Protein 1Y5O (pdb70)

Secondary structure (DSSP, 8-state):
--SEEEEESSS-EEEEEEE-SSSS-EEEEEESSSS-EEEEESTT-SEEEE--TT-SSEEEEEEE-S--SSSPP--SS--SS---EEEEEEES-HHHHHHHHHHHHHHHHHHHHH-

Nearest PDB structures (foldseek):
  5oqj-assembly1_1  TM=8.694E-01  e=3.759E-17  Saccharomyces cerevisiae S288C
  5oqm-assembly1_1  TM=8.694E-01  e=3.759E-17  Saccharomyces cerevisiae S288C
  7k04-assembly1_1  TM=8.410E-01  e=7.306E-17  Saccharomyces cerevisiae S288C
  2lox-assembly1_A  TM=8.070E-01  e=1.873E-16  Saccharomyces cerevisiae S288C
  2l2i-assembly1_A  TM=7.886E-01  e=3.234E-14  Saccharomyces cerevisiae S288C

GO terms:
  GO:0005634 nucleus (C, IDA)
  GO:0005829 cytosol (C, IDA)
  GO:0032266 phosphatidylinositol-3-phosphate binding (F, IDA)
  GO:0000112 nucleotide-excision repair factor 3 complex (C, IDA)
  GO:0000439 transcription factor TFIIH core complex (C, IDA)
  GO:0005675 transcription factor TFIIH holo complex (C, IDA)
  GO:0010314 phosphatidylinositol-5-phosphate binding (F, IDA)
  GO:0006366 transcription by RNA polymerase II (P, IDA)
  GO:0006289 nucleotide-excision repair (P, IMP)
  GO:0006360 transcription by RNA polymerase I (P, IMP)
  GO:0005515 protein binding (F, IPI)
  GO:0006289 nucleotide-excision repair (P, IDA)
  GO:0006367 transcription initiation at RNA polymerase II promoter (P, IDA)

Solvent-accessible surface area: 7953 Å² total; per-residue (Å²): 147,60,94,42,11,42,1,25,12,112,202,70,41,2,102,1,38,16,64,105,128,80,97,63,12,51,2,34,14,137,14,109,114,37,117,154,83,29,65,8,54,3,28,17,14,68,119,30,72,40,35,84,97,113,38,162,149,36,35,2,91,4,17,3,84,90,111,25,85,198,104,212,72,61,113,119,73,50,125,126,107,86,154,58,45,135,31,90,5,21,8,96,74,108,93,30,6,45,62,1,43,126,10,7,82,100,12,30,66,164,62,120,125,93,170

Radius of gyration: 13.97 Å; Cα contacts (8 Å, |Δi|>4): 203; chains: 1; bounding box: 38×29×36 Å

Organism: Saccharomyces cerevisiae (strain ATCC 204508 / S288c) (NCBI:txid559292)

Structure (mmCIF, N/CA/C/O backbone):
data_1Y5O
#
_entry.id   1Y5O
#
_cell.length_a   1.000
_cell.length_b   1.000
_cell.length_c   1.000
_cell.angle_alpha   90.00
_cell.angle_beta   90.00
_cell.angle_gamma   90.00
#
_symmetry.space_group_name_H-M   'P 1'
#
loop_
_atom_site.group_PDB
_atom_site.id
_atom_site.type_symbol
_atom_site.label_atom_id
_atom_site.label_alt_id
_atom_site.label_comp_id
_atom_site.label_asym_id
_atom_site.label_entity_id
_atom_site.label_seq_id
_atom_site.pdbx_PDB_ins_code
_atom_site.Cartn_x
_atom_site.Cartn_y
_atom_site.Cartn_z
_atom_site.occupancy
_atom_site.B_iso_or_equiv
_atom_site.auth_seq_id
_atom_site.auth_comp_id
_atom_site.auth_asym_id
_atom_site.auth_atom_id
_atom_site.pdbx_PDB_model_num
ATOM 1 N N . PRO A 1 1 ? -12.959 10.292 7.320 1.00 0.00 1 PRO A N 1
ATOM 2 C CA . PRO A 1 1 ? -11.777 9.426 7.501 1.00 0.00 1 PRO A CA 1
ATOM 3 C C . PRO A 1 1 ? -11.554 8.512 6.298 1.00 0.00 1 PRO A C 1
ATOM 4 O O . PRO A 1 1 ? -11.312 7.314 6.451 1.00 0.00 1 PRO A O 1
ATOM 17 N N . SER A 1 2 ? -11.640 9.084 5.102 1.00 0.00 2 SER A N 1
ATOM 18 C CA . SER A 1 2 ? -11.449 8.323 3.874 1.00 0.00 2 SER A CA 1
ATOM 19 C C . SER A 1 2 ? -9.970 8.045 3.628 1.00 0.00 2 SER A C 1
ATOM 20 O O . SER A 1 2 ? -9.604 6.999 3.090 1.00 0.00 2 SER A O 1
ATOM 28 N N . HIS A 1 3 ? -9.121 8.989 4.024 1.00 0.00 3 HIS A N 1
ATOM 29 C CA . HIS A 1 3 ? -7.679 8.845 3.843 1.00 0.00 3 HIS A CA 1
ATOM 30 C C . HIS A 1 3 ? -7.077 7.920 4.895 1.00 0.00 3 HIS A C 1
ATOM 31 O O . HIS A 1 3 ? -6.006 7.348 4.692 1.00 0.00 3 HIS A O 1
ATOM 46 N N . SER A 1 4 ? -7.770 7.776 6.018 1.00 0.00 4 SER A N 1
ATOM 47 C CA . SER A 1 4 ? -7.301 6.919 7.101 1.00 0.00 4 SER A CA 1
ATOM 48 C C . SER A 1 4 ? -8.329 5.847 7.435 1.00 0.00 4 SER A C 1
ATOM 49 O O . SER A 1 4 ? -9.503 6.141 7.662 1.00 0.00 4 SER A O 1
ATOM 57 N N . GLY A 1 5 ? -7.877 4.598 7.468 1.00 0.00 5 GLY A N 1
ATOM 58 C CA . GLY A 1 5 ? -8.760 3.491 7.778 1.00 0.00 5 GLY A CA 1
ATOM 59 C C . GLY A 1 5 ? -7.999 2.297 8.314 1.00 0.00 5 GLY A C 1
ATOM 60 O O . GLY A 1 5 ? -6.804 2.154 8.060 1.00 0.00 5 GLY A O 1
ATOM 64 N N . ALA A 1 6 ? -8.686 1.438 9.059 1.00 0.00 6 ALA A N 1
ATOM 65 C CA . ALA A 1 6 ? -8.047 0.262 9.628 1.00 0.00 6 ALA A CA 1
ATOM 66 C C . ALA A 1 6 ? -7.696 -0.752 8.549 1.00 0.00 6 ALA A C 1
ATOM 67 O O . ALA A 1 6 ? -8.476 -0.990 7.625 1.00 0.00 6 ALA A O 1
ATOM 74 N N . ALA A 1 7 ? -6.518 -1.346 8.674 1.00 0.00 7 ALA A N 1
ATOM 75 C CA . ALA A 1 7 ? -6.060 -2.339 7.710 1.00 0.00 7 ALA A CA 1
ATOM 76 C C . ALA A 1 7 ? -5.001 -3.264 8.304 1.00 0.00 7 ALA A C 1
ATOM 77 O O . ALA A 1 7 ? -4.198 -2.849 9.139 1.00 0.00 7 ALA A O 1
ATOM 84 N N . ILE A 1 8 ? -5.003 -4.523 7.864 1.00 0.00 8 ILE A N 1
ATOM 85 C CA . ILE A 1 8 ? -4.041 -5.507 8.346 1.00 0.00 8 ILE A CA 1
ATOM 86 C C . ILE A 1 8 ? -2.857 -5.633 7.400 1.00 0.00 8 ILE A C 1
ATOM 87 O O . ILE A 1 8 ? -3.009 -5.578 6.180 1.00 0.00 8 ILE A O 1
ATOM 103 N N . PHE A 1 9 ? -1.683 -5.831 7.977 1.00 0.00 9 PHE A N 1
ATOM 104 C CA . PHE A 1 9 ? -0.469 -6.001 7.198 1.00 0.00 9 PHE A CA 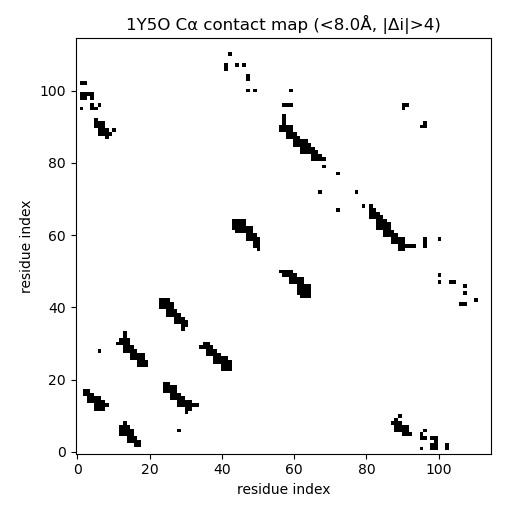1
ATOM 105 C C . PHE A 1 9 ? 0.450 -7.005 7.881 1.00 0.00 9 PHE A C 1
ATOM 106 O O . PHE A 1 9 ? 1.061 -6.708 8.905 1.00 0.00 9 PHE A O 1
ATOM 123 N N . GLU A 1 10 ? 0.529 -8.203 7.307 1.00 0.00 10 GLU A N 1
ATOM 124 C CA . GLU A 1 10 ? 1.359 -9.275 7.846 1.00 0.00 10 GLU A CA 1
ATOM 125 C C . GLU A 1 10 ? 0.687 -9.947 9.044 1.00 0.00 10 GLU A C 1
ATOM 126 O O . GLU A 1 10 ? 1.307 -10.137 10.091 1.00 0.00 10 GLU A O 1
ATOM 138 N N . LYS A 1 11 ? -0.580 -10.329 8.873 1.00 0.00 11 LYS A N 1
ATOM 139 C CA . LYS A 1 11 ? -1.333 -11.004 9.915 1.00 0.00 11 LYS A CA 1
ATOM 140 C C . LYS A 1 11 ? -1.512 -10.147 11.167 1.00 0.00 11 LYS A C 1
ATOM 141 O O . LYS A 1 11 ? -1.946 -10.647 12.206 1.00 0.00 11 LYS A O 1
ATOM 160 N N . VAL A 1 12 ? -1.215 -8.856 11.064 1.00 0.00 12 VAL A N 1
ATOM 161 C CA . VAL A 1 12 ? -1.385 -7.951 12.179 1.00 0.00 12 VAL A CA 1
ATOM 162 C C . VAL A 1 12 ? -2.290 -6.806 11.756 1.00 0.00 12 VAL A C 1
ATOM 163 O O . VAL A 1 12 ? -2.178 -6.304 10.639 1.00 0.00 12 VAL A O 1
ATOM 176 N N . SER A 1 13 ? -3.208 -6.416 12.627 1.00 0.00 13 SER A N 1
ATOM 177 C CA . SER A 1 13 ? -4.143 -5.348 12.300 1.00 0.00 13 SER A CA 1
ATOM 178 C C . SER A 1 13 ? -3.750 -4.033 12.952 1.00 0.00 13 SER A C 1
ATOM 179 O O . SER A 1 13 ? -3.245 -3.998 14.075 1.00 0.00 13 SER A O 1
ATOM 187 N N . GLY A 1 14 ? -3.996 -2.953 12.227 1.00 0.00 14 GLY A N 1
ATOM 188 C CA . GLY A 1 14 ? -3.683 -1.628 12.712 1.00 0.00 14 GLY A CA 1
ATOM 189 C C . GLY A 1 14 ? -4.381 -0.564 11.894 1.00 0.00 14 GLY A C 1
ATOM 190 O O . GLY A 1 14 ? -5.108 -0.880 10.952 1.00 0.00 14 GLY A O 1
ATOM 194 N N . ILE A 1 15 ? -4.170 0.696 12.244 1.00 0.00 15 ILE A N 1
ATOM 195 C CA . ILE A 1 15 ? -4.797 1.790 11.520 1.00 0.00 15 ILE A CA 1
ATOM 196 C C . ILE A 1 15 ? -3.904 2.282 10.388 1.00 0.00 15 ILE A C 1
ATOM 197 O O . ILE A 1 15 ? -2.724 2.570 10.587 1.00 0.00 15 ILE A O 1
ATOM 213 N N . ILE A 1 16 ? -4.484 2.357 9.197 1.00 0.00 16 ILE A N 1
ATOM 214 C CA . ILE A 1 16 ? -3.767 2.790 8.014 1.00 0.00 16 ILE A CA 1
ATOM 215 C C . ILE A 1 16 ? -4.102 4.242 7.676 1.00 0.00 16 ILE A C 1
ATOM 216 O O . ILE A 1 16 ? -5.262 4.588 7.453 1.00 0.00 16 ILE A O 1
ATOM 232 N N . ALA A 1 17 ? -3.074 5.083 7.632 1.00 0.00 17 ALA A N 1
ATOM 233 C CA . ALA A 1 17 ? -3.251 6.493 7.314 1.00 0.00 17 ALA A CA 1
ATOM 234 C C . ALA A 1 17 ? -2.490 6.858 6.047 1.00 0.00 17 ALA A C 1
ATOM 235 O O . ALA A 1 17 ? -1.400 6.347 5.798 1.00 0.00 17 ALA A O 1
ATOM 242 N N . ILE A 1 18 ? -3.069 7.745 5.246 1.00 0.00 18 ILE A N 1
ATOM 243 C CA . ILE A 1 18 ? -2.443 8.172 4.006 1.00 0.00 18 ILE A CA 1
ATOM 244 C C . ILE A 1 18 ? -1.771 9.532 4.181 1.00 0.00 18 ILE A C 1
ATOM 245 O O . ILE A 1 18 ? -2.435 10.540 4.417 1.00 0.00 18 ILE A O 1
ATOM 261 N N . ASN A 1 19 ? -0.447 9.550 4.062 1.00 0.00 19 ASN A N 1
ATOM 262 C CA . ASN A 1 19 ? 0.312 10.785 4.207 1.00 0.00 19 ASN A CA 1
ATOM 263 C C . ASN A 1 19 ? 0.676 11.358 2.842 1.00 0.00 19 ASN A C 1
ATOM 264 O O . ASN A 1 19 ? 1.512 10.806 2.128 1.00 0.00 19 ASN A O 1
ATOM 275 N N . GLU A 1 20 ? 0.045 12.471 2.492 1.00 0.00 20 GLU A N 1
ATOM 276 C CA . GLU A 1 20 ? 0.303 13.128 1.216 1.00 0.00 20 GLU A CA 1
ATOM 277 C C . GLU A 1 20 ? 0.985 14.477 1.425 1.00 0.00 20 GLU A C 1
ATOM 278 O O . GLU A 1 20 ? 1.394 15.130 0.464 1.00 0.00 20 GLU A O 1
ATOM 290 N N . ASP A 1 21 ? 1.107 14.890 2.684 1.00 0.00 21 ASP A N 1
ATOM 291 C CA . ASP A 1 21 ? 1.741 16.159 3.014 1.00 0.00 21 ASP A CA 1
ATOM 292 C C . ASP A 1 21 ? 3.190 16.189 2.544 1.00 0.00 21 ASP A C 1
ATOM 293 O O . ASP A 1 21 ? 3.780 17.260 2.397 1.00 0.00 21 ASP A O 1
ATOM 302 N N . VAL A 1 22 ? 3.762 15.014 2.307 1.00 0.00 22 VAL A N 1
ATOM 303 C CA . VAL A 1 22 ? 5.135 14.921 1.857 1.00 0.00 22 VAL A CA 1
ATOM 304 C C . VAL A 1 22 ? 5.200 14.764 0.340 1.00 0.00 22 VAL A C 1
ATOM 305 O O . VAL A 1 22 ? 4.232 15.052 -0.365 1.00 0.00 22 VAL A O 1
ATOM 318 N N . SER A 1 23 ? 6.340 14.307 -0.154 1.00 0.00 23 SER A N 1
ATOM 319 C CA . SER A 1 23 ? 6.527 14.110 -1.585 1.00 0.00 23 SER A CA 1
ATOM 320 C C . SER A 1 23 ? 7.768 13.263 -1.860 1.00 0.00 23 SER A C 1
ATOM 321 O O . SER A 1 23 ? 8.891 13.694 -1.597 1.00 0.00 23 SER A O 1
ATOM 329 N N . PRO A 1 24 ? 7.589 12.039 -2.393 1.00 0.00 24 PRO A N 1
ATOM 330 C CA . PRO A 1 24 ? 6.270 11.483 -2.722 1.00 0.00 24 PRO A CA 1
ATOM 331 C C . PRO A 1 24 ? 5.485 11.072 -1.481 1.00 0.00 24 PRO A C 1
ATOM 332 O O . PRO A 1 24 ? 6.066 10.714 -0.456 1.00 0.00 24 PRO A O 1
ATOM 343 N N . ALA A 1 25 ? 4.160 11.118 -1.583 1.00 0.00 25 ALA A N 1
ATOM 344 C CA . ALA A 1 25 ? 3.289 10.742 -0.472 1.00 0.00 25 ALA A CA 1
ATOM 345 C C . ALA A 1 25 ? 3.627 9.340 0.028 1.00 0.00 25 ALA A C 1
ATOM 346 O O . ALA A 1 25 ? 4.430 8.635 -0.584 1.00 0.00 25 ALA A O 1
ATOM 353 N N . GLU A 1 26 ? 3.020 8.939 1.140 1.00 0.00 26 GLU A N 1
ATOM 354 C CA . GLU A 1 26 ? 3.274 7.618 1.707 1.00 0.00 26 GLU A CA 1
ATOM 355 C C . GLU A 1 26 ? 2.107 7.143 2.568 1.00 0.00 26 GLU A C 1
ATOM 356 O O . GLU A 1 26 ? 1.407 7.947 3.185 1.00 0.00 26 GLU A O 1
ATOM 368 N N . LEU A 1 27 ? 1.910 5.828 2.608 1.00 0.00 27 LEU A N 1
ATOM 369 C CA . LEU A 1 27 ? 0.838 5.230 3.394 1.00 0.00 27 LEU A CA 1
ATOM 370 C C . LEU A 1 27 ? 1.383 4.679 4.708 1.00 0.00 27 LEU A C 1
ATOM 371 O O . LEU A 1 27 ? 2.223 3.780 4.713 1.00 0.00 27 LEU A O 1
ATOM 387 N N . THR A 1 28 ? 0.912 5.231 5.819 1.00 0.00 28 THR A N 1
ATOM 388 C CA . THR A 1 28 ? 1.351 4.820 7.124 1.00 0.00 28 THR A CA 1
ATOM 389 C C . THR A 1 28 ? 0.437 3.746 7.711 1.00 0.00 28 THR A C 1
ATOM 390 O O . THR A 1 28 ? -0.775 3.756 7.492 1.00 0.00 28 THR A O 1
ATOM 401 N N . TRP A 1 29 ? 1.030 2.829 8.464 1.00 0.00 29 TRP A N 1
ATOM 402 C CA . TRP A 1 29 ? 0.294 1.751 9.098 1.00 0.00 29 TRP A CA 1
ATOM 403 C C . TRP A 1 29 ? 0.722 1.589 10.550 1.00 0.00 29 TRP A C 1
ATOM 404 O O . TRP A 1 29 ? 1.840 1.159 10.832 1.00 0.00 29 TRP A O 1
ATOM 425 N N . ARG A 1 30 ? -0.174 1.914 11.469 1.00 0.00 30 ARG A N 1
ATOM 426 C CA . ARG A 1 30 ? 0.121 1.777 12.889 1.00 0.00 30 ARG A CA 1
ATOM 427 C C . ARG A 1 30 ? -0.616 0.572 13.459 1.00 0.00 30 ARG A C 1
ATOM 428 O O . ARG A 1 30 ? -1.824 0.436 13.277 1.00 0.00 30 ARG A O 1
ATOM 449 N N . SER A 1 31 ? 0.112 -0.308 14.142 1.00 0.00 31 SER A N 1
ATOM 450 C CA . SER A 1 31 ? -0.491 -1.498 14.717 1.00 0.00 31 SER A CA 1
ATOM 451 C C . SER A 1 31 ? -1.552 -1.125 15.740 1.00 0.00 31 SER A C 1
ATOM 452 O O . SER A 1 31 ? -1.581 -0.001 16.242 1.00 0.00 31 SER A O 1
ATOM 460 N N . THR A 1 32 ? -2.417 -2.079 16.051 1.00 0.00 32 THR A N 1
ATOM 461 C CA . THR A 1 32 ? -3.474 -1.873 17.014 1.00 0.00 32 THR A CA 1
ATOM 462 C C . THR A 1 32 ? -2.880 -1.521 18.370 1.00 0.00 32 THR A C 1
ATOM 463 O O . THR A 1 32 ? -3.461 -0.763 19.147 1.00 0.00 32 THR A O 1
ATOM 474 N N . ASP A 1 33 ? -1.716 -2.088 18.635 1.00 0.00 33 ASP A N 1
ATOM 475 C CA . ASP A 1 33 ? -1.016 -1.860 19.891 1.00 0.00 33 ASP A CA 1
ATOM 476 C C . ASP A 1 33 ? -0.410 -0.464 19.932 1.00 0.00 33 ASP A C 1
ATOM 477 O O . ASP A 1 33 ? -0.312 0.155 20.991 1.00 0.00 33 ASP A O 1
ATOM 486 N N . GLY A 1 34 ? -0.000 0.018 18.769 1.00 0.00 34 GLY A N 1
ATOM 487 C CA . GLY A 1 34 ? 0.603 1.333 18.679 1.00 0.00 34 GLY A CA 1
ATOM 488 C C . GLY A 1 34 ? 2.077 1.306 19.017 1.00 0.00 34 GLY A C 1
ATOM 489 O O . GLY A 1 34 ? 2.644 2.311 19.445 1.00 0.00 34 GLY A O 1
ATOM 493 N N . ASP A 1 35 ? 2.695 0.148 18.823 1.00 0.00 35 ASP A N 1
ATOM 494 C CA . ASP A 1 35 ? 4.114 -0.018 19.107 1.00 0.00 35 ASP A CA 1
ATOM 495 C C . ASP A 1 35 ? 4.920 -0.178 17.822 1.00 0.00 35 ASP A C 1
ATOM 496 O O . ASP A 1 35 ? 6.132 0.035 17.808 1.00 0.00 35 ASP A O 1
ATOM 505 N N . LYS A 1 36 ? 4.240 -0.552 16.742 1.00 0.00 36 LYS A N 1
ATOM 506 C CA . LYS A 1 36 ? 4.896 -0.736 15.454 1.00 0.00 36 LYS A CA 1
ATOM 507 C C . LYS A 1 36 ? 4.197 0.080 14.373 1.00 0.00 36 LYS A C 1
ATOM 508 O O . LYS A 1 36 ? 2.987 -0.029 14.185 1.00 0.00 36 LYS A O 1
ATOM 527 N N . VAL A 1 37 ? 4.970 0.900 13.669 1.00 0.00 37 VAL A N 1
ATOM 528 C CA . VAL A 1 37 ? 4.423 1.734 12.609 1.00 0.00 37 VAL A CA 1
ATOM 529 C C . VAL A 1 37 ? 5.138 1.484 11.286 1.00 0.00 37 VAL A C 1
ATOM 530 O O . VAL A 1 37 ? 6.356 1.629 11.188 1.00 0.00 37 VAL A O 1
ATOM 543 N N . HIS A 1 38 ? 4.368 1.106 10.271 1.00 0.00 38 HIS A N 1
ATOM 544 C CA . HIS A 1 38 ? 4.924 0.835 8.950 1.00 0.00 38 HIS A CA 1
ATOM 545 C C . HIS A 1 38 ? 4.529 1.918 7.960 1.00 0.00 38 HIS A C 1
ATOM 546 O O . HIS A 1 38 ? 3.412 2.428 7.989 1.00 0.00 38 HIS A O 1
ATOM 561 N N . THR A 1 39 ? 5.455 2.261 7.086 1.00 0.00 39 THR A N 1
ATOM 562 C CA . THR A 1 39 ? 5.214 3.284 6.075 1.00 0.00 39 THR A CA 1
ATOM 563 C C . THR A 1 39 ? 5.432 2.722 4.675 1.00 0.00 39 THR A C 1
ATOM 564 O O . THR A 1 39 ? 6.415 2.027 4.420 1.00 0.00 39 THR A O 1
ATOM 575 N N . VAL A 1 40 ? 4.506 3.025 3.770 1.00 0.00 40 VAL A N 1
ATOM 576 C CA . VAL A 1 40 ? 4.595 2.545 2.396 1.00 0.00 40 VAL A CA 1
ATOM 577 C C . VAL A 1 40 ? 4.710 3.701 1.410 1.00 0.00 40 VAL A C 1
ATOM 578 O O . VAL A 1 40 ? 4.133 4.768 1.619 1.00 0.00 40 VAL A O 1
ATOM 591 N N . VAL A 1 41 ? 5.453 3.478 0.331 1.00 0.00 41 VAL A N 1
ATOM 592 C CA . VAL A 1 41 ? 5.638 4.499 -0.693 1.00 0.00 41 VAL A CA 1
ATOM 593 C C . VAL A 1 41 ? 4.593 4.353 -1.793 1.00 0.00 41 VAL A C 1
ATOM 594 O O . VAL A 1 41 ? 4.478 3.298 -2.419 1.00 0.00 41 VAL A O 1
ATOM 607 N N . LEU A 1 42 ? 3.827 5.414 -2.019 1.00 0.00 42 LEU A N 1
ATOM 608 C CA . LEU A 1 42 ? 2.783 5.402 -3.038 1.00 0.00 42 LEU A CA 1
ATOM 609 C C . LEU A 1 42 ? 3.339 5.765 -4.414 1.00 0.00 42 LEU A C 1
ATOM 610 O O . LEU A 1 42 ? 2.663 5.593 -5.428 1.00 0.00 42 LEU A O 1
ATOM 626 N N . SER A 1 43 ? 4.573 6.262 -4.450 1.00 0.00 43 SER A N 1
ATOM 627 C CA . SER A 1 43 ? 5.206 6.636 -5.707 1.00 0.00 43 SER A CA 1
ATOM 628 C C . SER A 1 43 ? 5.757 5.408 -6.420 1.00 0.00 43 SER A C 1
ATOM 629 O O . SER A 1 43 ? 5.898 5.400 -7.643 1.00 0.00 43 SER A O 1
ATOM 637 N N . THR A 1 44 ? 6.063 4.371 -5.649 1.00 0.00 44 THR A N 1
ATOM 638 C CA . THR A 1 44 ? 6.595 3.137 -6.210 1.00 0.00 44 THR A CA 1
ATOM 639 C C . THR A 1 44 ? 5.478 2.133 -6.491 1.00 0.00 44 THR A C 1
ATOM 640 O O . THR A 1 44 ? 5.737 0.945 -6.687 1.00 0.00 44 THR A O 1
ATOM 651 N N . ILE A 1 45 ? 4.238 2.614 -6.511 1.00 0.00 45 ILE A N 1
ATOM 652 C CA . ILE A 1 45 ? 3.088 1.755 -6.770 1.00 0.00 45 ILE A CA 1
ATOM 653 C C . ILE A 1 45 ? 2.643 1.857 -8.222 1.00 0.00 45 ILE A C 1
ATOM 654 O O . ILE A 1 45 ? 1.880 2.754 -8.587 1.00 0.00 45 ILE A O 1
ATOM 670 N N . ASP A 1 46 ? 3.120 0.931 -9.045 1.00 0.00 46 ASP A N 1
ATOM 671 C CA . ASP A 1 46 ? 2.767 0.915 -10.458 1.00 0.00 46 ASP A CA 1
ATOM 672 C C . ASP A 1 46 ? 1.260 0.777 -10.635 1.00 0.00 46 ASP A C 1
ATOM 673 O O . ASP A 1 46 ? 0.688 1.289 -11.596 1.00 0.00 46 ASP A O 1
ATOM 682 N N . LYS A 1 47 ? 0.621 0.082 -9.696 1.00 0.00 47 LYS A N 1
ATOM 683 C CA . LYS A 1 47 ? -0.823 -0.124 -9.747 1.00 0.00 47 LYS A CA 1
ATOM 684 C C . LYS A 1 47 ? -1.356 -0.578 -8.393 1.00 0.00 47 LYS A C 1
ATOM 685 O O . LYS A 1 47 ? -0.587 -0.888 -7.483 1.00 0.00 47 LYS A O 1
ATOM 704 N N . LEU A 1 48 ? -2.680 -0.618 -8.269 1.00 0.00 48 LEU A N 1
ATOM 705 C CA . LEU A 1 48 ? -3.320 -1.038 -7.029 1.00 0.00 48 LEU A CA 1
ATOM 706 C C . LEU A 1 48 ? -4.336 -2.145 -7.294 1.00 0.00 48 LEU A C 1
ATOM 707 O O . LEU A 1 48 ? -5.338 -1.930 -7.977 1.00 0.00 48 LEU A O 1
ATOM 723 N N . GLN A 1 49 ? -4.070 -3.328 -6.754 1.00 0.00 49 GLN A N 1
ATOM 724 C CA . GLN A 1 49 ? -4.960 -4.470 -6.934 1.00 0.00 49 GLN A CA 1
ATOM 725 C C . GLN A 1 49 ? -5.794 -4.714 -5.681 1.00 0.00 49 GLN A C 1
ATOM 726 O O . GLN A 1 49 ? -5.332 -4.489 -4.562 1.00 0.00 49 GLN A O 1
ATOM 740 N N . ALA A 1 50 ? -7.022 -5.182 -5.877 1.00 0.00 50 ALA A N 1
ATOM 741 C CA . ALA A 1 50 ? -7.921 -5.461 -4.763 1.00 0.00 50 ALA A CA 1
ATOM 742 C C . ALA A 1 50 ? -8.737 -6.721 -5.020 1.00 0.00 50 ALA A C 1
ATOM 743 O O . ALA A 1 50 ? -8.914 -7.136 -6.166 1.00 0.00 50 ALA A O 1
ATOM 750 N N . THR A 1 51 ? -9.236 -7.329 -3.948 1.00 0.00 51 THR A N 1
ATOM 751 C CA . THR A 1 51 ? -10.034 -8.544 -4.060 1.00 0.00 51 THR A CA 1
ATOM 752 C C . THR A 1 51 ? -11.399 -8.241 -4.673 1.00 0.00 51 THR A C 1
ATOM 753 O O . THR A 1 51 ? -11.944 -7.152 -4.492 1.00 0.00 51 THR A O 1
ATOM 764 N N . PRO A 1 52 ? -11.973 -9.208 -5.413 1.00 0.00 52 PRO A N 1
ATOM 765 C CA . PRO A 1 52 ? -13.279 -9.040 -6.057 1.00 0.00 52 PRO A CA 1
ATOM 766 C C . PRO A 1 52 ? -14.422 -8.989 -5.048 1.00 0.00 52 PRO A C 1
ATOM 767 O O . PRO A 1 52 ? -14.271 -9.409 -3.900 1.00 0.00 52 PRO A O 1
ATOM 778 N N . ALA A 1 53 ? -15.566 -8.473 -5.486 1.00 0.00 53 ALA A N 1
ATOM 779 C CA . ALA A 1 53 ? -16.739 -8.367 -4.625 1.00 0.00 53 ALA A CA 1
ATOM 780 C C . ALA A 1 53 ? -17.315 -9.742 -4.291 1.00 0.00 53 ALA A C 1
ATOM 781 O O . ALA A 1 53 ? -18.156 -9.870 -3.401 1.00 0.00 53 ALA A O 1
ATOM 788 N N . SER A 1 54 ? -16.864 -10.767 -5.010 1.00 0.00 54 SER A N 1
ATOM 789 C CA . SER A 1 54 ? -17.341 -12.128 -4.783 1.00 0.00 54 SER A CA 1
ATOM 790 C C . SER A 1 54 ? -16.488 -12.852 -3.742 1.00 0.00 54 SER A C 1
ATOM 791 O O . SER A 1 54 ? -16.742 -14.014 -3.422 1.00 0.00 54 SER A O 1
ATOM 799 N N . SER A 1 55 ? -15.480 -12.163 -3.214 1.00 0.00 55 SER A N 1
ATOM 800 C CA . SER A 1 55 ? -14.600 -12.744 -2.211 1.00 0.00 55 SER A CA 1
ATOM 801 C C . SER A 1 55 ? -14.885 -12.152 -0.840 1.00 0.00 55 SER A C 1
ATOM 802 O O . SER A 1 55 ? -14.645 -10.968 -0.601 1.00 0.00 55 SER A O 1
ATOM 810 N N . GLU A 1 56 ? -15.392 -12.983 0.063 1.00 0.00 56 GLU A N 1
ATOM 811 C CA . GLU A 1 56 ? -15.702 -12.544 1.416 1.00 0.00 56 GLU A CA 1
ATOM 812 C C . GLU A 1 56 ? -14.459 -11.983 2.102 1.00 0.00 56 GLU A C 1
ATOM 813 O O . GLU A 1 56 ? -14.559 -11.257 3.090 1.00 0.00 56 GLU A O 1
ATOM 825 N N . LYS A 1 57 ? -13.290 -12.325 1.568 1.00 0.00 57 LYS A N 1
ATOM 826 C CA . LYS A 1 57 ? -12.030 -11.855 2.128 1.00 0.00 57 LYS A CA 1
ATOM 827 C C . LYS A 1 57 ? -11.623 -10.522 1.509 1.00 0.00 57 LYS A C 1
ATOM 828 O O . LYS A 1 57 ? -11.359 -10.439 0.309 1.00 0.00 57 LYS A O 1
ATOM 847 N N . MET A 1 58 ? -11.572 -9.482 2.335 1.00 0.00 58 MET A N 1
ATOM 848 C CA . MET A 1 58 ? -11.196 -8.152 1.869 1.00 0.00 58 MET A CA 1
ATOM 849 C C . MET A 1 58 ? -9.691 -7.940 1.993 1.00 0.00 58 MET A C 1
ATOM 850 O O . MET A 1 58 ? -9.144 -7.937 3.096 1.00 0.00 58 MET A O 1
ATOM 864 N N . MET A 1 59 ? -9.026 -7.767 0.856 1.00 0.00 59 MET A N 1
ATOM 865 C CA . MET A 1 59 ? -7.583 -7.558 0.840 1.00 0.00 59 MET A CA 1
ATOM 866 C C . MET A 1 59 ? -7.165 -6.717 -0.363 1.00 0.00 59 MET A C 1
ATOM 867 O O . MET A 1 59 ? -7.593 -6.972 -1.489 1.00 0.00 59 MET A O 1
ATOM 881 N N . LEU A 1 60 ? -6.325 -5.716 -0.119 1.00 0.00 60 LEU A N 1
ATOM 882 C CA . LEU A 1 60 ? -5.848 -4.843 -1.185 1.00 0.00 60 LEU A CA 1
ATOM 883 C C . LEU A 1 60 ? -4.340 -4.994 -1.373 1.00 0.00 60 LEU A C 1
ATOM 884 O O . LEU A 1 60 ? -3.563 -4.749 -0.451 1.00 0.00 60 LEU A O 1
ATOM 900 N N . ARG A 1 61 ? -3.936 -5.404 -2.572 1.00 0.00 61 ARG A N 1
ATOM 901 C CA . ARG A 1 61 ? -2.523 -5.592 -2.879 1.00 0.00 61 ARG A CA 1
ATOM 902 C C . ARG A 1 61 ? -2.000 -4.463 -3.761 1.00 0.00 61 ARG A C 1
ATOM 903 O O . ARG A 1 61 ? -2.668 -4.035 -4.700 1.00 0.00 61 ARG A O 1
ATOM 924 N N . LEU A 1 62 ? -0.798 -3.991 -3.450 1.00 0.00 62 LEU A N 1
ATOM 925 C CA . LEU A 1 62 ? -0.179 -2.914 -4.214 1.00 0.00 62 LEU A CA 1
ATOM 926 C C . LEU A 1 62 ? 1.108 -3.390 -4.877 1.00 0.00 62 LEU A C 1
ATOM 927 O O . LEU A 1 62 ? 1.991 -3.942 -4.220 1.00 0.00 62 LEU A O 1
ATOM 943 N N . ILE A 1 63 ? 1.207 -3.173 -6.184 1.00 0.00 63 ILE A N 1
ATOM 944 C CA . ILE A 1 63 ? 2.386 -3.581 -6.938 1.00 0.00 63 ILE A CA 1
ATOM 945 C C . ILE A 1 63 ? 3.507 -2.559 -6.794 1.00 0.00 63 ILE A C 1
ATOM 946 O O . ILE A 1 63 ? 3.353 -1.398 -7.173 1.00 0.00 63 ILE A O 1
ATOM 962 N N . GLY A 1 64 ? 4.636 -2.998 -6.246 1.00 0.00 64 GLY A N 1
ATOM 963 C CA . GLY A 1 64 ? 5.766 -2.107 -6.061 1.00 0.00 64 GLY A CA 1
ATOM 964 C C . GLY A 1 64 ? 6.695 -2.088 -7.259 1.00 0.00 64 GLY A C 1
ATOM 965 O O . GLY A 1 64 ? 7.908 -2.229 -7.114 1.00 0.00 64 GLY A O 1
ATOM 969 N N . LYS A 1 65 ? 6.124 -1.909 -8.447 1.00 0.00 65 LYS A N 1
ATOM 970 C CA . LYS A 1 65 ? 6.906 -1.868 -9.679 1.00 0.00 65 LYS A CA 1
ATOM 971 C C . LYS A 1 65 ? 7.853 -3.061 -9.772 1.00 0.00 65 LYS A C 1
ATOM 972 O O . LYS A 1 65 ? 7.848 -3.942 -8.912 1.00 0.00 65 LYS A O 1
ATOM 991 N N . VAL A 1 66 ? 8.666 -3.082 -10.823 1.00 0.00 66 VAL A N 1
ATOM 992 C CA . VAL A 1 66 ? 9.620 -4.166 -11.030 1.00 0.00 66 VAL A CA 1
ATOM 993 C C . VAL A 1 66 ? 11.049 -3.699 -10.769 1.00 0.00 66 VAL A C 1
ATOM 994 O O . VAL A 1 66 ? 11.687 -4.129 -9.808 1.00 0.00 66 VAL A O 1
ATOM 1007 N N . ASP A 1 67 ? 11.544 -2.819 -11.632 1.00 0.00 67 ASP A N 1
ATOM 1008 C CA . ASP A 1 67 ? 12.899 -2.295 -11.495 1.00 0.00 67 ASP A CA 1
ATOM 1009 C C . ASP A 1 67 ? 12.956 -1.204 -10.431 1.00 0.00 67 ASP A C 1
ATOM 1010 O O . ASP A 1 67 ? 12.184 -0.247 -10.465 1.00 0.00 67 ASP A O 1
ATOM 1019 N N . GLU A 1 68 ? 13.880 -1.355 -9.487 1.00 0.00 68 GLU A N 1
ATOM 1020 C CA . GLU A 1 68 ? 14.042 -0.382 -8.413 1.00 0.00 68 GLU A CA 1
ATOM 1021 C C . GLU A 1 68 ? 15.499 -0.288 -7.977 1.00 0.00 68 GLU A C 1
ATOM 1022 O O . GLU A 1 68 ? 15.797 -0.157 -6.789 1.00 0.00 68 GLU A O 1
ATOM 1034 N N . SER A 1 69 ? 16.405 -0.354 -8.947 1.00 0.00 69 SER A N 1
ATOM 1035 C CA . SER A 1 69 ? 17.834 -0.276 -8.666 1.00 0.00 69 SER A CA 1
ATOM 1036 C C . SER A 1 69 ? 18.240 1.141 -8.278 1.00 0.00 69 SER A C 1
ATOM 1037 O O . SER A 1 69 ? 19.220 1.344 -7.562 1.00 0.00 69 SER A O 1
ATOM 1045 N N . LYS A 1 70 ? 17.479 2.116 -8.756 1.00 0.00 70 LYS A N 1
ATOM 1046 C CA . LYS A 1 70 ? 17.755 3.517 -8.464 1.00 0.00 70 LYS A CA 1
ATOM 1047 C C . LYS A 1 70 ? 17.042 3.961 -7.189 1.00 0.00 70 LYS A C 1
ATOM 1048 O O . LYS A 1 70 ? 17.512 4.855 -6.484 1.00 0.00 70 LYS A O 1
ATOM 1067 N N . LYS A 1 71 ? 15.907 3.333 -6.901 1.00 0.00 71 LYS A N 1
ATOM 1068 C CA . LYS A 1 71 ? 15.131 3.666 -5.711 1.00 0.00 71 LYS A CA 1
ATOM 1069 C C . LYS A 1 71 ? 15.682 2.952 -4.483 1.00 0.00 71 LYS A C 1
ATOM 1070 O O . LYS A 1 71 ? 16.103 1.798 -4.559 1.00 0.00 71 LYS A O 1
ATOM 1089 N N . ARG A 1 72 ? 15.674 3.649 -3.350 1.00 0.00 72 ARG A N 1
ATOM 1090 C CA . ARG A 1 72 ? 16.172 3.083 -2.103 1.00 0.00 72 ARG A CA 1
ATOM 1091 C C . ARG A 1 72 ? 15.369 1.850 -1.706 1.00 0.00 72 ARG A C 1
ATOM 1092 O O . ARG A 1 72 ? 14.137 1.870 -1.713 1.00 0.00 72 ARG A O 1
ATOM 1113 N N . LYS A 1 73 ? 16.073 0.778 -1.360 1.00 0.00 73 LYS A N 1
ATOM 1114 C CA . LYS A 1 73 ? 15.425 -0.465 -0.959 1.00 0.00 73 LYS A CA 1
ATOM 1115 C C . LYS A 1 73 ? 14.926 -0.381 0.479 1.00 0.00 73 LYS A C 1
ATOM 1116 O O . LYS A 1 73 ? 15.546 0.265 1.325 1.00 0.00 73 LYS A O 1
ATOM 1135 N N . ASP A 1 74 ? 13.802 -1.036 0.750 1.00 0.00 74 ASP A N 1
ATOM 1136 C CA . ASP A 1 74 ? 13.218 -1.033 2.086 1.00 0.00 74 ASP A CA 1
ATOM 1137 C C . ASP A 1 74 ? 14.158 -1.682 3.097 1.00 0.00 74 ASP A C 1
ATOM 1138 O O . ASP A 1 74 ? 14.090 -1.398 4.292 1.00 0.00 74 ASP A O 1
ATOM 1147 N N . ASN A 1 75 ? 15.030 -2.558 2.606 1.00 0.00 75 ASN A N 1
ATOM 1148 C CA . ASN A 1 75 ? 15.994 -3.259 3.455 1.00 0.00 75 ASN A CA 1
ATOM 1149 C C . ASN A 1 75 ? 15.320 -4.329 4.316 1.00 0.00 75 ASN A C 1
ATOM 1150 O O . ASN A 1 75 ? 15.977 -4.996 5.113 1.00 0.00 75 ASN A O 1
ATOM 1161 N N . GLU A 1 76 ? 14.010 -4.488 4.154 1.00 0.00 76 GLU A N 1
ATOM 1162 C CA . GLU A 1 76 ? 13.261 -5.476 4.921 1.00 0.00 76 GLU A CA 1
ATOM 1163 C C . GLU A 1 76 ? 13.052 -6.750 4.106 1.00 0.00 76 GLU A C 1
ATOM 1164 O O . GLU A 1 76 ? 11.922 -7.105 3.766 1.00 0.00 76 GLU A O 1
ATOM 1176 N N . GLY A 1 77 ? 14.147 -7.431 3.795 1.00 0.00 77 GLY A N 1
ATOM 1177 C CA . GLY A 1 77 ? 14.065 -8.657 3.022 1.00 0.00 77 GLY A CA 1
ATOM 1178 C C . GLY A 1 77 ? 14.361 -8.445 1.549 1.00 0.00 77 GLY A C 1
ATOM 1179 O O . GLY A 1 77 ? 14.168 -9.350 0.736 1.00 0.00 77 GLY A O 1
ATOM 1183 N N . ASN A 1 78 ? 14.831 -7.250 1.199 1.00 0.00 78 ASN A N 1
ATOM 1184 C CA . ASN A 1 78 ? 15.152 -6.932 -0.187 1.00 0.00 78 ASN A CA 1
ATOM 1185 C C . ASN A 1 78 ? 16.636 -7.148 -0.465 1.00 0.00 78 ASN A C 1
ATOM 1186 O O . ASN A 1 78 ? 17.491 -6.709 0.305 1.00 0.00 78 ASN A O 1
ATOM 1197 N N . GLU A 1 79 ? 16.934 -7.825 -1.568 1.00 0.00 79 GLU A N 1
ATOM 1198 C CA . GLU A 1 79 ? 18.316 -8.101 -1.947 1.00 0.00 79 GLU A CA 1
ATOM 1199 C C . GLU A 1 79 ? 18.703 -7.318 -3.197 1.00 0.00 79 GLU A C 1
ATOM 1200 O O . GLU A 1 79 ? 17.857 -6.698 -3.841 1.00 0.00 79 GLU A O 1
ATOM 1212 N N . VAL A 1 80 ? 19.990 -7.350 -3.532 1.00 0.00 80 VAL A N 1
ATOM 1213 C CA . VAL A 1 80 ? 20.492 -6.643 -4.705 1.00 0.00 80 VAL A CA 1
ATOM 1214 C C . VAL A 1 80 ? 19.800 -7.128 -5.975 1.00 0.00 80 VAL A C 1
ATOM 1215 O O . VAL A 1 80 ? 19.544 -6.346 -6.892 1.00 0.00 80 VAL A O 1
ATOM 1228 N N . VAL A 1 81 ? 19.499 -8.422 -6.024 1.00 0.00 81 VAL A N 1
ATOM 1229 C CA . VAL A 1 81 ? 18.837 -9.012 -7.182 1.00 0.00 81 VAL A CA 1
ATOM 1230 C C . VAL A 1 81 ? 17.527 -8.292 -7.495 1.00 0.00 81 VAL A C 1
ATOM 1231 O O . VAL A 1 81 ? 16.550 -8.417 -6.753 1.00 0.00 81 VAL A O 1
ATOM 1244 N N . PRO A 1 82 ? 17.482 -7.522 -8.599 1.00 0.00 82 PRO A N 1
ATOM 1245 C CA . PRO A 1 82 ? 16.278 -6.785 -8.995 1.00 0.00 82 PRO A CA 1
ATOM 1246 C C . PRO A 1 82 ? 15.047 -7.682 -9.071 1.00 0.00 82 PRO A C 1
ATOM 1247 O O . PRO A 1 82 ? 15.006 -8.631 -9.853 1.00 0.00 82 PRO A O 1
ATOM 1258 N N . LYS A 1 83 ? 14.046 -7.374 -8.253 1.00 0.00 83 LYS A N 1
ATOM 1259 C CA . LYS A 1 83 ? 12.812 -8.151 -8.226 1.00 0.00 83 LYS A CA 1
ATOM 1260 C C . LYS A 1 83 ? 11.629 -7.279 -7.815 1.00 0.00 83 LYS A C 1
ATOM 1261 O O . LYS A 1 83 ? 11.781 -6.346 -7.024 1.00 0.00 83 LYS A O 1
ATOM 1280 N N . PRO A 1 84 ? 10.429 -7.569 -8.347 1.00 0.00 84 PRO A N 1
ATOM 1281 C CA . PRO A 1 84 ? 9.220 -6.804 -8.029 1.00 0.00 84 PRO A CA 1
ATOM 1282 C C . PRO A 1 84 ? 8.714 -7.078 -6.616 1.00 0.00 84 PRO A C 1
ATOM 1283 O O . PRO A 1 84 ? 8.595 -8.230 -6.201 1.00 0.00 84 PRO A O 1
ATOM 1294 N N . GLN A 1 85 ? 8.419 -6.010 -5.882 1.00 0.00 85 GLN A N 1
ATOM 1295 C CA . GLN A 1 85 ? 7.922 -6.133 -4.517 1.00 0.00 85 GLN A CA 1
ATOM 1296 C C . GLN A 1 85 ? 6.457 -5.720 -4.436 1.00 0.00 85 GLN A C 1
ATOM 1297 O O . GLN A 1 85 ? 6.087 -4.626 -4.861 1.00 0.00 85 GLN A O 1
ATOM 1311 N N . ARG A 1 86 ? 5.626 -6.603 -3.893 1.00 0.00 86 ARG A N 1
ATOM 1312 C CA . ARG A 1 86 ? 4.200 -6.328 -3.763 1.00 0.00 86 ARG A CA 1
ATOM 1313 C C . ARG A 1 86 ? 3.769 -6.348 -2.300 1.00 0.00 86 ARG A C 1
ATOM 1314 O O . ARG A 1 86 ? 4.207 -7.198 -1.524 1.00 0.00 86 ARG A O 1
ATOM 1335 N N . HIS A 1 87 ? 2.906 -5.409 -1.930 1.00 0.00 87 HIS A N 1
ATOM 1336 C CA . HIS A 1 87 ? 2.411 -5.319 -0.562 1.00 0.00 87 HIS A CA 1
ATOM 1337 C C . HIS A 1 87 ? 0.933 -5.693 -0.495 1.00 0.00 87 HIS A C 1
ATOM 1338 O O . HIS A 1 87 ? 0.073 -4.951 -0.967 1.00 0.00 87 HIS A O 1
ATOM 1353 N N . MET A 1 88 ? 0.647 -6.850 0.096 1.00 0.00 88 MET A N 1
ATOM 1354 C CA . MET A 1 88 ? -0.726 -7.319 0.223 1.00 0.00 88 MET A CA 1
ATOM 1355 C C . MET A 1 88 ? -1.292 -6.973 1.597 1.00 0.00 88 MET A C 1
ATOM 1356 O O . MET A 1 88 ? -0.718 -7.339 2.624 1.00 0.00 88 MET A O 1
ATOM 1370 N N . PHE A 1 89 ? -2.415 -6.264 1.609 1.00 0.00 89 PHE A N 1
ATOM 1371 C CA . PHE A 1 89 ? -3.053 -5.866 2.858 1.00 0.00 89 PHE A CA 1
ATOM 1372 C C . PHE A 1 89 ? -4.373 -6.601 3.063 1.00 0.00 89 PHE A C 1
ATOM 1373 O O . PHE A 1 89 ? -5.023 -7.013 2.105 1.00 0.00 89 PHE A O 1
ATOM 1390 N N . SER A 1 90 ? -4.762 -6.751 4.324 1.00 0.00 90 SER A N 1
ATOM 1391 C CA . SER A 1 90 ? -6.009 -7.427 4.666 1.00 0.00 90 SER A CA 1
ATOM 1392 C C . SER A 1 90 ? -6.954 -6.467 5.380 1.00 0.00 90 SER A C 1
ATOM 1393 O O . SER A 1 90 ? -6.626 -5.931 6.437 1.00 0.00 90 SER A O 1
ATOM 1401 N N . PHE A 1 91 ? -8.123 -6.242 4.789 1.00 0.00 91 PHE A N 1
ATOM 1402 C CA . PHE A 1 91 ? -9.102 -5.332 5.365 1.00 0.00 91 PHE A CA 1
ATOM 1403 C C . PHE A 1 91 ? -10.179 -6.078 6.136 1.00 0.00 91 PHE A C 1
ATOM 1404 O O . PHE A 1 91 ? -10.723 -7.076 5.664 1.00 0.00 91 PHE A O 1
ATOM 1421 N N . ASN A 1 92 ? -10.495 -5.569 7.319 1.00 0.00 92 ASN A N 1
ATOM 1422 C CA . ASN A 1 92 ? -11.525 -6.164 8.155 1.00 0.00 92 ASN A CA 1
ATOM 1423 C C . ASN A 1 92 ? -12.845 -5.416 7.981 1.00 0.00 92 ASN A C 1
ATOM 1424 O O . ASN A 1 92 ? -13.783 -5.607 8.756 1.00 0.00 92 ASN A O 1
ATOM 1435 N N . ASN A 1 93 ? -12.913 -4.559 6.960 1.00 0.00 93 ASN A N 1
ATOM 1436 C CA . ASN A 1 93 ? -14.116 -3.787 6.694 1.00 0.00 93 ASN A CA 1
ATOM 1437 C C . ASN A 1 93 ? -14.243 -3.458 5.212 1.00 0.00 93 ASN A C 1
ATOM 1438 O O . ASN A 1 93 ? -13.353 -2.844 4.622 1.00 0.00 93 ASN A O 1
ATOM 1449 N N . ARG A 1 94 ? -15.358 -3.869 4.615 1.00 0.00 94 ARG A N 1
ATOM 1450 C CA . ARG A 1 94 ? -15.604 -3.615 3.202 1.00 0.00 94 ARG A CA 1
ATOM 1451 C C . ARG A 1 94 ? -15.641 -2.118 2.924 1.00 0.00 94 ARG A C 1
ATOM 1452 O O . ARG A 1 94 ? -15.037 -1.638 1.963 1.00 0.00 94 ARG A O 1
ATOM 1473 N N . THR A 1 95 ? -16.348 -1.382 3.772 1.00 0.00 95 THR A N 1
ATOM 1474 C CA . THR A 1 95 ? -16.462 0.048 3.630 1.00 0.00 95 THR A CA 1
ATOM 1475 C C . THR A 1 95 ? -15.115 0.719 3.842 1.00 0.00 95 THR A C 1
ATOM 1476 O O . THR A 1 95 ? -14.795 1.721 3.203 1.00 0.00 95 THR A O 1
ATOM 1487 N N . VAL A 1 96 ? -14.329 0.150 4.743 1.00 0.00 96 VAL A N 1
ATOM 1488 C CA . VAL A 1 96 ? -13.010 0.680 5.048 1.00 0.00 96 VAL A CA 1
ATOM 1489 C C . VAL A 1 96 ? -12.052 0.446 3.892 1.00 0.00 96 VAL A C 1
ATOM 1490 O O . VAL A 1 96 ? -11.224 1.300 3.574 1.00 0.00 96 VAL A O 1
ATOM 1503 N N . MET A 1 97 ? -12.172 -0.711 3.260 1.00 0.00 97 MET A N 1
ATOM 1504 C CA . MET A 1 97 ? -11.315 -1.044 2.130 1.00 0.00 97 MET A CA 1
ATOM 1505 C C . MET A 1 97 ? -11.718 -0.235 0.902 1.00 0.00 97 MET A C 1
ATOM 1506 O O . MET A 1 97 ? -10.875 0.131 0.084 1.00 0.00 97 MET A O 1
ATOM 1520 N N . ASP A 1 98 ? -13.012 0.042 0.783 1.00 0.00 98 ASP A N 1
ATOM 1521 C CA . ASP A 1 98 ? -13.523 0.811 -0.340 1.00 0.00 98 ASP A CA 1
ATOM 1522 C C . ASP A 1 98 ? -13.172 2.284 -0.191 1.00 0.00 98 ASP A C 1
ATOM 1523 O O . ASP A 1 98 ? -12.999 2.997 -1.179 1.00 0.00 98 ASP A O 1
ATOM 1532 N N . ASN A 1 99 ? -13.064 2.731 1.053 1.00 0.00 99 ASN A N 1
ATOM 1533 C CA . ASN A 1 99 ? -12.726 4.117 1.339 1.00 0.00 99 ASN A CA 1
ATOM 1534 C C . ASN A 1 99 ? -11.264 4.390 1.018 1.00 0.00 99 ASN A C 1
ATOM 1535 O O . ASN A 1 99 ? -10.896 5.491 0.609 1.00 0.00 99 ASN A O 1
ATOM 1546 N N . ILE A 1 100 ? -10.439 3.372 1.208 1.00 0.00 100 ILE A N 1
ATOM 1547 C CA . ILE A 1 100 ? -9.010 3.478 0.942 1.00 0.00 100 ILE A CA 1
ATOM 1548 C C . ILE A 1 100 ? -8.701 3.183 -0.524 1.00 0.00 100 ILE A C 1
ATOM 1549 O O . ILE A 1 100 ? -7.914 3.885 -1.156 1.00 0.00 100 ILE A O 1
ATOM 1565 N N . LYS A 1 101 ? -9.325 2.137 -1.054 1.00 0.00 101 LYS A N 1
ATOM 1566 C CA . LYS A 1 101 ? -9.116 1.739 -2.442 1.00 0.00 101 LYS A CA 1
ATOM 1567 C C . LYS A 1 101 ? -9.355 2.906 -3.397 1.00 0.00 101 LYS A C 1
ATOM 1568 O O . LYS A 1 101 ? -8.518 3.201 -4.250 1.00 0.00 101 LYS A O 1
ATOM 1587 N N . MET A 1 102 ? -10.503 3.559 -3.253 1.00 0.00 102 MET A N 1
ATOM 1588 C CA . MET A 1 102 ? -10.849 4.687 -4.111 1.00 0.00 102 MET A CA 1
ATOM 1589 C C . MET A 1 102 ? -9.931 5.872 -3.859 1.00 0.00 102 MET A C 1
ATOM 1590 O O . MET A 1 102 ? -9.610 6.629 -4.776 1.00 0.00 102 MET A O 1
ATOM 1604 N N . THR A 1 103 ? -9.508 6.026 -2.615 1.00 0.00 103 THR A N 1
ATOM 1605 C CA . THR A 1 103 ? -8.626 7.116 -2.242 1.00 0.00 103 THR A CA 1
ATOM 1606 C C . THR A 1 103 ? -7.218 6.863 -2.775 1.00 0.00 103 THR A C 1
ATOM 1607 O O . THR A 1 103 ? -6.539 7.783 -3.227 1.00 0.00 103 THR A O 1
ATOM 1618 N N . LEU A 1 104 ? -6.795 5.604 -2.727 1.00 0.00 104 LEU A N 1
ATOM 1619 C CA . LEU A 1 104 ? -5.477 5.228 -3.215 1.00 0.00 104 LEU A CA 1
ATOM 1620 C C . LEU A 1 104 ? -5.405 5.389 -4.728 1.00 0.00 104 LEU A C 1
ATOM 1621 O O . LEU A 1 104 ? -4.355 5.721 -5.277 1.00 0.00 104 LEU A O 1
ATOM 1637 N N . GLN A 1 105 ? -6.531 5.157 -5.397 1.00 0.00 105 GLN A N 1
ATOM 1638 C CA . GLN A 1 105 ? -6.592 5.282 -6.847 1.00 0.00 105 GLN A CA 1
ATOM 1639 C C . GLN A 1 105 ? -6.409 6.730 -7.270 1.00 0.00 105 GLN A C 1
ATOM 1640 O O . GLN A 1 105 ? -5.839 7.016 -8.323 1.00 0.00 105 GLN A O 1
ATOM 1654 N N . GLN A 1 106 ? -6.890 7.644 -6.438 1.00 0.00 106 GLN A N 1
ATOM 1655 C CA . GLN A 1 106 ? -6.772 9.065 -6.723 1.00 0.00 106 GLN A CA 1
ATOM 1656 C C . GLN A 1 106 ? -5.310 9.486 -6.718 1.00 0.00 106 GLN A C 1
ATOM 1657 O O . GLN A 1 106 ? -4.870 10.244 -7.582 1.00 0.00 106 GLN A O 1
ATOM 1671 N N . ILE A 1 107 ? -4.556 8.974 -5.751 1.00 0.00 107 ILE A N 1
ATOM 1672 C CA . ILE A 1 107 ? -3.138 9.288 -5.654 1.00 0.00 107 ILE A CA 1
ATOM 1673 C C . ILE A 1 107 ? -2.429 8.899 -6.947 1.00 0.00 107 ILE A C 1
ATOM 1674 O O . ILE A 1 107 ? -1.607 9.649 -7.473 1.00 0.00 107 ILE A O 1
ATOM 1690 N N . ILE A 1 108 ? -2.777 7.724 -7.462 1.00 0.00 108 ILE A N 1
ATOM 1691 C CA . ILE A 1 108 ? -2.205 7.229 -8.710 1.00 0.00 108 ILE A CA 1
ATOM 1692 C C . ILE A 1 108 ? -2.361 8.261 -9.806 1.00 0.00 108 ILE A C 1
ATOM 1693 O O . ILE A 1 108 ? -1.405 8.639 -10.482 1.00 0.00 108 ILE A O 1
ATOM 1709 N N . SER A 1 109 ? -3.593 8.700 -9.962 1.00 0.00 109 SER A N 1
ATOM 1710 C CA . SER A 1 109 ? -3.941 9.693 -10.972 1.00 0.00 109 SER A CA 1
ATOM 1711 C C . SER A 1 109 ? -3.098 10.952 -10.819 1.00 0.00 109 SER A C 1
ATOM 1712 O O . SER A 1 109 ? -2.794 11.634 -11.798 1.00 0.00 109 SER A O 1
ATOM 1720 N N . ARG A 1 110 ? -2.721 11.252 -9.584 1.00 0.00 110 ARG A N 1
ATOM 1721 C CA . ARG A 1 110 ? -1.913 12.427 -9.298 1.00 0.00 110 ARG A CA 1
ATOM 1722 C C . ARG A 1 110 ? -0.486 12.239 -9.793 1.00 0.00 110 ARG A C 1
ATOM 1723 O O . ARG A 1 110 ? 0.169 13.193 -10.213 1.00 0.00 110 ARG A O 1
ATOM 1744 N N . TYR A 1 111 ? -0.016 11.001 -9.748 1.00 0.00 111 TYR A N 1
ATOM 1745 C CA . TYR A 1 111 ? 1.333 10.684 -10.201 1.00 0.00 111 TYR A CA 1
ATOM 1746 C C . TYR A 1 111 ? 1.426 10.775 -11.718 1.00 0.00 111 TYR A C 1
ATOM 1747 O O . TYR A 1 111 ? 2.487 11.069 -12.271 1.00 0.00 111 TYR A O 1
ATOM 1765 N N . LYS A 1 112 ? 0.307 10.527 -12.382 1.00 0.00 112 LYS A N 1
ATOM 1766 C CA . LYS A 1 112 ? 0.249 10.583 -13.835 1.00 0.00 112 LYS A CA 1
ATOM 1767 C C . LYS A 1 112 ? 0.371 12.022 -14.323 1.00 0.00 112 LYS A C 1
ATOM 1768 O O . LYS A 1 112 ? 0.943 12.283 -15.380 1.00 0.00 112 LYS A O 1
ATOM 1787 N N . ASP A 1 113 ? -0.172 12.952 -13.544 1.00 0.00 113 ASP A N 1
ATOM 1788 C CA . ASP A 1 113 ? -0.125 14.367 -13.895 1.00 0.00 113 ASP A CA 1
ATOM 1789 C C . ASP A 1 113 ? 1.317 14.849 -14.020 1.00 0.00 113 ASP A C 1
ATOM 1790 O O . ASP A 1 113 ? 1.637 15.662 -14.888 1.00 0.00 113 ASP A O 1
ATOM 1799 N N . ALA A 1 114 ? 2.182 14.344 -13.148 1.00 0.00 114 ALA A N 1
ATOM 1800 C CA . ALA A 1 114 ? 3.589 14.722 -13.160 1.00 0.00 114 ALA A CA 1
ATOM 1801 C C . ALA A 1 114 ? 4.244 14.359 -14.487 1.00 0.00 114 ALA A C 1
ATOM 1802 O O . ALA A 1 114 ? 5.142 15.057 -14.960 1.00 0.00 114 ALA A O 1
ATOM 1809 N N . ASP A 1 115 ? 3.790 13.262 -15.086 1.00 0.00 115 ASP A N 1
ATOM 1810 C CA . ASP A 1 115 ? 4.334 12.807 -16.361 1.00 0.00 115 ASP A CA 1
ATOM 1811 C C . ASP A 1 115 ? 3.535 11.626 -16.902 1.00 0.00 115 ASP A C 1
ATOM 1812 O O . ASP A 1 115 ? 3.074 11.706 -18.061 1.00 0.00 115 ASP A O 1
ATOM 1822 N N . PRO A 1 1 ? -14.170 10.995 7.376 1.00 0.00 1 PRO A N 2
ATOM 1823 C CA . PRO A 1 1 ? -13.047 10.042 7.466 1.00 0.00 1 PRO A CA 2
ATOM 1824 C C . PRO A 1 1 ? -13.022 9.080 6.281 1.00 0.00 1 PRO A C 2
ATOM 1825 O O . PRO A 1 1 ? -14.018 8.419 5.984 1.00 0.00 1 PRO A O 2
ATOM 1838 N N . SER A 1 2 ? -11.878 9.006 5.609 1.00 0.00 2 SER A N 2
ATOM 1839 C CA . SER A 1 2 ? -11.723 8.126 4.456 1.00 0.00 2 SER A CA 2
ATOM 1840 C C . SER A 1 2 ? -10.250 7.848 4.176 1.00 0.00 2 SER A C 2
ATOM 1841 O O . SER A 1 2 ? -9.858 6.706 3.935 1.00 0.00 2 SER A O 2
ATOM 1849 N N . HIS A 1 3 ? -9.438 8.899 4.211 1.00 0.00 3 HIS A N 2
ATOM 1850 C CA . HIS A 1 3 ? -8.007 8.770 3.960 1.00 0.00 3 HIS A CA 2
ATOM 1851 C C . HIS A 1 3 ? -7.359 7.813 4.956 1.00 0.00 3 HIS A C 2
ATOM 1852 O O . HIS A 1 3 ? -6.324 7.212 4.672 1.00 0.00 3 HIS A O 2
ATOM 1867 N N . SER A 1 4 ? -7.977 7.680 6.122 1.00 0.00 4 SER A N 2
ATOM 1868 C CA . SER A 1 4 ? -7.462 6.797 7.163 1.00 0.00 4 SER A CA 2
ATOM 1869 C C . SER A 1 4 ? -8.450 5.676 7.465 1.00 0.00 4 SER A C 2
ATOM 1870 O O . SER A 1 4 ? -9.625 5.922 7.735 1.00 0.00 4 SER A O 2
ATOM 1878 N N . GLY A 1 5 ? -7.959 4.444 7.419 1.00 0.00 5 GLY A N 2
ATOM 1879 C CA . GLY A 1 5 ? -8.799 3.294 7.691 1.00 0.00 5 GLY A CA 2
ATOM 1880 C C . GLY A 1 5 ? -7.994 2.108 8.176 1.00 0.00 5 GLY A C 2
ATOM 1881 O O . GLY A 1 5 ? -6.842 1.931 7.779 1.00 0.00 5 GLY A O 2
ATOM 1885 N N . ALA A 1 6 ? -8.590 1.296 9.041 1.00 0.00 6 ALA A N 2
ATOM 1886 C CA . ALA A 1 6 ? -7.901 0.131 9.576 1.00 0.00 6 ALA A CA 2
ATOM 1887 C C . ALA A 1 6 ? -7.547 -0.858 8.475 1.00 0.00 6 ALA A C 2
ATOM 1888 O O . ALA A 1 6 ? -8.344 -1.112 7.572 1.00 0.00 6 ALA A O 2
ATOM 1895 N N . ALA A 1 7 ? -6.346 -1.410 8.561 1.00 0.00 7 ALA A N 2
ATOM 1896 C CA . ALA A 1 7 ? -5.878 -2.376 7.577 1.00 0.00 7 ALA A CA 2
ATOM 1897 C C . ALA A 1 7 ? -4.803 -3.295 8.152 1.00 0.00 7 ALA A C 2
ATOM 1898 O O . ALA A 1 7 ? -4.020 -2.890 9.009 1.00 0.00 7 ALA A O 2
ATOM 1905 N N . ILE A 1 8 ? -4.769 -4.539 7.670 1.00 0.00 8 ILE A N 2
ATOM 1906 C CA . ILE A 1 8 ? -3.788 -5.512 8.133 1.00 0.00 8 ILE A CA 2
ATOM 1907 C C . ILE A 1 8 ? -2.588 -5.577 7.201 1.00 0.00 8 ILE A C 2
ATOM 1908 O O . ILE A 1 8 ? -2.724 -5.489 5.982 1.00 0.00 8 ILE A O 2
ATOM 1924 N N . PHE A 1 9 ? -1.419 -5.761 7.791 1.00 0.00 9 PHE A N 2
ATOM 1925 C CA . PHE A 1 9 ? -0.189 -5.875 7.028 1.00 0.00 9 PHE A CA 2
ATOM 1926 C C . PHE A 1 9 ? 0.749 -6.871 7.700 1.00 0.00 9 PHE A C 2
ATOM 1927 O O . PHE A 1 9 ? 1.334 -6.582 8.743 1.00 0.00 9 PHE A O 2
ATOM 1944 N N . GLU A 1 10 ? 0.873 -8.050 7.097 1.00 0.00 10 GLU A N 2
ATOM 1945 C CA . GLU A 1 10 ? 1.723 -9.111 7.624 1.00 0.00 10 GLU A CA 2
ATOM 1946 C C . GLU A 1 10 ? 1.048 -9.832 8.793 1.00 0.00 10 GLU A C 2
ATOM 1947 O O . GLU A 1 10 ? 1.657 -10.031 9.845 1.00 0.00 10 GLU A O 2
ATOM 1959 N N . LYS A 1 11 ? -0.205 -10.241 8.591 1.00 0.00 11 LYS A N 2
ATOM 1960 C CA . LYS A 1 11 ? -0.957 -10.962 9.602 1.00 0.00 11 LYS A CA 2
ATOM 1961 C C . LYS A 1 11 ? -1.181 -10.141 10.870 1.00 0.00 11 LYS A C 2
ATOM 1962 O O . LYS A 1 11 ? -1.616 -10.676 11.891 1.00 0.00 11 LYS A O 2
ATOM 1981 N N . VAL A 1 12 ? -0.916 -8.839 10.803 1.00 0.00 12 VAL A N 2
ATOM 1982 C CA . VAL A 1 12 ? -1.128 -7.967 11.937 1.00 0.00 12 VAL A CA 2
ATOM 1983 C C . VAL A 1 12 ? -2.052 -6.833 11.526 1.00 0.00 12 VAL A C 2
ATOM 1984 O O . VAL A 1 12 ? -1.941 -6.310 10.421 1.00 0.00 12 VAL A O 2
ATOM 1997 N N . SER A 1 13 ? -2.985 -6.476 12.397 1.00 0.00 13 SER A N 2
ATOM 1998 C CA . SER A 1 13 ? -3.937 -5.421 12.083 1.00 0.00 13 SER A CA 2
ATOM 1999 C C . SER A 1 13 ? -3.568 -4.107 12.751 1.00 0.00 13 SER A C 2
ATOM 2000 O O . SER A 1 13 ? -3.056 -4.079 13.870 1.00 0.00 13 SER A O 2
ATOM 2008 N N . GLY A 1 14 ? -3.842 -3.022 12.044 1.00 0.00 14 GLY A N 2
ATOM 2009 C CA . GLY A 1 14 ? -3.550 -1.699 12.549 1.00 0.00 14 GLY A CA 2
ATOM 2010 C C . GLY A 1 14 ? -4.268 -0.632 11.749 1.00 0.00 14 GLY A C 2
ATOM 2011 O O . GLY A 1 14 ? -4.991 -0.944 10.803 1.00 0.00 14 GLY A O 2
ATOM 2015 N N . ILE A 1 15 ? -4.076 0.625 12.120 1.00 0.00 15 ILE A N 2
ATOM 2016 C CA . ILE A 1 15 ? -4.720 1.722 11.416 1.00 0.00 15 ILE A CA 2
ATOM 2017 C C . ILE A 1 15 ? -3.835 2.254 10.296 1.00 0.00 15 ILE A C 2
ATOM 2018 O O . ILE A 1 15 ? -2.673 2.597 10.510 1.00 0.00 15 ILE A O 2
ATOM 2034 N N . ILE A 1 16 ? -4.403 2.306 9.099 1.00 0.00 16 ILE A N 2
ATOM 2035 C CA . ILE A 1 16 ? -3.693 2.780 7.925 1.00 0.00 16 ILE A CA 2
ATOM 2036 C C . ILE A 1 16 ? -4.100 4.213 7.594 1.00 0.00 16 ILE A C 2
ATOM 2037 O O . ILE A 1 16 ? -5.270 4.491 7.329 1.00 0.00 16 ILE A O 2
ATOM 2053 N N . ALA A 1 17 ? -3.129 5.118 7.608 1.00 0.00 17 ALA A N 2
ATOM 2054 C CA . ALA A 1 17 ? -3.390 6.518 7.305 1.00 0.00 17 ALA A CA 2
ATOM 2055 C C . ALA A 1 17 ? -2.684 6.936 6.023 1.00 0.00 17 ALA A C 2
ATOM 2056 O O . ALA A 1 17 ? -1.565 6.505 5.750 1.00 0.00 17 ALA A O 2
ATOM 2063 N N . ILE A 1 18 ? -3.346 7.779 5.239 1.00 0.00 18 ILE A N 2
ATOM 2064 C CA . ILE A 1 18 ? -2.783 8.254 3.988 1.00 0.00 18 ILE A CA 2
ATOM 2065 C C . ILE A 1 18 ? -2.339 9.709 4.121 1.00 0.00 18 ILE A C 2
ATOM 2066 O O . ILE A 1 18 ? -3.166 10.618 4.204 1.00 0.00 18 ILE A O 2
ATOM 2082 N N . ASN A 1 19 ? -1.028 9.922 4.141 1.00 0.00 19 ASN A N 2
ATOM 2083 C CA . ASN A 1 19 ? -0.477 11.264 4.263 1.00 0.00 19 ASN A CA 2
ATOM 2084 C C . ASN A 1 19 ? 0.060 11.746 2.922 1.00 0.00 19 ASN A C 2
ATOM 2085 O O . ASN A 1 19 ? 1.077 11.250 2.435 1.00 0.00 19 ASN A O 2
ATOM 2096 N N . GLU A 1 20 ? -0.628 12.715 2.329 1.00 0.00 20 GLU A N 2
ATOM 2097 C CA . GLU A 1 20 ? -0.217 13.261 1.042 1.00 0.00 20 GLU A CA 2
ATOM 2098 C C . GLU A 1 20 ? 0.715 14.455 1.225 1.00 0.00 20 GLU A C 2
ATOM 2099 O O . GLU A 1 20 ? 1.387 14.876 0.282 1.00 0.00 20 GLU A O 2
ATOM 2111 N N . ASP A 1 21 ? 0.762 14.996 2.441 1.00 0.00 21 ASP A N 2
ATOM 2112 C CA . ASP A 1 21 ? 1.623 16.136 2.735 1.00 0.00 21 ASP A CA 2
ATOM 2113 C C . ASP A 1 21 ? 3.060 15.845 2.315 1.00 0.00 21 ASP A C 2
ATOM 2114 O O . ASP A 1 21 ? 3.837 16.760 2.042 1.00 0.00 21 ASP A O 2
ATOM 2123 N N . VAL A 1 22 ? 3.401 14.563 2.261 1.00 0.00 22 VAL A N 2
ATOM 2124 C CA . VAL A 1 22 ? 4.733 14.139 1.870 1.00 0.00 22 VAL A CA 2
ATOM 2125 C C . VAL A 1 22 ? 4.864 14.095 0.354 1.00 0.00 22 VAL A C 2
ATOM 2126 O O . VAL A 1 22 ? 3.875 13.924 -0.359 1.00 0.00 22 VAL A O 2
ATOM 2139 N N . SER A 1 23 ? 6.086 14.251 -0.136 1.00 0.00 23 SER A N 2
ATOM 2140 C CA . SER A 1 23 ? 6.338 14.225 -1.569 1.00 0.00 23 SER A CA 2
ATOM 2141 C C . SER A 1 23 ? 7.611 13.443 -1.886 1.00 0.00 23 SER A C 2
ATOM 2142 O O . SER A 1 23 ? 8.717 13.911 -1.617 1.00 0.00 23 SER A O 2
ATOM 2150 N N . PRO A 1 24 ? 7.477 12.232 -2.461 1.00 0.00 24 PRO A N 2
ATOM 2151 C CA . PRO A 1 24 ? 6.179 11.633 -2.800 1.00 0.00 24 PRO A CA 2
ATOM 2152 C C . PRO A 1 24 ? 5.377 11.246 -1.561 1.00 0.00 24 PRO A C 2
ATOM 2153 O O . PRO A 1 24 ? 5.944 10.913 -0.520 1.00 0.00 24 PRO A O 2
ATOM 2164 N N . ALA A 1 25 ? 4.052 11.289 -1.683 1.00 0.00 25 ALA A N 2
ATOM 2165 C CA . ALA A 1 25 ? 3.166 10.938 -0.575 1.00 0.00 25 ALA A CA 2
ATOM 2166 C C . ALA A 1 25 ? 3.489 9.550 -0.031 1.00 0.00 25 ALA A C 2
ATOM 2167 O O . ALA A 1 25 ? 4.297 8.820 -0.606 1.00 0.00 25 ALA A O 2
ATOM 2174 N N . GLU A 1 26 ? 2.857 9.190 1.083 1.00 0.00 26 GLU A N 2
ATOM 2175 C CA . GLU A 1 26 ? 3.086 7.888 1.702 1.00 0.00 26 GLU A CA 2
ATOM 2176 C C . GLU A 1 26 ? 1.897 7.465 2.564 1.00 0.00 26 GLU A C 2
ATOM 2177 O O . GLU A 1 26 ? 1.135 8.303 3.044 1.00 0.00 26 GLU A O 2
ATOM 2189 N N . LEU A 1 27 ? 1.755 6.157 2.761 1.00 0.00 27 LEU A N 2
ATOM 2190 C CA . LEU A 1 27 ? 0.670 5.612 3.571 1.00 0.00 27 LEU A CA 2
ATOM 2191 C C . LEU A 1 27 ? 1.222 4.966 4.840 1.00 0.00 27 LEU A C 2
ATOM 2192 O O . LEU A 1 27 ? 1.988 4.004 4.774 1.00 0.00 27 LEU A O 2
ATOM 2208 N N . THR A 1 28 ? 0.848 5.515 5.991 1.00 0.00 28 THR A N 2
ATOM 2209 C CA . THR A 1 28 ? 1.310 5.027 7.266 1.00 0.00 28 THR A CA 2
ATOM 2210 C C . THR A 1 28 ? 0.425 3.904 7.802 1.00 0.00 28 THR A C 2
ATOM 2211 O O . THR A 1 28 ? -0.785 3.888 7.581 1.00 0.00 28 THR A O 2
ATOM 2222 N N . TRP A 1 29 ? 1.046 2.975 8.522 1.00 0.00 29 TRP A N 2
ATOM 2223 C CA . TRP A 1 29 ? 0.339 1.852 9.113 1.00 0.00 29 TRP A CA 2
ATOM 2224 C C . TRP A 1 29 ? 0.742 1.673 10.569 1.00 0.00 29 TRP A C 2
ATOM 2225 O O . TRP A 1 29 ? 1.864 1.266 10.865 1.00 0.00 29 TRP A O 2
ATOM 2246 N N . ARG A 1 30 ? -0.180 1.958 11.473 1.00 0.00 30 ARG A N 2
ATOM 2247 C CA . ARG A 1 30 ? 0.090 1.805 12.896 1.00 0.00 30 ARG A CA 2
ATOM 2248 C C . ARG A 1 30 ? -0.609 0.557 13.425 1.00 0.00 30 ARG A C 2
ATOM 2249 O O . ARG A 1 30 ? -1.810 0.389 13.229 1.00 0.00 30 ARG A O 2
ATOM 2270 N N . SER A 1 31 ? 0.140 -0.319 14.087 1.00 0.00 31 SER A N 2
ATOM 2271 C CA . SER A 1 31 ? -0.432 -1.543 14.620 1.00 0.00 31 SER A CA 2
ATOM 2272 C C . SER A 1 31 ? -1.513 -1.232 15.644 1.00 0.00 31 SER A C 2
ATOM 2273 O O . SER A 1 31 ? -1.561 -0.135 16.200 1.00 0.00 31 SER A O 2
ATOM 2281 N N . THR A 1 32 ? -2.372 -2.208 15.893 1.00 0.00 32 THR A N 2
ATOM 2282 C CA . THR A 1 32 ? -3.445 -2.060 16.849 1.00 0.00 32 THR A CA 2
ATOM 2283 C C . THR A 1 32 ? -2.879 -1.758 18.228 1.00 0.00 32 THR A C 2
ATOM 2284 O O . THR A 1 32 ? -3.486 -1.051 19.031 1.00 0.00 32 THR A O 2
ATOM 2295 N N . ASP A 1 33 ? -1.707 -2.313 18.483 1.00 0.00 33 ASP A N 2
ATOM 2296 C CA . ASP A 1 33 ? -1.029 -2.128 19.757 1.00 0.00 33 ASP A CA 2
ATOM 2297 C C . ASP A 1 33 ? -0.476 -0.715 19.883 1.00 0.00 33 ASP A C 2
ATOM 2298 O O . ASP A 1 33 ? -0.410 -0.154 20.976 1.00 0.00 33 ASP A O 2
ATOM 2307 N N . GLY A 1 34 ? -0.074 -0.154 18.754 1.00 0.00 34 GLY A N 2
ATOM 2308 C CA . GLY A 1 34 ? 0.478 1.187 18.744 1.00 0.00 34 GLY A CA 2
ATOM 2309 C C . GLY A 1 34 ? 1.950 1.196 19.092 1.00 0.00 34 GLY A C 2
ATOM 2310 O O . GLY A 1 34 ? 2.479 2.200 19.570 1.00 0.00 34 GLY A O 2
ATOM 2314 N N . ASP A 1 35 ? 2.611 0.070 18.853 1.00 0.00 35 ASP A N 2
ATOM 2315 C CA . ASP A 1 35 ? 4.031 -0.059 19.143 1.00 0.00 35 ASP A CA 2
ATOM 2316 C C . ASP A 1 35 ? 4.849 -0.167 17.858 1.00 0.00 35 ASP A C 2
ATOM 2317 O O . ASP A 1 35 ? 6.055 0.080 17.858 1.00 0.00 35 ASP A O 2
ATOM 2326 N N . LYS A 1 36 ? 4.187 -0.533 16.766 1.00 0.00 36 LYS A N 2
ATOM 2327 C CA . LYS A 1 36 ? 4.855 -0.669 15.478 1.00 0.00 36 LYS A CA 2
ATOM 2328 C C . LYS A 1 36 ? 4.166 0.185 14.420 1.00 0.00 36 LYS A C 2
ATOM 2329 O O . LYS A 1 36 ? 2.956 0.081 14.215 1.00 0.00 36 LYS A O 2
ATOM 2348 N N . VAL A 1 37 ? 4.943 1.029 13.753 1.00 0.00 37 VAL A N 2
ATOM 2349 C CA . VAL A 1 37 ? 4.409 1.902 12.717 1.00 0.00 37 VAL A CA 2
ATOM 2350 C C . VAL A 1 37 ? 5.157 1.717 11.403 1.00 0.00 37 VAL A C 2
ATOM 2351 O O . VAL A 1 37 ? 6.368 1.922 11.332 1.00 0.00 37 VAL A O 2
ATOM 2364 N N . HIS A 1 38 ? 4.427 1.325 10.365 1.00 0.00 38 HIS A N 2
ATOM 2365 C CA . HIS A 1 38 ? 5.024 1.114 9.049 1.00 0.00 38 HIS A CA 2
ATOM 2366 C C . HIS A 1 38 ? 4.598 2.198 8.075 1.00 0.00 38 HIS A C 2
ATOM 2367 O O . HIS A 1 38 ? 3.459 2.654 8.085 1.00 0.00 38 HIS A O 2
ATOM 2382 N N . THR A 1 39 ? 5.531 2.599 7.231 1.00 0.00 39 THR A N 2
ATOM 2383 C CA . THR A 1 39 ? 5.269 3.628 6.233 1.00 0.00 39 THR A CA 2
ATOM 2384 C C . THR A 1 39 ? 5.369 3.048 4.827 1.00 0.00 39 THR A C 2
ATOM 2385 O O . THR A 1 39 ? 6.340 2.370 4.492 1.00 0.00 39 THR A O 2
ATOM 2396 N N . VAL A 1 40 ? 4.355 3.311 4.010 1.00 0.00 40 VAL A N 2
ATOM 2397 C CA . VAL A 1 40 ? 4.324 2.808 2.643 1.00 0.00 40 VAL A CA 2
ATOM 2398 C C . VAL A 1 40 ? 4.506 3.932 1.631 1.00 0.00 40 VAL A C 2
ATOM 2399 O O . VAL A 1 40 ? 3.900 4.998 1.757 1.00 0.00 40 VAL A O 2
ATOM 2412 N N . VAL A 1 41 ? 5.331 3.684 0.622 1.00 0.00 41 VAL A N 2
ATOM 2413 C CA . VAL A 1 41 ? 5.580 4.670 -0.420 1.00 0.00 41 VAL A CA 2
ATOM 2414 C C . VAL A 1 41 ? 4.619 4.467 -1.584 1.00 0.00 41 VAL A C 2
ATOM 2415 O O . VAL A 1 41 ? 4.517 3.370 -2.131 1.00 0.00 41 VAL A O 2
ATOM 2428 N N . LEU A 1 42 ? 3.905 5.524 -1.947 1.00 0.00 42 LEU A N 2
ATOM 2429 C CA . LEU A 1 42 ? 2.936 5.458 -3.035 1.00 0.00 42 LEU A CA 2
ATOM 2430 C C . LEU A 1 42 ? 3.582 5.752 -4.389 1.00 0.00 42 LEU A C 2
ATOM 2431 O O . LEU A 1 42 ? 2.973 5.528 -5.434 1.00 0.00 42 LEU A O 2
ATOM 2447 N N . SER A 1 43 ? 4.817 6.248 -4.368 1.00 0.00 43 SER A N 2
ATOM 2448 C CA . SER A 1 43 ? 5.530 6.562 -5.601 1.00 0.00 43 SER A CA 2
ATOM 2449 C C . SER A 1 43 ? 6.104 5.297 -6.226 1.00 0.00 43 SER A C 2
ATOM 2450 O O . SER A 1 43 ? 6.256 5.208 -7.444 1.00 0.00 43 SER A O 2
ATOM 2458 N N . THR A 1 44 ? 6.422 4.321 -5.383 1.00 0.00 44 THR A N 2
ATOM 2459 C CA . THR A 1 44 ? 6.980 3.061 -5.854 1.00 0.00 44 THR A CA 2
ATOM 2460 C C . THR A 1 44 ? 5.883 2.122 -6.349 1.00 0.00 44 THR A C 2
ATOM 2461 O O . THR A 1 44 ? 6.149 1.192 -7.109 1.00 0.00 44 THR A O 2
ATOM 2472 N N . ILE A 1 45 ? 4.652 2.369 -5.912 1.00 0.00 45 ILE A N 2
ATOM 2473 C CA . ILE A 1 45 ? 3.520 1.542 -6.310 1.00 0.00 45 ILE A CA 2
ATOM 2474 C C . ILE A 1 45 ? 3.228 1.682 -7.799 1.00 0.00 45 ILE A C 2
ATOM 2475 O O . ILE A 1 45 ? 2.560 2.624 -8.225 1.00 0.00 45 ILE A O 2
ATOM 2491 N N . ASP A 1 46 ? 3.724 0.734 -8.586 1.00 0.00 46 ASP A N 2
ATOM 2492 C CA . ASP A 1 46 ? 3.508 0.748 -10.027 1.00 0.00 46 ASP A CA 2
ATOM 2493 C C . ASP A 1 46 ? 2.024 0.595 -10.348 1.00 0.00 46 ASP A C 2
ATOM 2494 O O . ASP A 1 46 ? 1.546 1.084 -11.372 1.00 0.00 46 ASP A O 2
ATOM 2503 N N . LYS A 1 47 ? 1.302 -0.086 -9.463 1.00 0.00 47 LYS A N 2
ATOM 2504 C CA . LYS A 1 47 ? -0.127 -0.304 -9.650 1.00 0.00 47 LYS A CA 2
ATOM 2505 C C . LYS A 1 47 ? -0.782 -0.734 -8.338 1.00 0.00 47 LYS A C 2
ATOM 2506 O O . LYS A 1 47 ? -0.096 -1.045 -7.364 1.00 0.00 47 LYS A O 2
ATOM 2525 N N . LEU A 1 48 ? -2.110 -0.750 -8.317 1.00 0.00 48 LEU A N 2
ATOM 2526 C CA . LEU A 1 48 ? -2.848 -1.141 -7.123 1.00 0.00 48 LEU A CA 2
ATOM 2527 C C . LEU A 1 48 ? -4.095 -1.944 -7.485 1.00 0.00 48 LEU A C 2
ATOM 2528 O O . LEU A 1 48 ? -4.837 -1.582 -8.399 1.00 0.00 48 LEU A O 2
ATOM 2544 N N . GLN A 1 49 ? -4.319 -3.037 -6.761 1.00 0.00 49 GLN A N 2
ATOM 2545 C CA . GLN A 1 49 ? -5.475 -3.892 -7.003 1.00 0.00 49 GLN A CA 2
ATOM 2546 C C . GLN A 1 49 ? -6.212 -4.190 -5.701 1.00 0.00 49 GLN A C 2
ATOM 2547 O O . GLN A 1 49 ? -5.667 -4.009 -4.612 1.00 0.00 49 GLN A O 2
ATOM 2561 N N . ALA A 1 50 ? -7.453 -4.647 -5.822 1.00 0.00 50 ALA A N 2
ATOM 2562 C CA . ALA A 1 50 ? -8.265 -4.971 -4.655 1.00 0.00 50 ALA A CA 2
ATOM 2563 C C . ALA A 1 50 ? -9.104 -6.221 -4.899 1.00 0.00 50 ALA A C 2
ATOM 2564 O O . ALA A 1 50 ? -9.300 -6.635 -6.042 1.00 0.00 50 ALA A O 2
ATOM 2571 N N . THR A 1 51 ? -9.595 -6.818 -3.819 1.00 0.00 51 THR A N 2
ATOM 2572 C CA . THR A 1 51 ? -10.412 -8.023 -3.917 1.00 0.00 51 THR A CA 2
ATOM 2573 C C . THR A 1 51 ? -11.782 -7.703 -4.514 1.00 0.00 51 THR A C 2
ATOM 2574 O O . THR A 1 51 ? -12.318 -6.614 -4.308 1.00 0.00 51 THR A O 2
ATOM 2585 N N . PRO A 1 52 ? -12.366 -8.652 -5.266 1.00 0.00 52 PRO A N 2
ATOM 2586 C CA . PRO A 1 52 ? -13.679 -8.464 -5.893 1.00 0.00 52 PRO A CA 2
ATOM 2587 C C . PRO A 1 52 ? -14.804 -8.369 -4.869 1.00 0.00 52 PRO A C 2
ATOM 2588 O O . PRO A 1 52 ? -14.654 -8.797 -3.725 1.00 0.00 52 PRO A O 2
ATOM 2599 N N . ALA A 1 53 ? -15.931 -7.805 -5.290 1.00 0.00 53 ALA A N 2
ATOM 2600 C CA . ALA A 1 53 ? -17.086 -7.653 -4.412 1.00 0.00 53 ALA A CA 2
ATOM 2601 C C . ALA A 1 53 ? -17.733 -9.000 -4.093 1.00 0.00 53 ALA A C 2
ATOM 2602 O O . ALA A 1 53 ? -18.583 -9.092 -3.207 1.00 0.00 53 ALA A O 2
ATOM 2609 N N . SER A 1 54 ? -17.329 -10.042 -4.816 1.00 0.00 54 SER A N 2
ATOM 2610 C CA . SER A 1 54 ? -17.877 -11.377 -4.601 1.00 0.00 54 SER A CA 2
ATOM 2611 C C . SER A 1 54 ? -17.067 -12.151 -3.561 1.00 0.00 54 SER A C 2
ATOM 2612 O O . SER A 1 54 ? -17.395 -13.291 -3.234 1.00 0.00 54 SER A O 2
ATOM 2620 N N . SER A 1 55 ? -16.011 -11.530 -3.042 1.00 0.00 55 SER A N 2
ATOM 2621 C CA . SER A 1 55 ? -15.166 -12.163 -2.042 1.00 0.00 55 SER A CA 2
ATOM 2622 C C . SER A 1 55 ? -15.434 -11.578 -0.665 1.00 0.00 55 SER A C 2
ATOM 2623 O O . SER A 1 55 ? -15.155 -10.406 -0.411 1.00 0.00 55 SER A O 2
ATOM 2631 N N . GLU A 1 56 ? -15.972 -12.402 0.225 1.00 0.00 56 GLU A N 2
ATOM 2632 C CA . GLU A 1 56 ? -16.266 -11.965 1.582 1.00 0.00 56 GLU A CA 2
ATOM 2633 C C . GLU A 1 56 ? -15.001 -11.472 2.277 1.00 0.00 56 GLU A C 2
ATOM 2634 O O . GLU A 1 56 ? -15.069 -10.758 3.277 1.00 0.00 56 GLU A O 2
ATOM 2646 N N . LYS A 1 57 ? -13.848 -11.861 1.741 1.00 0.00 57 LYS A N 2
ATOM 2647 C CA . LYS A 1 57 ? -12.567 -11.458 2.308 1.00 0.00 57 LYS A CA 2
ATOM 2648 C C . LYS A 1 57 ? -12.054 -10.184 1.645 1.00 0.00 57 LYS A C 2
ATOM 2649 O O . LYS A 1 57 ? -11.933 -10.114 0.422 1.00 0.00 57 LYS A O 2
ATOM 2668 N N . MET A 1 58 ? -11.752 -9.178 2.460 1.00 0.00 58 MET A N 2
ATOM 2669 C CA . MET A 1 58 ? -11.253 -7.907 1.953 1.00 0.00 58 MET A CA 2
ATOM 2670 C C . MET A 1 58 ? -9.728 -7.874 1.979 1.00 0.00 58 MET A C 2
ATOM 2671 O O . MET A 1 58 ? -9.111 -8.025 3.034 1.00 0.00 58 MET A O 2
ATOM 2685 N N . MET A 1 59 ? -9.123 -7.680 0.811 1.00 0.00 59 MET A N 2
ATOM 2686 C CA . MET A 1 59 ? -7.670 -7.633 0.701 1.00 0.00 59 MET A CA 2
ATOM 2687 C C . MET A 1 59 ? -7.237 -6.747 -0.463 1.00 0.00 59 MET A C 2
ATOM 2688 O O . MET A 1 59 ? -7.697 -6.922 -1.592 1.00 0.00 59 MET A O 2
ATOM 2702 N N . LEU A 1 60 ? -6.348 -5.798 -0.185 1.00 0.00 60 LEU A N 2
ATOM 2703 C CA . LEU A 1 60 ? -5.852 -4.891 -1.213 1.00 0.00 60 LEU A CA 2
ATOM 2704 C C . LEU A 1 60 ? -4.359 -5.102 -1.443 1.00 0.00 60 LEU A C 2
ATOM 2705 O O . LEU A 1 60 ? -3.550 -4.919 -0.533 1.00 0.00 60 LEU A O 2
ATOM 2721 N N . ARG A 1 61 ? -4.002 -5.489 -2.663 1.00 0.00 61 ARG A N 2
ATOM 2722 C CA . ARG A 1 61 ? -2.606 -5.727 -3.012 1.00 0.00 61 ARG A CA 2
ATOM 2723 C C . ARG A 1 61 ? -2.040 -4.566 -3.822 1.00 0.00 61 ARG A C 2
ATOM 2724 O O . ARG A 1 61 ? -2.716 -4.014 -4.690 1.00 0.00 61 ARG A O 2
ATOM 2745 N N . LEU A 1 62 ? -0.796 -4.202 -3.532 1.00 0.00 62 LEU A N 2
ATOM 2746 C CA . LEU A 1 62 ? -0.137 -3.105 -4.234 1.00 0.00 62 LEU A CA 2
ATOM 2747 C C . LEU A 1 62 ? 1.187 -3.563 -4.840 1.00 0.00 62 LEU A C 2
ATOM 2748 O O . LEU A 1 62 ? 2.052 -4.091 -4.142 1.00 0.00 62 LEU A O 2
ATOM 2764 N N . ILE A 1 63 ? 1.334 -3.357 -6.144 1.00 0.00 63 ILE A N 2
ATOM 2765 C CA . ILE A 1 63 ? 2.548 -3.747 -6.848 1.00 0.00 63 ILE A CA 2
ATOM 2766 C C . ILE A 1 63 ? 3.486 -2.558 -7.026 1.00 0.00 63 ILE A C 2
ATOM 2767 O O . ILE A 1 63 ? 3.057 -1.461 -7.384 1.00 0.00 63 ILE A O 2
ATOM 2783 N N . GLY A 1 64 ? 4.770 -2.786 -6.771 1.00 0.00 64 GLY A N 2
ATOM 2784 C CA . GLY A 1 64 ? 5.755 -1.730 -6.904 1.00 0.00 64 GLY A CA 2
ATOM 2785 C C . GLY A 1 64 ? 6.236 -1.560 -8.332 1.00 0.00 64 GLY A C 2
ATOM 2786 O O . GLY A 1 64 ? 5.734 -2.214 -9.245 1.00 0.00 64 GLY A O 2
ATOM 2790 N N . LYS A 1 65 ? 7.213 -0.678 -8.524 1.00 0.00 65 LYS A N 2
ATOM 2791 C CA . LYS A 1 65 ? 7.764 -0.421 -9.850 1.00 0.00 65 LYS A CA 2
ATOM 2792 C C . LYS A 1 65 ? 9.254 -0.744 -9.895 1.00 0.00 65 LYS A C 2
ATOM 2793 O O . LYS A 1 65 ? 9.827 -1.214 -8.912 1.00 0.00 65 LYS A O 2
ATOM 2812 N N . VAL A 1 66 ? 9.874 -0.491 -11.042 1.00 0.00 66 VAL A N 2
ATOM 2813 C CA . VAL A 1 66 ? 11.297 -0.752 -11.218 1.00 0.00 66 VAL A CA 2
ATOM 2814 C C . VAL A 1 66 ? 12.069 0.545 -11.435 1.00 0.00 66 VAL A C 2
ATOM 2815 O O . VAL A 1 66 ? 11.610 1.440 -12.143 1.00 0.00 66 VAL A O 2
ATOM 2828 N N . ASP A 1 67 ? 13.243 0.639 -10.822 1.00 0.00 67 ASP A N 2
ATOM 2829 C CA . ASP A 1 67 ? 14.079 1.830 -10.950 1.00 0.00 67 ASP A CA 2
ATOM 2830 C C . ASP A 1 67 ? 14.716 1.902 -12.334 1.00 0.00 67 ASP A C 2
ATOM 2831 O O . ASP A 1 67 ? 15.939 1.837 -12.472 1.00 0.00 67 ASP A O 2
ATOM 2840 N N . GLU A 1 68 ? 13.879 2.033 -13.359 1.00 0.00 68 GLU A N 2
ATOM 2841 C CA . GLU A 1 68 ? 14.358 2.113 -14.733 1.00 0.00 68 GLU A CA 2
ATOM 2842 C C . GLU A 1 68 ? 13.348 2.836 -15.619 1.00 0.00 68 GLU A C 2
ATOM 2843 O O . GLU A 1 68 ? 13.064 2.402 -16.735 1.00 0.00 68 GLU A O 2
ATOM 2855 N N . SER A 1 69 ? 12.808 3.939 -15.112 1.00 0.00 69 SER A N 2
ATOM 2856 C CA . SER A 1 69 ? 11.827 4.722 -15.857 1.00 0.00 69 SER A CA 2
ATOM 2857 C C . SER A 1 69 ? 12.405 5.208 -17.182 1.00 0.00 69 SER A C 2
ATOM 2858 O O . SER A 1 69 ? 11.667 5.473 -18.132 1.00 0.00 69 SER A O 2
ATOM 2866 N N . LYS A 1 70 ? 13.725 5.321 -17.238 1.00 0.00 70 LYS A N 2
ATOM 2867 C CA . LYS A 1 70 ? 14.404 5.774 -18.447 1.00 0.00 70 LYS A CA 2
ATOM 2868 C C . LYS A 1 70 ? 14.136 4.823 -19.609 1.00 0.00 70 LYS A C 2
ATOM 2869 O O . LYS A 1 70 ? 14.019 5.246 -20.758 1.00 0.00 70 LYS A O 2
ATOM 2888 N N . LYS A 1 71 ? 14.039 3.533 -19.299 1.00 0.00 71 LYS A N 2
ATOM 2889 C CA . LYS A 1 71 ? 13.783 2.520 -20.318 1.00 0.00 71 LYS A CA 2
ATOM 2890 C C . LYS A 1 71 ? 12.370 1.963 -20.188 1.00 0.00 71 LYS A C 2
ATOM 2891 O O . LYS A 1 71 ? 11.874 1.754 -19.081 1.00 0.00 71 LYS A O 2
ATOM 2910 N N . ARG A 1 72 ? 11.727 1.727 -21.326 1.00 0.00 72 ARG A N 2
ATOM 2911 C CA . ARG A 1 72 ? 10.370 1.194 -21.340 1.00 0.00 72 ARG A CA 2
ATOM 2912 C C . ARG A 1 72 ? 10.342 -0.208 -21.941 1.00 0.00 72 ARG A C 2
ATOM 2913 O O . ARG A 1 72 ? 10.819 -0.428 -23.054 1.00 0.00 72 ARG A O 2
ATOM 2934 N N . LYS A 1 73 ? 9.780 -1.152 -21.195 1.00 0.00 73 LYS A N 2
ATOM 2935 C CA . LYS A 1 73 ? 9.688 -2.535 -21.651 1.00 0.00 73 LYS A CA 2
ATOM 2936 C C . LYS A 1 73 ? 8.623 -2.679 -22.733 1.00 0.00 73 LYS A C 2
ATOM 2937 O O . LYS A 1 73 ? 7.787 -1.794 -22.918 1.00 0.00 73 LYS A O 2
ATOM 2956 N N . ASP A 1 74 ? 8.660 -3.799 -23.447 1.00 0.00 74 ASP A N 2
ATOM 2957 C CA . ASP A 1 74 ? 7.698 -4.060 -24.512 1.00 0.00 74 ASP A CA 2
ATOM 2958 C C . ASP A 1 74 ? 6.743 -5.183 -24.120 1.00 0.00 74 ASP A C 2
ATOM 2959 O O . ASP A 1 74 ? 6.807 -5.706 -23.007 1.00 0.00 74 ASP A O 2
ATOM 2968 N N . ASN A 1 75 ? 5.857 -5.546 -25.040 1.00 0.00 75 ASN A N 2
ATOM 2969 C CA . ASN A 1 75 ? 4.888 -6.608 -24.793 1.00 0.00 75 ASN A CA 2
ATOM 2970 C C . ASN A 1 75 ? 5.043 -7.750 -25.797 1.00 0.00 75 ASN A C 2
ATOM 2971 O O . ASN A 1 75 ? 4.299 -8.730 -25.753 1.00 0.00 75 ASN A O 2
ATOM 2982 N N . GLU A 1 76 ? 6.011 -7.620 -26.702 1.00 0.00 76 GLU A N 2
ATOM 2983 C CA . GLU A 1 76 ? 6.255 -8.643 -27.711 1.00 0.00 76 GLU A CA 2
ATOM 2984 C C . GLU A 1 76 ? 7.165 -9.741 -27.169 1.00 0.00 76 GLU A C 2
ATOM 2985 O O . GLU A 1 76 ? 8.220 -10.025 -27.734 1.00 0.00 76 GLU A O 2
ATOM 2997 N N . GLY A 1 77 ? 6.748 -10.355 -26.067 1.00 0.00 77 GLY A N 2
ATOM 2998 C CA . GLY A 1 77 ? 7.535 -11.415 -25.465 1.00 0.00 77 GLY A CA 2
ATOM 2999 C C . GLY A 1 77 ? 8.590 -10.891 -24.510 1.00 0.00 77 GLY A C 2
ATOM 3000 O O . GLY A 1 77 ? 9.517 -11.614 -24.146 1.00 0.00 77 GLY A O 2
ATOM 3004 N N . ASN A 1 78 ? 8.451 -9.633 -24.099 1.00 0.00 78 ASN A N 2
ATOM 3005 C CA . ASN A 1 78 ? 9.405 -9.023 -23.180 1.00 0.00 78 ASN A CA 2
ATOM 3006 C C . ASN A 1 78 ? 9.125 -9.455 -21.743 1.00 0.00 78 ASN A C 2
ATOM 3007 O O . ASN A 1 78 ? 8.008 -9.311 -21.247 1.00 0.00 78 ASN A O 2
ATOM 3018 N N . GLU A 1 79 ? 10.148 -9.987 -21.082 1.00 0.00 79 GLU A N 2
ATOM 3019 C CA . GLU A 1 79 ? 10.012 -10.442 -19.703 1.00 0.00 79 GLU A CA 2
ATOM 3020 C C . GLU A 1 79 ? 10.574 -9.411 -18.730 1.00 0.00 79 GLU A C 2
ATOM 3021 O O . GLU A 1 79 ? 11.369 -8.553 -19.109 1.00 0.00 79 GLU A O 2
ATOM 3033 N N . VAL A 1 80 ? 10.153 -9.502 -17.472 1.00 0.00 80 VAL A N 2
ATOM 3034 C CA . VAL A 1 80 ? 10.613 -8.579 -16.443 1.00 0.00 80 VAL A CA 2
ATOM 3035 C C . VAL A 1 80 ? 11.383 -9.313 -15.351 1.00 0.00 80 VAL A C 2
ATOM 3036 O O . VAL A 1 80 ? 10.952 -10.360 -14.869 1.00 0.00 80 VAL A O 2
ATOM 3049 N N . VAL A 1 81 ? 12.527 -8.756 -14.963 1.00 0.00 81 VAL A N 2
ATOM 3050 C CA . VAL A 1 81 ? 13.357 -9.358 -13.927 1.00 0.00 81 VAL A CA 2
ATOM 3051 C C . VAL A 1 81 ? 12.966 -8.847 -12.542 1.00 0.00 81 VAL A C 2
ATOM 3052 O O . VAL A 1 81 ? 12.348 -7.790 -12.414 1.00 0.00 81 VAL A O 2
ATOM 3065 N N . PRO A 1 82 ? 13.322 -9.595 -11.483 1.00 0.00 82 PRO A N 2
ATOM 3066 C CA . PRO A 1 82 ? 13.004 -9.211 -10.104 1.00 0.00 82 PRO A CA 2
ATOM 3067 C C . PRO A 1 82 ? 13.450 -7.789 -9.783 1.00 0.00 82 PRO A C 2
ATOM 3068 O O . PRO A 1 82 ? 14.549 -7.375 -10.152 1.00 0.00 82 PRO A O 2
ATOM 3079 N N . LYS A 1 83 ? 12.591 -7.045 -9.093 1.00 0.00 83 LYS A N 2
ATOM 3080 C CA . LYS A 1 83 ? 12.895 -5.668 -8.722 1.00 0.00 83 LYS A CA 2
ATOM 3081 C C . LYS A 1 83 ? 11.741 -5.044 -7.940 1.00 0.00 83 LYS A C 2
ATOM 3082 O O . LYS A 1 83 ? 11.907 -4.648 -6.786 1.00 0.00 83 LYS A O 2
ATOM 3101 N N . PRO A 1 84 ? 10.550 -4.945 -8.559 1.00 0.00 84 PRO A N 2
ATOM 3102 C CA . PRO A 1 84 ? 9.372 -4.364 -7.910 1.00 0.00 84 PRO A CA 2
ATOM 3103 C C . PRO A 1 84 ? 8.850 -5.230 -6.769 1.00 0.00 84 PRO A C 2
ATOM 3104 O O . PRO A 1 84 ? 8.782 -6.454 -6.886 1.00 0.00 84 PRO A O 2
ATOM 3115 N N . GLN A 1 85 ? 8.480 -4.587 -5.666 1.00 0.00 85 GLN A N 2
ATOM 3116 C CA . GLN A 1 85 ? 7.963 -5.298 -4.503 1.00 0.00 85 GLN A CA 2
ATOM 3117 C C . GLN A 1 85 ? 6.441 -5.227 -4.459 1.00 0.00 85 GLN A C 2
ATOM 3118 O O . GLN A 1 85 ? 5.841 -4.259 -4.928 1.00 0.00 85 GLN A O 2
ATOM 3132 N N . ARG A 1 86 ? 5.819 -6.258 -3.897 1.00 0.00 86 ARG A N 2
ATOM 3133 C CA . ARG A 1 86 ? 4.366 -6.310 -3.794 1.00 0.00 86 ARG A CA 2
ATOM 3134 C C . ARG A 1 86 ? 3.917 -6.272 -2.338 1.00 0.00 86 ARG A C 2
ATOM 3135 O O . ARG A 1 86 ? 4.471 -6.969 -1.488 1.00 0.00 86 ARG A O 2
ATOM 3156 N N . HIS A 1 87 ? 2.909 -5.454 -2.059 1.00 0.00 87 HIS A N 2
ATOM 3157 C CA . HIS A 1 87 ? 2.378 -5.324 -0.707 1.00 0.00 87 HIS A CA 2
ATOM 3158 C C . HIS A 1 87 ? 0.933 -5.806 -0.647 1.00 0.00 87 HIS A C 2
ATOM 3159 O O . HIS A 1 87 ? 0.048 -5.226 -1.275 1.00 0.00 87 HIS A O 2
ATOM 3174 N N . MET A 1 88 ? 0.700 -6.873 0.111 1.00 0.00 88 MET A N 2
ATOM 3175 C CA . MET A 1 88 ? -0.639 -7.433 0.249 1.00 0.00 88 MET A CA 2
ATOM 3176 C C . MET A 1 88 ? -1.273 -7.010 1.569 1.00 0.00 88 MET A C 2
ATOM 3177 O O . MET A 1 88 ? -0.819 -7.407 2.642 1.00 0.00 88 MET A O 2
ATOM 3191 N N . PHE A 1 89 ? -2.324 -6.201 1.484 1.00 0.00 89 PHE A N 2
ATOM 3192 C CA . PHE A 1 89 ? -3.019 -5.722 2.673 1.00 0.00 89 PHE A CA 2
ATOM 3193 C C . PHE A 1 89 ? -4.327 -6.474 2.887 1.00 0.00 89 PHE A C 2
ATOM 3194 O O . PHE A 1 89 ? -5.032 -6.800 1.932 1.00 0.00 89 PHE A O 2
ATOM 3211 N N . SER A 1 90 ? -4.647 -6.736 4.149 1.00 0.00 90 SER A N 2
ATOM 3212 C CA . SER A 1 90 ? -5.877 -7.442 4.497 1.00 0.00 90 SER A CA 2
ATOM 3213 C C . SER A 1 90 ? -6.824 -6.519 5.256 1.00 0.00 90 SER A C 2
ATOM 3214 O O . SER A 1 90 ? -6.445 -5.917 6.261 1.00 0.00 90 SER A O 2
ATOM 3222 N N . PHE A 1 91 ? -8.052 -6.397 4.762 1.00 0.00 91 PHE A N 2
ATOM 3223 C CA . PHE A 1 91 ? -9.040 -5.534 5.388 1.00 0.00 91 PHE A CA 2
ATOM 3224 C C . PHE A 1 91 ? -10.071 -6.329 6.171 1.00 0.00 91 PHE A C 2
ATOM 3225 O O . PHE A 1 91 ? -10.539 -7.377 5.725 1.00 0.00 91 PHE A O 2
ATOM 3242 N N . ASN A 1 92 ? -10.437 -5.804 7.332 1.00 0.00 92 ASN A N 2
ATOM 3243 C CA . ASN A 1 92 ? -11.434 -6.441 8.175 1.00 0.00 92 ASN A CA 2
ATOM 3244 C C . ASN A 1 92 ? -12.791 -5.766 7.993 1.00 0.00 92 ASN A C 2
ATOM 3245 O O . ASN A 1 92 ? -13.733 -6.038 8.738 1.00 0.00 92 ASN A O 2
ATOM 3256 N N . ASN A 1 93 ? -12.889 -4.882 6.996 1.00 0.00 93 ASN A N 2
ATOM 3257 C CA . ASN A 1 93 ? -14.131 -4.178 6.728 1.00 0.00 93 ASN A CA 2
ATOM 3258 C C . ASN A 1 93 ? -14.240 -3.787 5.258 1.00 0.00 93 ASN A C 2
ATOM 3259 O O . ASN A 1 93 ? -13.349 -3.138 4.710 1.00 0.00 93 ASN A O 2
ATOM 3270 N N . ARG A 1 94 ? -15.339 -4.186 4.628 1.00 0.00 94 ARG A N 2
ATOM 3271 C CA . ARG A 1 94 ? -15.570 -3.878 3.222 1.00 0.00 94 ARG A CA 2
ATOM 3272 C C . ARG A 1 94 ? -15.615 -2.371 3.000 1.00 0.00 94 ARG A C 2
ATOM 3273 O O . ARG A 1 94 ? -15.048 -1.858 2.035 1.00 0.00 94 ARG A O 2
ATOM 3294 N N . THR A 1 95 ? -16.289 -1.662 3.898 1.00 0.00 95 THR A N 2
ATOM 3295 C CA . THR A 1 95 ? -16.409 -0.228 3.807 1.00 0.00 95 THR A CA 2
ATOM 3296 C C . THR A 1 95 ? -15.051 0.439 3.952 1.00 0.00 95 THR A C 2
ATOM 3297 O O . THR A 1 95 ? -14.725 1.382 3.229 1.00 0.00 95 THR A O 2
ATOM 3308 N N . VAL A 1 96 ? -14.265 -0.061 4.888 1.00 0.00 96 VAL A N 2
ATOM 3309 C CA . VAL A 1 96 ? -12.935 0.473 5.136 1.00 0.00 96 VAL A CA 2
ATOM 3310 C C . VAL A 1 96 ? -11.995 0.130 3.990 1.00 0.00 96 VAL A C 2
ATOM 3311 O O . VAL A 1 96 ? -11.088 0.895 3.663 1.00 0.00 96 VAL A O 2
ATOM 3324 N N . MET A 1 97 ? -12.223 -1.025 3.382 1.00 0.00 97 MET A N 2
ATOM 3325 C CA . MET A 1 97 ? -11.401 -1.473 2.266 1.00 0.00 97 MET A CA 2
ATOM 3326 C C . MET A 1 97 ? -11.781 -0.732 0.987 1.00 0.00 97 MET A C 2
ATOM 3327 O O . MET A 1 97 ? -10.938 -0.491 0.124 1.00 0.00 97 MET A O 2
ATOM 3341 N N . ASP A 1 98 ? -13.057 -0.371 0.874 1.00 0.00 98 ASP A N 2
ATOM 3342 C CA . ASP A 1 98 ? -13.544 0.343 -0.294 1.00 0.00 98 ASP A CA 2
ATOM 3343 C C . ASP A 1 98 ? -13.245 1.834 -0.182 1.00 0.00 98 ASP A C 2
ATOM 3344 O O . ASP A 1 98 ? -13.107 2.529 -1.189 1.00 0.00 98 ASP A O 2
ATOM 3353 N N . ASN A 1 99 ? -13.143 2.316 1.050 1.00 0.00 99 ASN A N 2
ATOM 3354 C CA . ASN A 1 99 ? -12.860 3.721 1.300 1.00 0.00 99 ASN A CA 2
ATOM 3355 C C . ASN A 1 99 ? -11.398 4.039 1.014 1.00 0.00 99 ASN A C 2
ATOM 3356 O O . ASN A 1 99 ? -11.059 5.152 0.611 1.00 0.00 99 ASN A O 2
ATOM 3367 N N . ILE A 1 100 ? -10.541 3.052 1.226 1.00 0.00 100 ILE A N 2
ATOM 3368 C CA . ILE A 1 100 ? -9.109 3.210 0.995 1.00 0.00 100 ILE A CA 2
ATOM 3369 C C . ILE A 1 100 ? -8.755 2.928 -0.462 1.00 0.00 100 ILE A C 2
ATOM 3370 O O . ILE A 1 100 ? -7.939 3.629 -1.061 1.00 0.00 100 ILE A O 2
ATOM 3386 N N . LYS A 1 101 ? -9.367 1.891 -1.022 1.00 0.00 101 LYS A N 2
ATOM 3387 C CA . LYS A 1 101 ? -9.114 1.502 -2.407 1.00 0.00 101 LYS A CA 2
ATOM 3388 C C . LYS A 1 101 ? -9.261 2.688 -3.356 1.00 0.00 101 LYS A C 2
ATOM 3389 O O . LYS A 1 101 ? -8.459 2.861 -4.273 1.00 0.00 101 LYS A O 2
ATOM 3408 N N . MET A 1 102 ? -10.293 3.497 -3.138 1.00 0.00 102 MET A N 2
ATOM 3409 C CA . MET A 1 102 ? -10.541 4.657 -3.986 1.00 0.00 102 MET A CA 2
ATOM 3410 C C . MET A 1 102 ? -9.473 5.722 -3.798 1.00 0.00 102 MET A C 2
ATOM 3411 O O . MET A 1 102 ? -8.949 6.271 -4.767 1.00 0.00 102 MET A O 2
ATOM 3425 N N . THR A 1 103 ? -9.156 6.006 -2.549 1.00 0.00 103 THR A N 2
ATOM 3426 C CA . THR A 1 103 ? -8.160 6.996 -2.215 1.00 0.00 103 THR A CA 2
ATOM 3427 C C . THR A 1 103 ? -6.808 6.630 -2.811 1.00 0.00 103 THR A C 2
ATOM 3428 O O . THR A 1 103 ? -6.112 7.482 -3.365 1.00 0.00 103 THR A O 2
ATOM 3439 N N . LEU A 1 104 ? -6.445 5.359 -2.702 1.00 0.00 104 LEU A N 2
ATOM 3440 C CA . LEU A 1 104 ? -5.177 4.885 -3.238 1.00 0.00 104 LEU A CA 2
ATOM 3441 C C . LEU A 1 104 ? -5.155 5.022 -4.754 1.00 0.00 104 LEU A C 2
ATOM 3442 O O . LEU A 1 104 ? -4.124 5.353 -5.340 1.00 0.00 104 LEU A O 2
ATOM 3458 N N . GLN A 1 105 ? -6.298 4.770 -5.387 1.00 0.00 105 GLN A N 2
ATOM 3459 C CA . GLN A 1 105 ? -6.399 4.872 -6.837 1.00 0.00 105 GLN A CA 2
ATOM 3460 C C . GLN A 1 105 ? -6.260 6.318 -7.285 1.00 0.00 105 GLN A C 2
ATOM 3461 O O . GLN A 1 105 ? -5.716 6.600 -8.353 1.00 0.00 105 GLN A O 2
ATOM 3475 N N . GLN A 1 106 ? -6.746 7.230 -6.458 1.00 0.00 106 GLN A N 2
ATOM 3476 C CA . GLN A 1 106 ? -6.666 8.649 -6.766 1.00 0.00 106 GLN A CA 2
ATOM 3477 C C . GLN A 1 106 ? -5.218 9.112 -6.754 1.00 0.00 106 GLN A C 2
ATOM 3478 O O . GLN A 1 106 ? -4.801 9.896 -7.607 1.00 0.00 106 GLN A O 2
ATOM 3492 N N . ILE A 1 107 ? -4.449 8.607 -5.796 1.00 0.00 107 ILE A N 2
ATOM 3493 C CA . ILE A 1 107 ? -3.041 8.959 -5.697 1.00 0.00 107 ILE A CA 2
ATOM 3494 C C . ILE A 1 107 ? -2.318 8.571 -6.983 1.00 0.00 107 ILE A C 2
ATOM 3495 O O . ILE A 1 107 ? -1.515 9.335 -7.516 1.00 0.00 107 ILE A O 2
ATOM 3511 N N . ILE A 1 108 ? -2.636 7.382 -7.485 1.00 0.00 108 ILE A N 2
ATOM 3512 C CA . ILE A 1 108 ? -2.047 6.886 -8.726 1.00 0.00 108 ILE A CA 2
ATOM 3513 C C . ILE A 1 108 ? -2.214 7.908 -9.829 1.00 0.00 108 ILE A C 2
ATOM 3514 O O . ILE A 1 108 ? -1.259 8.298 -10.501 1.00 0.00 108 ILE A O 2
ATOM 3530 N N . SER A 1 109 ? -3.451 8.326 -9.998 1.00 0.00 109 SER A N 2
ATOM 3531 C CA . SER A 1 109 ? -3.809 9.307 -11.017 1.00 0.00 109 SER A CA 2
ATOM 3532 C C . SER A 1 109 ? -2.981 10.577 -10.873 1.00 0.00 109 SER A C 2
ATOM 3533 O O . SER A 1 109 ? -2.684 11.255 -11.859 1.00 0.00 109 SER A O 2
ATOM 3541 N N . ARG A 1 110 ? -2.611 10.893 -9.642 1.00 0.00 110 ARG A N 2
ATOM 3542 C CA . ARG A 1 110 ? -1.816 12.082 -9.364 1.00 0.00 110 ARG A CA 2
ATOM 3543 C C . ARG A 1 110 ? -0.382 11.901 -9.837 1.00 0.00 110 ARG A C 2
ATOM 3544 O O . ARG A 1 110 ? 0.270 12.856 -10.262 1.00 0.00 110 ARG A O 2
ATOM 3565 N N . TYR A 1 111 ? 0.101 10.670 -9.766 1.00 0.00 111 TYR A N 2
ATOM 3566 C CA . TYR A 1 111 ? 1.459 10.355 -10.191 1.00 0.00 111 TYR A CA 2
ATOM 3567 C C . TYR A 1 111 ? 1.562 10.372 -11.710 1.00 0.00 111 TYR A C 2
ATOM 3568 O O . TYR A 1 111 ? 2.600 10.720 -12.273 1.00 0.00 111 TYR A O 2
ATOM 3586 N N . LYS A 1 112 ? 0.474 9.991 -12.362 1.00 0.00 112 LYS A N 2
ATOM 3587 C CA . LYS A 1 112 ? 0.423 9.958 -13.816 1.00 0.00 112 LYS A CA 2
ATOM 3588 C C . LYS A 1 112 ? 0.340 11.369 -14.389 1.00 0.00 112 LYS A C 2
ATOM 3589 O O . LYS A 1 112 ? 0.898 11.652 -15.449 1.00 0.00 112 LYS A O 2
ATOM 3608 N N . ASP A 1 113 ? -0.358 12.251 -13.679 1.00 0.00 113 ASP A N 2
ATOM 3609 C CA . ASP A 1 113 ? -0.512 13.633 -14.118 1.00 0.00 113 ASP A CA 2
ATOM 3610 C C . ASP A 1 113 ? 0.844 14.325 -14.221 1.00 0.00 113 ASP A C 2
ATOM 3611 O O . ASP A 1 113 ? 1.086 15.102 -15.144 1.00 0.00 113 ASP A O 2
ATOM 3620 N N . ALA A 1 114 ? 1.723 14.038 -13.267 1.00 0.00 114 ALA A N 2
ATOM 3621 C CA . ALA A 1 114 ? 3.054 14.632 -13.250 1.00 0.00 114 ALA A CA 2
ATOM 3622 C C . ALA A 1 114 ? 3.849 14.232 -14.488 1.00 0.00 114 ALA A C 2
ATOM 3623 O O . ALA A 1 114 ? 4.657 15.010 -14.997 1.00 0.00 114 ALA A O 2
ATOM 3630 N N . ASP A 1 115 ? 3.615 13.016 -14.968 1.00 0.00 115 ASP A N 2
ATOM 3631 C CA . ASP A 1 115 ? 4.310 12.513 -16.147 1.00 0.00 115 ASP A CA 2
ATOM 3632 C C . ASP A 1 115 ? 3.320 11.958 -17.167 1.00 0.00 115 ASP A C 2
ATOM 3633 O O . ASP A 1 115 ? 2.838 10.824 -16.965 1.00 0.00 115 ASP A O 2
ATOM 3643 N N . PRO A 1 1 ? -14.889 8.954 7.713 1.00 0.00 1 PRO A N 3
ATOM 3644 C CA . PRO A 1 1 ? -13.655 8.144 7.709 1.00 0.00 1 PRO A CA 3
ATOM 3645 C C . PRO A 1 1 ? -13.014 8.092 6.323 1.00 0.00 1 PRO A C 3
ATOM 3646 O O . PRO A 1 1 ? -13.131 7.093 5.611 1.00 0.00 1 PRO A O 3
ATOM 3659 N N . SER A 1 2 ? -12.339 9.173 5.948 1.00 0.00 2 SER A N 3
ATOM 3660 C CA . SER A 1 2 ? -11.681 9.251 4.649 1.00 0.00 2 SER A CA 3
ATOM 3661 C C . SER A 1 2 ? -10.183 9.488 4.812 1.00 0.00 2 SER A C 3
ATOM 3662 O O . SER A 1 2 ? -9.747 10.126 5.769 1.00 0.00 2 SER A O 3
ATOM 3670 N N . HIS A 1 3 ? -9.401 8.970 3.869 1.00 0.00 3 HIS A N 3
ATOM 3671 C CA . HIS A 1 3 ? -7.952 9.127 3.908 1.00 0.00 3 HIS A CA 3
ATOM 3672 C C . HIS A 1 3 ? -7.367 8.499 5.171 1.00 0.00 3 HIS A C 3
ATOM 3673 O O . HIS A 1 3 ? -6.317 8.921 5.654 1.00 0.00 3 HIS A O 3
ATOM 3688 N N . SER A 1 4 ? -8.053 7.491 5.699 1.00 0.00 4 SER A N 3
ATOM 3689 C CA . SER A 1 4 ? -7.601 6.807 6.905 1.00 0.00 4 SER A CA 3
ATOM 3690 C C . SER A 1 4 ? -8.566 5.692 7.294 1.00 0.00 4 SER A C 3
ATOM 3691 O O . SER A 1 4 ? -9.750 5.932 7.525 1.00 0.00 4 SER A O 3
ATOM 3699 N N . GLY A 1 5 ? -8.046 4.472 7.363 1.00 0.00 5 GLY A N 3
ATOM 3700 C CA . GLY A 1 5 ? -8.865 3.331 7.725 1.00 0.00 5 GLY A CA 3
ATOM 3701 C C . GLY A 1 5 ? -8.029 2.172 8.219 1.00 0.00 5 GLY A C 3
ATOM 3702 O O . GLY A 1 5 ? -6.857 2.051 7.864 1.00 0.00 5 GLY A O 3
ATOM 3706 N N . ALA A 1 6 ? -8.622 1.317 9.045 1.00 0.00 6 ALA A N 3
ATOM 3707 C CA . ALA A 1 6 ? -7.905 0.172 9.582 1.00 0.00 6 ALA A CA 3
ATOM 3708 C C . ALA A 1 6 ? -7.559 -0.828 8.489 1.00 0.00 6 ALA A C 3
ATOM 3709 O O . ALA A 1 6 ? -8.370 -1.112 7.609 1.00 0.00 6 ALA A O 3
ATOM 3716 N N . ALA A 1 7 ? -6.346 -1.358 8.557 1.00 0.00 7 ALA A N 3
ATOM 3717 C CA . ALA A 1 7 ? -5.883 -2.330 7.576 1.00 0.00 7 ALA A CA 3
ATOM 3718 C C . ALA A 1 7 ? -4.819 -3.258 8.158 1.00 0.00 7 ALA A C 3
ATOM 3719 O O . ALA A 1 7 ? -4.040 -2.858 9.022 1.00 0.00 7 ALA A O 3
ATOM 3726 N N . ILE A 1 8 ? -4.789 -4.501 7.675 1.00 0.00 8 ILE A N 3
ATOM 3727 C CA . ILE A 1 8 ? -3.819 -5.483 8.144 1.00 0.00 8 ILE A CA 3
ATOM 3728 C C . ILE A 1 8 ? -2.614 -5.555 7.222 1.00 0.00 8 ILE A C 3
ATOM 3729 O O . ILE A 1 8 ? -2.742 -5.465 6.000 1.00 0.00 8 ILE A O 3
ATOM 3745 N N . PHE A 1 9 ? -1.449 -5.749 7.817 1.00 0.00 9 PHE A N 3
ATOM 3746 C CA . PHE A 1 9 ? -0.216 -5.872 7.062 1.00 0.00 9 PHE A CA 3
ATOM 3747 C C . PHE A 1 9 ? 0.716 -6.864 7.747 1.00 0.00 9 PHE A C 3
ATOM 3748 O O . PHE A 1 9 ? 1.298 -6.567 8.788 1.00 0.00 9 PHE A O 3
ATOM 3765 N N . GLU A 1 10 ? 0.840 -8.049 7.154 1.00 0.00 10 GLU A N 3
ATOM 3766 C CA . GLU A 1 10 ? 1.685 -9.107 7.692 1.00 0.00 10 GLU A CA 3
ATOM 3767 C C . GLU A 1 10 ? 1.007 -9.816 8.866 1.00 0.00 10 GLU A C 3
ATOM 3768 O O . GLU A 1 10 ? 1.612 -10.010 9.920 1.00 0.00 10 GLU A O 3
ATOM 3780 N N . LYS A 1 11 ? -0.246 -10.226 8.664 1.00 0.00 11 LYS A N 3
ATOM 3781 C CA . LYS A 1 11 ? -1.000 -10.938 9.681 1.00 0.00 11 LYS A CA 3
ATOM 3782 C C . LYS A 1 11 ? -1.214 -10.109 10.946 1.00 0.00 11 LYS A C 3
ATOM 3783 O O . LYS A 1 11 ? -1.629 -10.638 11.976 1.00 0.00 11 LYS A O 3
ATOM 3802 N N . VAL A 1 12 ? -0.964 -8.806 10.861 1.00 0.00 12 VAL A N 3
ATOM 3803 C CA . VAL A 1 12 ? -1.168 -7.923 11.988 1.00 0.00 12 VAL A CA 3
ATOM 3804 C C . VAL A 1 12 ? -2.087 -6.787 11.569 1.00 0.00 12 VAL A C 3
ATOM 3805 O O . VAL A 1 12 ? -1.991 -6.290 10.449 1.00 0.00 12 VAL A O 3
ATOM 3818 N N . SER A 1 13 ? -2.998 -6.399 12.449 1.00 0.00 13 SER A N 3
ATOM 3819 C CA . SER A 1 13 ? -3.946 -5.342 12.128 1.00 0.00 13 SER A CA 3
ATOM 3820 C C . SER A 1 13 ? -3.565 -4.024 12.780 1.00 0.00 13 SER A C 3
ATOM 3821 O O . SER A 1 13 ? -3.022 -3.989 13.885 1.00 0.00 13 SER A O 3
ATOM 3829 N N . GLY A 1 14 ? -3.865 -2.942 12.078 1.00 0.00 14 GLY A N 3
ATOM 3830 C CA . GLY A 1 14 ? -3.569 -1.617 12.571 1.00 0.00 14 GLY A CA 3
ATOM 3831 C C . GLY A 1 14 ? -4.277 -0.554 11.758 1.00 0.00 14 GLY A C 3
ATOM 3832 O O . GLY A 1 14 ? -4.999 -0.871 10.812 1.00 0.00 14 GLY A O 3
ATOM 3836 N N . ILE A 1 15 ? -4.080 0.706 12.117 1.00 0.00 15 ILE A N 3
ATOM 3837 C CA . ILE A 1 15 ? -4.714 1.799 11.400 1.00 0.00 15 ILE A CA 3
ATOM 3838 C C . ILE A 1 15 ? -3.817 2.319 10.287 1.00 0.00 15 ILE A C 3
ATOM 3839 O O . ILE A 1 15 ? -2.649 2.642 10.505 1.00 0.00 15 ILE A O 3
ATOM 3855 N N . ILE A 1 16 ? -4.379 2.384 9.087 1.00 0.00 16 ILE A N 3
ATOM 3856 C CA . ILE A 1 16 ? -3.653 2.847 7.918 1.00 0.00 16 ILE A CA 3
ATOM 3857 C C . ILE A 1 16 ? -4.032 4.290 7.586 1.00 0.00 16 ILE A C 3
ATOM 3858 O O . ILE A 1 16 ? -5.191 4.589 7.303 1.00 0.00 16 ILE A O 3
ATOM 3874 N N . ALA A 1 17 ? -3.044 5.176 7.620 1.00 0.00 17 ALA A N 3
ATOM 3875 C CA . ALA A 1 17 ? -3.271 6.585 7.321 1.00 0.00 17 ALA A CA 3
ATOM 3876 C C . ALA A 1 17 ? -2.559 6.987 6.035 1.00 0.00 17 ALA A C 3
ATOM 3877 O O . ALA A 1 17 ? -1.461 6.510 5.749 1.00 0.00 17 ALA A O 3
ATOM 3884 N N . ILE A 1 18 ? -3.187 7.864 5.262 1.00 0.00 18 ILE A N 3
ATOM 3885 C CA . ILE A 1 18 ? -2.610 8.323 4.010 1.00 0.00 18 ILE A CA 3
ATOM 3886 C C . ILE A 1 18 ? -1.954 9.690 4.188 1.00 0.00 18 ILE A C 3
ATOM 3887 O O . ILE A 1 18 ? -2.628 10.685 4.453 1.00 0.00 18 ILE A O 3
ATOM 3903 N N . ASN A 1 19 ? -0.634 9.731 4.038 1.00 0.00 19 ASN A N 3
ATOM 3904 C CA . ASN A 1 19 ? 0.113 10.975 4.180 1.00 0.00 19 ASN A CA 3
ATOM 3905 C C . ASN A 1 19 ? 0.516 11.522 2.818 1.00 0.00 19 ASN A C 3
ATOM 3906 O O . ASN A 1 19 ? 1.378 10.962 2.140 1.00 0.00 19 ASN A O 3
ATOM 3917 N N . GLU A 1 20 ? -0.108 12.625 2.425 1.00 0.00 20 GLU A N 3
ATOM 3918 C CA . GLU A 1 20 ? 0.187 13.258 1.146 1.00 0.00 20 GLU A CA 3
ATOM 3919 C C . GLU A 1 20 ? 0.923 14.580 1.350 1.00 0.00 20 GLU A C 3
ATOM 3920 O O . GLU A 1 20 ? 1.371 15.205 0.387 1.00 0.00 20 GLU A O 3
ATOM 3932 N N . ASP A 1 21 ? 1.047 15.003 2.605 1.00 0.00 21 ASP A N 3
ATOM 3933 C CA . ASP A 1 21 ? 1.728 16.247 2.931 1.00 0.00 21 ASP A CA 3
ATOM 3934 C C . ASP A 1 21 ? 3.179 16.218 2.465 1.00 0.00 21 ASP A C 3
ATOM 3935 O O . ASP A 1 21 ? 3.810 17.264 2.309 1.00 0.00 21 ASP A O 3
ATOM 3944 N N . VAL A 1 22 ? 3.708 15.019 2.245 1.00 0.00 22 VAL A N 3
ATOM 3945 C CA . VAL A 1 22 ? 5.079 14.871 1.800 1.00 0.00 22 VAL A CA 3
ATOM 3946 C C . VAL A 1 22 ? 5.144 14.734 0.281 1.00 0.00 22 VAL A C 3
ATOM 3947 O O . VAL A 1 22 ? 4.193 15.075 -0.424 1.00 0.00 22 VAL A O 3
ATOM 3960 N N . SER A 1 23 ? 6.265 14.233 -0.216 1.00 0.00 23 SER A N 3
ATOM 3961 C CA . SER A 1 23 ? 6.450 14.050 -1.648 1.00 0.00 23 SER A CA 3
ATOM 3962 C C . SER A 1 23 ? 7.663 13.165 -1.934 1.00 0.00 23 SER A C 3
ATOM 3963 O O . SER A 1 23 ? 8.798 13.555 -1.662 1.00 0.00 23 SER A O 3
ATOM 3971 N N . PRO A 1 24 ? 7.444 11.956 -2.485 1.00 0.00 24 PRO A N 3
ATOM 3972 C CA . PRO A 1 24 ? 6.109 11.449 -2.824 1.00 0.00 24 PRO A CA 3
ATOM 3973 C C . PRO A 1 24 ? 5.298 11.075 -1.587 1.00 0.00 24 PRO A C 3
ATOM 3974 O O . PRO A 1 24 ? 5.856 10.715 -0.551 1.00 0.00 24 PRO A O 3
ATOM 3985 N N . ALA A 1 25 ? 3.976 11.162 -1.705 1.00 0.00 25 ALA A N 3
ATOM 3986 C CA . ALA A 1 25 ? 3.081 10.828 -0.599 1.00 0.00 25 ALA A CA 3
ATOM 3987 C C . ALA A 1 25 ? 3.369 9.424 -0.073 1.00 0.00 25 ALA A C 3
ATOM 3988 O O . ALA A 1 25 ? 3.917 8.586 -0.788 1.00 0.00 25 ALA A O 3
ATOM 3995 N N . GLU A 1 26 ? 3.002 9.174 1.179 1.00 0.00 26 GLU A N 3
ATOM 3996 C CA . GLU A 1 26 ? 3.229 7.868 1.792 1.00 0.00 26 GLU A CA 3
ATOM 3997 C C . GLU A 1 26 ? 2.047 7.453 2.665 1.00 0.00 26 GLU A C 3
ATOM 3998 O O . GLU A 1 26 ? 1.357 8.297 3.235 1.00 0.00 26 GLU A O 3
ATOM 4010 N N . LEU A 1 27 ? 1.826 6.145 2.768 1.00 0.00 27 LEU A N 3
ATOM 4011 C CA . LEU A 1 27 ? 0.734 5.612 3.576 1.00 0.00 27 LEU A CA 3
ATOM 4012 C C . LEU A 1 27 ? 1.277 4.966 4.849 1.00 0.00 27 LEU A C 3
ATOM 4013 O O . LEU A 1 27 ? 2.031 3.995 4.791 1.00 0.00 27 LEU A O 3
ATOM 4029 N N . THR A 1 28 ? 0.905 5.526 5.996 1.00 0.00 28 THR A N 3
ATOM 4030 C CA . THR A 1 28 ? 1.357 5.042 7.276 1.00 0.00 28 THR A CA 3
ATOM 4031 C C . THR A 1 28 ? 0.460 3.928 7.811 1.00 0.00 28 THR A C 3
ATOM 4032 O O . THR A 1 28 ? -0.749 3.921 7.581 1.00 0.00 28 THR A O 3
ATOM 4043 N N . TRP A 1 29 ? 1.067 2.996 8.539 1.00 0.00 29 TRP A N 3
ATOM 4044 C CA . TRP A 1 29 ? 0.347 1.882 9.130 1.00 0.00 29 TRP A CA 3
ATOM 4045 C C . TRP A 1 29 ? 0.747 1.700 10.585 1.00 0.00 29 TRP A C 3
ATOM 4046 O O . TRP A 1 29 ? 1.862 1.278 10.883 1.00 0.00 29 TRP A O 3
ATOM 4067 N N . ARG A 1 30 ? -0.170 2.002 11.490 1.00 0.00 30 ARG A N 3
ATOM 4068 C CA . ARG A 1 30 ? 0.102 1.849 12.913 1.00 0.00 30 ARG A CA 3
ATOM 4069 C C . ARG A 1 30 ? -0.614 0.613 13.449 1.00 0.00 30 ARG A C 3
ATOM 4070 O O . ARG A 1 30 ? -1.820 0.463 13.266 1.00 0.00 30 ARG A O 3
ATOM 4091 N N . SER A 1 31 ? 0.130 -0.273 14.105 1.00 0.00 31 SER A N 3
ATOM 4092 C CA . SER A 1 31 ? -0.450 -1.490 14.647 1.00 0.00 31 SER A CA 3
ATOM 4093 C C . SER A 1 31 ? -1.535 -1.166 15.661 1.00 0.00 31 SER A C 3
ATOM 4094 O O . SER A 1 31 ? -1.584 -0.064 16.207 1.00 0.00 31 SER A O 3
ATOM 4102 N N . THR A 1 32 ? -2.398 -2.139 15.916 1.00 0.00 32 THR A N 3
ATOM 4103 C CA . THR A 1 32 ? -3.475 -1.979 16.865 1.00 0.00 32 THR A CA 3
ATOM 4104 C C . THR A 1 32 ? -2.912 -1.678 18.246 1.00 0.00 32 THR A C 3
ATOM 4105 O O . THR A 1 32 ? -3.523 -0.971 19.047 1.00 0.00 32 THR A O 3
ATOM 4116 N N . ASP A 1 33 ? -1.741 -2.237 18.505 1.00 0.00 33 ASP A N 3
ATOM 4117 C CA . ASP A 1 33 ? -1.067 -2.051 19.783 1.00 0.00 33 ASP A CA 3
ATOM 4118 C C . ASP A 1 33 ? -0.544 -0.630 19.925 1.00 0.00 33 ASP A C 3
ATOM 4119 O O . ASP A 1 33 ? -0.497 -0.077 21.023 1.00 0.00 33 ASP A O 3
ATOM 4128 N N . GLY A 1 34 ? -0.147 -0.050 18.804 1.00 0.00 34 GLY A N 3
ATOM 4129 C CA . GLY A 1 34 ? 0.379 1.301 18.809 1.00 0.00 34 GLY A CA 3
ATOM 4130 C C . GLY A 1 34 ? 1.850 1.335 19.160 1.00 0.00 34 GLY A C 3
ATOM 4131 O O . GLY A 1 34 ? 2.356 2.344 19.654 1.00 0.00 34 GLY A O 3
ATOM 4135 N N . ASP A 1 35 ? 2.535 0.228 18.905 1.00 0.00 35 ASP A N 3
ATOM 4136 C CA . ASP A 1 35 ? 3.958 0.125 19.195 1.00 0.00 35 ASP A CA 3
ATOM 4137 C C . ASP A 1 35 ? 4.778 -0.002 17.914 1.00 0.00 35 ASP A C 3
ATOM 4138 O O . ASP A 1 35 ? 5.981 0.258 17.909 1.00 0.00 35 ASP A O 3
ATOM 4147 N N . LYS A 1 36 ? 4.122 -0.403 16.829 1.00 0.00 36 LYS A N 3
ATOM 4148 C CA . LYS A 1 36 ? 4.795 -0.562 15.547 1.00 0.00 36 LYS A CA 3
ATOM 4149 C C . LYS A 1 36 ? 4.102 0.263 14.467 1.00 0.00 36 LYS A C 3
ATOM 4150 O O . LYS A 1 36 ? 2.893 0.150 14.265 1.00 0.00 36 LYS A O 3
ATOM 4169 N N . VAL A 1 37 ? 4.878 1.092 13.778 1.00 0.00 37 VAL A N 3
ATOM 4170 C CA . VAL A 1 37 ? 4.339 1.937 12.721 1.00 0.00 37 VAL A CA 3
ATOM 4171 C C . VAL A 1 37 ? 5.113 1.749 11.421 1.00 0.00 37 VAL A C 3
ATOM 4172 O O . VAL A 1 37 ? 6.325 1.961 11.371 1.00 0.00 37 VAL A O 3
ATOM 4185 N N . HIS A 1 38 ? 4.404 1.354 10.370 1.00 0.00 38 HIS A N 3
ATOM 4186 C CA . HIS A 1 38 ? 5.025 1.138 9.065 1.00 0.00 38 HIS A CA 3
ATOM 4187 C C . HIS A 1 38 ? 4.614 2.219 8.081 1.00 0.00 38 HIS A C 3
ATOM 4188 O O . HIS A 1 38 ? 3.472 2.672 8.072 1.00 0.00 38 HIS A O 3
ATOM 4203 N N . THR A 1 39 ? 5.557 2.620 7.253 1.00 0.00 39 THR A N 3
ATOM 4204 C CA . THR A 1 39 ? 5.308 3.649 6.249 1.00 0.00 39 THR A CA 3
ATOM 4205 C C . THR A 1 39 ? 5.414 3.066 4.843 1.00 0.00 39 THR A C 3
ATOM 4206 O O . THR A 1 39 ? 6.374 2.369 4.519 1.00 0.00 39 THR A O 3
ATOM 4217 N N . VAL A 1 40 ? 4.417 3.355 4.015 1.00 0.00 40 VAL A N 3
ATOM 4218 C CA . VAL A 1 40 ? 4.390 2.857 2.646 1.00 0.00 40 VAL A CA 3
ATOM 4219 C C . VAL A 1 40 ? 4.596 3.986 1.644 1.00 0.00 40 VAL A C 3
ATOM 4220 O O . VAL A 1 40 ? 4.039 5.073 1.795 1.00 0.00 40 VAL A O 3
ATOM 4233 N N . VAL A 1 41 ? 5.397 3.721 0.617 1.00 0.00 41 VAL A N 3
ATOM 4234 C CA . VAL A 1 41 ? 5.670 4.714 -0.413 1.00 0.00 41 VAL A CA 3
ATOM 4235 C C . VAL A 1 41 ? 4.693 4.568 -1.575 1.00 0.00 41 VAL A C 3
ATOM 4236 O O . VAL A 1 41 ? 4.733 3.584 -2.313 1.00 0.00 41 VAL A O 3
ATOM 4249 N N . LEU A 1 42 ? 3.814 5.551 -1.724 1.00 0.00 42 LEU A N 3
ATOM 4250 C CA . LEU A 1 42 ? 2.818 5.536 -2.789 1.00 0.00 42 LEU A CA 3
ATOM 4251 C C . LEU A 1 42 ? 3.454 5.774 -4.158 1.00 0.00 42 LEU A C 3
ATOM 4252 O O . LEU A 1 42 ? 2.811 5.579 -5.189 1.00 0.00 42 LEU A O 3
ATOM 4268 N N . SER A 1 43 ? 4.718 6.191 -4.165 1.00 0.00 43 SER A N 3
ATOM 4269 C CA . SER A 1 43 ? 5.427 6.446 -5.412 1.00 0.00 43 SER A CA 3
ATOM 4270 C C . SER A 1 43 ? 5.859 5.137 -6.058 1.00 0.00 43 SER A C 3
ATOM 4271 O O . SER A 1 43 ? 5.970 5.041 -7.280 1.00 0.00 43 SER A O 3
ATOM 4279 N N . THR A 1 44 ? 6.100 4.128 -5.228 1.00 0.00 44 THR A N 3
ATOM 4280 C CA . THR A 1 44 ? 6.517 2.823 -5.718 1.00 0.00 44 THR A CA 3
ATOM 4281 C C . THR A 1 44 ? 5.329 2.035 -6.256 1.00 0.00 44 THR A C 3
ATOM 4282 O O . THR A 1 44 ? 5.484 1.154 -7.102 1.00 0.00 44 THR A O 3
ATOM 4293 N N . ILE A 1 45 ? 4.141 2.360 -5.760 1.00 0.00 45 ILE A N 3
ATOM 4294 C CA . ILE A 1 45 ? 2.922 1.684 -6.185 1.00 0.00 45 ILE A CA 3
ATOM 4295 C C . ILE A 1 45 ? 2.552 2.064 -7.614 1.00 0.00 45 ILE A C 3
ATOM 4296 O O . ILE A 1 45 ? 2.025 3.149 -7.863 1.00 0.00 45 ILE A O 3
ATOM 4312 N N . ASP A 1 46 ? 2.830 1.163 -8.548 1.00 0.00 46 ASP A N 3
ATOM 4313 C CA . ASP A 1 46 ? 2.525 1.400 -9.953 1.00 0.00 46 ASP A CA 3
ATOM 4314 C C . ASP A 1 46 ? 1.101 0.967 -10.286 1.00 0.00 46 ASP A C 3
ATOM 4315 O O . ASP A 1 46 ? 0.505 1.451 -11.249 1.00 0.00 46 ASP A O 3
ATOM 4324 N N . LYS A 1 47 ? 0.558 0.051 -9.487 1.00 0.00 47 LYS A N 3
ATOM 4325 C CA . LYS A 1 47 ? -0.797 -0.442 -9.707 1.00 0.00 47 LYS A CA 3
ATOM 4326 C C . LYS A 1 47 ? -1.459 -0.823 -8.388 1.00 0.00 47 LYS A C 3
ATOM 4327 O O . LYS A 1 47 ? -0.786 -1.012 -7.375 1.00 0.00 47 LYS A O 3
ATOM 4346 N N . LEU A 1 48 ? -2.782 -0.940 -8.410 1.00 0.00 48 LEU A N 3
ATOM 4347 C CA . LEU A 1 48 ? -3.537 -1.302 -7.217 1.00 0.00 48 LEU A CA 3
ATOM 4348 C C . LEU A 1 48 ? -4.570 -2.378 -7.535 1.00 0.00 48 LEU A C 3
ATOM 4349 O O . LEU A 1 48 ? -5.505 -2.147 -8.303 1.00 0.00 48 LEU A O 3
ATOM 4365 N N . GLN A 1 49 ? -4.397 -3.552 -6.939 1.00 0.00 49 GLN A N 3
ATOM 4366 C CA . GLN A 1 49 ? -5.315 -4.663 -7.159 1.00 0.00 49 GLN A CA 3
ATOM 4367 C C . GLN A 1 49 ? -6.085 -4.989 -5.883 1.00 0.00 49 GLN A C 3
ATOM 4368 O O . GLN A 1 49 ? -5.491 -5.242 -4.836 1.00 0.00 49 GLN A O 3
ATOM 4382 N N . ALA A 1 50 ? -7.411 -4.979 -5.979 1.00 0.00 50 ALA A N 3
ATOM 4383 C CA . ALA A 1 50 ? -8.262 -5.273 -4.833 1.00 0.00 50 ALA A CA 3
ATOM 4384 C C . ALA A 1 50 ? -9.066 -6.548 -5.059 1.00 0.00 50 ALA A C 3
ATOM 4385 O O . ALA A 1 50 ? -9.212 -7.010 -6.191 1.00 0.00 50 ALA A O 3
ATOM 4392 N N . THR A 1 51 ? -9.588 -7.111 -3.975 1.00 0.00 51 THR A N 3
ATOM 4393 C CA . THR A 1 51 ? -10.381 -8.334 -4.057 1.00 0.00 51 THR A CA 3
ATOM 4394 C C . THR A 1 51 ? -11.729 -8.064 -4.719 1.00 0.00 51 THR A C 3
ATOM 4395 O O . THR A 1 51 ? -12.276 -6.967 -4.610 1.00 0.00 51 THR A O 3
ATOM 4406 N N . PRO A 1 52 ? -12.286 -9.069 -5.419 1.00 0.00 52 PRO A N 3
ATOM 4407 C CA . PRO A 1 52 ? -13.578 -8.937 -6.102 1.00 0.00 52 PRO A CA 3
ATOM 4408 C C . PRO A 1 52 ? -14.736 -8.761 -5.127 1.00 0.00 52 PRO A C 3
ATOM 4409 O O . PRO A 1 52 ? -14.677 -9.218 -3.986 1.00 0.00 52 PRO A O 3
ATOM 4420 N N . ALA A 1 53 ? -15.792 -8.096 -5.587 1.00 0.00 53 ALA A N 3
ATOM 4421 C CA . ALA A 1 53 ? -16.968 -7.860 -4.758 1.00 0.00 53 ALA A CA 3
ATOM 4422 C C . ALA A 1 53 ? -17.673 -9.166 -4.401 1.00 0.00 53 ALA A C 3
ATOM 4423 O O . ALA A 1 53 ? -18.492 -9.208 -3.484 1.00 0.00 53 ALA A O 3
ATOM 4430 N N . SER A 1 54 ? -17.352 -10.232 -5.131 1.00 0.00 54 SER A N 3
ATOM 4431 C CA . SER A 1 54 ? -17.959 -11.535 -4.886 1.00 0.00 54 SER A CA 3
ATOM 4432 C C . SER A 1 54 ? -17.150 -12.343 -3.871 1.00 0.00 54 SER A C 3
ATOM 4433 O O . SER A 1 54 ? -17.514 -13.470 -3.533 1.00 0.00 54 SER A O 3
ATOM 4441 N N . SER A 1 55 ? -16.054 -11.765 -3.386 1.00 0.00 55 SER A N 3
ATOM 4442 C CA . SER A 1 55 ? -15.205 -12.432 -2.411 1.00 0.00 55 SER A CA 3
ATOM 4443 C C . SER A 1 55 ? -15.371 -11.806 -1.035 1.00 0.00 55 SER A C 3
ATOM 4444 O O . SER A 1 55 ? -14.997 -10.654 -0.816 1.00 0.00 55 SER A O 3
ATOM 4452 N N . GLU A 1 56 ? -15.928 -12.576 -0.107 1.00 0.00 56 GLU A N 3
ATOM 4453 C CA . GLU A 1 56 ? -16.136 -12.099 1.253 1.00 0.00 56 GLU A CA 3
ATOM 4454 C C . GLU A 1 56 ? -14.816 -11.665 1.884 1.00 0.00 56 GLU A C 3
ATOM 4455 O O . GLU A 1 56 ? -14.800 -10.926 2.868 1.00 0.00 56 GLU A O 3
ATOM 4467 N N . LYS A 1 57 ? -13.710 -12.130 1.308 1.00 0.00 57 LYS A N 3
ATOM 4468 C CA . LYS A 1 57 ? -12.385 -11.788 1.813 1.00 0.00 57 LYS A CA 3
ATOM 4469 C C . LYS A 1 57 ? -12.000 -10.369 1.406 1.00 0.00 57 LYS A C 3
ATOM 4470 O O . LYS A 1 57 ? -11.837 -10.074 0.222 1.00 0.00 57 LYS A O 3
ATOM 4489 N N . MET A 1 58 ? -11.855 -9.494 2.396 1.00 0.00 58 MET A N 3
ATOM 4490 C CA . MET A 1 58 ? -11.489 -8.106 2.141 1.00 0.00 58 MET A CA 3
ATOM 4491 C C . MET A 1 58 ? -9.980 -7.913 2.246 1.00 0.00 58 MET A C 3
ATOM 4492 O O . MET A 1 58 ? -9.420 -7.913 3.342 1.00 0.00 58 MET A O 3
ATOM 4506 N N . MET A 1 59 ? -9.327 -7.751 1.100 1.00 0.00 59 MET A N 3
ATOM 4507 C CA . MET A 1 59 ? -7.882 -7.558 1.065 1.00 0.00 59 MET A CA 3
ATOM 4508 C C . MET A 1 59 ? -7.470 -6.728 -0.147 1.00 0.00 59 MET A C 3
ATOM 4509 O O . MET A 1 59 ? -7.990 -6.918 -1.246 1.00 0.00 59 MET A O 3
ATOM 4523 N N . LEU A 1 60 ? -6.531 -5.810 0.060 1.00 0.00 60 LEU A N 3
ATOM 4524 C CA . LEU A 1 60 ? -6.049 -4.955 -1.019 1.00 0.00 60 LEU A CA 3
ATOM 4525 C C . LEU A 1 60 ? -4.577 -5.230 -1.311 1.00 0.00 60 LEU A C 3
ATOM 4526 O O . LEU A 1 60 ? -3.742 -5.220 -0.407 1.00 0.00 60 LEU A O 3
ATOM 4542 N N . ARG A 1 61 ? -4.267 -5.481 -2.580 1.00 0.00 61 ARG A N 3
ATOM 4543 C CA . ARG A 1 61 ? -2.896 -5.765 -2.992 1.00 0.00 61 ARG A CA 3
ATOM 4544 C C . ARG A 1 61 ? -2.318 -4.610 -3.800 1.00 0.00 61 ARG A C 3
ATOM 4545 O O . ARG A 1 61 ? -2.964 -4.085 -4.706 1.00 0.00 61 ARG A O 3
ATOM 4566 N N . LEU A 1 62 ? -1.093 -4.220 -3.465 1.00 0.00 62 LEU A N 3
ATOM 4567 C CA . LEU A 1 62 ? -0.421 -3.130 -4.158 1.00 0.00 62 LEU A CA 3
ATOM 4568 C C . LEU A 1 62 ? 0.879 -3.611 -4.792 1.00 0.00 62 LEU A C 3
ATOM 4569 O O . LEU A 1 62 ? 1.703 -4.252 -4.140 1.00 0.00 62 LEU A O 3
ATOM 4585 N N . ILE A 1 63 ? 1.053 -3.298 -6.070 1.00 0.00 63 ILE A N 3
ATOM 4586 C CA . ILE A 1 63 ? 2.251 -3.698 -6.800 1.00 0.00 63 ILE A CA 3
ATOM 4587 C C . ILE A 1 63 ? 3.230 -2.537 -6.931 1.00 0.00 63 ILE A C 3
ATOM 4588 O O . ILE A 1 63 ? 2.831 -1.401 -7.185 1.00 0.00 63 ILE A O 3
ATOM 4604 N N . GLY A 1 64 ? 4.515 -2.832 -6.757 1.00 0.00 64 GLY A N 3
ATOM 4605 C CA . GLY A 1 64 ? 5.532 -1.802 -6.862 1.00 0.00 64 GLY A CA 3
ATOM 4606 C C . GLY A 1 64 ? 5.835 -1.431 -8.300 1.00 0.00 64 GLY A C 3
ATOM 4607 O O . GLY A 1 64 ? 5.187 -1.923 -9.224 1.00 0.00 64 GLY A O 3
ATOM 4611 N N . LYS A 1 65 ? 6.823 -0.561 -8.491 1.00 0.00 65 LYS A N 3
ATOM 4612 C CA . LYS A 1 65 ? 7.209 -0.124 -9.827 1.00 0.00 65 LYS A CA 3
ATOM 4613 C C . LYS A 1 65 ? 7.961 -1.224 -10.567 1.00 0.00 65 LYS A C 3
ATOM 4614 O O . LYS A 1 65 ? 8.106 -2.339 -10.063 1.00 0.00 65 LYS A O 3
ATOM 4633 N N . VAL A 1 66 ? 8.439 -0.904 -11.764 1.00 0.00 66 VAL A N 3
ATOM 4634 C CA . VAL A 1 66 ? 9.179 -1.863 -12.575 1.00 0.00 66 VAL A CA 3
ATOM 4635 C C . VAL A 1 66 ? 10.632 -1.436 -12.740 1.00 0.00 66 VAL A C 3
ATOM 4636 O O . VAL A 1 66 ? 10.921 -0.270 -13.014 1.00 0.00 66 VAL A O 3
ATOM 4649 N N . ASP A 1 67 ? 11.545 -2.387 -12.571 1.00 0.00 67 ASP A N 3
ATOM 4650 C CA . ASP A 1 67 ? 12.971 -2.108 -12.700 1.00 0.00 67 ASP A CA 3
ATOM 4651 C C . ASP A 1 67 ? 13.367 -1.959 -14.165 1.00 0.00 67 ASP A C 3
ATOM 4652 O O . ASP A 1 67 ? 12.566 -2.211 -15.065 1.00 0.00 67 ASP A O 3
ATOM 4661 N N . GLU A 1 68 ? 14.611 -1.548 -14.397 1.00 0.00 68 GLU A N 3
ATOM 4662 C CA . GLU A 1 68 ? 15.116 -1.366 -15.753 1.00 0.00 68 GLU A CA 3
ATOM 4663 C C . GLU A 1 68 ? 16.269 -2.323 -16.036 1.00 0.00 68 GLU A C 3
ATOM 4664 O O . GLU A 1 68 ? 17.251 -1.955 -16.679 1.00 0.00 68 GLU A O 3
ATOM 4676 N N . SER A 1 69 ? 16.139 -3.553 -15.551 1.00 0.00 69 SER A N 3
ATOM 4677 C CA . SER A 1 69 ? 17.171 -4.568 -15.748 1.00 0.00 69 SER A CA 3
ATOM 4678 C C . SER A 1 69 ? 17.458 -4.776 -17.232 1.00 0.00 69 SER A C 3
ATOM 4679 O O . SER A 1 69 ? 18.543 -5.223 -17.606 1.00 0.00 69 SER A O 3
ATOM 4687 N N . LYS A 1 70 ? 16.483 -4.451 -18.070 1.00 0.00 70 LYS A N 3
ATOM 4688 C CA . LYS A 1 70 ? 16.630 -4.602 -19.513 1.00 0.00 70 LYS A CA 3
ATOM 4689 C C . LYS A 1 70 ? 17.812 -3.786 -20.028 1.00 0.00 70 LYS A C 3
ATOM 4690 O O . LYS A 1 70 ? 18.503 -4.197 -20.961 1.00 0.00 70 LYS A O 3
ATOM 4709 N N . LYS A 1 71 ? 18.039 -2.629 -19.414 1.00 0.00 71 LYS A N 3
ATOM 4710 C CA . LYS A 1 71 ? 19.139 -1.757 -19.810 1.00 0.00 71 LYS A CA 3
ATOM 4711 C C . LYS A 1 71 ? 20.351 -1.967 -18.910 1.00 0.00 71 LYS A C 3
ATOM 4712 O O . LYS A 1 71 ? 20.213 -2.261 -17.723 1.00 0.00 71 LYS A O 3
ATOM 4731 N N . ARG A 1 72 ? 21.541 -1.815 -19.484 1.00 0.00 72 ARG A N 3
ATOM 4732 C CA . ARG A 1 72 ? 22.778 -1.987 -18.733 1.00 0.00 72 ARG A CA 3
ATOM 4733 C C . ARG A 1 72 ? 23.461 -0.645 -18.492 1.00 0.00 72 ARG A C 3
ATOM 4734 O O . ARG A 1 72 ? 23.746 0.095 -19.433 1.00 0.00 72 ARG A O 3
ATOM 4755 N N . LYS A 1 73 ? 23.719 -0.338 -17.226 1.00 0.00 73 LYS A N 3
ATOM 4756 C CA . LYS A 1 73 ? 24.368 0.915 -16.859 1.00 0.00 73 LYS A CA 3
ATOM 4757 C C . LYS A 1 73 ? 25.873 0.723 -16.700 1.00 0.00 73 LYS A C 3
ATOM 4758 O O . LYS A 1 73 ? 26.351 -0.395 -16.519 1.00 0.00 73 LYS A O 3
ATOM 4777 N N . ASP A 1 74 ? 26.615 1.825 -16.770 1.00 0.00 74 ASP A N 3
ATOM 4778 C CA . ASP A 1 74 ? 28.066 1.778 -16.636 1.00 0.00 74 ASP A CA 3
ATOM 4779 C C . ASP A 1 74 ? 28.474 1.191 -15.290 1.00 0.00 74 ASP A C 3
ATOM 4780 O O . ASP A 1 74 ? 29.557 0.621 -15.152 1.00 0.00 74 ASP A O 3
ATOM 4789 N N . ASN A 1 75 ? 27.598 1.334 -14.300 1.00 0.00 75 ASN A N 3
ATOM 4790 C CA . ASN A 1 75 ? 27.856 0.819 -12.955 1.00 0.00 75 ASN A CA 3
ATOM 4791 C C . ASN A 1 75 ? 28.851 1.697 -12.195 1.00 0.00 75 ASN A C 3
ATOM 4792 O O . ASN A 1 75 ? 29.204 1.401 -11.053 1.00 0.00 75 ASN A O 3
ATOM 4803 N N . GLU A 1 76 ? 29.303 2.776 -12.830 1.00 0.00 76 GLU A N 3
ATOM 4804 C CA . GLU A 1 76 ? 30.256 3.686 -12.205 1.00 0.00 76 GLU A CA 3
ATOM 4805 C C . GLU A 1 76 ? 29.539 4.676 -11.290 1.00 0.00 76 GLU A C 3
ATOM 4806 O O . GLU A 1 76 ? 29.614 5.889 -11.488 1.00 0.00 76 GLU A O 3
ATOM 4818 N N . GLY A 1 77 ? 28.843 4.148 -10.289 1.00 0.00 77 GLY A N 3
ATOM 4819 C CA . GLY A 1 77 ? 28.123 4.997 -9.359 1.00 0.00 77 GLY A CA 3
ATOM 4820 C C . GLY A 1 77 ? 26.715 5.319 -9.829 1.00 0.00 77 GLY A C 3
ATOM 4821 O O . GLY A 1 77 ? 26.048 6.182 -9.259 1.00 0.00 77 GLY A O 3
ATOM 4825 N N . ASN A 1 78 ? 26.260 4.624 -10.868 1.00 0.00 78 ASN A N 3
ATOM 4826 C CA . ASN A 1 78 ? 24.922 4.846 -11.407 1.00 0.00 78 ASN A CA 3
ATOM 4827 C C . ASN A 1 78 ? 23.860 4.275 -10.474 1.00 0.00 78 ASN A C 3
ATOM 4828 O O . ASN A 1 78 ? 24.062 3.234 -9.849 1.00 0.00 78 ASN A O 3
ATOM 4839 N N . GLU A 1 79 ? 22.726 4.963 -10.384 1.00 0.00 79 GLU A N 3
ATOM 4840 C CA . GLU A 1 79 ? 21.631 4.524 -9.526 1.00 0.00 79 GLU A CA 3
ATOM 4841 C C . GLU A 1 79 ? 20.548 3.823 -10.340 1.00 0.00 79 GLU A C 3
ATOM 4842 O O . GLU A 1 79 ? 20.287 4.185 -11.488 1.00 0.00 79 GLU A O 3
ATOM 4854 N N . VAL A 1 80 ? 19.922 2.817 -9.739 1.00 0.00 80 VAL A N 3
ATOM 4855 C CA . VAL A 1 80 ? 18.867 2.063 -10.405 1.00 0.00 80 VAL A CA 3
ATOM 4856 C C . VAL A 1 80 ? 17.602 2.020 -9.555 1.00 0.00 80 VAL A C 3
ATOM 4857 O O . VAL A 1 80 ? 17.664 2.114 -8.329 1.00 0.00 80 VAL A O 3
ATOM 4870 N N . VAL A 1 81 ? 16.456 1.876 -10.212 1.00 0.00 81 VAL A N 3
ATOM 4871 C CA . VAL A 1 81 ? 15.178 1.820 -9.514 1.00 0.00 81 VAL A CA 3
ATOM 4872 C C . VAL A 1 81 ? 15.003 0.484 -8.795 1.00 0.00 81 VAL A C 3
ATOM 4873 O O . VAL A 1 81 ? 15.341 -0.569 -9.336 1.00 0.00 81 VAL A O 3
ATOM 4886 N N . PRO A 1 82 ? 14.471 0.504 -7.559 1.00 0.00 82 PRO A N 3
ATOM 4887 C CA . PRO A 1 82 ? 14.256 -0.716 -6.773 1.00 0.00 82 PRO A CA 3
ATOM 4888 C C . PRO A 1 82 ? 13.422 -1.748 -7.525 1.00 0.00 82 PRO A C 3
ATOM 4889 O O . PRO A 1 82 ? 12.601 -1.397 -8.374 1.00 0.00 82 PRO A O 3
ATOM 4900 N N . LYS A 1 83 ? 13.635 -3.021 -7.207 1.00 0.00 83 LYS A N 3
ATOM 4901 C CA . LYS A 1 83 ? 12.900 -4.102 -7.853 1.00 0.00 83 LYS A CA 3
ATOM 4902 C C . LYS A 1 83 ? 11.400 -3.960 -7.609 1.00 0.00 83 LYS A C 3
ATOM 4903 O O . LYS A 1 83 ? 10.976 -3.266 -6.685 1.00 0.00 83 LYS A O 3
ATOM 4922 N N . PRO A 1 84 ? 10.572 -4.615 -8.441 1.00 0.00 84 PRO A N 3
ATOM 4923 C CA . PRO A 1 84 ? 9.112 -4.557 -8.308 1.00 0.00 84 PRO A CA 3
ATOM 4924 C C . PRO A 1 84 ? 8.616 -5.266 -7.054 1.00 0.00 84 PRO A C 3
ATOM 4925 O O . PRO A 1 84 ? 8.380 -6.475 -7.066 1.00 0.00 84 PRO A O 3
ATOM 4936 N N . GLN A 1 85 ? 8.458 -4.507 -5.976 1.00 0.00 85 GLN A N 3
ATOM 4937 C CA . GLN A 1 85 ? 7.986 -5.064 -4.713 1.00 0.00 85 GLN A CA 3
ATOM 4938 C C . GLN A 1 85 ? 6.485 -4.855 -4.556 1.00 0.00 85 GLN A C 3
ATOM 4939 O O . GLN A 1 85 ? 5.968 -3.770 -4.823 1.00 0.00 85 GLN A O 3
ATOM 4953 N N . ARG A 1 86 ? 5.789 -5.899 -4.119 1.00 0.00 86 ARG A N 3
ATOM 4954 C CA . ARG A 1 86 ? 4.346 -5.830 -3.926 1.00 0.00 86 ARG A CA 3
ATOM 4955 C C . ARG A 1 86 ? 3.989 -5.910 -2.446 1.00 0.00 86 ARG A C 3
ATOM 4956 O O . ARG A 1 86 ? 4.628 -6.633 -1.681 1.00 0.00 86 ARG A O 3
ATOM 4977 N N . HIS A 1 87 ? 2.965 -5.162 -2.048 1.00 0.00 87 HIS A N 3
ATOM 4978 C CA . HIS A 1 87 ? 2.523 -5.148 -0.658 1.00 0.00 87 HIS A CA 3
ATOM 4979 C C . HIS A 1 87 ? 1.120 -5.731 -0.528 1.00 0.00 87 HIS A C 3
ATOM 4980 O O . HIS A 1 87 ? 0.146 -5.138 -0.994 1.00 0.00 87 HIS A O 3
ATOM 4995 N N . MET A 1 88 ? 1.023 -6.892 0.109 1.00 0.00 88 MET A N 3
ATOM 4996 C CA . MET A 1 88 ? -0.264 -7.551 0.301 1.00 0.00 88 MET A CA 3
ATOM 4997 C C . MET A 1 88 ? -0.886 -7.136 1.630 1.00 0.00 88 MET A C 3
ATOM 4998 O O . MET A 1 88 ? -0.322 -7.385 2.695 1.00 0.00 88 MET A O 3
ATOM 5012 N N . PHE A 1 89 ? -2.051 -6.499 1.560 1.00 0.00 89 PHE A N 3
ATOM 5013 C CA . PHE A 1 89 ? -2.745 -6.046 2.760 1.00 0.00 89 PHE A CA 3
ATOM 5014 C C . PHE A 1 89 ? -4.044 -6.816 2.970 1.00 0.00 89 PHE A C 3
ATOM 5015 O O . PHE A 1 89 ? -4.617 -7.360 2.026 1.00 0.00 89 PHE A O 3
ATOM 5032 N N . SER A 1 90 ? -4.506 -6.846 4.214 1.00 0.00 90 SER A N 3
ATOM 5033 C CA . SER A 1 90 ? -5.743 -7.539 4.558 1.00 0.00 90 SER A CA 3
ATOM 5034 C C . SER A 1 90 ? -6.690 -6.603 5.303 1.00 0.00 90 SER A C 3
ATOM 5035 O O . SER A 1 90 ? -6.352 -6.082 6.364 1.00 0.00 90 SER A O 3
ATOM 5043 N N . PHE A 1 91 ? -7.869 -6.386 4.734 1.00 0.00 91 PHE A N 3
ATOM 5044 C CA . PHE A 1 91 ? -8.855 -5.504 5.338 1.00 0.00 91 PHE A CA 3
ATOM 5045 C C . PHE A 1 91 ? -9.903 -6.280 6.119 1.00 0.00 91 PHE A C 3
ATOM 5046 O O . PHE A 1 91 ? -10.389 -7.319 5.671 1.00 0.00 91 PHE A O 3
ATOM 5063 N N . ASN A 1 92 ? -10.260 -5.753 7.282 1.00 0.00 92 ASN A N 3
ATOM 5064 C CA . ASN A 1 92 ? -11.268 -6.377 8.123 1.00 0.00 92 ASN A CA 3
ATOM 5065 C C . ASN A 1 92 ? -12.613 -5.673 7.953 1.00 0.00 92 ASN A C 3
ATOM 5066 O O . ASN A 1 92 ? -13.536 -5.884 8.739 1.00 0.00 92 ASN A O 3
ATOM 5077 N N . ASN A 1 93 ? -12.716 -4.831 6.922 1.00 0.00 93 ASN A N 3
ATOM 5078 C CA . ASN A 1 93 ? -13.948 -4.101 6.663 1.00 0.00 93 ASN A CA 3
ATOM 5079 C C . ASN A 1 93 ? -14.090 -3.759 5.185 1.00 0.00 93 ASN A C 3
ATOM 5080 O O . ASN A 1 93 ? -13.181 -3.192 4.578 1.00 0.00 93 ASN A O 3
ATOM 5091 N N . ARG A 1 94 ? -15.239 -4.105 4.613 1.00 0.00 94 ARG A N 3
ATOM 5092 C CA . ARG A 1 94 ? -15.505 -3.831 3.208 1.00 0.00 94 ARG A CA 3
ATOM 5093 C C . ARG A 1 94 ? -15.520 -2.331 2.944 1.00 0.00 94 ARG A C 3
ATOM 5094 O O . ARG A 1 94 ? -14.932 -1.855 1.973 1.00 0.00 94 ARG A O 3
ATOM 5115 N N . THR A 1 95 ? -16.194 -1.591 3.814 1.00 0.00 95 THR A N 3
ATOM 5116 C CA . THR A 1 95 ? -16.282 -0.159 3.686 1.00 0.00 95 THR A CA 3
ATOM 5117 C C . THR A 1 95 ? -14.921 0.484 3.892 1.00 0.00 95 THR A C 3
ATOM 5118 O O . THR A 1 95 ? -14.588 1.486 3.259 1.00 0.00 95 THR A O 3
ATOM 5129 N N . VAL A 1 96 ? -14.138 -0.108 4.780 1.00 0.00 96 VAL A N 3
ATOM 5130 C CA . VAL A 1 96 ? -12.805 0.393 5.078 1.00 0.00 96 VAL A CA 3
ATOM 5131 C C . VAL A 1 96 ? -11.862 0.151 3.910 1.00 0.00 96 VAL A C 3
ATOM 5132 O O . VAL A 1 96 ? -11.017 0.991 3.598 1.00 0.00 96 VAL A O 3
ATOM 5145 N N . MET A 1 97 ? -12.015 -0.993 3.265 1.00 0.00 97 MET A N 3
ATOM 5146 C CA . MET A 1 97 ? -11.173 -1.330 2.122 1.00 0.00 97 MET A CA 3
ATOM 5147 C C . MET A 1 97 ? -11.576 -0.508 0.905 1.00 0.00 97 MET A C 3
ATOM 5148 O O . MET A 1 97 ? -10.733 -0.131 0.092 1.00 0.00 97 MET A O 3
ATOM 5162 N N . ASP A 1 98 ? -12.872 -0.228 0.790 1.00 0.00 98 ASP A N 3
ATOM 5163 C CA . ASP A 1 98 ? -13.383 0.553 -0.323 1.00 0.00 98 ASP A CA 3
ATOM 5164 C C . ASP A 1 98 ? -13.069 2.031 -0.137 1.00 0.00 98 ASP A C 3
ATOM 5165 O O . ASP A 1 98 ? -12.902 2.769 -1.108 1.00 0.00 98 ASP A O 3
ATOM 5174 N N . ASN A 1 99 ? -12.985 2.453 1.117 1.00 0.00 99 ASN A N 3
ATOM 5175 C CA . ASN A 1 99 ? -12.686 3.842 1.435 1.00 0.00 99 ASN A CA 3
ATOM 5176 C C . ASN A 1 99 ? -11.231 4.162 1.130 1.00 0.00 99 ASN A C 3
ATOM 5177 O O . ASN A 1 99 ? -10.895 5.276 0.732 1.00 0.00 99 ASN A O 3
ATOM 5188 N N . ILE A 1 100 ? -10.375 3.170 1.320 1.00 0.00 100 ILE A N 3
ATOM 5189 C CA . ILE A 1 100 ? -8.948 3.325 1.068 1.00 0.00 100 ILE A CA 3
ATOM 5190 C C . ILE A 1 100 ? -8.615 3.050 -0.396 1.00 0.00 100 ILE A C 3
ATOM 5191 O O . ILE A 1 100 ? -7.833 3.776 -1.011 1.00 0.00 100 ILE A O 3
ATOM 5207 N N . LYS A 1 101 ? -9.211 1.996 -0.945 1.00 0.00 101 LYS A N 3
ATOM 5208 C CA . LYS A 1 101 ? -8.975 1.618 -2.334 1.00 0.00 101 LYS A CA 3
ATOM 5209 C C . LYS A 1 101 ? -9.228 2.790 -3.278 1.00 0.00 101 LYS A C 3
ATOM 5210 O O . LYS A 1 101 ? -8.545 2.942 -4.291 1.00 0.00 101 LYS A O 3
ATOM 5229 N N . MET A 1 102 ? -10.215 3.616 -2.943 1.00 0.00 102 MET A N 3
ATOM 5230 C CA . MET A 1 102 ? -10.553 4.769 -3.769 1.00 0.00 102 MET A CA 3
ATOM 5231 C C . MET A 1 102 ? -9.504 5.861 -3.642 1.00 0.00 102 MET A C 3
ATOM 5232 O O . MET A 1 102 ? -9.005 6.381 -4.640 1.00 0.00 102 MET A O 3
ATOM 5246 N N . THR A 1 103 ? -9.173 6.199 -2.411 1.00 0.00 103 THR A N 3
ATOM 5247 C CA . THR A 1 103 ? -8.191 7.218 -2.134 1.00 0.00 103 THR A CA 3
ATOM 5248 C C . THR A 1 103 ? -6.833 6.823 -2.698 1.00 0.00 103 THR A C 3
ATOM 5249 O O . THR A 1 103 ? -6.095 7.661 -3.216 1.00 0.00 103 THR A O 3
ATOM 5260 N N . LEU A 1 104 ? -6.513 5.538 -2.600 1.00 0.00 104 LEU A N 3
ATOM 5261 C CA . LEU A 1 104 ? -5.247 5.029 -3.105 1.00 0.00 104 LEU A CA 3
ATOM 5262 C C . LEU A 1 104 ? -5.199 5.125 -4.625 1.00 0.00 104 LEU A C 3
ATOM 5263 O O . LEU A 1 104 ? -4.146 5.391 -5.203 1.00 0.00 104 LEU A O 3
ATOM 5279 N N . GLN A 1 105 ? -6.343 4.909 -5.268 1.00 0.00 105 GLN A N 3
ATOM 5280 C CA . GLN A 1 105 ? -6.419 4.978 -6.722 1.00 0.00 105 GLN A CA 3
ATOM 5281 C C . GLN A 1 105 ? -6.233 6.411 -7.200 1.00 0.00 105 GLN A C 3
ATOM 5282 O O . GLN A 1 105 ? -5.654 6.656 -8.258 1.00 0.00 105 GLN A O 3
ATOM 5296 N N . GLN A 1 106 ? -6.719 7.352 -6.406 1.00 0.00 106 GLN A N 3
ATOM 5297 C CA . GLN A 1 106 ? -6.599 8.762 -6.739 1.00 0.00 106 GLN A CA 3
ATOM 5298 C C . GLN A 1 106 ? -5.138 9.185 -6.707 1.00 0.00 106 GLN A C 3
ATOM 5299 O O . GLN A 1 106 ? -4.680 9.942 -7.562 1.00 0.00 106 GLN A O 3
ATOM 5313 N N . ILE A 1 107 ? -4.402 8.669 -5.727 1.00 0.00 107 ILE A N 3
ATOM 5314 C CA . ILE A 1 107 ? -2.986 8.975 -5.602 1.00 0.00 107 ILE A CA 3
ATOM 5315 C C . ILE A 1 107 ? -2.255 8.562 -6.873 1.00 0.00 107 ILE A C 3
ATOM 5316 O O . ILE A 1 107 ? -1.434 9.308 -7.406 1.00 0.00 107 ILE A O 3
ATOM 5332 N N . ILE A 1 108 ? -2.581 7.373 -7.362 1.00 0.00 108 ILE A N 3
ATOM 5333 C CA . ILE A 1 108 ? -1.986 6.850 -8.588 1.00 0.00 108 ILE A CA 3
ATOM 5334 C C . ILE A 1 108 ? -2.115 7.861 -9.707 1.00 0.00 108 ILE A C 3
ATOM 5335 O O . ILE A 1 108 ? -1.144 8.221 -10.371 1.00 0.00 108 ILE A O 3
ATOM 5351 N N . SER A 1 109 ? -3.341 8.304 -9.897 1.00 0.00 109 SER A N 3
ATOM 5352 C CA . SER A 1 109 ? -3.665 9.279 -10.932 1.00 0.00 109 SER A CA 3
ATOM 5353 C C . SER A 1 109 ? -2.788 10.521 -10.816 1.00 0.00 109 SER A C 3
ATOM 5354 O O . SER A 1 109 ? -2.500 11.185 -11.813 1.00 0.00 109 SER A O 3
ATOM 5362 N N . ARG A 1 110 ? -2.370 10.830 -9.598 1.00 0.00 110 ARG A N 3
ATOM 5363 C CA . ARG A 1 110 ? -1.528 11.993 -9.354 1.00 0.00 110 ARG A CA 3
ATOM 5364 C C . ARG A 1 110 ? -0.120 11.768 -9.881 1.00 0.00 110 ARG A C 3
ATOM 5365 O O . ARG A 1 110 ? 0.531 12.693 -10.366 1.00 0.00 110 ARG A O 3
ATOM 5386 N N . TYR A 1 111 ? 0.345 10.531 -9.786 1.00 0.00 111 TYR A N 3
ATOM 5387 C CA . TYR A 1 111 ? 1.679 10.180 -10.260 1.00 0.00 111 TYR A CA 3
ATOM 5388 C C . TYR A 1 111 ? 1.729 10.186 -11.781 1.00 0.00 111 TYR A C 3
ATOM 5389 O O . TYR A 1 111 ? 2.760 10.488 -12.381 1.00 0.00 111 TYR A O 3
ATOM 5407 N N . LYS A 1 112 ? 0.602 9.854 -12.395 1.00 0.00 112 LYS A N 3
ATOM 5408 C CA . LYS A 1 112 ? 0.500 9.821 -13.845 1.00 0.00 112 LYS A CA 3
ATOM 5409 C C . LYS A 1 112 ? 0.456 11.234 -14.416 1.00 0.00 112 LYS A C 3
ATOM 5410 O O . LYS A 1 112 ? 1.050 11.513 -15.458 1.00 0.00 112 LYS A O 3
ATOM 5429 N N . ASP A 1 113 ? -0.253 12.123 -13.726 1.00 0.00 113 ASP A N 3
ATOM 5430 C CA . ASP A 1 113 ? -0.375 13.509 -14.162 1.00 0.00 113 ASP A CA 3
ATOM 5431 C C . ASP A 1 113 ? 0.994 14.173 -14.258 1.00 0.00 113 ASP A C 3
ATOM 5432 O O . ASP A 1 113 ? 1.243 14.978 -15.155 1.00 0.00 113 ASP A O 3
ATOM 5441 N N . ALA A 1 114 ? 1.877 13.833 -13.325 1.00 0.00 114 ALA A N 3
ATOM 5442 C CA . ALA A 1 114 ? 3.221 14.396 -13.303 1.00 0.00 114 ALA A CA 3
ATOM 5443 C C . ALA A 1 114 ? 3.983 14.049 -14.578 1.00 0.00 114 ALA A C 3
ATOM 5444 O O . ALA A 1 114 ? 4.808 14.831 -15.051 1.00 0.00 114 ALA A O 3
ATOM 5451 N N . ASP A 1 115 ? 3.698 12.875 -15.129 1.00 0.00 115 ASP A N 3
ATOM 5452 C CA . ASP A 1 115 ? 4.357 12.423 -16.351 1.00 0.00 115 ASP A CA 3
ATOM 5453 C C . ASP A 1 115 ? 3.390 12.451 -17.530 1.00 0.00 115 ASP A C 3
ATOM 5454 O O . ASP A 1 115 ? 3.717 11.847 -18.574 1.00 0.00 115 ASP A O 3
ATOM 5464 N N . PRO A 1 1 ? -14.379 12.219 2.864 1.00 0.00 1 PRO A N 4
ATOM 5465 C CA . PRO A 1 1 ? -13.111 11.857 3.528 1.00 0.00 1 PRO A CA 4
ATOM 5466 C C . PRO A 1 1 ? -12.839 10.356 3.453 1.00 0.00 1 PRO A C 4
ATOM 5467 O O . PRO A 1 1 ? -13.148 9.611 4.384 1.00 0.00 1 PRO A O 4
ATOM 5480 N N . SER A 1 2 ? -12.263 9.920 2.338 1.00 0.00 2 SER A N 4
ATOM 5481 C CA . SER A 1 2 ? -11.949 8.509 2.142 1.00 0.00 2 SER A CA 4
ATOM 5482 C C . SER A 1 2 ? -10.493 8.214 2.492 1.00 0.00 2 SER A C 4
ATOM 5483 O O . SER A 1 2 ? -9.912 7.245 2.005 1.00 0.00 2 SER A O 4
ATOM 5491 N N . HIS A 1 3 ? -9.907 9.057 3.339 1.00 0.00 3 HIS A N 4
ATOM 5492 C CA . HIS A 1 3 ? -8.519 8.884 3.751 1.00 0.00 3 HIS A CA 4
ATOM 5493 C C . HIS A 1 3 ? -8.433 8.088 5.049 1.00 0.00 3 HIS A C 4
ATOM 5494 O O . HIS A 1 3 ? -9.413 7.973 5.784 1.00 0.00 3 HIS A O 4
ATOM 5509 N N . SER A 1 4 ? -7.254 7.539 5.324 1.00 0.00 4 SER A N 4
ATOM 5510 C CA . SER A 1 4 ? -7.039 6.752 6.534 1.00 0.00 4 SER A CA 4
ATOM 5511 C C . SER A 1 4 ? -8.002 5.571 6.594 1.00 0.00 4 SER A C 4
ATOM 5512 O O . SER A 1 4 ? -8.933 5.473 5.796 1.00 0.00 4 SER A O 4
ATOM 5520 N N . GLY A 1 5 ? -7.766 4.677 7.545 1.00 0.00 5 GLY A N 4
ATOM 5521 C CA . GLY A 1 5 ? -8.610 3.508 7.698 1.00 0.00 5 GLY A CA 4
ATOM 5522 C C . GLY A 1 5 ? -7.839 2.314 8.218 1.00 0.00 5 GLY A C 4
ATOM 5523 O O . GLY A 1 5 ? -6.678 2.116 7.859 1.00 0.00 5 GLY A O 4
ATOM 5527 N N . ALA A 1 6 ? -8.474 1.520 9.071 1.00 0.00 6 ALA A N 4
ATOM 5528 C CA . ALA A 1 6 ? -7.824 0.349 9.639 1.00 0.00 6 ALA A CA 4
ATOM 5529 C C . ALA A 1 6 ? -7.490 -0.676 8.566 1.00 0.00 6 ALA A C 4
ATOM 5530 O O . ALA A 1 6 ? -8.285 -0.927 7.659 1.00 0.00 6 ALA A O 4
ATOM 5537 N N . ALA A 1 7 ? -6.308 -1.265 8.678 1.00 0.00 7 ALA A N 4
ATOM 5538 C CA . ALA A 1 7 ? -5.861 -2.268 7.721 1.00 0.00 7 ALA A CA 4
ATOM 5539 C C . ALA A 1 7 ? -4.823 -3.207 8.331 1.00 0.00 7 ALA A C 4
ATOM 5540 O O . ALA A 1 7 ? -4.020 -2.799 9.170 1.00 0.00 7 ALA A O 4
ATOM 5547 N N . ILE A 1 8 ? -4.837 -4.468 7.899 1.00 0.00 8 ILE A N 4
ATOM 5548 C CA . ILE A 1 8 ? -3.894 -5.460 8.399 1.00 0.00 8 ILE A CA 4
ATOM 5549 C C . ILE A 1 8 ? -2.702 -5.605 7.466 1.00 0.00 8 ILE A C 4
ATOM 5550 O O . ILE A 1 8 ? -2.842 -5.557 6.244 1.00 0.00 8 ILE A O 4
ATOM 5566 N N . PHE A 1 9 ? -1.536 -5.809 8.056 1.00 0.00 9 PHE A N 4
ATOM 5567 C CA . PHE A 1 9 ? -0.316 -5.995 7.291 1.00 0.00 9 PHE A CA 4
ATOM 5568 C C . PHE A 1 9 ? 0.587 -7.003 7.990 1.00 0.00 9 PHE A C 4
ATOM 5569 O O . PHE A 1 9 ? 1.191 -6.701 9.018 1.00 0.00 9 PHE A O 4
ATOM 5586 N N . GLU A 1 10 ? 0.661 -8.207 7.426 1.00 0.00 10 GLU A N 4
ATOM 5587 C CA . GLU A 1 10 ? 1.474 -9.281 7.983 1.00 0.00 10 GLU A CA 4
ATOM 5588 C C . GLU A 1 10 ? 0.782 -9.939 9.177 1.00 0.00 10 GLU A C 4
ATOM 5589 O O . GLU A 1 10 ? 1.388 -10.130 10.231 1.00 0.00 10 GLU A O 4
ATOM 5601 N N . LYS A 1 11 ? -0.487 -10.311 8.993 1.00 0.00 11 LYS A N 4
ATOM 5602 C CA . LYS A 1 11 ? -1.259 -10.971 10.031 1.00 0.00 11 LYS A CA 4
ATOM 5603 C C . LYS A 1 11 ? -1.441 -10.105 11.276 1.00 0.00 11 LYS A C 4
ATOM 5604 O O . LYS A 1 11 ? -1.892 -10.592 12.313 1.00 0.00 11 LYS A O 4
ATOM 5623 N N . VAL A 1 12 ? -1.127 -8.818 11.168 1.00 0.00 12 VAL A N 4
ATOM 5624 C CA . VAL A 1 12 ? -1.297 -7.906 12.276 1.00 0.00 12 VAL A CA 4
ATOM 5625 C C . VAL A 1 12 ? -2.189 -6.756 11.838 1.00 0.00 12 VAL A C 4
ATOM 5626 O O . VAL A 1 12 ? -2.063 -6.262 10.719 1.00 0.00 12 VAL A O 4
ATOM 5639 N N . SER A 1 13 ? -3.113 -6.354 12.697 1.00 0.00 13 SER A N 4
ATOM 5640 C CA . SER A 1 13 ? -4.037 -5.282 12.356 1.00 0.00 13 SER A CA 4
ATOM 5641 C C . SER A 1 13 ? -3.637 -3.965 12.999 1.00 0.00 13 SER A C 4
ATOM 5642 O O . SER A 1 13 ? -3.143 -3.925 14.126 1.00 0.00 13 SER A O 4
ATOM 5650 N N . GLY A 1 14 ? -3.864 -2.889 12.261 1.00 0.00 14 GLY A N 4
ATOM 5651 C CA . GLY A 1 14 ? -3.541 -1.563 12.739 1.00 0.00 14 GLY A CA 4
ATOM 5652 C C . GLY A 1 14 ? -4.217 -0.498 11.904 1.00 0.00 14 GLY A C 4
ATOM 5653 O O . GLY A 1 14 ? -4.937 -0.814 10.956 1.00 0.00 14 GLY A O 4
ATOM 5657 N N . ILE A 1 15 ? -3.995 0.762 12.245 1.00 0.00 15 ILE A N 4
ATOM 5658 C CA . ILE A 1 15 ? -4.601 1.858 11.506 1.00 0.00 15 ILE A CA 4
ATOM 5659 C C . ILE A 1 15 ? -3.685 2.339 10.387 1.00 0.00 15 ILE A C 4
ATOM 5660 O O . ILE A 1 15 ? -2.511 2.638 10.607 1.00 0.00 15 ILE A O 4
ATOM 5676 N N . ILE A 1 16 ? -4.238 2.398 9.182 1.00 0.00 16 ILE A N 4
ATOM 5677 C CA . ILE A 1 16 ? -3.496 2.826 8.012 1.00 0.00 16 ILE A CA 4
ATOM 5678 C C . ILE A 1 16 ? -3.842 4.271 7.657 1.00 0.00 16 ILE A C 4
ATOM 5679 O O . ILE A 1 16 ? -4.990 4.586 7.345 1.00 0.00 16 ILE A O 4
ATOM 5695 N N . ALA A 1 17 ? -2.842 5.143 7.709 1.00 0.00 17 ALA A N 4
ATOM 5696 C CA . ALA A 1 17 ? -3.042 6.550 7.393 1.00 0.00 17 ALA A CA 4
ATOM 5697 C C . ALA A 1 17 ? -2.354 6.916 6.084 1.00 0.00 17 ALA A C 4
ATOM 5698 O O . ALA A 1 17 ? -1.268 6.421 5.784 1.00 0.00 17 ALA A O 4
ATOM 5705 N N . ILE A 1 18 ? -2.992 7.782 5.309 1.00 0.00 18 ILE A N 4
ATOM 5706 C CA . ILE A 1 18 ? -2.443 8.212 4.035 1.00 0.00 18 ILE A CA 4
ATOM 5707 C C . ILE A 1 18 ? -1.935 9.649 4.125 1.00 0.00 18 ILE A C 4
ATOM 5708 O O . ILE A 1 18 ? -2.707 10.577 4.364 1.00 0.00 18 ILE A O 4
ATOM 5724 N N . ASN A 1 19 ? -0.632 9.825 3.932 1.00 0.00 19 ASN A N 4
ATOM 5725 C CA . ASN A 1 19 ? -0.025 11.147 3.991 1.00 0.00 19 ASN A CA 4
ATOM 5726 C C . ASN A 1 19 ? 0.430 11.600 2.610 1.00 0.00 19 ASN A C 4
ATOM 5727 O O . ASN A 1 19 ? 1.395 11.074 2.058 1.00 0.00 19 ASN A O 4
ATOM 5738 N N . GLU A 1 20 ? -0.269 12.587 2.062 1.00 0.00 20 GLU A N 4
ATOM 5739 C CA . GLU A 1 20 ? 0.064 13.124 0.748 1.00 0.00 20 GLU A CA 4
ATOM 5740 C C . GLU A 1 20 ? 0.662 14.524 0.868 1.00 0.00 20 GLU A C 4
ATOM 5741 O O . GLU A 1 20 ? 1.043 15.133 -0.131 1.00 0.00 20 GLU A O 4
ATOM 5753 N N . ASP A 1 21 ? 0.742 15.028 2.097 1.00 0.00 21 ASP A N 4
ATOM 5754 C CA . ASP A 1 21 ? 1.294 16.350 2.346 1.00 0.00 21 ASP A CA 4
ATOM 5755 C C . ASP A 1 21 ? 2.781 16.399 2.017 1.00 0.00 21 ASP A C 4
ATOM 5756 O O . ASP A 1 21 ? 3.345 17.475 1.818 1.00 0.00 21 ASP A O 4
ATOM 5765 N N . VAL A 1 22 ? 3.415 15.232 1.961 1.00 0.00 22 VAL A N 4
ATOM 5766 C CA . VAL A 1 22 ? 4.830 15.160 1.656 1.00 0.00 22 VAL A CA 4
ATOM 5767 C C . VAL A 1 22 ? 5.053 14.929 0.165 1.00 0.00 22 VAL A C 4
ATOM 5768 O O . VAL A 1 22 ? 4.155 15.154 -0.648 1.00 0.00 22 VAL A O 4
ATOM 5781 N N . SER A 1 23 ? 6.248 14.484 -0.187 1.00 0.00 23 SER A N 4
ATOM 5782 C CA . SER A 1 23 ? 6.584 14.225 -1.580 1.00 0.00 23 SER A CA 4
ATOM 5783 C C . SER A 1 23 ? 7.864 13.396 -1.688 1.00 0.00 23 SER A C 4
ATOM 5784 O O . SER A 1 23 ? 8.946 13.872 -1.344 1.00 0.00 23 SER A O 4
ATOM 5792 N N . PRO A 1 24 ? 7.763 12.140 -2.166 1.00 0.00 24 PRO A N 4
ATOM 5793 C CA . PRO A 1 24 ? 6.498 11.527 -2.587 1.00 0.00 24 PRO A CA 4
ATOM 5794 C C . PRO A 1 24 ? 5.615 11.144 -1.403 1.00 0.00 24 PRO A C 4
ATOM 5795 O O . PRO A 1 24 ? 6.113 10.832 -0.321 1.00 0.00 24 PRO A O 4
ATOM 5806 N N . ALA A 1 25 ? 4.302 11.164 -1.616 1.00 0.00 25 ALA A N 4
ATOM 5807 C CA . ALA A 1 25 ? 3.347 10.810 -0.568 1.00 0.00 25 ALA A CA 4
ATOM 5808 C C . ALA A 1 25 ? 3.665 9.431 0.006 1.00 0.00 25 ALA A C 4
ATOM 5809 O O . ALA A 1 25 ? 4.497 8.704 -0.536 1.00 0.00 25 ALA A O 4
ATOM 5816 N N . GLU A 1 26 ? 3.001 9.071 1.102 1.00 0.00 26 GLU A N 4
ATOM 5817 C CA . GLU A 1 26 ? 3.227 7.774 1.732 1.00 0.00 26 GLU A CA 4
ATOM 5818 C C . GLU A 1 26 ? 2.027 7.343 2.570 1.00 0.00 26 GLU A C 4
ATOM 5819 O O . GLU A 1 26 ? 1.193 8.165 2.951 1.00 0.00 26 GLU A O 4
ATOM 5831 N N . LEU A 1 27 ? 1.953 6.047 2.857 1.00 0.00 27 LEU A N 4
ATOM 5832 C CA . LEU A 1 27 ? 0.863 5.494 3.655 1.00 0.00 27 LEU A CA 4
ATOM 5833 C C . LEU A 1 27 ? 1.410 4.833 4.918 1.00 0.00 27 LEU A C 4
ATOM 5834 O O . LEU A 1 27 ? 2.129 3.836 4.847 1.00 0.00 27 LEU A O 4
ATOM 5850 N N . THR A 1 28 ? 1.082 5.407 6.071 1.00 0.00 28 THR A N 4
ATOM 5851 C CA . THR A 1 28 ? 1.545 4.909 7.341 1.00 0.00 28 THR A CA 4
ATOM 5852 C C . THR A 1 28 ? 0.621 3.828 7.898 1.00 0.00 28 THR A C 4
ATOM 5853 O O . THR A 1 28 ? -0.591 3.864 7.693 1.00 0.00 28 THR A O 4
ATOM 5864 N N . TRP A 1 29 ? 1.210 2.875 8.614 1.00 0.00 29 TRP A N 4
ATOM 5865 C CA . TRP A 1 29 ? 0.462 1.789 9.220 1.00 0.00 29 TRP A CA 4
ATOM 5866 C C . TRP A 1 29 ? 0.869 1.609 10.676 1.00 0.00 29 TRP A C 4
ATOM 5867 O O . TRP A 1 29 ? 1.974 1.153 10.968 1.00 0.00 29 TRP A O 4
ATOM 5888 N N . ARG A 1 30 ? -0.029 1.953 11.583 1.00 0.00 30 ARG A N 4
ATOM 5889 C CA . ARG A 1 30 ? 0.247 1.806 13.006 1.00 0.00 30 ARG A CA 4
ATOM 5890 C C . ARG A 1 30 ? -0.512 0.606 13.560 1.00 0.00 30 ARG A C 4
ATOM 5891 O O . ARG A 1 30 ? -1.722 0.494 13.373 1.00 0.00 30 ARG A O 4
ATOM 5912 N N . SER A 1 31 ? 0.197 -0.294 14.235 1.00 0.00 31 SER A N 4
ATOM 5913 C CA . SER A 1 31 ? -0.429 -1.480 14.794 1.00 0.00 31 SER A CA 4
ATOM 5914 C C . SER A 1 31 ? -1.503 -1.098 15.802 1.00 0.00 31 SER A C 4
ATOM 5915 O O . SER A 1 31 ? -1.524 0.022 16.312 1.00 0.00 31 SER A O 4
ATOM 5923 N N . THR A 1 32 ? -2.388 -2.040 16.089 1.00 0.00 32 THR A N 4
ATOM 5924 C CA . THR A 1 32 ? -3.459 -1.825 17.035 1.00 0.00 32 THR A CA 4
ATOM 5925 C C . THR A 1 32 ? -2.885 -1.490 18.403 1.00 0.00 32 THR A C 4
ATOM 5926 O O . THR A 1 32 ? -3.471 -0.732 19.176 1.00 0.00 32 THR A O 4
ATOM 5937 N N . ASP A 1 33 ? -1.732 -2.072 18.684 1.00 0.00 33 ASP A N 4
ATOM 5938 C CA . ASP A 1 33 ? -1.051 -1.860 19.952 1.00 0.00 33 ASP A CA 4
ATOM 5939 C C . ASP A 1 33 ? -0.425 -0.475 20.013 1.00 0.00 33 ASP A C 4
ATOM 5940 O O . ASP A 1 33 ? -0.335 0.136 21.078 1.00 0.00 33 ASP A O 4
ATOM 5949 N N . GLY A 1 34 ? 0.011 0.009 18.861 1.00 0.00 34 GLY A N 4
ATOM 5950 C CA . GLY A 1 34 ? 0.635 1.316 18.790 1.00 0.00 34 GLY A CA 4
ATOM 5951 C C . GLY A 1 34 ? 2.103 1.264 19.145 1.00 0.00 34 GLY A C 4
ATOM 5952 O O . GLY A 1 34 ? 2.681 2.257 19.589 1.00 0.00 34 GLY A O 4
ATOM 5956 N N . ASP A 1 35 ? 2.708 0.099 18.948 1.00 0.00 35 ASP A N 4
ATOM 5957 C CA . ASP A 1 35 ? 4.120 -0.091 19.250 1.00 0.00 35 ASP A CA 4
ATOM 5958 C C . ASP A 1 35 ? 4.941 -0.237 17.972 1.00 0.00 35 ASP A C 4
ATOM 5959 O O . ASP A 1 35 ? 6.153 -0.021 17.974 1.00 0.00 35 ASP A O 4
ATOM 5968 N N . LYS A 1 36 ? 4.274 -0.601 16.883 1.00 0.00 36 LYS A N 4
ATOM 5969 C CA . LYS A 1 36 ? 4.943 -0.772 15.600 1.00 0.00 36 LYS A CA 4
ATOM 5970 C C . LYS A 1 36 ? 4.269 0.070 14.524 1.00 0.00 36 LYS A C 4
ATOM 5971 O O . LYS A 1 36 ? 3.057 -0.011 14.324 1.00 0.00 36 LYS A O 4
ATOM 5990 N N . VAL A 1 37 ? 5.061 0.881 13.834 1.00 0.00 37 VAL A N 4
ATOM 5991 C CA . VAL A 1 37 ? 4.541 1.741 12.780 1.00 0.00 37 VAL A CA 4
ATOM 5992 C C . VAL A 1 37 ? 5.277 1.508 11.466 1.00 0.00 37 VAL A C 4
ATOM 5993 O O . VAL A 1 37 ? 6.496 1.663 11.388 1.00 0.00 37 VAL A O 4
ATOM 6006 N N . HIS A 1 38 ? 4.527 1.135 10.435 1.00 0.00 38 HIS A N 4
ATOM 6007 C CA . HIS A 1 38 ? 5.106 0.881 9.119 1.00 0.00 38 HIS A CA 4
ATOM 6008 C C . HIS A 1 38 ? 4.720 1.970 8.133 1.00 0.00 38 HIS A C 4
ATOM 6009 O O . HIS A 1 38 ? 3.602 2.474 8.148 1.00 0.00 38 HIS A O 4
ATOM 6024 N N . THR A 1 39 ? 5.660 2.321 7.278 1.00 0.00 39 THR A N 4
ATOM 6025 C CA . THR A 1 39 ? 5.432 3.351 6.270 1.00 0.00 39 THR A CA 4
ATOM 6026 C C . THR A 1 39 ? 5.501 2.761 4.866 1.00 0.00 39 THR A C 4
ATOM 6027 O O . THR A 1 39 ? 6.426 2.018 4.539 1.00 0.00 39 THR A O 4
ATOM 6038 N N . VAL A 1 40 ? 4.513 3.094 4.042 1.00 0.00 40 VAL A N 4
ATOM 6039 C CA . VAL A 1 40 ? 4.457 2.593 2.674 1.00 0.00 40 VAL A CA 4
ATOM 6040 C C . VAL A 1 40 ? 4.608 3.725 1.665 1.00 0.00 40 VAL A C 4
ATOM 6041 O O . VAL A 1 40 ? 4.046 4.806 1.840 1.00 0.00 40 VAL A O 4
ATOM 6054 N N . VAL A 1 41 ? 5.364 3.465 0.603 1.00 0.00 41 VAL A N 4
ATOM 6055 C CA . VAL A 1 41 ? 5.582 4.460 -0.440 1.00 0.00 41 VAL A CA 4
ATOM 6056 C C . VAL A 1 41 ? 4.552 4.307 -1.553 1.00 0.00 41 VAL A C 4
ATOM 6057 O O . VAL A 1 41 ? 4.408 3.231 -2.134 1.00 0.00 41 VAL A O 4
ATOM 6070 N N . LEU A 1 42 ? 3.829 5.385 -1.837 1.00 0.00 42 LEU A N 4
ATOM 6071 C CA . LEU A 1 42 ? 2.803 5.367 -2.874 1.00 0.00 42 LEU A CA 4
ATOM 6072 C C . LEU A 1 42 ? 3.383 5.707 -4.247 1.00 0.00 42 LEU A C 4
ATOM 6073 O O . LEU A 1 42 ? 2.716 5.532 -5.267 1.00 0.00 42 LEU A O 4
ATOM 6089 N N . SER A 1 43 ? 4.621 6.191 -4.273 1.00 0.00 43 SER A N 4
ATOM 6090 C CA . SER A 1 43 ? 5.273 6.551 -5.526 1.00 0.00 43 SER A CA 4
ATOM 6091 C C . SER A 1 43 ? 5.802 5.310 -6.233 1.00 0.00 43 SER A C 4
ATOM 6092 O O . SER A 1 43 ? 5.902 5.278 -7.460 1.00 0.00 43 SER A O 4
ATOM 6100 N N . THR A 1 44 ? 6.141 4.290 -5.453 1.00 0.00 44 THR A N 4
ATOM 6101 C CA . THR A 1 44 ? 6.658 3.049 -6.008 1.00 0.00 44 THR A CA 4
ATOM 6102 C C . THR A 1 44 ? 5.524 2.144 -6.481 1.00 0.00 44 THR A C 4
ATOM 6103 O O . THR A 1 44 ? 5.732 1.250 -7.301 1.00 0.00 44 THR A O 4
ATOM 6114 N N . ILE A 1 45 ? 4.325 2.384 -5.961 1.00 0.00 45 ILE A N 4
ATOM 6115 C CA . ILE A 1 45 ? 3.158 1.592 -6.329 1.00 0.00 45 ILE A CA 4
ATOM 6116 C C . ILE A 1 45 ? 2.808 1.780 -7.800 1.00 0.00 45 ILE A C 4
ATOM 6117 O O . ILE A 1 45 ? 2.097 2.715 -8.165 1.00 0.00 45 ILE A O 4
ATOM 6133 N N . ASP A 1 46 ? 3.309 0.881 -8.640 1.00 0.00 46 ASP A N 4
ATOM 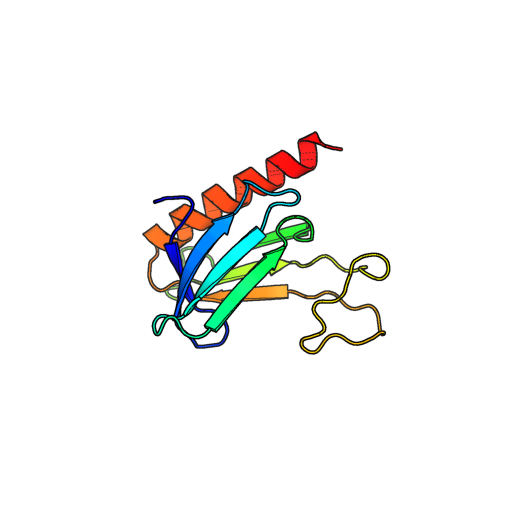6134 C CA . ASP A 1 46 ? 3.046 0.947 -10.071 1.00 0.00 46 ASP A CA 4
ATOM 6135 C C . ASP A 1 46 ? 1.558 0.772 -10.355 1.00 0.00 46 ASP A C 4
ATOM 6136 O O . ASP A 1 46 ? 1.037 1.304 -11.335 1.00 0.00 46 ASP A O 4
ATOM 6145 N N . LYS A 1 47 ? 0.879 0.022 -9.491 1.00 0.00 47 LYS A N 4
ATOM 6146 C CA . LYS A 1 47 ? -0.550 -0.222 -9.649 1.00 0.00 47 LYS A CA 4
ATOM 6147 C C . LYS A 1 47 ? -1.172 -0.682 -8.335 1.00 0.00 47 LYS A C 4
ATOM 6148 O O . LYS A 1 47 ? -0.465 -1.051 -7.398 1.00 0.00 47 LYS A O 4
ATOM 6167 N N . LEU A 1 48 ? -2.499 -0.660 -8.276 1.00 0.00 48 LEU A N 4
ATOM 6168 C CA . LEU A 1 48 ? -3.216 -1.080 -7.079 1.00 0.00 48 LEU A CA 4
ATOM 6169 C C . LEU A 1 48 ? -4.335 -2.054 -7.434 1.00 0.00 48 LEU A C 4
ATOM 6170 O O . LEU A 1 48 ? -5.157 -1.778 -8.308 1.00 0.00 48 LEU A O 4
ATOM 6186 N N . GLN A 1 49 ? -4.359 -3.195 -6.753 1.00 0.00 49 GLN A N 4
ATOM 6187 C CA . GLN A 1 49 ? -5.377 -4.209 -7.000 1.00 0.00 49 GLN A CA 4
ATOM 6188 C C . GLN A 1 49 ? -6.108 -4.574 -5.711 1.00 0.00 49 GLN A C 4
ATOM 6189 O O . GLN A 1 49 ? -5.551 -4.469 -4.619 1.00 0.00 49 GLN A O 4
ATOM 6203 N N . ALA A 1 50 ? -7.358 -5.003 -5.850 1.00 0.00 50 ALA A N 4
ATOM 6204 C CA . ALA A 1 50 ? -8.168 -5.381 -4.699 1.00 0.00 50 ALA A CA 4
ATOM 6205 C C . ALA A 1 50 ? -9.001 -6.623 -4.999 1.00 0.00 50 ALA A C 4
ATOM 6206 O O . ALA A 1 50 ? -9.161 -7.010 -6.157 1.00 0.00 50 ALA A O 4
ATOM 6213 N N . THR A 1 51 ? -9.529 -7.243 -3.950 1.00 0.00 51 THR A N 4
ATOM 6214 C CA . THR A 1 51 ? -10.344 -8.443 -4.103 1.00 0.00 51 THR A CA 4
ATOM 6215 C C . THR A 1 51 ? -11.692 -8.106 -4.741 1.00 0.00 51 THR A C 4
ATOM 6216 O O . THR A 1 51 ? -12.241 -7.028 -4.516 1.00 0.00 51 THR A O 4
ATOM 6227 N N . PRO A 1 52 ? -12.241 -9.029 -5.551 1.00 0.00 52 PRO A N 4
ATOM 6228 C CA . PRO A 1 52 ? -13.528 -8.823 -6.224 1.00 0.00 52 PRO A CA 4
ATOM 6229 C C . PRO A 1 52 ? -14.703 -8.838 -5.251 1.00 0.00 52 PRO A C 4
ATOM 6230 O O . PRO A 1 52 ? -14.602 -9.370 -4.147 1.00 0.00 52 PRO A O 4
ATOM 6241 N N . ALA A 1 53 ? -15.818 -8.248 -5.673 1.00 0.00 53 ALA A N 4
ATOM 6242 C CA . ALA A 1 53 ? -17.015 -8.192 -4.843 1.00 0.00 53 ALA A CA 4
ATOM 6243 C C . ALA A 1 53 ? -17.572 -9.588 -4.573 1.00 0.00 53 ALA A C 4
ATOM 6244 O O . ALA A 1 53 ? -18.365 -9.781 -3.652 1.00 0.00 53 ALA A O 4
ATOM 6251 N N . SER A 1 54 ? -17.151 -10.561 -5.378 1.00 0.00 54 SER A N 4
ATOM 6252 C CA . SER A 1 54 ? -17.611 -11.936 -5.219 1.00 0.00 54 SER A CA 4
ATOM 6253 C C . SER A 1 54 ? -16.704 -12.721 -4.272 1.00 0.00 54 SER A C 4
ATOM 6254 O O . SER A 1 54 ? -16.941 -13.902 -4.013 1.00 0.00 54 SER A O 4
ATOM 6262 N N . SER A 1 55 ? -15.670 -12.064 -3.756 1.00 0.00 55 SER A N 4
ATOM 6263 C CA . SER A 1 55 ? -14.738 -12.704 -2.839 1.00 0.00 55 SER A CA 4
ATOM 6264 C C . SER A 1 55 ? -14.950 -12.198 -1.420 1.00 0.00 55 SER A C 4
ATOM 6265 O O . SER A 1 55 ? -14.684 -11.036 -1.117 1.00 0.00 55 SER A O 4
ATOM 6273 N N . GLU A 1 56 ? -15.423 -13.084 -0.549 1.00 0.00 56 GLU A N 4
ATOM 6274 C CA . GLU A 1 56 ? -15.663 -12.731 0.844 1.00 0.00 56 GLU A CA 4
ATOM 6275 C C . GLU A 1 56 ? -14.390 -12.199 1.496 1.00 0.00 56 GLU A C 4
ATOM 6276 O O . GLU A 1 56 ? -14.442 -11.528 2.527 1.00 0.00 56 GLU A O 4
ATOM 6288 N N . LYS A 1 57 ? -13.247 -12.503 0.887 1.00 0.00 57 LYS A N 4
ATOM 6289 C CA . LYS A 1 57 ? -11.962 -12.055 1.408 1.00 0.00 57 LYS A CA 4
ATOM 6290 C C . LYS A 1 57 ? -11.628 -10.655 0.903 1.00 0.00 57 LYS A C 4
ATOM 6291 O O . LYS A 1 57 ? -11.030 -10.493 -0.159 1.00 0.00 57 LYS A O 4
ATOM 6310 N N . MET A 1 58 ? -12.021 -9.646 1.674 1.00 0.00 58 MET A N 4
ATOM 6311 C CA . MET A 1 58 ? -11.765 -8.257 1.306 1.00 0.00 58 MET A CA 4
ATOM 6312 C C . MET A 1 58 ? -10.324 -7.870 1.623 1.00 0.00 58 MET A C 4
ATOM 6313 O O . MET A 1 58 ? -9.967 -7.655 2.781 1.00 0.00 58 MET A O 4
ATOM 6327 N N . MET A 1 59 ? -9.498 -7.784 0.585 1.00 0.00 59 MET A N 4
ATOM 6328 C CA . MET A 1 59 ? -8.095 -7.425 0.753 1.00 0.00 59 MET A CA 4
ATOM 6329 C C . MET A 1 59 ? -7.599 -6.598 -0.430 1.00 0.00 59 MET A C 4
ATOM 6330 O O . MET A 1 59 ? -7.987 -6.837 -1.573 1.00 0.00 59 MET A O 4
ATOM 6344 N N . LEU A 1 60 ? -6.738 -5.624 -0.147 1.00 0.00 60 LEU A N 4
ATOM 6345 C CA . LEU A 1 60 ? -6.190 -4.764 -1.190 1.00 0.00 60 LEU A CA 4
ATOM 6346 C C . LEU A 1 60 ? -4.682 -4.961 -1.319 1.00 0.00 60 LEU A C 4
ATOM 6347 O O . LEU A 1 60 ? -3.942 -4.821 -0.346 1.00 0.00 60 LEU A O 4
ATOM 6363 N N . ARG A 1 61 ? -4.235 -5.289 -2.527 1.00 0.00 61 ARG A N 4
ATOM 6364 C CA . ARG A 1 61 ? -2.814 -5.507 -2.785 1.00 0.00 61 ARG A CA 4
ATOM 6365 C C . ARG A 1 61 ? -2.255 -4.426 -3.700 1.00 0.00 61 ARG A C 4
ATOM 6366 O O . ARG A 1 61 ? -2.883 -4.049 -4.690 1.00 0.00 61 ARG A O 4
ATOM 6387 N N . LEU A 1 62 ? -1.069 -3.931 -3.361 1.00 0.00 62 LEU A N 4
ATOM 6388 C CA . LEU A 1 62 ? -0.422 -2.891 -4.150 1.00 0.00 62 LEU A CA 4
ATOM 6389 C C . LEU A 1 62 ? 0.907 -3.383 -4.713 1.00 0.00 62 LEU A C 4
ATOM 6390 O O . LEU A 1 62 ? 1.751 -3.900 -3.982 1.00 0.00 62 LEU A O 4
ATOM 6406 N N . ILE A 1 63 ? 1.083 -3.216 -6.018 1.00 0.00 63 ILE A N 4
ATOM 6407 C CA . ILE A 1 63 ? 2.305 -3.640 -6.688 1.00 0.00 63 ILE A CA 4
ATOM 6408 C C . ILE A 1 63 ? 3.297 -2.488 -6.804 1.00 0.00 63 ILE A C 4
ATOM 6409 O O . ILE A 1 63 ? 2.934 -1.380 -7.197 1.00 0.00 63 ILE A O 4
ATOM 6425 N N . GLY A 1 64 ? 4.553 -2.759 -6.460 1.00 0.00 64 GLY A N 4
ATOM 6426 C CA . GLY A 1 64 ? 5.579 -1.737 -6.532 1.00 0.00 64 GLY A CA 4
ATOM 6427 C C . GLY A 1 64 ? 6.502 -1.922 -7.722 1.00 0.00 64 GLY A C 4
ATOM 6428 O O . GLY A 1 64 ? 7.652 -2.329 -7.566 1.00 0.00 64 GLY A O 4
ATOM 6432 N N . LYS A 1 65 ? 5.994 -1.615 -8.913 1.00 0.00 65 LYS A N 4
ATOM 6433 C CA . LYS A 1 65 ? 6.774 -1.741 -10.137 1.00 0.00 65 LYS A CA 4
ATOM 6434 C C . LYS A 1 65 ? 7.333 -3.153 -10.301 1.00 0.00 65 LYS A C 4
ATOM 6435 O O . LYS A 1 65 ? 7.320 -3.952 -9.364 1.00 0.00 65 LYS A O 4
ATOM 6454 N N . VAL A 1 66 ? 7.816 -3.452 -11.502 1.00 0.00 66 VAL A N 4
ATOM 6455 C CA . VAL A 1 66 ? 8.377 -4.765 -11.795 1.00 0.00 66 VAL A CA 4
ATOM 6456 C C . VAL A 1 66 ? 9.703 -4.640 -12.538 1.00 0.00 66 VAL A C 4
ATOM 6457 O O . VAL A 1 66 ? 9.841 -3.821 -13.448 1.00 0.00 66 VAL A O 4
ATOM 6470 N N . ASP A 1 67 ? 10.675 -5.457 -12.147 1.00 0.00 67 ASP A N 4
ATOM 6471 C CA . ASP A 1 67 ? 11.989 -5.439 -12.779 1.00 0.00 67 ASP A CA 4
ATOM 6472 C C . ASP A 1 67 ? 11.963 -6.185 -14.109 1.00 0.00 67 ASP A C 4
ATOM 6473 O O . ASP A 1 67 ? 12.039 -7.413 -14.145 1.00 0.00 67 ASP A O 4
ATOM 6482 N N . GLU A 1 68 ? 11.855 -5.434 -15.200 1.00 0.00 68 GLU A N 4
ATOM 6483 C CA . GLU A 1 68 ? 11.819 -6.024 -16.534 1.00 0.00 68 GLU A CA 4
ATOM 6484 C C . GLU A 1 68 ? 13.036 -5.601 -17.349 1.00 0.00 68 GLU A C 4
ATOM 6485 O O . GLU A 1 68 ? 12.934 -5.341 -18.549 1.00 0.00 68 GLU A O 4
ATOM 6497 N N . SER A 1 69 ? 14.187 -5.534 -16.690 1.00 0.00 69 SER A N 4
ATOM 6498 C CA . SER A 1 69 ? 15.426 -5.141 -17.352 1.00 0.00 69 SER A CA 4
ATOM 6499 C C . SER A 1 69 ? 16.185 -6.360 -17.878 1.00 0.00 69 SER A C 4
ATOM 6500 O O . SER A 1 69 ? 17.359 -6.262 -18.235 1.00 0.00 69 SER A O 4
ATOM 6508 N N . LYS A 1 70 ? 15.511 -7.508 -17.925 1.00 0.00 70 LYS A N 4
ATOM 6509 C CA . LYS A 1 70 ? 16.130 -8.736 -18.409 1.00 0.00 70 LYS A CA 4
ATOM 6510 C C . LYS A 1 70 ? 15.744 -9.005 -19.859 1.00 0.00 70 LYS A C 4
ATOM 6511 O O . LYS A 1 70 ? 16.576 -9.422 -20.666 1.00 0.00 70 LYS A O 4
ATOM 6530 N N . LYS A 1 71 ? 14.477 -8.765 -20.184 1.00 0.00 71 LYS A N 4
ATOM 6531 C CA . LYS A 1 71 ? 13.980 -8.982 -21.538 1.00 0.00 71 LYS A CA 4
ATOM 6532 C C . LYS A 1 71 ? 14.192 -10.430 -21.971 1.00 0.00 71 LYS A C 4
ATOM 6533 O O . LYS A 1 71 ? 15.309 -10.836 -22.288 1.00 0.00 71 LYS A O 4
ATOM 6552 N N . ARG A 1 72 ? 13.109 -11.201 -21.983 1.00 0.00 72 ARG A N 4
ATOM 6553 C CA . ARG A 1 72 ? 13.170 -12.602 -22.377 1.00 0.00 72 ARG A CA 4
ATOM 6554 C C . ARG A 1 72 ? 14.054 -13.399 -21.423 1.00 0.00 72 ARG A C 4
ATOM 6555 O O . ARG A 1 72 ? 15.191 -13.017 -21.147 1.00 0.00 72 ARG A O 4
ATOM 6576 N N . LYS A 1 73 ? 13.525 -14.509 -20.923 1.00 0.00 73 LYS A N 4
ATOM 6577 C CA . LYS A 1 73 ? 14.264 -15.362 -19.999 1.00 0.00 73 LYS A CA 4
ATOM 6578 C C . LYS A 1 73 ? 14.910 -16.531 -20.736 1.00 0.00 73 LYS A C 4
ATOM 6579 O O . LYS A 1 73 ? 14.356 -17.049 -21.706 1.00 0.00 73 LYS A O 4
ATOM 6598 N N . ASP A 1 74 ? 16.084 -16.942 -20.268 1.00 0.00 74 ASP A N 4
ATOM 6599 C CA . ASP A 1 74 ? 16.806 -18.051 -20.883 1.00 0.00 74 ASP A CA 4
ATOM 6600 C C . ASP A 1 74 ? 16.009 -19.346 -20.781 1.00 0.00 74 ASP A C 4
ATOM 6601 O O . ASP A 1 74 ? 16.151 -20.241 -21.613 1.00 0.00 74 ASP A O 4
ATOM 6610 N N . ASN A 1 75 ? 15.171 -19.434 -19.751 1.00 0.00 75 ASN A N 4
ATOM 6611 C CA . ASN A 1 75 ? 14.338 -20.615 -19.522 1.00 0.00 75 ASN A CA 4
ATOM 6612 C C . ASN A 1 75 ? 15.164 -21.808 -19.038 1.00 0.00 75 ASN A C 4
ATOM 6613 O O . ASN A 1 75 ? 14.622 -22.892 -18.815 1.00 0.00 75 ASN A O 4
ATOM 6624 N N . GLU A 1 76 ? 16.468 -21.611 -18.876 1.00 0.00 76 GLU A N 4
ATOM 6625 C CA . GLU A 1 76 ? 17.350 -22.678 -18.420 1.00 0.00 76 GLU A CA 4
ATOM 6626 C C . GLU A 1 76 ? 17.346 -22.774 -16.896 1.00 0.00 76 GLU A C 4
ATOM 6627 O O . GLU A 1 76 ? 18.390 -22.663 -16.252 1.00 0.00 76 GLU A O 4
ATOM 6639 N N . GLY A 1 77 ? 16.163 -22.979 -16.325 1.00 0.00 77 GLY A N 4
ATOM 6640 C CA . GLY A 1 77 ? 16.045 -23.086 -14.883 1.00 0.00 77 GLY A CA 4
ATOM 6641 C C . GLY A 1 77 ? 15.666 -21.771 -14.229 1.00 0.00 77 GLY A C 4
ATOM 6642 O O . GLY A 1 77 ? 15.097 -21.755 -13.137 1.00 0.00 77 GLY A O 4
ATOM 6646 N N . ASN A 1 78 ? 15.979 -20.666 -14.899 1.00 0.00 78 ASN A N 4
ATOM 6647 C CA . ASN A 1 78 ? 15.667 -19.341 -14.375 1.00 0.00 78 ASN A CA 4
ATOM 6648 C C . ASN A 1 78 ? 14.390 -18.793 -15.003 1.00 0.00 78 ASN A C 4
ATOM 6649 O O . ASN A 1 78 ? 14.228 -17.581 -15.147 1.00 0.00 78 ASN A O 4
ATOM 6660 N N . GLU A 1 79 ? 13.484 -19.691 -15.376 1.00 0.00 79 GLU A N 4
ATOM 6661 C CA . GLU A 1 79 ? 12.221 -19.296 -15.988 1.00 0.00 79 GLU A CA 4
ATOM 6662 C C . GLU A 1 79 ? 11.423 -18.391 -15.054 1.00 0.00 79 GLU A C 4
ATOM 6663 O O . GLU A 1 79 ? 10.778 -17.441 -15.496 1.00 0.00 79 GLU A O 4
ATOM 6675 N N . VAL A 1 80 ? 11.472 -18.694 -13.761 1.00 0.00 80 VAL A N 4
ATOM 6676 C CA . VAL A 1 80 ? 10.755 -17.909 -12.765 1.00 0.00 80 VAL A CA 4
ATOM 6677 C C . VAL A 1 80 ? 11.627 -17.645 -11.542 1.00 0.00 80 VAL A C 4
ATOM 6678 O O . VAL A 1 80 ? 12.338 -18.533 -11.071 1.00 0.00 80 VAL A O 4
ATOM 6691 N N . VAL A 1 81 ? 11.566 -16.420 -11.030 1.00 0.00 81 VAL A N 4
ATOM 6692 C CA . VAL A 1 81 ? 12.349 -16.041 -9.861 1.00 0.00 81 VAL A CA 4
ATOM 6693 C C . VAL A 1 81 ? 11.757 -14.811 -9.177 1.00 0.00 81 VAL A C 4
ATOM 6694 O O . VAL A 1 81 ? 11.188 -13.939 -9.834 1.00 0.00 81 VAL A O 4
ATOM 6707 N N . PRO A 1 82 ? 11.884 -14.724 -7.841 1.00 0.00 82 PRO A N 4
ATOM 6708 C CA . PRO A 1 82 ? 11.358 -13.592 -7.071 1.00 0.00 82 PRO A CA 4
ATOM 6709 C C . PRO A 1 82 ? 12.139 -12.306 -7.325 1.00 0.00 82 PRO A C 4
ATOM 6710 O O . PRO A 1 82 ? 13.334 -12.342 -7.617 1.00 0.00 82 PRO A O 4
ATOM 6721 N N . LYS A 1 83 ? 11.456 -11.171 -7.209 1.00 0.00 83 LYS A N 4
ATOM 6722 C CA . LYS A 1 83 ? 12.086 -9.874 -7.424 1.00 0.00 83 LYS A CA 4
ATOM 6723 C C . LYS A 1 83 ? 11.078 -8.738 -7.244 1.00 0.00 83 LYS A C 4
ATOM 6724 O O . LYS A 1 83 ? 11.302 -7.821 -6.454 1.00 0.00 83 LYS A O 4
ATOM 6743 N N . PRO A 1 84 ? 9.949 -8.784 -7.974 1.00 0.00 84 PRO A N 4
ATOM 6744 C CA . PRO A 1 84 ? 8.911 -7.751 -7.883 1.00 0.00 84 PRO A CA 4
ATOM 6745 C C . PRO A 1 84 ? 8.449 -7.520 -6.448 1.00 0.00 84 PRO A C 4
ATOM 6746 O O . PRO A 1 84 ? 8.218 -8.470 -5.700 1.00 0.00 84 PRO A O 4
ATOM 6757 N N . GLN A 1 85 ? 8.314 -6.253 -6.071 1.00 0.00 85 GLN A N 4
ATOM 6758 C CA . GLN A 1 85 ? 7.878 -5.898 -4.726 1.00 0.00 85 GLN A CA 4
ATOM 6759 C C . GLN A 1 85 ? 6.386 -5.584 -4.705 1.00 0.00 85 GLN A C 4
ATOM 6760 O O . GLN A 1 85 ? 5.930 -4.650 -5.362 1.00 0.00 85 GLN A O 4
ATOM 6774 N N . ARG A 1 86 ? 5.631 -6.371 -3.946 1.00 0.00 86 ARG A N 4
ATOM 6775 C CA . ARG A 1 86 ? 4.190 -6.176 -3.840 1.00 0.00 86 ARG A CA 4
ATOM 6776 C C . ARG A 1 86 ? 3.746 -6.185 -2.381 1.00 0.00 86 ARG A C 4
ATOM 6777 O O . ARG A 1 86 ? 4.181 -7.025 -1.594 1.00 0.00 86 ARG A O 4
ATOM 6798 N N . HIS A 1 87 ? 2.875 -5.246 -2.028 1.00 0.00 87 HIS A N 4
ATOM 6799 C CA . HIS A 1 87 ? 2.367 -5.149 -0.665 1.00 0.00 87 HIS A CA 4
ATOM 6800 C C . HIS A 1 87 ? 0.930 -5.648 -0.587 1.00 0.00 87 HIS A C 4
ATOM 6801 O O . HIS A 1 87 ? 0.015 -5.024 -1.126 1.00 0.00 87 HIS A O 4
ATOM 6816 N N . MET A 1 88 ? 0.738 -6.777 0.086 1.00 0.00 88 MET A N 4
ATOM 6817 C CA . MET A 1 88 ? -0.592 -7.360 0.231 1.00 0.00 88 MET A CA 4
ATOM 6818 C C . MET A 1 88 ? -1.207 -6.982 1.573 1.00 0.00 88 MET A C 4
ATOM 6819 O O . MET A 1 88 ? -0.733 -7.408 2.627 1.00 0.00 88 MET A O 4
ATOM 6833 N N . PHE A 1 89 ? -2.264 -6.180 1.528 1.00 0.00 89 PHE A N 4
ATOM 6834 C CA . PHE A 1 89 ? -2.946 -5.743 2.739 1.00 0.00 89 PHE A CA 4
ATOM 6835 C C . PHE A 1 89 ? -4.289 -6.446 2.895 1.00 0.00 89 PHE A C 4
ATOM 6836 O O . PHE A 1 89 ? -4.931 -6.806 1.909 1.00 0.00 89 PHE A O 4
ATOM 6853 N N . SER A 1 90 ? -4.711 -6.631 4.141 1.00 0.00 90 SER A N 4
ATOM 6854 C CA . SER A 1 90 ? -5.982 -7.284 4.430 1.00 0.00 90 SER A CA 4
ATOM 6855 C C . SER A 1 90 ? -6.891 -6.353 5.224 1.00 0.00 90 SER A C 4
ATOM 6856 O O . SER A 1 90 ? -6.498 -5.827 6.266 1.00 0.00 90 SER A O 4
ATOM 6864 N N . PHE A 1 91 ? -8.101 -6.142 4.719 1.00 0.00 91 PHE A N 4
ATOM 6865 C CA . PHE A 1 91 ? -9.056 -5.261 5.375 1.00 0.00 91 PHE A CA 4
ATOM 6866 C C . PHE A 1 91 ? -10.077 -6.040 6.187 1.00 0.00 91 PHE A C 4
ATOM 6867 O O . PHE A 1 91 ? -10.607 -7.056 5.734 1.00 0.00 91 PHE A O 4
ATOM 6884 N N . ASN A 1 92 ? -10.364 -5.542 7.381 1.00 0.00 92 ASN A N 4
ATOM 6885 C CA . ASN A 1 92 ? -11.340 -6.170 8.256 1.00 0.00 92 ASN A CA 4
ATOM 6886 C C . ASN A 1 92 ? -12.710 -5.518 8.079 1.00 0.00 92 ASN A C 4
ATOM 6887 O O . ASN A 1 92 ? -13.650 -5.823 8.813 1.00 0.00 92 ASN A O 4
ATOM 6898 N N . ASN A 1 93 ? -12.819 -4.618 7.099 1.00 0.00 93 ASN A N 4
ATOM 6899 C CA . ASN A 1 93 ? -14.073 -3.931 6.835 1.00 0.00 93 ASN A CA 4
ATOM 6900 C C . ASN A 1 93 ? -14.198 -3.558 5.362 1.00 0.00 93 ASN A C 4
ATOM 6901 O O . ASN A 1 93 ? -13.343 -2.864 4.813 1.00 0.00 93 ASN A O 4
ATOM 6912 N N . ARG A 1 94 ? -15.269 -4.024 4.729 1.00 0.00 94 ARG A N 4
ATOM 6913 C CA . ARG A 1 94 ? -15.509 -3.741 3.320 1.00 0.00 94 ARG A CA 4
ATOM 6914 C C . ARG A 1 94 ? -15.687 -2.245 3.091 1.00 0.00 94 ARG A C 4
ATOM 6915 O O . ARG A 1 94 ? -15.342 -1.724 2.031 1.00 0.00 94 ARG A O 4
ATOM 6936 N N . THR A 1 95 ? -16.222 -1.557 4.092 1.00 0.00 95 THR A N 4
ATOM 6937 C CA . THR A 1 95 ? -16.435 -0.125 3.999 1.00 0.00 95 THR A CA 4
ATOM 6938 C C . THR A 1 95 ? -15.107 0.608 4.093 1.00 0.00 95 THR A C 4
ATOM 6939 O O . THR A 1 95 ? -14.816 1.503 3.300 1.00 0.00 95 THR A O 4
ATOM 6950 N N . VAL A 1 96 ? -14.308 0.208 5.065 1.00 0.00 96 VAL A N 4
ATOM 6951 C CA . VAL A 1 96 ? -13.000 0.807 5.274 1.00 0.00 96 VAL A CA 4
ATOM 6952 C C . VAL A 1 96 ? -12.062 0.464 4.126 1.00 0.00 96 VAL A C 4
ATOM 6953 O O . VAL A 1 96 ? -11.163 1.237 3.793 1.00 0.00 96 VAL A O 4
ATOM 6966 N N . MET A 1 97 ? -12.282 -0.695 3.522 1.00 0.00 97 MET A N 4
ATOM 6967 C CA . MET A 1 97 ? -11.458 -1.138 2.406 1.00 0.00 97 MET A CA 4
ATOM 6968 C C . MET A 1 97 ? -11.818 -0.372 1.136 1.00 0.00 97 MET A C 4
ATOM 6969 O O . MET A 1 97 ? -10.962 -0.117 0.289 1.00 0.00 97 MET A O 4
ATOM 6983 N N . ASP A 1 98 ? -13.091 -0.003 1.013 1.00 0.00 98 ASP A N 4
ATOM 6984 C CA . ASP A 1 98 ? -13.559 0.736 -0.149 1.00 0.00 98 ASP A CA 4
ATOM 6985 C C . ASP A 1 98 ? -13.103 2.188 -0.085 1.00 0.00 98 ASP A C 4
ATOM 6986 O O . ASP A 1 98 ? -12.906 2.836 -1.113 1.00 0.00 98 ASP A O 4
ATOM 6995 N N . ASN A 1 99 ? -12.936 2.690 1.132 1.00 0.00 99 ASN A N 4
ATOM 6996 C CA . ASN A 1 99 ? -12.502 4.064 1.339 1.00 0.00 99 ASN A CA 4
ATOM 6997 C C . ASN A 1 99 ? -11.031 4.229 0.981 1.00 0.00 99 ASN A C 4
ATOM 6998 O O . ASN A 1 99 ? -10.599 5.297 0.547 1.00 0.00 99 ASN A O 4
ATOM 7009 N N . ILE A 1 100 ? -10.271 3.160 1.165 1.00 0.00 100 ILE A N 4
ATOM 7010 C CA . ILE A 1 100 ? -8.844 3.169 0.864 1.00 0.00 100 ILE A CA 4
ATOM 7011 C C . ILE A 1 100 ? -8.591 2.840 -0.604 1.00 0.00 100 ILE A C 4
ATOM 7012 O O . ILE A 1 100 ? -7.771 3.479 -1.263 1.00 0.00 100 ILE A O 4
ATOM 7028 N N . LYS A 1 101 ? -9.298 1.837 -1.110 1.00 0.00 101 LYS A N 4
ATOM 7029 C CA . LYS A 1 101 ? -9.146 1.420 -2.499 1.00 0.00 101 LYS A CA 4
ATOM 7030 C C . LYS A 1 101 ? -9.444 2.571 -3.455 1.00 0.00 101 LYS A C 4
ATOM 7031 O O . LYS A 1 101 ? -8.822 2.690 -4.510 1.00 0.00 101 LYS A O 4
ATOM 7050 N N . MET A 1 102 ? -10.400 3.417 -3.082 1.00 0.00 102 MET A N 4
ATOM 7051 C CA . MET A 1 102 ? -10.778 4.553 -3.913 1.00 0.00 102 MET A CA 4
ATOM 7052 C C . MET A 1 102 ? -9.833 5.726 -3.711 1.00 0.00 102 MET A C 4
ATOM 7053 O O . MET A 1 102 ? -9.412 6.372 -4.670 1.00 0.00 102 MET A O 4
ATOM 7067 N N . THR A 1 103 ? -9.505 5.994 -2.459 1.00 0.00 103 THR A N 4
ATOM 7068 C CA . THR A 1 103 ? -8.607 7.091 -2.126 1.00 0.00 103 THR A CA 4
ATOM 7069 C C . THR A 1 103 ? -7.209 6.823 -2.673 1.00 0.00 103 THR A C 4
ATOM 7070 O O . THR A 1 103 ? -6.544 7.727 -3.180 1.00 0.00 103 THR A O 4
ATOM 7081 N N . LEU A 1 104 ? -6.774 5.571 -2.574 1.00 0.00 104 LEU A N 4
ATOM 7082 C CA . LEU A 1 104 ? -5.462 5.182 -3.068 1.00 0.00 104 LEU A CA 4
ATOM 7083 C C . LEU A 1 104 ? -5.407 5.304 -4.585 1.00 0.00 104 LEU A C 4
ATOM 7084 O O . LEU A 1 104 ? -4.360 5.604 -5.156 1.00 0.00 104 LEU A O 4
ATOM 7100 N N . GLN A 1 105 ? -6.546 5.072 -5.235 1.00 0.00 105 GLN A N 4
ATOM 7101 C CA . GLN A 1 105 ? -6.625 5.161 -6.686 1.00 0.00 105 GLN A CA 4
ATOM 7102 C C . GLN A 1 105 ? -6.425 6.596 -7.149 1.00 0.00 105 GLN A C 4
ATOM 7103 O O . GLN A 1 105 ? -5.868 6.845 -8.218 1.00 0.00 105 GLN A O 4
ATOM 7117 N N . GLN A 1 106 ? -6.877 7.537 -6.332 1.00 0.00 106 GLN A N 4
ATOM 7118 C CA . GLN A 1 106 ? -6.742 8.950 -6.653 1.00 0.00 106 GLN A CA 4
ATOM 7119 C C . GLN A 1 106 ? -5.275 9.345 -6.688 1.00 0.00 106 GLN A C 4
ATOM 7120 O O . GLN A 1 106 ? -4.838 10.072 -7.580 1.00 0.00 106 GLN A O 4
ATOM 7134 N N . ILE A 1 107 ? -4.509 8.847 -5.722 1.00 0.00 107 ILE A N 4
ATOM 7135 C CA . ILE A 1 107 ? -3.085 9.137 -5.660 1.00 0.00 107 ILE A CA 4
ATOM 7136 C C . ILE A 1 107 ? -2.411 8.706 -6.957 1.00 0.00 107 ILE A C 4
ATOM 7137 O O . ILE A 1 107 ? -1.591 9.434 -7.520 1.00 0.00 107 ILE A O 4
ATOM 7153 N N . ILE A 1 108 ? -2.785 7.525 -7.436 1.00 0.00 108 ILE A N 4
ATOM 7154 C CA . ILE A 1 108 ? -2.246 6.989 -8.683 1.00 0.00 108 ILE A CA 4
ATOM 7155 C C . ILE A 1 108 ? -2.403 8.002 -9.796 1.00 0.00 108 ILE A C 4
ATOM 7156 O O . ILE A 1 108 ? -1.451 8.346 -10.498 1.00 0.00 108 ILE A O 4
ATOM 7172 N N . SER A 1 109 ? -3.627 8.464 -9.940 1.00 0.00 109 SER A N 4
ATOM 7173 C CA . SER A 1 109 ? -3.973 9.445 -10.963 1.00 0.00 109 SER A CA 4
ATOM 7174 C C . SER A 1 109 ? -3.112 10.696 -10.838 1.00 0.00 109 SER A C 4
ATOM 7175 O O . SER A 1 109 ? -2.812 11.360 -11.830 1.00 0.00 109 SER A O 4
ATOM 7183 N N . ARG A 1 110 ? -2.722 11.012 -9.612 1.00 0.00 110 ARG A N 4
ATOM 7184 C CA . ARG A 1 110 ? -1.897 12.182 -9.351 1.00 0.00 110 ARG A CA 4
ATOM 7185 C C . ARG A 1 110 ? -0.471 11.960 -9.827 1.00 0.00 110 ARG A C 4
ATOM 7186 O O . ARG A 1 110 ? 0.203 12.893 -10.264 1.00 0.00 110 ARG A O 4
ATOM 7207 N N . TYR A 1 111 ? -0.019 10.718 -9.746 1.00 0.00 111 TYR A N 4
ATOM 7208 C CA . TYR A 1 111 ? 1.329 10.368 -10.176 1.00 0.00 111 TYR A CA 4
ATOM 7209 C C . TYR A 1 111 ? 1.424 10.362 -11.696 1.00 0.00 111 TYR A C 4
ATOM 7210 O O . TYR A 1 111 ? 2.484 10.618 -12.266 1.00 0.00 111 TYR A O 4
ATOM 7228 N N . LYS A 1 112 ? 0.303 10.074 -12.343 1.00 0.00 112 LYS A N 4
ATOM 7229 C CA . LYS A 1 112 ? 0.245 10.037 -13.796 1.00 0.00 112 LYS A CA 4
ATOM 7230 C C . LYS A 1 112 ? 0.302 11.447 -14.374 1.00 0.00 112 LYS A C 4
ATOM 7231 O O . LYS A 1 112 ? 0.834 11.662 -15.463 1.00 0.00 112 LYS A O 4
ATOM 7250 N N . ASP A 1 113 ? -0.251 12.407 -13.635 1.00 0.00 113 ASP A N 4
ATOM 7251 C CA . ASP A 1 113 ? -0.264 13.797 -14.073 1.00 0.00 113 ASP A CA 4
ATOM 7252 C C . ASP A 1 113 ? 1.155 14.313 -14.290 1.00 0.00 113 ASP A C 4
ATOM 7253 O O . ASP A 1 113 ? 1.411 15.086 -15.215 1.00 0.00 113 ASP A O 4
ATOM 7262 N N . ALA A 1 114 ? 2.074 13.883 -13.431 1.00 0.00 114 ALA A N 4
ATOM 7263 C CA . ALA A 1 114 ? 3.467 14.302 -13.529 1.00 0.00 114 ALA A CA 4
ATOM 7264 C C . ALA A 1 114 ? 4.076 13.879 -14.862 1.00 0.00 114 ALA A C 4
ATOM 7265 O O . ALA A 1 114 ? 4.944 14.560 -15.402 1.00 0.00 114 ALA A O 4
ATOM 7272 N N . ASP A 1 115 ? 3.612 12.748 -15.385 1.00 0.00 115 ASP A N 4
ATOM 7273 C CA . ASP A 1 115 ? 4.110 12.233 -16.655 1.00 0.00 115 ASP A CA 4
ATOM 7274 C C . ASP A 1 115 ? 2.959 11.774 -17.546 1.00 0.00 115 ASP A C 4
ATOM 7275 O O . ASP A 1 115 ? 2.341 10.738 -17.223 1.00 0.00 115 ASP A O 4
ATOM 7285 N N . PRO A 1 1 ? -14.291 11.779 7.662 1.00 0.00 1 PRO A N 5
ATOM 7286 C CA . PRO A 1 1 ? -14.668 10.677 6.756 1.00 0.00 1 PRO A CA 5
ATOM 7287 C C . PRO A 1 1 ? -13.642 10.482 5.641 1.00 0.00 1 PRO A C 5
ATOM 7288 O O . PRO A 1 1 ? -12.937 11.417 5.261 1.00 0.00 1 PRO A O 5
ATOM 7301 N N . SER A 1 2 ? -13.564 9.261 5.121 1.00 0.00 2 SER A N 5
ATOM 7302 C CA . SER A 1 2 ? -12.626 8.943 4.051 1.00 0.00 2 SER A CA 5
ATOM 7303 C C . SER A 1 2 ? -11.190 9.218 4.486 1.00 0.00 2 SER A C 5
ATOM 7304 O O . SER A 1 2 ? -10.954 9.866 5.505 1.00 0.00 2 SER A O 5
ATOM 7312 N N . HIS A 1 3 ? -10.235 8.721 3.704 1.00 0.00 3 HIS A N 5
ATOM 7313 C CA . HIS A 1 3 ? -8.820 8.911 4.005 1.00 0.00 3 HIS A CA 5
ATOM 7314 C C . HIS A 1 3 ? -8.449 8.249 5.328 1.00 0.00 3 HIS A C 5
ATOM 7315 O O . HIS A 1 3 ? -9.099 8.471 6.350 1.00 0.00 3 HIS A O 5
ATOM 7330 N N . SER A 1 4 ? -7.399 7.437 5.301 1.00 0.00 4 SER A N 5
ATOM 7331 C CA . SER A 1 4 ? -6.936 6.739 6.495 1.00 0.00 4 SER A CA 5
ATOM 7332 C C . SER A 1 4 ? -7.998 5.775 7.012 1.00 0.00 4 SER A C 5
ATOM 7333 O O . SER A 1 4 ? -9.148 6.155 7.230 1.00 0.00 4 SER A O 5
ATOM 7341 N N . GLY A 1 5 ? -7.597 4.524 7.206 1.00 0.00 5 GLY A N 5
ATOM 7342 C CA . GLY A 1 5 ? -8.514 3.513 7.696 1.00 0.00 5 GLY A CA 5
ATOM 7343 C C . GLY A 1 5 ? -7.779 2.298 8.219 1.00 0.00 5 GLY A C 5
ATOM 7344 O O . GLY A 1 5 ? -6.590 2.125 7.953 1.00 0.00 5 GLY A O 5
ATOM 7348 N N . ALA A 1 6 ? -8.478 1.452 8.968 1.00 0.00 6 ALA A N 5
ATOM 7349 C CA . ALA A 1 6 ? -7.861 0.258 9.523 1.00 0.00 6 ALA A CA 5
ATOM 7350 C C . ALA A 1 6 ? -7.513 -0.742 8.432 1.00 0.00 6 ALA A C 5
ATOM 7351 O O . ALA A 1 6 ? -8.293 -0.971 7.507 1.00 0.00 6 ALA A O 5
ATOM 7358 N N . ALA A 1 7 ? -6.335 -1.337 8.551 1.00 0.00 7 ALA A N 5
ATOM 7359 C CA . ALA A 1 7 ? -5.874 -2.319 7.579 1.00 0.00 7 ALA A CA 5
ATOM 7360 C C . ALA A 1 7 ? -4.833 -3.262 8.178 1.00 0.00 7 ALA A C 5
ATOM 7361 O O . ALA A 1 7 ? -4.047 -2.867 9.039 1.00 0.00 7 ALA A O 5
ATOM 7368 N N . ILE A 1 8 ? -4.830 -4.513 7.714 1.00 0.00 8 ILE A N 5
ATOM 7369 C CA . ILE A 1 8 ? -3.882 -5.507 8.201 1.00 0.00 8 ILE A CA 5
ATOM 7370 C C . ILE A 1 8 ? -2.676 -5.620 7.284 1.00 0.00 8 ILE A C 5
ATOM 7371 O O . ILE A 1 8 ? -2.799 -5.547 6.061 1.00 0.00 8 ILE A O 5
ATOM 7387 N N . PHE A 1 9 ? -1.517 -5.827 7.886 1.00 0.00 9 PHE A N 5
ATOM 7388 C CA . PHE A 1 9 ? -0.283 -5.986 7.136 1.00 0.00 9 PHE A CA 5
ATOM 7389 C C . PHE A 1 9 ? 0.617 -6.999 7.828 1.00 0.00 9 PHE A C 5
ATOM 7390 O O . PHE A 1 9 ? 1.202 -6.715 8.872 1.00 0.00 9 PHE A O 5
ATOM 7407 N N . GLU A 1 10 ? 0.712 -8.189 7.240 1.00 0.00 10 GLU A N 5
ATOM 7408 C CA . GLU A 1 10 ? 1.527 -9.269 7.787 1.00 0.00 10 GLU A CA 5
ATOM 7409 C C . GLU A 1 10 ? 0.823 -9.957 8.957 1.00 0.00 10 GLU A C 5
ATOM 7410 O O . GLU A 1 10 ? 1.415 -10.164 10.017 1.00 0.00 10 GLU A O 5
ATOM 7422 N N . LYS A 1 11 ? -0.440 -10.334 8.747 1.00 0.00 11 LYS A N 5
ATOM 7423 C CA . LYS A 1 11 ? -1.221 -11.024 9.759 1.00 0.00 11 LYS A CA 5
ATOM 7424 C C . LYS A 1 11 ? -1.430 -10.185 11.019 1.00 0.00 11 LYS A C 5
ATOM 7425 O O . LYS A 1 11 ? -1.885 -10.699 12.041 1.00 0.00 11 LYS A O 5
ATOM 7444 N N . VAL A 1 12 ? -1.129 -8.892 10.941 1.00 0.00 12 VAL A N 5
ATOM 7445 C CA . VAL A 1 12 ? -1.322 -8.004 12.064 1.00 0.00 12 VAL A CA 5
ATOM 7446 C C . VAL A 1 12 ? -2.213 -6.848 11.636 1.00 0.00 12 VAL A C 5
ATOM 7447 O O . VAL A 1 12 ? -2.077 -6.337 10.526 1.00 0.00 12 VAL A O 5
ATOM 7460 N N . SER A 1 13 ? -3.144 -6.461 12.493 1.00 0.00 13 SER A N 5
ATOM 7461 C CA . SER A 1 13 ? -4.066 -5.384 12.161 1.00 0.00 13 SER A CA 5
ATOM 7462 C C . SER A 1 13 ? -3.675 -4.077 12.830 1.00 0.00 13 SER A C 5
ATOM 7463 O O . SER A 1 13 ? -3.178 -4.057 13.956 1.00 0.00 13 SER A O 5
ATOM 7471 N N . GLY A 1 14 ? -3.916 -2.989 12.116 1.00 0.00 14 GLY A N 5
ATOM 7472 C CA . GLY A 1 14 ? -3.603 -1.671 12.619 1.00 0.00 14 GLY A CA 5
ATOM 7473 C C . GLY A 1 14 ? -4.269 -0.594 11.790 1.00 0.00 14 GLY A C 5
ATOM 7474 O O . GLY A 1 14 ? -4.974 -0.896 10.827 1.00 0.00 14 GLY A O 5
ATOM 7478 N N . ILE A 1 15 ? -4.055 0.662 12.154 1.00 0.00 15 ILE A N 5
ATOM 7479 C CA . ILE A 1 15 ? -4.653 1.766 11.419 1.00 0.00 15 ILE A CA 5
ATOM 7480 C C . ILE A 1 15 ? -3.728 2.255 10.313 1.00 0.00 15 ILE A C 5
ATOM 7481 O O . ILE A 1 15 ? -2.557 2.552 10.544 1.00 0.00 15 ILE A O 5
ATOM 7497 N N . ILE A 1 16 ? -4.276 2.326 9.107 1.00 0.00 16 ILE A N 5
ATOM 7498 C CA . ILE A 1 16 ? -3.530 2.766 7.945 1.00 0.00 16 ILE A CA 5
ATOM 7499 C C . ILE A 1 16 ? -3.876 4.216 7.611 1.00 0.00 16 ILE A C 5
ATOM 7500 O O . ILE A 1 16 ? -5.018 4.529 7.278 1.00 0.00 16 ILE A O 5
ATOM 7516 N N . ALA A 1 17 ? -2.887 5.096 7.709 1.00 0.00 17 ALA A N 5
ATOM 7517 C CA . ALA A 1 17 ? -3.094 6.509 7.424 1.00 0.00 17 ALA A CA 5
ATOM 7518 C C . ALA A 1 17 ? -2.400 6.911 6.129 1.00 0.00 17 ALA A C 5
ATOM 7519 O O . ALA A 1 17 ? -1.311 6.428 5.820 1.00 0.00 17 ALA A O 5
ATOM 7526 N N . ILE A 1 18 ? -3.038 7.796 5.374 1.00 0.00 18 ILE A N 5
ATOM 7527 C CA . ILE A 1 18 ? -2.483 8.261 4.115 1.00 0.00 18 ILE A CA 5
ATOM 7528 C C . ILE A 1 18 ? -1.899 9.664 4.270 1.00 0.00 18 ILE A C 5
ATOM 7529 O O . ILE A 1 18 ? -2.626 10.629 4.507 1.00 0.00 18 ILE A O 5
ATOM 7545 N N . ASN A 1 19 ? -0.581 9.768 4.135 1.00 0.00 19 ASN A N 5
ATOM 7546 C CA . ASN A 1 19 ? 0.099 11.050 4.260 1.00 0.00 19 ASN A CA 5
ATOM 7547 C C . ASN A 1 19 ? 0.495 11.591 2.892 1.00 0.00 19 ASN A C 5
ATOM 7548 O O . ASN A 1 19 ? 1.396 11.063 2.240 1.00 0.00 19 ASN A O 5
ATOM 7559 N N . GLU A 1 20 ? -0.179 12.653 2.469 1.00 0.00 20 GLU A N 5
ATOM 7560 C CA . GLU A 1 20 ? 0.104 13.277 1.182 1.00 0.00 20 GLU A CA 5
ATOM 7561 C C . GLU A 1 20 ? 0.769 14.638 1.371 1.00 0.00 20 GLU A C 5
ATOM 7562 O O . GLU A 1 20 ? 1.174 15.281 0.402 1.00 0.00 20 GLU A O 5
ATOM 7574 N N . ASP A 1 21 ? 0.878 15.076 2.625 1.00 0.00 21 ASP A N 5
ATOM 7575 C CA . ASP A 1 21 ? 1.492 16.358 2.937 1.00 0.00 21 ASP A CA 5
ATOM 7576 C C . ASP A 1 21 ? 2.956 16.389 2.516 1.00 0.00 21 ASP A C 5
ATOM 7577 O O . ASP A 1 21 ? 3.540 17.460 2.355 1.00 0.00 21 ASP A O 5
ATOM 7586 N N . VAL A 1 22 ? 3.546 15.212 2.338 1.00 0.00 22 VAL A N 5
ATOM 7587 C CA . VAL A 1 22 ? 4.937 15.121 1.938 1.00 0.00 22 VAL A CA 5
ATOM 7588 C C . VAL A 1 22 ? 5.054 14.959 0.425 1.00 0.00 22 VAL A C 5
ATOM 7589 O O . VAL A 1 22 ? 4.112 15.245 -0.315 1.00 0.00 22 VAL A O 5
ATOM 7602 N N . SER A 1 23 ? 6.211 14.501 -0.028 1.00 0.00 23 SER A N 5
ATOM 7603 C CA . SER A 1 23 ? 6.447 14.304 -1.451 1.00 0.00 23 SER A CA 5
ATOM 7604 C C . SER A 1 23 ? 7.711 13.475 -1.683 1.00 0.00 23 SER A C 5
ATOM 7605 O O . SER A 1 23 ? 8.817 13.930 -1.391 1.00 0.00 23 SER A O 5
ATOM 7613 N N . PRO A 1 24 ? 7.568 12.245 -2.212 1.00 0.00 24 PRO A N 5
ATOM 7614 C CA . PRO A 1 24 ? 6.273 11.659 -2.576 1.00 0.00 24 PRO A CA 5
ATOM 7615 C C . PRO A 1 24 ? 5.450 11.266 -1.352 1.00 0.00 24 PRO A C 5
ATOM 7616 O O . PRO A 1 24 ? 6.000 10.943 -0.299 1.00 0.00 24 PRO A O 5
ATOM 7627 N N . ALA A 1 25 ? 4.127 11.287 -1.499 1.00 0.00 25 ALA A N 5
ATOM 7628 C CA . ALA A 1 25 ? 3.226 10.924 -0.408 1.00 0.00 25 ALA A CA 5
ATOM 7629 C C . ALA A 1 25 ? 3.570 9.539 0.137 1.00 0.00 25 ALA A C 5
ATOM 7630 O O . ALA A 1 25 ? 4.373 8.816 -0.454 1.00 0.00 25 ALA A O 5
ATOM 7637 N N . GLU A 1 26 ? 2.966 9.173 1.263 1.00 0.00 26 GLU A N 5
ATOM 7638 C CA . GLU A 1 26 ? 3.224 7.872 1.873 1.00 0.00 26 GLU A CA 5
ATOM 7639 C C . GLU A 1 26 ? 2.045 7.415 2.727 1.00 0.00 26 GLU A C 5
ATOM 7640 O O . GLU A 1 26 ? 1.292 8.233 3.253 1.00 0.00 26 GLU A O 5
ATOM 7652 N N . LEU A 1 27 ? 1.898 6.100 2.864 1.00 0.00 27 LEU A N 5
ATOM 7653 C CA . LEU A 1 27 ? 0.818 5.525 3.660 1.00 0.00 27 LEU A CA 5
ATOM 7654 C C . LEU A 1 27 ? 1.373 4.857 4.915 1.00 0.00 27 LEU A C 5
ATOM 7655 O O . LEU A 1 27 ? 2.107 3.873 4.834 1.00 0.00 27 LEU A O 5
ATOM 7671 N N . THR A 1 28 ? 1.033 5.412 6.075 1.00 0.00 28 THR A N 5
ATOM 7672 C CA . THR A 1 28 ? 1.497 4.905 7.340 1.00 0.00 28 THR A CA 5
ATOM 7673 C C . THR A 1 28 ? 0.580 3.809 7.882 1.00 0.00 28 THR A C 5
ATOM 7674 O O . THR A 1 28 ? -0.632 3.838 7.675 1.00 0.00 28 THR A O 5
ATOM 7685 N N . TRP A 1 29 ? 1.174 2.854 8.589 1.00 0.00 29 TRP A N 5
ATOM 7686 C CA . TRP A 1 29 ? 0.432 1.755 9.180 1.00 0.00 29 TRP A CA 5
ATOM 7687 C C . TRP A 1 29 ? 0.823 1.573 10.638 1.00 0.00 29 TRP A C 5
ATOM 7688 O O . TRP A 1 29 ? 1.931 1.129 10.943 1.00 0.00 29 TRP A O 5
ATOM 7709 N N . ARG A 1 30 ? -0.090 1.901 11.537 1.00 0.00 30 ARG A N 5
ATOM 7710 C CA . ARG A 1 30 ? 0.170 1.750 12.962 1.00 0.00 30 ARG A CA 5
ATOM 7711 C C . ARG A 1 30 ? -0.565 0.526 13.495 1.00 0.00 30 ARG A C 5
ATOM 7712 O O . ARG A 1 30 ? -1.767 0.379 13.286 1.00 0.00 30 ARG A O 5
ATOM 7733 N N . SER A 1 31 ? 0.158 -0.358 14.178 1.00 0.00 31 SER A N 5
ATOM 7734 C CA . SER A 1 31 ? -0.444 -1.565 14.719 1.00 0.00 31 SER A CA 5
ATOM 7735 C C . SER A 1 31 ? -1.513 -1.221 15.743 1.00 0.00 31 SER A C 5
ATOM 7736 O O . SER A 1 31 ? -1.531 -0.120 16.295 1.00 0.00 31 SER A O 5
ATOM 7744 N N . THR A 1 32 ? -2.395 -2.174 16.000 1.00 0.00 32 THR A N 5
ATOM 7745 C CA . THR A 1 32 ? -3.460 -1.996 16.959 1.00 0.00 32 THR A CA 5
ATOM 7746 C C . THR A 1 32 ? -2.880 -1.733 18.341 1.00 0.00 32 THR A C 5
ATOM 7747 O O . THR A 1 32 ? -3.462 -1.018 19.155 1.00 0.00 32 THR A O 5
ATOM 7758 N N . ASP A 1 33 ? -1.725 -2.330 18.583 1.00 0.00 33 ASP A N 5
ATOM 7759 C CA . ASP A 1 33 ? -1.038 -2.185 19.859 1.00 0.00 33 ASP A CA 5
ATOM 7760 C C . ASP A 1 33 ? -0.458 -0.787 20.013 1.00 0.00 33 ASP A C 5
ATOM 7761 O O . ASP A 1 33 ? -0.373 -0.252 21.119 1.00 0.00 33 ASP A O 5
ATOM 7770 N N . GLY A 1 34 ? -0.056 -0.204 18.894 1.00 0.00 34 GLY A N 5
ATOM 7771 C CA . GLY A 1 34 ? 0.521 1.125 18.912 1.00 0.00 34 GLY A CA 5
ATOM 7772 C C . GLY A 1 34 ? 1.998 1.099 19.235 1.00 0.00 34 GLY A C 5
ATOM 7773 O O . GLY A 1 34 ? 2.554 2.082 19.725 1.00 0.00 34 GLY A O 5
ATOM 7777 N N . ASP A 1 35 ? 2.634 -0.033 18.961 1.00 0.00 35 ASP A N 5
ATOM 7778 C CA . ASP A 1 35 ? 4.057 -0.195 19.223 1.00 0.00 35 ASP A CA 5
ATOM 7779 C C . ASP A 1 35 ? 4.845 -0.355 17.926 1.00 0.00 35 ASP A C 5
ATOM 7780 O O . ASP A 1 35 ? 6.055 -0.137 17.895 1.00 0.00 35 ASP A O 5
ATOM 7789 N N . LYS A 1 36 ? 4.152 -0.735 16.857 1.00 0.00 36 LYS A N 5
ATOM 7790 C CA . LYS A 1 36 ? 4.791 -0.920 15.560 1.00 0.00 36 LYS A CA 5
ATOM 7791 C C . LYS A 1 36 ? 4.155 -0.016 14.511 1.00 0.00 36 LYS A C 5
ATOM 7792 O O . LYS A 1 36 ? 2.938 -0.028 14.323 1.00 0.00 36 LYS A O 5
ATOM 7811 N N . VAL A 1 37 ? 4.984 0.768 13.834 1.00 0.00 37 VAL A N 5
ATOM 7812 C CA . VAL A 1 37 ? 4.501 1.679 12.805 1.00 0.00 37 VAL A CA 5
ATOM 7813 C C . VAL A 1 37 ? 5.244 1.468 11.491 1.00 0.00 37 VAL A C 5
ATOM 7814 O O . VAL A 1 37 ? 6.460 1.637 11.419 1.00 0.00 37 VAL A O 5
ATOM 7827 N N . HIS A 1 38 ? 4.500 1.101 10.453 1.00 0.00 38 HIS A N 5
ATOM 7828 C CA . HIS A 1 38 ? 5.088 0.867 9.137 1.00 0.00 38 HIS A CA 5
ATOM 7829 C C . HIS A 1 38 ? 4.696 1.961 8.159 1.00 0.00 38 HIS A C 5
ATOM 7830 O O . HIS A 1 38 ? 3.573 2.454 8.173 1.00 0.00 38 HIS A O 5
ATOM 7845 N N . THR A 1 39 ? 5.636 2.330 7.311 1.00 0.00 39 THR A N 5
ATOM 7846 C CA . THR A 1 39 ? 5.404 3.366 6.312 1.00 0.00 39 THR A CA 5
ATOM 7847 C C . THR A 1 39 ? 5.476 2.785 4.904 1.00 0.00 39 THR A C 5
ATOM 7848 O O . THR A 1 39 ? 6.418 2.068 4.565 1.00 0.00 39 THR A O 5
ATOM 7859 N N . VAL A 1 40 ? 4.472 3.092 4.091 1.00 0.00 40 VAL A N 5
ATOM 7860 C CA . VAL A 1 40 ? 4.417 2.596 2.721 1.00 0.00 40 VAL A CA 5
ATOM 7861 C C . VAL A 1 40 ? 4.535 3.733 1.714 1.00 0.00 40 VAL A C 5
ATOM 7862 O O . VAL A 1 40 ? 3.982 4.815 1.916 1.00 0.00 40 VAL A O 5
ATOM 7875 N N . VAL A 1 41 ? 5.250 3.479 0.625 1.00 0.00 41 VAL A N 5
ATOM 7876 C CA . VAL A 1 41 ? 5.433 4.480 -0.419 1.00 0.00 41 VAL A CA 5
ATOM 7877 C C . VAL A 1 41 ? 4.365 4.334 -1.497 1.00 0.00 41 VAL A C 5
ATOM 7878 O O . VAL A 1 41 ? 4.215 3.269 -2.096 1.00 0.00 41 VAL A O 5
ATOM 7891 N N . LEU A 1 42 ? 3.619 5.407 -1.732 1.00 0.00 42 LEU A N 5
ATOM 7892 C CA . LEU A 1 42 ? 2.555 5.395 -2.731 1.00 0.00 42 LEU A CA 5
ATOM 7893 C C . LEU A 1 42 ? 3.080 5.773 -4.117 1.00 0.00 42 LEU A C 5
ATOM 7894 O O . LEU A 1 42 ? 2.381 5.607 -5.116 1.00 0.00 42 LEU A O 5
ATOM 7910 N N . SER A 1 43 ? 4.310 6.277 -4.176 1.00 0.00 43 SER A N 5
ATOM 7911 C CA . SER A 1 43 ? 4.910 6.672 -5.444 1.00 0.00 43 SER A CA 5
ATOM 7912 C C . SER A 1 43 ? 5.455 5.457 -6.187 1.00 0.00 43 SER A C 5
ATOM 7913 O O . SER A 1 43 ? 5.512 5.443 -7.416 1.00 0.00 43 SER A O 5
ATOM 7921 N N . THR A 1 44 ? 5.854 4.439 -5.432 1.00 0.00 44 THR A N 5
ATOM 7922 C CA . THR A 1 44 ? 6.394 3.221 -6.022 1.00 0.00 44 THR A CA 5
ATOM 7923 C C . THR A 1 44 ? 5.277 2.296 -6.492 1.00 0.00 44 THR A C 5
ATOM 7924 O O . THR A 1 44 ? 5.487 1.438 -7.348 1.00 0.00 44 THR A O 5
ATOM 7935 N N . ILE A 1 45 ? 4.088 2.477 -5.928 1.00 0.00 45 ILE A N 5
ATOM 7936 C CA . ILE A 1 45 ? 2.937 1.659 -6.289 1.00 0.00 45 ILE A CA 5
ATOM 7937 C C . ILE A 1 45 ? 2.573 1.842 -7.757 1.00 0.00 45 ILE A C 5
ATOM 7938 O O . ILE A 1 45 ? 1.832 2.757 -8.116 1.00 0.00 45 ILE A O 5
ATOM 7954 N N . ASP A 1 46 ? 3.099 0.962 -8.600 1.00 0.00 46 ASP A N 5
ATOM 7955 C CA . ASP A 1 46 ? 2.831 1.019 -10.031 1.00 0.00 46 ASP A CA 5
ATOM 7956 C C . ASP A 1 46 ? 1.343 0.848 -10.316 1.00 0.00 46 ASP A C 5
ATOM 7957 O O . ASP A 1 46 ? 0.828 1.375 -11.302 1.00 0.00 46 ASP A O 5
ATOM 7966 N N . LYS A 1 47 ? 0.655 0.109 -9.449 1.00 0.00 47 LYS A N 5
ATOM 7967 C CA . LYS A 1 47 ? -0.773 -0.128 -9.619 1.00 0.00 47 LYS A CA 5
ATOM 7968 C C . LYS A 1 47 ? -1.428 -0.503 -8.295 1.00 0.00 47 LYS A C 5
ATOM 7969 O O . LYS A 1 47 ? -0.747 -0.763 -7.303 1.00 0.00 47 LYS A O 5
ATOM 7988 N N . LEU A 1 48 ? -2.756 -0.533 -8.290 1.00 0.00 48 LEU A N 5
ATOM 7989 C CA . LEU A 1 48 ? -3.512 -0.879 -7.093 1.00 0.00 48 LEU A CA 5
ATOM 7990 C C . LEU A 1 48 ? -4.514 -1.993 -7.390 1.00 0.00 48 LEU A C 5
ATOM 7991 O O . LEU A 1 48 ? -5.299 -1.898 -8.334 1.00 0.00 48 LEU A O 5
ATOM 8007 N N . GLN A 1 49 ? -4.481 -3.044 -6.580 1.00 0.00 49 GLN A N 5
ATOM 8008 C CA . GLN A 1 49 ? -5.388 -4.174 -6.758 1.00 0.00 49 GLN A CA 5
ATOM 8009 C C . GLN A 1 49 ? -6.158 -4.461 -5.474 1.00 0.00 49 GLN A C 5
ATOM 8010 O O . GLN A 1 49 ? -5.684 -4.174 -4.375 1.00 0.00 49 GLN A O 5
ATOM 8024 N N . ALA A 1 50 ? -7.350 -5.029 -5.619 1.00 0.00 50 ALA A N 5
ATOM 8025 C CA . ALA A 1 50 ? -8.187 -5.354 -4.472 1.00 0.00 50 ALA A CA 5
ATOM 8026 C C . ALA A 1 50 ? -8.908 -6.683 -4.675 1.00 0.00 50 ALA A C 5
ATOM 8027 O O . ALA A 1 50 ? -8.983 -7.194 -5.793 1.00 0.00 50 ALA A O 5
ATOM 8034 N N . THR A 1 51 ? -9.438 -7.235 -3.589 1.00 0.00 51 THR A N 5
ATOM 8035 C CA . THR A 1 51 ? -10.153 -8.504 -3.649 1.00 0.00 51 THR A CA 5
ATOM 8036 C C . THR A 1 51 ? -11.492 -8.341 -4.366 1.00 0.00 51 THR A C 5
ATOM 8037 O O . THR A 1 51 ? -12.085 -7.263 -4.351 1.00 0.00 51 THR A O 5
ATOM 8048 N N . PRO A 1 52 ? -11.985 -9.414 -5.008 1.00 0.00 52 PRO A N 5
ATOM 8049 C CA . PRO A 1 52 ? -13.260 -9.384 -5.734 1.00 0.00 52 PRO A CA 5
ATOM 8050 C C . PRO A 1 52 ? -14.456 -9.222 -4.802 1.00 0.00 52 PRO A C 5
ATOM 8051 O O . PRO A 1 52 ? -14.388 -9.570 -3.623 1.00 0.00 52 PRO A O 5
ATOM 8062 N N . ALA A 1 53 ? -15.551 -8.693 -5.339 1.00 0.00 53 ALA A N 5
ATOM 8063 C CA . ALA A 1 53 ? -16.764 -8.486 -4.558 1.00 0.00 53 ALA A CA 5
ATOM 8064 C C . ALA A 1 53 ? -17.416 -9.812 -4.174 1.00 0.00 53 ALA A C 5
ATOM 8065 O O . ALA A 1 53 ? -18.308 -9.852 -3.326 1.00 0.00 53 ALA A O 5
ATOM 8072 N N . SER A 1 54 ? -16.969 -10.899 -4.799 1.00 0.00 54 SER A N 5
ATOM 8073 C CA . SER A 1 54 ? -17.516 -12.222 -4.516 1.00 0.00 54 SER A CA 5
ATOM 8074 C C . SER A 1 54 ? -16.750 -12.909 -3.385 1.00 0.00 54 SER A C 5
ATOM 8075 O O . SER A 1 54 ? -17.068 -14.036 -3.007 1.00 0.00 54 SER A O 5
ATOM 8083 N N . SER A 1 55 ? -15.747 -12.222 -2.845 1.00 0.00 55 SER A N 5
ATOM 8084 C CA . SER A 1 55 ? -14.945 -12.767 -1.759 1.00 0.00 55 SER A CA 5
ATOM 8085 C C . SER A 1 55 ? -15.279 -12.075 -0.447 1.00 0.00 55 SER A C 5
ATOM 8086 O O . SER A 1 55 ? -15.022 -10.883 -0.277 1.00 0.00 55 SER A O 5
ATOM 8094 N N . GLU A 1 56 ? -15.850 -12.832 0.484 1.00 0.00 56 GLU A N 5
ATOM 8095 C CA . GLU A 1 56 ? -16.213 -12.291 1.786 1.00 0.00 56 GLU A CA 5
ATOM 8096 C C . GLU A 1 56 ? -14.990 -11.707 2.488 1.00 0.00 56 GLU A C 5
ATOM 8097 O O . GLU A 1 56 ? -15.118 -10.906 3.414 1.00 0.00 56 GLU A O 5
ATOM 8109 N N . LYS A 1 57 ? -13.806 -12.112 2.039 1.00 0.00 57 LYS A N 5
ATOM 8110 C CA . LYS A 1 57 ? -12.561 -11.626 2.621 1.00 0.00 57 LYS A CA 5
ATOM 8111 C C . LYS A 1 57 ? -12.071 -10.382 1.890 1.00 0.00 57 LYS A C 5
ATOM 8112 O O . LYS A 1 57 ? -11.733 -10.438 0.707 1.00 0.00 57 LYS A O 5
ATOM 8131 N N . MET A 1 58 ? -12.032 -9.259 2.601 1.00 0.00 58 MET A N 5
ATOM 8132 C CA . MET A 1 58 ? -11.581 -8.001 2.017 1.00 0.00 58 MET A CA 5
ATOM 8133 C C . MET A 1 58 ? -10.069 -7.851 2.145 1.00 0.00 58 MET A C 5
ATOM 8134 O O . MET A 1 58 ? -9.518 -7.937 3.242 1.00 0.00 58 MET A O 5
ATOM 8148 N N . MET A 1 59 ? -9.404 -7.633 1.016 1.00 0.00 59 MET A N 5
ATOM 8149 C CA . MET A 1 59 ? -7.954 -7.474 1.003 1.00 0.00 59 MET A CA 5
ATOM 8150 C C . MET A 1 59 ? -7.517 -6.576 -0.152 1.00 0.00 59 MET A C 5
ATOM 8151 O O . MET A 1 59 ? -8.055 -6.663 -1.255 1.00 0.00 59 MET A O 5
ATOM 8165 N N . LEU A 1 60 ? -6.535 -5.716 0.107 1.00 0.00 60 LEU A N 5
ATOM 8166 C CA . LEU A 1 60 ? -6.029 -4.808 -0.915 1.00 0.00 60 LEU A CA 5
ATOM 8167 C C . LEU A 1 60 ? -4.574 -5.125 -1.249 1.00 0.00 60 LEU A C 5
ATOM 8168 O O . LEU A 1 60 ? -3.720 -5.176 -0.364 1.00 0.00 60 LEU A O 5
ATOM 8184 N N . ARG A 1 61 ? -4.301 -5.339 -2.532 1.00 0.00 61 ARG A N 5
ATOM 8185 C CA . ARG A 1 61 ? -2.950 -5.653 -2.986 1.00 0.00 61 ARG A CA 5
ATOM 8186 C C . ARG A 1 61 ? -2.350 -4.484 -3.760 1.00 0.00 61 ARG A C 5
ATOM 8187 O O . ARG A 1 61 ? -2.971 -3.951 -4.679 1.00 0.00 61 ARG A O 5
ATOM 8208 N N . LEU A 1 62 ? -1.137 -4.094 -3.383 1.00 0.00 62 LEU A N 5
ATOM 8209 C CA . LEU A 1 62 ? -0.452 -2.991 -4.043 1.00 0.00 62 LEU A CA 5
ATOM 8210 C C . LEU A 1 62 ? 0.837 -3.465 -4.699 1.00 0.00 62 LEU A C 5
ATOM 8211 O O . LEU A 1 62 ? 1.650 -4.150 -4.078 1.00 0.00 62 LEU A O 5
ATOM 8227 N N . ILE A 1 63 ? 1.013 -3.100 -5.961 1.00 0.00 63 ILE A N 5
ATOM 8228 C CA . ILE A 1 63 ? 2.200 -3.490 -6.712 1.00 0.00 63 ILE A CA 5
ATOM 8229 C C . ILE A 1 63 ? 3.144 -2.309 -6.903 1.00 0.00 63 ILE A C 5
ATOM 8230 O O . ILE A 1 63 ? 2.722 -1.219 -7.289 1.00 0.00 63 ILE A O 5
ATOM 8246 N N . GLY A 1 64 ? 4.425 -2.533 -6.627 1.00 0.00 64 GLY A N 5
ATOM 8247 C CA . GLY A 1 64 ? 5.411 -1.478 -6.774 1.00 0.00 64 GLY A CA 5
ATOM 8248 C C . GLY A 1 64 ? 5.903 -1.338 -8.202 1.00 0.00 64 GLY A C 5
ATOM 8249 O O . GLY A 1 64 ? 5.389 -1.993 -9.109 1.00 0.00 64 GLY A O 5
ATOM 8253 N N . LYS A 1 65 ? 6.900 -0.483 -8.402 1.00 0.00 65 LYS A N 5
ATOM 8254 C CA . LYS A 1 65 ? 7.459 -0.259 -9.730 1.00 0.00 65 LYS A CA 5
ATOM 8255 C C . LYS A 1 65 ? 8.220 -1.487 -10.217 1.00 0.00 65 LYS A C 5
ATOM 8256 O O . LYS A 1 65 ? 8.514 -2.397 -9.442 1.00 0.00 65 LYS A O 5
ATOM 8275 N N . VAL A 1 66 ? 8.534 -1.505 -11.508 1.00 0.00 66 VAL A N 5
ATOM 8276 C CA . VAL A 1 66 ? 9.260 -2.620 -12.103 1.00 0.00 66 VAL A CA 5
ATOM 8277 C C . VAL A 1 66 ? 10.491 -2.135 -12.860 1.00 0.00 66 VAL A C 5
ATOM 8278 O O . VAL A 1 66 ? 11.624 -2.404 -12.459 1.00 0.00 66 VAL A O 5
ATOM 8291 N N . ASP A 1 67 ? 10.262 -1.420 -13.956 1.00 0.00 67 ASP A N 5
ATOM 8292 C CA . ASP A 1 67 ? 11.355 -0.897 -14.769 1.00 0.00 67 ASP A CA 5
ATOM 8293 C C . ASP A 1 67 ? 11.827 0.454 -14.244 1.00 0.00 67 ASP A C 5
ATOM 8294 O O . ASP A 1 67 ? 11.072 1.427 -14.237 1.00 0.00 67 ASP A O 5
ATOM 8303 N N . GLU A 1 68 ? 13.081 0.508 -13.807 1.00 0.00 68 GLU A N 5
ATOM 8304 C CA . GLU A 1 68 ? 13.656 1.741 -13.282 1.00 0.00 68 GLU A CA 5
ATOM 8305 C C . GLU A 1 68 ? 15.011 2.025 -13.920 1.00 0.00 68 GLU A C 5
ATOM 8306 O O . GLU A 1 68 ? 15.942 2.476 -13.252 1.00 0.00 68 GLU A O 5
ATOM 8318 N N . SER A 1 69 ? 15.114 1.756 -15.217 1.00 0.00 69 SER A N 5
ATOM 8319 C CA . SER A 1 69 ? 16.356 1.982 -15.949 1.00 0.00 69 SER A CA 5
ATOM 8320 C C . SER A 1 69 ? 16.677 3.470 -16.045 1.00 0.00 69 SER A C 5
ATOM 8321 O O . SER A 1 69 ? 17.828 3.856 -16.246 1.00 0.00 69 SER A O 5
ATOM 8329 N N . LYS A 1 70 ? 15.652 4.303 -15.900 1.00 0.00 70 LYS A N 5
ATOM 8330 C CA . LYS A 1 70 ? 15.824 5.749 -15.970 1.00 0.00 70 LYS A CA 5
ATOM 8331 C C . LYS A 1 70 ? 16.803 6.235 -14.906 1.00 0.00 70 LYS A C 5
ATOM 8332 O O . LYS A 1 70 ? 17.564 7.176 -15.131 1.00 0.00 70 LYS A O 5
ATOM 8351 N N . LYS A 1 71 ? 16.776 5.587 -13.745 1.00 0.00 71 LYS A N 5
ATOM 8352 C CA . LYS A 1 71 ? 17.661 5.953 -12.646 1.00 0.00 71 LYS A CA 5
ATOM 8353 C C . LYS A 1 71 ? 19.015 5.266 -12.785 1.00 0.00 71 LYS A C 5
ATOM 8354 O O . LYS A 1 71 ? 19.096 4.100 -13.173 1.00 0.00 71 LYS A O 5
ATOM 8373 N N . ARG A 1 72 ? 20.078 5.997 -12.466 1.00 0.00 72 ARG A N 5
ATOM 8374 C CA . ARG A 1 72 ? 21.430 5.459 -12.555 1.00 0.00 72 ARG A CA 5
ATOM 8375 C C . ARG A 1 72 ? 21.740 4.566 -11.357 1.00 0.00 72 ARG A C 5
ATOM 8376 O O . ARG A 1 72 ? 21.546 4.962 -10.208 1.00 0.00 72 ARG A O 5
ATOM 8397 N N . LYS A 1 73 ? 22.225 3.361 -11.635 1.00 0.00 73 LYS A N 5
ATOM 8398 C CA . LYS A 1 73 ? 22.563 2.411 -10.581 1.00 0.00 73 LYS A CA 5
ATOM 8399 C C . LYS A 1 73 ? 23.910 2.752 -9.953 1.00 0.00 73 LYS A C 5
ATOM 8400 O O . LYS A 1 73 ? 24.816 3.238 -10.630 1.00 0.00 73 LYS A O 5
ATOM 8419 N N . ASP A 1 74 ? 24.035 2.495 -8.656 1.00 0.00 74 ASP A N 5
ATOM 8420 C CA . ASP A 1 74 ? 25.273 2.774 -7.936 1.00 0.00 74 ASP A CA 5
ATOM 8421 C C . ASP A 1 74 ? 26.439 1.995 -8.531 1.00 0.00 74 ASP A C 5
ATOM 8422 O O . ASP A 1 74 ? 27.590 2.426 -8.457 1.00 0.00 74 ASP A O 5
ATOM 8431 N N . ASN A 1 75 ? 26.130 0.846 -9.120 1.00 0.00 75 ASN A N 5
ATOM 8432 C CA . ASN A 1 75 ? 27.145 -0.010 -9.736 1.00 0.00 75 ASN A CA 5
ATOM 8433 C C . ASN A 1 75 ? 27.957 -0.770 -8.686 1.00 0.00 75 ASN A C 5
ATOM 8434 O O . ASN A 1 75 ? 28.870 -1.523 -9.026 1.00 0.00 75 ASN A O 5
ATOM 8445 N N . GLU A 1 76 ? 27.625 -0.571 -7.414 1.00 0.00 76 GLU A N 5
ATOM 8446 C CA . GLU A 1 76 ? 28.331 -1.242 -6.328 1.00 0.00 76 GLU A CA 5
ATOM 8447 C C . GLU A 1 76 ? 27.591 -2.501 -5.889 1.00 0.00 76 GLU A C 5
ATOM 8448 O O . GLU A 1 76 ? 27.519 -2.811 -4.699 1.00 0.00 76 GLU A O 5
ATOM 8460 N N . GLY A 1 77 ? 27.042 -3.226 -6.858 1.00 0.00 77 GLY A N 5
ATOM 8461 C CA . GLY A 1 77 ? 26.315 -4.445 -6.552 1.00 0.00 77 GLY A CA 5
ATOM 8462 C C . GLY A 1 77 ? 25.049 -4.185 -5.763 1.00 0.00 77 GLY A C 5
ATOM 8463 O O . GLY A 1 77 ? 24.679 -4.973 -4.893 1.00 0.00 77 GLY A O 5
ATOM 8467 N N . ASN A 1 78 ? 24.381 -3.076 -6.065 1.00 0.00 78 ASN A N 5
ATOM 8468 C CA . ASN A 1 78 ? 23.147 -2.714 -5.376 1.00 0.00 78 ASN A CA 5
ATOM 8469 C C . ASN A 1 78 ? 21.923 -3.142 -6.182 1.00 0.00 78 ASN A C 5
ATOM 8470 O O . ASN A 1 78 ? 20.843 -2.569 -6.035 1.00 0.00 78 ASN A O 5
ATOM 8481 N N . GLU A 1 79 ? 22.097 -4.150 -7.030 1.00 0.00 79 GLU A N 5
ATOM 8482 C CA . GLU A 1 79 ? 21.004 -4.651 -7.855 1.00 0.00 79 GLU A CA 5
ATOM 8483 C C . GLU A 1 79 ? 20.654 -6.088 -7.482 1.00 0.00 79 GLU A C 5
ATOM 8484 O O . GLU A 1 79 ? 21.537 -6.934 -7.335 1.00 0.00 79 GLU A O 5
ATOM 8496 N N . VAL A 1 80 ? 19.362 -6.357 -7.331 1.00 0.00 80 VAL A N 5
ATOM 8497 C CA . VAL A 1 80 ? 18.896 -7.692 -6.975 1.00 0.00 80 VAL A CA 5
ATOM 8498 C C . VAL A 1 80 ? 17.371 -7.740 -6.907 1.00 0.00 80 VAL A C 5
ATOM 8499 O O . VAL A 1 80 ? 16.795 -8.304 -5.975 1.00 0.00 80 VAL A O 5
ATOM 8512 N N . VAL A 1 81 ? 16.721 -7.145 -7.901 1.00 0.00 81 VAL A N 5
ATOM 8513 C CA . VAL A 1 81 ? 15.264 -7.117 -7.956 1.00 0.00 81 VAL A CA 5
ATOM 8514 C C . VAL A 1 81 ? 14.754 -7.635 -9.298 1.00 0.00 81 VAL A C 5
ATOM 8515 O O . VAL A 1 81 ? 14.368 -6.855 -10.169 1.00 0.00 81 VAL A O 5
ATOM 8528 N N . PRO A 1 82 ? 14.743 -8.967 -9.484 1.00 0.00 82 PRO A N 5
ATOM 8529 C CA . PRO A 1 82 ? 14.276 -9.586 -10.728 1.00 0.00 82 PRO A CA 5
ATOM 8530 C C . PRO A 1 82 ? 12.782 -9.377 -10.953 1.00 0.00 82 PRO A C 5
ATOM 8531 O O . PRO A 1 82 ? 12.312 -9.363 -12.091 1.00 0.00 82 PRO A O 5
ATOM 8542 N N . LYS A 1 83 ? 12.041 -9.216 -9.862 1.00 0.00 83 LYS A N 5
ATOM 8543 C CA . LYS A 1 83 ? 10.600 -9.008 -9.941 1.00 0.00 83 LYS A CA 5
ATOM 8544 C C . LYS A 1 83 ? 10.173 -7.813 -9.089 1.00 0.00 83 LYS A C 5
ATOM 8545 O O . LYS A 1 83 ? 10.866 -7.437 -8.144 1.00 0.00 83 LYS A O 5
ATOM 8564 N N . PRO A 1 84 ? 9.021 -7.201 -9.415 1.00 0.00 84 PRO A N 5
ATOM 8565 C CA . PRO A 1 84 ? 8.506 -6.046 -8.675 1.00 0.00 84 PRO A CA 5
ATOM 8566 C C . PRO A 1 84 ? 8.045 -6.418 -7.270 1.00 0.00 84 PRO A C 5
ATOM 8567 O O . PRO A 1 84 ? 7.689 -7.566 -7.006 1.00 0.00 84 PRO A O 5
ATOM 8578 N N . GLN A 1 85 ? 8.052 -5.438 -6.372 1.00 0.00 85 GLN A N 5
ATOM 8579 C CA . GLN A 1 85 ? 7.633 -5.663 -4.993 1.00 0.00 85 GLN A CA 5
ATOM 8580 C C . GLN A 1 85 ? 6.201 -5.183 -4.774 1.00 0.00 85 GLN A C 5
ATOM 8581 O O . GLN A 1 85 ? 5.862 -4.044 -5.092 1.00 0.00 85 GLN A O 5
ATOM 8595 N N . ARG A 1 86 ? 5.365 -6.062 -4.229 1.00 0.00 86 ARG A N 5
ATOM 8596 C CA . ARG A 1 86 ? 3.970 -5.729 -3.968 1.00 0.00 86 ARG A CA 5
ATOM 8597 C C . ARG A 1 86 ? 3.628 -5.940 -2.496 1.00 0.00 86 ARG A C 5
ATOM 8598 O O . ARG A 1 86 ? 4.122 -6.873 -1.862 1.00 0.00 86 ARG A O 5
ATOM 8619 N N . HIS A 1 87 ? 2.778 -5.071 -1.960 1.00 0.00 87 HIS A N 5
ATOM 8620 C CA . HIS A 1 87 ? 2.368 -5.165 -0.564 1.00 0.00 87 HIS A CA 5
ATOM 8621 C C . HIS A 1 87 ? 0.946 -5.701 -0.451 1.00 0.00 87 HIS A C 5
ATOM 8622 O O . HIS A 1 87 ? -0.004 -5.070 -0.913 1.00 0.00 87 HIS A O 5
ATOM 8637 N N . MET A 1 88 ? 0.807 -6.869 0.165 1.00 0.00 88 MET A N 5
ATOM 8638 C CA . MET A 1 88 ? -0.500 -7.489 0.338 1.00 0.00 88 MET A CA 5
ATOM 8639 C C . MET A 1 88 ? -1.111 -7.098 1.680 1.00 0.00 88 MET A C 5
ATOM 8640 O O . MET A 1 88 ? -0.540 -7.368 2.735 1.00 0.00 88 MET A O 5
ATOM 8654 N N . PHE A 1 89 ? -2.275 -6.458 1.630 1.00 0.00 89 PHE A N 5
ATOM 8655 C CA . PHE A 1 89 ? -2.962 -6.026 2.841 1.00 0.00 89 PHE A CA 5
ATOM 8656 C C . PHE A 1 89 ? -4.274 -6.781 3.028 1.00 0.00 89 PHE A C 5
ATOM 8657 O O . PHE A 1 89 ? -4.830 -7.326 2.074 1.00 0.00 89 PHE A O 5
ATOM 8674 N N . SER A 1 90 ? -4.764 -6.803 4.262 1.00 0.00 90 SER A N 5
ATOM 8675 C CA . SER A 1 90 ? -6.015 -7.484 4.579 1.00 0.00 90 SER A CA 5
ATOM 8676 C C . SER A 1 90 ? -6.972 -6.538 5.295 1.00 0.00 90 SER A C 5
ATOM 8677 O O . SER A 1 90 ? -6.650 -5.998 6.354 1.00 0.00 90 SER A O 5
ATOM 8685 N N . PHE A 1 91 ? -8.145 -6.332 4.706 1.00 0.00 91 PHE A N 5
ATOM 8686 C CA . PHE A 1 91 ? -9.142 -5.441 5.282 1.00 0.00 91 PHE A CA 5
ATOM 8687 C C . PHE A 1 91 ? -10.234 -6.212 6.006 1.00 0.00 91 PHE A C 5
ATOM 8688 O O . PHE A 1 91 ? -10.653 -7.284 5.567 1.00 0.00 91 PHE A O 5
ATOM 8705 N N . ASN A 1 92 ? -10.702 -5.646 7.109 1.00 0.00 92 ASN A N 5
ATOM 8706 C CA . ASN A 1 92 ? -11.762 -6.258 7.891 1.00 0.00 92 ASN A CA 5
ATOM 8707 C C . ASN A 1 92 ? -13.103 -5.592 7.588 1.00 0.00 92 ASN A C 5
ATOM 8708 O O . ASN A 1 92 ? -14.098 -5.846 8.268 1.00 0.00 92 ASN A O 5
ATOM 8719 N N . ASN A 1 93 ? -13.126 -4.736 6.564 1.00 0.00 93 ASN A N 5
ATOM 8720 C CA . ASN A 1 93 ? -14.347 -4.044 6.184 1.00 0.00 93 ASN A CA 5
ATOM 8721 C C . ASN A 1 93 ? -14.301 -3.596 4.728 1.00 0.00 93 ASN A C 5
ATOM 8722 O O . ASN A 1 93 ? -13.329 -2.982 4.286 1.00 0.00 93 ASN A O 5
ATOM 8733 N N . ARG A 1 94 ? -15.361 -3.904 3.988 1.00 0.00 94 ARG A N 5
ATOM 8734 C CA . ARG A 1 94 ? -15.447 -3.532 2.581 1.00 0.00 94 ARG A CA 5
ATOM 8735 C C . ARG A 1 94 ? -15.385 -2.017 2.420 1.00 0.00 94 ARG A C 5
ATOM 8736 O O . ARG A 1 94 ? -14.740 -1.506 1.507 1.00 0.00 94 ARG A O 5
ATOM 8757 N N . THR A 1 95 ? -16.063 -1.303 3.313 1.00 0.00 95 THR A N 5
ATOM 8758 C CA . THR A 1 95 ? -16.086 0.138 3.275 1.00 0.00 95 THR A CA 5
ATOM 8759 C C . THR A 1 95 ? -14.696 0.707 3.510 1.00 0.00 95 THR A C 5
ATOM 8760 O O . THR A 1 95 ? -14.279 1.660 2.850 1.00 0.00 95 THR A O 5
ATOM 8771 N N . VAL A 1 96 ? -13.984 0.109 4.449 1.00 0.00 96 VAL A N 5
ATOM 8772 C CA . VAL A 1 96 ? -12.636 0.538 4.775 1.00 0.00 96 VAL A CA 5
ATOM 8773 C C . VAL A 1 96 ? -11.667 0.144 3.671 1.00 0.00 96 VAL A C 5
ATOM 8774 O O . VAL A 1 96 ? -10.703 0.855 3.389 1.00 0.00 96 VAL A O 5
ATOM 8787 N N . MET A 1 97 ? -11.938 -0.991 3.047 1.00 0.00 97 MET A N 5
ATOM 8788 C CA . MET A 1 97 ? -11.097 -1.484 1.964 1.00 0.00 97 MET A CA 5
ATOM 8789 C C . MET A 1 97 ? -11.404 -0.741 0.667 1.00 0.00 97 MET A C 5
ATOM 8790 O O . MET A 1 97 ? -10.528 -0.558 -0.178 1.00 0.00 97 MET A O 5
ATOM 8804 N N . ASP A 1 98 ? -12.655 -0.312 0.519 1.00 0.00 98 ASP A N 5
ATOM 8805 C CA . ASP A 1 98 ? -13.075 0.413 -0.668 1.00 0.00 98 ASP A CA 5
ATOM 8806 C C . ASP A 1 98 ? -12.756 1.898 -0.540 1.00 0.00 98 ASP A C 5
ATOM 8807 O O . ASP A 1 98 ? -12.584 2.596 -1.539 1.00 0.00 98 ASP A O 5
ATOM 8816 N N . ASN A 1 99 ? -12.678 2.374 0.697 1.00 0.00 99 ASN A N 5
ATOM 8817 C CA . ASN A 1 99 ? -12.379 3.774 0.958 1.00 0.00 99 ASN A CA 5
ATOM 8818 C C . ASN A 1 99 ? -10.910 4.070 0.697 1.00 0.00 99 ASN A C 5
ATOM 8819 O O . ASN A 1 99 ? -10.549 5.169 0.273 1.00 0.00 99 ASN A O 5
ATOM 8830 N N . ILE A 1 100 ? -10.070 3.079 0.948 1.00 0.00 100 ILE A N 5
ATOM 8831 C CA . ILE A 1 100 ? -8.635 3.216 0.739 1.00 0.00 100 ILE A CA 5
ATOM 8832 C C . ILE A 1 100 ? -8.271 2.936 -0.717 1.00 0.00 100 ILE A C 5
ATOM 8833 O O . ILE A 1 100 ? -7.482 3.662 -1.320 1.00 0.00 100 ILE A O 5
ATOM 8849 N N . LYS A 1 101 ? -8.854 1.882 -1.275 1.00 0.00 101 LYS A N 5
ATOM 8850 C CA . LYS A 1 101 ? -8.594 1.511 -2.660 1.00 0.00 101 LYS A CA 5
ATOM 8851 C C . LYS A 1 101 ? -8.971 2.648 -3.603 1.00 0.00 101 LYS A C 5
ATOM 8852 O O . LYS A 1 101 ? -8.346 2.837 -4.646 1.00 0.00 101 LYS A O 5
ATOM 8871 N N . MET A 1 102 ? -9.999 3.400 -3.228 1.00 0.00 102 MET A N 5
ATOM 8872 C CA . MET A 1 102 ? -10.465 4.519 -4.038 1.00 0.00 102 MET A CA 5
ATOM 8873 C C . MET A 1 102 ? -9.562 5.729 -3.869 1.00 0.00 102 MET A C 5
ATOM 8874 O O . MET A 1 102 ? -9.141 6.348 -4.846 1.00 0.00 102 MET A O 5
ATOM 8888 N N . THR A 1 103 ? -9.267 6.056 -2.624 1.00 0.00 103 THR A N 5
ATOM 8889 C CA . THR A 1 103 ? -8.409 7.191 -2.317 1.00 0.00 103 THR A CA 5
ATOM 8890 C C . THR A 1 103 ? -7.005 6.957 -2.865 1.00 0.00 103 THR A C 5
ATOM 8891 O O . THR A 1 103 ? -6.373 7.870 -3.394 1.00 0.00 103 THR A O 5
ATOM 8902 N N . LEU A 1 104 ? -6.532 5.723 -2.741 1.00 0.00 104 LEU A N 5
ATOM 8903 C CA . LEU A 1 104 ? -5.210 5.362 -3.230 1.00 0.00 104 LEU A CA 5
ATOM 8904 C C . LEU A 1 104 ? -5.156 5.474 -4.749 1.00 0.00 104 LEU A C 5
ATOM 8905 O O . LEU A 1 104 ? -4.118 5.809 -5.320 1.00 0.00 104 LEU A O 5
ATOM 8921 N N . GLN A 1 105 ? -6.284 5.195 -5.399 1.00 0.00 105 GLN A N 5
ATOM 8922 C CA . GLN A 1 105 ? -6.360 5.269 -6.853 1.00 0.00 105 GLN A CA 5
ATOM 8923 C C . GLN A 1 105 ? -6.198 6.705 -7.327 1.00 0.00 105 GLN A C 5
ATOM 8924 O O . GLN A 1 105 ? -5.632 6.960 -8.390 1.00 0.00 105 GLN A O 5
ATOM 8938 N N . GLN A 1 106 ? -6.691 7.638 -6.527 1.00 0.00 106 GLN A N 5
ATOM 8939 C CA . GLN A 1 106 ? -6.593 9.052 -6.859 1.00 0.00 106 GLN A CA 5
ATOM 8940 C C . GLN A 1 106 ? -5.136 9.488 -6.884 1.00 0.00 106 GLN A C 5
ATOM 8941 O O . GLN A 1 106 ? -4.713 10.227 -7.773 1.00 0.00 106 GLN A O 5
ATOM 8955 N N . ILE A 1 107 ? -4.366 9.008 -5.912 1.00 0.00 107 ILE A N 5
ATOM 8956 C CA . ILE A 1 107 ? -2.950 9.334 -5.836 1.00 0.00 107 ILE A CA 5
ATOM 8957 C C . ILE A 1 107 ? -2.255 8.924 -7.129 1.00 0.00 107 ILE A C 5
ATOM 8958 O O . ILE A 1 107 ? -1.455 9.674 -7.687 1.00 0.00 107 ILE A O 5
ATOM 8974 N N . ILE A 1 108 ? -2.589 7.732 -7.605 1.00 0.00 108 ILE A N 5
ATOM 8975 C CA . ILE A 1 108 ? -2.028 7.208 -8.847 1.00 0.00 108 ILE A CA 5
ATOM 8976 C C . ILE A 1 108 ? -2.203 8.214 -9.965 1.00 0.00 108 ILE A C 5
ATOM 8977 O O . ILE A 1 108 ? -1.257 8.576 -10.665 1.00 0.00 108 ILE A O 5
ATOM 8993 N N . SER A 1 109 ? -3.437 8.647 -10.114 1.00 0.00 109 SER A N 5
ATOM 8994 C CA . SER A 1 109 ? -3.804 9.615 -11.142 1.00 0.00 109 SER A CA 5
ATOM 8995 C C . SER A 1 109 ? -2.935 10.866 -11.059 1.00 0.00 109 SER A C 5
ATOM 8996 O O . SER A 1 109 ? -2.679 11.525 -12.066 1.00 0.00 109 SER A O 5
ATOM 9004 N N . ARG A 1 110 ? -2.490 11.185 -9.853 1.00 0.00 110 ARG A N 5
ATOM 9005 C CA . ARG A 1 110 ? -1.652 12.357 -9.637 1.00 0.00 110 ARG A CA 5
ATOM 9006 C C . ARG A 1 110 ? -0.252 12.136 -10.189 1.00 0.00 110 ARG A C 5
ATOM 9007 O O . ARG A 1 110 ? 0.369 13.051 -10.728 1.00 0.00 110 ARG A O 5
ATOM 9028 N N . TYR A 1 111 ? 0.234 10.912 -10.057 1.00 0.00 111 TYR A N 5
ATOM 9029 C CA . TYR A 1 111 ? 1.560 10.560 -10.548 1.00 0.00 111 TYR A CA 5
ATOM 9030 C C . TYR A 1 111 ? 1.554 10.441 -12.065 1.00 0.00 111 TYR A C 5
ATOM 9031 O O . TYR A 1 111 ? 2.558 10.709 -12.726 1.00 0.00 111 TYR A O 5
ATOM 9049 N N . LYS A 1 112 ? 0.412 10.044 -12.607 1.00 0.00 112 LYS A N 5
ATOM 9050 C CA . LYS A 1 112 ? 0.256 9.891 -14.044 1.00 0.00 112 LYS A CA 5
ATOM 9051 C C . LYS A 1 112 ? 0.108 11.250 -14.721 1.00 0.00 112 LYS A C 5
ATOM 9052 O O . LYS A 1 112 ? 0.521 11.431 -15.866 1.00 0.00 112 LYS A O 5
ATOM 9071 N N . ASP A 1 113 ? -0.483 12.202 -14.004 1.00 0.00 113 ASP A N 5
ATOM 9072 C CA . ASP A 1 113 ? -0.685 13.545 -14.536 1.00 0.00 113 ASP A CA 5
ATOM 9073 C C . ASP A 1 113 ? 0.645 14.185 -14.920 1.00 0.00 113 ASP A C 5
ATOM 9074 O O . ASP A 1 113 ? 0.736 14.902 -15.915 1.00 0.00 113 ASP A O 5
ATOM 9083 N N . ALA A 1 114 ? 1.675 13.920 -14.122 1.00 0.00 114 ALA A N 5
ATOM 9084 C CA . ALA A 1 114 ? 3.000 14.470 -14.378 1.00 0.00 114 ALA A CA 5
ATOM 9085 C C . ALA A 1 114 ? 3.542 13.996 -15.721 1.00 0.00 114 ALA A C 5
ATOM 9086 O O . ALA A 1 114 ? 4.272 14.720 -16.398 1.00 0.00 114 ALA A O 5
ATOM 9093 N N . ASP A 1 115 ? 3.179 12.775 -16.103 1.00 0.00 115 ASP A N 5
ATOM 9094 C CA . ASP A 1 115 ? 3.629 12.205 -17.367 1.00 0.00 115 ASP A CA 5
ATOM 9095 C C . ASP A 1 115 ? 2.632 12.501 -18.483 1.00 0.00 115 ASP A C 5
ATOM 9096 O O . ASP A 1 115 ? 2.898 13.423 -19.283 1.00 0.00 115 ASP A O 5
ATOM 9106 N N . PRO A 1 1 ? -14.386 9.793 5.558 1.00 0.00 1 PRO A N 6
ATOM 9107 C CA . PRO A 1 1 ? -14.932 8.684 4.751 1.00 0.00 1 PRO A CA 6
ATOM 9108 C C . PRO A 1 1 ? -14.241 8.578 3.392 1.00 0.00 1 PRO A C 6
ATOM 9109 O O . PRO A 1 1 ? -14.893 8.382 2.366 1.00 0.00 1 PRO A O 6
ATOM 9122 N N . SER A 1 2 ? -12.918 8.709 3.394 1.00 0.00 2 SER A N 6
ATOM 9123 C CA . SER A 1 2 ? -12.141 8.627 2.164 1.00 0.00 2 SER A CA 6
ATOM 9124 C C . SER A 1 2 ? -10.673 8.339 2.466 1.00 0.00 2 SER A C 6
ATOM 9125 O O . SER A 1 2 ? -10.051 7.494 1.824 1.00 0.00 2 SER A O 6
ATOM 9133 N N . HIS A 1 3 ? -10.126 9.047 3.449 1.00 0.00 3 HIS A N 6
ATOM 9134 C CA . HIS A 1 3 ? -8.732 8.868 3.836 1.00 0.00 3 HIS A CA 6
ATOM 9135 C C . HIS A 1 3 ? -8.624 8.057 5.123 1.00 0.00 3 HIS A C 6
ATOM 9136 O O . HIS A 1 3 ? -9.592 7.933 5.873 1.00 0.00 3 HIS A O 6
ATOM 9151 N N . SER A 1 4 ? -7.440 7.505 5.370 1.00 0.00 4 SER A N 6
ATOM 9152 C CA . SER A 1 4 ? -7.203 6.705 6.567 1.00 0.00 4 SER A CA 6
ATOM 9153 C C . SER A 1 4 ? -8.171 5.530 6.641 1.00 0.00 4 SER A C 6
ATOM 9154 O O . SER A 1 4 ? -9.104 5.426 5.843 1.00 0.00 4 SER A O 6
ATOM 9162 N N . GLY A 1 5 ? -7.940 4.645 7.603 1.00 0.00 5 GLY A N 6
ATOM 9163 C CA . GLY A 1 5 ? -8.789 3.483 7.769 1.00 0.00 5 GLY A CA 6
ATOM 9164 C C . GLY A 1 5 ? -8.016 2.284 8.279 1.00 0.00 5 GLY A C 6
ATOM 9165 O O . GLY A 1 5 ? -6.822 2.149 8.010 1.00 0.00 5 GLY A O 6
ATOM 9169 N N . ALA A 1 6 ? -8.689 1.413 9.021 1.00 0.00 6 ALA A N 6
ATOM 9170 C CA . ALA A 1 6 ? -8.042 0.229 9.568 1.00 0.00 6 ALA A CA 6
ATOM 9171 C C . ALA A 1 6 ? -7.686 -0.764 8.470 1.00 0.00 6 ALA A C 6
ATOM 9172 O O . ALA A 1 6 ? -8.458 -0.978 7.536 1.00 0.00 6 ALA A O 6
ATOM 9179 N N . ALA A 1 7 ? -6.511 -1.368 8.594 1.00 0.00 7 ALA A N 6
ATOM 9180 C CA . ALA A 1 7 ? -6.049 -2.344 7.614 1.00 0.00 7 ALA A CA 6
ATOM 9181 C C . ALA A 1 7 ? -4.993 -3.279 8.199 1.00 0.00 7 ALA A C 6
ATOM 9182 O O . ALA A 1 7 ? -4.212 -2.885 9.064 1.00 0.00 7 ALA A O 6
ATOM 9189 N N . ILE A 1 8 ? -4.974 -4.523 7.717 1.00 0.00 8 ILE A N 6
ATOM 9190 C CA . ILE A 1 8 ? -4.012 -5.513 8.187 1.00 0.00 8 ILE A CA 6
ATOM 9191 C C . ILE A 1 8 ? -2.807 -5.595 7.264 1.00 0.00 8 ILE A C 6
ATOM 9192 O O . ILE A 1 8 ? -2.934 -5.502 6.044 1.00 0.00 8 ILE A O 6
ATOM 9208 N N . PHE A 1 9 ? -1.643 -5.801 7.859 1.00 0.00 9 PHE A N 6
ATOM 9209 C CA . PHE A 1 9 ? -0.413 -5.933 7.100 1.00 0.00 9 PHE A CA 6
ATOM 9210 C C . PHE A 1 9 ? 0.507 -6.945 7.770 1.00 0.00 9 PHE A C 6
ATOM 9211 O O . PHE A 1 9 ? 1.095 -6.668 8.815 1.00 0.00 9 PHE A O 6
ATOM 9228 N N . GLU A 1 10 ? 0.614 -8.123 7.163 1.00 0.00 10 GLU A N 6
ATOM 9229 C CA . GLU A 1 10 ? 1.449 -9.200 7.686 1.00 0.00 10 GLU A CA 6
ATOM 9230 C C . GLU A 1 10 ? 0.766 -9.914 8.854 1.00 0.00 10 GLU A C 6
ATOM 9231 O O . GLU A 1 10 ? 1.375 -10.128 9.903 1.00 0.00 10 GLU A O 6
ATOM 9243 N N . LYS A 1 11 ? -0.494 -10.301 8.655 1.00 0.00 11 LYS A N 6
ATOM 9244 C CA . LYS A 1 11 ? -1.251 -11.015 9.669 1.00 0.00 11 LYS A CA 6
ATOM 9245 C C . LYS A 1 11 ? -1.441 -10.198 10.945 1.00 0.00 11 LYS A C 6
ATOM 9246 O O . LYS A 1 11 ? -1.852 -10.734 11.974 1.00 0.00 11 LYS A O 6
ATOM 9265 N N . VAL A 1 12 ? -1.173 -8.898 10.872 1.00 0.00 12 VAL A N 6
ATOM 9266 C CA . VAL A 1 12 ? -1.351 -8.024 12.010 1.00 0.00 12 VAL A CA 6
ATOM 9267 C C . VAL A 1 12 ? -2.257 -6.871 11.611 1.00 0.00 12 VAL A C 6
ATOM 9268 O O . VAL A 1 12 ? -2.165 -6.367 10.494 1.00 0.00 12 VAL A O 6
ATOM 9281 N N . SER A 1 13 ? -3.154 -6.477 12.503 1.00 0.00 13 SER A N 6
ATOM 9282 C CA . SER A 1 13 ? -4.089 -5.404 12.200 1.00 0.00 13 SER A CA 6
ATOM 9283 C C . SER A 1 13 ? -3.676 -4.093 12.851 1.00 0.00 13 SER A C 6
ATOM 9284 O O . SER A 1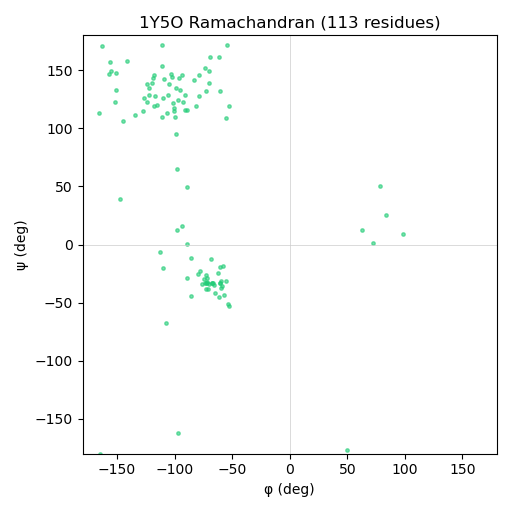 13 ? -3.094 -4.071 13.935 1.00 0.00 13 SER A O 6
ATOM 9292 N N . GLY A 1 14 ? -3.996 -3.006 12.166 1.00 0.00 14 GLY A N 6
ATOM 9293 C CA . GLY A 1 14 ? -3.675 -1.683 12.657 1.00 0.00 14 GLY A CA 6
ATOM 9294 C C . GLY A 1 14 ? -4.380 -0.615 11.850 1.00 0.00 14 GLY A C 6
ATOM 9295 O O . GLY A 1 14 ? -5.113 -0.925 10.912 1.00 0.00 14 GLY A O 6
ATOM 9299 N N . ILE A 1 15 ? -4.162 0.643 12.203 1.00 0.00 15 ILE A N 6
ATOM 9300 C CA . ILE A 1 15 ? -4.793 1.741 11.488 1.00 0.00 15 ILE A CA 6
ATOM 9301 C C . ILE A 1 15 ? -3.896 2.257 10.371 1.00 0.00 15 ILE A C 6
ATOM 9302 O O . ILE A 1 15 ? -2.723 2.563 10.583 1.00 0.00 15 ILE A O 6
ATOM 9318 N N . ILE A 1 16 ? -4.466 2.334 9.176 1.00 0.00 16 ILE A N 6
ATOM 9319 C CA . ILE A 1 16 ? -3.748 2.790 8.002 1.00 0.00 16 ILE A CA 6
ATOM 9320 C C . ILE A 1 16 ? -4.108 4.238 7.680 1.00 0.00 16 ILE A C 6
ATOM 9321 O O . ILE A 1 16 ? -5.270 4.560 7.437 1.00 0.00 16 ILE A O 6
ATOM 9337 N N . ALA A 1 17 ? -3.100 5.104 7.676 1.00 0.00 17 ALA A N 6
ATOM 9338 C CA . ALA A 1 17 ? -3.309 6.514 7.378 1.00 0.00 17 ALA A CA 6
ATOM 9339 C C . ALA A 1 17 ? -2.531 6.923 6.136 1.00 0.00 17 ALA A C 6
ATOM 9340 O O . ALA A 1 17 ? -1.410 6.466 5.915 1.00 0.00 17 ALA A O 6
ATOM 9347 N N . ILE A 1 18 ? -3.132 7.783 5.327 1.00 0.00 18 ILE A N 6
ATOM 9348 C CA . ILE A 1 18 ? -2.499 8.251 4.107 1.00 0.00 18 ILE A CA 6
ATOM 9349 C C . ILE A 1 18 ? -2.016 9.690 4.273 1.00 0.00 18 ILE A C 6
ATOM 9350 O O . ILE A 1 18 ? -2.815 10.624 4.320 1.00 0.00 18 ILE A O 6
ATOM 9366 N N . ASN A 1 19 ? -0.701 9.860 4.359 1.00 0.00 19 ASN A N 6
ATOM 9367 C CA . ASN A 1 19 ? -0.115 11.184 4.516 1.00 0.00 19 ASN A CA 6
ATOM 9368 C C . ASN A 1 19 ? 0.363 11.718 3.173 1.00 0.00 19 ASN A C 6
ATOM 9369 O O . ASN A 1 19 ? 1.343 11.227 2.611 1.00 0.00 19 ASN A O 6
ATOM 9380 N N . GLU A 1 20 ? -0.332 12.728 2.662 1.00 0.00 20 GLU A N 6
ATOM 9381 C CA . GLU A 1 20 ? 0.024 13.326 1.384 1.00 0.00 20 GLU A CA 6
ATOM 9382 C C . GLU A 1 20 ? 0.994 14.489 1.571 1.00 0.00 20 GLU A C 6
ATOM 9383 O O . GLU A 1 20 ? 1.646 14.921 0.621 1.00 0.00 20 GLU A O 6
ATOM 9395 N N . ASP A 1 21 ? 1.095 14.987 2.802 1.00 0.00 21 ASP A N 6
ATOM 9396 C CA . ASP A 1 21 ? 1.997 16.093 3.103 1.00 0.00 21 ASP A CA 6
ATOM 9397 C C . ASP A 1 21 ? 3.411 15.778 2.624 1.00 0.00 21 ASP A C 6
ATOM 9398 O O . ASP A 1 21 ? 4.207 16.679 2.362 1.00 0.00 21 ASP A O 6
ATOM 9407 N N . VAL A 1 22 ? 3.711 14.488 2.510 1.00 0.00 22 VAL A N 6
ATOM 9408 C CA . VAL A 1 22 ? 5.017 14.042 2.060 1.00 0.00 22 VAL A CA 6
ATOM 9409 C C . VAL A 1 22 ? 5.095 14.039 0.540 1.00 0.00 22 VAL A C 6
ATOM 9410 O O . VAL A 1 22 ? 4.078 13.913 -0.143 1.00 0.00 22 VAL A O 6
ATOM 9423 N N . SER A 1 23 ? 6.304 14.179 0.013 1.00 0.00 23 SER A N 6
ATOM 9424 C CA . SER A 1 23 ? 6.507 14.189 -1.428 1.00 0.00 23 SER A CA 6
ATOM 9425 C C . SER A 1 23 ? 7.759 13.398 -1.807 1.00 0.00 23 SER A C 6
ATOM 9426 O O . SER A 1 23 ? 8.880 13.848 -1.567 1.00 0.00 23 SER A O 6
ATOM 9434 N N . PRO A 1 24 ? 7.591 12.202 -2.403 1.00 0.00 24 PRO A N 6
ATOM 9435 C CA . PRO A 1 24 ? 6.275 11.624 -2.709 1.00 0.00 24 PRO A CA 6
ATOM 9436 C C . PRO A 1 24 ? 5.497 11.246 -1.451 1.00 0.00 24 PRO A C 6
ATOM 9437 O O . PRO A 1 24 ? 6.084 10.901 -0.426 1.00 0.00 24 PRO A O 6
ATOM 9448 N N . ALA A 1 25 ? 4.170 11.310 -1.541 1.00 0.00 25 ALA A N 6
ATOM 9449 C CA . ALA A 1 25 ? 3.305 10.972 -0.414 1.00 0.00 25 ALA A CA 6
ATOM 9450 C C . ALA A 1 25 ? 3.619 9.575 0.117 1.00 0.00 25 ALA A C 6
ATOM 9451 O O . ALA A 1 25 ? 4.405 8.839 -0.479 1.00 0.00 25 ALA A O 6
ATOM 9458 N N . GLU A 1 26 ? 3.008 9.216 1.244 1.00 0.00 26 GLU A N 6
ATOM 9459 C CA . GLU A 1 26 ? 3.241 7.905 1.846 1.00 0.00 26 GLU A CA 6
ATOM 9460 C C . GLU A 1 26 ? 2.014 7.406 2.609 1.00 0.00 26 GLU A C 6
ATOM 9461 O O . GLU A 1 26 ? 1.132 8.186 2.973 1.00 0.00 26 GLU A O 6
ATOM 9473 N N . LEU A 1 27 ? 1.977 6.099 2.852 1.00 0.00 27 LEU A N 6
ATOM 9474 C CA . LEU A 1 27 ? 0.877 5.470 3.575 1.00 0.00 27 LEU A CA 6
ATOM 9475 C C . LEU A 1 27 ? 1.382 4.849 4.877 1.00 0.00 27 LEU A C 6
ATOM 9476 O O . LEU A 1 27 ? 2.189 3.920 4.857 1.00 0.00 27 LEU A O 6
ATOM 9492 N N . THR A 1 28 ? 0.922 5.377 6.006 1.00 0.00 28 THR A N 6
ATOM 9493 C CA . THR A 1 28 ? 1.338 4.902 7.299 1.00 0.00 28 THR A CA 6
ATOM 9494 C C . THR A 1 28 ? 0.413 3.809 7.832 1.00 0.00 28 THR A C 6
ATOM 9495 O O . THR A 1 28 ? -0.793 3.819 7.583 1.00 0.00 28 THR A O 6
ATOM 9506 N N . TRP A 1 29 ? 0.995 2.876 8.578 1.00 0.00 29 TRP A N 6
ATOM 9507 C CA . TRP A 1 29 ? 0.253 1.779 9.172 1.00 0.00 29 TRP A CA 6
ATOM 9508 C C . TRP A 1 29 ? 0.653 1.593 10.628 1.00 0.00 29 TRP A C 6
ATOM 9509 O O . TRP A 1 29 ? 1.760 1.144 10.922 1.00 0.00 29 TRP A O 6
ATOM 9530 N N . ARG A 1 30 ? -0.251 1.921 11.536 1.00 0.00 30 ARG A N 6
ATOM 9531 C CA . ARG A 1 30 ? 0.023 1.766 12.957 1.00 0.00 30 ARG A CA 6
ATOM 9532 C C . ARG A 1 30 ? -0.689 0.530 13.493 1.00 0.00 30 ARG A C 6
ATOM 9533 O O . ARG A 1 30 ? -1.895 0.379 13.314 1.00 0.00 30 ARG A O 6
ATOM 9554 N N . SER A 1 31 ? 0.057 -0.360 14.143 1.00 0.00 31 SER A N 6
ATOM 9555 C CA . SER A 1 31 ? -0.523 -1.579 14.682 1.00 0.00 31 SER A CA 6
ATOM 9556 C C . SER A 1 31 ? -1.600 -1.257 15.707 1.00 0.00 31 SER A C 6
ATOM 9557 O O . SER A 1 31 ? -1.654 -0.150 16.244 1.00 0.00 31 SER A O 6
ATOM 9565 N N . THR A 1 32 ? -2.447 -2.237 15.980 1.00 0.00 32 THR A N 6
ATOM 9566 C CA . THR A 1 32 ? -3.516 -2.081 16.939 1.00 0.00 32 THR A CA 6
ATOM 9567 C C . THR A 1 32 ? -2.941 -1.773 18.313 1.00 0.00 32 THR A C 6
ATOM 9568 O O . THR A 1 32 ? -3.546 -1.063 19.117 1.00 0.00 32 THR A O 6
ATOM 9579 N N . ASP A 1 33 ? -1.767 -2.325 18.565 1.00 0.00 33 ASP A N 6
ATOM 9580 C CA . ASP A 1 33 ? -1.082 -2.133 19.836 1.00 0.00 33 ASP A CA 6
ATOM 9581 C C . ASP A 1 33 ? -0.571 -0.707 19.970 1.00 0.00 33 ASP A C 6
ATOM 9582 O O . ASP A 1 33 ? -0.520 -0.152 21.068 1.00 0.00 33 ASP A O 6
ATOM 9591 N N . GLY A 1 34 ? -0.187 -0.127 18.846 1.00 0.00 34 GLY A N 6
ATOM 9592 C CA . GLY A 1 34 ? 0.326 1.228 18.843 1.00 0.00 34 GLY A CA 6
ATOM 9593 C C . GLY A 1 34 ? 1.797 1.278 19.192 1.00 0.00 34 GLY A C 6
ATOM 9594 O O . GLY A 1 34 ? 2.294 2.289 19.688 1.00 0.00 34 GLY A O 6
ATOM 9598 N N . ASP A 1 35 ? 2.493 0.178 18.933 1.00 0.00 35 ASP A N 6
ATOM 9599 C CA . ASP A 1 35 ? 3.916 0.087 19.220 1.00 0.00 35 ASP A CA 6
ATOM 9600 C C . ASP A 1 35 ? 4.736 -0.042 17.939 1.00 0.00 35 ASP A C 6
ATOM 9601 O O . ASP A 1 35 ? 5.940 0.213 17.935 1.00 0.00 35 ASP A O 6
ATOM 9610 N N . LYS A 1 36 ? 4.080 -0.440 16.853 1.00 0.00 36 LYS A N 6
ATOM 9611 C CA . LYS A 1 36 ? 4.755 -0.599 15.571 1.00 0.00 36 LYS A CA 6
ATOM 9612 C C . LYS A 1 36 ? 4.049 0.201 14.484 1.00 0.00 36 LYS A C 6
ATOM 9613 O O . LYS A 1 36 ? 2.839 0.076 14.291 1.00 0.00 36 LYS A O 6
ATOM 9632 N N . VAL A 1 37 ? 4.812 1.025 13.776 1.00 0.00 37 VAL A N 6
ATOM 9633 C CA . VAL A 1 37 ? 4.261 1.847 12.707 1.00 0.00 37 VAL A CA 6
ATOM 9634 C C . VAL A 1 37 ? 5.015 1.627 11.402 1.00 0.00 37 VAL A C 6
ATOM 9635 O O . VAL A 1 37 ? 6.229 1.822 11.334 1.00 0.00 37 VAL A O 6
ATOM 9648 N N . HIS A 1 38 ? 4.289 1.219 10.368 1.00 0.00 38 HIS A N 6
ATOM 9649 C CA . HIS A 1 38 ? 4.893 0.972 9.061 1.00 0.00 38 HIS A CA 6
ATOM 9650 C C . HIS A 1 38 ? 4.487 2.037 8.058 1.00 0.00 38 HIS A C 6
ATOM 9651 O O . HIS A 1 38 ? 3.352 2.504 8.048 1.00 0.00 38 HIS A O 6
ATOM 9666 N N . THR A 1 39 ? 5.427 2.409 7.212 1.00 0.00 39 THR A N 6
ATOM 9667 C CA . THR A 1 39 ? 5.183 3.419 6.188 1.00 0.00 39 THR A CA 6
ATOM 9668 C C . THR A 1 39 ? 5.369 2.828 4.794 1.00 0.00 39 THR A C 6
ATOM 9669 O O . THR A 1 39 ? 6.348 2.129 4.531 1.00 0.00 39 THR A O 6
ATOM 9680 N N . VAL A 1 40 ? 4.421 3.109 3.908 1.00 0.00 40 VAL A N 6
ATOM 9681 C CA . VAL A 1 40 ? 4.477 2.600 2.542 1.00 0.00 40 VAL A CA 6
ATOM 9682 C C . VAL A 1 40 ? 4.562 3.739 1.533 1.00 0.00 40 VAL A C 6
ATOM 9683 O O . VAL A 1 40 ? 3.948 4.791 1.714 1.00 0.00 40 VAL A O 6
ATOM 9696 N N . VAL A 1 41 ? 5.319 3.520 0.464 1.00 0.00 41 VAL A N 6
ATOM 9697 C CA . VAL A 1 41 ? 5.475 4.525 -0.579 1.00 0.00 41 VAL A CA 6
ATOM 9698 C C . VAL A 1 41 ? 4.411 4.347 -1.657 1.00 0.00 41 VAL A C 6
ATOM 9699 O O . VAL A 1 41 ? 4.275 3.270 -2.238 1.00 0.00 41 VAL A O 6
ATOM 9712 N N . LEU A 1 42 ? 3.652 5.407 -1.910 1.00 0.00 42 LEU A N 6
ATOM 9713 C CA . LEU A 1 42 ? 2.591 5.367 -2.909 1.00 0.00 42 LEU A CA 6
ATOM 9714 C C . LEU A 1 42 ? 3.112 5.727 -4.300 1.00 0.00 42 LEU A C 6
ATOM 9715 O O . LEU A 1 42 ? 2.415 5.538 -5.298 1.00 0.00 42 LEU A O 6
ATOM 9731 N N . SER A 1 43 ? 4.336 6.244 -4.365 1.00 0.00 43 SER A N 6
ATOM 9732 C CA . SER A 1 43 ? 4.935 6.625 -5.638 1.00 0.00 43 SER A CA 6
ATOM 9733 C C . SER A 1 43 ? 5.489 5.403 -6.361 1.00 0.00 43 SER A C 6
ATOM 9734 O O . SER A 1 43 ? 5.524 5.361 -7.591 1.00 0.00 43 SER A O 6
ATOM 9742 N N . THR A 1 44 ? 5.919 4.411 -5.590 1.00 0.00 44 THR A N 6
ATOM 9743 C CA . THR A 1 44 ? 6.472 3.190 -6.159 1.00 0.00 44 THR A CA 6
ATOM 9744 C C . THR A 1 44 ? 5.363 2.255 -6.633 1.00 0.00 44 THR A C 6
ATOM 9745 O O . THR A 1 44 ? 5.577 1.416 -7.507 1.00 0.00 44 THR A O 6
ATOM 9756 N N . ILE A 1 45 ? 4.180 2.410 -6.051 1.00 0.00 45 ILE A N 6
ATOM 9757 C CA . ILE A 1 45 ? 3.034 1.584 -6.413 1.00 0.00 45 ILE A CA 6
ATOM 9758 C C . ILE A 1 45 ? 2.688 1.743 -7.888 1.00 0.00 45 ILE A C 6
ATOM 9759 O O . ILE A 1 45 ? 1.946 2.648 -8.269 1.00 0.00 45 ILE A O 6
ATOM 9775 N N . ASP A 1 46 ? 3.232 0.856 -8.713 1.00 0.00 46 ASP A N 6
ATOM 9776 C CA . ASP A 1 46 ? 2.984 0.893 -10.147 1.00 0.00 46 ASP A CA 6
ATOM 9777 C C . ASP A 1 46 ? 1.497 0.745 -10.445 1.00 0.00 46 ASP A C 6
ATOM 9778 O O . ASP A 1 46 ? 0.998 1.282 -11.434 1.00 0.00 46 ASP A O 6
ATOM 9787 N N . LYS A 1 47 ? 0.791 0.014 -9.586 1.00 0.00 47 LYS A N 6
ATOM 9788 C CA . LYS A 1 47 ? -0.641 -0.200 -9.767 1.00 0.00 47 LYS A CA 6
ATOM 9789 C C . LYS A 1 47 ? -1.303 -0.629 -8.462 1.00 0.00 47 LYS A C 6
ATOM 9790 O O . LYS A 1 47 ? -0.627 -0.994 -7.501 1.00 0.00 47 LYS A O 6
ATOM 9809 N N . LEU A 1 48 ? -2.630 -0.585 -8.440 1.00 0.00 48 LEU A N 6
ATOM 9810 C CA . LEU A 1 48 ? -3.392 -0.970 -7.257 1.00 0.00 48 LEU A CA 6
ATOM 9811 C C . LEU A 1 48 ? -4.280 -2.175 -7.554 1.00 0.00 48 LEU A C 6
ATOM 9812 O O . LEU A 1 48 ? -4.950 -2.223 -8.586 1.00 0.00 48 LEU A O 6
ATOM 9828 N N . GLN A 1 49 ? -4.283 -3.143 -6.645 1.00 0.00 49 GLN A N 6
ATOM 9829 C CA . GLN A 1 49 ? -5.091 -4.346 -6.812 1.00 0.00 49 GLN A CA 6
ATOM 9830 C C . GLN A 1 49 ? -5.951 -4.599 -5.577 1.00 0.00 49 GLN A C 6
ATOM 9831 O O . GLN A 1 49 ? -5.525 -4.345 -4.450 1.00 0.00 49 GLN A O 6
ATOM 9845 N N . ALA A 1 50 ? -7.162 -5.100 -5.797 1.00 0.00 50 ALA A N 6
ATOM 9846 C CA . ALA A 1 50 ? -8.080 -5.385 -4.701 1.00 0.00 50 ALA A CA 6
ATOM 9847 C C . ALA A 1 50 ? -8.859 -6.671 -4.956 1.00 0.00 50 ALA A C 6
ATOM 9848 O O . ALA A 1 50 ? -9.023 -7.092 -6.101 1.00 0.00 50 ALA A O 6
ATOM 9855 N N . THR A 1 51 ? -9.336 -7.288 -3.881 1.00 0.00 51 THR A N 6
ATOM 9856 C CA . THR A 1 51 ? -10.100 -8.526 -3.986 1.00 0.00 51 THR A CA 6
ATOM 9857 C C . THR A 1 51 ? -11.500 -8.259 -4.536 1.00 0.00 51 THR A C 6
ATOM 9858 O O . THR A 1 51 ? -12.039 -7.164 -4.377 1.00 0.00 51 THR A O 6
ATOM 9869 N N . PRO A 1 52 ? -12.107 -9.261 -5.193 1.00 0.00 52 PRO A N 6
ATOM 9870 C CA . PRO A 1 52 ? -13.451 -9.129 -5.768 1.00 0.00 52 PRO A CA 6
ATOM 9871 C C . PRO A 1 52 ? -14.530 -9.008 -4.697 1.00 0.00 52 PRO A C 6
ATOM 9872 O O . PRO A 1 52 ? -14.337 -9.426 -3.555 1.00 0.00 52 PRO A O 6
ATOM 9883 N N . ALA A 1 53 ? -15.668 -8.433 -5.075 1.00 0.00 53 ALA A N 6
ATOM 9884 C CA . ALA A 1 53 ? -16.781 -8.255 -4.149 1.00 0.00 53 ALA A CA 6
ATOM 9885 C C . ALA A 1 53 ? -17.427 -9.590 -3.784 1.00 0.00 53 ALA A C 6
ATOM 9886 O O . ALA A 1 53 ? -18.233 -9.664 -2.858 1.00 0.00 53 ALA A O 6
ATOM 9893 N N . SER A 1 54 ? -17.070 -10.644 -4.515 1.00 0.00 54 SER A N 6
ATOM 9894 C CA . SER A 1 54 ? -17.621 -11.971 -4.261 1.00 0.00 54 SER A CA 6
ATOM 9895 C C . SER A 1 54 ? -16.771 -12.743 -3.253 1.00 0.00 54 SER A C 6
ATOM 9896 O O . SER A 1 54 ? -17.084 -13.884 -2.911 1.00 0.00 54 SER A O 6
ATOM 9904 N N . SER A 1 55 ? -15.697 -12.116 -2.776 1.00 0.00 55 SER A N 6
ATOM 9905 C CA . SER A 1 55 ? -14.812 -12.747 -1.808 1.00 0.00 55 SER A CA 6
ATOM 9906 C C . SER A 1 55 ? -14.995 -12.128 -0.430 1.00 0.00 55 SER A C 6
ATOM 9907 O O . SER A 1 55 ? -14.678 -10.959 -0.216 1.00 0.00 55 SER A O 6
ATOM 9915 N N . GLU A 1 56 ? -15.502 -12.925 0.503 1.00 0.00 56 GLU A N 6
ATOM 9916 C CA . GLU A 1 56 ? -15.721 -12.457 1.866 1.00 0.00 56 GLU A CA 6
ATOM 9917 C C . GLU A 1 56 ? -14.416 -11.960 2.484 1.00 0.00 56 GLU A C 6
ATOM 9918 O O . GLU A 1 56 ? -14.426 -11.220 3.467 1.00 0.00 56 GLU A O 6
ATOM 9930 N N . LYS A 1 57 ? -13.295 -12.372 1.899 1.00 0.00 57 LYS A N 6
ATOM 9931 C CA . LYS A 1 57 ? -11.984 -11.967 2.391 1.00 0.00 57 LYS A CA 6
ATOM 9932 C C . LYS A 1 57 ? -11.531 -10.671 1.728 1.00 0.00 57 LYS A C 6
ATOM 9933 O O . LYS A 1 57 ? -11.053 -10.675 0.593 1.00 0.00 57 LYS A O 6
ATOM 9952 N N . MET A 1 58 ? -11.685 -9.562 2.444 1.00 0.00 58 MET A N 6
ATOM 9953 C CA . MET A 1 58 ? -11.293 -8.256 1.926 1.00 0.00 58 MET A CA 6
ATOM 9954 C C . MET A 1 58 ? -9.783 -8.060 2.034 1.00 0.00 58 MET A C 6
ATOM 9955 O O . MET A 1 58 ? -9.219 -8.111 3.126 1.00 0.00 58 MET A O 6
ATOM 9969 N N . MET A 1 59 ? -9.137 -7.840 0.893 1.00 0.00 59 MET A N 6
ATOM 9970 C CA . MET A 1 59 ? -7.694 -7.640 0.862 1.00 0.00 59 MET A CA 6
ATOM 9971 C C . MET A 1 59 ? -7.290 -6.748 -0.310 1.00 0.00 59 MET A C 6
ATOM 9972 O O . MET A 1 59 ? -7.788 -6.910 -1.424 1.00 0.00 59 MET A O 6
ATOM 9986 N N . LEU A 1 60 ? -6.384 -5.811 -0.050 1.00 0.00 60 LEU A N 6
ATOM 9987 C CA . LEU A 1 60 ? -5.913 -4.898 -1.085 1.00 0.00 60 LEU A CA 6
ATOM 9988 C C . LEU A 1 60 ? -4.430 -5.120 -1.362 1.00 0.00 60 LEU A C 6
ATOM 9989 O O . LEU A 1 60 ? -3.589 -4.932 -0.483 1.00 0.00 60 LEU A O 6
ATOM 10005 N N . ARG A 1 61 ? -4.115 -5.524 -2.589 1.00 0.00 61 ARG A N 6
ATOM 10006 C CA . ARG A 1 61 ? -2.733 -5.775 -2.979 1.00 0.00 61 ARG A CA 6
ATOM 10007 C C . ARG A 1 61 ? -2.193 -4.640 -3.840 1.00 0.00 61 ARG A C 6
ATOM 10008 O O . ARG A 1 61 ? -2.836 -4.213 -4.799 1.00 0.00 61 ARG A O 6
ATOM 10029 N N . LEU A 1 62 ? -1.007 -4.156 -3.491 1.00 0.00 62 LEU A N 6
ATOM 10030 C CA . LEU A 1 62 ? -0.374 -3.072 -4.232 1.00 0.00 62 LEU A CA 6
ATOM 10031 C C . LEU A 1 62 ? 0.925 -3.541 -4.873 1.00 0.00 62 LEU A C 6
ATOM 10032 O O . LEU A 1 62 ? 1.779 -4.131 -4.214 1.00 0.00 62 LEU A O 6
ATOM 10048 N N . ILE A 1 63 ? 1.063 -3.275 -6.166 1.00 0.00 63 ILE A N 6
ATOM 10049 C CA . ILE A 1 63 ? 2.257 -3.671 -6.902 1.00 0.00 63 ILE A CA 6
ATOM 10050 C C . ILE A 1 63 ? 3.161 -2.478 -7.175 1.00 0.00 63 ILE A C 6
ATOM 10051 O O . ILE A 1 63 ? 2.712 -1.445 -7.673 1.00 0.00 63 ILE A O 6
ATOM 10067 N N . GLY A 1 64 ? 4.439 -2.629 -6.848 1.00 0.00 64 GLY A N 6
ATOM 10068 C CA . GLY A 1 64 ? 5.391 -1.557 -7.066 1.00 0.00 64 GLY A CA 6
ATOM 10069 C C . GLY A 1 64 ? 5.946 -1.557 -8.478 1.00 0.00 64 GLY A C 6
ATOM 10070 O O . GLY A 1 64 ? 5.706 -2.490 -9.245 1.00 0.00 64 GLY A O 6
ATOM 10074 N N . LYS A 1 65 ? 6.689 -0.512 -8.821 1.00 0.00 65 LYS A N 6
ATOM 10075 C CA . LYS A 1 65 ? 7.279 -0.397 -10.149 1.00 0.00 65 LYS A CA 6
ATOM 10076 C C . LYS A 1 65 ? 8.742 -0.824 -10.132 1.00 0.00 65 LYS A C 6
ATOM 10077 O O . LYS A 1 65 ? 9.268 -1.228 -9.095 1.00 0.00 65 LYS A O 6
ATOM 10096 N N . VAL A 1 66 ? 9.395 -0.733 -11.285 1.00 0.00 66 VAL A N 6
ATOM 10097 C CA . VAL A 1 66 ? 10.797 -1.113 -11.400 1.00 0.00 66 VAL A CA 6
ATOM 10098 C C . VAL A 1 66 ? 11.708 0.108 -11.320 1.00 0.00 66 VAL A C 6
ATOM 10099 O O . VAL A 1 66 ? 11.491 1.105 -12.010 1.00 0.00 66 VAL A O 6
ATOM 10112 N N . ASP A 1 67 ? 12.730 0.023 -10.475 1.00 0.00 67 ASP A N 6
ATOM 10113 C CA . ASP A 1 67 ? 13.676 1.120 -10.304 1.00 0.00 67 ASP A CA 6
ATOM 10114 C C . ASP A 1 67 ? 15.110 0.600 -10.273 1.00 0.00 67 ASP A C 6
ATOM 10115 O O . ASP A 1 67 ? 15.419 -0.355 -9.560 1.00 0.00 67 ASP A O 6
ATOM 10124 N N . GLU A 1 68 ? 15.982 1.236 -11.048 1.00 0.00 68 GLU A N 6
ATOM 10125 C CA . GLU A 1 68 ? 17.383 0.837 -11.107 1.00 0.00 68 GLU A CA 6
ATOM 10126 C C . GLU A 1 68 ? 18.273 1.878 -10.436 1.00 0.00 68 GLU A C 6
ATOM 10127 O O . GLU A 1 68 ? 19.389 2.138 -10.881 1.00 0.00 68 GLU A O 6
ATOM 10139 N N . SER A 1 69 ? 17.764 2.467 -9.362 1.00 0.00 69 SER A N 6
ATOM 10140 C CA . SER A 1 69 ? 18.507 3.481 -8.621 1.00 0.00 69 SER A CA 6
ATOM 10141 C C . SER A 1 69 ? 19.395 2.844 -7.556 1.00 0.00 69 SER A C 6
ATOM 10142 O O . SER A 1 69 ? 20.381 3.436 -7.121 1.00 0.00 69 SER A O 6
ATOM 10150 N N . LYS A 1 70 ? 19.037 1.636 -7.141 1.00 0.00 70 LYS A N 6
ATOM 10151 C CA . LYS A 1 70 ? 19.799 0.917 -6.127 1.00 0.00 70 LYS A CA 6
ATOM 10152 C C . LYS A 1 70 ? 21.234 0.684 -6.588 1.00 0.00 70 LYS A C 6
ATOM 10153 O O . LYS A 1 70 ? 22.166 0.705 -5.784 1.00 0.00 70 LYS A O 6
ATOM 10172 N N . LYS A 1 71 ? 21.403 0.462 -7.888 1.00 0.00 71 LYS A N 6
ATOM 10173 C CA . LYS A 1 71 ? 22.725 0.227 -8.457 1.00 0.00 71 LYS A CA 6
ATOM 10174 C C . LYS A 1 71 ? 23.380 -0.998 -7.825 1.00 0.00 71 LYS A C 6
ATOM 10175 O O . LYS A 1 71 ? 23.878 -0.936 -6.701 1.00 0.00 71 LYS A O 6
ATOM 10194 N N . ARG A 1 72 ? 23.375 -2.108 -8.556 1.00 0.00 72 ARG A N 6
ATOM 10195 C CA . ARG A 1 72 ? 23.968 -3.348 -8.067 1.00 0.00 72 ARG A CA 6
ATOM 10196 C C . ARG A 1 72 ? 25.453 -3.159 -7.773 1.00 0.00 72 ARG A C 6
ATOM 10197 O O . ARG A 1 72 ? 26.195 -2.618 -8.592 1.00 0.00 72 ARG A O 6
ATOM 10218 N N . LYS A 1 73 ? 25.880 -3.611 -6.598 1.00 0.00 73 LYS A N 6
ATOM 10219 C CA . LYS A 1 73 ? 27.275 -3.492 -6.195 1.00 0.00 73 LYS A CA 6
ATOM 10220 C C . LYS A 1 73 ? 28.019 -4.806 -6.418 1.00 0.00 73 LYS A C 6
ATOM 10221 O O . LYS A 1 73 ? 27.409 -5.833 -6.718 1.00 0.00 73 LYS A O 6
ATOM 10240 N N . ASP A 1 74 ? 29.339 -4.766 -6.269 1.00 0.00 74 ASP A N 6
ATOM 10241 C CA . ASP A 1 74 ? 30.167 -5.953 -6.453 1.00 0.00 74 ASP A CA 6
ATOM 10242 C C . ASP A 1 74 ? 30.156 -6.830 -5.204 1.00 0.00 74 ASP A C 6
ATOM 10243 O O . ASP A 1 74 ? 30.462 -8.020 -5.269 1.00 0.00 74 ASP A O 6
ATOM 10252 N N . ASN A 1 75 ? 29.802 -6.236 -4.070 1.00 0.00 75 ASN A N 6
ATOM 10253 C CA . ASN A 1 75 ? 29.752 -6.964 -2.808 1.00 0.00 75 ASN A CA 6
ATOM 10254 C C . ASN A 1 75 ? 28.460 -7.771 -2.679 1.00 0.00 75 ASN A C 6
ATOM 10255 O O . ASN A 1 75 ? 28.249 -8.461 -1.682 1.00 0.00 75 ASN A O 6
ATOM 10266 N N . GLU A 1 76 ? 27.595 -7.680 -3.688 1.00 0.00 76 GLU A N 6
ATOM 10267 C CA . GLU A 1 76 ? 26.329 -8.405 -3.672 1.00 0.00 76 GLU A CA 6
ATOM 10268 C C . GLU A 1 76 ? 26.423 -9.685 -4.492 1.00 0.00 76 GLU A C 6
ATOM 10269 O O . GLU A 1 76 ? 25.447 -10.120 -5.103 1.00 0.00 76 GLU A O 6
ATOM 10281 N N . GLY A 1 77 ? 27.608 -10.277 -4.499 1.00 0.00 77 GLY A N 6
ATOM 10282 C CA . GLY A 1 77 ? 27.827 -11.504 -5.246 1.00 0.00 77 GLY A CA 6
ATOM 10283 C C . GLY A 1 77 ? 27.450 -11.381 -6.713 1.00 0.00 77 GLY A C 6
ATOM 10284 O O . GLY A 1 77 ? 27.301 -12.390 -7.403 1.00 0.00 77 GLY A O 6
ATOM 10288 N N . ASN A 1 78 ? 27.302 -10.148 -7.193 1.00 0.00 78 ASN A N 6
ATOM 10289 C CA . ASN A 1 78 ? 26.944 -9.898 -8.588 1.00 0.00 78 ASN A CA 6
ATOM 10290 C C . ASN A 1 78 ? 25.794 -10.797 -9.040 1.00 0.00 78 ASN A C 6
ATOM 10291 O O . ASN A 1 78 ? 25.178 -11.489 -8.230 1.00 0.00 78 ASN A O 6
ATOM 10302 N N . GLU A 1 79 ? 25.508 -10.775 -10.338 1.00 0.00 79 GLU A N 6
ATOM 10303 C CA . GLU A 1 79 ? 24.431 -11.586 -10.897 1.00 0.00 79 GLU A CA 6
ATOM 10304 C C . GLU A 1 79 ? 23.093 -11.243 -10.246 1.00 0.00 79 GLU A C 6
ATOM 10305 O O . GLU A 1 79 ? 22.365 -12.126 -9.792 1.00 0.00 79 GLU A O 6
ATOM 10317 N N . VAL A 1 80 ? 22.777 -9.954 -10.204 1.00 0.00 80 VAL A N 6
ATOM 10318 C CA . VAL A 1 80 ? 21.527 -9.493 -9.610 1.00 0.00 80 VAL A CA 6
ATOM 10319 C C . VAL A 1 80 ? 20.748 -8.613 -10.582 1.00 0.00 80 VAL A C 6
ATOM 10320 O O . VAL A 1 80 ? 21.328 -7.971 -11.457 1.00 0.00 80 VAL A O 6
ATOM 10333 N N . VAL A 1 81 ? 19.429 -8.588 -10.421 1.00 0.00 81 VAL A N 6
ATOM 10334 C CA . VAL A 1 81 ? 18.569 -7.786 -11.284 1.00 0.00 81 VAL A CA 6
ATOM 10335 C C . VAL A 1 81 ? 17.426 -7.157 -10.493 1.00 0.00 81 VAL A C 6
ATOM 10336 O O . VAL A 1 81 ? 16.971 -7.716 -9.495 1.00 0.00 81 VAL A O 6
ATOM 10349 N N . PRO A 1 82 ? 16.944 -5.981 -10.931 1.00 0.00 82 PRO A N 6
ATOM 10350 C CA . PRO A 1 82 ? 15.847 -5.278 -10.259 1.00 0.00 82 PRO A CA 6
ATOM 10351 C C . PRO A 1 82 ? 14.516 -6.005 -10.410 1.00 0.00 82 PRO A C 6
ATOM 10352 O O . PRO A 1 82 ? 14.259 -6.645 -11.430 1.00 0.00 82 PRO A O 6
ATOM 10363 N N . LYS A 1 83 ? 13.671 -5.903 -9.389 1.00 0.00 83 LYS A N 6
ATOM 10364 C CA . LYS A 1 83 ? 12.366 -6.552 -9.410 1.00 0.00 83 LYS A CA 6
ATOM 10365 C C . LYS A 1 83 ? 11.338 -5.733 -8.630 1.00 0.00 83 LYS A C 6
ATOM 10366 O O . LYS A 1 83 ? 11.636 -5.216 -7.553 1.00 0.00 83 LYS A O 6
ATOM 10385 N N . PRO A 1 84 ? 10.109 -5.605 -9.163 1.00 0.00 84 PRO A N 6
ATOM 10386 C CA . PRO A 1 84 ? 9.042 -4.843 -8.504 1.00 0.00 84 PRO A CA 6
ATOM 10387 C C . PRO A 1 84 ? 8.576 -5.501 -7.210 1.00 0.00 84 PRO A C 6
ATOM 10388 O O . PRO A 1 84 ? 8.440 -6.722 -7.135 1.00 0.00 84 PRO A O 6
ATOM 10399 N N . GLN A 1 85 ? 8.331 -4.682 -6.192 1.00 0.00 85 GLN A N 6
ATOM 10400 C CA . GLN A 1 85 ? 7.876 -5.184 -4.900 1.00 0.00 85 GLN A CA 6
ATOM 10401 C C . GLN A 1 85 ? 6.363 -5.060 -4.772 1.00 0.00 85 GLN A C 6
ATOM 10402 O O . GLN A 1 85 ? 5.780 -4.043 -5.147 1.00 0.00 85 GLN A O 6
ATOM 10416 N N . ARG A 1 86 ? 5.730 -6.102 -4.244 1.00 0.00 86 ARG A N 6
ATOM 10417 C CA . ARG A 1 86 ? 4.282 -6.109 -4.071 1.00 0.00 86 ARG A CA 6
ATOM 10418 C C . ARG A 1 86 ? 3.907 -6.195 -2.596 1.00 0.00 86 ARG A C 6
ATOM 10419 O O . ARG A 1 86 ? 4.500 -6.961 -1.837 1.00 0.00 86 ARG A O 6
ATOM 10440 N N . HIS A 1 87 ? 2.915 -5.405 -2.197 1.00 0.00 87 HIS A N 6
ATOM 10441 C CA . HIS A 1 87 ? 2.455 -5.390 -0.813 1.00 0.00 87 HIS A CA 6
ATOM 10442 C C . HIS A 1 87 ? 1.013 -5.879 -0.719 1.00 0.00 87 HIS A C 6
ATOM 10443 O O . HIS A 1 87 ? 0.112 -5.307 -1.332 1.00 0.00 87 HIS A O 6
ATOM 10458 N N . MET A 1 88 ? 0.802 -6.942 0.050 1.00 0.00 88 MET A N 6
ATOM 10459 C CA . MET A 1 88 ? -0.531 -7.506 0.220 1.00 0.00 88 MET A CA 6
ATOM 10460 C C . MET A 1 88 ? -1.120 -7.115 1.572 1.00 0.00 88 MET A C 6
ATOM 10461 O O . MET A 1 88 ? -0.531 -7.385 2.618 1.00 0.00 88 MET A O 6
ATOM 10475 N N . PHE A 1 89 ? -2.283 -6.473 1.541 1.00 0.00 89 PHE A N 6
ATOM 10476 C CA . PHE A 1 89 ? -2.950 -6.040 2.764 1.00 0.00 89 PHE A CA 6
ATOM 10477 C C . PHE A 1 89 ? -4.266 -6.781 2.967 1.00 0.00 89 PHE A C 6
ATOM 10478 O O . PHE A 1 89 ? -4.858 -7.290 2.016 1.00 0.00 89 PHE A O 6
ATOM 10495 N N . SER A 1 90 ? -4.719 -6.830 4.215 1.00 0.00 90 SER A N 6
ATOM 10496 C CA . SER A 1 90 ? -5.969 -7.500 4.552 1.00 0.00 90 SER A CA 6
ATOM 10497 C C . SER A 1 90 ? -6.909 -6.539 5.273 1.00 0.00 90 SER A C 6
ATOM 10498 O O . SER A 1 90 ? -6.567 -5.993 6.321 1.00 0.00 90 SER A O 6
ATOM 10506 N N . PHE A 1 91 ? -8.088 -6.326 4.700 1.00 0.00 91 PHE A N 6
ATOM 10507 C CA . PHE A 1 91 ? -9.063 -5.420 5.285 1.00 0.00 91 PHE A CA 6
ATOM 10508 C C . PHE A 1 91 ? -10.135 -6.167 6.061 1.00 0.00 91 PHE A C 6
ATOM 10509 O O . PHE A 1 91 ? -10.612 -7.218 5.636 1.00 0.00 91 PHE A O 6
ATOM 10526 N N . ASN A 1 92 ? -10.524 -5.598 7.193 1.00 0.00 92 ASN A N 6
ATOM 10527 C CA . ASN A 1 92 ? -11.559 -6.186 8.027 1.00 0.00 92 ASN A CA 6
ATOM 10528 C C . ASN A 1 92 ? -12.882 -5.451 7.824 1.00 0.00 92 ASN A C 6
ATOM 10529 O O . ASN A 1 92 ? -13.826 -5.631 8.592 1.00 0.00 92 ASN A O 6
ATOM 10540 N N . ASN A 1 93 ? -12.943 -4.618 6.782 1.00 0.00 93 ASN A N 6
ATOM 10541 C CA . ASN A 1 93 ? -14.149 -3.861 6.487 1.00 0.00 93 ASN A CA 6
ATOM 10542 C C . ASN A 1 93 ? -14.241 -3.523 5.003 1.00 0.00 93 ASN A C 6
ATOM 10543 O O . ASN A 1 93 ? -13.283 -3.036 4.405 1.00 0.00 93 ASN A O 6
ATOM 10554 N N . ARG A 1 94 ? -15.406 -3.786 4.417 1.00 0.00 94 ARG A N 6
ATOM 10555 C CA . ARG A 1 94 ? -15.627 -3.509 3.004 1.00 0.00 94 ARG A CA 6
ATOM 10556 C C . ARG A 1 94 ? -15.587 -2.010 2.736 1.00 0.00 94 ARG A C 6
ATOM 10557 O O . ARG A 1 94 ? -14.913 -1.550 1.814 1.00 0.00 94 ARG A O 6
ATOM 10578 N N . THR A 1 95 ? -16.311 -1.250 3.549 1.00 0.00 95 THR A N 6
ATOM 10579 C CA . THR A 1 95 ? -16.359 0.183 3.410 1.00 0.00 95 THR A CA 6
ATOM 10580 C C . THR A 1 95 ? -14.990 0.794 3.663 1.00 0.00 95 THR A C 6
ATOM 10581 O O . THR A 1 95 ? -14.611 1.786 3.040 1.00 0.00 95 THR A O 6
ATOM 10592 N N . VAL A 1 96 ? -14.254 0.188 4.581 1.00 0.00 96 VAL A N 6
ATOM 10593 C CA . VAL A 1 96 ? -12.922 0.658 4.924 1.00 0.00 96 VAL A CA 6
ATOM 10594 C C . VAL A 1 96 ? -11.943 0.391 3.792 1.00 0.00 96 VAL A C 6
ATOM 10595 O O . VAL A 1 96 ? -11.076 1.213 3.500 1.00 0.00 96 VAL A O 6
ATOM 10608 N N . MET A 1 97 ? -12.093 -0.758 3.154 1.00 0.00 97 MET A N 6
ATOM 10609 C CA . MET A 1 97 ? -11.218 -1.119 2.045 1.00 0.00 97 MET A CA 6
ATOM 10610 C C . MET A 1 97 ? -11.556 -0.296 0.809 1.00 0.00 97 MET A C 6
ATOM 10611 O O . MET A 1 97 ? -10.679 0.034 0.011 1.00 0.00 97 MET A O 6
ATOM 10625 N N . ASP A 1 98 ? -12.834 0.036 0.659 1.00 0.00 98 ASP A N 6
ATOM 10626 C CA . ASP A 1 98 ? -13.286 0.826 -0.475 1.00 0.00 98 ASP A CA 6
ATOM 10627 C C . ASP A 1 98 ? -12.891 2.287 -0.308 1.00 0.00 98 ASP A C 6
ATOM 10628 O O . ASP A 1 98 ? -12.671 2.999 -1.287 1.00 0.00 98 ASP A O 6
ATOM 10637 N N . ASN A 1 99 ? -12.799 2.723 0.941 1.00 0.00 99 ASN A N 6
ATOM 10638 C CA . ASN A 1 99 ? -12.426 4.097 1.241 1.00 0.00 99 ASN A CA 6
ATOM 10639 C C . ASN A 1 99 ? -10.945 4.320 0.970 1.00 0.00 99 ASN A C 6
ATOM 10640 O O . ASN A 1 99 ? -10.529 5.406 0.563 1.00 0.00 99 ASN A O 6
ATOM 10651 N N . ILE A 1 100 ? -10.159 3.279 1.196 1.00 0.00 100 ILE A N 6
ATOM 10652 C CA . ILE A 1 100 ? -8.721 3.338 0.980 1.00 0.00 100 ILE A CA 6
ATOM 10653 C C . ILE A 1 100 ? -8.373 3.020 -0.473 1.00 0.00 100 ILE A C 6
ATOM 10654 O O . ILE A 1 100 ? -7.535 3.684 -1.083 1.00 0.00 100 ILE A O 6
ATOM 10670 N N . LYS A 1 101 ? -9.019 1.995 -1.018 1.00 0.00 101 LYS A N 6
ATOM 10671 C CA . LYS A 1 101 ? -8.775 1.585 -2.395 1.00 0.00 101 LYS A CA 6
ATOM 10672 C C . LYS A 1 101 ? -9.077 2.720 -3.369 1.00 0.00 101 LYS A C 6
ATOM 10673 O O . LYS A 1 101 ? -8.429 2.848 -4.407 1.00 0.00 101 LYS A O 6
ATOM 10692 N N . MET A 1 102 ? -10.070 3.539 -3.032 1.00 0.00 102 MET A N 6
ATOM 10693 C CA . MET A 1 102 ? -10.458 4.655 -3.887 1.00 0.00 102 MET A CA 6
ATOM 10694 C C . MET A 1 102 ? -9.520 5.839 -3.714 1.00 0.00 102 MET A C 6
ATOM 10695 O O . MET A 1 102 ? -9.117 6.474 -4.689 1.00 0.00 102 MET A O 6
ATOM 10709 N N . THR A 1 103 ? -9.177 6.130 -2.473 1.00 0.00 103 THR A N 6
ATOM 10710 C CA . THR A 1 103 ? -8.286 7.241 -2.172 1.00 0.00 103 THR A CA 6
ATOM 10711 C C . THR A 1 103 ? -6.889 6.970 -2.721 1.00 0.00 103 THR A C 6
ATOM 10712 O O . THR A 1 103 ? -6.224 7.871 -3.230 1.00 0.00 103 THR A O 6
ATOM 10723 N N . LEU A 1 104 ? -6.455 5.718 -2.620 1.00 0.00 104 LEU A N 6
ATOM 10724 C CA . LEU A 1 104 ? -5.144 5.326 -3.115 1.00 0.00 104 LEU A CA 6
ATOM 10725 C C . LEU A 1 104 ? -5.093 5.428 -4.634 1.00 0.00 104 LEU A C 6
ATOM 10726 O O . LEU A 1 104 ? -4.060 5.768 -5.207 1.00 0.00 104 LEU A O 6
ATOM 10742 N N . GLN A 1 105 ? -6.219 5.136 -5.281 1.00 0.00 105 GLN A N 6
ATOM 10743 C CA . GLN A 1 105 ? -6.296 5.204 -6.735 1.00 0.00 105 GLN A CA 6
ATOM 10744 C C . GLN A 1 105 ? -6.160 6.640 -7.216 1.00 0.00 105 GLN A C 6
ATOM 10745 O O . GLN A 1 105 ? -5.615 6.900 -8.288 1.00 0.00 105 GLN A O 6
ATOM 10759 N N . GLN A 1 106 ? -6.653 7.569 -6.411 1.00 0.00 106 GLN A N 6
ATOM 10760 C CA . GLN A 1 106 ? -6.580 8.983 -6.749 1.00 0.00 106 GLN A CA 6
ATOM 10761 C C . GLN A 1 106 ? -5.131 9.447 -6.773 1.00 0.00 106 GLN A C 6
ATOM 10762 O O . GLN A 1 106 ? -4.725 10.200 -7.657 1.00 0.00 106 GLN A O 6
ATOM 10776 N N . ILE A 1 107 ? -4.348 8.973 -5.808 1.00 0.00 107 ILE A N 6
ATOM 10777 C CA . ILE A 1 107 ? -2.939 9.326 -5.735 1.00 0.00 107 ILE A CA 6
ATOM 10778 C C . ILE A 1 107 ? -2.236 8.918 -7.026 1.00 0.00 107 ILE A C 6
ATOM 10779 O O . ILE A 1 107 ? -1.445 9.675 -7.587 1.00 0.00 107 ILE A O 6
ATOM 10795 N N . ILE A 1 108 ? -2.557 7.719 -7.498 1.00 0.00 108 ILE A N 6
ATOM 10796 C CA . ILE A 1 108 ? -1.989 7.198 -8.738 1.00 0.00 108 ILE A CA 6
ATOM 10797 C C . ILE A 1 108 ? -2.180 8.195 -9.860 1.00 0.00 108 ILE A C 6
ATOM 10798 O O . ILE A 1 108 ? -1.241 8.569 -10.564 1.00 0.00 108 ILE A O 6
ATOM 10814 N N . SER A 1 109 ? -3.421 8.609 -10.010 1.00 0.00 109 SER A N 6
ATOM 10815 C CA . SER A 1 109 ? -3.804 9.566 -11.043 1.00 0.00 109 SER A CA 6
ATOM 10816 C C . SER A 1 109 ? -2.946 10.824 -10.977 1.00 0.00 109 SER A C 6
ATOM 10817 O O . SER A 1 109 ? -2.699 11.475 -11.993 1.00 0.00 109 SER A O 6
ATOM 10825 N N . ARG A 1 110 ? -2.493 11.159 -9.778 1.00 0.00 110 ARG A N 6
ATOM 10826 C CA . ARG A 1 110 ? -1.663 12.339 -9.579 1.00 0.00 110 ARG A CA 6
ATOM 10827 C C . ARG A 1 110 ? -0.273 12.129 -10.161 1.00 0.00 110 ARG A C 6
ATOM 10828 O O . ARG A 1 110 ? 0.349 13.063 -10.668 1.00 0.00 110 ARG A O 6
ATOM 10849 N N . TYR A 1 111 ? 0.205 10.896 -10.089 1.00 0.00 111 TYR A N 6
ATOM 10850 C CA . TYR A 1 111 ? 1.521 10.555 -10.615 1.00 0.00 111 TYR A CA 6
ATOM 10851 C C . TYR A 1 111 ? 1.492 10.499 -12.136 1.00 0.00 111 TYR A C 6
ATOM 10852 O O . TYR A 1 111 ? 2.480 10.807 -12.802 1.00 0.00 111 TYR A O 6
ATOM 10870 N N . LYS A 1 112 ? 0.347 10.105 -12.674 1.00 0.00 112 LYS A N 6
ATOM 10871 C CA . LYS A 1 112 ? 0.168 10.005 -14.113 1.00 0.00 112 LYS A CA 6
ATOM 10872 C C . LYS A 1 112 ? 0.024 11.388 -14.739 1.00 0.00 112 LYS A C 6
ATOM 10873 O O . LYS A 1 112 ? 0.432 11.610 -15.879 1.00 0.00 112 LYS A O 6
ATOM 10892 N N . ASP A 1 113 ? -0.557 12.316 -13.984 1.00 0.00 113 ASP A N 6
ATOM 10893 C CA . ASP A 1 113 ? -0.754 13.679 -14.465 1.00 0.00 113 ASP A CA 6
ATOM 10894 C C . ASP A 1 113 ? 0.579 14.330 -14.816 1.00 0.00 113 ASP A C 6
ATOM 10895 O O . ASP A 1 113 ? 0.681 15.074 -15.792 1.00 0.00 113 ASP A O 6
ATOM 10904 N N . ALA A 1 114 ? 1.600 14.047 -14.014 1.00 0.00 114 ALA A N 6
ATOM 10905 C CA . ALA A 1 114 ? 2.928 14.605 -14.239 1.00 0.00 114 ALA A CA 6
ATOM 10906 C C . ALA A 1 114 ? 3.493 14.154 -15.582 1.00 0.00 114 ALA A C 6
ATOM 10907 O O . ALA A 1 114 ? 4.228 14.892 -16.237 1.00 0.00 114 ALA A O 6
ATOM 10914 N N . ASP A 1 115 ? 3.145 12.935 -15.985 1.00 0.00 115 ASP A N 6
ATOM 10915 C CA . ASP A 1 115 ? 3.616 12.385 -17.250 1.00 0.00 115 ASP A CA 6
ATOM 10916 C C . ASP A 1 115 ? 2.463 11.778 -18.044 1.00 0.00 115 ASP A C 6
ATOM 10917 O O . ASP A 1 115 ? 1.959 10.712 -17.631 1.00 0.00 115 ASP A O 6
ATOM 10927 N N . PRO A 1 1 ? -14.917 7.895 7.219 1.00 0.00 1 PRO A N 7
ATOM 10928 C CA . PRO A 1 1 ? -13.495 8.292 7.255 1.00 0.00 1 PRO A CA 7
ATOM 10929 C C . PRO A 1 1 ? -12.818 8.103 5.900 1.00 0.00 1 PRO A C 7
ATOM 10930 O O . PRO A 1 1 ? -12.949 7.054 5.271 1.00 0.00 1 PRO A O 7
ATOM 10943 N N . SER A 1 2 ? -12.097 9.129 5.458 1.00 0.00 2 SER A N 7
ATOM 10944 C CA . SER A 1 2 ? -11.398 9.077 4.178 1.00 0.00 2 SER A CA 7
ATOM 10945 C C . SER A 1 2 ? -9.903 9.309 4.364 1.00 0.00 2 SER A C 7
ATOM 10946 O O . SER A 1 2 ? -9.483 10.009 5.286 1.00 0.00 2 SER A O 7
ATOM 10954 N N . HIS A 1 3 ? -9.103 8.718 3.483 1.00 0.00 3 HIS A N 7
ATOM 10955 C CA . HIS A 1 3 ? -7.652 8.859 3.550 1.00 0.00 3 HIS A CA 7
ATOM 10956 C C . HIS A 1 3 ? -7.109 8.315 4.867 1.00 0.00 3 HIS A C 7
ATOM 10957 O O . HIS A 1 3 ? -6.064 8.754 5.348 1.00 0.00 3 HIS A O 7
ATOM 10972 N N . SER A 1 4 ? -7.824 7.355 5.447 1.00 0.00 4 SER A N 7
ATOM 10973 C CA . SER A 1 4 ? -7.411 6.750 6.708 1.00 0.00 4 SER A CA 7
ATOM 10974 C C . SER A 1 4 ? -8.395 5.666 7.137 1.00 0.00 4 SER A C 7
ATOM 10975 O O . SER A 1 4 ? -9.572 5.939 7.374 1.00 0.00 4 SER A O 7
ATOM 10983 N N . GLY A 1 5 ? -7.900 4.439 7.236 1.00 0.00 5 GLY A N 7
ATOM 10984 C CA . GLY A 1 5 ? -8.741 3.327 7.637 1.00 0.00 5 GLY A CA 7
ATOM 10985 C C . GLY A 1 5 ? -7.927 2.168 8.174 1.00 0.00 5 GLY A C 7
ATOM 10986 O O . GLY A 1 5 ? -6.750 2.027 7.844 1.00 0.00 5 GLY A O 7
ATOM 10990 N N . ALA A 1 6 ? -8.545 1.342 9.006 1.00 0.00 6 ALA A N 7
ATOM 10991 C CA . ALA A 1 6 ? -7.853 0.201 9.583 1.00 0.00 6 ALA A CA 7
ATOM 10992 C C . ALA A 1 6 ? -7.506 -0.832 8.522 1.00 0.00 6 ALA A C 7
ATOM 10993 O O . ALA A 1 6 ? -8.309 -1.128 7.638 1.00 0.00 6 ALA A O 7
ATOM 11000 N N . ALA A 1 7 ? -6.302 -1.375 8.620 1.00 0.00 7 ALA A N 7
ATOM 11001 C CA . ALA A 1 7 ? -5.837 -2.379 7.673 1.00 0.00 7 ALA A CA 7
ATOM 11002 C C . ALA A 1 7 ? -4.795 -3.304 8.298 1.00 0.00 7 ALA A C 7
ATOM 11003 O O . ALA A 1 7 ? -4.014 -2.886 9.150 1.00 0.00 7 ALA A O 7
ATOM 11010 N N . ILE A 1 8 ? -4.787 -4.565 7.863 1.00 0.00 8 ILE A N 7
ATOM 11011 C CA . ILE A 1 8 ? -3.837 -5.543 8.378 1.00 0.00 8 ILE A CA 7
ATOM 11012 C C . ILE A 1 8 ? -2.627 -5.670 7.468 1.00 0.00 8 ILE A C 7
ATOM 11013 O O . ILE A 1 8 ? -2.744 -5.621 6.243 1.00 0.00 8 ILE A O 7
ATOM 11029 N N . PHE A 1 9 ? -1.471 -5.859 8.080 1.00 0.00 9 PHE A N 7
ATOM 11030 C CA . PHE A 1 9 ? -0.233 -6.028 7.338 1.00 0.00 9 PHE A CA 7
ATOM 11031 C C . PHE A 1 9 ? 0.679 -7.006 8.066 1.00 0.00 9 PHE A C 7
ATOM 11032 O O . PHE A 1 9 ? 1.260 -6.677 9.099 1.00 0.00 9 PHE A O 7
ATOM 11049 N N . GLU A 1 10 ? 0.790 -8.213 7.519 1.00 0.00 10 GLU A N 7
ATOM 11050 C CA . GLU A 1 10 ? 1.618 -9.263 8.103 1.00 0.00 10 GLU A CA 7
ATOM 11051 C C . GLU A 1 10 ? 0.923 -9.919 9.296 1.00 0.00 10 GLU A C 7
ATOM 11052 O O . GLU A 1 10 ? 1.520 -10.082 10.361 1.00 0.00 10 GLU A O 7
ATOM 11064 N N . LYS A 1 11 ? -0.335 -10.316 9.101 1.00 0.00 11 LYS A N 7
ATOM 11065 C CA . LYS A 1 11 ? -1.105 -10.980 10.139 1.00 0.00 11 LYS A CA 7
ATOM 11066 C C . LYS A 1 11 ? -1.315 -10.101 11.371 1.00 0.00 11 LYS A C 7
ATOM 11067 O O . LYS A 1 11 ? -1.749 -10.586 12.416 1.00 0.00 11 LYS A O 7
ATOM 11086 N N . VAL A 1 12 ? -1.042 -8.807 11.241 1.00 0.00 12 VAL A N 7
ATOM 11087 C CA . VAL A 1 12 ? -1.239 -7.879 12.332 1.00 0.00 12 VAL A CA 7
ATOM 11088 C C . VAL A 1 12 ? -2.146 -6.752 11.867 1.00 0.00 12 VAL A C 7
ATOM 11089 O O . VAL A 1 12 ? -2.039 -6.296 10.731 1.00 0.00 12 VAL A O 7
ATOM 11102 N N . SER A 1 13 ? -3.060 -6.326 12.725 1.00 0.00 13 SER A N 7
ATOM 11103 C CA . SER A 1 13 ? -3.995 -5.272 12.359 1.00 0.00 13 SER A CA 7
ATOM 11104 C C . SER A 1 13 ? -3.607 -3.936 12.971 1.00 0.00 13 SER A C 7
ATOM 11105 O O . SER A 1 13 ? -3.086 -3.867 14.084 1.00 0.00 13 SER A O 7
ATOM 11113 N N . GLY A 1 14 ? -3.879 -2.876 12.223 1.00 0.00 14 GLY A N 7
ATOM 11114 C CA . GLY A 1 14 ? -3.573 -1.537 12.673 1.00 0.00 14 GLY A CA 7
ATOM 11115 C C . GLY A 1 14 ? -4.262 -0.494 11.821 1.00 0.00 14 GLY A C 7
ATOM 11116 O O . GLY A 1 14 ? -4.979 -0.834 10.880 1.00 0.00 14 GLY A O 7
ATOM 11120 N N . ILE A 1 15 ? -4.053 0.775 12.140 1.00 0.00 15 ILE A N 7
ATOM 11121 C CA . ILE A 1 15 ? -4.672 1.852 11.382 1.00 0.00 15 ILE A CA 7
ATOM 11122 C C . ILE A 1 15 ? -3.753 2.335 10.268 1.00 0.00 15 ILE A C 7
ATOM 11123 O O . ILE A 1 15 ? -2.592 2.671 10.499 1.00 0.00 15 ILE A O 7
ATOM 11139 N N . ILE A 1 16 ? -4.290 2.353 9.056 1.00 0.00 16 ILE A N 7
ATOM 11140 C CA . ILE A 1 16 ? -3.544 2.777 7.886 1.00 0.00 16 ILE A CA 7
ATOM 11141 C C . ILE A 1 16 ? -3.921 4.204 7.494 1.00 0.00 16 ILE A C 7
ATOM 11142 O O . ILE A 1 16 ? -5.076 4.488 7.178 1.00 0.00 16 ILE A O 7
ATOM 11158 N N . ALA A 1 17 ? -2.937 5.097 7.516 1.00 0.00 17 ALA A N 7
ATOM 11159 C CA . ALA A 1 17 ? -3.164 6.492 7.162 1.00 0.00 17 ALA A CA 7
ATOM 11160 C C . ALA A 1 17 ? -2.405 6.857 5.892 1.00 0.00 17 ALA A C 7
ATOM 11161 O O . ALA A 1 17 ? -1.290 6.386 5.667 1.00 0.00 17 ALA A O 7
ATOM 11168 N N . ILE A 1 18 ? -3.013 7.698 5.064 1.00 0.00 18 ILE A N 7
ATOM 11169 C CA . ILE A 1 18 ? -2.391 8.122 3.821 1.00 0.00 18 ILE A CA 7
ATOM 11170 C C . ILE A 1 18 ? -1.824 9.534 3.954 1.00 0.00 18 ILE A C 7
ATOM 11171 O O . ILE A 1 18 ? -2.559 10.489 4.204 1.00 0.00 18 ILE A O 7
ATOM 11187 N N . ASN A 1 19 ? -0.512 9.654 3.785 1.00 0.00 19 ASN A N 7
ATOM 11188 C CA . ASN A 1 19 ? 0.154 10.945 3.885 1.00 0.00 19 ASN A CA 7
ATOM 11189 C C . ASN A 1 19 ? 0.605 11.431 2.513 1.00 0.00 19 ASN A C 7
ATOM 11190 O O . ASN A 1 19 ? 1.533 10.882 1.921 1.00 0.00 19 ASN A O 7
ATOM 11201 N N . GLU A 1 20 ? -0.058 12.469 2.016 1.00 0.00 20 GLU A N 7
ATOM 11202 C CA . GLU A 1 20 ? 0.275 13.037 0.716 1.00 0.00 20 GLU A CA 7
ATOM 11203 C C . GLU A 1 20 ? 0.899 14.421 0.868 1.00 0.00 20 GLU A C 7
ATOM 11204 O O . GLU A 1 20 ? 1.349 15.021 -0.110 1.00 0.00 20 GLU A O 7
ATOM 11216 N N . ASP A 1 21 ? 0.924 14.927 2.099 1.00 0.00 21 ASP A N 7
ATOM 11217 C CA . ASP A 1 21 ? 1.493 16.239 2.374 1.00 0.00 21 ASP A CA 7
ATOM 11218 C C . ASP A 1 21 ? 2.974 16.284 2.014 1.00 0.00 21 ASP A C 7
ATOM 11219 O O . ASP A 1 21 ? 3.541 17.360 1.829 1.00 0.00 21 ASP A O 7
ATOM 11228 N N . VAL A 1 22 ? 3.596 15.115 1.915 1.00 0.00 22 VAL A N 7
ATOM 11229 C CA . VAL A 1 22 ? 5.004 15.036 1.579 1.00 0.00 22 VAL A CA 7
ATOM 11230 C C . VAL A 1 22 ? 5.192 14.780 0.085 1.00 0.00 22 VAL A C 7
ATOM 11231 O O . VAL A 1 22 ? 4.277 14.989 -0.710 1.00 0.00 22 VAL A O 7
ATOM 11244 N N . SER A 1 23 ? 6.379 14.324 -0.286 1.00 0.00 23 SER A N 7
ATOM 11245 C CA . SER A 1 23 ? 6.684 14.038 -1.681 1.00 0.00 23 SER A CA 7
ATOM 11246 C C . SER A 1 23 ? 7.969 13.218 -1.800 1.00 0.00 23 SER A C 7
ATOM 11247 O O . SER A 1 23 ? 9.054 13.709 -1.486 1.00 0.00 23 SER A O 7
ATOM 11255 N N . PRO A 1 24 ? 7.871 11.953 -2.253 1.00 0.00 24 PRO A N 7
ATOM 11256 C CA . PRO A 1 24 ? 6.600 11.326 -2.637 1.00 0.00 24 PRO A CA 7
ATOM 11257 C C . PRO A 1 24 ? 5.731 10.981 -1.432 1.00 0.00 24 PRO A C 7
ATOM 11258 O O . PRO A 1 24 ? 6.240 10.714 -0.343 1.00 0.00 24 PRO A O 7
ATOM 11269 N N . ALA A 1 25 ? 4.418 10.978 -1.638 1.00 0.00 25 ALA A N 7
ATOM 11270 C CA . ALA A 1 25 ? 3.473 10.654 -0.571 1.00 0.00 25 ALA A CA 7
ATOM 11271 C C . ALA A 1 25 ? 3.808 9.301 0.052 1.00 0.00 25 ALA A C 7
ATOM 11272 O O . ALA A 1 25 ? 4.650 8.565 -0.463 1.00 0.00 25 ALA A O 7
ATOM 11279 N N . GLU A 1 26 ? 3.150 8.974 1.160 1.00 0.00 26 GLU A N 7
ATOM 11280 C CA . GLU A 1 26 ? 3.394 7.706 1.838 1.00 0.00 26 GLU A CA 7
ATOM 11281 C C . GLU A 1 26 ? 2.201 7.291 2.695 1.00 0.00 26 GLU A C 7
ATOM 11282 O O . GLU A 1 26 ? 1.507 8.133 3.263 1.00 0.00 26 GLU A O 7
ATOM 11294 N N . LEU A 1 27 ? 1.977 5.983 2.788 1.00 0.00 27 LEU A N 7
ATOM 11295 C CA . LEU A 1 27 ? 0.875 5.445 3.580 1.00 0.00 27 LEU A CA 7
ATOM 11296 C C . LEU A 1 27 ? 1.404 4.799 4.858 1.00 0.00 27 LEU A C 7
ATOM 11297 O O . LEU A 1 27 ? 2.126 3.803 4.808 1.00 0.00 27 LEU A O 7
ATOM 11313 N N . THR A 1 28 ? 1.061 5.387 5.999 1.00 0.00 28 THR A N 7
ATOM 11314 C CA . THR A 1 28 ? 1.506 4.905 7.282 1.00 0.00 28 THR A CA 7
ATOM 11315 C C . THR A 1 28 ? 0.576 3.829 7.837 1.00 0.00 28 THR A C 7
ATOM 11316 O O . THR A 1 28 ? -0.634 3.861 7.616 1.00 0.00 28 THR A O 7
ATOM 11327 N N . TRP A 1 29 ? 1.157 2.888 8.571 1.00 0.00 29 TRP A N 7
ATOM 11328 C CA . TRP A 1 29 ? 0.406 1.806 9.181 1.00 0.00 29 TRP A CA 7
ATOM 11329 C C . TRP A 1 29 ? 0.792 1.651 10.643 1.00 0.00 29 TRP A C 7
ATOM 11330 O O . TRP A 1 29 ? 1.894 1.205 10.958 1.00 0.00 29 TRP A O 7
ATOM 11351 N N . ARG A 1 30 ? -0.121 2.002 11.533 1.00 0.00 30 ARG A N 7
ATOM 11352 C CA . ARG A 1 30 ? 0.138 1.877 12.960 1.00 0.00 30 ARG A CA 7
ATOM 11353 C C . ARG A 1 30 ? -0.608 0.672 13.521 1.00 0.00 30 ARG A C 7
ATOM 11354 O O . ARG A 1 30 ? -1.814 0.541 13.328 1.00 0.00 30 ARG A O 7
ATOM 11375 N N . SER A 1 31 ? 0.111 -0.212 14.209 1.00 0.00 31 SER A N 7
ATOM 11376 C CA . SER A 1 31 ? -0.501 -1.401 14.775 1.00 0.00 31 SER A CA 7
ATOM 11377 C C . SER A 1 31 ? -1.587 -1.030 15.771 1.00 0.00 31 SER A C 7
ATOM 11378 O O . SER A 1 31 ? -1.622 0.091 16.284 1.00 0.00 31 SER A O 7
ATOM 11386 N N . THR A 1 32 ? -2.467 -1.980 16.049 1.00 0.00 32 THR A N 7
ATOM 11387 C CA . THR A 1 32 ? -3.548 -1.775 16.985 1.00 0.00 32 THR A CA 7
ATOM 11388 C C . THR A 1 32 ? -2.990 -1.456 18.364 1.00 0.00 32 THR A C 7
ATOM 11389 O O . THR A 1 32 ? -3.591 -0.719 19.144 1.00 0.00 32 THR A O 7
ATOM 11400 N N . ASP A 1 33 ? -1.834 -2.031 18.646 1.00 0.00 33 ASP A N 7
ATOM 11401 C CA . ASP A 1 33 ? -1.167 -1.834 19.925 1.00 0.00 33 ASP A CA 7
ATOM 11402 C C . ASP A 1 33 ? -0.621 -0.419 20.044 1.00 0.00 33 ASP A C 7
ATOM 11403 O O . ASP A 1 33 ? -0.576 0.156 21.132 1.00 0.00 33 ASP A O 7
ATOM 11412 N N . GLY A 1 34 ? -0.204 0.132 18.916 1.00 0.00 34 GLY A N 7
ATOM 11413 C CA . GLY A 1 34 ? 0.345 1.473 18.900 1.00 0.00 34 GLY A CA 7
ATOM 11414 C C . GLY A 1 34 ? 1.813 1.492 19.264 1.00 0.00 34 GLY A C 7
ATOM 11415 O O . GLY A 1 34 ? 2.329 2.500 19.749 1.00 0.00 34 GLY A O 7
ATOM 11419 N N . ASP A 1 35 ? 2.483 0.370 19.033 1.00 0.00 35 ASP A N 7
ATOM 11420 C CA . ASP A 1 35 ? 3.902 0.249 19.341 1.00 0.00 35 ASP A CA 7
ATOM 11421 C C . ASP A 1 35 ? 4.733 0.102 18.069 1.00 0.00 35 ASP A C 7
ATOM 11422 O O . ASP A 1 35 ? 5.940 0.345 18.075 1.00 0.00 35 ASP A O 7
ATOM 11431 N N . LYS A 1 36 ? 4.084 -0.299 16.981 1.00 0.00 36 LYS A N 7
ATOM 11432 C CA . LYS A 1 36 ? 4.769 -0.476 15.707 1.00 0.00 36 LYS A CA 7
ATOM 11433 C C . LYS A 1 36 ? 4.100 0.345 14.612 1.00 0.00 36 LYS A C 7
ATOM 11434 O O . LYS A 1 36 ? 2.877 0.324 14.466 1.00 0.00 36 LYS A O 7
ATOM 11453 N N . VAL A 1 37 ? 4.908 1.066 13.846 1.00 0.00 37 VAL A N 7
ATOM 11454 C CA . VAL A 1 37 ? 4.394 1.896 12.764 1.00 0.00 37 VAL A CA 7
ATOM 11455 C C . VAL A 1 37 ? 5.160 1.648 11.470 1.00 0.00 37 VAL A C 7
ATOM 11456 O O . VAL A 1 37 ? 6.377 1.821 11.414 1.00 0.00 37 VAL A O 7
ATOM 11469 N N . HIS A 1 38 ? 4.436 1.244 10.431 1.00 0.00 38 HIS A N 7
ATOM 11470 C CA . HIS A 1 38 ? 5.050 0.974 9.133 1.00 0.00 38 HIS A CA 7
ATOM 11471 C C . HIS A 1 38 ? 4.672 2.038 8.118 1.00 0.00 38 HIS A C 7
ATOM 11472 O O . HIS A 1 38 ? 3.545 2.526 8.098 1.00 0.00 38 HIS A O 7
ATOM 11487 N N . THR A 1 39 ? 5.623 2.387 7.276 1.00 0.00 39 THR A N 7
ATOM 11488 C CA . THR A 1 39 ? 5.404 3.396 6.246 1.00 0.00 39 THR A CA 7
ATOM 11489 C C . THR A 1 39 ? 5.489 2.778 4.854 1.00 0.00 39 THR A C 7
ATOM 11490 O O . THR A 1 39 ? 6.376 1.974 4.573 1.00 0.00 39 THR A O 7
ATOM 11501 N N . VAL A 1 40 ? 4.553 3.156 3.989 1.00 0.00 40 VAL A N 7
ATOM 11502 C CA . VAL A 1 40 ? 4.514 2.636 2.627 1.00 0.00 40 VAL A CA 7
ATOM 11503 C C . VAL A 1 40 ? 4.650 3.758 1.604 1.00 0.00 40 VAL A C 7
ATOM 11504 O O . VAL A 1 40 ? 4.100 4.845 1.784 1.00 0.00 40 VAL A O 7
ATOM 11517 N N . VAL A 1 41 ? 5.379 3.485 0.527 1.00 0.00 41 VAL A N 7
ATOM 11518 C CA . VAL A 1 41 ? 5.580 4.470 -0.529 1.00 0.00 41 VAL A CA 7
ATOM 11519 C C . VAL A 1 41 ? 4.512 4.329 -1.607 1.00 0.00 41 VAL A C 7
ATOM 11520 O O . VAL A 1 41 ? 4.345 3.260 -2.193 1.00 0.00 41 VAL A O 7
ATOM 11533 N N . LEU A 1 42 ? 3.784 5.412 -1.859 1.00 0.00 42 LEU A N 7
ATOM 11534 C CA . LEU A 1 42 ? 2.724 5.404 -2.861 1.00 0.00 42 LEU A CA 7
ATOM 11535 C C . LEU A 1 42 ? 3.257 5.754 -4.250 1.00 0.00 42 LEU A C 7
ATOM 11536 O O . LEU A 1 42 ? 2.559 5.585 -5.249 1.00 0.00 42 LEU A O 7
ATOM 11552 N N . SER A 1 43 ? 4.495 6.241 -4.310 1.00 0.00 43 SER A N 7
ATOM 11553 C CA . SER A 1 43 ? 5.105 6.608 -5.582 1.00 0.00 43 SER A CA 7
ATOM 11554 C C . SER A 1 43 ? 5.645 5.378 -6.301 1.00 0.00 43 SER A C 7
ATOM 11555 O O . SER A 1 43 ? 5.706 5.342 -7.530 1.00 0.00 43 SER A O 7
ATOM 11563 N N . THR A 1 44 ? 6.036 4.372 -5.527 1.00 0.00 44 THR A N 7
ATOM 11564 C CA . THR A 1 44 ? 6.568 3.141 -6.095 1.00 0.00 44 THR A CA 7
ATOM 11565 C C . THR A 1 44 ? 5.446 2.225 -6.569 1.00 0.00 44 THR A C 7
ATOM 11566 O O . THR A 1 44 ? 5.646 1.376 -7.436 1.00 0.00 44 THR A O 7
ATOM 11577 N N . ILE A 1 45 ? 4.262 2.405 -5.995 1.00 0.00 45 ILE A N 7
ATOM 11578 C CA . ILE A 1 45 ? 3.103 1.598 -6.358 1.00 0.00 45 ILE A CA 7
ATOM 11579 C C . ILE A 1 45 ? 2.784 1.733 -7.842 1.00 0.00 45 ILE A C 7
ATOM 11580 O O . ILE A 1 45 ? 2.044 2.629 -8.249 1.00 0.00 45 ILE A O 7
ATOM 11596 N N . ASP A 1 46 ? 3.345 0.835 -8.645 1.00 0.00 46 ASP A N 7
ATOM 11597 C CA . ASP A 1 46 ? 3.117 0.852 -10.083 1.00 0.00 46 ASP A CA 7
ATOM 11598 C C . ASP A 1 46 ? 1.630 0.712 -10.393 1.00 0.00 46 ASP A C 7
ATOM 11599 O O . ASP A 1 46 ? 1.138 1.260 -11.378 1.00 0.00 46 ASP A O 7
ATOM 11608 N N . LYS A 1 47 ? 0.922 -0.026 -9.543 1.00 0.00 47 LYS A N 7
ATOM 11609 C CA . LYS A 1 47 ? -0.511 -0.237 -9.725 1.00 0.00 47 LYS A CA 7
ATOM 11610 C C . LYS A 1 47 ? -1.160 -0.704 -8.427 1.00 0.00 47 LYS A C 7
ATOM 11611 O O . LYS A 1 47 ? -0.474 -1.017 -7.454 1.00 0.00 47 LYS A O 7
ATOM 11630 N N . LEU A 1 48 ? -2.488 -0.753 -8.420 1.00 0.00 48 LEU A N 7
ATOM 11631 C CA . LEU A 1 48 ? -3.233 -1.186 -7.244 1.00 0.00 48 LEU A CA 7
ATOM 11632 C C . LEU A 1 48 ? -4.150 -2.356 -7.584 1.00 0.00 48 LEU A C 7
ATOM 11633 O O . LEU A 1 48 ? -4.795 -2.368 -8.632 1.00 0.00 48 LEU A O 7
ATOM 11649 N N . GLN A 1 49 ? -4.203 -3.339 -6.691 1.00 0.00 49 GLN A N 7
ATOM 11650 C CA . GLN A 1 49 ? -5.041 -4.513 -6.896 1.00 0.00 49 GLN A CA 7
ATOM 11651 C C . GLN A 1 49 ? -5.926 -4.767 -5.680 1.00 0.00 49 GLN A C 7
ATOM 11652 O O . GLN A 1 49 ? -5.442 -5.166 -4.621 1.00 0.00 49 GLN A O 7
ATOM 11666 N N . ALA A 1 50 ? -7.225 -4.535 -5.839 1.00 0.00 50 ALA A N 7
ATOM 11667 C CA . ALA A 1 50 ? -8.176 -4.737 -4.753 1.00 0.00 50 ALA A CA 7
ATOM 11668 C C . ALA A 1 50 ? -9.053 -5.958 -5.013 1.00 0.00 50 ALA A C 7
ATOM 11669 O O . ALA A 1 50 ? -9.295 -6.326 -6.162 1.00 0.00 50 ALA A O 7
ATOM 11676 N N . THR A 1 51 ? -9.530 -6.578 -3.938 1.00 0.00 51 THR A N 7
ATOM 11677 C CA . THR A 1 51 ? -10.380 -7.756 -4.051 1.00 0.00 51 THR A CA 7
ATOM 11678 C C . THR A 1 51 ? -11.759 -7.383 -4.593 1.00 0.00 51 THR A C 7
ATOM 11679 O O . THR A 1 51 ? -12.267 -6.296 -4.322 1.00 0.00 51 THR A O 7
ATOM 11690 N N . PRO A 1 52 ? -12.384 -8.285 -5.371 1.00 0.00 52 PRO A N 7
ATOM 11691 C CA . PRO A 1 52 ? -13.707 -8.043 -5.952 1.00 0.00 52 PRO A CA 7
ATOM 11692 C C . PRO A 1 52 ? -14.818 -8.081 -4.907 1.00 0.00 52 PRO A C 7
ATOM 11693 O O . PRO A 1 52 ? -14.656 -8.666 -3.836 1.00 0.00 52 PRO A O 7
ATOM 11704 N N . ALA A 1 53 ? -15.945 -7.455 -5.227 1.00 0.00 53 ALA A N 7
ATOM 11705 C CA . ALA A 1 53 ? -17.084 -7.416 -4.317 1.00 0.00 53 ALA A CA 7
ATOM 11706 C C . ALA A 1 53 ? -17.704 -8.801 -4.138 1.00 0.00 53 ALA A C 7
ATOM 11707 O O . ALA A 1 53 ? -18.501 -9.020 -3.225 1.00 0.00 53 ALA A O 7
ATOM 11714 N N . SER A 1 54 ? -17.336 -9.735 -5.012 1.00 0.00 54 SER A N 7
ATOM 11715 C CA . SER A 1 54 ? -17.861 -11.095 -4.945 1.00 0.00 54 SER A CA 7
ATOM 11716 C C . SER A 1 54 ? -16.987 -11.986 -4.062 1.00 0.00 54 SER A C 7
ATOM 11717 O O . SER A 1 54 ? -17.278 -13.168 -3.881 1.00 0.00 54 SER A O 7
ATOM 11725 N N . SER A 1 55 ? -15.916 -11.414 -3.514 1.00 0.00 55 SER A N 7
ATOM 11726 C CA . SER A 1 55 ? -15.011 -12.160 -2.652 1.00 0.00 55 SER A CA 7
ATOM 11727 C C . SER A 1 55 ? -15.188 -11.746 -1.199 1.00 0.00 55 SER A C 7
ATOM 11728 O O . SER A 1 55 ? -14.869 -10.619 -0.821 1.00 0.00 55 SER A O 7
ATOM 11736 N N . GLU A 1 56 ? -15.691 -12.667 -0.387 1.00 0.00 56 GLU A N 7
ATOM 11737 C CA . GLU A 1 56 ? -15.904 -12.401 1.030 1.00 0.00 56 GLU A CA 7
ATOM 11738 C C . GLU A 1 56 ? -14.600 -11.979 1.702 1.00 0.00 56 GLU A C 7
ATOM 11739 O O . GLU A 1 56 ? -14.612 -11.380 2.779 1.00 0.00 56 GLU A O 7
ATOM 11751 N N . LYS A 1 57 ? -13.479 -12.293 1.061 1.00 0.00 57 LYS A N 7
ATOM 11752 C CA . LYS A 1 57 ? -12.169 -11.944 1.597 1.00 0.00 57 LYS A CA 7
ATOM 11753 C C . LYS A 1 57 ? -11.731 -10.568 1.107 1.00 0.00 57 LYS A C 7
ATOM 11754 O O . LYS A 1 57 ? -11.211 -10.428 -0.001 1.00 0.00 57 LYS A O 7
ATOM 11773 N N . MET A 1 58 ? -11.946 -9.553 1.938 1.00 0.00 58 MET A N 7
ATOM 11774 C CA . MET A 1 58 ? -11.573 -8.187 1.589 1.00 0.00 58 MET A CA 7
ATOM 11775 C C . MET A 1 58 ? -10.091 -7.943 1.848 1.00 0.00 58 MET A C 7
ATOM 11776 O O . MET A 1 58 ? -9.644 -7.936 2.996 1.00 0.00 58 MET A O 7
ATOM 11790 N N . MET A 1 59 ? -9.332 -7.747 0.775 1.00 0.00 59 MET A N 7
ATOM 11791 C CA . MET A 1 59 ? -7.898 -7.505 0.885 1.00 0.00 59 MET A CA 7
ATOM 11792 C C . MET A 1 59 ? -7.419 -6.558 -0.211 1.00 0.00 59 MET A C 7
ATOM 11793 O O . MET A 1 59 ? -7.913 -6.599 -1.338 1.00 0.00 59 MET A O 7
ATOM 11807 N N . LEU A 1 60 ? -6.456 -5.706 0.126 1.00 0.00 60 LEU A N 7
ATOM 11808 C CA . LEU A 1 60 ? -5.912 -4.751 -0.833 1.00 0.00 60 LEU A CA 7
ATOM 11809 C C . LEU A 1 60 ? -4.441 -5.045 -1.119 1.00 0.00 60 LEU A C 7
ATOM 11810 O O . LEU A 1 60 ? -3.614 -5.063 -0.208 1.00 0.00 60 LEU A O 7
ATOM 11826 N N . ARG A 1 61 ? -4.127 -5.279 -2.388 1.00 0.00 61 ARG A N 7
ATOM 11827 C CA . ARG A 1 61 ? -2.758 -5.576 -2.798 1.00 0.00 61 ARG A CA 7
ATOM 11828 C C . ARG A 1 61 ? -2.198 -4.463 -3.676 1.00 0.00 61 ARG A C 7
ATOM 11829 O O . ARG A 1 61 ? -2.869 -3.986 -4.591 1.00 0.00 61 ARG A O 7
ATOM 11850 N N . LEU A 1 62 ? -0.968 -4.053 -3.390 1.00 0.00 62 LEU A N 7
ATOM 11851 C CA . LEU A 1 62 ? -0.319 -2.995 -4.155 1.00 0.00 62 LEU A CA 7
ATOM 11852 C C . LEU A 1 62 ? 1.023 -3.463 -4.703 1.00 0.00 62 LEU A C 7
ATOM 11853 O O . LEU A 1 62 ? 1.860 -3.983 -3.966 1.00 0.00 62 LEU A O 7
ATOM 11869 N N . ILE A 1 63 ? 1.216 -3.281 -6.004 1.00 0.00 63 ILE A N 7
ATOM 11870 C CA . ILE A 1 63 ? 2.454 -3.689 -6.657 1.00 0.00 63 ILE A CA 7
ATOM 11871 C C . ILE A 1 63 ? 3.372 -2.496 -6.896 1.00 0.00 63 ILE A C 7
ATOM 11872 O O . ILE A 1 63 ? 2.931 -1.441 -7.353 1.00 0.00 63 ILE A O 7
ATOM 11888 N N . GLY A 1 64 ? 4.652 -2.670 -6.582 1.00 0.00 64 GLY A N 7
ATOM 11889 C CA . GLY A 1 64 ? 5.613 -1.600 -6.770 1.00 0.00 64 GLY A CA 7
ATOM 11890 C C . GLY A 1 64 ? 6.280 -1.649 -8.131 1.00 0.00 64 GLY A C 7
ATOM 11891 O O . GLY A 1 64 ? 6.200 -2.657 -8.833 1.00 0.00 64 GLY A O 7
ATOM 11895 N N . LYS A 1 65 ? 6.941 -0.558 -8.503 1.00 0.00 65 LYS A N 7
ATOM 11896 C CA . LYS A 1 65 ? 7.624 -0.478 -9.787 1.00 0.00 65 LYS A CA 7
ATOM 11897 C C . LYS A 1 65 ? 8.937 -1.252 -9.758 1.00 0.00 65 LYS A C 7
ATOM 11898 O O . LYS A 1 65 ? 9.273 -1.890 -8.762 1.00 0.00 65 LYS A O 7
ATOM 11917 N N . VAL A 1 66 ? 9.674 -1.186 -10.861 1.00 0.00 66 VAL A N 7
ATOM 11918 C CA . VAL A 1 66 ? 10.953 -1.876 -10.967 1.00 0.00 66 VAL A CA 7
ATOM 11919 C C . VAL A 1 66 ? 12.114 -0.919 -10.718 1.00 0.00 66 VAL A C 7
ATOM 11920 O O . VAL A 1 66 ? 12.187 0.153 -11.318 1.00 0.00 66 VAL A O 7
ATOM 11933 N N . ASP A 1 67 ? 13.020 -1.312 -9.829 1.00 0.00 67 ASP A N 7
ATOM 11934 C CA . ASP A 1 67 ? 14.177 -0.489 -9.500 1.00 0.00 67 ASP A CA 7
ATOM 11935 C C . ASP A 1 67 ? 15.171 -0.461 -10.656 1.00 0.00 67 ASP A C 7
ATOM 11936 O O . ASP A 1 67 ? 15.474 -1.493 -11.253 1.00 0.00 67 ASP A O 7
ATOM 11945 N N . GLU A 1 68 ? 15.678 0.728 -10.966 1.00 0.00 68 GLU A N 7
ATOM 11946 C CA . GLU A 1 68 ? 16.640 0.890 -12.049 1.00 0.00 68 GLU A CA 7
ATOM 11947 C C . GLU A 1 68 ? 17.711 1.909 -11.678 1.00 0.00 68 GLU A C 7
ATOM 11948 O O . GLU A 1 68 ? 18.146 2.701 -12.513 1.00 0.00 68 GLU A O 7
ATOM 11960 N N . SER A 1 69 ? 18.135 1.878 -10.419 1.00 0.00 69 SER A N 7
ATOM 11961 C CA . SER A 1 69 ? 19.158 2.799 -9.934 1.00 0.00 69 SER A CA 7
ATOM 11962 C C . SER A 1 69 ? 20.529 2.134 -9.921 1.00 0.00 69 SER A C 7
ATOM 11963 O O . SER A 1 69 ? 21.558 2.806 -9.998 1.00 0.00 69 SER A O 7
ATOM 11971 N N . LYS A 1 70 ? 20.536 0.811 -9.823 1.00 0.00 70 LYS A N 7
ATOM 11972 C CA . LYS A 1 70 ? 21.780 0.050 -9.800 1.00 0.00 70 LYS A CA 7
ATOM 11973 C C . LYS A 1 70 ? 22.162 -0.418 -11.203 1.00 0.00 70 LYS A C 7
ATOM 11974 O O . LYS A 1 70 ? 23.337 -0.632 -11.497 1.00 0.00 70 LYS A O 7
ATOM 11993 N N . LYS A 1 71 ? 21.160 -0.575 -12.063 1.00 0.00 71 LYS A N 7
ATOM 11994 C CA . LYS A 1 71 ? 21.392 -1.017 -13.434 1.00 0.00 71 LYS A CA 7
ATOM 11995 C C . LYS A 1 71 ? 22.010 -2.411 -13.457 1.00 0.00 71 LYS A C 7
ATOM 11996 O O . LYS A 1 71 ? 22.923 -2.684 -14.237 1.00 0.00 71 LYS A O 7
ATOM 12015 N N . ARG A 1 72 ? 21.506 -3.292 -12.598 1.00 0.00 72 ARG A N 7
ATOM 12016 C CA . ARG A 1 72 ? 22.007 -4.657 -12.521 1.00 0.00 72 ARG A CA 7
ATOM 12017 C C . ARG A 1 72 ? 21.651 -5.440 -13.780 1.00 0.00 72 ARG A C 7
ATOM 12018 O O . ARG A 1 72 ? 20.525 -5.360 -14.275 1.00 0.00 72 ARG A O 7
ATOM 12039 N N . LYS A 1 73 ? 22.615 -6.196 -14.294 1.00 0.00 73 LYS A N 7
ATOM 12040 C CA . LYS A 1 73 ? 22.403 -6.993 -15.497 1.00 0.00 73 LYS A CA 7
ATOM 12041 C C . LYS A 1 73 ? 22.927 -8.414 -15.308 1.00 0.00 73 LYS A C 7
ATOM 12042 O O . LYS A 1 73 ? 23.798 -8.659 -14.472 1.00 0.00 73 LYS A O 7
ATOM 12061 N N . ASP A 1 74 ? 22.392 -9.346 -16.089 1.00 0.00 74 ASP A N 7
ATOM 12062 C CA . ASP A 1 74 ? 22.807 -10.741 -16.010 1.00 0.00 74 ASP A CA 7
ATOM 12063 C C . ASP A 1 74 ? 23.466 -11.184 -17.310 1.00 0.00 74 ASP A C 7
ATOM 12064 O O . ASP A 1 74 ? 23.159 -10.663 -18.382 1.00 0.00 74 ASP A O 7
ATOM 12073 N N . ASN A 1 75 ? 24.375 -12.147 -17.209 1.00 0.00 75 ASN A N 7
ATOM 12074 C CA . ASN A 1 75 ? 25.080 -12.658 -18.379 1.00 0.00 75 ASN A CA 7
ATOM 12075 C C . ASN A 1 75 ? 24.320 -13.817 -19.027 1.00 0.00 75 ASN A C 7
ATOM 12076 O O . ASN A 1 75 ? 24.768 -14.376 -20.028 1.00 0.00 75 ASN A O 7
ATOM 12087 N N . GLU A 1 76 ? 23.174 -14.175 -18.454 1.00 0.00 76 GLU A N 7
ATOM 12088 C CA . GLU A 1 76 ? 22.367 -15.269 -18.985 1.00 0.00 76 GLU A CA 7
ATOM 12089 C C . GLU A 1 76 ? 21.270 -14.745 -19.907 1.00 0.00 76 GLU A C 7
ATOM 12090 O O . GLU A 1 76 ? 20.151 -15.256 -19.911 1.00 0.00 76 GLU A O 7
ATOM 12102 N N . GLY A 1 77 ? 21.603 -13.724 -20.690 1.00 0.00 77 GLY A N 7
ATOM 12103 C CA . GLY A 1 77 ? 20.638 -13.147 -21.611 1.00 0.00 77 GLY A CA 7
ATOM 12104 C C . GLY A 1 77 ? 19.354 -12.724 -20.924 1.00 0.00 77 GLY A C 7
ATOM 12105 O O . GLY A 1 77 ? 18.268 -12.853 -21.490 1.00 0.00 77 GLY A O 7
ATOM 12109 N N . ASN A 1 78 ? 19.478 -12.220 -19.701 1.00 0.00 78 ASN A N 7
ATOM 12110 C CA . ASN A 1 78 ? 18.316 -11.778 -18.938 1.00 0.00 78 ASN A CA 7
ATOM 12111 C C . ASN A 1 78 ? 17.964 -10.332 -19.272 1.00 0.00 78 ASN A C 7
ATOM 12112 O O . ASN A 1 78 ? 18.472 -9.399 -18.649 1.00 0.00 78 ASN A O 7
ATOM 12123 N N . GLU A 1 79 ? 17.090 -10.153 -20.256 1.00 0.00 79 GLU A N 7
ATOM 12124 C CA . GLU A 1 79 ? 16.669 -8.820 -20.672 1.00 0.00 79 GLU A CA 7
ATOM 12125 C C . GLU A 1 79 ? 15.298 -8.476 -20.094 1.00 0.00 79 GLU A C 7
ATOM 12126 O O . GLU A 1 79 ? 14.543 -7.702 -20.681 1.00 0.00 79 GLU A O 7
ATOM 12138 N N . VAL A 1 80 ? 14.985 -9.058 -18.941 1.00 0.00 80 VAL A N 7
ATOM 12139 C CA . VAL A 1 80 ? 13.705 -8.812 -18.285 1.00 0.00 80 VAL A CA 7
ATOM 12140 C C . VAL A 1 80 ? 13.901 -8.432 -16.822 1.00 0.00 80 VAL A C 7
ATOM 12141 O O . VAL A 1 80 ? 14.941 -8.719 -16.230 1.00 0.00 80 VAL A O 7
ATOM 12154 N N . VAL A 1 81 ? 12.894 -7.786 -16.244 1.00 0.00 81 VAL A N 7
ATOM 12155 C CA . VAL A 1 81 ? 12.957 -7.366 -14.849 1.00 0.00 81 VAL A CA 7
ATOM 12156 C C . VAL A 1 81 ? 13.038 -8.573 -13.915 1.00 0.00 81 VAL A C 7
ATOM 12157 O O . VAL A 1 81 ? 12.445 -9.616 -14.186 1.00 0.00 81 VAL A O 7
ATOM 12170 N N . PRO A 1 82 ? 13.778 -8.446 -12.800 1.00 0.00 82 PRO A N 7
ATOM 12171 C CA . PRO A 1 82 ? 13.933 -9.531 -11.828 1.00 0.00 82 PRO A CA 7
ATOM 12172 C C . PRO A 1 82 ? 12.598 -9.978 -11.239 1.00 0.00 82 PRO A C 7
ATOM 12173 O O . PRO A 1 82 ? 12.113 -11.070 -11.535 1.00 0.00 82 PRO A O 7
ATOM 12184 N N . LYS A 1 83 ? 12.009 -9.129 -10.402 1.00 0.00 83 LYS A N 7
ATOM 12185 C CA . LYS A 1 83 ? 10.730 -9.437 -9.773 1.00 0.00 83 LYS A CA 7
ATOM 12186 C C . LYS A 1 83 ? 10.264 -8.280 -8.890 1.00 0.00 83 LYS A C 7
ATOM 12187 O O . LYS A 1 83 ? 10.669 -8.172 -7.733 1.00 0.00 83 LYS A O 7
ATOM 12206 N N . PRO A 1 84 ? 9.404 -7.395 -9.426 1.00 0.00 84 PRO A N 7
ATOM 12207 C CA . PRO A 1 84 ? 8.889 -6.243 -8.676 1.00 0.00 84 PRO A CA 7
ATOM 12208 C C . PRO A 1 84 ? 8.322 -6.643 -7.318 1.00 0.00 84 PRO A C 7
ATOM 12209 O O . PRO A 1 84 ? 7.819 -7.753 -7.145 1.00 0.00 84 PRO A O 7
ATOM 12220 N N . GLN A 1 85 ? 8.408 -5.730 -6.356 1.00 0.00 85 GLN A N 7
ATOM 12221 C CA . GLN A 1 85 ? 7.906 -5.987 -5.011 1.00 0.00 85 GLN A CA 7
ATOM 12222 C C . GLN A 1 85 ? 6.496 -5.432 -4.842 1.00 0.00 85 GLN A C 7
ATOM 12223 O O . GLN A 1 85 ? 6.187 -4.339 -5.314 1.00 0.00 85 GLN A O 7
ATOM 12237 N N . ARG A 1 86 ? 5.643 -6.195 -4.165 1.00 0.00 86 ARG A N 7
ATOM 12238 C CA . ARG A 1 86 ? 4.264 -5.781 -3.931 1.00 0.00 86 ARG A CA 7
ATOM 12239 C C . ARG A 1 86 ? 3.875 -5.989 -2.472 1.00 0.00 86 ARG A C 7
ATOM 12240 O O . ARG A 1 86 ? 4.353 -6.913 -1.816 1.00 0.00 86 ARG A O 7
ATOM 12261 N N . HIS A 1 87 ? 2.999 -5.122 -1.970 1.00 0.00 87 HIS A N 7
ATOM 12262 C CA . HIS A 1 87 ? 2.542 -5.212 -0.588 1.00 0.00 87 HIS A CA 7
ATOM 12263 C C . HIS A 1 87 ? 1.111 -5.731 -0.525 1.00 0.00 87 HIS A C 7
ATOM 12264 O O . HIS A 1 87 ? 0.195 -5.129 -1.087 1.00 0.00 87 HIS A O 7
ATOM 12279 N N . MET A 1 88 ? 0.923 -6.851 0.164 1.00 0.00 88 MET A N 7
ATOM 12280 C CA . MET A 1 88 ? -0.398 -7.449 0.300 1.00 0.00 88 MET A CA 7
ATOM 12281 C C . MET A 1 88 ? -1.013 -7.099 1.651 1.00 0.00 88 MET A C 7
ATOM 12282 O O . MET A 1 88 ? -0.469 -7.442 2.700 1.00 0.00 88 MET A O 7
ATOM 12296 N N . PHE A 1 89 ? -2.150 -6.409 1.616 1.00 0.00 89 PHE A N 7
ATOM 12297 C CA . PHE A 1 89 ? -2.836 -6.009 2.839 1.00 0.00 89 PHE A CA 7
ATOM 12298 C C . PHE A 1 89 ? -4.142 -6.775 3.012 1.00 0.00 89 PHE A C 7
ATOM 12299 O O . PHE A 1 89 ? -4.735 -7.243 2.040 1.00 0.00 89 PHE A O 7
ATOM 12316 N N . SER A 1 90 ? -4.586 -6.893 4.258 1.00 0.00 90 SER A N 7
ATOM 12317 C CA . SER A 1 90 ? -5.826 -7.596 4.567 1.00 0.00 90 SER A CA 7
ATOM 12318 C C . SER A 1 90 ? -6.773 -6.687 5.342 1.00 0.00 90 SER A C 7
ATOM 12319 O O . SER A 1 90 ? -6.421 -6.164 6.399 1.00 0.00 90 SER A O 7
ATOM 12327 N N . PHE A 1 91 ? -7.973 -6.494 4.806 1.00 0.00 91 PHE A N 7
ATOM 12328 C CA . PHE A 1 91 ? -8.964 -5.638 5.442 1.00 0.00 91 PHE A CA 7
ATOM 12329 C C . PHE A 1 91 ? -9.980 -6.447 6.230 1.00 0.00 91 PHE A C 7
ATOM 12330 O O . PHE A 1 91 ? -10.352 -7.554 5.842 1.00 0.00 91 PHE A O 7
ATOM 12347 N N . ASN A 1 92 ? -10.440 -5.871 7.334 1.00 0.00 92 ASN A N 7
ATOM 12348 C CA . ASN A 1 92 ? -11.432 -6.518 8.176 1.00 0.00 92 ASN A CA 7
ATOM 12349 C C . ASN A 1 92 ? -12.812 -5.906 7.944 1.00 0.00 92 ASN A C 7
ATOM 12350 O O . ASN A 1 92 ? -13.752 -6.178 8.689 1.00 0.00 92 ASN A O 7
ATOM 12361 N N . ASN A 1 93 ? -12.929 -5.077 6.904 1.00 0.00 93 ASN A N 7
ATOM 12362 C CA . ASN A 1 93 ? -14.194 -4.435 6.586 1.00 0.00 93 ASN A CA 7
ATOM 12363 C C . ASN A 1 93 ? -14.245 -4.005 5.124 1.00 0.00 93 ASN A C 7
ATOM 12364 O O . ASN A 1 93 ? -13.331 -3.346 4.628 1.00 0.00 93 ASN A O 7
ATOM 12375 N N . ARG A 1 94 ? -15.322 -4.380 4.442 1.00 0.00 94 ARG A N 7
ATOM 12376 C CA . ARG A 1 94 ? -15.498 -4.031 3.037 1.00 0.00 94 ARG A CA 7
ATOM 12377 C C . ARG A 1 94 ? -15.546 -2.518 2.858 1.00 0.00 94 ARG A C 7
ATOM 12378 O O . ARG A 1 94 ? -14.985 -1.978 1.906 1.00 0.00 94 ARG A O 7
ATOM 12399 N N . THR A 1 95 ? -16.218 -1.838 3.778 1.00 0.00 95 THR A N 7
ATOM 12400 C CA . THR A 1 95 ? -16.341 -0.402 3.727 1.00 0.00 95 THR A CA 7
ATOM 12401 C C . THR A 1 95 ? -14.985 0.265 3.893 1.00 0.00 95 THR A C 7
ATOM 12402 O O . THR A 1 95 ? -14.644 1.203 3.172 1.00 0.00 95 THR A O 7
ATOM 12413 N N . VAL A 1 96 ? -14.217 -0.234 4.844 1.00 0.00 96 VAL A N 7
ATOM 12414 C CA . VAL A 1 96 ? -12.889 0.297 5.111 1.00 0.00 96 VAL A CA 7
ATOM 12415 C C . VAL A 1 96 ? -11.937 -0.046 3.977 1.00 0.00 96 VAL A C 7
ATOM 12416 O O . VAL A 1 96 ? -11.035 0.725 3.652 1.00 0.00 96 VAL A O 7
ATOM 12429 N N . MET A 1 97 ? -12.151 -1.206 3.376 1.00 0.00 97 MET A N 7
ATOM 12430 C CA . MET A 1 97 ? -11.316 -1.656 2.270 1.00 0.00 97 MET A CA 7
ATOM 12431 C C . MET A 1 97 ? -11.688 -0.920 0.985 1.00 0.00 97 MET A C 7
ATOM 12432 O O . MET A 1 97 ? -10.841 -0.686 0.124 1.00 0.00 97 MET A O 7
ATOM 12446 N N . ASP A 1 98 ? -12.961 -0.554 0.865 1.00 0.00 98 ASP A N 7
ATOM 12447 C CA . ASP A 1 98 ? -13.442 0.156 -0.309 1.00 0.00 98 ASP A CA 7
ATOM 12448 C C . ASP A 1 98 ? -13.115 1.641 -0.218 1.00 0.00 98 ASP A C 7
ATOM 12449 O O . ASP A 1 98 ? -12.975 2.320 -1.235 1.00 0.00 98 ASP A O 7
ATOM 12458 N N . ASN A 1 99 ? -12.993 2.138 1.006 1.00 0.00 99 ASN A N 7
ATOM 12459 C CA . ASN A 1 99 ? -12.681 3.542 1.231 1.00 0.00 99 ASN A CA 7
ATOM 12460 C C . ASN A 1 99 ? -11.221 3.831 0.902 1.00 0.00 99 ASN A C 7
ATOM 12461 O O . ASN A 1 99 ? -10.867 4.943 0.511 1.00 0.00 99 ASN A O 7
ATOM 12472 N N . ILE A 1 100 ? -10.382 2.817 1.066 1.00 0.00 100 ILE A N 7
ATOM 12473 C CA . ILE A 1 100 ? -8.958 2.946 0.790 1.00 0.00 100 ILE A CA 7
ATOM 12474 C C . ILE A 1 100 ? -8.656 2.686 -0.684 1.00 0.00 100 ILE A C 7
ATOM 12475 O O . ILE A 1 100 ? -7.850 3.385 -1.296 1.00 0.00 100 ILE A O 7
ATOM 12491 N N . LYS A 1 101 ? -9.306 1.673 -1.245 1.00 0.00 101 LYS A N 7
ATOM 12492 C CA . LYS A 1 101 ? -9.101 1.315 -2.644 1.00 0.00 101 LYS A CA 7
ATOM 12493 C C . LYS A 1 101 ? -9.380 2.502 -3.566 1.00 0.00 101 LYS A C 7
ATOM 12494 O O . LYS A 1 101 ? -8.745 2.653 -4.609 1.00 0.00 101 LYS A O 7
ATOM 12513 N N . MET A 1 102 ? -10.340 3.336 -3.176 1.00 0.00 102 MET A N 7
ATOM 12514 C CA . MET A 1 102 ? -10.706 4.503 -3.973 1.00 0.00 102 MET A CA 7
ATOM 12515 C C . MET A 1 102 ? -9.762 5.668 -3.722 1.00 0.00 102 MET A C 7
ATOM 12516 O O . MET A 1 102 ? -9.274 6.301 -4.658 1.00 0.00 102 MET A O 7
ATOM 12530 N N . THR A 1 103 ? -9.515 5.947 -2.454 1.00 0.00 103 THR A N 7
ATOM 12531 C CA . THR A 1 103 ? -8.630 7.041 -2.074 1.00 0.00 103 THR A CA 7
ATOM 12532 C C . THR A 1 103 ? -7.224 6.809 -2.617 1.00 0.00 103 THR A C 7
ATOM 12533 O O . THR A 1 103 ? -6.599 7.717 -3.163 1.00 0.00 103 THR A O 7
ATOM 12544 N N . LEU A 1 104 ? -6.737 5.581 -2.471 1.00 0.00 104 LEU A N 7
ATOM 12545 C CA . LEU A 1 104 ? -5.410 5.232 -2.958 1.00 0.00 104 LEU A CA 7
ATOM 12546 C C . LEU A 1 104 ? -5.355 5.344 -4.476 1.00 0.00 104 LEU A C 7
ATOM 12547 O O . LEU A 1 104 ? -4.311 5.659 -5.048 1.00 0.00 104 LEU A O 7
ATOM 12563 N N . GLN A 1 105 ? -6.487 5.086 -5.125 1.00 0.00 105 GLN A N 7
ATOM 12564 C CA . GLN A 1 105 ? -6.566 5.163 -6.577 1.00 0.00 105 GLN A CA 7
ATOM 12565 C C . GLN A 1 105 ? -6.394 6.598 -7.049 1.00 0.00 105 GLN A C 7
ATOM 12566 O O . GLN A 1 105 ? -5.818 6.853 -8.107 1.00 0.00 105 GLN A O 7
ATOM 12580 N N . GLN A 1 106 ? -6.895 7.532 -6.255 1.00 0.00 106 GLN A N 7
ATOM 12581 C CA . GLN A 1 106 ? -6.791 8.945 -6.586 1.00 0.00 106 GLN A CA 7
ATOM 12582 C C . GLN A 1 106 ? -5.333 9.378 -6.606 1.00 0.00 106 GLN A C 7
ATOM 12583 O O . GLN A 1 106 ? -4.905 10.114 -7.495 1.00 0.00 106 GLN A O 7
ATOM 12597 N N . ILE A 1 107 ? -4.568 8.902 -5.630 1.00 0.00 107 ILE A N 7
ATOM 12598 C CA . ILE A 1 107 ? -3.152 9.226 -5.550 1.00 0.00 107 ILE A CA 7
ATOM 12599 C C . ILE A 1 107 ? -2.450 8.809 -6.838 1.00 0.00 107 ILE A C 7
ATOM 12600 O O . ILE A 1 107 ? -1.643 9.554 -7.394 1.00 0.00 107 ILE A O 7
ATOM 12616 N N . ILE A 1 108 ? -2.788 7.616 -7.315 1.00 0.00 108 ILE A N 7
ATOM 12617 C CA . ILE A 1 108 ? -2.221 7.090 -8.554 1.00 0.00 108 ILE A CA 7
ATOM 12618 C C . ILE A 1 108 ? -2.402 8.086 -9.678 1.00 0.00 108 ILE A C 7
ATOM 12619 O O . ILE A 1 108 ? -1.458 8.455 -10.376 1.00 0.00 108 ILE A O 7
ATOM 12635 N N . SER A 1 109 ? -3.641 8.505 -9.835 1.00 0.00 109 SER A N 7
ATOM 12636 C CA . SER A 1 109 ? -4.013 9.463 -10.870 1.00 0.00 109 SER A CA 7
ATOM 12637 C C . SER A 1 109 ? -3.181 10.733 -10.769 1.00 0.00 109 SER A C 7
ATOM 12638 O O . SER A 1 109 ? -2.904 11.389 -11.773 1.00 0.00 109 SER A O 7
ATOM 12646 N N . ARG A 1 110 ? -2.788 11.075 -9.551 1.00 0.00 110 ARG A N 7
ATOM 12647 C CA . ARG A 1 110 ? -1.988 12.268 -9.315 1.00 0.00 110 ARG A CA 7
ATOM 12648 C C . ARG A 1 110 ? -0.569 12.082 -9.830 1.00 0.00 110 ARG A C 7
ATOM 12649 O O . ARG A 1 110 ? 0.064 13.028 -10.297 1.00 0.00 110 ARG A O 7
ATOM 12670 N N . TYR A 1 111 ? -0.079 10.854 -9.749 1.00 0.00 111 TYR A N 7
ATOM 12671 C CA . TYR A 1 111 ? 1.265 10.538 -10.214 1.00 0.00 111 TYR A CA 7
ATOM 12672 C C . TYR A 1 111 ? 1.331 10.581 -11.734 1.00 0.00 111 TYR A C 7
ATOM 12673 O O . TYR A 1 111 ? 2.375 10.876 -12.316 1.00 0.00 111 TYR A O 7
ATOM 12691 N N . LYS A 1 112 ? 0.204 10.291 -12.370 1.00 0.00 112 LYS A N 7
ATOM 12692 C CA . LYS A 1 112 ? 0.117 10.299 -13.822 1.00 0.00 112 LYS A CA 7
ATOM 12693 C C . LYS A 1 112 ? 0.194 11.723 -14.359 1.00 0.00 112 LYS A C 7
ATOM 12694 O O . LYS A 1 112 ? 0.829 11.980 -15.382 1.00 0.00 112 LYS A O 7
ATOM 12713 N N . ASP A 1 113 ? -0.459 12.649 -13.660 1.00 0.00 113 ASP A N 7
ATOM 12714 C CA . ASP A 1 113 ? -0.465 14.050 -14.066 1.00 0.00 113 ASP A CA 7
ATOM 12715 C C . ASP A 1 113 ? 0.954 14.608 -14.120 1.00 0.00 113 ASP A C 7
ATOM 12716 O O . ASP A 1 113 ? 1.283 15.408 -14.996 1.00 0.00 113 ASP A O 7
ATOM 12725 N N . ALA A 1 114 ? 1.788 14.181 -13.179 1.00 0.00 114 ALA A N 7
ATOM 12726 C CA . ALA A 1 114 ? 3.172 14.638 -13.120 1.00 0.00 114 ALA A CA 7
ATOM 12727 C C . ALA A 1 114 ? 3.931 14.258 -14.387 1.00 0.00 114 ALA A C 7
ATOM 12728 O O . ALA A 1 114 ? 4.825 14.980 -14.827 1.00 0.00 114 ALA A O 7
ATOM 12735 N N . ASP A 1 115 ? 3.568 13.118 -14.968 1.00 0.00 115 ASP A N 7
ATOM 12736 C CA . ASP A 1 115 ? 4.215 12.643 -16.185 1.00 0.00 115 ASP A CA 7
ATOM 12737 C C . ASP A 1 115 ? 3.385 12.992 -17.415 1.00 0.00 115 ASP A C 7
ATOM 12738 O O . ASP A 1 115 ? 3.903 13.715 -18.292 1.00 0.00 115 ASP A O 7
ATOM 12748 N N . PRO A 1 1 ? -14.458 9.402 5.941 1.00 0.00 1 PRO A N 8
ATOM 12749 C CA . PRO A 1 1 ? -14.991 8.346 5.060 1.00 0.00 1 PRO A CA 8
ATOM 12750 C C . PRO A 1 1 ? -14.295 8.335 3.700 1.00 0.00 1 PRO A C 8
ATOM 12751 O O . PRO A 1 1 ? -14.941 8.206 2.660 1.00 0.00 1 PRO A O 8
ATOM 12764 N N . SER A 1 2 ? -12.973 8.473 3.718 1.00 0.00 2 SER A N 8
ATOM 12765 C CA . SER A 1 2 ? -12.188 8.479 2.488 1.00 0.00 2 SER A CA 8
ATOM 12766 C C . SER A 1 2 ? -10.701 8.326 2.791 1.00 0.00 2 SER A C 8
ATOM 12767 O O . SER A 1 2 ? -9.995 7.573 2.118 1.00 0.00 2 SER A O 8
ATOM 12775 N N . HIS A 1 3 ? -10.231 9.043 3.807 1.00 0.00 3 HIS A N 8
ATOM 12776 C CA . HIS A 1 3 ? -8.829 8.985 4.199 1.00 0.00 3 HIS A CA 8
ATOM 12777 C C . HIS A 1 3 ? -8.670 8.319 5.562 1.00 0.00 3 HIS A C 8
ATOM 12778 O O . HIS A 1 3 ? -9.558 8.401 6.410 1.00 0.00 3 HIS A O 8
ATOM 12793 N N . SER A 1 4 ? -7.534 7.659 5.762 1.00 0.00 4 SER A N 8
ATOM 12794 C CA . SER A 1 4 ? -7.252 6.974 7.018 1.00 0.00 4 SER A CA 8
ATOM 12795 C C . SER A 1 4 ? -8.280 5.880 7.289 1.00 0.00 4 SER A C 8
ATOM 12796 O O . SER A 1 4 ? -9.474 6.151 7.423 1.00 0.00 4 SER A O 8
ATOM 12804 N N . GLY A 1 5 ? -7.803 4.644 7.372 1.00 0.00 5 GLY A N 8
ATOM 12805 C CA . GLY A 1 5 ? -8.683 3.520 7.629 1.00 0.00 5 GLY A CA 8
ATOM 12806 C C . GLY A 1 5 ? -7.929 2.321 8.166 1.00 0.00 5 GLY A C 8
ATOM 12807 O O . GLY A 1 5 ? -6.762 2.117 7.830 1.00 0.00 5 GLY A O 8
ATOM 12811 N N . ALA A 1 6 ? -8.585 1.530 9.004 1.00 0.00 6 ALA A N 8
ATOM 12812 C CA . ALA A 1 6 ? -7.952 0.354 9.582 1.00 0.00 6 ALA A CA 8
ATOM 12813 C C . ALA A 1 6 ? -7.614 -0.673 8.513 1.00 0.00 6 ALA A C 8
ATOM 12814 O O . ALA A 1 6 ? -8.397 -0.911 7.593 1.00 0.00 6 ALA A O 8
ATOM 12821 N N . ALA A 1 7 ? -6.441 -1.280 8.641 1.00 0.00 7 ALA A N 8
ATOM 12822 C CA . ALA A 1 7 ? -5.994 -2.282 7.685 1.00 0.00 7 ALA A CA 8
ATOM 12823 C C . ALA A 1 7 ? -4.944 -3.214 8.286 1.00 0.00 7 ALA A C 8
ATOM 12824 O O . ALA A 1 7 ? -4.142 -2.800 9.124 1.00 0.00 7 ALA A O 8
ATOM 12831 N N . ILE A 1 8 ? -4.947 -4.473 7.846 1.00 0.00 8 ILE A N 8
ATOM 12832 C CA . ILE A 1 8 ? -3.989 -5.458 8.332 1.00 0.00 8 ILE A CA 8
ATOM 12833 C C . ILE A 1 8 ? -2.803 -5.583 7.391 1.00 0.00 8 ILE A C 8
ATOM 12834 O O . ILE A 1 8 ? -2.952 -5.526 6.170 1.00 0.00 8 ILE A O 8
ATOM 12850 N N . PHE A 1 9 ? -1.632 -5.780 7.969 1.00 0.00 9 PHE A N 8
ATOM 12851 C CA . PHE A 1 9 ? -0.417 -5.948 7.192 1.00 0.00 9 PHE A CA 8
ATOM 12852 C C . PHE A 1 9 ? 0.504 -6.953 7.873 1.00 0.00 9 PHE A C 8
ATOM 12853 O O . PHE A 1 9 ? 1.114 -6.657 8.897 1.00 0.00 9 PHE A O 8
ATOM 12870 N N . GLU A 1 10 ? 0.585 -8.149 7.295 1.00 0.00 10 GLU A N 8
ATOM 12871 C CA . GLU A 1 10 ? 1.415 -9.222 7.832 1.00 0.00 10 GLU A CA 8
ATOM 12872 C C . GLU A 1 10 ? 0.741 -9.898 9.026 1.00 0.00 10 GLU A C 8
ATOM 12873 O O . GLU A 1 10 ? 1.361 -10.093 10.072 1.00 0.00 10 GLU A O 8
ATOM 12885 N N . LYS A 1 11 ? -0.526 -10.278 8.853 1.00 0.00 11 LYS A N 8
ATOM 12886 C CA . LYS A 1 11 ? -1.282 -10.958 9.891 1.00 0.00 11 LYS A CA 8
ATOM 12887 C C . LYS A 1 11 ? -1.461 -10.106 11.146 1.00 0.00 11 LYS A C 8
ATOM 12888 O O . LYS A 1 11 ? -1.896 -10.608 12.182 1.00 0.00 11 LYS A O 8
ATOM 12907 N N . VAL A 1 12 ? -1.162 -8.815 11.047 1.00 0.00 12 VAL A N 8
ATOM 12908 C CA . VAL A 1 12 ? -1.333 -7.914 12.165 1.00 0.00 12 VAL A CA 8
ATOM 12909 C C . VAL A 1 12 ? -2.240 -6.769 11.746 1.00 0.00 12 VAL A C 8
ATOM 12910 O O . VAL A 1 12 ? -2.130 -6.264 10.631 1.00 0.00 12 VAL A O 8
ATOM 12923 N N . SER A 1 13 ? -3.159 -6.384 12.619 1.00 0.00 13 SER A N 8
ATOM 12924 C CA . SER A 1 13 ? -4.097 -5.318 12.294 1.00 0.00 13 SER A CA 8
ATOM 12925 C C . SER A 1 13 ? -3.700 -4.001 12.940 1.00 0.00 13 SER A C 8
ATOM 12926 O O . SER A 1 13 ? -3.200 -3.963 14.064 1.00 0.00 13 SER A O 8
ATOM 12934 N N . GLY A 1 14 ? -3.937 -2.924 12.208 1.00 0.00 14 GLY A N 8
ATOM 12935 C CA . GLY A 1 14 ? -3.619 -1.599 12.688 1.00 0.00 14 GLY A CA 8
ATOM 12936 C C . GLY A 1 14 ? -4.309 -0.534 11.863 1.00 0.00 14 GLY A C 8
ATOM 12937 O O . GLY A 1 14 ? -5.035 -0.850 10.920 1.00 0.00 14 GLY A O 8
ATOM 12941 N N . ILE A 1 15 ? -4.093 0.727 12.207 1.00 0.00 15 ILE A N 8
ATOM 12942 C CA . ILE A 1 15 ? -4.711 1.820 11.475 1.00 0.00 15 ILE A CA 8
ATOM 12943 C C . ILE A 1 15 ? -3.811 2.308 10.349 1.00 0.00 15 ILE A C 8
ATOM 12944 O O . ILE A 1 15 ? -2.638 2.621 10.560 1.00 0.00 15 ILE A O 8
ATOM 12960 N N . ILE A 1 16 ? -4.376 2.362 9.151 1.00 0.00 16 ILE A N 8
ATOM 12961 C CA . ILE A 1 16 ? -3.650 2.801 7.972 1.00 0.00 16 ILE A CA 8
ATOM 12962 C C . ILE A 1 16 ? -4.015 4.244 7.629 1.00 0.00 16 ILE A C 8
ATOM 12963 O O . ILE A 1 16 ? -5.167 4.547 7.323 1.00 0.00 16 ILE A O 8
ATOM 12979 N N . ALA A 1 17 ? -3.027 5.130 7.686 1.00 0.00 17 ALA A N 8
ATOM 12980 C CA . ALA A 1 17 ? -3.247 6.536 7.383 1.00 0.00 17 ALA A CA 8
ATOM 12981 C C . ALA A 1 17 ? -2.582 6.921 6.069 1.00 0.00 17 ALA A C 8
ATOM 12982 O O . ALA A 1 17 ? -1.494 6.443 5.749 1.00 0.00 17 ALA A O 8
ATOM 12989 N N . ILE A 1 18 ? -3.244 7.784 5.310 1.00 0.00 18 ILE A N 8
ATOM 12990 C CA . ILE A 1 18 ? -2.721 8.232 4.033 1.00 0.00 18 ILE A CA 8
ATOM 12991 C C . ILE A 1 18 ? -2.254 9.682 4.121 1.00 0.00 18 ILE A C 8
ATOM 12992 O O . ILE A 1 18 ? -3.065 10.603 4.219 1.00 0.00 18 ILE A O 8
ATOM 13008 N N . ASN A 1 19 ? -0.940 9.876 4.084 1.00 0.00 19 ASN A N 8
ATOM 13009 C CA . ASN A 1 19 ? -0.366 11.213 4.157 1.00 0.00 19 ASN A CA 8
ATOM 13010 C C . ASN A 1 19 ? 0.210 11.624 2.808 1.00 0.00 19 ASN A C 8
ATOM 13011 O O . ASN A 1 19 ? 1.226 11.088 2.365 1.00 0.00 19 ASN A O 8
ATOM 13022 N N . GLU A 1 20 ? -0.446 12.578 2.157 1.00 0.00 20 GLU A N 8
ATOM 13023 C CA . GLU A 1 20 ? 0.001 13.057 0.856 1.00 0.00 20 GLU A CA 8
ATOM 13024 C C . GLU A 1 20 ? 0.922 14.266 1.000 1.00 0.00 20 GLU A C 8
ATOM 13025 O O . GLU A 1 20 ? 1.622 14.638 0.058 1.00 0.00 20 GLU A O 8
ATOM 13037 N N . ASP A 1 21 ? 0.924 14.875 2.184 1.00 0.00 21 ASP A N 8
ATOM 13038 C CA . ASP A 1 21 ? 1.769 16.037 2.441 1.00 0.00 21 ASP A CA 8
ATOM 13039 C C . ASP A 1 21 ? 3.227 15.727 2.113 1.00 0.00 21 ASP A C 8
ATOM 13040 O O . ASP A 1 21 ? 4.017 16.630 1.837 1.00 0.00 21 ASP A O 8
ATOM 13049 N N . VAL A 1 22 ? 3.571 14.445 2.140 1.00 0.00 22 VAL A N 8
ATOM 13050 C CA . VAL A 1 22 ? 4.923 14.008 1.843 1.00 0.00 22 VAL A CA 8
ATOM 13051 C C . VAL A 1 22 ? 5.145 13.903 0.339 1.00 0.00 22 VAL A C 8
ATOM 13052 O O . VAL A 1 22 ? 4.200 13.704 -0.424 1.00 0.00 22 VAL A O 8
ATOM 13065 N N . SER A 1 23 ? 6.397 14.035 -0.080 1.00 0.00 23 SER A N 8
ATOM 13066 C CA . SER A 1 23 ? 6.738 13.952 -1.494 1.00 0.00 23 SER A CA 8
ATOM 13067 C C . SER A 1 23 ? 8.003 13.117 -1.698 1.00 0.00 23 SER A C 8
ATOM 13068 O O . SER A 1 23 ? 9.102 13.560 -1.374 1.00 0.00 23 SER A O 8
ATOM 13076 N N . PRO A 1 24 ? 7.866 11.889 -2.240 1.00 0.00 24 PRO A N 8
ATOM 13077 C CA . PRO A 1 24 ? 6.573 11.319 -2.643 1.00 0.00 24 PRO A CA 8
ATOM 13078 C C . PRO A 1 24 ? 5.702 10.948 -1.447 1.00 0.00 24 PRO A C 8
ATOM 13079 O O . PRO A 1 24 ? 6.206 10.575 -0.389 1.00 0.00 24 PRO A O 8
ATOM 13090 N N . ALA A 1 25 ? 4.388 11.050 -1.628 1.00 0.00 25 ALA A N 8
ATOM 13091 C CA . ALA A 1 25 ? 3.439 10.722 -0.568 1.00 0.00 25 ALA A CA 8
ATOM 13092 C C . ALA A 1 25 ? 3.677 9.312 -0.038 1.00 0.00 25 ALA A C 8
ATOM 13093 O O . ALA A 1 25 ? 4.428 8.538 -0.630 1.00 0.00 25 ALA A O 8
ATOM 13100 N N . GLU A 1 26 ? 3.039 8.983 1.082 1.00 0.00 26 GLU A N 8
ATOM 13101 C CA . GLU A 1 26 ? 3.195 7.662 1.685 1.00 0.00 26 GLU A CA 8
ATOM 13102 C C . GLU A 1 26 ? 2.009 7.313 2.581 1.00 0.00 26 GLU A C 8
ATOM 13103 O O . GLU A 1 26 ? 1.340 8.196 3.119 1.00 0.00 26 GLU A O 8
ATOM 13115 N N . LEU A 1 27 ? 1.764 6.016 2.742 1.00 0.00 27 LEU A N 8
ATOM 13116 C CA . LEU A 1 27 ? 0.669 5.535 3.580 1.00 0.00 27 LEU A CA 8
ATOM 13117 C C . LEU A 1 27 ? 1.220 4.876 4.843 1.00 0.00 27 LEU A C 8
ATOM 13118 O O . LEU A 1 27 ? 1.955 3.893 4.771 1.00 0.00 27 LEU A O 8
ATOM 13134 N N . THR A 1 28 ? 0.880 5.439 5.997 1.00 0.00 28 THR A N 8
ATOM 13135 C CA . THR A 1 28 ? 1.347 4.944 7.267 1.00 0.00 28 THR A CA 8
ATOM 13136 C C . THR A 1 28 ? 0.436 3.851 7.824 1.00 0.00 28 THR A C 8
ATOM 13137 O O . THR A 1 28 ? -0.777 3.874 7.623 1.00 0.00 28 THR A O 8
ATOM 13148 N N . TRP A 1 29 ? 1.038 2.905 8.537 1.00 0.00 29 TRP A N 8
ATOM 13149 C CA . TRP A 1 29 ? 0.305 1.809 9.147 1.00 0.00 29 TRP A CA 8
ATOM 13150 C C . TRP A 1 29 ? 0.729 1.630 10.597 1.00 0.00 29 TRP A C 8
ATOM 13151 O O . TRP A 1 29 ? 1.841 1.185 10.878 1.00 0.00 29 TRP A O 8
ATOM 13172 N N . ARG A 1 30 ? -0.163 1.963 11.516 1.00 0.00 30 ARG A N 8
ATOM 13173 C CA . ARG A 1 30 ? 0.128 1.817 12.935 1.00 0.00 30 ARG A CA 8
ATOM 13174 C C . ARG A 1 30 ? -0.598 0.601 13.495 1.00 0.00 30 ARG A C 8
ATOM 13175 O O . ARG A 1 30 ? -1.808 0.463 13.320 1.00 0.00 30 ARG A O 8
ATOM 13196 N N . SER A 1 31 ? 0.137 -0.283 14.162 1.00 0.00 31 SER A N 8
ATOM 13197 C CA . SER A 1 31 ? -0.457 -1.482 14.729 1.00 0.00 31 SER A CA 8
ATOM 13198 C C . SER A 1 31 ? -1.517 -1.121 15.758 1.00 0.00 31 SER A C 8
ATOM 13199 O O . SER A 1 31 ? -1.526 -0.015 16.296 1.00 0.00 31 SER A O 8
ATOM 13207 N N . THR A 1 32 ? -2.400 -2.068 16.034 1.00 0.00 32 THR A N 8
ATOM 13208 C CA . THR A 1 32 ? -3.458 -1.873 16.999 1.00 0.00 32 THR A CA 8
ATOM 13209 C C . THR A 1 32 ? -2.866 -1.560 18.365 1.00 0.00 32 THR A C 8
ATOM 13210 O O . THR A 1 32 ? -3.444 -0.820 19.161 1.00 0.00 32 THR A O 8
ATOM 13221 N N . ASP A 1 33 ? -1.705 -2.140 18.616 1.00 0.00 33 ASP A N 8
ATOM 13222 C CA . ASP A 1 33 ? -1.006 -1.946 19.878 1.00 0.00 33 ASP A CA 8
ATOM 13223 C C . ASP A 1 33 ? -0.406 -0.551 19.964 1.00 0.00 33 ASP A C 8
ATOM 13224 O O . ASP A 1 33 ? -0.308 0.034 21.042 1.00 0.00 33 ASP A O 8
ATOM 13233 N N . GLY A 1 34 ? -0.000 -0.028 18.817 1.00 0.00 34 GLY A N 8
ATOM 13234 C CA . GLY A 1 34 ? 0.594 1.293 18.768 1.00 0.00 34 GLY A CA 8
ATOM 13235 C C . GLY A 1 34 ? 2.072 1.262 19.090 1.00 0.00 34 GLY A C 8
ATOM 13236 O O . GLY A 1 34 ? 2.639 2.257 19.545 1.00 0.00 34 GLY A O 8
ATOM 13240 N N . ASP A 1 35 ? 2.695 0.114 18.853 1.00 0.00 35 ASP A N 8
ATOM 13241 C CA . ASP A 1 35 ? 4.117 -0.053 19.119 1.00 0.00 35 ASP A CA 8
ATOM 13242 C C . ASP A 1 35 ? 4.907 -0.203 17.822 1.00 0.00 35 ASP A C 8
ATOM 13243 O O . ASP A 1 35 ? 6.115 0.029 17.790 1.00 0.00 35 ASP A O 8
ATOM 13252 N N . LYS A 1 36 ? 4.218 -0.590 16.754 1.00 0.00 36 LYS A N 8
ATOM 13253 C CA . LYS A 1 36 ? 4.856 -0.768 15.456 1.00 0.00 36 LYS A CA 8
ATOM 13254 C C . LYS A 1 36 ? 4.179 0.097 14.400 1.00 0.00 36 LYS A C 8
ATOM 13255 O O . LYS A 1 36 ? 2.964 0.035 14.218 1.00 0.00 36 LYS A O 8
ATOM 13274 N N . VAL A 1 37 ? 4.975 0.905 13.707 1.00 0.00 37 VAL A N 8
ATOM 13275 C CA . VAL A 1 37 ? 4.451 1.782 12.670 1.00 0.00 37 VAL A CA 8
ATOM 13276 C C . VAL A 1 37 ? 5.166 1.554 11.344 1.00 0.00 37 VAL A C 8
ATOM 13277 O O . VAL A 1 37 ? 6.382 1.712 11.246 1.00 0.00 37 VAL A O 8
ATOM 13290 N N . HIS A 1 38 ? 4.399 1.182 10.326 1.00 0.00 38 HIS A N 8
ATOM 13291 C CA . HIS A 1 38 ? 4.958 0.931 8.999 1.00 0.00 38 HIS A CA 8
ATOM 13292 C C . HIS A 1 38 ? 4.552 2.020 8.021 1.00 0.00 38 HIS A C 8
ATOM 13293 O O . HIS A 1 38 ? 3.432 2.519 8.055 1.00 0.00 38 HIS A O 8
ATOM 13308 N N . THR A 1 39 ? 5.475 2.375 7.150 1.00 0.00 39 THR A N 8
ATOM 13309 C CA . THR A 1 39 ? 5.228 3.406 6.148 1.00 0.00 39 THR A CA 8
ATOM 13310 C C . THR A 1 39 ? 5.285 2.817 4.742 1.00 0.00 39 THR A C 8
ATOM 13311 O O . THR A 1 39 ? 6.212 2.083 4.402 1.00 0.00 39 THR A O 8
ATOM 13322 N N . VAL A 1 40 ? 4.283 3.141 3.931 1.00 0.00 40 VAL A N 8
ATOM 13323 C CA . VAL A 1 40 ? 4.214 2.641 2.563 1.00 0.00 40 VAL A CA 8
ATOM 13324 C C . VAL A 1 40 ? 4.438 3.760 1.554 1.00 0.00 40 VAL A C 8
ATOM 13325 O O . VAL A 1 40 ? 3.942 4.873 1.725 1.00 0.00 40 VAL A O 8
ATOM 13338 N N . VAL A 1 41 ? 5.184 3.456 0.496 1.00 0.00 41 VAL A N 8
ATOM 13339 C CA . VAL A 1 41 ? 5.466 4.436 -0.545 1.00 0.00 41 VAL A CA 8
ATOM 13340 C C . VAL A 1 41 ? 4.457 4.327 -1.681 1.00 0.00 41 VAL A C 8
ATOM 13341 O O . VAL A 1 41 ? 4.306 3.269 -2.292 1.00 0.00 41 VAL A O 8
ATOM 13354 N N . LEU A 1 42 ? 3.763 5.425 -1.954 1.00 0.00 42 LEU A N 8
ATOM 13355 C CA . LEU A 1 42 ? 2.759 5.453 -3.013 1.00 0.00 42 LEU A CA 8
ATOM 13356 C C . LEU A 1 42 ? 3.385 5.779 -4.369 1.00 0.00 42 LEU A C 8
ATOM 13357 O O . LEU A 1 42 ? 2.740 5.632 -5.407 1.00 0.00 42 LEU A O 8
ATOM 13373 N N . SER A 1 43 ? 4.640 6.218 -4.358 1.00 0.00 43 SER A N 8
ATOM 13374 C CA . SER A 1 43 ? 5.340 6.555 -5.592 1.00 0.00 43 SER A CA 8
ATOM 13375 C C . SER A 1 43 ? 5.856 5.297 -6.278 1.00 0.00 43 SER A C 8
ATOM 13376 O O . SER A 1 43 ? 6.043 5.272 -7.494 1.00 0.00 43 SER A O 8
ATOM 13384 N N . THR A 1 44 ? 6.082 4.251 -5.489 1.00 0.00 44 THR A N 8
ATOM 13385 C CA . THR A 1 44 ? 6.574 2.989 -6.024 1.00 0.00 44 THR A CA 8
ATOM 13386 C C . THR A 1 44 ? 5.420 2.038 -6.339 1.00 0.00 44 THR A C 8
ATOM 13387 O O . THR A 1 44 ? 5.624 0.836 -6.508 1.00 0.00 44 THR A O 8
ATOM 13398 N N . ILE A 1 45 ? 4.206 2.581 -6.417 1.00 0.00 45 ILE A N 8
ATOM 13399 C CA . ILE A 1 45 ? 3.027 1.778 -6.712 1.00 0.00 45 ILE A CA 8
ATOM 13400 C C . ILE A 1 45 ? 2.618 1.921 -8.172 1.00 0.00 45 ILE A C 8
ATOM 13401 O O . ILE A 1 45 ? 1.873 2.832 -8.533 1.00 0.00 45 ILE A O 8
ATOM 13417 N N . ASP A 1 46 ? 3.109 1.012 -9.007 1.00 0.00 46 ASP A N 8
ATOM 13418 C CA . ASP A 1 46 ? 2.793 1.034 -10.429 1.00 0.00 46 ASP A CA 8
ATOM 13419 C C . ASP A 1 46 ? 1.289 0.914 -10.647 1.00 0.00 46 ASP A C 8
ATOM 13420 O O . ASP A 1 46 ? 0.744 1.466 -11.603 1.00 0.00 46 ASP A O 8
ATOM 13429 N N . LYS A 1 47 ? 0.623 0.191 -9.751 1.00 0.00 47 LYS A N 8
ATOM 13430 C CA . LYS A 1 47 ? -0.819 -0.003 -9.844 1.00 0.00 47 LYS A CA 8
ATOM 13431 C C . LYS A 1 47 ? -1.394 -0.479 -8.514 1.00 0.00 47 LYS A C 8
ATOM 13432 O O . LYS A 1 47 ? -0.653 -0.828 -7.596 1.00 0.00 47 LYS A O 8
ATOM 13451 N N . LEU A 1 48 ? -2.719 -0.494 -8.423 1.00 0.00 48 LEU A N 8
ATOM 13452 C CA . LEU A 1 48 ? -3.396 -0.932 -7.209 1.00 0.00 48 LEU A CA 8
ATOM 13453 C C . LEU A 1 48 ? -4.353 -2.084 -7.508 1.00 0.00 48 LEU A C 8
ATOM 13454 O O . LEU A 1 48 ? -5.117 -2.034 -8.471 1.00 0.00 48 LEU A O 8
ATOM 13470 N N . GLN A 1 49 ? -4.301 -3.121 -6.679 1.00 0.00 49 GLN A N 8
ATOM 13471 C CA . GLN A 1 49 ? -5.161 -4.285 -6.858 1.00 0.00 49 GLN A CA 8
ATOM 13472 C C . GLN A 1 49 ? -5.994 -4.543 -5.606 1.00 0.00 49 GLN A C 8
ATOM 13473 O O . GLN A 1 49 ? -5.571 -4.231 -4.492 1.00 0.00 49 GLN A O 8
ATOM 13487 N N . ALA A 1 50 ? -7.178 -5.115 -5.796 1.00 0.00 50 ALA A N 8
ATOM 13488 C CA . ALA A 1 50 ? -8.069 -5.415 -4.683 1.00 0.00 50 ALA A CA 8
ATOM 13489 C C . ALA A 1 50 ? -8.779 -6.748 -4.892 1.00 0.00 50 ALA A C 8
ATOM 13490 O O . ALA A 1 50 ? -8.859 -7.252 -6.012 1.00 0.00 50 ALA A O 8
ATOM 13497 N N . THR A 1 51 ? -9.293 -7.315 -3.805 1.00 0.00 51 THR A N 8
ATOM 13498 C CA . THR A 1 51 ? -9.998 -8.590 -3.869 1.00 0.00 51 THR A CA 8
ATOM 13499 C C . THR A 1 51 ? -11.344 -8.433 -4.573 1.00 0.00 51 THR A C 8
ATOM 13500 O O . THR A 1 51 ? -11.957 -7.366 -4.527 1.00 0.00 51 THR A O 8
ATOM 13511 N N . PRO A 1 52 ? -11.822 -9.499 -5.237 1.00 0.00 52 PRO A N 8
ATOM 13512 C CA . PRO A 1 52 ? -13.102 -9.475 -5.954 1.00 0.00 52 PRO A CA 8
ATOM 13513 C C . PRO A 1 52 ? -14.294 -9.357 -5.010 1.00 0.00 52 PRO A C 8
ATOM 13514 O O . PRO A 1 52 ? -14.215 -9.740 -3.843 1.00 0.00 52 PRO A O 8
ATOM 13525 N N . ALA A 1 53 ? -15.399 -8.824 -5.525 1.00 0.00 53 ALA A N 8
ATOM 13526 C CA . ALA A 1 53 ? -16.609 -8.656 -4.730 1.00 0.00 53 ALA A CA 8
ATOM 13527 C C . ALA A 1 53 ? -17.210 -10.002 -4.332 1.00 0.00 53 ALA A C 8
ATOM 13528 O O . ALA A 1 53 ? -18.059 -10.074 -3.445 1.00 0.00 53 ALA A O 8
ATOM 13535 N N . SER A 1 54 ? -16.765 -11.070 -4.991 1.00 0.00 54 SER A N 8
ATOM 13536 C CA . SER A 1 54 ? -17.263 -12.409 -4.700 1.00 0.00 54 SER A CA 8
ATOM 13537 C C . SER A 1 54 ? -16.429 -13.090 -3.613 1.00 0.00 54 SER A C 8
ATOM 13538 O O . SER A 1 54 ? -16.707 -14.224 -3.228 1.00 0.00 54 SER A O 8
ATOM 13546 N N . SER A 1 55 ? -15.410 -12.391 -3.120 1.00 0.00 55 SER A N 8
ATOM 13547 C CA . SER A 1 55 ? -14.546 -12.929 -2.079 1.00 0.00 55 SER A CA 8
ATOM 13548 C C . SER A 1 55 ? -14.826 -12.252 -0.746 1.00 0.00 55 SER A C 8
ATOM 13549 O O . SER A 1 55 ? -14.558 -11.064 -0.573 1.00 0.00 55 SER A O 8
ATOM 13557 N N . GLU A 1 56 ? -15.361 -13.018 0.198 1.00 0.00 56 GLU A N 8
ATOM 13558 C CA . GLU A 1 56 ? -15.670 -12.494 1.521 1.00 0.00 56 GLU A CA 8
ATOM 13559 C C . GLU A 1 56 ? -14.424 -11.901 2.173 1.00 0.00 56 GLU A C 8
ATOM 13560 O O . GLU A 1 56 ? -14.520 -11.106 3.108 1.00 0.00 56 GLU A O 8
ATOM 13572 N N . LYS A 1 57 ? -13.257 -12.291 1.671 1.00 0.00 57 LYS A N 8
ATOM 13573 C CA . LYS A 1 57 ? -11.993 -11.796 2.204 1.00 0.00 57 LYS A CA 8
ATOM 13574 C C . LYS A 1 57 ? -11.557 -10.528 1.477 1.00 0.00 57 LYS A C 8
ATOM 13575 O O . LYS A 1 57 ? -10.950 -10.591 0.408 1.00 0.00 57 LYS A O 8
ATOM 13594 N N . MET A 1 58 ? -11.871 -9.379 2.065 1.00 0.00 58 MET A N 8
ATOM 13595 C CA . MET A 1 58 ? -11.511 -8.095 1.475 1.00 0.00 58 MET A CA 8
ATOM 13596 C C . MET A 1 58 ? -10.038 -7.779 1.716 1.00 0.00 58 MET A C 8
ATOM 13597 O O . MET A 1 58 ? -9.614 -7.582 2.854 1.00 0.00 58 MET A O 8
ATOM 13611 N N . MET A 1 59 ? -9.263 -7.735 0.637 1.00 0.00 59 MET A N 8
ATOM 13612 C CA . MET A 1 59 ? -7.836 -7.446 0.733 1.00 0.00 59 MET A CA 8
ATOM 13613 C C . MET A 1 59 ? -7.373 -6.593 -0.443 1.00 0.00 59 MET A C 8
ATOM 13614 O O . MET A 1 59 ? -7.809 -6.791 -1.576 1.00 0.00 59 MET A O 8
ATOM 13628 N N . LEU A 1 60 ? -6.481 -5.645 -0.167 1.00 0.00 60 LEU A N 8
ATOM 13629 C CA . LEU A 1 60 ? -5.955 -4.766 -1.205 1.00 0.00 60 LEU A CA 8
ATOM 13630 C C . LEU A 1 60 ? -4.459 -4.990 -1.398 1.00 0.00 60 LEU A C 8
ATOM 13631 O O . LEU A 1 60 ? -3.681 -4.910 -0.447 1.00 0.00 60 LEU A O 8
ATOM 13647 N N . ARG A 1 61 ? -4.062 -5.273 -2.635 1.00 0.00 61 ARG A N 8
ATOM 13648 C CA . ARG A 1 61 ? -2.657 -5.512 -2.952 1.00 0.00 61 ARG A CA 8
ATOM 13649 C C . ARG A 1 61 ? -2.123 -4.447 -3.901 1.00 0.00 61 ARG A C 8
ATOM 13650 O O . ARG A 1 61 ? -2.727 -4.161 -4.933 1.00 0.00 61 ARG A O 8
ATOM 13671 N N . LEU A 1 62 ? -0.984 -3.864 -3.543 1.00 0.00 62 LEU A N 8
ATOM 13672 C CA . LEU A 1 62 ? -0.364 -2.830 -4.364 1.00 0.00 62 LEU A CA 8
ATOM 13673 C C . LEU A 1 62 ? 0.939 -3.333 -4.977 1.00 0.00 62 LEU A C 8
ATOM 13674 O O . LEU A 1 62 ? 1.793 -3.883 -4.282 1.00 0.00 62 LEU A O 8
ATOM 13690 N N . ILE A 1 63 ? 1.083 -3.140 -6.283 1.00 0.00 63 ILE A N 8
ATOM 13691 C CA . ILE A 1 63 ? 2.282 -3.573 -6.990 1.00 0.00 63 ILE A CA 8
ATOM 13692 C C . ILE A 1 63 ? 3.426 -2.586 -6.785 1.00 0.00 63 ILE A C 8
ATOM 13693 O O . ILE A 1 63 ? 3.276 -1.390 -7.029 1.00 0.00 63 ILE A O 8
ATOM 13709 N N . GLY A 1 64 ? 4.567 -3.096 -6.335 1.00 0.00 64 GLY A N 8
ATOM 13710 C CA . GLY A 1 64 ? 5.719 -2.245 -6.103 1.00 0.00 64 GLY A CA 8
ATOM 13711 C C . GLY A 1 64 ? 6.594 -2.099 -7.334 1.00 0.00 64 GLY A C 8
ATOM 13712 O O . GLY A 1 64 ? 7.811 -2.274 -7.263 1.00 0.00 64 GLY A O 8
ATOM 13716 N N . LYS A 1 65 ? 5.974 -1.776 -8.466 1.00 0.00 65 LYS A N 8
ATOM 13717 C CA . LYS A 1 65 ? 6.702 -1.603 -9.719 1.00 0.00 65 LYS A CA 8
ATOM 13718 C C . LYS A 1 65 ? 7.627 -2.787 -9.989 1.00 0.00 65 LYS A C 8
ATOM 13719 O O . LYS A 1 65 ? 7.628 -3.769 -9.248 1.00 0.00 65 LYS A O 8
ATOM 13738 N N . VAL A 1 66 ? 8.414 -2.684 -11.056 1.00 0.00 66 VAL A N 8
ATOM 13739 C CA . VAL A 1 66 ? 9.344 -3.744 -11.424 1.00 0.00 66 VAL A CA 8
ATOM 13740 C C . VAL A 1 66 ? 10.749 -3.443 -10.912 1.00 0.00 66 VAL A C 8
ATOM 13741 O O . VAL A 1 66 ? 11.240 -2.322 -11.039 1.00 0.00 66 VAL A O 8
ATOM 13754 N N . ASP A 1 67 ? 11.391 -4.454 -10.334 1.00 0.00 67 ASP A N 8
ATOM 13755 C CA . ASP A 1 67 ? 12.741 -4.297 -9.803 1.00 0.00 67 ASP A CA 8
ATOM 13756 C C . ASP A 1 67 ? 13.727 -5.190 -10.548 1.00 0.00 67 ASP A C 8
ATOM 13757 O O . ASP A 1 67 ? 14.624 -5.781 -9.946 1.00 0.00 67 ASP A O 8
ATOM 13766 N N . GLU A 1 68 ? 13.555 -5.284 -11.863 1.00 0.00 68 GLU A N 8
ATOM 13767 C CA . GLU A 1 68 ? 14.430 -6.105 -12.690 1.00 0.00 68 GLU A CA 8
ATOM 13768 C C . GLU A 1 68 ? 14.572 -5.512 -14.088 1.00 0.00 68 GLU A C 8
ATOM 13769 O O . GLU A 1 68 ? 14.612 -6.236 -15.082 1.00 0.00 68 GLU A O 8
ATOM 13781 N N . SER A 1 69 ? 14.652 -4.186 -14.155 1.00 0.00 69 SER A N 8
ATOM 13782 C CA . SER A 1 69 ? 14.792 -3.493 -15.430 1.00 0.00 69 SER A CA 8
ATOM 13783 C C . SER A 1 69 ? 16.207 -2.956 -15.607 1.00 0.00 69 SER A C 8
ATOM 13784 O O . SER A 1 69 ? 16.690 -2.802 -16.729 1.00 0.00 69 SER A O 8
ATOM 13792 N N . LYS A 1 70 ? 16.865 -2.675 -14.491 1.00 0.00 70 LYS A N 8
ATOM 13793 C CA . LYS A 1 70 ? 18.226 -2.155 -14.514 1.00 0.00 70 LYS A CA 8
ATOM 13794 C C . LYS A 1 70 ? 19.230 -3.273 -14.775 1.00 0.00 70 LYS A C 8
ATOM 13795 O O . LYS A 1 70 ? 20.278 -3.051 -15.382 1.00 0.00 70 LYS A O 8
ATOM 13814 N N . LYS A 1 71 ? 18.904 -4.475 -14.310 1.00 0.00 71 LYS A N 8
ATOM 13815 C CA . LYS A 1 71 ? 19.779 -5.627 -14.492 1.00 0.00 71 LYS A CA 8
ATOM 13816 C C . LYS A 1 71 ? 21.128 -5.398 -13.818 1.00 0.00 71 LYS A C 8
ATOM 13817 O O . LYS A 1 71 ? 22.181 -5.601 -14.423 1.00 0.00 71 LYS A O 8
ATOM 13836 N N . ARG A 1 72 ? 21.088 -4.974 -12.559 1.00 0.00 72 ARG A N 8
ATOM 13837 C CA . ARG A 1 72 ? 22.306 -4.717 -11.800 1.00 0.00 72 ARG A CA 8
ATOM 13838 C C . ARG A 1 72 ? 22.512 -5.781 -10.726 1.00 0.00 72 ARG A C 8
ATOM 13839 O O . ARG A 1 72 ? 21.558 -6.226 -10.088 1.00 0.00 72 ARG A O 8
ATOM 13860 N N . LYS A 1 73 ? 23.763 -6.184 -10.533 1.00 0.00 73 LYS A N 8
ATOM 13861 C CA . LYS A 1 73 ? 24.096 -7.196 -9.538 1.00 0.00 73 LYS A CA 8
ATOM 13862 C C . LYS A 1 73 ? 24.182 -6.579 -8.144 1.00 0.00 73 LYS A C 8
ATOM 13863 O O . LYS A 1 73 ? 23.802 -5.426 -7.940 1.00 0.00 73 LYS A O 8
ATOM 13882 N N . ASP A 1 74 ? 24.685 -7.355 -7.190 1.00 0.00 74 ASP A N 8
ATOM 13883 C CA . ASP A 1 74 ? 24.821 -6.885 -5.816 1.00 0.00 74 ASP A CA 8
ATOM 13884 C C . ASP A 1 74 ? 26.147 -7.343 -5.216 1.00 0.00 74 ASP A C 8
ATOM 13885 O O . ASP A 1 74 ? 26.798 -8.244 -5.743 1.00 0.00 74 ASP A O 8
ATOM 13894 N N . ASN A 1 75 ? 26.543 -6.713 -4.117 1.00 0.00 75 ASN A N 8
ATOM 13895 C CA . ASN A 1 75 ? 27.794 -7.054 -3.450 1.00 0.00 75 ASN A CA 8
ATOM 13896 C C . ASN A 1 75 ? 27.755 -8.474 -2.902 1.00 0.00 75 ASN A C 8
ATOM 13897 O O . ASN A 1 75 ? 28.772 -9.166 -2.864 1.00 0.00 75 ASN A O 8
ATOM 13908 N N . GLU A 1 76 ? 26.576 -8.899 -2.477 1.00 0.00 76 GLU A N 8
ATOM 13909 C CA . GLU A 1 76 ? 26.396 -10.236 -1.925 1.00 0.00 76 GLU A CA 8
ATOM 13910 C C . GLU A 1 76 ? 25.207 -10.940 -2.564 1.00 0.00 76 GLU A C 8
ATOM 13911 O O . GLU A 1 76 ? 24.488 -11.693 -1.904 1.00 0.00 76 GLU A O 8
ATOM 13923 N N . GLY A 1 77 ? 25.006 -10.693 -3.852 1.00 0.00 77 GLY A N 8
ATOM 13924 C CA . GLY A 1 77 ? 23.903 -11.311 -4.567 1.00 0.00 77 GLY A CA 8
ATOM 13925 C C . GLY A 1 77 ? 22.572 -11.107 -3.869 1.00 0.00 77 GLY A C 8
ATOM 13926 O O . GLY A 1 77 ? 21.724 -12.001 -3.860 1.00 0.00 77 GLY A O 8
ATOM 13930 N N . ASN A 1 78 ? 22.391 -9.931 -3.280 1.00 0.00 78 ASN A N 8
ATOM 13931 C CA . ASN A 1 78 ? 21.157 -9.608 -2.570 1.00 0.00 78 ASN A CA 8
ATOM 13932 C C . ASN A 1 78 ? 19.943 -9.766 -3.481 1.00 0.00 78 ASN A C 8
ATOM 13933 O O . ASN A 1 78 ? 19.522 -8.817 -4.142 1.00 0.00 78 ASN A O 8
ATOM 13944 N N . GLU A 1 79 ? 19.382 -10.971 -3.509 1.00 0.00 79 GLU A N 8
ATOM 13945 C CA . GLU A 1 79 ? 18.216 -11.255 -4.336 1.00 0.00 79 GLU A CA 8
ATOM 13946 C C . GLU A 1 79 ? 17.432 -12.440 -3.782 1.00 0.00 79 GLU A C 8
ATOM 13947 O O . GLU A 1 79 ? 17.061 -13.354 -4.518 1.00 0.00 79 GLU A O 8
ATOM 13959 N N . VAL A 1 80 ? 17.184 -12.419 -2.476 1.00 0.00 80 VAL A N 8
ATOM 13960 C CA . VAL A 1 80 ? 16.445 -13.492 -1.820 1.00 0.00 80 VAL A CA 8
ATOM 13961 C C . VAL A 1 80 ? 15.012 -13.567 -2.335 1.00 0.00 80 VAL A C 8
ATOM 13962 O O . VAL A 1 80 ? 14.447 -14.653 -2.466 1.00 0.00 80 VAL A O 8
ATOM 13975 N N . VAL A 1 81 ? 14.430 -12.410 -2.627 1.00 0.00 81 VAL A N 8
ATOM 13976 C CA . VAL A 1 81 ? 13.062 -12.348 -3.127 1.00 0.00 81 VAL A CA 8
ATOM 13977 C C . VAL A 1 81 ? 12.978 -11.510 -4.402 1.00 0.00 81 VAL A C 8
ATOM 13978 O O . VAL A 1 81 ? 12.461 -10.393 -4.389 1.00 0.00 81 VAL A O 8
ATOM 13991 N N . PRO A 1 82 ? 13.488 -12.043 -5.526 1.00 0.00 82 PRO A N 8
ATOM 13992 C CA . PRO A 1 82 ? 13.468 -11.339 -6.813 1.00 0.00 82 PRO A CA 8
ATOM 13993 C C . PRO A 1 82 ? 12.055 -10.949 -7.236 1.00 0.00 82 PRO A C 8
ATOM 13994 O O . PRO A 1 82 ? 11.135 -10.937 -6.421 1.00 0.00 82 PRO A O 8
ATOM 14005 N N . LYS A 1 83 ? 11.893 -10.632 -8.517 1.00 0.00 83 LYS A N 8
ATOM 14006 C CA . LYS A 1 83 ? 10.592 -10.242 -9.048 1.00 0.00 83 LYS A CA 8
ATOM 14007 C C . LYS A 1 83 ? 10.080 -8.977 -8.363 1.00 0.00 83 LYS A C 8
ATOM 14008 O O . LYS A 1 83 ? 10.595 -8.575 -7.319 1.00 0.00 83 LYS A O 8
ATOM 14027 N N . PRO A 1 84 ? 9.054 -8.329 -8.943 1.00 0.00 84 PRO A N 8
ATOM 14028 C CA . PRO A 1 84 ? 8.474 -7.104 -8.382 1.00 0.00 84 PRO A CA 8
ATOM 14029 C C . PRO A 1 84 ? 7.852 -7.336 -7.009 1.00 0.00 84 PRO A C 8
ATOM 14030 O O . PRO A 1 84 ? 7.108 -8.295 -6.807 1.00 0.00 84 PRO A O 8
ATOM 14041 N N . GLN A 1 85 ? 8.159 -6.449 -6.068 1.00 0.00 85 GLN A N 8
ATOM 14042 C CA . GLN A 1 85 ? 7.630 -6.556 -4.715 1.00 0.00 85 GLN A CA 8
ATOM 14043 C C . GLN A 1 85 ? 6.212 -5.998 -4.646 1.00 0.00 85 GLN A C 8
ATOM 14044 O O . GLN A 1 85 ? 5.958 -4.871 -5.069 1.00 0.00 85 GLN A O 8
ATOM 14058 N N . ARG A 1 86 ? 5.292 -6.796 -4.116 1.00 0.00 86 ARG A N 8
ATOM 14059 C CA . ARG A 1 86 ? 3.899 -6.382 -3.999 1.00 0.00 86 ARG A CA 8
ATOM 14060 C C . ARG A 1 86 ? 3.465 -6.326 -2.537 1.00 0.00 86 ARG A C 8
ATOM 14061 O O . ARG A 1 86 ? 3.771 -7.223 -1.753 1.00 0.00 86 ARG A O 8
ATOM 14082 N N . HIS A 1 87 ? 2.745 -5.267 -2.182 1.00 0.00 87 HIS A N 8
ATOM 14083 C CA . HIS A 1 87 ? 2.262 -5.095 -0.817 1.00 0.00 87 HIS A CA 8
ATOM 14084 C C . HIS A 1 87 ? 0.801 -5.518 -0.707 1.00 0.00 87 HIS A C 8
ATOM 14085 O O . HIS A 1 87 ? -0.090 -4.848 -1.226 1.00 0.00 87 HIS A O 8
ATOM 14100 N N . MET A 1 88 ? 0.564 -6.637 -0.031 1.00 0.00 88 MET A N 8
ATOM 14101 C CA . MET A 1 88 ? -0.789 -7.150 0.142 1.00 0.00 88 MET A CA 8
ATOM 14102 C C . MET A 1 88 ? -1.317 -6.837 1.537 1.00 0.00 88 MET A C 8
ATOM 14103 O O . MET A 1 88 ? -0.711 -7.216 2.540 1.00 0.00 88 MET A O 8
ATOM 14117 N N . PHE A 1 89 ? -2.447 -6.142 1.595 1.00 0.00 89 PHE A N 8
ATOM 14118 C CA . PHE A 1 89 ? -3.056 -5.776 2.868 1.00 0.00 89 PHE A CA 8
ATOM 14119 C C . PHE A 1 89 ? -4.362 -6.528 3.090 1.00 0.00 89 PHE A C 8
ATOM 14120 O O . PHE A 1 89 ? -5.033 -6.925 2.138 1.00 0.00 89 PHE A O 8
ATOM 14137 N N . SER A 1 90 ? -4.719 -6.713 4.356 1.00 0.00 90 SER A N 8
ATOM 14138 C CA . SER A 1 90 ? -5.951 -7.410 4.710 1.00 0.00 90 SER A CA 8
ATOM 14139 C C . SER A 1 90 ? -6.907 -6.466 5.430 1.00 0.00 90 SER A C 8
ATOM 14140 O O . SER A 1 90 ? -6.592 -5.946 6.500 1.00 0.00 90 SER A O 8
ATOM 14148 N N . PHE A 1 91 ? -8.072 -6.237 4.833 1.00 0.00 91 PHE A N 8
ATOM 14149 C CA . PHE A 1 91 ? -9.062 -5.345 5.412 1.00 0.00 91 PHE A CA 8
ATOM 14150 C C . PHE A 1 91 ? -10.126 -6.109 6.183 1.00 0.00 91 PHE A C 8
ATOM 14151 O O . PHE A 1 91 ? -10.630 -7.134 5.723 1.00 0.00 91 PHE A O 8
ATOM 14168 N N . ASN A 1 92 ? -10.477 -5.587 7.350 1.00 0.00 92 ASN A N 8
ATOM 14169 C CA . ASN A 1 92 ? -11.499 -6.200 8.183 1.00 0.00 92 ASN A CA 8
ATOM 14170 C C . ASN A 1 92 ? -12.845 -5.518 7.962 1.00 0.00 92 ASN A C 8
ATOM 14171 O O . ASN A 1 92 ? -13.801 -5.761 8.698 1.00 0.00 92 ASN A O 8
ATOM 14182 N N . ASN A 1 93 ? -12.918 -4.657 6.944 1.00 0.00 93 ASN A N 8
ATOM 14183 C CA . ASN A 1 93 ? -14.152 -3.948 6.639 1.00 0.00 93 ASN A CA 8
ATOM 14184 C C . ASN A 1 93 ? -14.202 -3.530 5.174 1.00 0.00 93 ASN A C 8
ATOM 14185 O O . ASN A 1 93 ? -13.298 -2.860 4.676 1.00 0.00 93 ASN A O 8
ATOM 14196 N N . ARG A 1 94 ? -15.271 -3.928 4.491 1.00 0.00 94 ARG A N 8
ATOM 14197 C CA . ARG A 1 94 ? -15.447 -3.594 3.083 1.00 0.00 94 ARG A CA 8
ATOM 14198 C C . ARG A 1 94 ? -15.504 -2.083 2.892 1.00 0.00 94 ARG A C 8
ATOM 14199 O O . ARG A 1 94 ? -14.941 -1.545 1.939 1.00 0.00 94 ARG A O 8
ATOM 14220 N N . THR A 1 95 ? -16.188 -1.400 3.804 1.00 0.00 95 THR A N 8
ATOM 14221 C CA . THR A 1 95 ? -16.319 0.035 3.742 1.00 0.00 95 THR A CA 8
ATOM 14222 C C . THR A 1 95 ? -14.969 0.712 3.913 1.00 0.00 95 THR A C 8
ATOM 14223 O O . THR A 1 95 ? -14.640 1.661 3.203 1.00 0.00 95 THR A O 8
ATOM 14234 N N . VAL A 1 96 ? -14.192 0.207 4.855 1.00 0.00 96 VAL A N 8
ATOM 14235 C CA . VAL A 1 96 ? -12.871 0.747 5.127 1.00 0.00 96 VAL A CA 8
ATOM 14236 C C . VAL A 1 96 ? -11.916 0.419 3.990 1.00 0.00 96 VAL A C 8
ATOM 14237 O O . VAL A 1 96 ? -11.023 1.201 3.665 1.00 0.00 96 VAL A O 8
ATOM 14250 N N . MET A 1 97 ? -12.117 -0.741 3.386 1.00 0.00 97 MET A N 8
ATOM 14251 C CA . MET A 1 97 ? -11.280 -1.177 2.276 1.00 0.00 97 MET A CA 8
ATOM 14252 C C . MET A 1 97 ? -11.649 -0.426 1.000 1.00 0.00 97 MET A C 8
ATOM 14253 O O . MET A 1 97 ? -10.796 -0.173 0.148 1.00 0.00 97 MET A O 8
ATOM 14267 N N . ASP A 1 98 ? -12.924 -0.064 0.878 1.00 0.00 98 ASP A N 8
ATOM 14268 C CA . ASP A 1 98 ? -13.399 0.663 -0.287 1.00 0.00 98 ASP A CA 8
ATOM 14269 C C . ASP A 1 98 ? -13.025 2.137 -0.193 1.00 0.00 98 ASP A C 8
ATOM 14270 O O . ASP A 1 98 ? -12.851 2.812 -1.207 1.00 0.00 98 ASP A O 8
ATOM 14279 N N . ASN A 1 99 ? -12.904 2.627 1.033 1.00 0.00 99 ASN A N 8
ATOM 14280 C CA . ASN A 1 99 ? -12.548 4.019 1.267 1.00 0.00 99 ASN A CA 8
ATOM 14281 C C . ASN A 1 99 ? -11.084 4.264 0.934 1.00 0.00 99 ASN A C 8
ATOM 14282 O O . ASN A 1 99 ? -10.705 5.349 0.492 1.00 0.00 99 ASN A O 8
ATOM 14293 N N . ILE A 1 100 ? -10.268 3.243 1.149 1.00 0.00 100 ILE A N 8
ATOM 14294 C CA . ILE A 1 100 ? -8.840 3.326 0.875 1.00 0.00 100 ILE A CA 8
ATOM 14295 C C . ILE A 1 100 ? -8.543 2.989 -0.583 1.00 0.00 100 ILE A C 8
ATOM 14296 O O . ILE A 1 100 ? -7.754 3.668 -1.241 1.00 0.00 100 ILE A O 8
ATOM 14312 N N . LYS A 1 101 ? -9.174 1.932 -1.079 1.00 0.00 101 LYS A N 8
ATOM 14313 C CA . LYS A 1 101 ? -8.973 1.498 -2.457 1.00 0.00 101 LYS A CA 8
ATOM 14314 C C . LYS A 1 101 ? -9.312 2.613 -3.442 1.00 0.00 101 LYS A C 8
ATOM 14315 O O . LYS A 1 101 ? -8.661 2.756 -4.476 1.00 0.00 101 LYS A O 8
ATOM 14334 N N . MET A 1 102 ? -10.337 3.395 -3.121 1.00 0.00 102 MET A N 8
ATOM 14335 C CA . MET A 1 102 ? -10.760 4.489 -3.988 1.00 0.00 102 MET A CA 8
ATOM 14336 C C . MET A 1 102 ? -9.891 5.722 -3.788 1.00 0.00 102 MET A C 8
ATOM 14337 O O . MET A 1 102 ? -9.531 6.406 -4.747 1.00 0.00 102 MET A O 8
ATOM 14351 N N . THR A 1 103 ? -9.558 6.000 -2.540 1.00 0.00 103 THR A N 8
ATOM 14352 C CA . THR A 1 103 ? -8.732 7.153 -2.211 1.00 0.00 103 THR A CA 8
ATOM 14353 C C . THR A 1 103 ? -7.304 6.949 -2.706 1.00 0.00 103 THR A C 8
ATOM 14354 O O . THR A 1 103 ? -6.626 7.901 -3.083 1.00 0.00 103 THR A O 8
ATOM 14365 N N . LEU A 1 104 ? -6.859 5.699 -2.711 1.00 0.00 104 LEU A N 8
ATOM 14366 C CA . LEU A 1 104 ? -5.519 5.373 -3.173 1.00 0.00 104 LEU A CA 8
ATOM 14367 C C . LEU A 1 104 ? -5.420 5.552 -4.682 1.00 0.00 104 LEU A C 8
ATOM 14368 O O . LEU A 1 104 ? -4.354 5.865 -5.212 1.00 0.00 104 LEU A O 8
ATOM 14384 N N . GLN A 1 105 ? -6.542 5.355 -5.371 1.00 0.00 105 GLN A N 8
ATOM 14385 C CA . GLN A 1 105 ? -6.579 5.498 -6.820 1.00 0.00 105 GLN A CA 8
ATOM 14386 C C . GLN A 1 105 ? -6.361 6.945 -7.231 1.00 0.00 105 GLN A C 8
ATOM 14387 O O . GLN A 1 105 ? -5.784 7.223 -8.283 1.00 0.00 105 GLN A O 8
ATOM 14401 N N . GLN A 1 106 ? -6.823 7.867 -6.398 1.00 0.00 106 GLN A N 8
ATOM 14402 C CA . GLN A 1 106 ? -6.671 9.286 -6.682 1.00 0.00 106 GLN A CA 8
ATOM 14403 C C . GLN A 1 106 ? -5.199 9.680 -6.659 1.00 0.00 106 GLN A C 8
ATOM 14404 O O . GLN A 1 106 ? -4.743 10.459 -7.494 1.00 0.00 106 GLN A O 8
ATOM 14418 N N . ILE A 1 107 ? -4.455 9.121 -5.709 1.00 0.00 107 ILE A N 8
ATOM 14419 C CA . ILE A 1 107 ? -3.032 9.403 -5.602 1.00 0.00 107 ILE A CA 8
ATOM 14420 C C . ILE A 1 107 ? -2.326 9.003 -6.890 1.00 0.00 107 ILE A C 8
ATOM 14421 O O . ILE A 1 107 ? -1.489 9.739 -7.414 1.00 0.00 107 ILE A O 8
ATOM 14437 N N . ILE A 1 108 ? -2.693 7.836 -7.407 1.00 0.00 108 ILE A N 8
ATOM 14438 C CA . ILE A 1 108 ? -2.125 7.327 -8.653 1.00 0.00 108 ILE A CA 8
ATOM 14439 C C . ILE A 1 108 ? -2.239 8.373 -9.741 1.00 0.00 108 ILE A C 8
ATOM 14440 O O . ILE A 1 108 ? -1.263 8.729 -10.402 1.00 0.00 108 ILE A O 8
ATOM 14456 N N . SER A 1 109 ? -3.454 8.853 -9.907 1.00 0.00 109 SER A N 8
ATOM 14457 C CA . SER A 1 109 ? -3.757 9.868 -10.909 1.00 0.00 109 SER A CA 8
ATOM 14458 C C . SER A 1 109 ? -2.889 11.105 -10.715 1.00 0.00 109 SER A C 8
ATOM 14459 O O . SER A 1 109 ? -2.568 11.810 -11.671 1.00 0.00 109 SER A O 8
ATOM 14467 N N . ARG A 1 110 ? -2.513 11.359 -9.469 1.00 0.00 110 ARG A N 8
ATOM 14468 C CA . ARG A 1 110 ? -1.682 12.507 -9.142 1.00 0.00 110 ARG A CA 8
ATOM 14469 C C . ARG A 1 110 ? -0.255 12.302 -9.629 1.00 0.00 110 ARG A C 8
ATOM 14470 O O . ARG A 1 110 ? 0.420 13.249 -10.029 1.00 0.00 110 ARG A O 8
ATOM 14491 N N . TYR A 1 111 ? 0.193 11.055 -9.597 1.00 0.00 111 TYR A N 8
ATOM 14492 C CA . TYR A 1 111 ? 1.538 10.719 -10.040 1.00 0.00 111 TYR A CA 8
ATOM 14493 C C . TYR A 1 111 ? 1.651 10.844 -11.554 1.00 0.00 111 TYR A C 8
ATOM 14494 O O . TYR A 1 111 ? 2.721 11.136 -12.088 1.00 0.00 111 TYR A O 8
ATOM 14512 N N . LYS A 1 112 ? 0.536 10.625 -12.236 1.00 0.00 112 LYS A N 8
ATOM 14513 C CA . LYS A 1 112 ? 0.494 10.717 -13.688 1.00 0.00 112 LYS A CA 8
ATOM 14514 C C . LYS A 1 112 ? 0.633 12.166 -14.141 1.00 0.00 112 LYS A C 8
ATOM 14515 O O . LYS A 1 112 ? 1.307 12.456 -15.129 1.00 0.00 112 LYS A O 8
ATOM 14534 N N . ASP A 1 113 ? -0.012 13.071 -13.411 1.00 0.00 113 ASP A N 8
ATOM 14535 C CA . ASP A 1 113 ? 0.039 14.492 -13.736 1.00 0.00 113 ASP A CA 8
ATOM 14536 C C . ASP A 1 113 ? 1.475 15.005 -13.716 1.00 0.00 113 ASP A C 8
ATOM 14537 O O . ASP A 1 113 ? 1.855 15.848 -14.529 1.00 0.00 113 ASP A O 8
ATOM 14546 N N . ALA A 1 114 ? 2.268 14.492 -12.782 1.00 0.00 114 ALA A N 8
ATOM 14547 C CA . ALA A 1 114 ? 3.662 14.898 -12.655 1.00 0.00 114 ALA A CA 8
ATOM 14548 C C . ALA A 1 114 ? 4.444 14.577 -13.924 1.00 0.00 114 ALA A C 8
ATOM 14549 O O . ALA A 1 114 ? 5.381 15.290 -14.285 1.00 0.00 114 ALA A O 8
ATOM 14556 N N . ASP A 1 115 ? 4.058 13.497 -14.595 1.00 0.00 115 ASP A N 8
ATOM 14557 C CA . ASP A 1 115 ? 4.722 13.080 -15.823 1.00 0.00 115 ASP A CA 8
ATOM 14558 C C . ASP A 1 115 ? 3.716 12.903 -16.955 1.00 0.00 115 ASP A C 8
ATOM 14559 O O . ASP A 1 115 ? 3.997 12.109 -17.877 1.00 0.00 115 ASP A O 8
ATOM 14569 N N . PRO A 1 1 ? -11.139 11.818 6.476 1.00 0.00 1 PRO A N 9
ATOM 14570 C CA . PRO A 1 1 ? -11.350 10.594 7.277 1.00 0.00 1 PRO A CA 9
ATOM 14571 C C . PRO A 1 1 ? -11.151 9.330 6.450 1.00 0.00 1 PRO A C 9
ATOM 14572 O O . PRO A 1 1 ? -10.541 8.361 6.906 1.00 0.00 1 PRO A O 9
ATOM 14585 N N . SER A 1 2 ? -11.671 9.351 5.236 1.00 0.00 2 SER A N 9
ATOM 14586 C CA . SER A 1 2 ? -11.561 8.215 4.329 1.00 0.00 2 SER A CA 9
ATOM 14587 C C . SER A 1 2 ? -10.099 7.864 4.069 1.00 0.00 2 SER A C 9
ATOM 14588 O O . SER A 1 2 ? -9.752 6.697 3.894 1.00 0.00 2 SER A O 9
ATOM 14596 N N . HIS A 1 3 ? -9.248 8.884 4.044 1.00 0.00 3 HIS A N 9
ATOM 14597 C CA . HIS A 1 3 ? -7.822 8.685 3.805 1.00 0.00 3 HIS A CA 9
ATOM 14598 C C . HIS A 1 3 ? -7.212 7.763 4.855 1.00 0.00 3 HIS A C 9
ATOM 14599 O O . HIS A 1 3 ? -6.191 7.118 4.613 1.00 0.00 3 HIS A O 9
ATOM 14614 N N . SER A 1 4 ? -7.842 7.707 6.020 1.00 0.00 4 SER A N 9
ATOM 14615 C CA . SER A 1 4 ? -7.363 6.865 7.111 1.00 0.00 4 SER A CA 9
ATOM 14616 C C . SER A 1 4 ? -8.380 5.783 7.453 1.00 0.00 4 SER A C 9
ATOM 14617 O O . SER A 1 4 ? -9.559 6.065 7.665 1.00 0.00 4 SER A O 9
ATOM 14625 N N . GLY A 1 5 ? -7.909 4.542 7.506 1.00 0.00 5 GLY A N 9
ATOM 14626 C CA . GLY A 1 5 ? -8.778 3.427 7.824 1.00 0.00 5 GLY A CA 9
ATOM 14627 C C . GLY A 1 5 ? -8.000 2.232 8.333 1.00 0.00 5 GLY A C 9
ATOM 14628 O O . GLY A 1 5 ? -6.834 2.051 7.982 1.00 0.00 5 GLY A O 9
ATOM 14632 N N . ALA A 1 6 ? -8.636 1.415 9.163 1.00 0.00 6 ALA A N 9
ATOM 14633 C CA . ALA A 1 6 ? -7.978 0.240 9.715 1.00 0.00 6 ALA A CA 9
ATOM 14634 C C . ALA A 1 6 ? -7.635 -0.764 8.624 1.00 0.00 6 ALA A C 9
ATOM 14635 O O . ALA A 1 6 ? -8.421 -0.995 7.706 1.00 0.00 6 ALA A O 9
ATOM 14642 N N . ALA A 1 7 ? -6.455 -1.360 8.735 1.00 0.00 7 ALA A N 9
ATOM 14643 C CA . ALA A 1 7 ? -6.003 -2.344 7.758 1.00 0.00 7 ALA A CA 9
ATOM 14644 C C . ALA A 1 7 ? -4.931 -3.265 8.336 1.00 0.00 7 ALA A C 9
ATOM 14645 O O . ALA A 1 7 ? -4.142 -2.858 9.188 1.00 0.00 7 ALA A O 9
ATOM 14652 N N . ILE A 1 8 ? -4.908 -4.513 7.865 1.00 0.00 8 ILE A N 9
ATOM 14653 C CA . ILE A 1 8 ? -3.933 -5.492 8.330 1.00 0.00 8 ILE A CA 9
ATOM 14654 C C . ILE A 1 8 ? -2.741 -5.576 7.392 1.00 0.00 8 ILE A C 9
ATOM 14655 O O . ILE A 1 8 ? -2.885 -5.498 6.171 1.00 0.00 8 ILE A O 9
ATOM 14671 N N . PHE A 1 9 ? -1.568 -5.767 7.973 1.00 0.00 9 PHE A N 9
ATOM 14672 C CA . PHE A 1 9 ? -0.347 -5.901 7.201 1.00 0.00 9 PHE A CA 9
ATOM 14673 C C . PHE A 1 9 ? 0.585 -6.900 7.875 1.00 0.00 9 PHE A C 9
ATOM 14674 O O . PHE A 1 9 ? 1.182 -6.606 8.910 1.00 0.00 9 PHE A O 9
ATOM 14691 N N . GLU A 1 10 ? 0.692 -8.086 7.282 1.00 0.00 10 GLU A N 9
ATOM 14692 C CA . GLU A 1 10 ? 1.536 -9.151 7.812 1.00 0.00 10 GLU A CA 9
ATOM 14693 C C . GLU A 1 10 ? 0.865 -9.855 8.994 1.00 0.00 10 GLU A C 9
ATOM 14694 O O . GLU A 1 10 ? 1.480 -10.051 10.041 1.00 0.00 10 GLU A O 9
ATOM 14706 N N . LYS A 1 11 ? -0.394 -10.253 8.807 1.00 0.00 11 LYS A N 9
ATOM 14707 C CA . LYS A 1 11 ? -1.144 -10.957 9.833 1.00 0.00 11 LYS A CA 9
ATOM 14708 C C . LYS A 1 11 ? -1.340 -10.123 11.097 1.00 0.00 11 LYS A C 9
ATOM 14709 O O . LYS A 1 11 ? -1.760 -10.646 12.130 1.00 0.00 11 LYS A O 9
ATOM 14728 N N . VAL A 1 12 ? -1.069 -8.824 11.013 1.00 0.00 12 VAL A N 9
ATOM 14729 C CA . VAL A 1 12 ? -1.255 -7.939 12.142 1.00 0.00 12 VAL A CA 9
ATOM 14730 C C . VAL A 1 12 ? -2.166 -6.794 11.732 1.00 0.00 12 VAL A C 9
ATOM 14731 O O . VAL A 1 12 ? -2.065 -6.289 10.616 1.00 0.00 12 VAL A O 9
ATOM 14744 N N . SER A 1 13 ? -3.073 -6.406 12.615 1.00 0.00 13 SER A N 9
ATOM 14745 C CA . SER A 1 13 ? -4.012 -5.338 12.303 1.00 0.00 13 SER A CA 9
ATOM 14746 C C . SER A 1 13 ? -3.602 -4.020 12.941 1.00 0.00 13 SER A C 9
ATOM 14747 O O . SER A 1 13 ? -3.037 -3.986 14.035 1.00 0.00 13 SER A O 9
ATOM 14755 N N . GLY A 1 14 ? -3.901 -2.939 12.237 1.00 0.00 14 GLY A N 9
ATOM 14756 C CA . GLY A 1 14 ? -3.578 -1.613 12.715 1.00 0.00 14 GLY A CA 9
ATOM 14757 C C . GLY A 1 14 ? -4.304 -0.548 11.921 1.00 0.00 14 GLY A C 9
ATOM 14758 O O . GLY A 1 14 ? -5.058 -0.863 11.001 1.00 0.00 14 GLY A O 9
ATOM 14762 N N . ILE A 1 15 ? -4.084 0.711 12.267 1.00 0.00 15 ILE A N 9
ATOM 14763 C CA . ILE A 1 15 ? -4.734 1.806 11.567 1.00 0.00 15 ILE A CA 9
ATOM 14764 C C . ILE A 1 15 ? -3.860 2.331 10.434 1.00 0.00 15 ILE A C 9
ATOM 14765 O O . ILE A 1 15 ? -2.691 2.659 10.630 1.00 0.00 15 ILE A O 9
ATOM 14781 N N . ILE A 1 16 ? -4.447 2.387 9.246 1.00 0.00 16 ILE A N 9
ATOM 14782 C CA . ILE A 1 16 ? -3.752 2.844 8.059 1.00 0.00 16 ILE A CA 9
ATOM 14783 C C . ILE A 1 16 ? -4.137 4.283 7.723 1.00 0.00 16 ILE A C 9
ATOM 14784 O O . ILE A 1 16 ? -5.310 4.593 7.519 1.00 0.00 16 ILE A O 9
ATOM 14800 N N . ALA A 1 17 ? -3.135 5.153 7.657 1.00 0.00 17 ALA A N 9
ATOM 14801 C CA . ALA A 1 17 ? -3.362 6.555 7.337 1.00 0.00 17 ALA A CA 9
ATOM 14802 C C . ALA A 1 17 ? -2.543 6.967 6.121 1.00 0.00 17 ALA A C 9
ATOM 14803 O O . ALA A 1 17 ? -1.405 6.533 5.952 1.00 0.00 17 ALA A O 9
ATOM 14810 N N . ILE A 1 18 ? -3.131 7.804 5.277 1.00 0.00 18 ILE A N 9
ATOM 14811 C CA . ILE A 1 18 ? -2.457 8.269 4.077 1.00 0.00 18 ILE A CA 9
ATOM 14812 C C . ILE A 1 18 ? -2.007 9.720 4.237 1.00 0.00 18 ILE A C 9
ATOM 14813 O O . ILE A 1 18 ? -2.829 10.635 4.278 1.00 0.00 18 ILE A O 9
ATOM 14829 N N . ASN A 1 19 ? -0.697 9.919 4.326 1.00 0.00 19 ASN A N 9
ATOM 14830 C CA . ASN A 1 19 ? -0.139 11.256 4.475 1.00 0.00 19 ASN A CA 9
ATOM 14831 C C . ASN A 1 19 ? 0.424 11.749 3.148 1.00 0.00 19 ASN A C 9
ATOM 14832 O O . ASN A 1 19 ? 1.445 11.249 2.671 1.00 0.00 19 ASN A O 9
ATOM 14843 N N . GLU A 1 20 ? -0.245 12.730 2.555 1.00 0.00 20 GLU A N 9
ATOM 14844 C CA . GLU A 1 20 ? 0.188 13.285 1.280 1.00 0.00 20 GLU A CA 9
ATOM 14845 C C . GLU A 1 20 ? 1.185 14.423 1.482 1.00 0.00 20 GLU A C 9
ATOM 14846 O O . GLU A 1 20 ? 1.859 14.840 0.541 1.00 0.00 20 GLU A O 9
ATOM 14858 N N . ASP A 1 21 ? 1.282 14.920 2.714 1.00 0.00 21 ASP A N 9
ATOM 14859 C CA . ASP A 1 21 ? 2.207 16.005 3.025 1.00 0.00 21 ASP A CA 9
ATOM 14860 C C . ASP A 1 21 ? 3.616 15.666 2.552 1.00 0.00 21 ASP A C 9
ATOM 14861 O O . ASP A 1 21 ? 4.426 16.554 2.283 1.00 0.00 21 ASP A O 9
ATOM 14870 N N . VAL A 1 22 ? 3.897 14.372 2.445 1.00 0.00 22 VAL A N 9
ATOM 14871 C CA . VAL A 1 22 ? 5.197 13.904 1.999 1.00 0.00 22 VAL A CA 9
ATOM 14872 C C . VAL A 1 22 ? 5.277 13.893 0.479 1.00 0.00 22 VAL A C 9
ATOM 14873 O O . VAL A 1 22 ? 4.260 13.776 -0.206 1.00 0.00 22 VAL A O 9
ATOM 14886 N N . SER A 1 23 ? 6.489 14.013 -0.047 1.00 0.00 23 SER A N 9
ATOM 14887 C CA . SER A 1 23 ? 6.697 14.014 -1.489 1.00 0.00 23 SER A CA 9
ATOM 14888 C C . SER A 1 23 ? 7.918 13.174 -1.863 1.00 0.00 23 SER A C 9
ATOM 14889 O O . SER A 1 23 ? 9.055 13.582 -1.618 1.00 0.00 23 SER A O 9
ATOM 14897 N N . PRO A 1 24 ? 7.707 11.987 -2.461 1.00 0.00 24 PRO A N 9
ATOM 14898 C CA . PRO A 1 24 ? 6.370 11.464 -2.771 1.00 0.00 24 PRO A CA 9
ATOM 14899 C C . PRO A 1 24 ? 5.590 11.079 -1.518 1.00 0.00 24 PRO A C 9
ATOM 14900 O O . PRO A 1 24 ? 6.173 10.683 -0.508 1.00 0.00 24 PRO A O 9
ATOM 14911 N N . ALA A 1 25 ? 4.267 11.195 -1.594 1.00 0.00 25 ALA A N 9
ATOM 14912 C CA . ALA A 1 25 ? 3.400 10.856 -0.469 1.00 0.00 25 ALA A CA 9
ATOM 14913 C C . ALA A 1 25 ? 3.666 9.437 0.019 1.00 0.00 25 ALA A C 9
ATOM 14914 O O . ALA A 1 25 ? 4.419 8.689 -0.607 1.00 0.00 25 ALA A O 9
ATOM 14921 N N . GLU A 1 26 ? 3.052 9.068 1.140 1.00 0.00 26 GLU A N 9
ATOM 14922 C CA . GLU A 1 26 ? 3.242 7.733 1.703 1.00 0.00 26 GLU A CA 9
ATOM 14923 C C . GLU A 1 26 ? 2.031 7.290 2.522 1.00 0.00 26 GLU A C 9
ATOM 14924 O O . GLU A 1 26 ? 1.217 8.111 2.947 1.00 0.00 26 GLU A O 9
ATOM 14936 N N . LEU A 1 27 ? 1.928 5.982 2.740 1.00 0.00 27 LEU A N 9
ATOM 14937 C CA . LEU A 1 27 ? 0.829 5.406 3.510 1.00 0.00 27 LEU A CA 9
ATOM 14938 C C . LEU A 1 27 ? 1.350 4.816 4.820 1.00 0.00 27 LEU A C 9
ATOM 14939 O O . LEU A 1 27 ? 2.155 3.886 4.814 1.00 0.00 27 LEU A O 9
ATOM 14955 N N . THR A 1 28 ? 0.905 5.376 5.940 1.00 0.00 28 THR A N 9
ATOM 14956 C CA . THR A 1 28 ? 1.333 4.933 7.241 1.00 0.00 28 THR A CA 9
ATOM 14957 C C . THR A 1 28 ? 0.423 3.841 7.801 1.00 0.00 28 THR A C 9
ATOM 14958 O O . THR A 1 28 ? -0.786 3.839 7.566 1.00 0.00 28 THR A O 9
ATOM 14969 N N . TRP A 1 29 ? 1.021 2.923 8.552 1.00 0.00 29 TRP A N 9
ATOM 14970 C CA . TRP A 1 29 ? 0.292 1.829 9.167 1.00 0.00 29 TRP A CA 9
ATOM 14971 C C . TRP A 1 29 ? 0.711 1.662 10.621 1.00 0.00 29 TRP A C 9
ATOM 14972 O O . TRP A 1 29 ? 1.823 1.224 10.907 1.00 0.00 29 TRP A O 9
ATOM 14993 N N . ARG A 1 30 ? -0.185 1.996 11.535 1.00 0.00 30 ARG A N 9
ATOM 14994 C CA . ARG A 1 30 ? 0.109 1.858 12.955 1.00 0.00 30 ARG A CA 9
ATOM 14995 C C . ARG A 1 30 ? -0.594 0.628 13.515 1.00 0.00 30 ARG A C 9
ATOM 14996 O O . ARG A 1 30 ? -1.801 0.466 13.345 1.00 0.00 30 ARG A O 9
ATOM 15017 N N . SER A 1 31 ? 0.159 -0.245 14.178 1.00 0.00 31 SER A N 9
ATOM 15018 C CA . SER A 1 31 ? -0.409 -1.456 14.743 1.00 0.00 31 SER A CA 9
ATOM 15019 C C . SER A 1 31 ? -1.486 -1.121 15.763 1.00 0.00 31 SER A C 9
ATOM 15020 O O . SER A 1 31 ? -1.536 -0.009 16.288 1.00 0.00 31 SER A O 9
ATOM 15028 N N . THR A 1 32 ? -2.339 -2.096 16.046 1.00 0.00 32 THR A N 9
ATOM 15029 C CA . THR A 1 32 ? -3.407 -1.925 17.003 1.00 0.00 32 THR A CA 9
ATOM 15030 C C . THR A 1 32 ? -2.833 -1.581 18.370 1.00 0.00 32 THR A C 9
ATOM 15031 O O . THR A 1 32 ? -3.440 -0.854 19.156 1.00 0.00 32 THR A O 9
ATOM 15042 N N . ASP A 1 33 ? -1.656 -2.121 18.633 1.00 0.00 33 ASP A N 9
ATOM 15043 C CA . ASP A 1 33 ? -0.970 -1.895 19.898 1.00 0.00 33 ASP A CA 9
ATOM 15044 C C . ASP A 1 33 ? -0.476 -0.460 20.002 1.00 0.00 33 ASP A C 9
ATOM 15045 O O . ASP A 1 33 ? -0.436 0.121 21.087 1.00 0.00 33 ASP A O 9
ATOM 15054 N N . GLY A 1 34 ? -0.095 0.100 18.866 1.00 0.00 34 GLY A N 9
ATOM 15055 C CA . GLY A 1 34 ? 0.401 1.460 18.834 1.00 0.00 34 GLY A CA 9
ATOM 15056 C C . GLY A 1 34 ? 1.875 1.535 19.172 1.00 0.00 34 GLY A C 9
ATOM 15057 O O . GLY A 1 34 ? 2.364 2.566 19.632 1.00 0.00 34 GLY A O 9
ATOM 15061 N N . ASP A 1 35 ? 2.580 0.433 18.944 1.00 0.00 35 ASP A N 9
ATOM 15062 C CA . ASP A 1 35 ? 4.008 0.368 19.225 1.00 0.00 35 ASP A CA 9
ATOM 15063 C C . ASP A 1 35 ? 4.820 0.231 17.941 1.00 0.00 35 ASP A C 9
ATOM 15064 O O . ASP A 1 35 ? 6.014 0.531 17.916 1.00 0.00 35 ASP A O 9
ATOM 15073 N N . LYS A 1 36 ? 4.168 -0.223 16.875 1.00 0.00 36 LYS A N 9
ATOM 15074 C CA . LYS A 1 36 ? 4.833 -0.396 15.591 1.00 0.00 36 LYS A CA 9
ATOM 15075 C C . LYS A 1 36 ? 4.119 0.396 14.502 1.00 0.00 36 LYS A C 9
ATOM 15076 O O . LYS A 1 36 ? 2.899 0.317 14.359 1.00 0.00 36 LYS A O 9
ATOM 15095 N N . VAL A 1 37 ? 4.889 1.163 13.737 1.00 0.00 37 VAL A N 9
ATOM 15096 C CA . VAL A 1 37 ? 4.329 1.972 12.662 1.00 0.00 37 VAL A CA 9
ATOM 15097 C C . VAL A 1 37 ? 5.078 1.742 11.356 1.00 0.00 37 VAL A C 9
ATOM 15098 O O . VAL A 1 37 ? 6.289 1.946 11.277 1.00 0.00 37 VAL A O 9
ATOM 15111 N N . HIS A 1 38 ? 4.348 1.318 10.330 1.00 0.00 38 HIS A N 9
ATOM 15112 C CA . HIS A 1 38 ? 4.944 1.062 9.021 1.00 0.00 38 HIS A CA 9
ATOM 15113 C C . HIS A 1 38 ? 4.521 2.113 8.011 1.00 0.00 38 HIS A C 9
ATOM 15114 O O . HIS A 1 38 ? 3.382 2.571 8.006 1.00 0.00 38 HIS A O 9
ATOM 15129 N N . THR A 1 39 ? 5.452 2.484 7.155 1.00 0.00 39 THR A N 9
ATOM 15130 C CA . THR A 1 39 ? 5.192 3.481 6.122 1.00 0.00 39 THR A CA 9
ATOM 15131 C C . THR A 1 39 ? 5.369 2.875 4.734 1.00 0.00 39 THR A C 9
ATOM 15132 O O . THR A 1 39 ? 6.353 2.185 4.468 1.00 0.00 39 THR A O 9
ATOM 15143 N N . VAL A 1 40 ? 4.408 3.135 3.855 1.00 0.00 40 VAL A N 9
ATOM 15144 C CA . VAL A 1 40 ? 4.456 2.611 2.495 1.00 0.00 40 VAL A CA 9
ATOM 15145 C C . VAL A 1 40 ? 4.574 3.737 1.474 1.00 0.00 40 VAL A C 9
ATOM 15146 O O . VAL A 1 40 ? 3.995 4.808 1.646 1.00 0.00 40 VAL A O 9
ATOM 15159 N N . VAL A 1 41 ? 5.319 3.480 0.405 1.00 0.00 41 VAL A N 9
ATOM 15160 C CA . VAL A 1 41 ? 5.504 4.468 -0.649 1.00 0.00 41 VAL A CA 9
ATOM 15161 C C . VAL A 1 41 ? 4.431 4.313 -1.719 1.00 0.00 41 VAL A C 9
ATOM 15162 O O . VAL A 1 41 ? 4.249 3.233 -2.281 1.00 0.00 41 VAL A O 9
ATOM 15175 N N . LEU A 1 42 ? 3.711 5.397 -1.987 1.00 0.00 42 LEU A N 9
ATOM 15176 C CA . LEU A 1 42 ? 2.645 5.381 -2.981 1.00 0.00 42 LEU A CA 9
ATOM 15177 C C . LEU A 1 42 ? 3.171 5.698 -4.380 1.00 0.00 42 LEU A C 9
ATOM 15178 O O . LEU A 1 42 ? 2.463 5.517 -5.370 1.00 0.00 42 LEU A O 9
ATOM 15194 N N . SER A 1 43 ? 4.414 6.168 -4.461 1.00 0.00 43 SER A N 9
ATOM 15195 C CA . SER A 1 43 ? 5.017 6.499 -5.745 1.00 0.00 43 SER A CA 9
ATOM 15196 C C . SER A 1 43 ? 5.506 5.242 -6.453 1.00 0.00 43 SER A C 9
ATOM 15197 O O . SER A 1 43 ? 5.552 5.187 -7.681 1.00 0.00 43 SER A O 9
ATOM 15205 N N . THR A 1 44 ? 5.866 4.231 -5.668 1.00 0.00 44 THR A N 9
ATOM 15206 C CA . THR A 1 44 ? 6.348 2.974 -6.222 1.00 0.00 44 THR A CA 9
ATOM 15207 C C . THR A 1 44 ? 5.185 2.090 -6.664 1.00 0.00 44 THR A C 9
ATOM 15208 O O . THR A 1 44 ? 5.343 1.220 -7.519 1.00 0.00 44 THR A O 9
ATOM 15219 N N . ILE A 1 45 ? 4.016 2.324 -6.077 1.00 0.00 45 ILE A N 9
ATOM 15220 C CA . ILE A 1 45 ? 2.824 1.554 -6.409 1.00 0.00 45 ILE A CA 9
ATOM 15221 C C . ILE A 1 45 ? 2.436 1.751 -7.870 1.00 0.00 45 ILE A C 9
ATOM 15222 O O . ILE A 1 45 ? 1.690 2.670 -8.207 1.00 0.00 45 ILE A O 9
ATOM 15238 N N . ASP A 1 46 ? 2.947 0.879 -8.731 1.00 0.00 46 ASP A N 9
ATOM 15239 C CA . ASP A 1 46 ? 2.657 0.956 -10.157 1.00 0.00 46 ASP A CA 9
ATOM 15240 C C . ASP A 1 46 ? 1.166 0.780 -10.423 1.00 0.00 46 ASP A C 9
ATOM 15241 O O . ASP A 1 46 ? 0.631 1.324 -11.389 1.00 0.00 46 ASP A O 9
ATOM 15250 N N . LYS A 1 47 ? 0.496 0.016 -9.563 1.00 0.00 47 LYS A N 9
ATOM 15251 C CA . LYS A 1 47 ? -0.934 -0.226 -9.717 1.00 0.00 47 LYS A CA 9
ATOM 15252 C C . LYS A 1 47 ? -1.568 -0.641 -8.394 1.00 0.00 47 LYS A C 9
ATOM 15253 O O . LYS A 1 47 ? -0.871 -0.959 -7.431 1.00 0.00 47 LYS A O 9
ATOM 15272 N N . LEU A 1 48 ? -2.898 -0.637 -8.359 1.00 0.00 48 LEU A N 9
ATOM 15273 C CA . LEU A 1 48 ? -3.634 -1.017 -7.160 1.00 0.00 48 LEU A CA 9
ATOM 15274 C C . LEU A 1 48 ? -4.525 -2.223 -7.434 1.00 0.00 48 LEU A C 9
ATOM 15275 O O . LEU A 1 48 ? -5.235 -2.267 -8.440 1.00 0.00 48 LEU A O 9
ATOM 15291 N N . GLN A 1 49 ? -4.485 -3.200 -6.534 1.00 0.00 49 GLN A N 9
ATOM 15292 C CA . GLN A 1 49 ? -5.292 -4.407 -6.682 1.00 0.00 49 GLN A CA 9
ATOM 15293 C C . GLN A 1 49 ? -6.165 -4.631 -5.451 1.00 0.00 49 GLN A C 9
ATOM 15294 O O . GLN A 1 49 ? -5.743 -4.375 -4.324 1.00 0.00 49 GLN A O 9
ATOM 15308 N N . ALA A 1 50 ? -7.386 -5.109 -5.675 1.00 0.00 50 ALA A N 9
ATOM 15309 C CA . ALA A 1 50 ? -8.318 -5.367 -4.585 1.00 0.00 50 ALA A CA 9
ATOM 15310 C C . ALA A 1 50 ? -9.120 -6.638 -4.837 1.00 0.00 50 ALA A C 9
ATOM 15311 O O . ALA A 1 50 ? -9.304 -7.051 -5.981 1.00 0.00 50 ALA A O 9
ATOM 15318 N N . THR A 1 51 ? -9.594 -7.256 -3.760 1.00 0.00 51 THR A N 9
ATOM 15319 C CA . THR A 1 51 ? -10.377 -8.482 -3.865 1.00 0.00 51 THR A CA 9
ATOM 15320 C C . THR A 1 51 ? -11.756 -8.199 -4.458 1.00 0.00 51 THR A C 9
ATOM 15321 O O . THR A 1 51 ? -12.356 -7.160 -4.186 1.00 0.00 51 THR A O 9
ATOM 15332 N N . PRO A 1 52 ? -12.279 -9.127 -5.281 1.00 0.00 52 PRO A N 9
ATOM 15333 C CA . PRO A 1 52 ? -13.593 -8.970 -5.911 1.00 0.00 52 PRO A CA 9
ATOM 15334 C C . PRO A 1 52 ? -14.738 -9.160 -4.922 1.00 0.00 52 PRO A C 9
ATOM 15335 O O . PRO A 1 52 ? -14.547 -9.692 -3.829 1.00 0.00 52 PRO A O 9
ATOM 15346 N N . ALA A 1 53 ? -15.930 -8.720 -5.314 1.00 0.00 53 ALA A N 9
ATOM 15347 C CA . ALA A 1 53 ? -17.109 -8.841 -4.464 1.00 0.00 53 ALA A CA 9
ATOM 15348 C C . ALA A 1 53 ? -17.548 -10.297 -4.317 1.00 0.00 53 ALA A C 9
ATOM 15349 O O . ALA A 1 53 ? -18.378 -10.618 -3.467 1.00 0.00 53 ALA A O 9
ATOM 15356 N N . SER A 1 54 ? -16.992 -11.174 -5.149 1.00 0.00 54 SER A N 9
ATOM 15357 C CA . SER A 1 54 ? -17.335 -12.591 -5.105 1.00 0.00 54 SER A CA 9
ATOM 15358 C C . SER A 1 54 ? -16.421 -13.355 -4.146 1.00 0.00 54 SER A C 9
ATOM 15359 O O . SER A 1 54 ? -16.571 -14.563 -3.964 1.00 0.00 54 SER A O 9
ATOM 15367 N N . SER A 1 55 ? -15.477 -12.647 -3.531 1.00 0.00 55 SER A N 9
ATOM 15368 C CA . SER A 1 55 ? -14.549 -13.262 -2.591 1.00 0.00 55 SER A CA 9
ATOM 15369 C C . SER A 1 55 ? -14.882 -12.858 -1.165 1.00 0.00 55 SER A C 9
ATOM 15370 O O . SER A 1 55 ? -14.771 -11.688 -0.797 1.00 0.00 55 SER A O 9
ATOM 15378 N N . GLU A 1 56 ? -15.285 -13.834 -0.360 1.00 0.00 56 GLU A N 9
ATOM 15379 C CA . GLU A 1 56 ? -15.625 -13.577 1.032 1.00 0.00 56 GLU A CA 9
ATOM 15380 C C . GLU A 1 56 ? -14.449 -12.937 1.764 1.00 0.00 56 GLU A C 9
ATOM 15381 O O . GLU A 1 56 ? -14.621 -12.316 2.814 1.00 0.00 56 GLU A O 9
ATOM 15393 N N . LYS A 1 57 ? -13.254 -13.087 1.200 1.00 0.00 57 LYS A N 9
ATOM 15394 C CA . LYS A 1 57 ? -12.050 -12.521 1.795 1.00 0.00 57 LYS A CA 9
ATOM 15395 C C . LYS A 1 57 ? -11.733 -11.161 1.181 1.00 0.00 57 LYS A C 9
ATOM 15396 O O . LYS A 1 57 ? -11.506 -11.051 -0.024 1.00 0.00 57 LYS A O 9
ATOM 15415 N N . MET A 1 58 ? -11.717 -10.128 2.017 1.00 0.00 58 MET A N 9
ATOM 15416 C CA . MET A 1 58 ? -11.428 -8.774 1.555 1.00 0.00 58 MET A CA 9
ATOM 15417 C C . MET A 1 58 ? -9.966 -8.416 1.801 1.00 0.00 58 MET A C 9
ATOM 15418 O O . MET A 1 58 ? -9.506 -8.392 2.943 1.00 0.00 58 MET A O 9
ATOM 15432 N N . MET A 1 59 ? -9.241 -8.140 0.722 1.00 0.00 59 MET A N 9
ATOM 15433 C CA . MET A 1 59 ? -7.829 -7.785 0.820 1.00 0.00 59 MET A CA 9
ATOM 15434 C C . MET A 1 59 ? -7.418 -6.869 -0.330 1.00 0.00 59 MET A C 9
ATOM 15435 O O . MET A 1 59 ? -7.887 -7.025 -1.457 1.00 0.00 59 MET A O 9
ATOM 15449 N N . LEU A 1 60 ? -6.540 -5.913 -0.039 1.00 0.00 60 LEU A N 9
ATOM 15450 C CA . LEU A 1 60 ? -6.067 -4.979 -1.053 1.00 0.00 60 LEU A CA 9
ATOM 15451 C C . LEU A 1 60 ? -4.573 -5.164 -1.304 1.00 0.00 60 LEU A C 9
ATOM 15452 O O . LEU A 1 60 ? -3.754 -4.974 -0.405 1.00 0.00 60 LEU A O 9
ATOM 15468 N N . ARG A 1 61 ? -4.228 -5.538 -2.532 1.00 0.00 61 ARG A N 9
ATOM 15469 C CA . ARG A 1 61 ? -2.834 -5.754 -2.903 1.00 0.00 61 ARG A CA 9
ATOM 15470 C C . ARG A 1 61 ? -2.309 -4.604 -3.752 1.00 0.00 61 ARG A C 9
ATOM 15471 O O . ARG A 1 61 ? -2.975 -4.147 -4.680 1.00 0.00 61 ARG A O 9
ATOM 15492 N N . LEU A 1 62 ? -1.105 -4.142 -3.430 1.00 0.00 62 LEU A N 9
ATOM 15493 C CA . LEU A 1 62 ? -0.486 -3.047 -4.163 1.00 0.00 62 LEU A CA 9
ATOM 15494 C C . LEU A 1 62 ? 0.788 -3.516 -4.857 1.00 0.00 62 LEU A C 9
ATOM 15495 O O . LEU A 1 62 ? 1.651 -4.141 -4.242 1.00 0.00 62 LEU A O 9
ATOM 15511 N N . ILE A 1 63 ? 0.891 -3.213 -6.145 1.00 0.00 63 ILE A N 9
ATOM 15512 C CA . ILE A 1 63 ? 2.053 -3.607 -6.933 1.00 0.00 63 ILE A CA 9
ATOM 15513 C C . ILE A 1 63 ? 3.044 -2.457 -7.071 1.00 0.00 63 ILE A C 9
ATOM 15514 O O . ILE A 1 63 ? 2.669 -1.342 -7.433 1.00 0.00 63 ILE A O 9
ATOM 15530 N N . GLY A 1 64 ? 4.311 -2.737 -6.787 1.00 0.00 64 GLY A N 9
ATOM 15531 C CA . GLY A 1 64 ? 5.338 -1.718 -6.892 1.00 0.00 64 GLY A CA 9
ATOM 15532 C C . GLY A 1 64 ? 5.890 -1.600 -8.299 1.00 0.00 64 GLY A C 9
ATOM 15533 O O . GLY A 1 64 ? 5.485 -2.342 -9.194 1.00 0.00 64 GLY A O 9
ATOM 15537 N N . LYS A 1 65 ? 6.815 -0.668 -8.496 1.00 0.00 65 LYS A N 9
ATOM 15538 C CA . LYS A 1 65 ? 7.420 -0.459 -9.806 1.00 0.00 65 LYS A CA 9
ATOM 15539 C C . LYS A 1 65 ? 8.324 -1.626 -10.185 1.00 0.00 65 LYS A C 9
ATOM 15540 O O . LYS A 1 65 ? 8.684 -2.447 -9.342 1.00 0.00 65 LYS A O 9
ATOM 15559 N N . VAL A 1 66 ? 8.686 -1.690 -11.462 1.00 0.00 66 VAL A N 9
ATOM 15560 C CA . VAL A 1 66 ? 9.548 -2.757 -11.957 1.00 0.00 66 VAL A CA 9
ATOM 15561 C C . VAL A 1 66 ? 10.956 -2.636 -11.385 1.00 0.00 66 VAL A C 9
ATOM 15562 O O . VAL A 1 66 ? 11.572 -3.634 -11.013 1.00 0.00 66 VAL A O 9
ATOM 15575 N N . ASP A 1 67 ? 11.458 -1.406 -11.315 1.00 0.00 67 ASP A N 9
ATOM 15576 C CA . ASP A 1 67 ? 12.794 -1.155 -10.786 1.00 0.00 67 ASP A CA 9
ATOM 15577 C C . ASP A 1 67 ? 13.855 -1.856 -11.630 1.00 0.00 67 ASP A C 9
ATOM 15578 O O . ASP A 1 67 ? 14.487 -2.814 -11.182 1.00 0.00 67 ASP A O 9
ATOM 15587 N N . GLU A 1 68 ? 14.047 -1.372 -12.853 1.00 0.00 68 GLU A N 9
ATOM 15588 C CA . GLU A 1 68 ? 15.031 -1.952 -13.759 1.00 0.00 68 GLU A CA 9
ATOM 15589 C C . GLU A 1 68 ? 16.215 -1.012 -13.945 1.00 0.00 68 GLU A C 9
ATOM 15590 O O . GLU A 1 68 ? 16.784 -0.916 -15.032 1.00 0.00 68 GLU A O 9
ATOM 15602 N N . SER A 1 69 ? 16.582 -0.322 -12.872 1.00 0.00 69 SER A N 9
ATOM 15603 C CA . SER A 1 69 ? 17.700 0.613 -12.910 1.00 0.00 69 SER A CA 9
ATOM 15604 C C . SER A 1 69 ? 18.938 0.013 -12.250 1.00 0.00 69 SER A C 9
ATOM 15605 O O . SER A 1 69 ? 20.067 0.395 -12.560 1.00 0.00 69 SER A O 9
ATOM 15613 N N . LYS A 1 70 ? 18.718 -0.927 -11.341 1.00 0.00 70 LYS A N 9
ATOM 15614 C CA . LYS A 1 70 ? 19.813 -1.583 -10.636 1.00 0.00 70 LYS A CA 9
ATOM 15615 C C . LYS A 1 70 ? 20.346 -2.766 -11.436 1.00 0.00 70 LYS A C 9
ATOM 15616 O O . LYS A 1 70 ? 21.529 -3.102 -11.353 1.00 0.00 70 LYS A O 9
ATOM 15635 N N . LYS A 1 71 ? 19.468 -3.397 -12.209 1.00 0.00 71 LYS A N 9
ATOM 15636 C CA . LYS A 1 71 ? 19.852 -4.545 -13.022 1.00 0.00 71 LYS A CA 9
ATOM 15637 C C . LYS A 1 71 ? 20.220 -4.111 -14.437 1.00 0.00 71 LYS A C 9
ATOM 15638 O O . LYS A 1 71 ? 19.600 -3.211 -15.004 1.00 0.00 71 LYS A O 9
ATOM 15657 N N . ARG A 1 72 ? 21.234 -4.759 -15.003 1.00 0.00 72 ARG A N 9
ATOM 15658 C CA . ARG A 1 72 ? 21.686 -4.443 -16.352 1.00 0.00 72 ARG A CA 9
ATOM 15659 C C . ARG A 1 72 ? 21.511 -5.642 -17.279 1.00 0.00 72 ARG A C 9
ATOM 15660 O O . ARG A 1 72 ? 22.012 -6.732 -17.001 1.00 0.00 72 ARG A O 9
ATOM 15681 N N . LYS A 1 73 ? 20.795 -5.434 -18.378 1.00 0.00 73 LYS A N 9
ATOM 15682 C CA . LYS A 1 73 ? 20.551 -6.499 -19.345 1.00 0.00 73 LYS A CA 9
ATOM 15683 C C . LYS A 1 73 ? 21.496 -6.380 -20.537 1.00 0.00 73 LYS A C 9
ATOM 15684 O O . LYS A 1 73 ? 21.865 -5.277 -20.942 1.00 0.00 73 LYS A O 9
ATOM 15703 N N . ASP A 1 74 ? 21.883 -7.522 -21.094 1.00 0.00 74 ASP A N 9
ATOM 15704 C CA . ASP A 1 74 ? 22.785 -7.547 -22.241 1.00 0.00 74 ASP A CA 9
ATOM 15705 C C . ASP A 1 74 ? 22.057 -7.994 -23.506 1.00 0.00 74 ASP A C 9
ATOM 15706 O O . ASP A 1 74 ? 22.517 -7.735 -24.619 1.00 0.00 74 ASP A O 9
ATOM 15715 N N . ASN A 1 75 ? 20.922 -8.667 -23.329 1.00 0.00 75 ASN A N 9
ATOM 15716 C CA . ASN A 1 75 ? 20.124 -9.152 -24.456 1.00 0.00 75 ASN A CA 9
ATOM 15717 C C . ASN A 1 75 ? 20.743 -10.398 -25.090 1.00 0.00 75 ASN A C 9
ATOM 15718 O O . ASN A 1 75 ? 20.215 -10.931 -26.067 1.00 0.00 75 ASN A O 9
ATOM 15729 N N . GLU A 1 76 ? 21.859 -10.860 -24.536 1.00 0.00 76 GLU A N 9
ATOM 15730 C CA . GLU A 1 76 ? 22.538 -12.041 -25.058 1.00 0.00 76 GLU A CA 9
ATOM 15731 C C . GLU A 1 76 ? 21.845 -13.320 -24.593 1.00 0.00 76 GLU A C 9
ATOM 15732 O O . GLU A 1 76 ? 22.450 -14.158 -23.922 1.00 0.00 76 GLU A O 9
ATOM 15744 N N . GLY A 1 77 ? 20.573 -13.463 -24.954 1.00 0.00 77 GLY A N 9
ATOM 15745 C CA . GLY A 1 77 ? 19.819 -14.641 -24.567 1.00 0.00 77 GLY A CA 9
ATOM 15746 C C . GLY A 1 77 ? 19.674 -14.779 -23.064 1.00 0.00 77 GLY A C 9
ATOM 15747 O O . GLY A 1 77 ? 19.405 -15.870 -22.558 1.00 0.00 77 GLY A O 9
ATOM 15751 N N . ASN A 1 78 ? 19.853 -13.675 -22.346 1.00 0.00 78 ASN A N 9
ATOM 15752 C CA . ASN A 1 78 ? 19.739 -13.684 -20.890 1.00 0.00 78 ASN A CA 9
ATOM 15753 C C . ASN A 1 78 ? 18.523 -12.886 -20.431 1.00 0.00 78 ASN A C 9
ATOM 15754 O O . ASN A 1 78 ? 17.941 -13.171 -19.385 1.00 0.00 78 ASN A O 9
ATOM 15765 N N . GLU A 1 79 ? 18.142 -11.885 -21.220 1.00 0.00 79 GLU A N 9
ATOM 15766 C CA . GLU A 1 79 ? 16.994 -11.049 -20.890 1.00 0.00 79 GLU A CA 9
ATOM 15767 C C . GLU A 1 79 ? 17.202 -10.344 -19.552 1.00 0.00 79 GLU A C 9
ATOM 15768 O O . GLU A 1 79 ? 18.286 -10.401 -18.972 1.00 0.00 79 GLU A O 9
ATOM 15780 N N . VAL A 1 80 ? 16.157 -9.679 -19.067 1.00 0.00 80 VAL A N 9
ATOM 15781 C CA . VAL A 1 80 ? 16.229 -8.964 -17.799 1.00 0.00 80 VAL A CA 9
ATOM 15782 C C . VAL A 1 80 ? 15.288 -9.579 -16.766 1.00 0.00 80 VAL A C 9
ATOM 15783 O O . VAL A 1 80 ? 14.187 -10.021 -17.098 1.00 0.00 80 VAL A O 9
ATOM 15796 N N . VAL A 1 81 ? 15.731 -9.605 -15.513 1.00 0.00 81 VAL A N 9
ATOM 15797 C CA . VAL A 1 81 ? 14.931 -10.166 -14.430 1.00 0.00 81 VAL A CA 9
ATOM 15798 C C . VAL A 1 81 ? 14.604 -9.106 -13.381 1.00 0.00 81 VAL A C 9
ATOM 15799 O O . VAL A 1 81 ? 15.300 -8.986 -12.372 1.00 0.00 81 VAL A O 9
ATOM 15812 N N . PRO A 1 82 ? 13.537 -8.321 -13.606 1.00 0.00 82 PRO A N 9
ATOM 15813 C CA . PRO A 1 82 ? 13.121 -7.268 -12.673 1.00 0.00 82 PRO A CA 9
ATOM 15814 C C . PRO A 1 82 ? 12.637 -7.831 -11.341 1.00 0.00 82 PRO A C 9
ATOM 15815 O O . PRO A 1 82 ? 12.167 -8.969 -11.271 1.00 0.00 82 PRO A O 9
ATOM 15826 N N . LYS A 1 83 ? 12.753 -7.031 -10.288 1.00 0.00 83 LYS A N 9
ATOM 15827 C CA . LYS A 1 83 ? 12.326 -7.450 -8.956 1.00 0.00 83 LYS A CA 9
ATOM 15828 C C . LYS A 1 83 ? 11.238 -6.525 -8.417 1.00 0.00 83 LYS A C 9
ATOM 15829 O O . LYS A 1 83 ? 11.485 -5.712 -7.526 1.00 0.00 83 LYS A O 9
ATOM 15848 N N . PRO A 1 84 ? 10.010 -6.636 -8.954 1.00 0.00 84 PRO A N 9
ATOM 15849 C CA . PRO A 1 84 ? 8.880 -5.807 -8.522 1.00 0.00 84 PRO A CA 9
ATOM 15850 C C . PRO A 1 84 ? 8.431 -6.131 -7.102 1.00 0.00 84 PRO A C 9
ATOM 15851 O O . PRO A 1 84 ? 8.175 -7.289 -6.769 1.00 0.00 84 PRO A O 9
ATOM 15862 N N . GLN A 1 85 ? 8.334 -5.100 -6.268 1.00 0.00 85 GLN A N 9
ATOM 15863 C CA . GLN A 1 85 ? 7.911 -5.274 -4.884 1.00 0.00 85 GLN A CA 9
ATOM 15864 C C . GLN A 1 85 ? 6.399 -5.126 -4.759 1.00 0.00 85 GLN A C 9
ATOM 15865 O O . GLN A 1 85 ? 5.823 -4.141 -5.221 1.00 0.00 85 GLN A O 9
ATOM 15879 N N . ARG A 1 86 ? 5.760 -6.111 -4.136 1.00 0.00 86 ARG A N 9
ATOM 15880 C CA . ARG A 1 86 ? 4.313 -6.088 -3.957 1.00 0.00 86 ARG A CA 9
ATOM 15881 C C . ARG A 1 86 ? 3.943 -6.155 -2.478 1.00 0.00 86 ARG A C 9
ATOM 15882 O O . ARG A 1 86 ? 4.570 -6.874 -1.702 1.00 0.00 86 ARG A O 9
ATOM 15903 N N . HIS A 1 87 ? 2.915 -5.403 -2.099 1.00 0.00 87 HIS A N 9
ATOM 15904 C CA . HIS A 1 87 ? 2.453 -5.375 -0.717 1.00 0.00 87 HIS A CA 9
ATOM 15905 C C . HIS A 1 87 ? 1.009 -5.860 -0.622 1.00 0.00 87 HIS A C 9
ATOM 15906 O O . HIS A 1 87 ? 0.107 -5.274 -1.217 1.00 0.00 87 HIS A O 9
ATOM 15921 N N . MET A 1 88 ? 0.800 -6.937 0.129 1.00 0.00 88 MET A N 9
ATOM 15922 C CA . MET A 1 88 ? -0.534 -7.500 0.299 1.00 0.00 88 MET A CA 9
ATOM 15923 C C . MET A 1 88 ? -1.132 -7.088 1.640 1.00 0.00 88 MET A C 9
ATOM 15924 O O . MET A 1 88 ? -0.543 -7.330 2.694 1.00 0.00 88 MET A O 9
ATOM 15938 N N . PHE A 1 89 ? -2.303 -6.461 1.593 1.00 0.00 89 PHE A N 9
ATOM 15939 C CA . PHE A 1 89 ? -2.977 -6.011 2.805 1.00 0.00 89 PHE A CA 9
ATOM 15940 C C . PHE A 1 89 ? -4.307 -6.728 3.000 1.00 0.00 89 PHE A C 9
ATOM 15941 O O . PHE A 1 89 ? -4.908 -7.222 2.045 1.00 0.00 89 PHE A O 9
ATOM 15958 N N . SER A 1 90 ? -4.767 -6.772 4.246 1.00 0.00 90 SER A N 9
ATOM 15959 C CA . SER A 1 90 ? -6.032 -7.416 4.579 1.00 0.00 90 SER A CA 9
ATOM 15960 C C . SER A 1 90 ? -6.936 -6.445 5.330 1.00 0.00 90 SER A C 9
ATOM 15961 O O . SER A 1 90 ? -6.508 -5.803 6.288 1.00 0.00 90 SER A O 9
ATOM 15969 N N . PHE A 1 91 ? -8.180 -6.326 4.881 1.00 0.00 91 PHE A N 9
ATOM 15970 C CA . PHE A 1 91 ? -9.127 -5.416 5.506 1.00 0.00 91 PHE A CA 9
ATOM 15971 C C . PHE A 1 91 ? -10.215 -6.157 6.261 1.00 0.00 91 PHE A C 9
ATOM 15972 O O . PHE A 1 91 ? -10.591 -7.275 5.907 1.00 0.00 91 PHE A O 9
ATOM 15989 N N . ASN A 1 92 ? -10.734 -5.506 7.292 1.00 0.00 92 ASN A N 9
ATOM 15990 C CA . ASN A 1 92 ? -11.802 -6.070 8.096 1.00 0.00 92 ASN A CA 9
ATOM 15991 C C . ASN A 1 92 ? -13.117 -5.352 7.804 1.00 0.00 92 ASN A C 9
ATOM 15992 O O . ASN A 1 92 ? -14.118 -5.574 8.484 1.00 0.00 92 ASN A O 9
ATOM 16003 N N . ASN A 1 93 ? -13.109 -4.487 6.787 1.00 0.00 93 ASN A N 9
ATOM 16004 C CA . ASN A 1 93 ? -14.306 -3.744 6.418 1.00 0.00 93 ASN A CA 9
ATOM 16005 C C . ASN A 1 93 ? -14.274 -3.336 4.949 1.00 0.00 93 ASN A C 9
ATOM 16006 O O . ASN A 1 93 ? -13.341 -2.674 4.496 1.00 0.00 93 ASN A O 9
ATOM 16017 N N . ARG A 1 94 ? -15.308 -3.733 4.213 1.00 0.00 94 ARG A N 9
ATOM 16018 C CA . ARG A 1 94 ? -15.408 -3.407 2.796 1.00 0.00 94 ARG A CA 9
ATOM 16019 C C . ARG A 1 94 ? -15.564 -1.904 2.593 1.00 0.00 94 ARG A C 9
ATOM 16020 O O . ARG A 1 94 ? -15.185 -1.364 1.555 1.00 0.00 94 ARG A O 9
ATOM 16041 N N . THR A 1 95 ? -16.119 -1.230 3.593 1.00 0.00 95 THR A N 9
ATOM 16042 C CA . THR A 1 95 ? -16.313 0.204 3.523 1.00 0.00 95 THR A CA 9
ATOM 16043 C C . THR A 1 95 ? -14.991 0.917 3.754 1.00 0.00 95 THR A C 9
ATOM 16044 O O . THR A 1 95 ? -14.635 1.851 3.035 1.00 0.00 95 THR A O 9
ATOM 16055 N N . VAL A 1 96 ? -14.270 0.456 4.760 1.00 0.00 96 VAL A N 9
ATOM 16056 C CA . VAL A 1 96 ? -12.978 1.027 5.099 1.00 0.00 96 VAL A CA 9
ATOM 16057 C C . VAL A 1 96 ? -11.956 0.719 4.016 1.00 0.00 96 VAL A C 9
ATOM 16058 O O . VAL A 1 96 ? -11.050 1.512 3.757 1.00 0.00 96 VAL A O 9
ATOM 16071 N N . MET A 1 97 ? -12.109 -0.434 3.381 1.00 0.00 97 MET A N 9
ATOM 16072 C CA . MET A 1 97 ? -11.198 -0.839 2.319 1.00 0.00 97 MET A CA 9
ATOM 16073 C C . MET A 1 97 ? -11.481 -0.053 1.042 1.00 0.00 97 MET A C 9
ATOM 16074 O O . MET A 1 97 ? -10.565 0.264 0.283 1.00 0.00 97 MET A O 9
ATOM 16088 N N . ASP A 1 98 ? -12.753 0.264 0.817 1.00 0.00 98 ASP A N 9
ATOM 16089 C CA . ASP A 1 98 ? -13.148 1.016 -0.363 1.00 0.00 98 ASP A CA 9
ATOM 16090 C C . ASP A 1 98 ? -12.771 2.484 -0.221 1.00 0.00 98 ASP A C 9
ATOM 16091 O O . ASP A 1 98 ? -12.513 3.170 -1.211 1.00 0.00 98 ASP A O 9
ATOM 16100 N N . ASN A 1 99 ? -12.738 2.959 1.017 1.00 0.00 99 ASN A N 9
ATOM 16101 C CA . ASN A 1 99 ? -12.388 4.345 1.293 1.00 0.00 99 ASN A CA 9
ATOM 16102 C C . ASN A 1 99 ? -10.903 4.582 1.062 1.00 0.00 99 ASN A C 9
ATOM 16103 O O . ASN A 1 99 ? -10.486 5.668 0.659 1.00 0.00 99 ASN A O 9
ATOM 16114 N N . ILE A 1 100 ? -10.111 3.552 1.318 1.00 0.00 100 ILE A N 9
ATOM 16115 C CA . ILE A 1 100 ? -8.667 3.627 1.138 1.00 0.00 100 ILE A CA 9
ATOM 16116 C C . ILE A 1 100 ? -8.288 3.339 -0.310 1.00 0.00 100 ILE A C 9
ATOM 16117 O O . ILE A 1 100 ? -7.475 4.050 -0.903 1.00 0.00 100 ILE A O 9
ATOM 16133 N N . LYS A 1 101 ? -8.882 2.294 -0.876 1.00 0.00 101 LYS A N 9
ATOM 16134 C CA . LYS A 1 101 ? -8.608 1.915 -2.257 1.00 0.00 101 LYS A CA 9
ATOM 16135 C C . LYS A 1 101 ? -8.951 3.057 -3.207 1.00 0.00 101 LYS A C 9
ATOM 16136 O O . LYS A 1 101 ? -8.209 3.340 -4.147 1.00 0.00 101 LYS A O 9
ATOM 16155 N N . MET A 1 102 ? -10.082 3.707 -2.957 1.00 0.00 102 MET A N 9
ATOM 16156 C CA . MET A 1 102 ? -10.525 4.817 -3.789 1.00 0.00 102 MET A CA 9
ATOM 16157 C C . MET A 1 102 ? -9.604 6.016 -3.626 1.00 0.00 102 MET A C 9
ATOM 16158 O O . MET A 1 102 ? -9.311 6.726 -4.588 1.00 0.00 102 MET A O 9
ATOM 16172 N N . THR A 1 103 ? -9.149 6.231 -2.404 1.00 0.00 103 THR A N 9
ATOM 16173 C CA . THR A 1 103 ? -8.255 7.335 -2.108 1.00 0.00 103 THR A CA 9
ATOM 16174 C C . THR A 1 103 ? -6.864 7.042 -2.658 1.00 0.00 103 THR A C 9
ATOM 16175 O O . THR A 1 103 ? -6.163 7.943 -3.117 1.00 0.00 103 THR A O 9
ATOM 16186 N N . LEU A 1 104 ? -6.479 5.772 -2.617 1.00 0.00 104 LEU A N 9
ATOM 16187 C CA . LEU A 1 104 ? -5.180 5.355 -3.121 1.00 0.00 104 LEU A CA 9
ATOM 16188 C C . LEU A 1 104 ? -5.139 5.470 -4.639 1.00 0.00 104 LEU A C 9
ATOM 16189 O O . LEU A 1 104 ? -4.099 5.775 -5.220 1.00 0.00 104 LEU A O 9
ATOM 16205 N N . GLN A 1 105 ? -6.282 5.227 -5.279 1.00 0.00 105 GLN A N 9
ATOM 16206 C CA . GLN A 1 105 ? -6.372 5.309 -6.730 1.00 0.00 105 GLN A CA 9
ATOM 16207 C C . GLN A 1 105 ? -6.192 6.743 -7.202 1.00 0.00 105 GLN A C 9
ATOM 16208 O O . GLN A 1 105 ? -5.618 6.993 -8.263 1.00 0.00 105 GLN A O 9
ATOM 16222 N N . GLN A 1 106 ? -6.677 7.682 -6.404 1.00 0.00 106 GLN A N 9
ATOM 16223 C CA . GLN A 1 106 ? -6.560 9.094 -6.737 1.00 0.00 106 GLN A CA 9
ATOM 16224 C C . GLN A 1 106 ? -5.099 9.514 -6.743 1.00 0.00 106 GLN A C 9
ATOM 16225 O O . GLN A 1 106 ? -4.663 10.269 -7.611 1.00 0.00 106 GLN A O 9
ATOM 16239 N N . ILE A 1 107 ? -4.340 9.003 -5.778 1.00 0.00 107 ILE A N 9
ATOM 16240 C CA . ILE A 1 107 ? -2.922 9.311 -5.688 1.00 0.00 107 ILE A CA 9
ATOM 16241 C C . ILE A 1 107 ? -2.219 8.897 -6.975 1.00 0.00 107 ILE A C 9
ATOM 16242 O O . ILE A 1 107 ? -1.408 9.640 -7.527 1.00 0.00 107 ILE A O 9
ATOM 16258 N N . ILE A 1 108 ? -2.563 7.708 -7.458 1.00 0.00 108 ILE A N 9
ATOM 16259 C CA . ILE A 1 108 ? -1.998 7.183 -8.697 1.00 0.00 108 ILE A CA 9
ATOM 16260 C C . ILE A 1 108 ? -2.157 8.193 -9.812 1.00 0.00 108 ILE A C 9
ATOM 16261 O O . ILE A 1 108 ? -1.203 8.556 -10.501 1.00 0.00 108 ILE A O 9
ATOM 16277 N N . SER A 1 109 ? -3.387 8.633 -9.971 1.00 0.00 109 SER A N 9
ATOM 16278 C CA . SER A 1 109 ? -3.737 9.609 -10.996 1.00 0.00 109 SER A CA 9
ATOM 16279 C C . SER A 1 109 ? -2.883 10.866 -10.873 1.00 0.00 109 SER A C 9
ATOM 16280 O O . SER A 1 109 ? -2.615 11.546 -11.863 1.00 0.00 109 SER A O 9
ATOM 16288 N N . ARG A 1 110 ? -2.459 11.164 -9.654 1.00 0.00 110 ARG A N 9
ATOM 16289 C CA . ARG A 1 110 ? -1.635 12.336 -9.397 1.00 0.00 110 ARG A CA 9
ATOM 16290 C C . ARG A 1 110 ? -0.231 12.141 -9.947 1.00 0.00 110 ARG A C 9
ATOM 16291 O O . ARG A 1 110 ? 0.406 13.089 -10.409 1.00 0.00 110 ARG A O 9
ATOM 16312 N N . TYR A 1 111 ? 0.244 10.906 -9.900 1.00 0.00 111 TYR A N 9
ATOM 16313 C CA . TYR A 1 111 ? 1.573 10.582 -10.401 1.00 0.00 111 TYR A CA 9
ATOM 16314 C C . TYR A 1 111 ? 1.597 10.619 -11.923 1.00 0.00 111 TYR A C 9
ATOM 16315 O O . TYR A 1 111 ? 2.631 10.889 -12.535 1.00 0.00 111 TYR A O 9
ATOM 16333 N N . LYS A 1 112 ? 0.449 10.347 -12.526 1.00 0.00 112 LYS A N 9
ATOM 16334 C CA . LYS A 1 112 ? 0.322 10.352 -13.975 1.00 0.00 112 LYS A CA 9
ATOM 16335 C C . LYS A 1 112 ? 0.370 11.776 -14.518 1.00 0.00 112 LYS A C 9
ATOM 16336 O O . LYS A 1 112 ? 0.862 12.015 -15.621 1.00 0.00 112 LYS A O 9
ATOM 16355 N N . ASP A 1 113 ? -0.142 12.722 -13.732 1.00 0.00 113 ASP A N 9
ATOM 16356 C CA . ASP A 1 113 ? -0.154 14.123 -14.134 1.00 0.00 113 ASP A CA 9
ATOM 16357 C C . ASP A 1 113 ? 1.261 14.626 -14.404 1.00 0.00 113 ASP A C 9
ATOM 16358 O O . ASP A 1 113 ? 1.507 15.312 -15.395 1.00 0.00 113 ASP A O 9
ATOM 16367 N N . ALA A 1 114 ? 2.185 14.277 -13.516 1.00 0.00 114 ALA A N 9
ATOM 16368 C CA . ALA A 1 114 ? 3.574 14.690 -13.657 1.00 0.00 114 ALA A CA 9
ATOM 16369 C C . ALA A 1 114 ? 4.223 14.027 -14.867 1.00 0.00 114 ALA A C 9
ATOM 16370 O O . ALA A 1 114 ? 4.889 14.687 -15.666 1.00 0.00 114 ALA A O 9
ATOM 16377 N N . ASP A 1 115 ? 4.026 12.719 -14.995 1.00 0.00 115 ASP A N 9
ATOM 16378 C CA . ASP A 1 115 ? 4.593 11.965 -16.108 1.00 0.00 115 ASP A CA 9
ATOM 16379 C C . ASP A 1 115 ? 6.110 12.111 -16.152 1.00 0.00 115 ASP A C 9
ATOM 16380 O O . ASP A 1 115 ? 6.801 11.291 -15.511 1.00 0.00 115 ASP A O 9
ATOM 16390 N N . PRO A 1 1 ? -12.483 11.159 7.150 1.00 0.00 1 PRO A N 10
ATOM 16391 C CA . PRO A 1 1 ? -11.118 10.603 7.226 1.00 0.00 1 PRO A CA 10
ATOM 16392 C C . PRO A 1 1 ? -10.966 9.351 6.366 1.00 0.00 1 PRO A C 10
ATOM 16393 O O . PRO A 1 1 ? -10.395 8.351 6.802 1.00 0.00 1 PRO A O 10
ATOM 16406 N N . SER A 1 2 ? -11.479 9.413 5.141 1.00 0.00 2 SER A N 10
ATOM 16407 C CA . SER A 1 2 ? -11.400 8.287 4.219 1.00 0.00 2 SER A CA 10
ATOM 16408 C C . SER A 1 2 ? -9.949 7.899 3.955 1.00 0.00 2 SER A C 10
ATOM 16409 O O . SER A 1 2 ? -9.632 6.722 3.786 1.00 0.00 2 SER A O 10
ATOM 16417 N N . HIS A 1 3 ? -9.072 8.898 3.921 1.00 0.00 3 HIS A N 10
ATOM 16418 C CA . HIS A 1 3 ? -7.654 8.661 3.677 1.00 0.00 3 HIS A CA 10
ATOM 16419 C C . HIS A 1 3 ? -7.060 7.743 4.738 1.00 0.00 3 HIS A C 10
ATOM 16420 O O . HIS A 1 3 ? -6.058 7.067 4.499 1.00 0.00 3 HIS A O 10
ATOM 16435 N N . SER A 1 4 ? -7.683 7.720 5.909 1.00 0.00 4 SER A N 10
ATOM 16436 C CA . SER A 1 4 ? -7.218 6.884 7.009 1.00 0.00 4 SER A CA 10
ATOM 16437 C C . SER A 1 4 ? -8.258 5.831 7.372 1.00 0.00 4 SER A C 10
ATOM 16438 O O . SER A 1 4 ? -9.417 6.151 7.636 1.00 0.00 4 SER A O 10
ATOM 16446 N N . GLY A 1 5 ? -7.831 4.573 7.385 1.00 0.00 5 GLY A N 10
ATOM 16447 C CA . GLY A 1 5 ? -8.728 3.485 7.719 1.00 0.00 5 GLY A CA 10
ATOM 16448 C C . GLY A 1 5 ? -7.980 2.277 8.244 1.00 0.00 5 GLY A C 10
ATOM 16449 O O . GLY A 1 5 ? -6.816 2.066 7.903 1.00 0.00 5 GLY A O 10
ATOM 16453 N N . ALA A 1 6 ? -8.641 1.482 9.077 1.00 0.00 6 ALA A N 10
ATOM 16454 C CA . ALA A 1 6 ? -8.014 0.298 9.646 1.00 0.00 6 ALA A CA 10
ATOM 16455 C C . ALA A 1 6 ? -7.677 -0.720 8.566 1.00 0.00 6 ALA A C 10
ATOM 16456 O O . ALA A 1 6 ? -8.455 -0.940 7.638 1.00 0.00 6 ALA A O 10
ATOM 16463 N N . ALA A 1 7 ? -6.511 -1.338 8.696 1.00 0.00 7 ALA A N 10
ATOM 16464 C CA . ALA A 1 7 ? -6.067 -2.337 7.732 1.00 0.00 7 ALA A CA 10
ATOM 16465 C C . ALA A 1 7 ? -5.018 -3.272 8.328 1.00 0.00 7 ALA A C 10
ATOM 16466 O O . ALA A 1 7 ? -4.217 -2.867 9.169 1.00 0.00 7 ALA A O 10
ATOM 16473 N N . ILE A 1 8 ? -5.028 -4.530 7.883 1.00 0.00 8 ILE A N 10
ATOM 16474 C CA . ILE A 1 8 ? -4.078 -5.522 8.370 1.00 0.00 8 ILE A CA 10
ATOM 16475 C C . ILE A 1 8 ? -2.887 -5.655 7.436 1.00 0.00 8 ILE A C 10
ATOM 16476 O O . ILE A 1 8 ? -3.026 -5.600 6.214 1.00 0.00 8 ILE A O 10
ATOM 16492 N N . PHE A 1 9 ? -1.721 -5.862 8.025 1.00 0.00 9 PHE A N 10
ATOM 16493 C CA . PHE A 1 9 ? -0.499 -6.041 7.261 1.00 0.00 9 PHE A CA 10
ATOM 16494 C C . PHE A 1 9 ? 0.408 -7.043 7.962 1.00 0.00 9 PHE A C 10
ATOM 16495 O O . PHE A 1 9 ? 1.008 -6.738 8.992 1.00 0.00 9 PHE A O 10
ATOM 16512 N N . GLU A 1 10 ? 0.491 -8.245 7.398 1.00 0.00 10 GLU A N 10
ATOM 16513 C CA . GLU A 1 10 ? 1.309 -9.314 7.959 1.00 0.00 10 GLU A CA 10
ATOM 16514 C C . GLU A 1 10 ? 0.617 -9.973 9.153 1.00 0.00 10 GLU A C 10
ATOM 16515 O O . GLU A 1 10 ? 1.221 -10.159 10.209 1.00 0.00 10 GLU A O 10
ATOM 16527 N N . LYS A 1 11 ? -0.651 -10.349 8.965 1.00 0.00 11 LYS A N 10
ATOM 16528 C CA . LYS A 1 11 ? -1.424 -11.013 10.001 1.00 0.00 11 LYS A CA 10
ATOM 16529 C C . LYS A 1 11 ? -1.627 -10.143 11.241 1.00 0.00 11 LYS A C 10
ATOM 16530 O O . LYS A 1 11 ? -2.093 -10.631 12.272 1.00 0.00 11 LYS A O 10
ATOM 16549 N N . VAL A 1 12 ? -1.314 -8.855 11.139 1.00 0.00 12 VAL A N 10
ATOM 16550 C CA . VAL A 1 12 ? -1.505 -7.944 12.245 1.00 0.00 12 VAL A CA 10
ATOM 16551 C C . VAL A 1 12 ? -2.394 -6.795 11.798 1.00 0.00 12 VAL A C 10
ATOM 16552 O O . VAL A 1 12 ? -2.254 -6.298 10.683 1.00 0.00 12 VAL A O 10
ATOM 16565 N N . SER A 1 13 ? -3.327 -6.396 12.648 1.00 0.00 13 SER A N 10
ATOM 16566 C CA . SER A 1 13 ? -4.248 -5.323 12.299 1.00 0.00 13 SER A CA 10
ATOM 16567 C C . SER A 1 13 ? -3.839 -4.005 12.935 1.00 0.00 13 SER A C 10
ATOM 16568 O O . SER A 1 13 ? -3.366 -3.961 14.071 1.00 0.00 13 SER A O 10
ATOM 16576 N N . GLY A 1 14 ? -4.035 -2.931 12.182 1.00 0.00 14 GLY A N 10
ATOM 16577 C CA . GLY A 1 14 ? -3.696 -1.609 12.657 1.00 0.00 14 GLY A CA 10
ATOM 16578 C C . GLY A 1 14 ? -4.385 -0.534 11.845 1.00 0.00 14 GLY A C 10
ATOM 16579 O O . GLY A 1 14 ? -5.128 -0.837 10.911 1.00 0.00 14 GLY A O 10
ATOM 16583 N N . ILE A 1 15 ? -4.146 0.723 12.192 1.00 0.00 15 ILE A N 10
ATOM 16584 C CA . ILE A 1 15 ? -4.758 1.830 11.476 1.00 0.00 15 ILE A CA 10
ATOM 16585 C C . ILE A 1 15 ? -3.862 2.314 10.342 1.00 0.00 15 ILE A C 10
ATOM 16586 O O . ILE A 1 15 ? -2.690 2.631 10.545 1.00 0.00 15 ILE A O 10
ATOM 16602 N N . ILE A 1 16 ? -4.431 2.346 9.146 1.00 0.00 16 ILE A N 10
ATOM 16603 C CA . ILE A 1 16 ? -3.715 2.762 7.956 1.00 0.00 16 ILE A CA 10
ATOM 16604 C C . ILE A 1 16 ? -4.074 4.197 7.575 1.00 0.00 16 ILE A C 10
ATOM 16605 O O . ILE A 1 16 ? -5.238 4.514 7.335 1.00 0.00 16 ILE A O 10
ATOM 16621 N N . ALA A 1 17 ? -3.062 5.055 7.512 1.00 0.00 17 ALA A N 10
ATOM 16622 C CA . ALA A 1 17 ? -3.266 6.450 7.149 1.00 0.00 17 ALA A CA 10
ATOM 16623 C C . ALA A 1 17 ? -2.503 6.790 5.877 1.00 0.00 17 ALA A C 10
ATOM 16624 O O . ALA A 1 17 ? -1.387 6.318 5.666 1.00 0.00 17 ALA A O 10
ATOM 16631 N N . ILE A 1 18 ? -3.112 7.607 5.030 1.00 0.00 18 ILE A N 10
ATOM 16632 C CA . ILE A 1 18 ? -2.495 8.005 3.778 1.00 0.00 18 ILE A CA 10
ATOM 16633 C C . ILE A 1 18 ? -2.071 9.472 3.828 1.00 0.00 18 ILE A C 10
ATOM 16634 O O . ILE A 1 18 ? -2.911 10.373 3.823 1.00 0.00 18 ILE A O 10
ATOM 16650 N N . ASN A 1 19 ? -0.765 9.702 3.874 1.00 0.00 19 ASN A N 10
ATOM 16651 C CA . ASN A 1 19 ? -0.232 11.056 3.920 1.00 0.00 19 ASN A CA 10
ATOM 16652 C C . ASN A 1 19 ? 0.319 11.458 2.558 1.00 0.00 19 ASN A C 10
ATOM 16653 O O . ASN A 1 19 ? 1.347 10.944 2.116 1.00 0.00 19 ASN A O 10
ATOM 16664 N N . GLU A 1 20 ? -0.372 12.378 1.893 1.00 0.00 20 GLU A N 10
ATOM 16665 C CA . GLU A 1 20 ? 0.052 12.844 0.579 1.00 0.00 20 GLU A CA 10
ATOM 16666 C C . GLU A 1 20 ? 0.905 14.104 0.689 1.00 0.00 20 GLU A C 10
ATOM 16667 O O . GLU A 1 20 ? 1.595 14.479 -0.260 1.00 0.00 20 GLU A O 10
ATOM 16679 N N . ASP A 1 21 ? 0.865 14.752 1.851 1.00 0.00 21 ASP A N 10
ATOM 16680 C CA . ASP A 1 21 ? 1.649 15.961 2.073 1.00 0.00 21 ASP A CA 10
ATOM 16681 C C . ASP A 1 21 ? 3.126 15.705 1.793 1.00 0.00 21 ASP A C 10
ATOM 16682 O O . ASP A 1 21 ? 3.885 16.630 1.504 1.00 0.00 21 ASP A O 10
ATOM 16691 N N . VAL A 1 22 ? 3.524 14.439 1.879 1.00 0.00 22 VAL A N 10
ATOM 16692 C CA . VAL A 1 22 ? 4.901 14.049 1.634 1.00 0.00 22 VAL A CA 10
ATOM 16693 C C . VAL A 1 22 ? 5.160 13.869 0.143 1.00 0.00 22 VAL A C 10
ATOM 16694 O O . VAL A 1 22 ? 4.242 13.582 -0.625 1.00 0.00 22 VAL A O 10
ATOM 16707 N N . SER A 1 23 ? 6.413 14.037 -0.259 1.00 0.00 23 SER A N 10
ATOM 16708 C CA . SER A 1 23 ? 6.788 13.890 -1.659 1.00 0.00 23 SER A CA 10
ATOM 16709 C C . SER A 1 23 ? 8.085 13.092 -1.793 1.00 0.00 23 SER A C 10
ATOM 16710 O O . SER A 1 23 ? 9.162 13.593 -1.468 1.00 0.00 23 SER A O 10
ATOM 16718 N N . PRO A 1 24 ? 8.007 11.833 -2.270 1.00 0.00 24 PRO A N 10
ATOM 16719 C CA . PRO A 1 24 ? 6.745 11.194 -2.668 1.00 0.00 24 PRO A CA 10
ATOM 16720 C C . PRO A 1 24 ? 5.865 10.844 -1.473 1.00 0.00 24 PRO A C 10
ATOM 16721 O O . PRO A 1 24 ? 6.363 10.538 -0.389 1.00 0.00 24 PRO A O 10
AT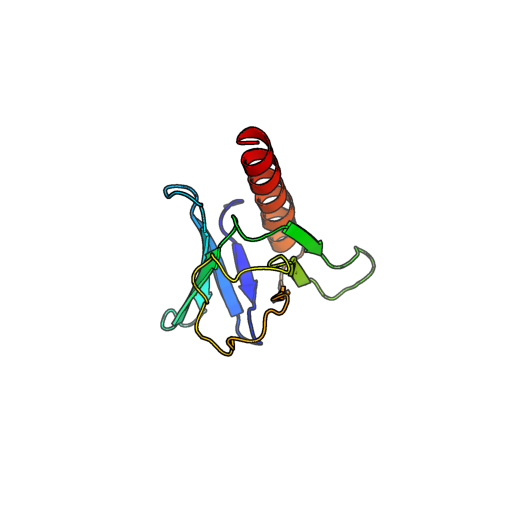OM 16732 N N . ALA A 1 25 ? 4.553 10.886 -1.683 1.00 0.00 25 ALA A N 10
ATOM 16733 C CA . ALA A 1 25 ? 3.593 10.568 -0.627 1.00 0.00 25 ALA A CA 10
ATOM 16734 C C . ALA A 1 25 ? 3.877 9.194 -0.028 1.00 0.00 25 ALA A C 10
ATOM 16735 O O . ALA A 1 25 ? 4.722 8.453 -0.531 1.00 0.00 25 ALA A O 10
ATOM 16742 N N . GLU A 1 26 ? 3.174 8.858 1.050 1.00 0.00 26 GLU A N 10
ATOM 16743 C CA . GLU A 1 26 ? 3.372 7.568 1.707 1.00 0.00 26 GLU A CA 10
ATOM 16744 C C . GLU A 1 26 ? 2.133 7.130 2.485 1.00 0.00 26 GLU A C 10
ATOM 16745 O O . GLU A 1 26 ? 1.299 7.950 2.867 1.00 0.00 26 GLU A O 10
ATOM 16757 N N . LEU A 1 27 ? 2.034 5.822 2.720 1.00 0.00 27 LEU A N 10
ATOM 16758 C CA . LEU A 1 27 ? 0.916 5.245 3.459 1.00 0.00 27 LEU A CA 10
ATOM 16759 C C . LEU A 1 27 ? 1.413 4.646 4.774 1.00 0.00 27 LEU A C 10
ATOM 16760 O O . LEU A 1 27 ? 2.187 3.687 4.775 1.00 0.00 27 LEU A O 10
ATOM 16776 N N . THR A 1 28 ? 0.987 5.229 5.890 1.00 0.00 28 THR A N 10
ATOM 16777 C CA . THR A 1 28 ? 1.398 4.784 7.195 1.00 0.00 28 THR A CA 10
ATOM 16778 C C . THR A 1 28 ? 0.462 3.715 7.754 1.00 0.00 28 THR A C 10
ATOM 16779 O O . THR A 1 28 ? -0.744 3.738 7.516 1.00 0.00 28 THR A O 10
ATOM 16790 N N . TRP A 1 29 ? 1.037 2.788 8.512 1.00 0.00 29 TRP A N 10
ATOM 16791 C CA . TRP A 1 29 ? 0.282 1.714 9.130 1.00 0.00 29 TRP A CA 10
ATOM 16792 C C . TRP A 1 29 ? 0.689 1.543 10.587 1.00 0.00 29 TRP A C 10
ATOM 16793 O O . TRP A 1 29 ? 1.804 1.115 10.881 1.00 0.00 29 TRP A O 10
ATOM 16814 N N . ARG A 1 30 ? -0.219 1.862 11.495 1.00 0.00 30 ARG A N 10
ATOM 16815 C CA . ARG A 1 30 ? 0.059 1.720 12.917 1.00 0.00 30 ARG A CA 10
ATOM 16816 C C . ARG A 1 30 ? -0.689 0.514 13.476 1.00 0.00 30 ARG A C 10
ATOM 16817 O O . ARG A 1 30 ? -1.905 0.417 13.335 1.00 0.00 30 ARG A O 10
ATOM 16838 N N . SER A 1 31 ? 0.037 -0.407 14.102 1.00 0.00 31 SER A N 10
ATOM 16839 C CA . SER A 1 31 ? -0.579 -1.600 14.660 1.00 0.00 31 SER A CA 10
ATOM 16840 C C . SER A 1 31 ? -1.576 -1.231 15.748 1.00 0.00 31 SER A C 10
ATOM 16841 O O . SER A 1 31 ? -1.462 -0.182 16.382 1.00 0.00 31 SER A O 10
ATOM 16849 N N . THR A 1 32 ? -2.550 -2.105 15.963 1.00 0.00 32 THR A N 10
ATOM 16850 C CA . THR A 1 32 ? -3.564 -1.895 16.970 1.00 0.00 32 THR A CA 10
ATOM 16851 C C . THR A 1 32 ? -2.919 -1.693 18.334 1.00 0.00 32 THR A C 10
ATOM 16852 O O . THR A 1 32 ? -3.432 -0.966 19.185 1.00 0.00 32 THR A O 10
ATOM 16863 N N . ASP A 1 33 ? -1.792 -2.353 18.521 1.00 0.00 33 ASP A N 10
ATOM 16864 C CA . ASP A 1 33 ? -1.051 -2.273 19.773 1.00 0.00 33 ASP A CA 10
ATOM 16865 C C . ASP A 1 33 ? -0.483 -0.877 19.981 1.00 0.00 33 ASP A C 10
ATOM 16866 O O . ASP A 1 33 ? -0.365 -0.401 21.111 1.00 0.00 33 ASP A O 10
ATOM 16875 N N . GLY A 1 34 ? -0.128 -0.232 18.882 1.00 0.00 34 GLY A N 10
ATOM 16876 C CA . GLY A 1 34 ? 0.435 1.102 18.949 1.00 0.00 34 GLY A CA 10
ATOM 16877 C C . GLY A 1 34 ? 1.917 1.077 19.246 1.00 0.00 34 GLY A C 10
ATOM 16878 O O . GLY A 1 34 ? 2.475 2.048 19.757 1.00 0.00 34 GLY A O 10
ATOM 16882 N N . ASP A 1 35 ? 2.553 -0.042 18.925 1.00 0.00 35 ASP A N 10
ATOM 16883 C CA . ASP A 1 35 ? 3.981 -0.205 19.159 1.00 0.00 35 ASP A CA 10
ATOM 16884 C C . ASP A 1 35 ? 4.742 -0.400 17.849 1.00 0.00 35 ASP A C 10
ATOM 16885 O O . ASP A 1 35 ? 5.961 -0.243 17.803 1.00 0.00 35 ASP A O 10
ATOM 16894 N N . LYS A 1 36 ? 4.019 -0.743 16.786 1.00 0.00 36 LYS A N 10
ATOM 16895 C CA . LYS A 1 36 ? 4.637 -0.957 15.484 1.00 0.00 36 LYS A CA 10
ATOM 16896 C C . LYS A 1 36 ? 4.002 -0.054 14.431 1.00 0.00 36 LYS A C 10
ATOM 16897 O O . LYS A 1 36 ? 2.784 -0.051 14.254 1.00 0.00 36 LYS A O 10
ATOM 16916 N N . VAL A 1 37 ? 4.838 0.710 13.738 1.00 0.00 37 VAL A N 10
ATOM 16917 C CA . VAL A 1 37 ? 4.359 1.617 12.704 1.00 0.00 37 VAL A CA 10
ATOM 16918 C C . VAL A 1 37 ? 5.096 1.383 11.390 1.00 0.00 37 VAL A C 10
ATOM 16919 O O . VAL A 1 37 ? 6.318 1.507 11.319 1.00 0.00 37 VAL A O 10
ATOM 16932 N N . HIS A 1 38 ? 4.340 1.043 10.353 1.00 0.00 38 HIS A N 10
ATOM 16933 C CA . HIS A 1 38 ? 4.918 0.789 9.036 1.00 0.00 38 HIS A CA 10
ATOM 16934 C C . HIS A 1 38 ? 4.564 1.898 8.059 1.00 0.00 38 HIS A C 10
ATOM 16935 O O . HIS A 1 38 ? 3.458 2.430 8.076 1.00 0.00 38 HIS A O 10
ATOM 16950 N N . THR A 1 39 ? 5.517 2.235 7.212 1.00 0.00 39 THR A N 10
ATOM 16951 C CA . THR A 1 39 ? 5.321 3.283 6.215 1.00 0.00 39 THR A CA 10
ATOM 16952 C C . THR A 1 39 ? 5.479 2.722 4.805 1.00 0.00 39 THR A C 10
ATOM 16953 O O . THR A 1 39 ? 6.402 1.955 4.532 1.00 0.00 39 THR A O 10
ATOM 16964 N N . VAL A 1 40 ? 4.570 3.107 3.914 1.00 0.00 40 VAL A N 10
ATOM 16965 C CA . VAL A 1 40 ? 4.607 2.637 2.534 1.00 0.00 40 VAL A CA 10
ATOM 16966 C C . VAL A 1 40 ? 4.749 3.798 1.557 1.00 0.00 40 VAL A C 10
ATOM 16967 O O . VAL A 1 40 ? 4.286 4.907 1.824 1.00 0.00 40 VAL A O 10
ATOM 16980 N N . VAL A 1 41 ? 5.385 3.532 0.421 1.00 0.00 41 VAL A N 10
ATOM 16981 C CA . VAL A 1 41 ? 5.580 4.551 -0.601 1.00 0.00 41 VAL A CA 10
ATOM 16982 C C . VAL A 1 41 ? 4.476 4.477 -1.650 1.00 0.00 41 VAL A C 10
ATOM 16983 O O . VAL A 1 41 ? 4.259 3.431 -2.261 1.00 0.00 41 VAL A O 10
ATOM 16996 N N . LEU A 1 42 ? 3.775 5.588 -1.846 1.00 0.00 42 LEU A N 10
ATOM 16997 C CA . LEU A 1 42 ? 2.685 5.643 -2.814 1.00 0.00 42 LEU A CA 10
ATOM 16998 C C . LEU A 1 42 ? 3.190 6.018 -4.208 1.00 0.00 42 LEU A C 10
ATOM 16999 O O . LEU A 1 42 ? 2.456 5.901 -5.190 1.00 0.00 42 LEU A O 10
ATOM 17015 N N . SER A 1 43 ? 4.439 6.465 -4.292 1.00 0.00 43 SER A N 10
ATOM 17016 C CA . SER A 1 43 ? 5.026 6.850 -5.570 1.00 0.00 43 SER A CA 10
ATOM 17017 C C . SER A 1 43 ? 5.498 5.623 -6.341 1.00 0.00 43 SER A C 10
ATOM 17018 O O . SER A 1 43 ? 5.536 5.628 -7.572 1.00 0.00 43 SER A O 10
ATOM 17026 N N . THR A 1 44 ? 5.858 4.573 -5.610 1.00 0.00 44 THR A N 10
ATOM 17027 C CA . THR A 1 44 ? 6.328 3.340 -6.227 1.00 0.00 44 THR A CA 10
ATOM 17028 C C . THR A 1 44 ? 5.158 2.456 -6.656 1.00 0.00 44 THR A C 10
ATOM 17029 O O . THR A 1 44 ? 5.318 1.562 -7.487 1.00 0.00 44 THR A O 10
ATOM 17040 N N . ILE A 1 45 ? 3.986 2.709 -6.084 1.00 0.00 45 ILE A N 10
ATOM 17041 C CA . ILE A 1 45 ? 2.795 1.934 -6.409 1.00 0.00 45 ILE A CA 10
ATOM 17042 C C . ILE A 1 45 ? 2.406 2.111 -7.871 1.00 0.00 45 ILE A C 10
ATOM 17043 O O . ILE A 1 45 ? 1.689 3.047 -8.225 1.00 0.00 45 ILE A O 10
ATOM 17059 N N . ASP A 1 46 ? 2.881 1.204 -8.715 1.00 0.00 46 ASP A N 10
ATOM 17060 C CA . ASP A 1 46 ? 2.580 1.255 -10.140 1.00 0.00 46 ASP A CA 10
ATOM 17061 C C . ASP A 1 46 ? 1.084 1.092 -10.382 1.00 0.00 46 ASP A C 10
ATOM 17062 O O . ASP A 1 46 ? 0.538 1.637 -11.341 1.00 0.00 46 ASP A O 10
ATOM 17071 N N . LYS A 1 47 ? 0.426 0.341 -9.504 1.00 0.00 47 LYS A N 10
ATOM 17072 C CA . LYS A 1 47 ? -1.008 0.105 -9.622 1.00 0.00 47 LYS A CA 10
ATOM 17073 C C . LYS A 1 47 ? -1.603 -0.322 -8.285 1.00 0.00 47 LYS A C 10
ATOM 17074 O O . LYS A 1 47 ? -0.875 -0.636 -7.343 1.00 0.00 47 LYS A O 10
ATOM 17093 N N . LEU A 1 48 ? -2.929 -0.335 -8.211 1.00 0.00 48 LEU A N 10
ATOM 17094 C CA . LEU A 1 48 ? -3.623 -0.729 -6.991 1.00 0.00 48 LEU A CA 10
ATOM 17095 C C . LEU A 1 48 ? -4.597 -1.869 -7.265 1.00 0.00 48 LEU A C 10
ATOM 17096 O O . LEU A 1 48 ? -5.453 -1.771 -8.144 1.00 0.00 48 LEU A O 10
ATOM 17112 N N . GLN A 1 49 ? -4.462 -2.953 -6.507 1.00 0.00 49 GLN A N 10
ATOM 17113 C CA . GLN A 1 49 ? -5.330 -4.114 -6.669 1.00 0.00 49 GLN A CA 10
ATOM 17114 C C . GLN A 1 49 ? -6.136 -4.371 -5.401 1.00 0.00 49 GLN A C 10
ATOM 17115 O O . GLN A 1 49 ? -5.706 -4.027 -4.300 1.00 0.00 49 GLN A O 10
ATOM 17129 N N . ALA A 1 50 ? -7.306 -4.980 -5.563 1.00 0.00 50 ALA A N 10
ATOM 17130 C CA . ALA A 1 50 ? -8.173 -5.284 -4.431 1.00 0.00 50 ALA A CA 10
ATOM 17131 C C . ALA A 1 50 ? -8.848 -6.640 -4.603 1.00 0.00 50 ALA A C 10
ATOM 17132 O O . ALA A 1 50 ? -8.870 -7.200 -5.699 1.00 0.00 50 ALA A O 10
ATOM 17139 N N . THR A 1 51 ? -9.400 -7.164 -3.513 1.00 0.00 51 THR A N 10
ATOM 17140 C CA . THR A 1 51 ? -10.076 -8.454 -3.544 1.00 0.00 51 THR A CA 10
ATOM 17141 C C . THR A 1 51 ? -11.391 -8.361 -4.313 1.00 0.00 51 THR A C 10
ATOM 17142 O O . THR A 1 51 ? -12.048 -7.320 -4.312 1.00 0.00 51 THR A O 10
ATOM 17153 N N . PRO A 1 52 ? -11.796 -9.453 -4.983 1.00 0.00 52 PRO A N 10
ATOM 17154 C CA . PRO A 1 52 ? -13.040 -9.489 -5.760 1.00 0.00 52 PRO A CA 10
ATOM 17155 C C . PRO A 1 52 ? -14.280 -9.447 -4.874 1.00 0.00 52 PRO A C 10
ATOM 17156 O O . PRO A 1 52 ? -14.241 -9.857 -3.714 1.00 0.00 52 PRO A O 10
ATOM 17167 N N . ALA A 1 53 ? -15.380 -8.948 -5.429 1.00 0.00 53 ALA A N 10
ATOM 17168 C CA . ALA A 1 53 ? -16.635 -8.852 -4.692 1.00 0.00 53 ALA A CA 10
ATOM 17169 C C . ALA A 1 53 ? -17.195 -10.233 -4.362 1.00 0.00 53 ALA A C 10
ATOM 17170 O O . ALA A 1 53 ? -18.066 -10.369 -3.503 1.00 0.00 53 ALA A O 10
ATOM 17177 N N . SER A 1 54 ? -16.694 -11.257 -5.049 1.00 0.00 54 SER A N 10
ATOM 17178 C CA . SER A 1 54 ? -17.151 -12.625 -4.824 1.00 0.00 54 SER A CA 10
ATOM 17179 C C . SER A 1 54 ? -16.321 -13.317 -3.742 1.00 0.00 54 SER A C 10
ATOM 17180 O O . SER A 1 54 ? -16.568 -14.477 -3.410 1.00 0.00 54 SER A O 10
ATOM 17188 N N . SER A 1 55 ? -15.341 -12.603 -3.195 1.00 0.00 55 SER A N 10
ATOM 17189 C CA . SER A 1 55 ? -14.485 -13.154 -2.153 1.00 0.00 55 SER A CA 10
ATOM 17190 C C . SER A 1 55 ? -14.822 -12.540 -0.802 1.00 0.00 55 SER A C 10
ATOM 17191 O O . SER A 1 55 ? -14.604 -11.350 -0.577 1.00 0.00 55 SER A O 10
ATOM 17199 N N . GLU A 1 56 ? -15.349 -13.363 0.097 1.00 0.00 56 GLU A N 10
ATOM 17200 C CA . GLU A 1 56 ? -15.709 -12.902 1.433 1.00 0.00 56 GLU A CA 10
ATOM 17201 C C . GLU A 1 56 ? -14.503 -12.291 2.138 1.00 0.00 56 GLU A C 10
ATOM 17202 O O . GLU A 1 56 ? -14.651 -11.537 3.101 1.00 0.00 56 GLU A O 10
ATOM 17214 N N . LYS A 1 57 ? -13.310 -12.619 1.652 1.00 0.00 57 LYS A N 10
ATOM 17215 C CA . LYS A 1 57 ? -12.078 -12.100 2.236 1.00 0.00 57 LYS A CA 10
ATOM 17216 C C . LYS A 1 57 ? -11.700 -10.764 1.604 1.00 0.00 57 LYS A C 10
ATOM 17217 O O . LYS A 1 57 ? -11.485 -10.677 0.394 1.00 0.00 57 LYS A O 10
ATOM 17236 N N . MET A 1 58 ? -11.622 -9.726 2.429 1.00 0.00 58 MET A N 10
ATOM 17237 C CA . MET A 1 58 ? -11.272 -8.394 1.950 1.00 0.00 58 MET A CA 10
ATOM 17238 C C . MET A 1 58 ? -9.775 -8.140 2.094 1.00 0.00 58 MET A C 10
ATOM 17239 O O . MET A 1 58 ? -9.232 -8.181 3.197 1.00 0.00 58 MET A O 10
ATOM 17253 N N . MET A 1 59 ? -9.112 -7.881 0.971 1.00 0.00 59 MET A N 10
ATOM 17254 C CA . MET A 1 59 ? -7.678 -7.624 0.972 1.00 0.00 59 MET A CA 10
ATOM 17255 C C . MET A 1 59 ? -7.288 -6.702 -0.181 1.00 0.00 59 MET A C 10
ATOM 17256 O O . MET A 1 59 ? -7.808 -6.828 -1.290 1.00 0.00 59 MET A O 10
ATOM 17270 N N . LEU A 1 60 ? -6.371 -5.777 0.087 1.00 0.00 60 LEU A N 10
ATOM 17271 C CA . LEU A 1 60 ? -5.913 -4.840 -0.932 1.00 0.00 60 LEU A CA 10
ATOM 17272 C C . LEU A 1 60 ? -4.437 -5.062 -1.247 1.00 0.00 60 LEU A C 10
ATOM 17273 O O . LEU A 1 60 ? -3.589 -5.014 -0.357 1.00 0.00 60 LEU A O 10
ATOM 17289 N N . ARG A 1 61 ? -4.139 -5.309 -2.518 1.00 0.00 61 ARG A N 10
ATOM 17290 C CA . ARG A 1 61 ? -2.765 -5.541 -2.950 1.00 0.00 61 ARG A CA 10
ATOM 17291 C C . ARG A 1 61 ? -2.232 -4.354 -3.742 1.00 0.00 61 ARG A C 10
ATOM 17292 O O . ARG A 1 61 ? -2.898 -3.846 -4.644 1.00 0.00 61 ARG A O 10
ATOM 17313 N N . LEU A 1 62 ? -1.023 -3.919 -3.402 1.00 0.00 62 LEU A N 10
ATOM 17314 C CA . LEU A 1 62 ? -0.395 -2.792 -4.082 1.00 0.00 62 LEU A CA 10
ATOM 17315 C C . LEU A 1 62 ? 0.864 -3.238 -4.817 1.00 0.00 62 LEU A C 10
ATOM 17316 O O . LEU A 1 62 ? 1.734 -3.892 -4.242 1.00 0.00 62 LEU A O 10
ATOM 17332 N N . ILE A 1 63 ? 0.951 -2.879 -6.092 1.00 0.00 63 ILE A N 10
ATOM 17333 C CA . ILE A 1 63 ? 2.102 -3.242 -6.911 1.00 0.00 63 ILE A CA 10
ATOM 17334 C C . ILE A 1 63 ? 3.136 -2.123 -6.929 1.00 0.00 63 ILE A C 10
ATOM 17335 O O . ILE A 1 63 ? 2.855 -1.012 -7.378 1.00 0.00 63 ILE A O 10
ATOM 17351 N N . GLY A 1 64 ? 4.335 -2.424 -6.441 1.00 0.00 64 GLY A N 10
ATOM 17352 C CA . GLY A 1 64 ? 5.394 -1.433 -6.411 1.00 0.00 64 GLY A CA 10
ATOM 17353 C C . GLY A 1 64 ? 6.352 -1.575 -7.576 1.00 0.00 64 GLY A C 10
ATOM 17354 O O . GLY A 1 64 ? 7.503 -1.976 -7.398 1.00 0.00 64 GLY A O 10
ATOM 17358 N N . LYS A 1 65 ? 5.878 -1.243 -8.775 1.00 0.00 65 LYS A N 10
ATOM 17359 C CA . LYS A 1 65 ? 6.699 -1.332 -9.977 1.00 0.00 65 LYS A CA 10
ATOM 17360 C C . LYS A 1 65 ? 7.347 -2.707 -10.104 1.00 0.00 65 LYS A C 10
ATOM 17361 O O . LYS A 1 65 ? 7.143 -3.582 -9.262 1.00 0.00 65 LYS A O 10
ATOM 17380 N N . VAL A 1 66 ? 8.129 -2.891 -11.163 1.00 0.00 66 VAL A N 10
ATOM 17381 C CA . VAL A 1 66 ? 8.807 -4.161 -11.400 1.00 0.00 66 VAL A CA 10
ATOM 17382 C C . VAL A 1 66 ? 10.311 -3.963 -11.556 1.00 0.00 66 VAL A C 10
ATOM 17383 O O . VAL A 1 66 ? 11.095 -4.403 -10.717 1.00 0.00 66 VAL A O 10
ATOM 17396 N N . ASP A 1 67 ? 10.706 -3.297 -12.637 1.00 0.00 67 ASP A N 10
ATOM 17397 C CA . ASP A 1 67 ? 12.118 -3.043 -12.903 1.00 0.00 67 ASP A CA 10
ATOM 17398 C C . ASP A 1 67 ? 12.641 -1.906 -12.031 1.00 0.00 67 ASP A C 10
ATOM 17399 O O . ASP A 1 67 ? 12.122 -0.791 -12.070 1.00 0.00 67 ASP A O 10
ATOM 17408 N N . GLU A 1 68 ? 13.671 -2.197 -11.244 1.00 0.00 68 GLU A N 10
ATOM 17409 C CA . GLU A 1 68 ? 14.266 -1.202 -10.363 1.00 0.00 68 GLU A CA 10
ATOM 17410 C C . GLU A 1 68 ? 15.668 -0.830 -10.832 1.00 0.00 68 GLU A C 10
ATOM 17411 O O . GLU A 1 68 ? 16.569 -0.608 -10.022 1.00 0.00 68 GLU A O 10
ATOM 17423 N N . SER A 1 69 ? 15.845 -0.768 -12.146 1.00 0.00 69 SER A N 10
ATOM 17424 C CA . SER A 1 69 ? 17.136 -0.425 -12.730 1.00 0.00 69 SER A CA 10
ATOM 17425 C C . SER A 1 69 ? 17.583 0.965 -12.295 1.00 0.00 69 SER A C 10
ATOM 17426 O O . SER A 1 69 ? 18.777 1.268 -12.274 1.00 0.00 69 SER A O 10
ATOM 17434 N N . LYS A 1 70 ? 16.618 1.808 -11.951 1.00 0.00 70 LYS A N 10
ATOM 17435 C CA . LYS A 1 70 ? 16.908 3.170 -11.516 1.00 0.00 70 LYS A CA 10
ATOM 17436 C C . LYS A 1 70 ? 17.806 3.169 -10.284 1.00 0.00 70 LYS A C 10
ATOM 17437 O O . LYS A 1 70 ? 18.627 4.069 -10.102 1.00 0.00 70 LYS A O 10
ATOM 17456 N N . LYS A 1 71 ? 17.645 2.155 -9.440 1.00 0.00 71 LYS A N 10
ATOM 17457 C CA . LYS A 1 71 ? 18.443 2.038 -8.225 1.00 0.00 71 LYS A CA 10
ATOM 17458 C C . LYS A 1 71 ? 19.823 1.468 -8.531 1.00 0.00 71 LYS A C 10
ATOM 17459 O O . LYS A 1 71 ? 19.991 0.687 -9.469 1.00 0.00 71 LYS A O 10
ATOM 17478 N N . ARG A 1 72 ? 20.811 1.864 -7.734 1.00 0.00 72 ARG A N 10
ATOM 17479 C CA . ARG A 1 72 ? 22.178 1.394 -7.920 1.00 0.00 72 ARG A CA 10
ATOM 17480 C C . ARG A 1 72 ? 22.554 0.378 -6.847 1.00 0.00 72 ARG A C 10
ATOM 17481 O O . ARG A 1 72 ? 22.466 0.661 -5.652 1.00 0.00 72 ARG A O 10
ATOM 17502 N N . LYS A 1 73 ? 22.974 -0.805 -7.282 1.00 0.00 73 LYS A N 10
ATOM 17503 C CA . LYS A 1 73 ? 23.363 -1.866 -6.359 1.00 0.00 73 LYS A CA 10
ATOM 17504 C C . LYS A 1 73 ? 24.583 -1.454 -5.541 1.00 0.00 73 LYS A C 10
ATOM 17505 O O . LYS A 1 73 ? 25.360 -0.594 -5.957 1.00 0.00 73 LYS A O 10
ATOM 17524 N N . ASP A 1 74 ? 24.745 -2.072 -4.376 1.00 0.00 74 ASP A N 10
ATOM 17525 C CA . ASP A 1 74 ? 25.872 -1.772 -3.500 1.00 0.00 74 ASP A CA 10
ATOM 17526 C C . ASP A 1 74 ? 26.640 -3.040 -3.148 1.00 0.00 74 ASP A C 10
ATOM 17527 O O . ASP A 1 74 ? 26.180 -4.151 -3.410 1.00 0.00 74 ASP A O 10
ATOM 17536 N N . ASN A 1 75 ? 27.816 -2.867 -2.552 1.00 0.00 75 ASN A N 10
ATOM 17537 C CA . ASN A 1 75 ? 28.651 -3.998 -2.165 1.00 0.00 75 ASN A CA 10
ATOM 17538 C C . ASN A 1 75 ? 28.272 -4.526 -0.781 1.00 0.00 75 ASN A C 10
ATOM 17539 O O . ASN A 1 75 ? 28.868 -5.485 -0.292 1.00 0.00 75 ASN A O 10
ATOM 17550 N N . GLU A 1 76 ? 27.282 -3.896 -0.151 1.00 0.00 76 GLU A N 10
ATOM 17551 C CA . GLU A 1 76 ? 26.837 -4.312 1.174 1.00 0.00 76 GLU A CA 10
ATOM 17552 C C . GLU A 1 76 ? 25.623 -5.230 1.082 1.00 0.00 76 GLU A C 10
ATOM 17553 O O . GLU A 1 76 ? 24.710 -5.155 1.905 1.00 0.00 76 GLU A O 10
ATOM 17565 N N . GLY A 1 77 ? 25.622 -6.098 0.076 1.00 0.00 77 GLY A N 10
ATOM 17566 C CA . GLY A 1 77 ? 24.517 -7.023 -0.108 1.00 0.00 77 GLY A CA 10
ATOM 17567 C C . GLY A 1 77 ? 23.177 -6.321 -0.218 1.00 0.00 77 GLY A C 10
ATOM 17568 O O . GLY A 1 77 ? 22.140 -6.895 0.117 1.00 0.00 77 GLY A O 10
ATOM 17572 N N . ASN A 1 78 ? 23.196 -5.078 -0.689 1.00 0.00 78 ASN A N 10
ATOM 17573 C CA . ASN A 1 78 ? 21.972 -4.301 -0.841 1.00 0.00 78 ASN A CA 10
ATOM 17574 C C . ASN A 1 78 ? 20.993 -5.003 -1.777 1.00 0.00 78 ASN A C 10
ATOM 17575 O O . ASN A 1 78 ? 19.780 -4.965 -1.566 1.00 0.00 78 ASN A O 10
ATOM 17586 N N . GLU A 1 79 ? 21.527 -5.642 -2.813 1.00 0.00 79 GLU A N 10
ATOM 17587 C CA . GLU A 1 79 ? 20.701 -6.352 -3.782 1.00 0.00 79 GLU A CA 10
ATOM 17588 C C . GLU A 1 79 ? 21.187 -7.786 -3.965 1.00 0.00 79 GLU A C 10
ATOM 17589 O O . GLU A 1 79 ? 22.361 -8.086 -3.748 1.00 0.00 79 GLU A O 10
ATOM 17601 N N . VAL A 1 80 ? 20.276 -8.667 -4.365 1.00 0.00 80 VAL A N 10
ATOM 17602 C CA . VAL A 1 80 ? 20.612 -10.070 -4.578 1.00 0.00 80 VAL A CA 10
ATOM 17603 C C . VAL A 1 80 ? 19.709 -10.696 -5.636 1.00 0.00 80 VAL A C 10
ATOM 17604 O O . VAL A 1 80 ? 20.185 -11.224 -6.640 1.00 0.00 80 VAL A O 10
ATOM 17617 N N . VAL A 1 81 ? 18.401 -10.632 -5.402 1.00 0.00 81 VAL A N 10
ATOM 17618 C CA . VAL A 1 81 ? 17.430 -11.191 -6.335 1.00 0.00 81 VAL A CA 10
ATOM 17619 C C . VAL A 1 81 ? 16.366 -10.158 -6.701 1.00 0.00 81 VAL A C 10
ATOM 17620 O O . VAL A 1 81 ? 15.243 -10.201 -6.197 1.00 0.00 81 VAL A O 10
ATOM 17633 N N . PRO A 1 82 ? 16.707 -9.210 -7.591 1.00 0.00 82 PRO A N 10
ATOM 17634 C CA . PRO A 1 82 ? 15.775 -8.162 -8.023 1.00 0.00 82 PRO A CA 10
ATOM 17635 C C . PRO A 1 82 ? 14.441 -8.731 -8.495 1.00 0.00 82 PRO A C 10
ATOM 17636 O O . PRO A 1 82 ? 14.398 -9.611 -9.353 1.00 0.00 82 PRO A O 10
ATOM 17647 N N . LYS A 1 83 ? 13.354 -8.221 -7.926 1.00 0.00 83 LYS A N 10
ATOM 17648 C CA . LYS A 1 83 ? 12.017 -8.676 -8.285 1.00 0.00 83 LYS A CA 10
ATOM 17649 C C . LYS A 1 83 ? 10.975 -7.606 -7.968 1.00 0.00 83 LYS A C 10
ATOM 17650 O O . LYS A 1 83 ? 11.255 -6.653 -7.238 1.00 0.00 83 LYS A O 10
ATOM 17669 N N . PRO A 1 84 ? 9.754 -7.748 -8.512 1.00 0.00 84 PRO A N 10
ATOM 17670 C CA . PRO A 1 84 ? 8.671 -6.787 -8.281 1.00 0.00 84 PRO A CA 10
ATOM 17671 C C . PRO A 1 84 ? 8.201 -6.787 -6.830 1.00 0.00 84 PRO A C 10
ATOM 17672 O O . PRO A 1 84 ? 7.848 -7.830 -6.282 1.00 0.00 84 PRO A O 10
ATOM 17683 N N . GLN A 1 85 ? 8.198 -5.608 -6.215 1.00 0.00 85 GLN A N 10
ATOM 17684 C CA . GLN A 1 85 ? 7.770 -5.473 -4.828 1.00 0.00 85 GLN A CA 10
ATOM 17685 C C . GLN A 1 85 ? 6.267 -5.237 -4.743 1.00 0.00 85 GLN A C 10
ATOM 17686 O O . GLN A 1 85 ? 5.735 -4.327 -5.376 1.00 0.00 85 GLN A O 10
ATOM 17700 N N . ARG A 1 86 ? 5.587 -6.066 -3.957 1.00 0.00 86 ARG A N 10
ATOM 17701 C CA . ARG A 1 86 ? 4.145 -5.948 -3.789 1.00 0.00 86 ARG A CA 10
ATOM 17702 C C . ARG A 1 86 ? 3.760 -6.018 -2.315 1.00 0.00 86 ARG A C 10
ATOM 17703 O O . ARG A 1 86 ? 4.341 -6.786 -1.548 1.00 0.00 86 ARG A O 10
ATOM 17724 N N . HIS A 1 87 ? 2.775 -5.215 -1.927 1.00 0.00 87 HIS A N 10
ATOM 17725 C CA . HIS A 1 87 ? 2.311 -5.187 -0.545 1.00 0.00 87 HIS A CA 10
ATOM 17726 C C . HIS A 1 87 ? 0.851 -5.619 -0.453 1.00 0.00 87 HIS A C 10
ATOM 17727 O O . HIS A 1 87 ? -0.048 -4.898 -0.886 1.00 0.00 87 HIS A O 10
ATOM 17742 N N . MET A 1 88 ? 0.621 -6.797 0.114 1.00 0.00 88 MET A N 10
ATOM 17743 C CA . MET A 1 88 ? -0.731 -7.322 0.263 1.00 0.00 88 MET A CA 10
ATOM 17744 C C . MET A 1 88 ? -1.293 -6.986 1.640 1.00 0.00 88 MET A C 10
ATOM 17745 O O . MET A 1 88 ? -0.708 -7.342 2.663 1.00 0.00 88 MET A O 10
ATOM 17759 N N . PHE A 1 89 ? -2.426 -6.293 1.659 1.00 0.00 89 PHE A N 10
ATOM 17760 C CA . PHE A 1 89 ? -3.063 -5.905 2.912 1.00 0.00 89 PHE A CA 10
ATOM 17761 C C . PHE A 1 89 ? -4.378 -6.649 3.116 1.00 0.00 89 PHE A C 10
ATOM 17762 O O . PHE A 1 89 ? -5.017 -7.079 2.157 1.00 0.00 89 PHE A O 10
ATOM 17779 N N . SER A 1 90 ? -4.779 -6.787 4.375 1.00 0.00 90 SER A N 10
ATOM 17780 C CA . SER A 1 90 ? -6.022 -7.468 4.715 1.00 0.00 90 SER A CA 10
ATOM 17781 C C . SER A 1 90 ? -6.978 -6.511 5.418 1.00 0.00 90 SER A C 10
ATOM 17782 O O . SER A 1 90 ? -6.654 -5.960 6.470 1.00 0.00 90 SER A O 10
ATOM 17790 N N . PHE A 1 91 ? -8.148 -6.304 4.826 1.00 0.00 91 PHE A N 10
ATOM 17791 C CA . PHE A 1 91 ? -9.136 -5.399 5.393 1.00 0.00 91 PHE A CA 10
ATOM 17792 C C . PHE A 1 91 ? -10.242 -6.150 6.112 1.00 0.00 91 PHE A C 10
ATOM 17793 O O . PHE A 1 91 ? -10.755 -7.156 5.621 1.00 0.00 91 PHE A O 10
ATOM 17810 N N . ASN A 1 92 ? -10.623 -5.635 7.273 1.00 0.00 92 ASN A N 10
ATOM 17811 C CA . ASN A 1 92 ? -11.688 -6.233 8.059 1.00 0.00 92 ASN A CA 10
ATOM 17812 C C . ASN A 1 92 ? -13.003 -5.497 7.814 1.00 0.00 92 ASN A C 10
ATOM 17813 O O . ASN A 1 92 ? -13.993 -5.732 8.506 1.00 0.00 92 ASN A O 10
ATOM 17824 N N . ASN A 1 93 ? -13.008 -4.601 6.823 1.00 0.00 93 ASN A N 10
ATOM 17825 C CA . ASN A 1 93 ? -14.205 -3.838 6.500 1.00 0.00 93 ASN A CA 10
ATOM 17826 C C . ASN A 1 93 ? -14.197 -3.383 5.046 1.00 0.00 93 ASN A C 10
ATOM 17827 O O . ASN A 1 93 ? -13.268 -2.710 4.599 1.00 0.00 93 ASN A O 10
ATOM 17838 N N . ARG A 1 94 ? -15.244 -3.752 4.314 1.00 0.00 94 ARG A N 10
ATOM 17839 C CA . ARG A 1 94 ? -15.365 -3.380 2.910 1.00 0.00 94 ARG A CA 10
ATOM 17840 C C . ARG A 1 94 ? -15.400 -1.865 2.756 1.00 0.00 94 ARG A C 10
ATOM 17841 O O . ARG A 1 94 ? -14.795 -1.308 1.841 1.00 0.00 94 ARG A O 10
ATOM 17862 N N . THR A 1 95 ? -16.113 -1.197 3.657 1.00 0.00 95 THR A N 10
ATOM 17863 C CA . THR A 1 95 ? -16.228 0.240 3.627 1.00 0.00 95 THR A CA 10
ATOM 17864 C C . THR A 1 95 ? -14.878 0.897 3.860 1.00 0.00 95 THR A C 10
ATOM 17865 O O . THR A 1 95 ? -14.518 1.865 3.191 1.00 0.00 95 THR A O 10
ATOM 17876 N N . VAL A 1 96 ? -14.136 0.354 4.809 1.00 0.00 96 VAL A N 10
ATOM 17877 C CA . VAL A 1 96 ? -12.818 0.873 5.135 1.00 0.00 96 VAL A CA 10
ATOM 17878 C C . VAL A 1 96 ? -11.831 0.569 4.018 1.00 0.00 96 VAL A C 10
ATOM 17879 O O . VAL A 1 96 ? -10.922 1.351 3.744 1.00 0.00 96 VAL A O 10
ATOM 17892 N N . MET A 1 97 ? -12.027 -0.572 3.374 1.00 0.00 97 MET A N 10
ATOM 17893 C CA . MET A 1 97 ? -11.161 -0.983 2.279 1.00 0.00 97 MET A CA 10
ATOM 17894 C C . MET A 1 97 ? -11.469 -0.181 1.018 1.00 0.00 97 MET A C 10
ATOM 17895 O O . MET A 1 97 ? -10.585 0.081 0.204 1.00 0.00 97 MET A O 10
ATOM 17909 N N . ASP A 1 98 ? -12.732 0.209 0.865 1.00 0.00 98 ASP A N 10
ATOM 17910 C CA . ASP A 1 98 ? -13.153 0.982 -0.291 1.00 0.00 98 ASP A CA 10
ATOM 17911 C C . ASP A 1 98 ? -12.755 2.444 -0.137 1.00 0.00 98 ASP A C 10
ATOM 17912 O O . ASP A 1 98 ? -12.538 3.148 -1.124 1.00 0.00 98 ASP A O 10
ATOM 17921 N N . ASN A 1 99 ? -12.660 2.893 1.107 1.00 0.00 99 ASN A N 10
ATOM 17922 C CA . ASN A 1 99 ? -12.285 4.269 1.397 1.00 0.00 99 ASN A CA 10
ATOM 17923 C C . ASN A 1 99 ? -10.813 4.502 1.088 1.00 0.00 99 ASN A C 10
ATOM 17924 O O . ASN A 1 99 ? -10.413 5.595 0.686 1.00 0.00 99 ASN A O 10
ATOM 17935 N N . ILE A 1 100 ? -10.015 3.462 1.279 1.00 0.00 100 ILE A N 10
ATOM 17936 C CA . ILE A 1 100 ? -8.583 3.532 1.025 1.00 0.00 100 ILE A CA 10
ATOM 17937 C C . ILE A 1 100 ? -8.269 3.236 -0.439 1.00 0.00 100 ILE A C 10
ATOM 17938 O O . ILE A 1 100 ? -7.481 3.940 -1.071 1.00 0.00 100 ILE A O 10
ATOM 17954 N N . LYS A 1 101 ? -8.888 2.187 -0.970 1.00 0.00 101 LYS A N 10
ATOM 17955 C CA . LYS A 1 101 ? -8.673 1.790 -2.357 1.00 0.00 101 LYS A CA 10
ATOM 17956 C C . LYS A 1 101 ? -8.985 2.937 -3.315 1.00 0.00 101 LYS A C 10
ATOM 17957 O O . LYS A 1 101 ? -8.210 3.223 -4.227 1.00 0.00 101 LYS A O 10
ATOM 17976 N N . MET A 1 102 ? -10.124 3.587 -3.104 1.00 0.00 102 MET A N 10
ATOM 17977 C CA . MET A 1 102 ? -10.534 4.698 -3.954 1.00 0.00 102 MET A CA 10
ATOM 17978 C C . MET A 1 102 ? -9.629 5.904 -3.755 1.00 0.00 102 MET A C 10
ATOM 17979 O O . MET A 1 102 ? -9.407 6.686 -4.677 1.00 0.00 102 MET A O 10
ATOM 17993 N N . THR A 1 103 ? -9.106 6.046 -2.548 1.00 0.00 103 THR A N 10
ATOM 17994 C CA . THR A 1 103 ? -8.221 7.149 -2.229 1.00 0.00 103 THR A CA 10
ATOM 17995 C C . THR A 1 103 ? -6.830 6.886 -2.796 1.00 0.00 103 THR A C 10
ATOM 17996 O O . THR A 1 103 ? -6.126 7.810 -3.201 1.00 0.00 103 THR A O 10
ATOM 18007 N N . LEU A 1 104 ? -6.448 5.613 -2.830 1.00 0.00 104 LEU A N 10
ATOM 18008 C CA . LEU A 1 104 ? -5.149 5.224 -3.357 1.00 0.00 104 LEU A CA 10
ATOM 18009 C C . LEU A 1 104 ? -5.113 5.399 -4.870 1.00 0.00 104 LEU A C 10
ATOM 18010 O O . LEU A 1 104 ? -4.075 5.737 -5.438 1.00 0.00 104 LEU A O 10
ATOM 18026 N N . GLN A 1 105 ? -6.253 5.173 -5.517 1.00 0.00 105 GLN A N 10
ATOM 18027 C CA . GLN A 1 105 ? -6.341 5.314 -6.964 1.00 0.00 105 GLN A CA 10
ATOM 18028 C C . GLN A 1 105 ? -6.185 6.772 -7.368 1.00 0.00 105 GLN A C 10
ATOM 18029 O O . GLN A 1 105 ? -5.605 7.086 -8.408 1.00 0.00 105 GLN A O 10
ATOM 18043 N N . GLN A 1 106 ? -6.704 7.656 -6.532 1.00 0.00 106 GLN A N 10
ATOM 18044 C CA . GLN A 1 106 ? -6.620 9.086 -6.788 1.00 0.00 106 GLN A CA 10
ATOM 18045 C C . GLN A 1 106 ? -5.168 9.540 -6.790 1.00 0.00 106 GLN A C 10
ATOM 18046 O O . GLN A 1 106 ? -4.755 10.332 -7.637 1.00 0.00 106 GLN A O 10
ATOM 18060 N N . ILE A 1 107 ? -4.388 9.019 -5.847 1.00 0.00 107 ILE A N 10
ATOM 18061 C CA . ILE A 1 107 ? -2.976 9.359 -5.760 1.00 0.00 107 ILE A CA 10
ATOM 18062 C C . ILE A 1 107 ? -2.276 9.019 -7.071 1.00 0.00 107 ILE A C 10
ATOM 18063 O O . ILE A 1 107 ? -1.478 9.800 -7.587 1.00 0.00 107 ILE A O 10
ATOM 18079 N N . ILE A 1 108 ? -2.608 7.852 -7.612 1.00 0.00 108 ILE A N 10
ATOM 18080 C CA . ILE A 1 108 ? -2.042 7.398 -8.879 1.00 0.00 108 ILE A CA 10
ATOM 18081 C C . ILE A 1 108 ? -2.232 8.454 -9.946 1.00 0.00 108 ILE A C 10
ATOM 18082 O O . ILE A 1 108 ? -1.293 8.861 -10.630 1.00 0.00 108 ILE A O 10
ATOM 18098 N N . SER A 1 109 ? -3.472 8.880 -10.072 1.00 0.00 109 SER A N 10
ATOM 18099 C CA . SER A 1 109 ? -3.852 9.892 -11.052 1.00 0.00 109 SER A CA 10
ATOM 18100 C C . SER A 1 109 ? -3.005 11.149 -10.905 1.00 0.00 109 SER A C 10
ATOM 18101 O O . SER A 1 109 ? -2.760 11.863 -11.877 1.00 0.00 109 SER A O 10
ATOM 18109 N N . ARG A 1 110 ? -2.562 11.414 -9.684 1.00 0.00 110 ARG A N 10
ATOM 18110 C CA . ARG A 1 110 ? -1.743 12.586 -9.407 1.00 0.00 110 ARG A CA 10
ATOM 18111 C C . ARG A 1 110 ? -0.340 12.414 -9.965 1.00 0.00 110 ARG A C 10
ATOM 18112 O O . ARG A 1 110 ? 0.272 13.368 -10.446 1.00 0.00 110 ARG A O 10
ATOM 18133 N N . TYR A 1 111 ? 0.161 11.191 -9.902 1.00 0.00 111 TYR A N 10
ATOM 18134 C CA . TYR A 1 111 ? 1.495 10.885 -10.408 1.00 0.00 111 TYR A CA 10
ATOM 18135 C C . TYR A 1 111 ? 1.498 10.863 -11.930 1.00 0.00 111 TYR A C 10
ATOM 18136 O O . TYR A 1 111 ? 2.500 11.182 -12.568 1.00 0.00 111 TYR A O 10
ATOM 18154 N N . LYS A 1 112 ? 0.363 10.489 -12.502 1.00 0.00 112 LYS A N 10
ATOM 18155 C CA . LYS A 1 112 ? 0.214 10.426 -13.946 1.00 0.00 112 LYS A CA 10
ATOM 18156 C C . LYS A 1 112 ? 0.078 11.824 -14.541 1.00 0.00 112 LYS A C 10
ATOM 18157 O O . LYS A 1 112 ? 0.502 12.076 -15.668 1.00 0.00 112 LYS A O 10
ATOM 18176 N N . ASP A 1 113 ? -0.517 12.732 -13.771 1.00 0.00 113 ASP A N 10
ATOM 18177 C CA . ASP A 1 113 ? -0.710 14.107 -14.221 1.00 0.00 113 ASP A CA 10
ATOM 18178 C C . ASP A 1 113 ? 0.628 14.769 -14.537 1.00 0.00 113 ASP A C 10
ATOM 18179 O O . ASP A 1 113 ? 0.741 15.538 -15.490 1.00 0.00 113 ASP A O 10
ATOM 18188 N N . ALA A 1 114 ? 1.639 14.463 -13.729 1.00 0.00 114 ALA A N 10
ATOM 18189 C CA . ALA A 1 114 ? 2.968 15.028 -13.922 1.00 0.00 114 ALA A CA 10
ATOM 18190 C C . ALA A 1 114 ? 3.548 14.620 -15.272 1.00 0.00 114 ALA A C 10
ATOM 18191 O O . ALA A 1 114 ? 4.287 15.381 -15.897 1.00 0.00 114 ALA A O 10
ATOM 18198 N N . ASP A 1 115 ? 3.207 13.416 -15.718 1.00 0.00 115 ASP A N 10
ATOM 18199 C CA . ASP A 1 115 ? 3.695 12.907 -16.994 1.00 0.00 115 ASP A CA 10
ATOM 18200 C C . ASP A 1 115 ? 2.650 12.016 -17.659 1.00 0.00 115 ASP A C 10
ATOM 18201 O O . ASP A 1 115 ? 2.276 10.989 -17.054 1.00 0.00 115 ASP A O 10
ATOM 18211 N N . PRO A 1 1 ? -14.839 12.582 4.646 1.00 0.00 1 PRO A N 11
ATOM 18212 C CA . PRO A 1 1 ? -14.245 11.950 3.452 1.00 0.00 1 PRO A CA 11
ATOM 18213 C C . PRO A 1 1 ? -13.466 10.685 3.807 1.00 0.00 1 PRO A C 11
ATOM 18214 O O . PRO A 1 1 ? -13.593 10.156 4.911 1.00 0.00 1 PRO A O 11
ATOM 18227 N N . SER A 1 2 ? -12.659 10.209 2.864 1.00 0.00 2 SER A N 11
ATOM 18228 C CA . SER A 1 2 ? -11.859 9.008 3.077 1.00 0.00 2 SER A CA 11
ATOM 18229 C C . SER A 1 2 ? -10.371 9.315 2.949 1.00 0.00 2 SER A C 11
ATOM 18230 O O . SER A 1 2 ? -9.973 10.198 2.190 1.00 0.00 2 SER A O 11
ATOM 18238 N N . HIS A 1 3 ? -9.554 8.579 3.696 1.00 0.00 3 HIS A N 11
ATOM 18239 C CA . HIS A 1 3 ? -8.107 8.771 3.665 1.00 0.00 3 HIS A CA 11
ATOM 18240 C C . HIS A 1 3 ? -7.414 7.834 4.647 1.00 0.00 3 HIS A C 11
ATOM 18241 O O . HIS A 1 3 ? -6.320 7.331 4.380 1.00 0.00 3 HIS A O 11
ATOM 18256 N N . SER A 1 4 ? -8.059 7.605 5.779 1.00 0.00 4 SER A N 11
ATOM 18257 C CA . SER A 1 4 ? -7.518 6.729 6.811 1.00 0.00 4 SER A CA 11
ATOM 18258 C C . SER A 1 4 ? -8.507 5.624 7.160 1.00 0.00 4 SER A C 11
ATOM 18259 O O . SER A 1 4 ? -9.682 5.887 7.426 1.00 0.00 4 SER A O 11
ATOM 18267 N N . GLY A 1 5 ? -8.023 4.389 7.158 1.00 0.00 5 GLY A N 11
ATOM 18268 C CA . GLY A 1 5 ? -8.867 3.254 7.477 1.00 0.00 5 GLY A CA 11
ATOM 18269 C C . GLY A 1 5 ? -8.062 2.082 7.992 1.00 0.00 5 GLY A C 11
ATOM 18270 O O . GLY A 1 5 ? -6.908 1.899 7.604 1.00 0.00 5 GLY A O 11
ATOM 18274 N N . ALA A 1 6 ? -8.660 1.287 8.872 1.00 0.00 6 ALA A N 11
ATOM 18275 C CA . ALA A 1 6 ? -7.968 0.137 9.433 1.00 0.00 6 ALA A CA 11
ATOM 18276 C C . ALA A 1 6 ? -7.618 -0.878 8.356 1.00 0.00 6 ALA A C 11
ATOM 18277 O O . ALA A 1 6 ? -8.421 -1.165 7.469 1.00 0.00 6 ALA A O 11
ATOM 18284 N N . ALA A 1 7 ? -6.411 -1.418 8.446 1.00 0.00 7 ALA A N 11
ATOM 18285 C CA . ALA A 1 7 ? -5.942 -2.404 7.484 1.00 0.00 7 ALA A CA 11
ATOM 18286 C C . ALA A 1 7 ? -4.903 -3.341 8.096 1.00 0.00 7 ALA A C 11
ATOM 18287 O O . ALA A 1 7 ? -4.122 -2.937 8.957 1.00 0.00 7 ALA A O 11
ATOM 18294 N N . ILE A 1 8 ? -4.896 -4.595 7.644 1.00 0.00 8 ILE A N 11
ATOM 18295 C CA . ILE A 1 8 ? -3.948 -5.583 8.145 1.00 0.00 8 ILE A CA 11
ATOM 18296 C C . ILE A 1 8 ? -2.739 -5.702 7.234 1.00 0.00 8 ILE A C 11
ATOM 18297 O O . ILE A 1 8 ? -2.855 -5.642 6.010 1.00 0.00 8 ILE A O 11
ATOM 18313 N N . PHE A 1 9 ? -1.583 -5.902 7.844 1.00 0.00 9 PHE A N 11
ATOM 18314 C CA . PHE A 1 9 ? -0.346 -6.067 7.102 1.00 0.00 9 PHE A CA 11
ATOM 18315 C C . PHE A 1 9 ? 0.558 -7.061 7.818 1.00 0.00 9 PHE A C 11
ATOM 18316 O O . PHE A 1 9 ? 1.137 -6.750 8.858 1.00 0.00 9 PHE A O 11
ATOM 18333 N N . GLU A 1 10 ? 0.663 -8.263 7.256 1.00 0.00 10 GLU A N 11
ATOM 18334 C CA . GLU A 1 10 ? 1.480 -9.325 7.829 1.00 0.00 10 GLU A CA 11
ATOM 18335 C C . GLU A 1 10 ? 0.772 -9.993 9.008 1.00 0.00 10 GLU A C 11
ATOM 18336 O O . GLU A 1 10 ? 1.359 -10.175 10.076 1.00 0.00 10 GLU A O 11
ATOM 18348 N N . LYS A 1 11 ? -0.488 -10.382 8.799 1.00 0.00 11 LYS A N 11
ATOM 18349 C CA . LYS A 1 11 ? -1.270 -11.055 9.820 1.00 0.00 11 LYS A CA 11
ATOM 18350 C C . LYS A 1 11 ? -1.490 -10.191 11.061 1.00 0.00 11 LYS A C 11
ATOM 18351 O O . LYS A 1 11 ? -1.943 -10.688 12.092 1.00 0.00 11 LYS A O 11
ATOM 18370 N N . VAL A 1 12 ? -1.203 -8.898 10.956 1.00 0.00 12 VAL A N 11
ATOM 18371 C CA . VAL A 1 12 ? -1.407 -7.987 12.059 1.00 0.00 12 VAL A CA 11
ATOM 18372 C C . VAL A 1 12 ? -2.304 -6.847 11.602 1.00 0.00 12 VAL A C 11
ATOM 18373 O O . VAL A 1 12 ? -2.166 -6.358 10.483 1.00 0.00 12 VAL A O 11
ATOM 18386 N N . SER A 1 13 ? -3.242 -6.447 12.448 1.00 0.00 13 SER A N 11
ATOM 18387 C CA . SER A 1 13 ? -4.169 -5.384 12.088 1.00 0.00 13 SER A CA 11
ATOM 18388 C C . SER A 1 13 ? -3.797 -4.065 12.745 1.00 0.00 13 SER A C 11
ATOM 18389 O O . SER A 1 13 ? -3.321 -4.024 13.880 1.00 0.00 13 SER A O 11
ATOM 18397 N N . GLY A 1 14 ? -4.029 -2.987 12.011 1.00 0.00 14 GLY A N 11
ATOM 18398 C CA . GLY A 1 14 ? -3.732 -1.660 12.503 1.00 0.00 14 GLY A CA 11
ATOM 18399 C C . GLY A 1 14 ? -4.404 -0.594 11.662 1.00 0.00 14 GLY A C 11
ATOM 18400 O O . GLY A 1 14 ? -5.100 -0.910 10.698 1.00 0.00 14 GLY A O 11
ATOM 18404 N N . ILE A 1 15 ? -4.200 0.665 12.019 1.00 0.00 15 ILE A N 11
ATOM 18405 C CA . ILE A 1 15 ? -4.802 1.763 11.276 1.00 0.00 15 ILE A CA 11
ATOM 18406 C C . ILE A 1 15 ? -3.870 2.259 10.178 1.00 0.00 15 ILE A C 11
ATOM 18407 O O . ILE A 1 15 ? -2.703 2.563 10.421 1.00 0.00 15 ILE A O 11
ATOM 18423 N N . ILE A 1 16 ? -4.404 2.320 8.965 1.00 0.00 16 ILE A N 11
ATOM 18424 C CA . ILE A 1 16 ? -3.644 2.759 7.808 1.00 0.00 16 ILE A CA 11
ATOM 18425 C C . ILE A 1 16 ? -3.992 4.202 7.451 1.00 0.00 16 ILE A C 11
ATOM 18426 O O . ILE A 1 16 ? -5.137 4.514 7.126 1.00 0.00 16 ILE A O 11
ATOM 18442 N N . ALA A 1 17 ? -2.993 5.077 7.509 1.00 0.00 17 ALA A N 11
ATOM 18443 C CA . ALA A 1 17 ? -3.192 6.483 7.188 1.00 0.00 17 ALA A CA 11
ATOM 18444 C C . ALA A 1 17 ? -2.470 6.846 5.897 1.00 0.00 17 ALA A C 11
ATOM 18445 O O . ALA A 1 17 ? -1.377 6.349 5.626 1.00 0.00 17 ALA A O 11
ATOM 18452 N N . ILE A 1 18 ? -3.085 7.712 5.102 1.00 0.00 18 ILE A N 11
ATOM 18453 C CA . ILE A 1 18 ? -2.502 8.135 3.843 1.00 0.00 18 ILE A CA 11
ATOM 18454 C C . ILE A 1 18 ? -1.961 9.560 3.950 1.00 0.00 18 ILE A C 11
ATOM 18455 O O . ILE A 1 18 ? -2.713 10.503 4.195 1.00 0.00 18 ILE A O 11
ATOM 18471 N N . ASN A 1 19 ? -0.655 9.705 3.763 1.00 0.00 19 ASN A N 11
ATOM 18472 C CA . ASN A 1 19 ? -0.015 11.011 3.837 1.00 0.00 19 ASN A CA 11
ATOM 18473 C C . ASN A 1 19 ? 0.427 11.478 2.456 1.00 0.00 19 ASN A C 11
ATOM 18474 O O . ASN A 1 19 ? 1.368 10.935 1.876 1.00 0.00 19 ASN A O 11
ATOM 18485 N N . GLU A 1 20 ? -0.255 12.491 1.936 1.00 0.00 20 GLU A N 11
ATOM 18486 C CA . GLU A 1 20 ? 0.068 13.039 0.625 1.00 0.00 20 GLU A CA 11
ATOM 18487 C C . GLU A 1 20 ? 0.640 14.450 0.747 1.00 0.00 20 GLU A C 11
ATOM 18488 O O . GLU A 1 20 ? 1.066 15.043 -0.244 1.00 0.00 20 GLU A O 11
ATOM 18500 N N . ASP A 1 21 ? 0.648 14.981 1.967 1.00 0.00 21 ASP A N 11
ATOM 18501 C CA . ASP A 1 21 ? 1.167 16.319 2.214 1.00 0.00 21 ASP A CA 11
ATOM 18502 C C . ASP A 1 21 ? 2.650 16.406 1.875 1.00 0.00 21 ASP A C 11
ATOM 18503 O O . ASP A 1 21 ? 3.184 17.496 1.672 1.00 0.00 21 ASP A O 11
ATOM 18512 N N . VAL A 1 22 ? 3.313 15.257 1.816 1.00 0.00 22 VAL A N 11
ATOM 18513 C CA . VAL A 1 22 ? 4.729 15.218 1.504 1.00 0.00 22 VAL A CA 11
ATOM 18514 C C . VAL A 1 22 ? 4.950 14.932 0.021 1.00 0.00 22 VAL A C 11
ATOM 18515 O O . VAL A 1 22 ? 4.042 15.087 -0.794 1.00 0.00 22 VAL A O 11
ATOM 18528 N N . SER A 1 23 ? 6.160 14.511 -0.319 1.00 0.00 23 SER A N 11
ATOM 18529 C CA . SER A 1 23 ? 6.500 14.203 -1.701 1.00 0.00 23 SER A CA 11
ATOM 18530 C C . SER A 1 23 ? 7.807 13.414 -1.775 1.00 0.00 23 SER A C 11
ATOM 18531 O O . SER A 1 23 ? 8.872 13.940 -1.452 1.00 0.00 23 SER A O 11
ATOM 18539 N N . PRO A 1 24 ? 7.750 12.137 -2.201 1.00 0.00 24 PRO A N 11
ATOM 18540 C CA . PRO A 1 24 ? 6.504 11.469 -2.595 1.00 0.00 24 PRO A CA 11
ATOM 18541 C C . PRO A 1 24 ? 5.628 11.115 -1.397 1.00 0.00 24 PRO A C 11
ATOM 18542 O O . PRO A 1 24 ? 6.127 10.882 -0.297 1.00 0.00 24 PRO A O 11
ATOM 18553 N N . ALA A 1 25 ? 4.317 11.069 -1.622 1.00 0.00 25 ALA A N 11
ATOM 18554 C CA . ALA A 1 25 ? 3.367 10.735 -0.565 1.00 0.00 25 ALA A CA 11
ATOM 18555 C C . ALA A 1 25 ? 3.732 9.403 0.087 1.00 0.00 25 ALA A C 11
ATOM 18556 O O . ALA A 1 25 ? 4.624 8.699 -0.387 1.00 0.00 25 ALA A O 11
ATOM 18563 N N . GLU A 1 26 ? 3.045 9.062 1.172 1.00 0.00 26 GLU A N 11
ATOM 18564 C CA . GLU A 1 26 ? 3.314 7.810 1.874 1.00 0.00 26 GLU A CA 11
ATOM 18565 C C . GLU A 1 26 ? 2.108 7.357 2.693 1.00 0.00 26 GLU A C 11
ATOM 18566 O O . GLU A 1 26 ? 1.362 8.178 3.228 1.00 0.00 26 GLU A O 11
ATOM 18578 N N . LEU A 1 27 ? 1.933 6.042 2.793 1.00 0.00 27 LEU A N 11
ATOM 18579 C CA . LEU A 1 27 ? 0.828 5.468 3.554 1.00 0.00 27 LEU A CA 11
ATOM 18580 C C . LEU A 1 27 ? 1.345 4.809 4.829 1.00 0.00 27 LEU A C 11
ATOM 18581 O O . LEU A 1 27 ? 2.078 3.821 4.776 1.00 0.00 27 LEU A O 11
ATOM 18597 N N . THR A 1 28 ? 0.978 5.375 5.974 1.00 0.00 28 THR A N 11
ATOM 18598 C CA . THR A 1 28 ? 1.409 4.879 7.255 1.00 0.00 28 THR A CA 11
ATOM 18599 C C . THR A 1 28 ? 0.483 3.785 7.781 1.00 0.00 28 THR A C 11
ATOM 18600 O O . THR A 1 28 ? -0.724 3.807 7.543 1.00 0.00 28 THR A O 11
ATOM 18611 N N . TRP A 1 29 ? 1.063 2.836 8.509 1.00 0.00 29 TRP A N 11
ATOM 18612 C CA . TRP A 1 29 ? 0.313 1.739 9.091 1.00 0.00 29 TRP A CA 11
ATOM 18613 C C . TRP A 1 29 ? 0.689 1.554 10.553 1.00 0.00 29 TRP A C 11
ATOM 18614 O O . TRP A 1 29 ? 1.792 1.109 10.867 1.00 0.00 29 TRP A O 11
ATOM 18635 N N . ARG A 1 30 ? -0.232 1.883 11.444 1.00 0.00 30 ARG A N 11
ATOM 18636 C CA . ARG A 1 30 ? 0.016 1.730 12.870 1.00 0.00 30 ARG A CA 11
ATOM 18637 C C . ARG A 1 30 ? -0.747 0.523 13.404 1.00 0.00 30 ARG A C 11
ATOM 18638 O O . ARG A 1 30 ? -1.955 0.412 13.207 1.00 0.00 30 ARG A O 11
ATOM 18659 N N . SER A 1 31 ? -0.041 -0.383 14.073 1.00 0.00 31 SER A N 11
ATOM 18660 C CA . SER A 1 31 ? -0.668 -1.576 14.615 1.00 0.00 31 SER A CA 11
ATOM 18661 C C . SER A 1 31 ? -1.749 -1.211 15.620 1.00 0.00 31 SER A C 11
ATOM 18662 O O . SER A 1 31 ? -1.768 -0.103 16.154 1.00 0.00 31 SER A O 11
ATOM 18670 N N . THR A 1 32 ? -2.640 -2.156 15.880 1.00 0.00 32 THR A N 11
ATOM 18671 C CA . THR A 1 32 ? -3.716 -1.956 16.823 1.00 0.00 32 THR A CA 11
ATOM 18672 C C . THR A 1 32 ? -3.151 -1.674 18.206 1.00 0.00 32 THR A C 11
ATOM 18673 O O . THR A 1 32 ? -3.739 -0.945 19.004 1.00 0.00 32 THR A O 11
ATOM 18684 N N . ASP A 1 33 ? -2.001 -2.272 18.474 1.00 0.00 33 ASP A N 11
ATOM 18685 C CA . ASP A 1 33 ? -1.331 -2.112 19.756 1.00 0.00 33 ASP A CA 11
ATOM 18686 C C . ASP A 1 33 ? -0.765 -0.707 19.904 1.00 0.00 33 ASP A C 11
ATOM 18687 O O . ASP A 1 33 ? -0.718 -0.153 21.002 1.00 0.00 33 ASP A O 11
ATOM 18696 N N . GLY A 1 34 ? -0.335 -0.141 18.788 1.00 0.00 34 GLY A N 11
ATOM 18697 C CA . GLY A 1 34 ? 0.231 1.193 18.798 1.00 0.00 34 GLY A CA 11
ATOM 18698 C C . GLY A 1 34 ? 1.702 1.187 19.151 1.00 0.00 34 GLY A C 11
ATOM 18699 O O . GLY A 1 34 ? 2.236 2.180 19.643 1.00 0.00 34 GLY A O 11
ATOM 18703 N N . ASP A 1 35 ? 2.356 0.060 18.900 1.00 0.00 35 ASP A N 11
ATOM 18704 C CA . ASP A 1 35 ? 3.775 -0.082 19.194 1.00 0.00 35 ASP A CA 11
ATOM 18705 C C . ASP A 1 35 ? 4.593 -0.240 17.915 1.00 0.00 35 ASP A C 11
ATOM 18706 O O . ASP A 1 35 ? 5.806 -0.024 17.913 1.00 0.00 35 ASP A O 11
ATOM 18715 N N . LYS A 1 36 ? 3.927 -0.618 16.829 1.00 0.00 36 LYS A N 11
ATOM 18716 C CA . LYS A 1 36 ? 4.598 -0.800 15.547 1.00 0.00 36 LYS A CA 11
ATOM 18717 C C . LYS A 1 36 ? 3.948 0.059 14.470 1.00 0.00 36 LYS A C 11
ATOM 18718 O O . LYS A 1 36 ? 2.735 0.007 14.267 1.00 0.00 36 LYS A O 11
ATOM 18737 N N . VAL A 1 37 ? 4.764 0.848 13.781 1.00 0.00 37 VAL A N 11
ATOM 18738 C CA . VAL A 1 37 ? 4.269 1.718 12.724 1.00 0.00 37 VAL A CA 11
ATOM 18739 C C . VAL A 1 37 ? 5.050 1.514 11.431 1.00 0.00 37 VAL A C 11
ATOM 18740 O O . VAL A 1 37 ? 6.268 1.690 11.394 1.00 0.00 37 VAL A O 11
ATOM 18753 N N . HIS A 1 38 ? 4.339 1.144 10.372 1.00 0.00 38 HIS A N 11
ATOM 18754 C CA . HIS A 1 38 ? 4.966 0.917 9.072 1.00 0.00 38 HIS A CA 11
ATOM 18755 C C . HIS A 1 38 ? 4.596 2.014 8.088 1.00 0.00 38 HIS A C 11
ATOM 18756 O O . HIS A 1 38 ? 3.470 2.500 8.070 1.00 0.00 38 HIS A O 11
ATOM 18771 N N . THR A 1 39 ? 5.558 2.390 7.271 1.00 0.00 39 THR A N 11
ATOM 18772 C CA . THR A 1 39 ? 5.350 3.429 6.269 1.00 0.00 39 THR A CA 11
ATOM 18773 C C . THR A 1 39 ? 5.480 2.856 4.862 1.00 0.00 39 THR A C 11
ATOM 18774 O O . THR A 1 39 ? 6.439 2.149 4.553 1.00 0.00 39 THR A O 11
ATOM 18785 N N . VAL A 1 40 ? 4.505 3.163 4.013 1.00 0.00 40 VAL A N 11
ATOM 18786 C CA . VAL A 1 40 ? 4.504 2.676 2.639 1.00 0.00 40 VAL A CA 11
ATOM 18787 C C . VAL A 1 40 ? 4.645 3.824 1.646 1.00 0.00 40 VAL A C 11
ATOM 18788 O O . VAL A 1 40 ? 4.053 4.889 1.825 1.00 0.00 40 VAL A O 11
ATOM 18801 N N . VAL A 1 41 ? 5.428 3.601 0.597 1.00 0.00 41 VAL A N 11
ATOM 18802 C CA . VAL A 1 41 ? 5.640 4.615 -0.427 1.00 0.00 41 VAL A CA 11
ATOM 18803 C C . VAL A 1 41 ? 4.660 4.432 -1.581 1.00 0.00 41 VAL A C 11
ATOM 18804 O O . VAL A 1 41 ? 4.642 3.389 -2.233 1.00 0.00 41 VAL A O 11
ATOM 18817 N N . LEU A 1 42 ? 3.842 5.452 -1.820 1.00 0.00 42 LEU A N 11
ATOM 18818 C CA . LEU A 1 42 ? 2.852 5.403 -2.889 1.00 0.00 42 LEU A CA 11
ATOM 18819 C C . LEU A 1 42 ? 3.463 5.778 -4.240 1.00 0.00 42 LEU A C 11
ATOM 18820 O O . LEU A 1 42 ? 2.840 5.584 -5.284 1.00 0.00 42 LEU A O 11
ATOM 18836 N N . SER A 1 43 ? 4.680 6.313 -4.217 1.00 0.00 43 SER A N 11
ATOM 18837 C CA . SER A 1 43 ? 5.362 6.707 -5.443 1.00 0.00 43 SER A CA 11
ATOM 18838 C C . SER A 1 43 ? 5.994 5.497 -6.120 1.00 0.00 43 SER A C 11
ATOM 18839 O O . SER A 1 43 ? 6.189 5.486 -7.336 1.00 0.00 43 SER A O 11
ATOM 18847 N N . THR A 1 44 ? 6.315 4.479 -5.326 1.00 0.00 44 THR A N 11
ATOM 18848 C CA . THR A 1 44 ? 6.924 3.268 -5.853 1.00 0.00 44 THR A CA 11
ATOM 18849 C C . THR A 1 44 ? 5.871 2.194 -6.122 1.00 0.00 44 THR A C 11
ATOM 18850 O O . THR A 1 44 ? 6.191 1.007 -6.197 1.00 0.00 44 THR A O 11
ATOM 18861 N N . ILE A 1 45 ? 4.618 2.615 -6.265 1.00 0.00 45 ILE A N 11
ATOM 18862 C CA . ILE A 1 45 ? 3.524 1.687 -6.524 1.00 0.00 45 ILE A CA 11
ATOM 18863 C C . ILE A 1 45 ? 3.075 1.762 -7.978 1.00 0.00 45 ILE A C 11
ATOM 18864 O O . ILE A 1 45 ? 2.342 2.670 -8.368 1.00 0.00 45 ILE A O 11
ATOM 18880 N N . ASP A 1 46 ? 3.518 0.796 -8.777 1.00 0.00 46 ASP A N 11
ATOM 18881 C CA . ASP A 1 46 ? 3.162 0.748 -10.188 1.00 0.00 46 ASP A CA 11
ATOM 18882 C C . ASP A 1 46 ? 1.652 0.618 -10.362 1.00 0.00 46 ASP A C 11
ATOM 18883 O O . ASP A 1 46 ? 1.099 1.029 -11.382 1.00 0.00 46 ASP A O 11
ATOM 18892 N N . LYS A 1 47 ? 0.991 0.042 -9.363 1.00 0.00 47 LYS A N 11
ATOM 18893 C CA . LYS A 1 47 ? -0.454 -0.143 -9.417 1.00 0.00 47 LYS A CA 11
ATOM 18894 C C . LYS A 1 47 ? -0.995 -0.635 -8.075 1.00 0.00 47 LYS A C 11
ATOM 18895 O O . LYS A 1 47 ? -0.235 -1.079 -7.213 1.00 0.00 47 LYS A O 11
ATOM 18914 N N . LEU A 1 48 ? -2.311 -0.557 -7.909 1.00 0.00 48 LEU A N 11
ATOM 18915 C CA . LEU A 1 48 ? -2.955 -0.998 -6.678 1.00 0.00 48 LEU A CA 11
ATOM 18916 C C . LEU A 1 48 ? -4.169 -1.869 -6.986 1.00 0.00 48 LEU A C 11
ATOM 18917 O O . LEU A 1 48 ? -5.139 -1.407 -7.589 1.00 0.00 48 LEU A O 11
ATOM 18933 N N . GLN A 1 49 ? -4.111 -3.129 -6.570 1.00 0.00 49 GLN A N 11
ATOM 18934 C CA . GLN A 1 49 ? -5.207 -4.063 -6.803 1.00 0.00 49 GLN A CA 11
ATOM 18935 C C . GLN A 1 49 ? -5.905 -4.422 -5.496 1.00 0.00 49 GLN A C 11
ATOM 18936 O O . GLN A 1 49 ? -5.307 -4.353 -4.422 1.00 0.00 49 GLN A O 11
ATOM 18950 N N . ALA A 1 50 ? -7.174 -4.805 -5.593 1.00 0.00 50 ALA A N 11
ATOM 18951 C CA . ALA A 1 50 ? -7.953 -5.175 -4.418 1.00 0.00 50 ALA A CA 11
ATOM 18952 C C . ALA A 1 50 ? -8.868 -6.357 -4.714 1.00 0.00 50 ALA A C 11
ATOM 18953 O O . ALA A 1 50 ? -9.159 -6.656 -5.871 1.00 0.00 50 ALA A O 11
ATOM 18960 N N . THR A 1 51 ? -9.323 -7.023 -3.658 1.00 0.00 51 THR A N 11
ATOM 18961 C CA . THR A 1 51 ? -10.209 -8.174 -3.803 1.00 0.00 51 THR A CA 11
ATOM 18962 C C . THR A 1 51 ? -11.594 -7.736 -4.275 1.00 0.00 51 THR A C 11
ATOM 18963 O O . THR A 1 51 ? -12.048 -6.637 -3.959 1.00 0.00 51 THR A O 11
ATOM 18974 N N . PRO A 1 52 ? -12.286 -8.597 -5.042 1.00 0.00 52 PRO A N 11
ATOM 18975 C CA . PRO A 1 52 ? -13.625 -8.294 -5.557 1.00 0.00 52 PRO A CA 11
ATOM 18976 C C . PRO A 1 52 ? -14.681 -8.275 -4.456 1.00 0.00 52 PRO A C 11
ATOM 18977 O O . PRO A 1 52 ? -14.465 -8.806 -3.367 1.00 0.00 52 PRO A O 11
ATOM 18988 N N . ALA A 1 53 ? -15.820 -7.657 -4.748 1.00 0.00 53 ALA A N 11
ATOM 18989 C CA . ALA A 1 53 ? -16.912 -7.566 -3.784 1.00 0.00 53 ALA A CA 11
ATOM 18990 C C . ALA A 1 53 ? -17.556 -8.929 -3.536 1.00 0.00 53 ALA A C 11
ATOM 18991 O O . ALA A 1 53 ? -18.339 -9.091 -2.599 1.00 0.00 53 ALA A O 11
ATOM 18998 N N . SER A 1 54 ? -17.226 -9.906 -4.376 1.00 0.00 54 SER A N 11
ATOM 18999 C CA . SER A 1 54 ? -17.780 -11.249 -4.240 1.00 0.00 54 SER A CA 11
ATOM 19000 C C . SER A 1 54 ? -16.907 -12.121 -3.337 1.00 0.00 54 SER A C 11
ATOM 19001 O O . SER A 1 54 ? -17.218 -13.288 -3.100 1.00 0.00 54 SER A O 11
ATOM 19009 N N . SER A 1 55 ? -15.817 -11.551 -2.832 1.00 0.00 55 SER A N 11
ATOM 19010 C CA . SER A 1 55 ? -14.909 -12.274 -1.957 1.00 0.00 55 SER A CA 11
ATOM 19011 C C . SER A 1 55 ? -15.092 -11.833 -0.514 1.00 0.00 55 SER A C 11
ATOM 19012 O O . SER A 1 55 ? -14.806 -10.687 -0.164 1.00 0.00 55 SER A O 11
ATOM 19020 N N . GLU A 1 56 ? -15.563 -12.748 0.323 1.00 0.00 56 GLU A N 11
ATOM 19021 C CA . GLU A 1 56 ? -15.773 -12.449 1.731 1.00 0.00 56 GLU A CA 11
ATOM 19022 C C . GLU A 1 56 ? -14.472 -11.995 2.386 1.00 0.00 56 GLU A C 11
ATOM 19023 O O . GLU A 1 56 ? -14.483 -11.373 3.449 1.00 0.00 56 GLU A O 11
ATOM 19035 N N . LYS A 1 57 ? -13.350 -12.310 1.743 1.00 0.00 57 LYS A N 11
ATOM 19036 C CA . LYS A 1 57 ? -12.042 -11.932 2.261 1.00 0.00 57 LYS A CA 11
ATOM 19037 C C . LYS A 1 57 ? -11.558 -10.636 1.618 1.00 0.00 57 LYS A C 11
ATOM 19038 O O . LYS A 1 57 ? -11.119 -10.629 0.468 1.00 0.00 57 LYS A O 11
ATOM 19057 N N . MET A 1 58 ? -11.640 -9.543 2.368 1.00 0.00 58 MET A N 11
ATOM 19058 C CA . MET A 1 58 ? -11.213 -8.240 1.871 1.00 0.00 58 MET A CA 11
ATOM 19059 C C . MET A 1 58 ? -9.701 -8.082 1.996 1.00 0.00 58 MET A C 11
ATOM 19060 O O . MET A 1 58 ? -9.143 -8.198 3.087 1.00 0.00 58 MET A O 11
ATOM 19074 N N . MET A 1 59 ? -9.043 -7.819 0.872 1.00 0.00 59 MET A N 11
ATOM 19075 C CA . MET A 1 59 ? -7.596 -7.648 0.857 1.00 0.00 59 MET A CA 11
ATOM 19076 C C . MET A 1 59 ? -7.170 -6.691 -0.253 1.00 0.00 59 MET A C 11
ATOM 19077 O O . MET A 1 59 ? -7.689 -6.750 -1.368 1.00 0.00 59 MET A O 11
ATOM 19091 N N . LEU A 1 60 ? -6.221 -5.813 0.057 1.00 0.00 60 LEU A N 11
ATOM 19092 C CA . LEU A 1 60 ? -5.725 -4.850 -0.919 1.00 0.00 60 LEU A CA 11
ATOM 19093 C C . LEU A 1 60 ? -4.257 -5.109 -1.237 1.00 0.00 60 LEU A C 11
ATOM 19094 O O . LEU A 1 60 ? -3.395 -5.021 -0.362 1.00 0.00 60 LEU A O 11
ATOM 19110 N N . ARG A 1 61 ? -3.979 -5.433 -2.496 1.00 0.00 61 ARG A N 11
ATOM 19111 C CA . ARG A 1 61 ? -2.614 -5.708 -2.931 1.00 0.00 61 ARG A CA 11
ATOM 19112 C C . ARG A 1 61 ? -2.040 -4.525 -3.704 1.00 0.00 61 ARG A C 11
ATOM 19113 O O . ARG A 1 61 ? -2.731 -3.907 -4.515 1.00 0.00 61 ARG A O 11
ATOM 19134 N N . LEU A 1 62 ? -0.774 -4.216 -3.449 1.00 0.00 62 LEU A N 11
ATOM 19135 C CA . LEU A 1 62 ? -0.106 -3.106 -4.121 1.00 0.00 62 LEU A CA 11
ATOM 19136 C C . LEU A 1 62 ? 1.138 -3.589 -4.864 1.00 0.00 62 LEU A C 11
ATOM 19137 O O . LEU A 1 62 ? 2.026 -4.200 -4.273 1.00 0.00 62 LEU A O 11
ATOM 19153 N N . ILE A 1 63 ? 1.190 -3.310 -6.162 1.00 0.00 63 ILE A N 11
ATOM 19154 C CA . ILE A 1 63 ? 2.324 -3.715 -6.984 1.00 0.00 63 ILE A CA 11
ATOM 19155 C C . ILE A 1 63 ? 3.256 -2.542 -7.256 1.00 0.00 63 ILE A C 11
ATOM 19156 O O . ILE A 1 63 ? 2.819 -1.471 -7.677 1.00 0.00 63 ILE A O 11
ATOM 19172 N N . GLY A 1 64 ? 4.544 -2.755 -7.013 1.00 0.00 64 GLY A N 11
ATOM 19173 C CA . GLY A 1 64 ? 5.524 -1.709 -7.237 1.00 0.00 64 GLY A CA 11
ATOM 19174 C C . GLY A 1 64 ? 5.928 -1.597 -8.695 1.00 0.00 64 GLY A C 11
ATOM 19175 O O . GLY A 1 64 ? 5.380 -2.287 -9.553 1.00 0.00 64 GLY A O 11
ATOM 19179 N N . LYS A 1 65 ? 6.890 -0.723 -8.974 1.00 0.00 65 LYS A N 11
ATOM 19180 C CA . LYS A 1 65 ? 7.366 -0.521 -10.338 1.00 0.00 65 LYS A CA 11
ATOM 19181 C C . LYS A 1 65 ? 8.835 -0.913 -10.468 1.00 0.00 65 LYS A C 11
ATOM 19182 O O . LYS A 1 65 ? 9.457 -1.361 -9.504 1.00 0.00 65 LYS A O 11
ATOM 19201 N N . VAL A 1 66 ? 9.383 -0.740 -11.665 1.00 0.00 66 VAL A N 11
ATOM 19202 C CA . VAL A 1 66 ? 10.777 -1.074 -11.924 1.00 0.00 66 VAL A CA 11
ATOM 19203 C C . VAL A 1 66 ? 11.642 0.180 -11.976 1.00 0.00 66 VAL A C 11
ATOM 19204 O O . VAL A 1 66 ? 11.298 1.155 -12.646 1.00 0.00 66 VAL A O 11
ATOM 19217 N N . ASP A 1 67 ? 12.766 0.151 -11.268 1.00 0.00 67 ASP A N 11
ATOM 19218 C CA . ASP A 1 67 ? 13.680 1.285 -11.236 1.00 0.00 67 ASP A CA 11
ATOM 19219 C C . ASP A 1 67 ? 14.248 1.562 -12.623 1.00 0.00 67 ASP A C 11
ATOM 19220 O O . ASP A 1 67 ? 14.344 0.662 -13.457 1.00 0.00 67 ASP A O 11
ATOM 19229 N N . GLU A 1 68 ? 14.626 2.814 -12.865 1.00 0.00 68 GLU A N 11
ATOM 19230 C CA . GLU A 1 68 ? 15.186 3.206 -14.152 1.00 0.00 68 GLU A CA 11
ATOM 19231 C C . GLU A 1 68 ? 16.687 3.436 -14.040 1.00 0.00 68 GLU A C 11
ATOM 19232 O O . GLU A 1 68 ? 17.247 4.312 -14.699 1.00 0.00 68 GLU A O 11
ATOM 19244 N N . SER A 1 69 ? 17.332 2.638 -13.200 1.00 0.00 69 SER A N 11
ATOM 19245 C CA . SER A 1 69 ? 18.772 2.742 -12.993 1.00 0.00 69 SER A CA 11
ATOM 19246 C C . SER A 1 69 ? 19.536 2.297 -14.235 1.00 0.00 69 SER A C 11
ATOM 19247 O O . SER A 1 69 ? 20.671 2.716 -14.461 1.00 0.00 69 SER A O 11
ATOM 19255 N N . LYS A 1 70 ? 18.906 1.446 -15.034 1.00 0.00 70 LYS A N 11
ATOM 19256 C CA . LYS A 1 70 ? 19.523 0.941 -16.255 1.00 0.00 70 LYS A CA 11
ATOM 19257 C C . LYS A 1 70 ? 19.863 2.084 -17.206 1.00 0.00 70 LYS A C 11
ATOM 19258 O O . LYS A 1 70 ? 20.915 2.081 -17.846 1.00 0.00 70 LYS A O 11
ATOM 19277 N N . LYS A 1 71 ? 18.967 3.061 -17.289 1.00 0.00 71 LYS A N 11
ATOM 19278 C CA . LYS A 1 71 ? 19.172 4.213 -18.161 1.00 0.00 71 LYS A CA 11
ATOM 19279 C C . LYS A 1 71 ? 20.289 5.104 -17.629 1.00 0.00 71 LYS A C 11
ATOM 19280 O O . LYS A 1 71 ? 20.532 5.159 -16.422 1.00 0.00 71 LYS A O 11
ATOM 19299 N N . ARG A 1 72 ? 20.967 5.801 -18.536 1.00 0.00 72 ARG A N 11
ATOM 19300 C CA . ARG A 1 72 ? 22.060 6.692 -18.159 1.00 0.00 72 ARG A CA 11
ATOM 19301 C C . ARG A 1 72 ? 23.208 5.907 -17.532 1.00 0.00 72 ARG A C 11
ATOM 19302 O O . ARG A 1 72 ? 22.992 5.019 -16.708 1.00 0.00 72 ARG A O 11
ATOM 19323 N N . LYS A 1 73 ? 24.431 6.243 -17.929 1.00 0.00 73 LYS A N 11
ATOM 19324 C CA . LYS A 1 73 ? 25.616 5.572 -17.407 1.00 0.00 73 LYS A CA 11
ATOM 19325 C C . LYS A 1 73 ? 25.716 5.743 -15.894 1.00 0.00 73 LYS A C 11
ATOM 19326 O O . LYS A 1 73 ? 24.750 6.136 -15.240 1.00 0.00 73 LYS A O 11
ATOM 19345 N N . ASP A 1 74 ? 26.888 5.445 -15.343 1.00 0.00 74 ASP A N 11
ATOM 19346 C CA . ASP A 1 74 ? 27.114 5.568 -13.908 1.00 0.00 74 ASP A CA 11
ATOM 19347 C C . ASP A 1 74 ? 28.480 6.180 -13.628 1.00 0.00 74 ASP A C 11
ATOM 19348 O O . ASP A 1 74 ? 29.303 6.325 -14.531 1.00 0.00 74 ASP A O 11
ATOM 19357 N N . ASN A 1 75 ? 28.715 6.544 -12.372 1.00 0.00 75 ASN A N 11
ATOM 19358 C CA . ASN A 1 75 ? 29.983 7.145 -11.979 1.00 0.00 75 ASN A CA 11
ATOM 19359 C C . ASN A 1 75 ? 31.120 6.137 -12.078 1.00 0.00 75 ASN A C 11
ATOM 19360 O O . ASN A 1 75 ? 32.259 6.494 -12.377 1.00 0.00 75 ASN A O 11
ATOM 19371 N N . GLU A 1 76 ? 30.800 4.878 -11.822 1.00 0.00 76 GLU A N 11
ATOM 19372 C CA . GLU A 1 76 ? 31.789 3.810 -11.877 1.00 0.00 76 GLU A CA 11
ATOM 19373 C C . GLU A 1 76 ? 31.283 2.638 -12.712 1.00 0.00 76 GLU A C 11
ATOM 19374 O O . GLU A 1 76 ? 31.546 1.478 -12.398 1.00 0.00 76 GLU A O 11
ATOM 19386 N N . GLY A 1 77 ? 30.557 2.954 -13.778 1.00 0.00 77 GLY A N 11
ATOM 19387 C CA . GLY A 1 77 ? 30.021 1.922 -14.649 1.00 0.00 77 GLY A CA 11
ATOM 19388 C C . GLY A 1 77 ? 29.273 0.845 -13.886 1.00 0.00 77 GLY A C 11
ATOM 19389 O O . GLY A 1 77 ? 29.186 -0.298 -14.336 1.00 0.00 77 GLY A O 11
ATOM 19393 N N . ASN A 1 78 ? 28.735 1.211 -12.728 1.00 0.00 78 ASN A N 11
ATOM 19394 C CA . ASN A 1 78 ? 27.992 0.267 -11.899 1.00 0.00 78 ASN A CA 11
ATOM 19395 C C . ASN A 1 78 ? 26.497 0.343 -12.188 1.00 0.00 78 ASN A C 11
ATOM 19396 O O . ASN A 1 78 ? 25.956 1.423 -12.427 1.00 0.00 78 ASN A O 11
ATOM 19407 N N . GLU A 1 79 ? 25.837 -0.810 -12.163 1.00 0.00 79 GLU A N 11
ATOM 19408 C CA . GLU A 1 79 ? 24.402 -0.876 -12.421 1.00 0.00 79 GLU A CA 11
ATOM 19409 C C . GLU A 1 79 ? 23.697 -1.711 -11.357 1.00 0.00 79 GLU A C 11
ATOM 19410 O O . GLU A 1 79 ? 24.344 -2.361 -10.534 1.00 0.00 79 GLU A O 11
ATOM 19422 N N . VAL A 1 80 ? 22.369 -1.690 -11.379 1.00 0.00 80 VAL A N 11
ATOM 19423 C CA . VAL A 1 80 ? 21.577 -2.447 -10.415 1.00 0.00 80 VAL A CA 11
ATOM 19424 C C . VAL A 1 80 ? 20.535 -3.310 -11.116 1.00 0.00 80 VAL A C 11
ATOM 19425 O O . VAL A 1 80 ? 20.238 -3.111 -12.294 1.00 0.00 80 VAL A O 11
ATOM 19438 N N . VAL A 1 81 ? 19.982 -4.273 -10.384 1.00 0.00 81 VAL A N 11
ATOM 19439 C CA . VAL A 1 81 ? 18.973 -5.169 -10.934 1.00 0.00 81 VAL A CA 11
ATOM 19440 C C . VAL A 1 81 ? 17.608 -4.915 -10.300 1.00 0.00 81 VAL A C 11
ATOM 19441 O O . VAL A 1 81 ? 17.293 -5.466 -9.244 1.00 0.00 81 VAL A O 11
ATOM 19454 N N . PRO A 1 82 ? 16.774 -4.071 -10.936 1.00 0.00 82 PRO A N 11
ATOM 19455 C CA . PRO A 1 82 ? 15.438 -3.747 -10.426 1.00 0.00 82 PRO A CA 11
ATOM 19456 C C . PRO A 1 82 ? 14.625 -4.995 -10.094 1.00 0.00 82 PRO A C 11
ATOM 19457 O O . PRO A 1 82 ? 14.690 -5.997 -10.806 1.00 0.00 82 PRO A O 11
ATOM 19468 N N . LYS A 1 83 ? 13.860 -4.925 -9.010 1.00 0.00 83 LYS A N 11
ATOM 19469 C CA . LYS A 1 83 ? 13.034 -6.050 -8.584 1.00 0.00 83 LYS A CA 11
ATOM 19470 C C . LYS A 1 83 ? 11.696 -5.563 -8.028 1.00 0.00 83 LYS A C 11
ATOM 19471 O O . LYS A 1 83 ? 11.579 -5.273 -6.838 1.00 0.00 83 LYS A O 11
ATOM 19490 N N . PRO A 1 84 ? 10.665 -5.470 -8.886 1.00 0.00 84 PRO A N 11
ATOM 19491 C CA . PRO A 1 84 ? 9.333 -5.017 -8.471 1.00 0.00 84 PRO A CA 11
ATOM 19492 C C . PRO A 1 84 ? 8.816 -5.778 -7.254 1.00 0.00 84 PRO A C 11
ATOM 19493 O O . PRO A 1 84 ? 8.805 -7.009 -7.238 1.00 0.00 84 PRO A O 11
ATOM 19504 N N . GLN A 1 85 ? 8.389 -5.037 -6.237 1.00 0.00 85 GLN A N 11
ATOM 19505 C CA . GLN A 1 85 ? 7.871 -5.641 -5.016 1.00 0.00 85 GLN A CA 11
ATOM 19506 C C . GLN A 1 85 ? 6.363 -5.445 -4.909 1.00 0.00 85 GLN A C 11
ATOM 19507 O O . GLN A 1 85 ? 5.819 -4.457 -5.402 1.00 0.00 85 GLN A O 11
ATOM 19521 N N . ARG A 1 86 ? 5.693 -6.391 -4.261 1.00 0.00 86 ARG A N 11
ATOM 19522 C CA . ARG A 1 86 ? 4.246 -6.323 -4.090 1.00 0.00 86 ARG A CA 11
ATOM 19523 C C . ARG A 1 86 ? 3.871 -6.354 -2.613 1.00 0.00 86 ARG A C 11
ATOM 19524 O O . ARG A 1 86 ? 4.395 -7.159 -1.844 1.00 0.00 86 ARG A O 11
ATOM 19545 N N . HIS A 1 87 ? 2.956 -5.472 -2.223 1.00 0.00 87 HIS A N 11
ATOM 19546 C CA . HIS A 1 87 ? 2.504 -5.397 -0.839 1.00 0.00 87 HIS A CA 11
ATOM 19547 C C . HIS A 1 87 ? 1.072 -5.906 -0.711 1.00 0.00 87 HIS A C 11
ATOM 19548 O O . HIS A 1 87 ? 0.141 -5.314 -1.258 1.00 0.00 87 HIS A O 11
ATOM 19563 N N . MET A 1 88 ? 0.902 -7.009 0.010 1.00 0.00 88 MET A N 11
ATOM 19564 C CA . MET A 1 88 ? -0.419 -7.595 0.204 1.00 0.00 88 MET A CA 11
ATOM 19565 C C . MET A 1 88 ? -0.988 -7.215 1.567 1.00 0.00 88 MET A C 11
ATOM 19566 O O . MET A 1 88 ? -0.355 -7.435 2.599 1.00 0.00 88 MET A O 11
ATOM 19580 N N . PHE A 1 89 ? -2.187 -6.639 1.562 1.00 0.00 89 PHE A N 11
ATOM 19581 C CA . PHE A 1 89 ? -2.841 -6.225 2.797 1.00 0.00 89 PHE A CA 11
ATOM 19582 C C . PHE A 1 89 ? -4.142 -6.990 3.015 1.00 0.00 89 PHE A C 11
ATOM 19583 O O . PHE A 1 89 ? -4.698 -7.570 2.083 1.00 0.00 89 PHE A O 11
ATOM 19600 N N . SER A 1 90 ? -4.623 -6.978 4.253 1.00 0.00 90 SER A N 11
ATOM 19601 C CA . SER A 1 90 ? -5.862 -7.665 4.600 1.00 0.00 90 SER A CA 11
ATOM 19602 C C . SER A 1 90 ? -6.811 -6.718 5.327 1.00 0.00 90 SER A C 11
ATOM 19603 O O . SER A 1 90 ? -6.485 -6.196 6.393 1.00 0.00 90 SER A O 11
ATOM 19611 N N . PHE A 1 91 ? -7.980 -6.489 4.739 1.00 0.00 91 PHE A N 11
ATOM 19612 C CA . PHE A 1 91 ? -8.964 -5.593 5.327 1.00 0.00 91 PHE A CA 11
ATOM 19613 C C . PHE A 1 91 ? -10.037 -6.358 6.087 1.00 0.00 91 PHE A C 11
ATOM 19614 O O . PHE A 1 91 ? -10.539 -7.380 5.620 1.00 0.00 91 PHE A O 11
ATOM 19631 N N . ASN A 1 92 ? -10.396 -5.839 7.252 1.00 0.00 92 ASN A N 11
ATOM 19632 C CA . ASN A 1 92 ? -11.426 -6.449 8.075 1.00 0.00 92 ASN A CA 11
ATOM 19633 C C . ASN A 1 92 ? -12.765 -5.748 7.860 1.00 0.00 92 ASN A C 11
ATOM 19634 O O . ASN A 1 92 ? -13.722 -5.983 8.598 1.00 0.00 92 ASN A O 11
ATOM 19645 N N . ASN A 1 93 ? -12.829 -4.885 6.844 1.00 0.00 93 ASN A N 11
ATOM 19646 C CA . ASN A 1 93 ? -14.051 -4.157 6.542 1.00 0.00 93 ASN A CA 11
ATOM 19647 C C . ASN A 1 93 ? -14.095 -3.736 5.077 1.00 0.00 93 ASN A C 11
ATOM 19648 O O . ASN A 1 93 ? -13.215 -3.025 4.598 1.00 0.00 93 ASN A O 11
ATOM 19659 N N . ARG A 1 94 ? -15.132 -4.180 4.373 1.00 0.00 94 ARG A N 11
ATOM 19660 C CA . ARG A 1 94 ? -15.296 -3.848 2.964 1.00 0.00 94 ARG A CA 11
ATOM 19661 C C . ARG A 1 94 ? -15.517 -2.351 2.784 1.00 0.00 94 ARG A C 11
ATOM 19662 O O . ARG A 1 94 ? -15.186 -1.785 1.744 1.00 0.00 94 ARG A O 11
ATOM 19683 N N . THR A 1 95 ? -16.075 -1.711 3.806 1.00 0.00 95 THR A N 11
ATOM 19684 C CA . THR A 1 95 ? -16.327 -0.285 3.761 1.00 0.00 95 THR A CA 11
ATOM 19685 C C . THR A 1 95 ? -15.024 0.480 3.928 1.00 0.00 95 THR A C 11
ATOM 19686 O O . THR A 1 95 ? -14.735 1.420 3.187 1.00 0.00 95 THR A O 11
ATOM 19697 N N . VAL A 1 96 ? -14.242 0.056 4.904 1.00 0.00 96 VAL A N 11
ATOM 19698 C CA . VAL A 1 96 ? -12.957 0.678 5.181 1.00 0.00 96 VAL A CA 11
ATOM 19699 C C . VAL A 1 96 ? -11.979 0.412 4.046 1.00 0.00 96 VAL A C 11
ATOM 19700 O O . VAL A 1 96 ? -11.123 1.241 3.740 1.00 0.00 96 VAL A O 11
ATOM 19713 N N . MET A 1 97 ? -12.119 -0.748 3.422 1.00 0.00 97 MET A N 11
ATOM 19714 C CA . MET A 1 97 ? -11.252 -1.124 2.314 1.00 0.00 97 MET A CA 11
ATOM 19715 C C . MET A 1 97 ? -11.618 -0.339 1.057 1.00 0.00 97 MET A C 11
ATOM 19716 O O . MET A 1 97 ? -10.754 -0.004 0.248 1.00 0.00 97 MET A O 11
ATOM 19730 N N . ASP A 1 98 ? -12.907 -0.042 0.903 1.00 0.00 98 ASP A N 11
ATOM 19731 C CA . ASP A 1 98 ? -13.382 0.707 -0.248 1.00 0.00 98 ASP A CA 11
ATOM 19732 C C . ASP A 1 98 ? -13.004 2.177 -0.128 1.00 0.00 98 ASP A C 11
ATOM 19733 O O . ASP A 1 98 ? -12.805 2.864 -1.130 1.00 0.00 98 ASP A O 11
ATOM 19742 N N . ASN A 1 99 ? -12.906 2.651 1.107 1.00 0.00 99 ASN A N 11
ATOM 19743 C CA . ASN A 1 99 ? -12.549 4.038 1.367 1.00 0.00 99 ASN A CA 11
ATOM 19744 C C . ASN A 1 99 ? -11.085 4.291 1.036 1.00 0.00 99 ASN A C 11
ATOM 19745 O O . ASN A 1 99 ? -10.708 5.384 0.614 1.00 0.00 99 ASN A O 11
ATOM 19756 N N . ILE A 1 100 ? -10.268 3.266 1.231 1.00 0.00 100 ILE A N 11
ATOM 19757 C CA . ILE A 1 100 ? -8.840 3.356 0.956 1.00 0.00 100 ILE A CA 11
ATOM 19758 C C . ILE A 1 100 ? -8.544 3.048 -0.509 1.00 0.00 100 ILE A C 11
ATOM 19759 O O . ILE A 1 100 ? -7.763 3.741 -1.157 1.00 0.00 100 ILE A O 11
ATOM 19775 N N . LYS A 1 101 ? -9.171 1.994 -1.022 1.00 0.00 101 LYS A N 11
ATOM 19776 C CA . LYS A 1 101 ? -8.973 1.587 -2.407 1.00 0.00 101 LYS A CA 11
ATOM 19777 C C . LYS A 1 101 ? -9.298 2.724 -3.371 1.00 0.00 101 LYS A C 11
ATOM 19778 O O . LYS A 1 101 ? -8.599 2.928 -4.362 1.00 0.00 101 LYS A O 11
ATOM 19797 N N . MET A 1 102 ? -10.367 3.458 -3.078 1.00 0.00 102 MET A N 11
ATOM 19798 C CA . MET A 1 102 ? -10.781 4.570 -3.927 1.00 0.00 102 MET A CA 11
ATOM 19799 C C . MET A 1 102 ? -9.865 5.770 -3.753 1.00 0.00 102 MET A C 11
ATOM 19800 O O . MET A 1 102 ? -9.517 6.445 -4.722 1.00 0.00 102 MET A O 11
ATOM 19814 N N . THR A 1 103 ? -9.477 6.030 -2.517 1.00 0.00 103 THR A N 11
ATOM 19815 C CA . THR A 1 103 ? -8.598 7.149 -2.216 1.00 0.00 103 THR A CA 11
ATOM 19816 C C . THR A 1 103 ? -7.186 6.869 -2.717 1.00 0.00 103 THR A C 11
ATOM 19817 O O . THR A 1 103 ? -6.453 7.788 -3.086 1.00 0.00 103 THR A O 11
ATOM 19828 N N . LEU A 1 104 ? -6.815 5.593 -2.740 1.00 0.00 104 LEU A N 11
ATOM 19829 C CA . LEU A 1 104 ? -5.497 5.192 -3.209 1.00 0.00 104 LEU A CA 11
ATOM 19830 C C . LEU A 1 104 ? -5.409 5.334 -4.722 1.00 0.00 104 LEU A C 11
ATOM 19831 O O . LEU A 1 104 ? -4.351 5.656 -5.265 1.00 0.00 104 LEU A O 11
ATOM 19847 N N . GLN A 1 105 ? -6.529 5.096 -5.400 1.00 0.00 105 GLN A N 11
ATOM 19848 C CA . GLN A 1 105 ? -6.576 5.202 -6.853 1.00 0.00 105 GLN A CA 11
ATOM 19849 C C . GLN A 1 105 ? -6.381 6.644 -7.292 1.00 0.00 105 GLN A C 11
ATOM 19850 O O . GLN A 1 105 ? -5.805 6.911 -8.347 1.00 0.00 105 GLN A O 11
ATOM 19864 N N . GLN A 1 106 ? -6.859 7.570 -6.475 1.00 0.00 106 GLN A N 11
ATOM 19865 C CA . GLN A 1 106 ? -6.730 8.987 -6.778 1.00 0.00 106 GLN A CA 11
ATOM 19866 C C . GLN A 1 106 ? -5.265 9.399 -6.761 1.00 0.00 106 GLN A C 11
ATOM 19867 O O . GLN A 1 106 ? -4.812 10.151 -7.623 1.00 0.00 106 GLN A O 11
ATOM 19881 N N . ILE A 1 107 ? -4.524 8.887 -5.784 1.00 0.00 107 ILE A N 11
ATOM 19882 C CA . ILE A 1 107 ? -3.105 9.189 -5.674 1.00 0.00 107 ILE A CA 11
ATOM 19883 C C . ILE A 1 107 ? -2.387 8.780 -6.955 1.00 0.00 107 ILE A C 11
ATOM 19884 O O . ILE A 1 107 ? -1.559 9.521 -7.484 1.00 0.00 107 ILE A O 11
ATOM 19900 N N . ILE A 1 108 ? -2.733 7.600 -7.457 1.00 0.00 108 ILE A N 11
ATOM 19901 C CA . ILE A 1 108 ? -2.151 7.086 -8.693 1.00 0.00 108 ILE A CA 11
ATOM 19902 C C . ILE A 1 108 ? -2.287 8.108 -9.800 1.00 0.00 108 ILE A C 11
ATOM 19903 O O . ILE A 1 108 ? -1.320 8.473 -10.469 1.00 0.00 108 ILE A O 11
ATOM 19919 N N . SER A 1 109 ? -3.513 8.555 -9.975 1.00 0.00 109 SER A N 11
ATOM 19920 C CA . SER A 1 109 ? -3.843 9.542 -10.998 1.00 0.00 109 SER A CA 11
ATOM 19921 C C . SER A 1 109 ? -3.003 10.801 -10.835 1.00 0.00 109 SER A C 11
ATOM 19922 O O . SER A 1 109 ? -2.683 11.479 -11.812 1.00 0.00 109 SER A O 11
ATOM 19930 N N . ARG A 1 110 ? -2.651 11.108 -9.596 1.00 0.00 110 ARG A N 11
ATOM 19931 C CA . ARG A 1 110 ? -1.848 12.286 -9.302 1.00 0.00 110 ARG A CA 11
ATOM 19932 C C . ARG A 1 110 ? -0.409 12.089 -9.755 1.00 0.00 110 ARG A C 11
ATOM 19933 O O . ARG A 1 110 ? 0.253 13.034 -10.185 1.00 0.00 110 ARG A O 11
ATOM 19954 N N . TYR A 1 111 ? 0.065 10.857 -9.663 1.00 0.00 111 TYR A N 11
ATOM 19955 C CA . TYR A 1 111 ? 1.425 10.533 -10.072 1.00 0.00 111 TYR A CA 11
ATOM 19956 C C . TYR A 1 111 ? 1.553 10.579 -11.588 1.00 0.00 111 TYR A C 11
ATOM 19957 O O . TYR A 1 111 ? 2.623 10.871 -12.125 1.00 0.00 111 TYR A O 11
ATOM 19975 N N . LYS A 1 112 ? 0.453 10.296 -12.270 1.00 0.00 112 LYS A N 11
ATOM 19976 C CA . LYS A 1 112 ? 0.427 10.310 -13.725 1.00 0.00 112 LYS A CA 11
ATOM 19977 C C . LYS A 1 112 ? 0.530 11.737 -14.252 1.00 0.00 112 LYS A C 11
ATOM 19978 O O . LYS A 1 112 ? 1.206 11.995 -15.248 1.00 0.00 112 LYS A O 11
ATOM 19997 N N . ASP A 1 113 ? -0.144 12.663 -13.574 1.00 0.00 113 ASP A N 11
ATOM 19998 C CA . ASP A 1 113 ? -0.127 14.065 -13.973 1.00 0.00 113 ASP A CA 11
ATOM 19999 C C . ASP A 1 113 ? 1.294 14.617 -13.964 1.00 0.00 113 ASP A C 11
ATOM 20000 O O . ASP A 1 113 ? 1.660 15.431 -14.813 1.00 0.00 113 ASP A O 11
ATOM 20009 N N . ALA A 1 114 ? 2.092 14.171 -12.999 1.00 0.00 114 ALA A N 11
ATOM 20010 C CA . ALA A 1 114 ? 3.474 14.621 -12.881 1.00 0.00 114 ALA A CA 11
ATOM 20011 C C . ALA A 1 114 ? 4.277 14.262 -14.126 1.00 0.00 114 ALA A C 11
ATOM 20012 O O . ALA A 1 114 ? 5.192 14.988 -14.516 1.00 0.00 114 ALA A O 11
ATOM 20019 N N . ASP A 1 115 ? 3.929 13.140 -14.746 1.00 0.00 115 ASP A N 11
ATOM 20020 C CA . ASP A 1 115 ? 4.617 12.686 -15.949 1.00 0.00 115 ASP A CA 11
ATOM 20021 C C . ASP A 1 115 ? 3.650 12.578 -17.123 1.00 0.00 115 ASP A C 11
ATOM 20022 O O . ASP A 1 115 ? 3.590 13.530 -17.928 1.00 0.00 115 ASP A O 11
ATOM 20032 N N . PRO A 1 1 ? -12.899 10.749 7.120 1.00 0.00 1 PRO A N 12
ATOM 20033 C CA . PRO A 1 1 ? -11.502 10.287 7.234 1.00 0.00 1 PRO A CA 12
ATOM 20034 C C . PRO A 1 1 ? -11.216 9.106 6.311 1.00 0.00 1 PRO A C 12
ATOM 20035 O O . PRO A 1 1 ? -10.595 8.125 6.717 1.00 0.00 1 PRO A O 12
ATOM 20048 N N . SER A 1 2 ? -11.675 9.208 5.068 1.00 0.00 2 SER A N 12
ATOM 20049 C CA . SER A 1 2 ? -11.469 8.149 4.086 1.00 0.00 2 SER A CA 12
ATOM 20050 C C . SER A 1 2 ? -9.982 7.887 3.871 1.00 0.00 2 SER A C 12
ATOM 20051 O O . SER A 1 2 ? -9.567 6.751 3.639 1.00 0.00 2 SER A O 12
ATOM 20059 N N . HIS A 1 3 ? -9.183 8.947 3.949 1.00 0.00 3 HIS A N 12
ATOM 20060 C CA . HIS A 1 3 ? -7.739 8.831 3.761 1.00 0.00 3 HIS A CA 12
ATOM 20061 C C . HIS A 1 3 ? -7.127 7.880 4.782 1.00 0.00 3 HIS A C 12
ATOM 20062 O O . HIS A 1 3 ? -6.075 7.290 4.543 1.00 0.00 3 HIS A O 12
ATOM 20077 N N . SER A 1 4 ? -7.794 7.736 5.920 1.00 0.00 4 SER A N 12
ATOM 20078 C CA . SER A 1 4 ? -7.316 6.856 6.980 1.00 0.00 4 SER A CA 12
ATOM 20079 C C . SER A 1 4 ? -8.328 5.755 7.272 1.00 0.00 4 SER A C 12
ATOM 20080 O O . SER A 1 4 ? -9.510 6.021 7.490 1.00 0.00 4 SER A O 12
ATOM 20088 N N . GLY A 1 5 ? -7.850 4.516 7.278 1.00 0.00 5 GLY A N 12
ATOM 20089 C CA . GLY A 1 5 ? -8.714 3.384 7.547 1.00 0.00 5 GLY A CA 12
ATOM 20090 C C . GLY A 1 5 ? -7.938 2.192 8.068 1.00 0.00 5 GLY A C 12
ATOM 20091 O O . GLY A 1 5 ? -6.789 1.979 7.682 1.00 0.00 5 GLY A O 12
ATOM 20095 N N . ALA A 1 6 ? -8.556 1.416 8.950 1.00 0.00 6 ALA A N 12
ATOM 20096 C CA . ALA A 1 6 ? -7.895 0.249 9.518 1.00 0.00 6 ALA A CA 12
ATOM 20097 C C . ALA A 1 6 ? -7.555 -0.772 8.443 1.00 0.00 6 ALA A C 12
ATOM 20098 O O . ALA A 1 6 ? -8.349 -1.030 7.540 1.00 0.00 6 ALA A O 12
ATOM 20105 N N . ALA A 1 7 ? -6.366 -1.346 8.551 1.00 0.00 7 ALA A N 12
ATOM 20106 C CA . ALA A 1 7 ? -5.910 -2.342 7.592 1.00 0.00 7 ALA A CA 12
ATOM 20107 C C . ALA A 1 7 ? -4.858 -3.270 8.196 1.00 0.00 7 ALA A C 12
ATOM 20108 O O . ALA A 1 7 ? -4.072 -2.858 9.048 1.00 0.00 7 ALA A O 12
ATOM 20115 N N . ILE A 1 8 ? -4.845 -4.525 7.743 1.00 0.00 8 ILE A N 12
ATOM 20116 C CA . ILE A 1 8 ? -3.883 -5.504 8.235 1.00 0.00 8 ILE A CA 12
ATOM 20117 C C . ILE A 1 8 ? -2.682 -5.612 7.311 1.00 0.00 8 ILE A C 12
ATOM 20118 O O . ILE A 1 8 ? -2.812 -5.551 6.089 1.00 0.00 8 ILE A O 12
ATOM 20134 N N . PHE A 1 9 ? -1.517 -5.802 7.909 1.00 0.00 9 PHE A N 12
ATOM 20135 C CA . PHE A 1 9 ? -0.287 -5.954 7.151 1.00 0.00 9 PHE A CA 12
ATOM 20136 C C . PHE A 1 9 ? 0.632 -6.947 7.850 1.00 0.00 9 PHE A C 12
ATOM 20137 O O . PHE A 1 9 ? 1.219 -6.645 8.887 1.00 0.00 9 PHE A O 12
ATOM 20154 N N . GLU A 1 10 ? 0.737 -8.143 7.275 1.00 0.00 10 GLU A N 12
ATOM 20155 C CA . GLU A 1 10 ? 1.570 -9.205 7.829 1.00 0.00 10 GLU A CA 12
ATOM 20156 C C . GLU A 1 10 ? 0.880 -9.890 9.011 1.00 0.00 10 GLU A C 12
ATOM 20157 O O . GLU A 1 10 ? 1.481 -10.081 10.068 1.00 0.00 10 GLU A O 12
ATOM 20169 N N . LYS A 1 11 ? -0.381 -10.280 8.813 1.00 0.00 11 LYS A N 12
ATOM 20170 C CA . LYS A 1 11 ? -1.150 -10.967 9.837 1.00 0.00 11 LYS A CA 12
ATOM 20171 C C . LYS A 1 11 ? -1.362 -10.116 11.088 1.00 0.00 11 LYS A C 12
ATOM 20172 O O . LYS A 1 11 ? -1.805 -10.623 12.118 1.00 0.00 11 LYS A O 12
ATOM 20191 N N . VAL A 1 12 ? -1.078 -8.821 10.993 1.00 0.00 12 VAL A N 12
ATOM 20192 C CA . VAL A 1 12 ? -1.278 -7.921 12.108 1.00 0.00 12 VAL A CA 12
ATOM 20193 C C . VAL A 1 12 ? -2.184 -6.781 11.670 1.00 0.00 12 VAL A C 12
ATOM 20194 O O . VAL A 1 12 ? -2.057 -6.280 10.556 1.00 0.00 12 VAL A O 12
ATOM 20207 N N . SER A 1 13 ? -3.117 -6.396 12.527 1.00 0.00 13 SER A N 12
ATOM 20208 C CA . SER A 1 13 ? -4.053 -5.334 12.186 1.00 0.00 13 SER A CA 12
ATOM 20209 C C . SER A 1 13 ? -3.668 -4.014 12.831 1.00 0.00 13 SER A C 12
ATOM 20210 O O . SER A 1 13 ? -3.165 -3.972 13.955 1.00 0.00 13 SER A O 12
ATOM 20218 N N . GLY A 1 14 ? -3.915 -2.937 12.100 1.00 0.00 14 GLY A N 12
ATOM 20219 C CA . GLY A 1 14 ? -3.607 -1.610 12.583 1.00 0.00 14 GLY A CA 12
ATOM 20220 C C . GLY A 1 14 ? -4.302 -0.547 11.761 1.00 0.00 14 GLY A C 12
ATOM 20221 O O . GLY A 1 14 ? -5.028 -0.864 10.817 1.00 0.00 14 GLY A O 12
ATOM 20225 N N . ILE A 1 15 ? -4.092 0.713 12.110 1.00 0.00 15 ILE A N 12
ATOM 20226 C CA . ILE A 1 15 ? -4.716 1.808 11.385 1.00 0.00 15 ILE A CA 12
ATOM 20227 C C . ILE A 1 15 ? -3.812 2.313 10.268 1.00 0.00 15 ILE A C 12
ATOM 20228 O O . ILE A 1 15 ? -2.646 2.640 10.489 1.00 0.00 15 ILE A O 12
ATOM 20244 N N . ILE A 1 16 ? -4.369 2.361 9.065 1.00 0.00 16 ILE A N 12
ATOM 20245 C CA . ILE A 1 16 ? -3.636 2.810 7.893 1.00 0.00 16 ILE A CA 12
ATOM 20246 C C . ILE A 1 16 ? -4.015 4.248 7.539 1.00 0.00 16 ILE A C 12
ATOM 20247 O O . ILE A 1 16 ? -5.179 4.547 7.270 1.00 0.00 16 ILE A O 12
ATOM 20263 N N . ALA A 1 17 ? -3.024 5.131 7.540 1.00 0.00 17 ALA A N 12
ATOM 20264 C CA . ALA A 1 17 ? -3.251 6.533 7.216 1.00 0.00 17 ALA A CA 12
ATOM 20265 C C . ALA A 1 17 ? -2.515 6.921 5.939 1.00 0.00 17 ALA A C 12
ATOM 20266 O O . ALA A 1 17 ? -1.411 6.446 5.680 1.00 0.00 17 ALA A O 12
ATOM 20273 N N . ILE A 1 18 ? -3.135 7.784 5.141 1.00 0.00 18 ILE A N 12
ATOM 20274 C CA . ILE A 1 18 ? -2.536 8.228 3.893 1.00 0.00 18 ILE A CA 12
ATOM 20275 C C . ILE A 1 18 ? -1.948 9.629 4.046 1.00 0.00 18 ILE A C 12
ATOM 20276 O O . ILE A 1 18 ? -2.674 10.595 4.279 1.00 0.00 18 ILE A O 12
ATOM 20292 N N . ASN A 1 19 ? -0.630 9.730 3.912 1.00 0.00 19 ASN A N 12
ATOM 20293 C CA . ASN A 1 19 ? 0.052 11.011 4.034 1.00 0.00 19 ASN A CA 12
ATOM 20294 C C . ASN A 1 19 ? 0.488 11.526 2.668 1.00 0.00 19 ASN A C 12
ATOM 20295 O O . ASN A 1 19 ? 1.401 10.981 2.049 1.00 0.00 19 ASN A O 12
ATOM 20306 N N . GLU A 1 20 ? -0.169 12.583 2.208 1.00 0.00 20 GLU A N 12
ATOM 20307 C CA . GLU A 1 20 ? 0.151 13.180 0.918 1.00 0.00 20 GLU A CA 12
ATOM 20308 C C . GLU A 1 20 ? 0.820 14.542 1.097 1.00 0.00 20 GLU A C 12
ATOM 20309 O O . GLU A 1 20 ? 1.256 15.162 0.127 1.00 0.00 20 GLU A O 12
ATOM 20321 N N . ASP A 1 21 ? 0.897 15.003 2.344 1.00 0.00 21 ASP A N 12
ATOM 20322 C CA . ASP A 1 21 ? 1.510 16.288 2.648 1.00 0.00 21 ASP A CA 12
ATOM 20323 C C . ASP A 1 21 ? 2.986 16.301 2.268 1.00 0.00 21 ASP A C 12
ATOM 20324 O O . ASP A 1 21 ? 3.582 17.364 2.104 1.00 0.00 21 ASP A O 12
ATOM 20333 N N . VAL A 1 22 ? 3.572 15.117 2.130 1.00 0.00 22 VAL A N 12
ATOM 20334 C CA . VAL A 1 22 ? 4.973 15.009 1.774 1.00 0.00 22 VAL A CA 12
ATOM 20335 C C . VAL A 1 22 ? 5.136 14.821 0.267 1.00 0.00 22 VAL A C 12
ATOM 20336 O O . VAL A 1 22 ? 4.218 15.095 -0.505 1.00 0.00 22 VAL A O 12
ATOM 20349 N N . SER A 1 23 ? 6.305 14.352 -0.141 1.00 0.00 23 SER A N 12
ATOM 20350 C CA . SER A 1 23 ? 6.584 14.127 -1.553 1.00 0.00 23 SER A CA 12
ATOM 20351 C C . SER A 1 23 ? 7.842 13.275 -1.730 1.00 0.00 23 SER A C 12
ATOM 20352 O O . SER A 1 23 ? 8.945 13.719 -1.410 1.00 0.00 23 SER A O 12
ATOM 20360 N N . PRO A 1 24 ? 7.697 12.038 -2.242 1.00 0.00 24 PRO A N 12
ATOM 20361 C CA . PRO A 1 24 ? 6.402 11.470 -2.635 1.00 0.00 24 PRO A CA 12
ATOM 20362 C C . PRO A 1 24 ? 5.540 11.099 -1.434 1.00 0.00 24 PRO A C 12
ATOM 20363 O O . PRO A 1 24 ? 6.054 10.780 -0.362 1.00 0.00 24 PRO A O 12
ATOM 20374 N N . ALA A 1 25 ? 4.223 11.135 -1.622 1.00 0.00 25 ALA A N 12
ATOM 20375 C CA . ALA A 1 25 ? 3.284 10.793 -0.557 1.00 0.00 25 ALA A CA 12
ATOM 20376 C C . ALA A 1 25 ? 3.596 9.410 0.011 1.00 0.00 25 ALA A C 12
ATOM 20377 O O . ALA A 1 25 ? 4.354 8.645 -0.583 1.00 0.00 25 ALA A O 12
ATOM 20384 N N . GLU A 1 26 ? 3.013 9.095 1.164 1.00 0.00 26 GLU A N 12
ATOM 20385 C CA . GLU A 1 26 ? 3.244 7.801 1.799 1.00 0.00 26 GLU A CA 12
ATOM 20386 C C . GLU A 1 26 ? 2.060 7.389 2.669 1.00 0.00 26 GLU A C 12
ATOM 20387 O O . GLU A 1 26 ? 1.376 8.233 3.247 1.00 0.00 26 GLU A O 12
ATOM 20399 N N . LEU A 1 27 ? 1.832 6.081 2.762 1.00 0.00 27 LEU A N 12
ATOM 20400 C CA . LEU A 1 27 ? 0.739 5.547 3.566 1.00 0.00 27 LEU A CA 12
ATOM 20401 C C . LEU A 1 27 ? 1.283 4.885 4.830 1.00 0.00 27 LEU A C 12
ATOM 20402 O O . LEU A 1 27 ? 2.012 3.896 4.761 1.00 0.00 27 LEU A O 12
ATOM 20418 N N . THR A 1 28 ? 0.941 5.452 5.983 1.00 0.00 28 THR A N 12
ATOM 20419 C CA . THR A 1 28 ? 1.399 4.956 7.255 1.00 0.00 28 THR A CA 12
ATOM 20420 C C . THR A 1 28 ? 0.482 3.863 7.801 1.00 0.00 28 THR A C 12
ATOM 20421 O O . THR A 1 28 ? -0.729 3.884 7.589 1.00 0.00 28 THR A O 12
ATOM 20432 N N . TRP A 1 29 ? 1.078 2.915 8.518 1.00 0.00 29 TRP A N 12
ATOM 20433 C CA . TRP A 1 29 ? 0.342 1.817 9.118 1.00 0.00 29 TRP A CA 12
ATOM 20434 C C . TRP A 1 29 ? 0.740 1.643 10.575 1.00 0.00 29 TRP A C 12
ATOM 20435 O O . TRP A 1 29 ? 1.850 1.204 10.875 1.00 0.00 29 TRP A O 12
ATOM 20456 N N . ARG A 1 30 ? -0.169 1.972 11.477 1.00 0.00 30 ARG A N 12
ATOM 20457 C CA . ARG A 1 30 ? 0.101 1.829 12.901 1.00 0.00 30 ARG A CA 12
ATOM 20458 C C . ARG A 1 30 ? -0.631 0.609 13.450 1.00 0.00 30 ARG A C 12
ATOM 20459 O O . ARG A 1 30 ? -1.833 0.462 13.247 1.00 0.00 30 ARG A O 12
ATOM 20480 N N . SER A 1 31 ? 0.095 -0.265 14.140 1.00 0.00 31 SER A N 12
ATOM 20481 C CA . SER A 1 31 ? -0.504 -1.465 14.698 1.00 0.00 31 SER A CA 12
ATOM 20482 C C . SER A 1 31 ? -1.612 -1.111 15.677 1.00 0.00 31 SER A C 12
ATOM 20483 O O . SER A 1 31 ? -1.679 0.012 16.177 1.00 0.00 31 SER A O 12
ATOM 20491 N N . THR A 1 32 ? -2.472 -2.079 15.955 1.00 0.00 32 THR A N 12
ATOM 20492 C CA . THR A 1 32 ? -3.568 -1.890 16.876 1.00 0.00 32 THR A CA 12
ATOM 20493 C C . THR A 1 32 ? -3.036 -1.526 18.253 1.00 0.00 32 THR A C 12
ATOM 20494 O O . THR A 1 32 ? -3.662 -0.782 19.008 1.00 0.00 32 THR A O 12
ATOM 20505 N N . ASP A 1 33 ? -1.869 -2.068 18.562 1.00 0.00 33 ASP A N 12
ATOM 20506 C CA . ASP A 1 33 ? -1.223 -1.825 19.843 1.00 0.00 33 ASP A CA 12
ATOM 20507 C C . ASP A 1 33 ? -0.618 -0.430 19.894 1.00 0.00 33 ASP A C 12
ATOM 20508 O O . ASP A 1 33 ? -0.556 0.197 20.953 1.00 0.00 33 ASP A O 12
ATOM 20517 N N . GLY A 1 34 ? -0.168 0.045 18.744 1.00 0.00 34 GLY A N 12
ATOM 20518 C CA . GLY A 1 34 ? 0.437 1.359 18.665 1.00 0.00 34 GLY A CA 12
ATOM 20519 C C . GLY A 1 34 ? 1.900 1.335 19.051 1.00 0.00 34 GLY A C 12
ATOM 20520 O O . GLY A 1 34 ? 2.451 2.341 19.497 1.00 0.00 34 GLY A O 12
ATOM 20524 N N . ASP A 1 35 ? 2.527 0.178 18.879 1.00 0.00 35 ASP A N 12
ATOM 20525 C CA . ASP A 1 35 ? 3.936 0.016 19.211 1.00 0.00 35 ASP A CA 12
ATOM 20526 C C . ASP A 1 35 ? 4.788 -0.087 17.950 1.00 0.00 35 ASP A C 12
ATOM 20527 O O . ASP A 1 35 ? 5.994 0.160 17.982 1.00 0.00 35 ASP A O 12
ATOM 20536 N N . LYS A 1 36 ? 4.155 -0.452 16.841 1.00 0.00 36 LYS A N 12
ATOM 20537 C CA . LYS A 1 36 ? 4.856 -0.586 15.570 1.00 0.00 36 LYS A CA 12
ATOM 20538 C C . LYS A 1 36 ? 4.160 0.227 14.484 1.00 0.00 36 LYS A C 12
ATOM 20539 O O . LYS A 1 36 ? 2.946 0.131 14.304 1.00 0.00 36 LYS A O 12
ATOM 20558 N N . VAL A 1 37 ? 4.938 1.027 13.765 1.00 0.00 37 VAL A N 12
ATOM 20559 C CA . VAL A 1 37 ? 4.395 1.858 12.698 1.00 0.00 37 VAL A CA 12
ATOM 20560 C C . VAL A 1 37 ? 5.144 1.635 11.390 1.00 0.00 37 VAL A C 12
ATOM 20561 O O . VAL A 1 37 ? 6.359 1.811 11.321 1.00 0.00 37 VAL A O 12
ATOM 20574 N N . HIS A 1 38 ? 4.407 1.248 10.354 1.00 0.00 38 HIS A N 12
ATOM 20575 C CA . HIS A 1 38 ? 5.004 1.002 9.043 1.00 0.00 38 HIS A CA 12
ATOM 20576 C C . HIS A 1 38 ? 4.608 2.084 8.054 1.00 0.00 38 HIS A C 12
ATOM 20577 O O . HIS A 1 38 ? 3.480 2.569 8.059 1.00 0.00 38 HIS A O 12
ATOM 20592 N N . THR A 1 39 ? 5.548 2.453 7.206 1.00 0.00 39 THR A N 12
ATOM 20593 C CA . THR A 1 39 ? 5.309 3.479 6.197 1.00 0.00 39 THR A CA 12
ATOM 20594 C C . THR A 1 39 ? 5.385 2.889 4.793 1.00 0.00 39 THR A C 12
ATOM 20595 O O . THR A 1 39 ? 6.273 2.092 4.489 1.00 0.00 39 THR A O 12
ATOM 20606 N N . VAL A 1 40 ? 4.444 3.283 3.942 1.00 0.00 40 VAL A N 12
ATOM 20607 C CA . VAL A 1 40 ? 4.396 2.793 2.571 1.00 0.00 40 VAL A CA 12
ATOM 20608 C C . VAL A 1 40 ? 4.598 3.926 1.571 1.00 0.00 40 VAL A C 12
ATOM 20609 O O . VAL A 1 40 ? 4.105 5.035 1.768 1.00 0.00 40 VAL A O 12
ATOM 20622 N N . VAL A 1 41 ? 5.321 3.636 0.494 1.00 0.00 41 VAL A N 12
ATOM 20623 C CA . VAL A 1 41 ? 5.580 4.629 -0.540 1.00 0.00 41 VAL A CA 12
ATOM 20624 C C . VAL A 1 41 ? 4.556 4.516 -1.664 1.00 0.00 41 VAL A C 12
ATOM 20625 O O . VAL A 1 41 ? 4.391 3.452 -2.262 1.00 0.00 41 VAL A O 12
ATOM 20638 N N . LEU A 1 42 ? 3.864 5.616 -1.937 1.00 0.00 42 LEU A N 12
ATOM 20639 C CA . LEU A 1 42 ? 2.844 5.640 -2.981 1.00 0.00 42 LEU A CA 12
ATOM 20640 C C . LEU A 1 42 ? 3.445 5.956 -4.351 1.00 0.00 42 LEU A C 12
ATOM 20641 O O . LEU A 1 42 ? 2.781 5.805 -5.375 1.00 0.00 42 LEU A O 12
ATOM 20657 N N . SER A 1 43 ? 4.703 6.392 -4.367 1.00 0.00 43 SER A N 12
ATOM 20658 C CA . SER A 1 43 ? 5.377 6.721 -5.616 1.00 0.00 43 SER A CA 12
ATOM 20659 C C . SER A 1 43 ? 5.884 5.460 -6.302 1.00 0.00 43 SER A C 12
ATOM 20660 O O . SER A 1 43 ? 6.046 5.426 -7.523 1.00 0.00 43 SER A O 12
ATOM 20668 N N . THR A 1 44 ? 6.133 4.421 -5.511 1.00 0.00 44 THR A N 12
ATOM 20669 C CA . THR A 1 44 ? 6.619 3.158 -6.045 1.00 0.00 44 THR A CA 12
ATOM 20670 C C . THR A 1 44 ? 5.469 2.178 -6.268 1.00 0.00 44 THR A C 12
ATOM 20671 O O . THR A 1 44 ? 5.677 0.967 -6.335 1.00 0.00 44 THR A O 12
ATOM 20682 N N . ILE A 1 45 ? 4.254 2.709 -6.382 1.00 0.00 45 ILE A N 12
ATOM 20683 C CA . ILE A 1 45 ? 3.075 1.881 -6.595 1.00 0.00 45 ILE A CA 12
ATOM 20684 C C . ILE A 1 45 ? 2.597 1.962 -8.039 1.00 0.00 45 ILE A C 12
ATOM 20685 O O . ILE A 1 45 ? 1.862 2.876 -8.410 1.00 0.00 45 ILE A O 12
ATOM 20701 N N . ASP A 1 46 ? 3.019 0.997 -8.848 1.00 0.00 46 ASP A N 12
ATOM 20702 C CA . ASP A 1 46 ? 2.630 0.955 -10.251 1.00 0.00 46 ASP A CA 12
ATOM 20703 C C . ASP A 1 46 ? 1.118 0.819 -10.386 1.00 0.00 46 ASP A C 12
ATOM 20704 O O . ASP A 1 46 ? 0.525 1.306 -11.347 1.00 0.00 46 ASP A O 12
ATOM 20713 N N . LYS A 1 47 ? 0.500 0.151 -9.414 1.00 0.00 47 LYS A N 12
ATOM 20714 C CA . LYS A 1 47 ? -0.945 -0.048 -9.427 1.00 0.00 47 LYS A CA 12
ATOM 20715 C C . LYS A 1 47 ? -1.428 -0.630 -8.103 1.00 0.00 47 LYS A C 12
ATOM 20716 O O . LYS A 1 47 ? -0.666 -1.269 -7.378 1.00 0.00 47 LYS A O 12
ATOM 20735 N N . LEU A 1 48 ? -2.702 -0.405 -7.796 1.00 0.00 48 LEU A N 12
ATOM 20736 C CA . LEU A 1 48 ? -3.292 -0.908 -6.562 1.00 0.00 48 LEU A CA 12
ATOM 20737 C C . LEU A 1 48 ? -4.448 -1.857 -6.864 1.00 0.00 48 LEU A C 12
ATOM 20738 O O . LEU A 1 48 ? -5.385 -1.501 -7.579 1.00 0.00 48 LEU A O 12
ATOM 20754 N N . GLN A 1 49 ? -4.377 -3.066 -6.317 1.00 0.00 49 GLN A N 12
ATOM 20755 C CA . GLN A 1 49 ? -5.418 -4.064 -6.531 1.00 0.00 49 GLN A CA 12
ATOM 20756 C C . GLN A 1 49 ? -6.232 -4.282 -5.261 1.00 0.00 49 GLN A C 12
ATOM 20757 O O . GLN A 1 49 ? -5.707 -4.204 -4.150 1.00 0.00 49 GLN A O 12
ATOM 20771 N N . ALA A 1 50 ? -7.522 -4.557 -5.432 1.00 0.00 50 ALA A N 12
ATOM 20772 C CA . ALA A 1 50 ? -8.412 -4.788 -4.301 1.00 0.00 50 ALA A CA 12
ATOM 20773 C C . ALA A 1 50 ? -9.296 -6.005 -4.542 1.00 0.00 50 ALA A C 12
ATOM 20774 O O . ALA A 1 50 ? -9.521 -6.405 -5.685 1.00 0.00 50 ALA A O 12
ATOM 20781 N N . THR A 1 51 ? -9.796 -6.594 -3.459 1.00 0.00 51 THR A N 12
ATOM 20782 C CA . THR A 1 51 ? -10.655 -7.767 -3.557 1.00 0.00 51 THR A CA 12
ATOM 20783 C C . THR A 1 51 ? -12.020 -7.398 -4.135 1.00 0.00 51 THR A C 12
ATOM 20784 O O . THR A 1 51 ? -12.549 -6.322 -3.854 1.00 0.00 51 THR A O 12
ATOM 20795 N N . PRO A 1 52 ? -12.609 -8.287 -4.955 1.00 0.00 52 PRO A N 12
ATOM 20796 C CA . PRO A 1 52 ? -13.916 -8.045 -5.572 1.00 0.00 52 PRO A CA 12
ATOM 20797 C C . PRO A 1 52 ? -15.063 -8.168 -4.574 1.00 0.00 52 PRO A C 12
ATOM 20798 O O . PRO A 1 52 ? -14.930 -8.817 -3.536 1.00 0.00 52 PRO A O 12
ATOM 20809 N N . ALA A 1 53 ? -16.190 -7.544 -4.897 1.00 0.00 53 ALA A N 12
ATOM 20810 C CA . ALA A 1 53 ? -17.363 -7.583 -4.030 1.00 0.00 53 ALA A CA 12
ATOM 20811 C C . ALA A 1 53 ? -17.913 -9.002 -3.902 1.00 0.00 53 ALA A C 12
ATOM 20812 O O . ALA A 1 53 ? -18.664 -9.302 -2.975 1.00 0.00 53 ALA A O 12
ATOM 20819 N N . SER A 1 54 ? -17.534 -9.871 -4.835 1.00 0.00 54 SER A N 12
ATOM 20820 C CA . SER A 1 54 ? -17.994 -11.255 -4.822 1.00 0.00 54 SER A CA 12
ATOM 20821 C C . SER A 1 54 ? -17.047 -12.147 -4.019 1.00 0.00 54 SER A C 12
ATOM 20822 O O . SER A 1 54 ? -17.270 -13.353 -3.903 1.00 0.00 54 SER A O 12
ATOM 20830 N N . SER A 1 55 ? -15.997 -11.553 -3.463 1.00 0.00 55 SER A N 12
ATOM 20831 C CA . SER A 1 55 ? -15.026 -12.296 -2.673 1.00 0.00 55 SER A CA 12
ATOM 20832 C C . SER A 1 55 ? -15.195 -11.992 -1.191 1.00 0.00 55 SER A C 12
ATOM 20833 O O . SER A 1 55 ? -14.931 -10.878 -0.741 1.00 0.00 55 SER A O 12
ATOM 20841 N N . GLU A 1 56 ? -15.633 -12.993 -0.438 1.00 0.00 56 GLU A N 12
ATOM 20842 C CA . GLU A 1 56 ? -15.832 -12.838 0.997 1.00 0.00 56 GLU A CA 12
ATOM 20843 C C . GLU A 1 56 ? -14.543 -12.384 1.677 1.00 0.00 56 GLU A C 12
ATOM 20844 O O . GLU A 1 56 ? -14.569 -11.861 2.792 1.00 0.00 56 GLU A O 12
ATOM 20856 N N . LYS A 1 57 ? -13.419 -12.586 0.997 1.00 0.00 57 LYS A N 12
ATOM 20857 C CA . LYS A 1 57 ? -12.121 -12.196 1.537 1.00 0.00 57 LYS A CA 12
ATOM 20858 C C . LYS A 1 57 ? -11.811 -10.739 1.208 1.00 0.00 57 LYS A C 12
ATOM 20859 O O . LYS A 1 57 ? -11.803 -10.343 0.042 1.00 0.00 57 LYS A O 12
ATOM 20878 N N . MET A 1 58 ? -11.559 -9.944 2.243 1.00 0.00 58 MET A N 12
ATOM 20879 C CA . MET A 1 58 ? -11.249 -8.530 2.065 1.00 0.00 58 MET A CA 12
ATOM 20880 C C . MET A 1 58 ? -9.749 -8.284 2.184 1.00 0.00 58 MET A C 12
ATOM 20881 O O . MET A 1 58 ? -9.190 -8.315 3.280 1.00 0.00 58 MET A O 12
ATOM 20895 N N . MET A 1 59 ? -9.101 -8.041 1.049 1.00 0.00 59 MET A N 12
ATOM 20896 C CA . MET A 1 59 ? -7.665 -7.792 1.027 1.00 0.00 59 MET A CA 12
ATOM 20897 C C . MET A 1 59 ? -7.284 -6.887 -0.141 1.00 0.00 59 MET A C 12
ATOM 20898 O O . MET A 1 59 ? -7.765 -7.067 -1.259 1.00 0.00 59 MET A O 12
ATOM 20912 N N . LEU A 1 60 ? -6.414 -5.916 0.124 1.00 0.00 60 LEU A N 12
ATOM 20913 C CA . LEU A 1 60 ? -5.968 -4.988 -0.908 1.00 0.00 60 LEU A CA 12
ATOM 20914 C C . LEU A 1 60 ? -4.475 -5.153 -1.174 1.00 0.00 60 LEU A C 12
ATOM 20915 O O . LEU A 1 60 ? -3.655 -5.022 -0.266 1.00 0.00 60 LEU A O 12
ATOM 20931 N N . ARG A 1 61 ? -4.130 -5.445 -2.424 1.00 0.00 61 ARG A N 12
ATOM 20932 C CA . ARG A 1 61 ? -2.736 -5.630 -2.810 1.00 0.00 61 ARG A CA 12
ATOM 20933 C C . ARG A 1 61 ? -2.208 -4.411 -3.554 1.00 0.00 61 ARG A C 12
ATOM 20934 O O . ARG A 1 61 ? -2.940 -3.760 -4.298 1.00 0.00 61 ARG A O 12
ATOM 20955 N N . LEU A 1 62 ? -0.932 -4.106 -3.347 1.00 0.00 62 LEU A N 12
ATOM 20956 C CA . LEU A 1 62 ? -0.305 -2.963 -4.000 1.00 0.00 62 LEU A CA 12
ATOM 20957 C C . LEU A 1 62 ? 1.014 -3.368 -4.651 1.00 0.00 62 LEU A C 12
ATOM 20958 O O . LEU A 1 62 ? 1.911 -3.888 -3.987 1.00 0.00 62 LEU A O 12
ATOM 20974 N N . ILE A 1 63 ? 1.127 -3.126 -5.953 1.00 0.00 63 ILE A N 12
ATOM 20975 C CA . ILE A 1 63 ? 2.340 -3.466 -6.688 1.00 0.00 63 ILE A CA 12
ATOM 20976 C C . ILE A 1 63 ? 3.453 -2.466 -6.397 1.00 0.00 63 ILE A C 12
ATOM 20977 O O . ILE A 1 63 ? 3.211 -1.265 -6.314 1.00 0.00 63 ILE A O 12
ATOM 20993 N N . GLY A 1 64 ? 4.672 -2.971 -6.241 1.00 0.00 64 GLY A N 12
ATOM 20994 C CA . GLY A 1 64 ? 5.803 -2.105 -5.959 1.00 0.00 64 GLY A CA 12
ATOM 20995 C C . GLY A 1 64 ? 6.640 -1.824 -7.192 1.00 0.00 64 GLY A C 12
ATOM 20996 O O . GLY A 1 64 ? 7.867 -1.762 -7.116 1.00 0.00 64 GLY A O 12
ATOM 21000 N N . LYS A 1 65 ? 5.973 -1.647 -8.329 1.00 0.00 65 LYS A N 12
ATOM 21001 C CA . LYS A 1 65 ? 6.655 -1.362 -9.585 1.00 0.00 65 LYS A CA 12
ATOM 21002 C C . LYS A 1 65 ? 7.714 -2.418 -9.898 1.00 0.00 65 LYS A C 12
ATOM 21003 O O . LYS A 1 65 ? 8.045 -3.252 -9.056 1.00 0.00 65 LYS A O 12
ATOM 21022 N N . VAL A 1 66 ? 8.238 -2.374 -11.118 1.00 0.00 66 VAL A N 12
ATOM 21023 C CA . VAL A 1 66 ? 9.255 -3.321 -11.549 1.00 0.00 66 VAL A CA 12
ATOM 21024 C C . VAL A 1 66 ? 10.655 -2.725 -11.419 1.00 0.00 66 VAL A C 12
ATOM 21025 O O . VAL A 1 66 ? 11.458 -2.781 -12.352 1.00 0.00 66 VAL A O 12
ATOM 21038 N N . ASP A 1 67 ? 10.940 -2.155 -10.254 1.00 0.00 67 ASP A N 12
ATOM 21039 C CA . ASP A 1 67 ? 12.242 -1.547 -9.991 1.00 0.00 67 ASP A CA 12
ATOM 21040 C C . ASP A 1 67 ? 12.533 -0.423 -10.979 1.00 0.00 67 ASP A C 12
ATOM 21041 O O . ASP A 1 67 ? 13.669 -0.243 -11.416 1.00 0.00 67 ASP A O 12
ATOM 21050 N N . GLU A 1 68 ? 11.496 0.335 -11.325 1.00 0.00 68 GLU A N 12
ATOM 21051 C CA . GLU A 1 68 ? 11.628 1.445 -12.253 1.00 0.00 68 GLU A CA 12
ATOM 21052 C C . GLU A 1 68 ? 12.359 1.000 -13.509 1.00 0.00 68 GLU A C 12
ATOM 21053 O O . GLU A 1 68 ? 13.265 1.676 -13.995 1.00 0.00 68 GLU A O 12
ATOM 21065 N N . SER A 1 69 ? 11.959 -0.158 -14.018 1.00 0.00 69 SER A N 12
ATOM 21066 C CA . SER A 1 69 ? 12.574 -0.722 -15.207 1.00 0.00 69 SER A CA 12
ATOM 21067 C C . SER A 1 69 ? 12.563 0.271 -16.366 1.00 0.00 69 SER A C 12
ATOM 21068 O O . SER A 1 69 ? 13.391 0.190 -17.274 1.00 0.00 69 SER A O 12
ATOM 21076 N N . LYS A 1 70 ? 11.620 1.204 -16.328 1.00 0.00 70 LYS A N 12
ATOM 21077 C CA . LYS A 1 70 ? 11.498 2.214 -17.374 1.00 0.00 70 LYS A CA 12
ATOM 21078 C C . LYS A 1 70 ? 12.789 3.014 -17.516 1.00 0.00 70 LYS A C 12
ATOM 21079 O O . LYS A 1 70 ? 13.150 3.438 -18.615 1.00 0.00 70 LYS A O 12
ATOM 21098 N N . LYS A 1 71 ? 13.480 3.218 -16.400 1.00 0.00 71 LYS A N 12
ATOM 21099 C CA . LYS A 1 71 ? 14.730 3.970 -16.401 1.00 0.00 71 LYS A CA 12
ATOM 21100 C C . LYS A 1 71 ? 15.902 3.074 -16.787 1.00 0.00 71 LYS A C 12
ATOM 21101 O O . LYS A 1 71 ? 15.973 1.915 -16.378 1.00 0.00 71 LYS A O 12
ATOM 21120 N N . ARG A 1 72 ? 16.822 3.621 -17.576 1.00 0.00 72 ARG A N 12
ATOM 21121 C CA . ARG A 1 72 ? 17.993 2.872 -18.016 1.00 0.00 72 ARG A CA 12
ATOM 21122 C C . ARG A 1 72 ? 19.153 3.057 -17.043 1.00 0.00 72 ARG A C 12
ATOM 21123 O O . ARG A 1 72 ? 19.526 4.182 -16.711 1.00 0.00 72 ARG A O 12
ATOM 21144 N N . LYS A 1 73 ? 19.720 1.944 -16.589 1.00 0.00 73 LYS A N 12
ATOM 21145 C CA . LYS A 1 73 ? 20.839 1.982 -15.653 1.00 0.00 73 LYS A CA 12
ATOM 21146 C C . LYS A 1 73 ? 22.171 1.966 -16.395 1.00 0.00 73 LYS A C 12
ATOM 21147 O O . LYS A 1 73 ? 22.241 1.568 -17.558 1.00 0.00 73 LYS A O 12
ATOM 21166 N N . ASP A 1 74 ? 23.226 2.402 -15.713 1.00 0.00 74 ASP A N 12
ATOM 21167 C CA . ASP A 1 74 ? 24.558 2.440 -16.306 1.00 0.00 74 ASP A CA 12
ATOM 21168 C C . ASP A 1 74 ? 25.000 1.052 -16.757 1.00 0.00 74 ASP A C 12
ATOM 21169 O O . ASP A 1 74 ? 25.837 0.915 -17.650 1.00 0.00 74 ASP A O 12
ATOM 21178 N N . ASN A 1 75 ? 24.430 0.024 -16.133 1.00 0.00 75 ASN A N 12
ATOM 21179 C CA . ASN A 1 75 ? 24.757 -1.364 -16.463 1.00 0.00 75 ASN A CA 12
ATOM 21180 C C . ASN A 1 75 ? 26.110 -1.779 -15.880 1.00 0.00 75 ASN A C 12
ATOM 21181 O O . ASN A 1 75 ? 26.554 -2.910 -16.073 1.00 0.00 75 ASN A O 12
ATOM 21192 N N . GLU A 1 76 ? 26.759 -0.863 -15.167 1.00 0.00 76 GLU A N 12
ATOM 21193 C CA . GLU A 1 76 ? 28.056 -1.146 -14.563 1.00 0.00 76 GLU A CA 12
ATOM 21194 C C . GLU A 1 76 ? 27.886 -1.730 -13.164 1.00 0.00 76 GLU A C 12
ATOM 21195 O O . GLU A 1 76 ? 28.301 -1.127 -12.173 1.00 0.00 76 GLU A O 12
ATOM 21207 N N . GLY A 1 77 ? 27.269 -2.903 -13.091 1.00 0.00 77 GLY A N 12
ATOM 21208 C CA . GLY A 1 77 ? 27.051 -3.549 -11.810 1.00 0.00 77 GLY A CA 12
ATOM 21209 C C . GLY A 1 77 ? 25.750 -3.122 -11.154 1.00 0.00 77 GLY A C 12
ATOM 21210 O O . GLY A 1 77 ? 25.528 -3.392 -9.974 1.00 0.00 77 GLY A O 12
ATOM 21214 N N . ASN A 1 78 ? 24.888 -2.456 -11.918 1.00 0.00 78 ASN A N 12
ATOM 21215 C CA . ASN A 1 78 ? 23.605 -1.995 -11.399 1.00 0.00 78 ASN A CA 12
ATOM 21216 C C . ASN A 1 78 ? 22.457 -2.811 -11.985 1.00 0.00 78 ASN A C 12
ATOM 21217 O O . ASN A 1 78 ? 21.357 -2.297 -12.187 1.00 0.00 78 ASN A O 12
ATOM 21228 N N . GLU A 1 79 ? 22.721 -4.084 -12.258 1.00 0.00 79 GLU A N 12
ATOM 21229 C CA . GLU A 1 79 ? 21.710 -4.972 -12.822 1.00 0.00 79 GLU A CA 12
ATOM 21230 C C . GLU A 1 79 ? 20.491 -5.063 -11.910 1.00 0.00 79 GLU A C 12
ATOM 21231 O O . GLU A 1 79 ? 19.357 -5.145 -12.381 1.00 0.00 79 GLU A O 12
ATOM 21243 N N . VAL A 1 80 ? 20.732 -5.052 -10.603 1.00 0.00 80 VAL A N 12
ATOM 21244 C CA . VAL A 1 80 ? 19.653 -5.134 -9.626 1.00 0.00 80 VAL A CA 12
ATOM 21245 C C . VAL A 1 80 ? 18.863 -6.428 -9.791 1.00 0.00 80 VAL A C 12
ATOM 21246 O O . VAL A 1 80 ? 18.891 -7.054 -10.850 1.00 0.00 80 VAL A O 12
ATOM 21259 N N . VAL A 1 81 ? 18.158 -6.823 -8.736 1.00 0.00 81 VAL A N 12
ATOM 21260 C CA . VAL A 1 81 ? 17.359 -8.043 -8.765 1.00 0.00 81 VAL A CA 12
ATOM 21261 C C . VAL A 1 81 ? 15.988 -7.786 -9.392 1.00 0.00 81 VAL A C 12
ATOM 21262 O O . VAL A 1 81 ? 15.144 -7.113 -8.802 1.00 0.00 81 VAL A O 12
ATOM 21275 N N . PRO A 1 82 ? 15.745 -8.321 -10.604 1.00 0.00 82 PRO A N 12
ATOM 21276 C CA . PRO A 1 82 ? 14.466 -8.142 -11.301 1.00 0.00 82 PRO A CA 12
ATOM 21277 C C . PRO A 1 82 ? 13.328 -8.901 -10.627 1.00 0.00 82 PRO A C 12
ATOM 21278 O O . PRO A 1 82 ? 12.742 -9.811 -11.214 1.00 0.00 82 PRO A O 12
ATOM 21289 N N . LYS A 1 83 ? 13.021 -8.521 -9.391 1.00 0.00 83 LYS A N 12
ATOM 21290 C CA . LYS A 1 83 ? 11.953 -9.168 -8.637 1.00 0.00 83 LYS A CA 12
ATOM 21291 C C . LYS A 1 83 ? 10.987 -8.133 -8.064 1.00 0.00 83 LYS A C 12
ATOM 21292 O O . LYS A 1 83 ? 11.147 -7.683 -6.930 1.00 0.00 83 LYS A O 12
ATOM 21311 N N . PRO A 1 84 ? 9.966 -7.739 -8.846 1.00 0.00 84 PRO A N 12
ATOM 21312 C CA . PRO A 1 84 ? 8.972 -6.754 -8.411 1.00 0.00 84 PRO A CA 12
ATOM 21313 C C . PRO A 1 84 ? 8.369 -7.100 -7.054 1.00 0.00 84 PRO A C 12
ATOM 21314 O O . PRO A 1 84 ? 7.825 -8.187 -6.863 1.00 0.00 84 PRO A O 12
ATOM 21325 N N . GLN A 1 85 ? 8.470 -6.165 -6.113 1.00 0.00 85 GLN A N 12
ATOM 21326 C CA . GLN A 1 85 ? 7.934 -6.371 -4.772 1.00 0.00 85 GLN A CA 12
ATOM 21327 C C . GLN A 1 85 ? 6.493 -5.882 -4.686 1.00 0.00 85 GLN A C 12
ATOM 21328 O O . GLN A 1 85 ? 6.162 -4.805 -5.181 1.00 0.00 85 GLN A O 12
ATOM 21342 N N . ARG A 1 86 ? 5.638 -6.679 -4.054 1.00 0.00 86 ARG A N 12
ATOM 21343 C CA . ARG A 1 86 ? 4.231 -6.325 -3.904 1.00 0.00 86 ARG A CA 12
ATOM 21344 C C . ARG A 1 86 ? 3.825 -6.317 -2.434 1.00 0.00 86 ARG A C 12
ATOM 21345 O O . ARG A 1 86 ? 4.269 -7.159 -1.652 1.00 0.00 86 ARG A O 12
ATOM 21366 N N . HIS A 1 87 ? 2.978 -5.362 -2.066 1.00 0.00 87 HIS A N 12
ATOM 21367 C CA . HIS A 1 87 ? 2.509 -5.247 -0.690 1.00 0.00 87 HIS A CA 12
ATOM 21368 C C . HIS A 1 87 ? 1.081 -5.767 -0.561 1.00 0.00 87 HIS A C 12
ATOM 21369 O O . HIS A 1 87 ? 0.137 -5.146 -1.048 1.00 0.00 87 HIS A O 12
ATOM 21384 N N . MET A 1 88 ? 0.931 -6.910 0.098 1.00 0.00 88 MET A N 12
ATOM 21385 C CA . MET A 1 88 ? -0.383 -7.513 0.289 1.00 0.00 88 MET A CA 12
ATOM 21386 C C . MET A 1 88 ? -0.962 -7.131 1.648 1.00 0.00 88 MET A C 12
ATOM 21387 O O . MET A 1 88 ? -0.353 -7.383 2.687 1.00 0.00 88 MET A O 12
ATOM 21401 N N . PHE A 1 89 ? -2.142 -6.519 1.631 1.00 0.00 89 PHE A N 12
ATOM 21402 C CA . PHE A 1 89 ? -2.802 -6.100 2.862 1.00 0.00 89 PHE A CA 12
ATOM 21403 C C . PHE A 1 89 ? -4.092 -6.881 3.086 1.00 0.00 89 PHE A C 12
ATOM 21404 O O . PHE A 1 89 ? -4.665 -7.437 2.150 1.00 0.00 89 PHE A O 12
ATOM 21421 N N . SER A 1 90 ? -4.544 -6.912 4.335 1.00 0.00 90 SER A N 12
ATOM 21422 C CA . SER A 1 90 ? -5.770 -7.618 4.689 1.00 0.00 90 SER A CA 12
ATOM 21423 C C . SER A 1 90 ? -6.738 -6.685 5.407 1.00 0.00 90 SER A C 12
ATOM 21424 O O . SER A 1 90 ? -6.424 -6.148 6.468 1.00 0.00 90 SER A O 12
ATOM 21432 N N . PHE A 1 91 ? -7.912 -6.488 4.818 1.00 0.00 91 PHE A N 12
ATOM 21433 C CA . PHE A 1 91 ? -8.916 -5.611 5.398 1.00 0.00 91 PHE A CA 12
ATOM 21434 C C . PHE A 1 91 ? -9.968 -6.393 6.169 1.00 0.00 91 PHE A C 12
ATOM 21435 O O . PHE A 1 91 ? -10.434 -7.440 5.722 1.00 0.00 91 PHE A O 12
ATOM 21452 N N . ASN A 1 92 ? -10.346 -5.864 7.324 1.00 0.00 92 ASN A N 12
ATOM 21453 C CA . ASN A 1 92 ? -11.357 -6.494 8.156 1.00 0.00 92 ASN A CA 12
ATOM 21454 C C . ASN A 1 92 ? -12.722 -5.849 7.922 1.00 0.00 92 ASN A C 12
ATOM 21455 O O . ASN A 1 92 ? -13.674 -6.109 8.656 1.00 0.00 92 ASN A O 12
ATOM 21466 N N . ASN A 1 93 ? -12.813 -5.004 6.892 1.00 0.00 93 ASN A N 12
ATOM 21467 C CA . ASN A 1 93 ? -14.062 -4.331 6.573 1.00 0.00 93 ASN A CA 12
ATOM 21468 C C . ASN A 1 93 ? -14.133 -3.965 5.094 1.00 0.00 93 ASN A C 12
ATOM 21469 O O . ASN A 1 93 ? -13.242 -3.300 4.565 1.00 0.00 93 ASN A O 12
ATOM 21480 N N . ARG A 1 94 ? -15.203 -4.401 4.436 1.00 0.00 94 ARG A N 12
ATOM 21481 C CA . ARG A 1 94 ? -15.396 -4.116 3.019 1.00 0.00 94 ARG A CA 12
ATOM 21482 C C . ARG A 1 94 ? -15.534 -2.616 2.785 1.00 0.00 94 ARG A C 12
ATOM 21483 O O . ARG A 1 94 ? -15.194 -2.112 1.715 1.00 0.00 94 ARG A O 12
ATOM 21504 N N . THR A 1 95 ? -16.029 -1.908 3.791 1.00 0.00 95 THR A N 12
ATOM 21505 C CA . THR A 1 95 ? -16.199 -0.473 3.695 1.00 0.00 95 THR A CA 12
ATOM 21506 C C . THR A 1 95 ? -14.851 0.218 3.826 1.00 0.00 95 THR A C 12
ATOM 21507 O O . THR A 1 95 ? -14.522 1.127 3.065 1.00 0.00 95 THR A O 12
ATOM 21518 N N . VAL A 1 96 ? -14.080 -0.234 4.799 1.00 0.00 96 VAL A N 12
ATOM 21519 C CA . VAL A 1 96 ? -12.758 0.319 5.046 1.00 0.00 96 VAL A CA 12
ATOM 21520 C C . VAL A 1 96 ? -11.805 -0.027 3.912 1.00 0.00 96 VAL A C 12
ATOM 21521 O O . VAL A 1 96 ? -10.897 0.739 3.594 1.00 0.00 96 VAL A O 12
ATOM 21534 N N . MET A 1 97 ? -12.023 -1.184 3.301 1.00 0.00 97 MET A N 12
ATOM 21535 C CA . MET A 1 97 ? -11.182 -1.625 2.195 1.00 0.00 97 MET A CA 12
ATOM 21536 C C . MET A 1 97 ? -11.553 -0.889 0.911 1.00 0.00 97 MET A C 12
ATOM 21537 O O . MET A 1 97 ? -10.697 -0.619 0.069 1.00 0.00 97 MET A O 12
ATOM 21551 N N . ASP A 1 98 ? -12.836 -0.567 0.768 1.00 0.00 98 ASP A N 12
ATOM 21552 C CA . ASP A 1 98 ? -13.315 0.138 -0.410 1.00 0.00 98 ASP A CA 12
ATOM 21553 C C . ASP A 1 98 ? -13.063 1.638 -0.295 1.00 0.00 98 ASP A C 12
ATOM 21554 O O . ASP A 1 98 ? -12.960 2.340 -1.300 1.00 0.00 98 ASP A O 12
ATOM 21563 N N . ASN A 1 99 ? -12.963 2.123 0.937 1.00 0.00 99 ASN A N 12
ATOM 21564 C CA . ASN A 1 99 ? -12.723 3.538 1.181 1.00 0.00 99 ASN A CA 12
ATOM 21565 C C . ASN A 1 99 ? -11.280 3.908 0.863 1.00 0.00 99 ASN A C 12
ATOM 21566 O O . ASN A 1 99 ? -10.987 5.042 0.481 1.00 0.00 99 ASN A O 12
ATOM 21577 N N . ILE A 1 100 ? -10.386 2.944 1.026 1.00 0.00 100 ILE A N 12
ATOM 21578 C CA . ILE A 1 100 ? -8.968 3.156 0.762 1.00 0.00 100 ILE A CA 12
ATOM 21579 C C . ILE A 1 100 ? -8.636 2.925 -0.710 1.00 0.00 100 ILE A C 12
ATOM 21580 O O . ILE A 1 100 ? -7.887 3.691 -1.316 1.00 0.00 100 ILE A O 12
ATOM 21596 N N . LYS A 1 101 ? -9.189 1.857 -1.277 1.00 0.00 101 LYS A N 12
ATOM 21597 C CA . LYS A 1 101 ? -8.942 1.515 -2.676 1.00 0.00 101 LYS A CA 12
ATOM 21598 C C . LYS A 1 101 ? -9.171 2.715 -3.594 1.00 0.00 101 LYS A C 12
ATOM 21599 O O . LYS A 1 101 ? -8.441 2.910 -4.566 1.00 0.00 101 LYS A O 12
ATOM 21618 N N . MET A 1 102 ? -10.189 3.512 -3.286 1.00 0.00 102 MET A N 12
ATOM 21619 C CA . MET A 1 102 ? -10.510 4.683 -4.094 1.00 0.00 102 MET A CA 12
ATOM 21620 C C . MET A 1 102 ? -9.472 5.779 -3.908 1.00 0.00 102 MET A C 12
ATOM 21621 O O . MET A 1 102 ? -8.968 6.347 -4.878 1.00 0.00 102 MET A O 12
ATOM 21635 N N . THR A 1 103 ? -9.159 6.067 -2.660 1.00 0.00 103 THR A N 12
ATOM 21636 C CA . THR A 1 103 ? -8.191 7.081 -2.322 1.00 0.00 103 THR A CA 12
ATOM 21637 C C . THR A 1 103 ? -6.829 6.751 -2.919 1.00 0.00 103 THR A C 12
ATOM 21638 O O . THR A 1 103 ? -6.136 7.628 -3.435 1.00 0.00 103 THR A O 12
ATOM 21649 N N . LEU A 1 104 ? -6.456 5.479 -2.854 1.00 0.00 104 LEU A N 12
ATOM 21650 C CA . LEU A 1 104 ? -5.182 5.032 -3.395 1.00 0.00 104 LEU A CA 12
ATOM 21651 C C . LEU A 1 104 ? -5.154 5.203 -4.908 1.00 0.00 104 LEU A C 12
ATOM 21652 O O . LEU A 1 104 ? -4.118 5.532 -5.486 1.00 0.00 104 LEU A O 12
ATOM 21668 N N . GLN A 1 105 ? -6.299 4.982 -5.548 1.00 0.00 105 GLN A N 12
ATOM 21669 C CA . GLN A 1 105 ? -6.398 5.121 -6.994 1.00 0.00 105 GLN A CA 12
ATOM 21670 C C . GLN A 1 105 ? -6.237 6.575 -7.405 1.00 0.00 105 GLN A C 12
ATOM 21671 O O . GLN A 1 105 ? -5.694 6.877 -8.467 1.00 0.00 105 GLN A O 12
ATOM 21685 N N . GLN A 1 106 ? -6.705 7.473 -6.549 1.00 0.00 106 GLN A N 12
ATOM 21686 C CA . GLN A 1 106 ? -6.604 8.900 -6.817 1.00 0.00 106 GLN A CA 12
ATOM 21687 C C . GLN A 1 106 ? -5.146 9.331 -6.826 1.00 0.00 106 GLN A C 12
ATOM 21688 O O . GLN A 1 106 ? -4.727 10.121 -7.672 1.00 0.00 106 GLN A O 12
ATOM 21702 N N . ILE A 1 107 ? -4.369 8.790 -5.893 1.00 0.00 107 ILE A N 12
ATOM 21703 C CA . ILE A 1 107 ? -2.950 9.107 -5.813 1.00 0.00 107 ILE A CA 12
ATOM 21704 C C . ILE A 1 107 ? -2.268 8.757 -7.130 1.00 0.00 107 ILE A C 12
ATOM 21705 O O . ILE A 1 107 ? -1.472 9.532 -7.660 1.00 0.00 107 ILE A O 12
ATOM 21721 N N . ILE A 1 108 ? -2.611 7.588 -7.660 1.00 0.00 108 ILE A N 12
ATOM 21722 C CA . ILE A 1 108 ? -2.062 7.123 -8.931 1.00 0.00 108 ILE A CA 12
ATOM 21723 C C . ILE A 1 108 ? -2.243 8.182 -9.997 1.00 0.00 108 ILE A C 12
ATOM 21724 O O . ILE A 1 108 ? -1.301 8.578 -10.683 1.00 0.00 108 ILE A O 12
ATOM 21740 N N . SER A 1 109 ? -3.477 8.623 -10.119 1.00 0.00 109 SER A N 12
ATOM 21741 C CA . SER A 1 109 ? -3.846 9.641 -11.097 1.00 0.00 109 SER A CA 12
ATOM 21742 C C . SER A 1 109 ? -3.012 10.901 -10.917 1.00 0.00 109 SER A C 12
ATOM 21743 O O . SER A 1 109 ? -2.720 11.611 -11.881 1.00 0.00 109 SER A O 12
ATOM 21751 N N . ARG A 1 110 ? -2.631 11.173 -9.678 1.00 0.00 110 ARG A N 12
ATOM 21752 C CA . ARG A 1 110 ? -1.829 12.348 -9.368 1.00 0.00 110 ARG A CA 12
ATOM 21753 C C . ARG A 1 110 ? -0.397 12.170 -9.848 1.00 0.00 110 ARG A C 12
ATOM 21754 O O . ARG A 1 110 ? 0.250 13.126 -10.279 1.00 0.00 110 ARG A O 12
ATOM 21775 N N . TYR A 1 111 ? 0.088 10.942 -9.778 1.00 0.00 111 TYR A N 12
ATOM 21776 C CA . TYR A 1 111 ? 1.443 10.630 -10.214 1.00 0.00 111 TYR A CA 12
ATOM 21777 C C . TYR A 1 111 ? 1.537 10.667 -11.733 1.00 0.00 111 TYR A C 12
ATOM 21778 O O . TYR A 1 111 ? 2.589 10.966 -12.297 1.00 0.00 111 TYR A O 12
ATOM 21796 N N . LYS A 1 112 ? 0.422 10.367 -12.387 1.00 0.00 112 LYS A N 12
ATOM 21797 C CA . LYS A 1 112 ? 0.361 10.370 -13.840 1.00 0.00 112 LYS A CA 12
ATOM 21798 C C . LYS A 1 112 ? 0.413 11.795 -14.379 1.00 0.00 112 LYS A C 12
ATOM 21799 O O . LYS A 1 112 ? 1.021 12.057 -15.416 1.00 0.00 112 LYS A O 12
ATOM 21818 N N . ASP A 1 113 ? -0.233 12.714 -13.665 1.00 0.00 113 ASP A N 12
ATOM 21819 C CA . ASP A 1 113 ? -0.262 14.116 -14.071 1.00 0.00 113 ASP A CA 12
ATOM 21820 C C . ASP A 1 113 ? 1.150 14.682 -14.178 1.00 0.00 113 ASP A C 12
ATOM 21821 O O . ASP A 1 113 ? 1.441 15.489 -15.061 1.00 0.00 113 ASP A O 12
ATOM 21830 N N . ALA A 1 114 ? 2.025 14.254 -13.272 1.00 0.00 114 ALA A N 12
ATOM 21831 C CA . ALA A 1 114 ? 3.406 14.718 -13.265 1.00 0.00 114 ALA A CA 12
ATOM 21832 C C . ALA A 1 114 ? 4.117 14.343 -14.561 1.00 0.00 114 ALA A C 12
ATOM 21833 O O . ALA A 1 114 ? 4.984 15.076 -15.038 1.00 0.00 114 ALA A O 12
ATOM 21840 N N . ASP A 1 115 ? 3.745 13.199 -15.125 1.00 0.00 115 ASP A N 12
ATOM 21841 C CA . ASP A 1 115 ? 4.347 12.728 -16.366 1.00 0.00 115 ASP A CA 12
ATOM 21842 C C . ASP A 1 115 ? 3.371 12.863 -17.531 1.00 0.00 115 ASP A C 12
ATOM 21843 O O . ASP A 1 115 ? 3.378 13.926 -18.187 1.00 0.00 115 ASP A O 12
ATOM 21853 N N . PRO A 1 1 ? -12.836 12.626 5.694 1.00 0.00 1 PRO A N 13
ATOM 21854 C CA . PRO A 1 1 ? -11.604 12.520 4.888 1.00 0.00 1 PRO A CA 13
ATOM 21855 C C . PRO A 1 1 ? -11.513 11.189 4.154 1.00 0.00 1 PRO A C 13
ATOM 21856 O O . PRO A 1 1 ? -11.140 11.132 2.982 1.00 0.00 1 PRO A O 13
ATOM 21869 N N . SER A 1 2 ? -11.859 10.123 4.857 1.00 0.00 2 SER A N 13
ATOM 21870 C CA . SER A 1 2 ? -11.824 8.780 4.289 1.00 0.00 2 SER A CA 13
ATOM 21871 C C . SER A 1 2 ? -10.423 8.430 3.797 1.00 0.00 2 SER A C 13
ATOM 21872 O O . SER A 1 2 ? -10.260 7.624 2.880 1.00 0.00 2 SER A O 13
ATOM 21880 N N . HIS A 1 3 ? -9.412 9.038 4.411 1.00 0.00 3 HIS A N 13
ATOM 21881 C CA . HIS A 1 3 ? -8.026 8.788 4.033 1.00 0.00 3 HIS A CA 13
ATOM 21882 C C . HIS A 1 3 ? -7.364 7.797 4.987 1.00 0.00 3 HIS A C 13
ATOM 21883 O O . HIS A 1 3 ? -6.365 7.166 4.645 1.00 0.00 3 HIS A O 13
ATOM 21898 N N . SER A 1 4 ? -7.927 7.668 6.183 1.00 0.00 4 SER A N 13
ATOM 21899 C CA . SER A 1 4 ? -7.388 6.756 7.185 1.00 0.00 4 SER A CA 13
ATOM 21900 C C . SER A 1 4 ? -8.383 5.645 7.502 1.00 0.00 4 SER A C 13
ATOM 21901 O O . SER A 1 4 ? -9.545 5.906 7.815 1.00 0.00 4 SER A O 13
ATOM 21909 N N . GLY A 1 5 ? -7.915 4.406 7.421 1.00 0.00 5 GLY A N 13
ATOM 21910 C CA . GLY A 1 5 ? -8.765 3.267 7.703 1.00 0.00 5 GLY A CA 13
ATOM 21911 C C . GLY A 1 5 ? -7.968 2.080 8.201 1.00 0.00 5 GLY A C 13
ATOM 21912 O O . GLY A 1 5 ? -6.807 1.906 7.828 1.00 0.00 5 GLY A O 13
ATOM 21916 N N . ALA A 1 6 ? -8.580 1.264 9.051 1.00 0.00 6 ALA A N 13
ATOM 21917 C CA . ALA A 1 6 ? -7.900 0.098 9.595 1.00 0.00 6 ALA A CA 13
ATOM 21918 C C . ALA A 1 6 ? -7.534 -0.893 8.499 1.00 0.00 6 ALA A C 13
ATOM 21919 O O . ALA A 1 6 ? -8.330 -1.166 7.600 1.00 0.00 6 ALA A O 13
ATOM 21926 N N . ALA A 1 7 ? -6.327 -1.426 8.589 1.00 0.00 7 ALA A N 13
ATOM 21927 C CA . ALA A 1 7 ? -5.841 -2.393 7.613 1.00 0.00 7 ALA A CA 13
ATOM 21928 C C . ALA A 1 7 ? -4.774 -3.310 8.206 1.00 0.00 7 ALA A C 13
ATOM 21929 O O . ALA A 1 7 ? -3.995 -2.895 9.064 1.00 0.00 7 ALA A O 13
ATOM 21936 N N . ILE A 1 8 ? -4.741 -4.559 7.742 1.00 0.00 8 ILE A N 13
ATOM 21937 C CA . ILE A 1 8 ? -3.768 -5.531 8.224 1.00 0.00 8 ILE A CA 13
ATOM 21938 C C . ILE A 1 8 ? -2.562 -5.613 7.302 1.00 0.00 8 ILE A C 13
ATOM 21939 O O . ILE A 1 8 ? -2.691 -5.539 6.080 1.00 0.00 8 ILE A O 13
ATOM 21955 N N . PHE A 1 9 ? -1.398 -5.796 7.900 1.00 0.00 9 PHE A N 13
ATOM 21956 C CA . PHE A 1 9 ? -0.164 -5.924 7.144 1.00 0.00 9 PHE A CA 13
ATOM 21957 C C . PHE A 1 9 ? 0.764 -6.923 7.825 1.00 0.00 9 PHE A C 13
ATOM 21958 O O . PHE A 1 9 ? 1.348 -6.632 8.866 1.00 0.00 9 PHE A O 13
ATOM 21975 N N . GLU A 1 10 ? 0.881 -8.106 7.229 1.00 0.00 10 GLU A N 13
ATOM 21976 C CA . GLU A 1 10 ? 1.725 -9.170 7.764 1.00 0.00 10 GLU A CA 13
ATOM 21977 C C . GLU A 1 10 ? 1.047 -9.880 8.937 1.00 0.00 10 GLU A C 13
ATOM 21978 O O . GLU A 1 10 ? 1.656 -10.077 9.990 1.00 0.00 10 GLU A O 13
ATOM 21990 N N . LYS A 1 11 ? -0.207 -10.287 8.738 1.00 0.00 11 LYS A N 13
ATOM 21991 C CA . LYS A 1 11 ? -0.962 -11.000 9.755 1.00 0.00 11 LYS A CA 13
ATOM 21992 C C . LYS A 1 11 ? -1.182 -10.171 11.019 1.00 0.00 11 LYS A C 13
ATOM 21993 O O . LYS A 1 11 ? -1.620 -10.698 12.041 1.00 0.00 11 LYS A O 13
ATOM 22012 N N . VAL A 1 12 ? -0.911 -8.871 10.947 1.00 0.00 12 VAL A N 13
ATOM 22013 C CA . VAL A 1 12 ? -1.119 -7.993 12.075 1.00 0.00 12 VAL A CA 13
ATOM 22014 C C . VAL A 1 12 ? -2.044 -6.862 11.657 1.00 0.00 12 VAL A C 13
ATOM 22015 O O . VAL A 1 12 ? -1.932 -6.347 10.547 1.00 0.00 12 VAL A O 13
ATOM 22028 N N . SER A 1 13 ? -2.978 -6.501 12.524 1.00 0.00 13 SER A N 13
ATOM 22029 C CA . SER A 1 13 ? -3.933 -5.452 12.199 1.00 0.00 13 SER A CA 13
ATOM 22030 C C . SER A 1 13 ? -3.575 -4.133 12.864 1.00 0.00 13 SER A C 13
ATOM 22031 O O . SER A 1 13 ? -3.088 -4.093 13.992 1.00 0.00 13 SER A O 13
ATOM 22039 N N . GLY A 1 14 ? -3.836 -3.055 12.138 1.00 0.00 14 GLY A N 13
ATOM 22040 C CA . GLY A 1 14 ? -3.561 -1.725 12.630 1.00 0.00 14 GLY A CA 13
ATOM 22041 C C . GLY A 1 14 ? -4.258 -0.678 11.789 1.00 0.00 14 GLY A C 13
ATOM 22042 O O . GLY A 1 14 ? -4.952 -1.016 10.830 1.00 0.00 14 GLY A O 13
ATOM 22046 N N . ILE A 1 15 ? -4.085 0.589 12.135 1.00 0.00 15 ILE A N 13
ATOM 22047 C CA . ILE A 1 15 ? -4.719 1.659 11.382 1.00 0.00 15 ILE A CA 13
ATOM 22048 C C . ILE A 1 15 ? -3.801 2.179 10.286 1.00 0.00 15 ILE A C 13
ATOM 22049 O O . ILE A 1 15 ? -2.639 2.509 10.527 1.00 0.00 15 ILE A O 13
ATOM 22065 N N . ILE A 1 16 ? -4.338 2.233 9.074 1.00 0.00 16 ILE A N 13
ATOM 22066 C CA . ILE A 1 16 ? -3.595 2.694 7.916 1.00 0.00 16 ILE A CA 13
ATOM 22067 C C . ILE A 1 16 ? -3.979 4.130 7.565 1.00 0.00 16 ILE A C 13
ATOM 22068 O O . ILE A 1 16 ? -5.132 4.413 7.240 1.00 0.00 16 ILE A O 13
ATOM 22084 N N . ALA A 1 17 ? -3.006 5.030 7.630 1.00 0.00 17 ALA A N 13
ATOM 22085 C CA . ALA A 1 17 ? -3.242 6.431 7.314 1.00 0.00 17 ALA A CA 13
ATOM 22086 C C . ALA A 1 17 ? -2.568 6.809 6.003 1.00 0.00 17 ALA A C 13
ATOM 22087 O O . ALA A 1 17 ? -1.470 6.342 5.700 1.00 0.00 17 ALA A O 13
ATOM 22094 N N . ILE A 1 18 ? -3.233 7.651 5.224 1.00 0.00 18 ILE A N 13
ATOM 22095 C CA . ILE A 1 18 ? -2.700 8.084 3.945 1.00 0.00 18 ILE A CA 13
ATOM 22096 C C . ILE A 1 18 ? -2.286 9.553 4.001 1.00 0.00 18 ILE A C 13
ATOM 22097 O O . ILE A 1 18 ? -3.132 10.445 4.081 1.00 0.00 18 ILE A O 13
ATOM 22113 N N . ASN A 1 19 ? -0.982 9.793 3.955 1.00 0.00 19 ASN A N 13
ATOM 22114 C CA . ASN A 1 19 ? -0.456 11.152 3.995 1.00 0.00 19 ASN A CA 13
ATOM 22115 C C . ASN A 1 19 ? 0.124 11.541 2.641 1.00 0.00 19 ASN A C 13
ATOM 22116 O O . ASN A 1 19 ? 1.164 11.027 2.229 1.00 0.00 19 ASN A O 13
ATOM 22127 N N . GLU A 1 20 ? -0.555 12.450 1.952 1.00 0.00 20 GLU A N 13
ATOM 22128 C CA . GLU A 1 20 ? -0.105 12.905 0.641 1.00 0.00 20 GLU A CA 13
ATOM 22129 C C . GLU A 1 20 ? 0.744 14.166 0.757 1.00 0.00 20 GLU A C 13
ATOM 22130 O O . GLU A 1 20 ? 1.431 14.550 -0.190 1.00 0.00 20 GLU A O 13
ATOM 22142 N N . ASP A 1 21 ? 0.705 14.808 1.923 1.00 0.00 21 ASP A N 13
ATOM 22143 C CA . ASP A 1 21 ? 1.483 16.020 2.150 1.00 0.00 21 ASP A CA 13
ATOM 22144 C C . ASP A 1 21 ? 2.962 15.771 1.872 1.00 0.00 21 ASP A C 13
ATOM 22145 O O . ASP A 1 21 ? 3.716 16.699 1.579 1.00 0.00 21 ASP A O 13
ATOM 22154 N N . VAL A 1 22 ? 3.366 14.509 1.960 1.00 0.00 22 VAL A N 13
ATOM 22155 C CA . VAL A 1 22 ? 4.745 14.126 1.715 1.00 0.00 22 VAL A CA 13
ATOM 22156 C C . VAL A 1 22 ? 5.013 13.975 0.223 1.00 0.00 22 VAL A C 13
ATOM 22157 O O . VAL A 1 22 ? 4.098 13.712 -0.558 1.00 0.00 22 VAL A O 13
ATOM 22170 N N . SER A 1 23 ? 6.270 14.142 -0.168 1.00 0.00 23 SER A N 13
ATOM 22171 C CA . SER A 1 23 ? 6.653 14.022 -1.569 1.00 0.00 23 SER A CA 13
ATOM 22172 C C . SER A 1 23 ? 7.963 13.248 -1.711 1.00 0.00 23 SER A C 13
ATOM 22173 O O . SER A 1 23 ? 9.030 13.760 -1.374 1.00 0.00 23 SER A O 13
ATOM 22181 N N . PRO A 1 24 ? 7.907 11.997 -2.211 1.00 0.00 24 PRO A N 13
ATOM 22182 C CA . PRO A 1 24 ? 6.659 11.341 -2.627 1.00 0.00 24 PRO A CA 13
ATOM 22183 C C . PRO A 1 24 ? 5.767 10.982 -1.441 1.00 0.00 24 PRO A C 13
ATOM 22184 O O . PRO A 1 24 ? 6.258 10.685 -0.351 1.00 0.00 24 PRO A O 13
ATOM 22195 N N . ALA A 1 25 ? 4.456 11.009 -1.662 1.00 0.00 25 ALA A N 13
ATOM 22196 C CA . ALA A 1 25 ? 3.495 10.683 -0.614 1.00 0.00 25 ALA A CA 13
ATOM 22197 C C . ALA A 1 25 ? 3.754 9.289 -0.048 1.00 0.00 25 ALA A C 13
ATOM 22198 O O . ALA A 1 25 ? 4.543 8.524 -0.601 1.00 0.00 25 ALA A O 13
ATOM 22205 N N . GLU A 1 26 ? 3.089 8.966 1.059 1.00 0.00 26 GLU A N 13
ATOM 22206 C CA . GLU A 1 26 ? 3.263 7.662 1.694 1.00 0.00 26 GLU A CA 13
ATOM 22207 C C . GLU A 1 26 ? 2.061 7.299 2.564 1.00 0.00 26 GLU A C 13
ATOM 22208 O O . GLU A 1 26 ? 1.325 8.173 3.024 1.00 0.00 26 GLU A O 13
ATOM 22220 N N . LEU A 1 27 ? 1.877 6.000 2.788 1.00 0.00 27 LEU A N 13
ATOM 22221 C CA . LEU A 1 27 ? 0.775 5.507 3.609 1.00 0.00 27 LEU A CA 13
ATOM 22222 C C . LEU A 1 27 ? 1.311 4.868 4.890 1.00 0.00 27 LEU A C 13
ATOM 22223 O O . LEU A 1 27 ? 2.072 3.903 4.841 1.00 0.00 27 LEU A O 13
ATOM 22239 N N . THR A 1 28 ? 0.928 5.428 6.032 1.00 0.00 28 THR A N 13
ATOM 22240 C CA . THR A 1 28 ? 1.373 4.949 7.316 1.00 0.00 28 THR A CA 13
ATOM 22241 C C . THR A 1 28 ? 0.479 3.834 7.853 1.00 0.00 28 THR A C 13
ATOM 22242 O O . THR A 1 28 ? -0.729 3.822 7.616 1.00 0.00 28 THR A O 13
ATOM 22253 N N . TRP A 1 29 ? 1.085 2.908 8.588 1.00 0.00 29 TRP A N 13
ATOM 22254 C CA . TRP A 1 29 ? 0.367 1.794 9.179 1.00 0.00 29 TRP A CA 13
ATOM 22255 C C . TRP A 1 29 ? 0.757 1.622 10.639 1.00 0.00 29 TRP A C 13
ATOM 22256 O O . TRP A 1 29 ? 1.873 1.202 10.946 1.00 0.00 29 TRP A O 13
ATOM 22277 N N . ARG A 1 30 ? -0.165 1.930 11.535 1.00 0.00 30 ARG A N 13
ATOM 22278 C CA . ARG A 1 30 ? 0.097 1.786 12.961 1.00 0.00 30 ARG A CA 13
ATOM 22279 C C . ARG A 1 30 ? -0.615 0.550 13.498 1.00 0.00 30 ARG A C 13
ATOM 22280 O O . ARG A 1 30 ? -1.820 0.394 13.308 1.00 0.00 30 ARG A O 13
ATOM 22301 N N . SER A 1 31 ? 0.128 -0.329 14.162 1.00 0.00 31 SER A N 13
ATOM 22302 C CA . SER A 1 31 ? -0.450 -1.547 14.707 1.00 0.00 31 SER A CA 13
ATOM 22303 C C . SER A 1 31 ? -1.546 -1.222 15.711 1.00 0.00 31 SER A C 13
ATOM 22304 O O . SER A 1 31 ? -1.618 -0.109 16.233 1.00 0.00 31 SER A O 13
ATOM 22312 N N . THR A 1 32 ? -2.390 -2.205 15.982 1.00 0.00 32 THR A N 13
ATOM 22313 C CA . THR A 1 32 ? -3.474 -2.046 16.925 1.00 0.00 32 THR A CA 13
ATOM 22314 C C . THR A 1 32 ? -2.922 -1.709 18.301 1.00 0.00 32 THR A C 13
ATOM 22315 O O . THR A 1 32 ? -3.546 -0.991 19.084 1.00 0.00 32 THR A O 13
ATOM 22326 N N . ASP A 1 33 ? -1.747 -2.246 18.579 1.00 0.00 33 ASP A N 13
ATOM 22327 C CA . ASP A 1 33 ? -1.082 -2.025 19.856 1.00 0.00 33 ASP A CA 13
ATOM 22328 C C . ASP A 1 33 ? -0.572 -0.596 19.966 1.00 0.00 33 ASP A C 13
ATOM 22329 O O . ASP A 1 33 ? -0.541 -0.013 21.050 1.00 0.00 33 ASP A O 13
ATOM 22338 N N . GLY A 1 34 ? -0.166 -0.043 18.834 1.00 0.00 34 GLY A N 13
ATOM 22339 C CA . GLY A 1 34 ? 0.348 1.311 18.809 1.00 0.00 34 GLY A CA 13
ATOM 22340 C C . GLY A 1 34 ? 1.815 1.369 19.174 1.00 0.00 34 GLY A C 13
ATOM 22341 O O . GLY A 1 34 ? 2.307 2.393 19.648 1.00 0.00 34 GLY A O 13
ATOM 22345 N N . ASP A 1 35 ? 2.513 0.262 18.952 1.00 0.00 35 ASP A N 13
ATOM 22346 C CA . ASP A 1 35 ? 3.934 0.179 19.260 1.00 0.00 35 ASP A CA 13
ATOM 22347 C C . ASP A 1 35 ? 4.770 0.051 17.989 1.00 0.00 35 ASP A C 13
ATOM 22348 O O . ASP A 1 35 ? 5.969 0.324 17.996 1.00 0.00 35 ASP A O 13
ATOM 22357 N N . LYS A 1 36 ? 4.131 -0.366 16.900 1.00 0.00 36 LYS A N 13
ATOM 22358 C CA . LYS A 1 36 ? 4.820 -0.528 15.626 1.00 0.00 36 LYS A CA 13
ATOM 22359 C C . LYS A 1 36 ? 4.121 0.269 14.529 1.00 0.00 36 LYS A C 13
ATOM 22360 O O . LYS A 1 36 ? 2.918 0.123 14.313 1.00 0.00 36 LYS A O 13
ATOM 22379 N N . VAL A 1 37 ? 4.884 1.111 13.842 1.00 0.00 37 VAL A N 13
ATOM 22380 C CA . VAL A 1 37 ? 4.338 1.931 12.769 1.00 0.00 37 VAL A CA 13
ATOM 22381 C C . VAL A 1 37 ? 5.115 1.727 11.474 1.00 0.00 37 VAL A C 13
ATOM 22382 O O . VAL A 1 37 ? 6.325 1.944 11.422 1.00 0.00 37 VAL A O 13
ATOM 22395 N N . HIS A 1 38 ? 4.409 1.309 10.428 1.00 0.00 38 HIS A N 13
ATOM 22396 C CA . HIS A 1 38 ? 5.032 1.074 9.129 1.00 0.00 38 HIS A CA 13
ATOM 22397 C C . HIS A 1 38 ? 4.617 2.135 8.124 1.00 0.00 38 HIS A C 13
ATOM 22398 O O . HIS A 1 38 ? 3.474 2.580 8.104 1.00 0.00 38 HIS A O 13
ATOM 22413 N N . THR A 1 39 ? 5.560 2.525 7.290 1.00 0.00 39 THR A N 13
ATOM 22414 C CA . THR A 1 39 ? 5.308 3.534 6.266 1.00 0.00 39 THR A CA 13
ATOM 22415 C C . THR A 1 39 ? 5.403 2.921 4.873 1.00 0.00 39 THR A C 13
ATOM 22416 O O . THR A 1 39 ? 6.337 2.177 4.573 1.00 0.00 39 THR A O 13
ATOM 22427 N N . VAL A 1 40 ? 4.426 3.231 4.027 1.00 0.00 40 VAL A N 13
ATOM 22428 C CA . VAL A 1 40 ? 4.393 2.705 2.668 1.00 0.00 40 VAL A CA 13
ATOM 22429 C C . VAL A 1 40 ? 4.558 3.818 1.639 1.00 0.00 40 VAL A C 13
ATOM 22430 O O . VAL A 1 40 ? 4.021 4.913 1.801 1.00 0.00 40 VAL A O 13
ATOM 22443 N N . VAL A 1 41 ? 5.299 3.525 0.575 1.00 0.00 41 VAL A N 13
ATOM 22444 C CA . VAL A 1 41 ? 5.527 4.496 -0.488 1.00 0.00 41 VAL A CA 13
ATOM 22445 C C . VAL A 1 41 ? 4.476 4.351 -1.583 1.00 0.00 41 VAL A C 13
ATOM 22446 O O . VAL A 1 41 ? 4.303 3.273 -2.151 1.00 0.00 41 VAL A O 13
ATOM 22459 N N . LEU A 1 42 ? 3.770 5.440 -1.866 1.00 0.00 42 LEU A N 13
ATOM 22460 C CA . LEU A 1 42 ? 2.727 5.433 -2.886 1.00 0.00 42 LEU A CA 13
ATOM 22461 C C . LEU A 1 42 ? 3.290 5.748 -4.271 1.00 0.00 42 LEU A C 13
ATOM 22462 O O . LEU A 1 42 ? 2.606 5.573 -5.280 1.00 0.00 42 LEU A O 13
ATOM 22478 N N . SER A 1 43 ? 4.538 6.210 -4.320 1.00 0.00 43 SER A N 13
ATOM 22479 C CA . SER A 1 43 ? 5.178 6.544 -5.586 1.00 0.00 43 SER A CA 13
ATOM 22480 C C . SER A 1 43 ? 5.679 5.286 -6.284 1.00 0.00 43 SER A C 13
ATOM 22481 O O . SER A 1 43 ? 5.760 5.233 -7.511 1.00 0.00 43 SER A O 13
ATOM 22489 N N . THR A 1 44 ? 6.015 4.273 -5.492 1.00 0.00 44 THR A N 13
ATOM 22490 C CA . THR A 1 44 ? 6.506 3.014 -6.034 1.00 0.00 44 THR A CA 13
ATOM 22491 C C . THR A 1 44 ? 5.353 2.113 -6.470 1.00 0.00 44 THR A C 13
ATOM 22492 O O . THR A 1 44 ? 5.548 1.168 -7.236 1.00 0.00 44 THR A O 13
ATOM 22503 N N . ILE A 1 45 ? 4.154 2.407 -5.977 1.00 0.00 45 ILE A N 13
ATOM 22504 C CA . ILE A 1 45 ? 2.975 1.619 -6.316 1.00 0.00 45 ILE A CA 13
ATOM 22505 C C . ILE A 1 45 ? 2.590 1.803 -7.779 1.00 0.00 45 ILE A C 13
ATOM 22506 O O . ILE A 1 45 ? 1.862 2.733 -8.129 1.00 0.00 45 ILE A O 13
ATOM 22522 N N . ASP A 1 46 ? 3.080 0.909 -8.631 1.00 0.00 46 ASP A N 13
ATOM 22523 C CA . ASP A 1 46 ? 2.782 0.968 -10.056 1.00 0.00 46 ASP A CA 13
ATOM 22524 C C . ASP A 1 46 ? 1.286 0.803 -10.303 1.00 0.00 46 ASP A C 13
ATOM 22525 O O . ASP A 1 46 ? 0.743 1.337 -11.270 1.00 0.00 46 ASP A O 13
ATOM 22534 N N . LYS A 1 47 ? 0.625 0.059 -9.421 1.00 0.00 47 LYS A N 13
ATOM 22535 C CA . LYS A 1 47 ? -0.808 -0.179 -9.542 1.00 0.00 47 LYS A CA 13
ATOM 22536 C C . LYS A 1 47 ? -1.381 -0.720 -8.236 1.00 0.00 47 LYS A C 13
ATOM 22537 O O . LYS A 1 47 ? -0.669 -1.334 -7.442 1.00 0.00 47 LYS A O 13
ATOM 22556 N N . LEU A 1 48 ? -2.672 -0.489 -8.021 1.00 0.00 48 LEU A N 13
ATOM 22557 C CA . LEU A 1 48 ? -3.340 -0.956 -6.812 1.00 0.00 48 LEU A CA 13
ATOM 22558 C C . LEU A 1 48 ? -4.404 -1.997 -7.148 1.00 0.00 48 LEU A C 13
ATOM 22559 O O . LEU A 1 48 ? -5.383 -1.698 -7.831 1.00 0.00 48 LEU A O 13
ATOM 22575 N N . GLN A 1 49 ? -4.204 -3.219 -6.665 1.00 0.00 49 GLN A N 13
ATOM 22576 C CA . GLN A 1 49 ? -5.144 -4.304 -6.916 1.00 0.00 49 GLN A CA 13
ATOM 22577 C C . GLN A 1 49 ? -6.004 -4.577 -5.685 1.00 0.00 49 GLN A C 13
ATOM 22578 O O . GLN A 1 49 ? -5.542 -4.443 -4.552 1.00 0.00 49 GLN A O 13
ATOM 22592 N N . ALA A 1 50 ? -7.255 -4.958 -5.917 1.00 0.00 50 ALA A N 13
ATOM 22593 C CA . ALA A 1 50 ? -8.179 -5.250 -4.828 1.00 0.00 50 ALA A CA 13
ATOM 22594 C C . ALA A 1 50 ? -8.994 -6.505 -5.124 1.00 0.00 50 ALA A C 13
ATOM 22595 O O . ALA A 1 50 ? -9.192 -6.871 -6.283 1.00 0.00 50 ALA A O 13
ATOM 22602 N N . THR A 1 51 ? -9.468 -7.162 -4.069 1.00 0.00 51 THR A N 13
ATOM 22603 C CA . THR A 1 51 ? -10.260 -8.375 -4.218 1.00 0.00 51 THR A CA 13
ATOM 22604 C C . THR A 1 51 ? -11.640 -8.057 -4.790 1.00 0.00 51 THR A C 13
ATOM 22605 O O . THR A 1 51 ? -12.184 -6.977 -4.557 1.00 0.00 51 THR A O 13
ATOM 22616 N N . PRO A 1 52 ? -12.227 -8.998 -5.548 1.00 0.00 52 PRO A N 13
ATOM 22617 C CA . PRO A 1 52 ? -13.551 -8.814 -6.153 1.00 0.00 52 PRO A CA 13
ATOM 22618 C C . PRO A 1 52 ? -14.665 -8.789 -5.113 1.00 0.00 52 PRO A C 13
ATOM 22619 O O . PRO A 1 52 ? -14.447 -9.113 -3.946 1.00 0.00 52 PRO A O 13
ATOM 22630 N N . ALA A 1 53 ? -15.861 -8.404 -5.546 1.00 0.00 53 ALA A N 13
ATOM 22631 C CA . ALA A 1 53 ? -17.014 -8.337 -4.654 1.00 0.00 53 ALA A CA 13
ATOM 22632 C C . ALA A 1 53 ? -17.560 -9.728 -4.335 1.00 0.00 53 ALA A C 13
ATOM 22633 O O . ALA A 1 53 ? -18.462 -9.873 -3.511 1.00 0.00 53 ALA A O 13
ATOM 22640 N N . SER A 1 54 ? -17.012 -10.750 -4.989 1.00 0.00 54 SER A N 13
ATOM 22641 C CA . SER A 1 54 ? -17.453 -12.123 -4.767 1.00 0.00 54 SER A CA 13
ATOM 22642 C C . SER A 1 54 ? -16.658 -12.790 -3.644 1.00 0.00 54 SER A C 13
ATOM 22643 O O . SER A 1 54 ? -16.903 -13.947 -3.306 1.00 0.00 54 SER A O 13
ATOM 22651 N N . SER A 1 55 ? -15.709 -12.057 -3.067 1.00 0.00 55 SER A N 13
ATOM 22652 C CA . SER A 1 55 ? -14.890 -12.585 -1.986 1.00 0.00 55 SER A CA 13
ATOM 22653 C C . SER A 1 55 ? -15.286 -11.960 -0.657 1.00 0.00 55 SER A C 13
ATOM 22654 O O . SER A 1 55 ? -15.081 -10.766 -0.433 1.00 0.00 55 SER A O 13
ATOM 22662 N N . GLU A 1 56 ? -15.850 -12.775 0.226 1.00 0.00 56 GLU A N 13
ATOM 22663 C CA . GLU A 1 56 ? -16.268 -12.304 1.540 1.00 0.00 56 GLU A CA 13
ATOM 22664 C C . GLU A 1 56 ? -15.092 -11.702 2.302 1.00 0.00 56 GLU A C 13
ATOM 22665 O O . GLU A 1 56 ? -15.280 -10.955 3.262 1.00 0.00 56 GLU A O 13
ATOM 22677 N N . LYS A 1 57 ? -13.880 -12.032 1.867 1.00 0.00 57 LYS A N 13
ATOM 22678 C CA . LYS A 1 57 ? -12.673 -11.525 2.511 1.00 0.00 57 LYS A CA 13
ATOM 22679 C C . LYS A 1 57 ? -12.189 -10.247 1.832 1.00 0.00 57 LYS A C 13
ATOM 22680 O O . LYS A 1 57 ? -12.143 -10.163 0.604 1.00 0.00 57 LYS A O 13
ATOM 22699 N N . MET A 1 58 ? -11.826 -9.256 2.639 1.00 0.00 58 MET A N 13
ATOM 22700 C CA . MET A 1 58 ? -11.342 -7.983 2.117 1.00 0.00 58 MET A CA 13
ATOM 22701 C C . MET A 1 58 ? -9.819 -7.928 2.154 1.00 0.00 58 MET A C 13
ATOM 22702 O O . MET A 1 58 ? -9.209 -8.036 3.217 1.00 0.00 58 MET A O 13
ATOM 22716 N N . MET A 1 59 ? -9.210 -7.761 0.985 1.00 0.00 59 MET A N 13
ATOM 22717 C CA . MET A 1 59 ? -7.756 -7.695 0.883 1.00 0.00 59 MET A CA 13
ATOM 22718 C C . MET A 1 59 ? -7.332 -6.838 -0.307 1.00 0.00 59 MET A C 13
ATOM 22719 O O . MET A 1 59 ? -7.810 -7.032 -1.425 1.00 0.00 59 MET A O 13
ATOM 22733 N N . LEU A 1 60 ? -6.431 -5.891 -0.062 1.00 0.00 60 LEU A N 13
ATOM 22734 C CA . LEU A 1 60 ? -5.943 -5.010 -1.118 1.00 0.00 60 LEU A CA 13
ATOM 22735 C C . LEU A 1 60 ? -4.456 -5.237 -1.369 1.00 0.00 60 LEU A C 13
ATOM 22736 O O . LEU A 1 60 ? -3.637 -5.118 -0.456 1.00 0.00 60 LEU A O 13
ATOM 22752 N N . ARG A 1 61 ? -4.114 -5.567 -2.610 1.00 0.00 61 ARG A N 13
ATOM 22753 C CA . ARG A 1 61 ? -2.725 -5.814 -2.981 1.00 0.00 61 ARG A CA 13
ATOM 22754 C C . ARG A 1 61 ? -2.160 -4.651 -3.788 1.00 0.00 61 ARG A C 13
ATOM 22755 O O . ARG A 1 61 ? -2.769 -4.202 -4.759 1.00 0.00 61 ARG A O 13
ATOM 22776 N N . LEU A 1 62 ? -0.993 -4.170 -3.378 1.00 0.00 62 LEU A N 13
ATOM 22777 C CA . LEU A 1 62 ? -0.341 -3.059 -4.063 1.00 0.00 62 LEU A CA 13
ATOM 22778 C C . LEU A 1 62 ? 0.900 -3.535 -4.810 1.00 0.00 62 LEU A C 13
ATOM 22779 O O . LEU A 1 62 ? 1.746 -4.233 -4.251 1.00 0.00 62 LEU A O 13
ATOM 22795 N N . ILE A 1 63 ? 0.998 -3.150 -6.076 1.00 0.00 63 ILE A N 13
ATOM 22796 C CA . ILE A 1 63 ? 2.133 -3.536 -6.907 1.00 0.00 63 ILE A CA 13
ATOM 22797 C C . ILE A 1 63 ? 3.185 -2.432 -6.946 1.00 0.00 63 ILE A C 13
ATOM 22798 O O . ILE A 1 63 ? 2.890 -1.294 -7.309 1.00 0.00 63 ILE A O 13
ATOM 22814 N N . GLY A 1 64 ? 4.413 -2.777 -6.572 1.00 0.00 64 GLY A N 13
ATOM 22815 C CA . GLY A 1 64 ? 5.487 -1.801 -6.573 1.00 0.00 64 GLY A CA 13
ATOM 22816 C C . GLY A 1 64 ? 6.134 -1.655 -7.938 1.00 0.00 64 GLY A C 13
ATOM 22817 O O . GLY A 1 64 ? 5.768 -2.355 -8.883 1.00 0.00 64 GLY A O 13
ATOM 22821 N N . LYS A 1 65 ? 7.095 -0.743 -8.041 1.00 0.00 65 LYS A N 13
ATOM 22822 C CA . LYS A 1 65 ? 7.791 -0.505 -9.300 1.00 0.00 65 LYS A CA 13
ATOM 22823 C C . LYS A 1 65 ? 8.737 -1.656 -9.629 1.00 0.00 65 LYS A C 13
ATOM 22824 O O . LYS A 1 65 ? 8.986 -2.526 -8.796 1.00 0.00 65 LYS A O 13
ATOM 22843 N N . VAL A 1 66 ? 9.257 -1.650 -10.851 1.00 0.00 66 VAL A N 13
ATOM 22844 C CA . VAL A 1 66 ? 10.177 -2.691 -11.296 1.00 0.00 66 VAL A CA 13
ATOM 22845 C C . VAL A 1 66 ? 11.475 -2.089 -11.826 1.00 0.00 66 VAL A C 13
ATOM 22846 O O . VAL A 1 66 ? 12.143 -2.681 -12.675 1.00 0.00 66 VAL A O 13
ATOM 22859 N N . ASP A 1 67 ? 11.827 -0.911 -11.320 1.00 0.00 67 ASP A N 13
ATOM 22860 C CA . ASP A 1 67 ? 13.046 -0.232 -11.746 1.00 0.00 67 ASP A CA 13
ATOM 22861 C C . ASP A 1 67 ? 14.175 -0.467 -10.747 1.00 0.00 67 ASP A C 13
ATOM 22862 O O . ASP A 1 67 ? 14.057 -0.127 -9.570 1.00 0.00 67 ASP A O 13
ATOM 22871 N N . GLU A 1 68 ? 15.269 -1.049 -11.226 1.00 0.00 68 GLU A N 13
ATOM 22872 C CA . GLU A 1 68 ? 16.421 -1.330 -10.375 1.00 0.00 68 GLU A CA 13
ATOM 22873 C C . GLU A 1 68 ? 17.673 -0.647 -10.913 1.00 0.00 68 GLU A C 13
ATOM 22874 O O . GLU A 1 68 ? 18.767 -1.211 -10.869 1.00 0.00 68 GLU A O 13
ATOM 22886 N N . SER A 1 69 ? 17.507 0.569 -11.420 1.00 0.00 69 SER A N 13
ATOM 22887 C CA . SER A 1 69 ? 18.625 1.331 -11.966 1.00 0.00 69 SER A CA 13
ATOM 22888 C C . SER A 1 69 ? 19.199 2.284 -10.924 1.00 0.00 69 SER A C 13
ATOM 22889 O O . SER A 1 69 ? 20.361 2.682 -11.005 1.00 0.00 69 SER A O 13
ATOM 22897 N N . LYS A 1 70 ? 18.379 2.645 -9.946 1.00 0.00 70 LYS A N 13
ATOM 22898 C CA . LYS A 1 70 ? 18.804 3.550 -8.885 1.00 0.00 70 LYS A CA 13
ATOM 22899 C C . LYS A 1 70 ? 19.857 2.893 -7.997 1.00 0.00 70 LYS A C 13
ATOM 22900 O O . LYS A 1 70 ? 20.827 3.533 -7.592 1.00 0.00 70 LYS A O 13
ATOM 22919 N N . LYS A 1 71 ? 19.658 1.613 -7.701 1.00 0.00 71 LYS A N 13
ATOM 22920 C CA . LYS A 1 71 ? 20.591 0.869 -6.863 1.00 0.00 71 LYS A CA 13
ATOM 22921 C C . LYS A 1 71 ? 21.631 0.150 -7.714 1.00 0.00 71 LYS A C 13
ATOM 22922 O O . LYS A 1 71 ? 21.333 -0.319 -8.813 1.00 0.00 71 LYS A O 13
ATOM 22941 N N . ARG A 1 72 ? 22.853 0.064 -7.199 1.00 0.00 72 ARG A N 13
ATOM 22942 C CA . ARG A 1 72 ? 23.939 -0.600 -7.911 1.00 0.00 72 ARG A CA 13
ATOM 22943 C C . ARG A 1 72 ? 24.278 -1.936 -7.260 1.00 0.00 72 ARG A C 13
ATOM 22944 O O . ARG A 1 72 ? 24.568 -2.002 -6.065 1.00 0.00 72 ARG A O 13
ATOM 22965 N N . LYS A 1 73 ? 24.239 -3.001 -8.055 1.00 0.00 73 LYS A N 13
ATOM 22966 C CA . LYS A 1 73 ? 24.543 -4.338 -7.556 1.00 0.00 73 LYS A CA 13
ATOM 22967 C C . LYS A 1 73 ? 26.050 -4.557 -7.477 1.00 0.00 73 LYS A C 13
ATOM 22968 O O . LYS A 1 73 ? 26.833 -3.739 -7.959 1.00 0.00 73 LYS A O 13
ATOM 22987 N N . ASP A 1 74 ? 26.450 -5.667 -6.865 1.00 0.00 74 ASP A N 13
ATOM 22988 C CA . ASP A 1 74 ? 27.865 -5.994 -6.723 1.00 0.00 74 ASP A CA 13
ATOM 22989 C C . ASP A 1 74 ? 28.269 -7.110 -7.681 1.00 0.00 74 ASP A C 13
ATOM 22990 O O . ASP A 1 74 ? 29.440 -7.242 -8.035 1.00 0.00 74 ASP A O 13
ATOM 22999 N N . ASN A 1 75 ? 27.291 -7.910 -8.097 1.00 0.00 75 ASN A N 13
ATOM 23000 C CA . ASN A 1 75 ? 27.536 -9.019 -9.018 1.00 0.00 75 ASN A CA 13
ATOM 23001 C C . ASN A 1 75 ? 28.204 -10.201 -8.314 1.00 0.00 75 ASN A C 13
ATOM 23002 O O . ASN A 1 75 ? 28.495 -11.219 -8.941 1.00 0.00 75 ASN A O 13
ATOM 23013 N N . GLU A 1 76 ? 28.445 -10.065 -7.014 1.00 0.00 76 GLU A N 13
ATOM 23014 C CA . GLU A 1 76 ? 29.080 -11.126 -6.240 1.00 0.00 76 GLU A CA 13
ATOM 23015 C C . GLU A 1 76 ? 28.037 -11.967 -5.510 1.00 0.00 76 GLU A C 13
ATOM 23016 O O . GLU A 1 76 ? 28.242 -12.375 -4.367 1.00 0.00 76 GLU A O 13
ATOM 23028 N N . GLY A 1 77 ? 26.918 -12.223 -6.179 1.00 0.00 77 GLY A N 13
ATOM 23029 C CA . GLY A 1 77 ? 25.860 -13.013 -5.580 1.00 0.00 77 GLY A CA 13
ATOM 23030 C C . GLY A 1 77 ? 25.071 -12.239 -4.543 1.00 0.00 77 GLY A C 13
ATOM 23031 O O . GLY A 1 77 ? 24.522 -12.822 -3.608 1.00 0.00 77 GLY A O 13
ATOM 23035 N N . ASN A 1 78 ? 25.012 -10.921 -4.708 1.00 0.00 78 ASN A N 13
ATOM 23036 C CA . ASN A 1 78 ? 24.283 -10.066 -3.779 1.00 0.00 78 ASN A CA 13
ATOM 23037 C C . ASN A 1 78 ? 22.937 -9.652 -4.361 1.00 0.00 78 ASN A C 13
ATOM 23038 O O . ASN A 1 78 ? 22.873 -8.983 -5.392 1.00 0.00 78 ASN A O 13
ATOM 23049 N N . GLU A 1 79 ? 21.859 -10.057 -3.694 1.00 0.00 79 GLU A N 13
ATOM 23050 C CA . GLU A 1 79 ? 20.512 -9.728 -4.147 1.00 0.00 79 GLU A CA 13
ATOM 23051 C C . GLU A 1 79 ? 19.661 -9.213 -2.992 1.00 0.00 79 GLU A C 13
ATOM 23052 O O . GLU A 1 79 ? 19.385 -9.939 -2.038 1.00 0.00 79 GLU A O 13
ATOM 23064 N N . VAL A 1 80 ? 19.248 -7.953 -3.084 1.00 0.00 80 VAL A N 13
ATOM 23065 C CA . VAL A 1 80 ? 18.428 -7.339 -2.045 1.00 0.00 80 VAL A CA 13
ATOM 23066 C C . VAL A 1 80 ? 16.942 -7.543 -2.324 1.00 0.00 80 VAL A C 13
ATOM 23067 O O . VAL A 1 80 ? 16.146 -7.714 -1.401 1.00 0.00 80 VAL A O 13
ATOM 23080 N N . VAL A 1 81 ? 16.576 -7.525 -3.601 1.00 0.00 81 VAL A N 13
ATOM 23081 C CA . VAL A 1 81 ? 15.186 -7.708 -4.000 1.00 0.00 81 VAL A CA 13
ATOM 23082 C C . VAL A 1 81 ? 15.043 -7.687 -5.523 1.00 0.00 81 VAL A C 13
ATOM 23083 O O . VAL A 1 81 ? 14.421 -6.788 -6.087 1.00 0.00 81 VAL A O 13
ATOM 23096 N N . PRO A 1 82 ? 15.625 -8.685 -6.210 1.00 0.00 82 PRO A N 13
ATOM 23097 C CA . PRO A 1 82 ? 15.562 -8.780 -7.672 1.00 0.00 82 PRO A CA 13
ATOM 23098 C C . PRO A 1 82 ? 14.188 -9.221 -8.167 1.00 0.00 82 PRO A C 13
ATOM 23099 O O . PRO A 1 82 ? 14.056 -10.253 -8.825 1.00 0.00 82 PRO A O 13
ATOM 23110 N N . LYS A 1 83 ? 13.167 -8.430 -7.848 1.00 0.00 83 LYS A N 13
ATOM 23111 C CA . LYS A 1 83 ? 11.803 -8.738 -8.261 1.00 0.00 83 LYS A CA 13
ATOM 23112 C C . LYS A 1 83 ? 10.839 -7.642 -7.813 1.00 0.00 83 LYS A C 13
ATOM 23113 O O . LYS A 1 83 ? 11.085 -6.957 -6.820 1.00 0.00 83 LYS A O 13
ATOM 23132 N N . PRO A 1 84 ? 9.724 -7.462 -8.542 1.00 0.00 84 PRO A N 13
ATOM 23133 C CA . PRO A 1 84 ? 8.722 -6.443 -8.213 1.00 0.00 84 PRO A CA 13
ATOM 23134 C C . PRO A 1 84 ? 8.252 -6.542 -6.767 1.00 0.00 84 PRO A C 13
ATOM 23135 O O . PRO A 1 84 ? 7.814 -7.602 -6.318 1.00 0.00 84 PRO A O 13
ATOM 23146 N N . GLN A 1 85 ? 8.342 -5.433 -6.041 1.00 0.00 85 GLN A N 13
ATOM 23147 C CA . GLN A 1 85 ? 7.924 -5.396 -4.645 1.00 0.00 85 GLN A CA 13
ATOM 23148 C C . GLN A 1 85 ? 6.421 -5.168 -4.538 1.00 0.00 85 GLN A C 13
ATOM 23149 O O . GLN A 1 85 ? 5.909 -4.130 -4.953 1.00 0.00 85 GLN A O 13
ATOM 23163 N N . ARG A 1 86 ? 5.717 -6.149 -3.980 1.00 0.00 86 ARG A N 13
ATOM 23164 C CA . ARG A 1 86 ? 4.270 -6.054 -3.822 1.00 0.00 86 ARG A CA 13
ATOM 23165 C C . ARG A 1 86 ? 3.875 -6.130 -2.352 1.00 0.00 86 ARG A C 13
ATOM 23166 O O . ARG A 1 86 ? 4.423 -6.927 -1.590 1.00 0.00 86 ARG A O 13
ATOM 23187 N N . HIS A 1 87 ? 2.917 -5.296 -1.960 1.00 0.00 87 HIS A N 13
ATOM 23188 C CA . HIS A 1 87 ? 2.444 -5.267 -0.581 1.00 0.00 87 HIS A CA 13
ATOM 23189 C C . HIS A 1 87 ? 1.012 -5.786 -0.492 1.00 0.00 87 HIS A C 13
ATOM 23190 O O . HIS A 1 87 ? 0.090 -5.190 -1.046 1.00 0.00 87 HIS A O 13
ATOM 23205 N N . MET A 1 88 ? 0.834 -6.903 0.207 1.00 0.00 88 MET A N 13
ATOM 23206 C CA . MET A 1 88 ? -0.487 -7.499 0.366 1.00 0.00 88 MET A CA 13
ATOM 23207 C C . MET A 1 88 ? -1.125 -7.069 1.681 1.00 0.00 88 MET A C 13
ATOM 23208 O O . MET A 1 88 ? -0.678 -7.460 2.760 1.00 0.00 88 MET A O 13
ATOM 23222 N N . PHE A 1 89 ? -2.175 -6.259 1.586 1.00 0.00 89 PHE A N 13
ATOM 23223 C CA . PHE A 1 89 ? -2.876 -5.774 2.770 1.00 0.00 89 PHE A CA 13
ATOM 23224 C C . PHE A 1 89 ? -4.190 -6.516 2.973 1.00 0.00 89 PHE A C 13
ATOM 23225 O O . PHE A 1 89 ? -4.881 -6.851 2.011 1.00 0.00 89 PHE A O 13
ATOM 23242 N N . SER A 1 90 ? -4.533 -6.761 4.233 1.00 0.00 90 SER A N 13
ATOM 23243 C CA . SER A 1 90 ? -5.771 -7.458 4.569 1.00 0.00 90 SER A CA 13
ATOM 23244 C C . SER A 1 90 ? -6.736 -6.517 5.281 1.00 0.00 90 SER A C 13
ATOM 23245 O O . SER A 1 90 ? -6.403 -5.937 6.314 1.00 0.00 90 SER A O 13
ATOM 23253 N N . PHE A 1 91 ? -7.930 -6.360 4.718 1.00 0.00 91 PHE A N 13
ATOM 23254 C CA . PHE A 1 91 ? -8.933 -5.479 5.296 1.00 0.00 91 PHE A CA 13
ATOM 23255 C C . PHE A 1 91 ? -9.983 -6.255 6.071 1.00 0.00 91 PHE A C 13
ATOM 23256 O O . PHE A 1 91 ? -10.346 -7.374 5.708 1.00 0.00 91 PHE A O 13
ATOM 23273 N N . ASN A 1 92 ? -10.479 -5.639 7.135 1.00 0.00 92 ASN A N 13
ATOM 23274 C CA . ASN A 1 92 ? -11.504 -6.251 7.961 1.00 0.00 92 ASN A CA 13
ATOM 23275 C C . ASN A 1 92 ? -12.871 -5.643 7.653 1.00 0.00 92 ASN A C 13
ATOM 23276 O O . ASN A 1 92 ? -13.847 -5.909 8.354 1.00 0.00 92 ASN A O 13
ATOM 23287 N N . ASN A 1 93 ? -12.939 -4.824 6.600 1.00 0.00 93 ASN A N 13
ATOM 23288 C CA . ASN A 1 93 ? -14.195 -4.191 6.220 1.00 0.00 93 ASN A CA 13
ATOM 23289 C C . ASN A 1 93 ? -14.159 -3.690 4.781 1.00 0.00 93 ASN A C 13
ATOM 23290 O O . ASN A 1 93 ? -13.193 -3.059 4.355 1.00 0.00 93 ASN A O 13
ATOM 23301 N N . ARG A 1 94 ? -15.228 -3.971 4.041 1.00 0.00 94 ARG A N 13
ATOM 23302 C CA . ARG A 1 94 ? -15.331 -3.544 2.652 1.00 0.00 94 ARG A CA 13
ATOM 23303 C C . ARG A 1 94 ? -15.365 -2.023 2.563 1.00 0.00 94 ARG A C 13
ATOM 23304 O O . ARG A 1 94 ? -14.741 -1.427 1.686 1.00 0.00 94 ARG A O 13
ATOM 23325 N N . THR A 1 95 ? -16.094 -1.398 3.480 1.00 0.00 95 THR A N 13
ATOM 23326 C CA . THR A 1 95 ? -16.205 0.037 3.514 1.00 0.00 95 THR A CA 13
ATOM 23327 C C . THR A 1 95 ? -14.849 0.672 3.767 1.00 0.00 95 THR A C 13
ATOM 23328 O O . THR A 1 95 ? -14.501 1.689 3.169 1.00 0.00 95 THR A O 13
ATOM 23339 N N . VAL A 1 96 ? -14.087 0.052 4.651 1.00 0.00 96 VAL A N 13
ATOM 23340 C CA . VAL A 1 96 ? -12.759 0.535 4.985 1.00 0.00 96 VAL A CA 13
ATOM 23341 C C . VAL A 1 96 ? -11.795 0.267 3.841 1.00 0.00 96 VAL A C 13
ATOM 23342 O O . VAL A 1 96 ? -10.896 1.062 3.568 1.00 0.00 96 VAL A O 13
ATOM 23355 N N . MET A 1 97 ? -11.999 -0.855 3.169 1.00 0.00 97 MET A N 13
ATOM 23356 C CA . MET A 1 97 ? -11.156 -1.230 2.041 1.00 0.00 97 MET A CA 13
ATOM 23357 C C . MET A 1 97 ? -11.513 -0.398 0.813 1.00 0.00 97 MET A C 13
ATOM 23358 O O . MET A 1 97 ? -10.650 -0.079 -0.005 1.00 0.00 97 MET A O 13
ATOM 23372 N N . ASP A 1 98 ? -12.789 -0.043 0.695 1.00 0.00 98 ASP A N 13
ATOM 23373 C CA . ASP A 1 98 ? -13.255 0.756 -0.426 1.00 0.00 98 ASP A CA 13
ATOM 23374 C C . ASP A 1 98 ? -12.900 2.223 -0.230 1.00 0.00 98 ASP A C 13
ATOM 23375 O O . ASP A 1 98 ? -12.704 2.963 -1.195 1.00 0.00 98 ASP A O 13
ATOM 23384 N N . ASN A 1 99 ? -12.813 2.637 1.028 1.00 0.00 99 ASN A N 13
ATOM 23385 C CA . ASN A 1 99 ? -12.478 4.014 1.358 1.00 0.00 99 ASN A CA 13
ATOM 23386 C C . ASN A 1 99 ? -11.010 4.294 1.071 1.00 0.00 99 ASN A C 13
ATOM 23387 O O . ASN A 1 99 ? -10.636 5.405 0.697 1.00 0.00 99 ASN A O 13
ATOM 23398 N N . ILE A 1 100 ? -10.187 3.272 1.248 1.00 0.00 100 ILE A N 13
ATOM 23399 C CA . ILE A 1 100 ? -8.754 3.386 1.010 1.00 0.00 100 ILE A CA 13
ATOM 23400 C C . ILE A 1 100 ? -8.423 3.132 -0.457 1.00 0.00 100 ILE A C 13
ATOM 23401 O O . ILE A 1 100 ? -7.632 3.856 -1.061 1.00 0.00 100 ILE A O 13
ATOM 23417 N N . LYS A 1 101 ? -9.032 2.095 -1.023 1.00 0.00 101 LYS A N 13
ATOM 23418 C CA . LYS A 1 101 ? -8.801 1.740 -2.419 1.00 0.00 101 LYS A CA 13
ATOM 23419 C C . LYS A 1 101 ? -9.153 2.899 -3.346 1.00 0.00 101 LYS A C 13
ATOM 23420 O O . LYS A 1 101 ? -8.443 3.171 -4.312 1.00 0.00 101 LYS A O 13
ATOM 23439 N N . MET A 1 102 ? -10.257 3.578 -3.047 1.00 0.00 102 MET A N 13
ATOM 23440 C CA . MET A 1 102 ? -10.702 4.703 -3.859 1.00 0.00 102 MET A CA 13
ATOM 23441 C C . MET A 1 102 ? -9.804 5.913 -3.658 1.00 0.00 102 MET A C 13
ATOM 23442 O O . MET A 1 102 ? -9.498 6.639 -4.604 1.00 0.00 102 MET A O 13
ATOM 23456 N N . THR A 1 103 ? -9.382 6.120 -2.424 1.00 0.00 103 THR A N 13
ATOM 23457 C CA . THR A 1 103 ? -8.513 7.236 -2.093 1.00 0.00 103 THR A CA 13
ATOM 23458 C C . THR A 1 103 ? -7.112 6.984 -2.638 1.00 0.00 103 THR A C 13
ATOM 23459 O O . THR A 1 103 ? -6.442 7.902 -3.110 1.00 0.00 103 THR A O 13
ATOM 23470 N N . LEU A 1 104 ? -6.683 5.729 -2.580 1.00 0.00 104 LEU A N 13
ATOM 23471 C CA . LEU A 1 104 ? -5.370 5.352 -3.079 1.00 0.00 104 LEU A CA 13
ATOM 23472 C C . LEU A 1 104 ? -5.322 5.489 -4.595 1.00 0.00 104 LEU A C 13
ATOM 23473 O O . LEU A 1 104 ? -4.278 5.802 -5.165 1.00 0.00 104 LEU A O 13
ATOM 23489 N N . GLN A 1 105 ? -6.462 5.257 -5.242 1.00 0.00 105 GLN A N 13
ATOM 23490 C CA . GLN A 1 105 ? -6.548 5.360 -6.692 1.00 0.00 105 GLN A CA 13
ATOM 23491 C C . GLN A 1 105 ? -6.342 6.796 -7.146 1.00 0.00 105 GLN A C 13
ATOM 23492 O O . GLN A 1 105 ? -5.742 7.050 -8.191 1.00 0.00 105 GLN A O 13
ATOM 23506 N N . GLN A 1 106 ? -6.837 7.732 -6.351 1.00 0.00 106 GLN A N 13
ATOM 23507 C CA . GLN A 1 106 ? -6.700 9.145 -6.670 1.00 0.00 106 GLN A CA 13
ATOM 23508 C C . GLN A 1 106 ? -5.236 9.548 -6.660 1.00 0.00 106 GLN A C 13
ATOM 23509 O O . GLN A 1 106 ? -4.778 10.286 -7.532 1.00 0.00 106 GLN A O 13
ATOM 23523 N N . ILE A 1 107 ? -4.495 9.045 -5.677 1.00 0.00 107 ILE A N 13
ATOM 23524 C CA . ILE A 1 107 ? -3.075 9.340 -5.572 1.00 0.00 107 ILE A CA 13
ATOM 23525 C C . ILE A 1 107 ? -2.360 8.915 -6.850 1.00 0.00 107 ILE A C 13
ATOM 23526 O O . ILE A 1 107 ? -1.534 9.649 -7.390 1.00 0.00 107 ILE A O 13
ATOM 23542 N N . ILE A 1 108 ? -2.709 7.730 -7.337 1.00 0.00 108 ILE A N 13
ATOM 23543 C CA . ILE A 1 108 ? -2.130 7.201 -8.570 1.00 0.00 108 ILE A CA 13
ATOM 23544 C C . ILE A 1 108 ? -2.259 8.215 -9.686 1.00 0.00 108 ILE A C 13
ATOM 23545 O O . ILE A 1 108 ? -1.290 8.565 -10.360 1.00 0.00 108 ILE A O 13
ATOM 23561 N N . SER A 1 109 ? -3.482 8.669 -9.866 1.00 0.00 109 SER A N 13
ATOM 23562 C CA . SER A 1 109 ? -3.805 9.647 -10.899 1.00 0.00 109 SER A CA 13
ATOM 23563 C C . SER A 1 109 ? -2.911 10.878 -10.796 1.00 0.00 109 SER A C 13
ATOM 23564 O O . SER A 1 109 ? -2.623 11.534 -11.796 1.00 0.00 109 SER A O 13
ATOM 23572 N N . ARG A 1 110 ? -2.480 11.184 -9.581 1.00 0.00 110 ARG A N 13
ATOM 23573 C CA . ARG A 1 110 ? -1.622 12.337 -9.346 1.00 0.00 110 ARG A CA 13
ATOM 23574 C C . ARG A 1 110 ? -0.224 12.095 -9.896 1.00 0.00 110 ARG A C 13
ATOM 23575 O O . ARG A 1 110 ? 0.436 13.017 -10.377 1.00 0.00 110 ARG A O 13
ATOM 23596 N N . TYR A 1 111 ? 0.220 10.850 -9.825 1.00 0.00 111 TYR A N 13
ATOM 23597 C CA . TYR A 1 111 ? 1.540 10.483 -10.322 1.00 0.00 111 TYR A CA 13
ATOM 23598 C C . TYR A 1 111 ? 1.578 10.545 -11.843 1.00 0.00 111 TYR A C 13
ATOM 23599 O O . TYR A 1 111 ? 2.623 10.794 -12.442 1.00 0.00 111 TYR A O 13
ATOM 23617 N N . LYS A 1 112 ? 0.425 10.321 -12.459 1.00 0.00 112 LYS A N 13
ATOM 23618 C CA . LYS A 1 112 ? 0.311 10.355 -13.910 1.00 0.00 112 LYS A CA 13
ATOM 23619 C C . LYS A 1 112 ? 0.475 11.778 -14.432 1.00 0.00 112 LYS A C 13
ATOM 23620 O O . LYS A 1 112 ? 1.035 11.996 -15.506 1.00 0.00 112 LYS A O 13
ATOM 23639 N N . ASP A 1 113 ? -0.016 12.745 -13.662 1.00 0.00 113 ASP A N 13
ATOM 23640 C CA . ASP A 1 113 ? 0.076 14.149 -14.046 1.00 0.00 113 ASP A CA 13
ATOM 23641 C C . ASP A 1 113 ? 1.530 14.571 -14.223 1.00 0.00 113 ASP A C 13
ATOM 23642 O O . ASP A 1 113 ? 1.857 15.351 -15.117 1.00 0.00 113 ASP A O 13
ATOM 23651 N N . ALA A 1 114 ? 2.400 14.049 -13.365 1.00 0.00 114 ALA A N 13
ATOM 23652 C CA . ALA A 1 114 ? 3.820 14.371 -13.426 1.00 0.00 114 ALA A CA 13
ATOM 23653 C C . ALA A 1 114 ? 4.425 13.935 -14.756 1.00 0.00 114 ALA A C 13
ATOM 23654 O O . ALA A 1 114 ? 5.345 14.572 -15.269 1.00 0.00 114 ALA A O 13
ATOM 23661 N N . ASP A 1 115 ? 3.902 12.840 -15.307 1.00 0.00 115 ASP A N 13
ATOM 23662 C CA . ASP A 1 115 ? 4.380 12.305 -16.582 1.00 0.00 115 ASP A CA 13
ATOM 23663 C C . ASP A 1 115 ? 5.907 12.303 -16.646 1.00 0.00 115 ASP A C 13
ATOM 23664 O O . ASP A 1 115 ? 6.451 12.218 -17.768 1.00 0.00 115 ASP A O 13
ATOM 23674 N N . PRO A 1 1 ? -10.734 8.424 8.069 1.00 0.00 1 PRO A N 14
ATOM 23675 C CA . PRO A 1 1 ? -11.882 8.683 7.179 1.00 0.00 1 PRO A CA 14
ATOM 23676 C C . PRO A 1 1 ? -11.447 8.865 5.727 1.00 0.00 1 PRO A C 14
ATOM 23677 O O . PRO A 1 1 ? -10.764 9.833 5.391 1.00 0.00 1 PRO A O 14
ATOM 23690 N N . SER A 1 2 ? -11.848 7.928 4.872 1.00 0.00 2 SER A N 14
ATOM 23691 C CA . SER A 1 2 ? -11.504 7.981 3.454 1.00 0.00 2 SER A CA 14
ATOM 23692 C C . SER A 1 2 ? -10.008 7.759 3.243 1.00 0.00 2 SER A C 14
ATOM 23693 O O . SER A 1 2 ? -9.595 6.733 2.703 1.00 0.00 2 SER A O 14
ATOM 23701 N N . HIS A 1 3 ? -9.204 8.726 3.669 1.00 0.00 3 HIS A N 14
ATOM 23702 C CA . HIS A 1 3 ? -7.754 8.634 3.524 1.00 0.00 3 HIS A CA 14
ATOM 23703 C C . HIS A 1 3 ? -7.144 7.760 4.615 1.00 0.00 3 HIS A C 14
ATOM 23704 O O . HIS A 1 3 ? -6.050 7.221 4.451 1.00 0.00 3 HIS A O 14
ATOM 23719 N N . SER A 1 4 ? -7.857 7.624 5.727 1.00 0.00 4 SER A N 14
ATOM 23720 C CA . SER A 1 4 ? -7.384 6.815 6.845 1.00 0.00 4 SER A CA 14
ATOM 23721 C C . SER A 1 4 ? -8.391 5.727 7.195 1.00 0.00 4 SER A C 14
ATOM 23722 O O . SER A 1 4 ? -9.570 6.001 7.415 1.00 0.00 4 SER A O 14
ATOM 23730 N N . GLY A 1 5 ? -7.912 4.489 7.246 1.00 0.00 5 GLY A N 14
ATOM 23731 C CA . GLY A 1 5 ? -8.770 3.368 7.572 1.00 0.00 5 GLY A CA 14
ATOM 23732 C C . GLY A 1 5 ? -7.979 2.189 8.096 1.00 0.00 5 GLY A C 14
ATOM 23733 O O . GLY A 1 5 ? -6.822 1.997 7.721 1.00 0.00 5 GLY A O 14
ATOM 23737 N N . ALA A 1 6 ? -8.592 1.397 8.967 1.00 0.00 6 ALA A N 14
ATOM 23738 C CA . ALA A 1 6 ? -7.916 0.242 9.537 1.00 0.00 6 ALA A CA 14
ATOM 23739 C C . ALA A 1 6 ? -7.582 -0.788 8.469 1.00 0.00 6 ALA A C 14
ATOM 23740 O O . ALA A 1 6 ? -8.393 -1.080 7.591 1.00 0.00 6 ALA A O 14
ATOM 23747 N N . ALA A 1 7 ? -6.378 -1.333 8.555 1.00 0.00 7 ALA A N 14
ATOM 23748 C CA . ALA A 1 7 ? -5.920 -2.336 7.603 1.00 0.00 7 ALA A CA 14
ATOM 23749 C C . ALA A 1 7 ? -4.882 -3.270 8.223 1.00 0.00 7 ALA A C 14
ATOM 23750 O O . ALA A 1 7 ? -4.106 -2.863 9.087 1.00 0.00 7 ALA A O 14
ATOM 23757 N N . ILE A 1 8 ? -4.873 -4.526 7.773 1.00 0.00 8 ILE A N 14
ATOM 23758 C CA . ILE A 1 8 ? -3.928 -5.514 8.281 1.00 0.00 8 ILE A CA 14
ATOM 23759 C C . ILE A 1 8 ? -2.712 -5.635 7.376 1.00 0.00 8 ILE A C 14
ATOM 23760 O O . ILE A 1 8 ? -2.823 -5.568 6.153 1.00 0.00 8 ILE A O 14
ATOM 23776 N N . PHE A 1 9 ? -1.559 -5.839 7.991 1.00 0.00 9 PHE A N 14
ATOM 23777 C CA . PHE A 1 9 ? -0.321 -6.002 7.251 1.00 0.00 9 PHE A CA 14
ATOM 23778 C C . PHE A 1 9 ? 0.582 -7.007 7.957 1.00 0.00 9 PHE A C 14
ATOM 23779 O O . PHE A 1 9 ? 1.162 -6.709 8.999 1.00 0.00 9 PHE A O 14
ATOM 23796 N N . GLU A 1 10 ? 0.684 -8.201 7.378 1.00 0.00 10 GLU A N 14
ATOM 23797 C CA . GLU A 1 10 ? 1.504 -9.271 7.936 1.00 0.00 10 GLU A CA 14
ATOM 23798 C C . GLU A 1 10 ? 0.809 -9.947 9.118 1.00 0.00 10 GLU A C 14
ATOM 23799 O O . GLU A 1 10 ? 1.409 -10.139 10.176 1.00 0.00 10 GLU A O 14
ATOM 23811 N N . LYS A 1 11 ? -0.453 -10.332 8.924 1.00 0.00 11 LYS A N 14
ATOM 23812 C CA . LYS A 1 11 ? -1.220 -11.011 9.954 1.00 0.00 11 LYS A CA 14
ATOM 23813 C C . LYS A 1 11 ? -1.398 -10.159 11.209 1.00 0.00 11 LYS A C 14
ATOM 23814 O O . LYS A 1 11 ? -1.802 -10.666 12.255 1.00 0.00 11 LYS A O 14
ATOM 23833 N N . VAL A 1 12 ? -1.128 -8.862 11.097 1.00 0.00 12 VAL A N 14
ATOM 23834 C CA . VAL A 1 12 ? -1.293 -7.956 12.210 1.00 0.00 12 VAL A CA 14
ATOM 23835 C C . VAL A 1 12 ? -2.196 -6.809 11.779 1.00 0.00 12 VAL A C 14
ATOM 23836 O O . VAL A 1 12 ? -2.110 -6.346 10.644 1.00 0.00 12 VAL A O 14
ATOM 23849 N N . SER A 1 13 ? -3.082 -6.381 12.663 1.00 0.00 13 SER A N 14
ATOM 23850 C CA . SER A 1 13 ? -4.014 -5.314 12.328 1.00 0.00 13 SER A CA 14
ATOM 23851 C C . SER A 1 13 ? -3.605 -3.985 12.942 1.00 0.00 13 SER A C 14
ATOM 23852 O O . SER A 1 13 ? -3.021 -3.929 14.025 1.00 0.00 13 SER A O 14
ATOM 23860 N N . GLY A 1 14 ? -3.928 -2.919 12.226 1.00 0.00 14 GLY A N 14
ATOM 23861 C CA . GLY A 1 14 ? -3.615 -1.580 12.671 1.00 0.00 14 GLY A CA 14
ATOM 23862 C C . GLY A 1 14 ? -4.295 -0.546 11.802 1.00 0.00 14 GLY A C 14
ATOM 23863 O O . GLY A 1 14 ? -5.006 -0.899 10.861 1.00 0.00 14 GLY A O 14
ATOM 23867 N N . ILE A 1 15 ? -4.091 0.728 12.102 1.00 0.00 15 ILE A N 14
ATOM 23868 C CA . ILE A 1 15 ? -4.707 1.786 11.318 1.00 0.00 15 ILE A CA 14
ATOM 23869 C C . ILE A 1 15 ? -3.772 2.274 10.220 1.00 0.00 15 ILE A C 14
ATOM 23870 O O . ILE A 1 15 ? -2.604 2.576 10.461 1.00 0.00 15 ILE A O 14
ATOM 23886 N N . ILE A 1 16 ? -4.307 2.332 9.006 1.00 0.00 16 ILE A N 14
ATOM 23887 C CA . ILE A 1 16 ? -3.550 2.763 7.845 1.00 0.00 16 ILE A CA 14
ATOM 23888 C C . ILE A 1 16 ? -3.896 4.206 7.482 1.00 0.00 16 ILE A C 14
ATOM 23889 O O . ILE A 1 16 ? -5.043 4.519 7.162 1.00 0.00 16 ILE A O 14
ATOM 23905 N N . ALA A 1 17 ? -2.896 5.080 7.532 1.00 0.00 17 ALA A N 14
ATOM 23906 C CA . ALA A 1 17 ? -3.094 6.485 7.204 1.00 0.00 17 ALA A CA 14
ATOM 23907 C C . ALA A 1 17 ? -2.370 6.845 5.914 1.00 0.00 17 ALA A C 14
ATOM 23908 O O . ALA A 1 17 ? -1.279 6.345 5.644 1.00 0.00 17 ALA A O 14
ATOM 23915 N N . ILE A 1 18 ? -2.982 7.712 5.116 1.00 0.00 18 ILE A N 14
ATOM 23916 C CA . ILE A 1 18 ? -2.395 8.131 3.857 1.00 0.00 18 ILE A CA 14
ATOM 23917 C C . ILE A 1 18 ? -1.814 9.538 3.975 1.00 0.00 18 ILE A C 14
ATOM 23918 O O . ILE A 1 18 ? -2.533 10.500 4.246 1.00 0.00 18 ILE A O 14
ATOM 23934 N N . ASN A 1 19 ? -0.506 9.650 3.770 1.00 0.00 19 ASN A N 14
ATOM 23935 C CA . ASN A 1 19 ? 0.172 10.936 3.852 1.00 0.00 19 ASN A CA 14
ATOM 23936 C C . ASN A 1 19 ? 0.606 11.409 2.470 1.00 0.00 19 ASN A C 14
ATOM 23937 O O . ASN A 1 19 ? 1.523 10.849 1.869 1.00 0.00 19 ASN A O 14
ATOM 23948 N N . GLU A 1 20 ? -0.055 12.448 1.977 1.00 0.00 20 GLU A N 14
ATOM 23949 C CA . GLU A 1 20 ? 0.263 13.006 0.667 1.00 0.00 20 GLU A CA 14
ATOM 23950 C C . GLU A 1 20 ? 0.891 14.390 0.802 1.00 0.00 20 GLU A C 14
ATOM 23951 O O . GLU A 1 20 ? 1.324 14.984 -0.186 1.00 0.00 20 GLU A O 14
ATOM 23963 N N . ASP A 1 21 ? 0.938 14.902 2.029 1.00 0.00 21 ASP A N 14
ATOM 23964 C CA . ASP A 1 21 ? 1.515 16.213 2.290 1.00 0.00 21 ASP A CA 14
ATOM 23965 C C . ASP A 1 21 ? 2.991 16.252 1.914 1.00 0.00 21 ASP A C 14
ATOM 23966 O O . ASP A 1 21 ? 3.560 17.326 1.714 1.00 0.00 21 ASP A O 14
ATOM 23975 N N . VAL A 1 22 ? 3.609 15.081 1.818 1.00 0.00 22 VAL A N 14
ATOM 23976 C CA . VAL A 1 22 ? 5.013 14.996 1.466 1.00 0.00 22 VAL A CA 14
ATOM 23977 C C . VAL A 1 22 ? 5.184 14.727 -0.026 1.00 0.00 22 VAL A C 14
ATOM 23978 O O . VAL A 1 22 ? 4.261 14.933 -0.814 1.00 0.00 22 VAL A O 14
ATOM 23991 N N . SER A 1 23 ? 6.367 14.266 -0.407 1.00 0.00 23 SER A N 14
ATOM 23992 C CA . SER A 1 23 ? 6.655 13.969 -1.803 1.00 0.00 23 SER A CA 14
ATOM 23993 C C . SER A 1 23 ? 7.935 13.141 -1.929 1.00 0.00 23 SER A C 14
ATOM 23994 O O . SER A 1 23 ? 9.024 13.629 -1.630 1.00 0.00 23 SER A O 14
ATOM 24002 N N . PRO A 1 24 ? 7.826 11.874 -2.375 1.00 0.00 24 PRO A N 14
ATOM 24003 C CA . PRO A 1 24 ? 6.548 11.252 -2.743 1.00 0.00 24 PRO A CA 14
ATOM 24004 C C . PRO A 1 24 ? 5.691 10.917 -1.526 1.00 0.00 24 PRO A C 14
ATOM 24005 O O . PRO A 1 24 ? 6.212 10.656 -0.442 1.00 0.00 24 PRO A O 14
ATOM 24016 N N . ALA A 1 25 ? 4.375 10.916 -1.717 1.00 0.00 25 ALA A N 14
ATOM 24017 C CA . ALA A 1 25 ? 3.441 10.603 -0.638 1.00 0.00 25 ALA A CA 14
ATOM 24018 C C . ALA A 1 25 ? 3.780 9.254 -0.008 1.00 0.00 25 ALA A C 14
ATOM 24019 O O . ALA A 1 25 ? 4.625 8.519 -0.519 1.00 0.00 25 ALA A O 14
ATOM 24026 N N . GLU A 1 26 ? 3.124 8.932 1.101 1.00 0.00 26 GLU A N 14
ATOM 24027 C CA . GLU A 1 26 ? 3.372 7.667 1.786 1.00 0.00 26 GLU A CA 14
ATOM 24028 C C . GLU A 1 26 ? 2.179 7.252 2.642 1.00 0.00 26 GLU A C 14
ATOM 24029 O O . GLU A 1 26 ? 1.476 8.094 3.199 1.00 0.00 26 GLU A O 14
ATOM 24041 N N . LEU A 1 27 ? 1.964 5.944 2.748 1.00 0.00 27 LEU A N 14
ATOM 24042 C CA . LEU A 1 27 ? 0.864 5.404 3.541 1.00 0.00 27 LEU A CA 14
ATOM 24043 C C . LEU A 1 27 ? 1.397 4.749 4.813 1.00 0.00 27 LEU A C 14
ATOM 24044 O O . LEU A 1 27 ? 2.110 3.748 4.756 1.00 0.00 27 LEU A O 14
ATOM 24060 N N . THR A 1 28 ? 1.063 5.334 5.958 1.00 0.00 28 THR A N 14
ATOM 24061 C CA . THR A 1 28 ? 1.511 4.845 7.238 1.00 0.00 28 THR A CA 14
ATOM 24062 C C . THR A 1 28 ? 0.575 3.774 7.794 1.00 0.00 28 THR A C 14
ATOM 24063 O O . THR A 1 28 ? -0.636 3.815 7.580 1.00 0.00 28 THR A O 14
ATOM 24074 N N . TRP A 1 29 ? 1.151 2.826 8.523 1.00 0.00 29 TRP A N 14
ATOM 24075 C CA . TRP A 1 29 ? 0.393 1.749 9.133 1.00 0.00 29 TRP A CA 14
ATOM 24076 C C . TRP A 1 29 ? 0.774 1.594 10.597 1.00 0.00 29 TRP A C 14
ATOM 24077 O O . TRP A 1 29 ? 1.874 1.141 10.915 1.00 0.00 29 TRP A O 14
ATOM 24098 N N . ARG A 1 30 ? -0.138 1.952 11.483 1.00 0.00 30 ARG A N 14
ATOM 24099 C CA . ARG A 1 30 ? 0.115 1.828 12.911 1.00 0.00 30 ARG A CA 14
ATOM 24100 C C . ARG A 1 30 ? -0.629 0.621 13.467 1.00 0.00 30 ARG A C 14
ATOM 24101 O O . ARG A 1 30 ? -1.840 0.502 13.294 1.00 0.00 30 ARG A O 14
ATOM 24122 N N . SER A 1 31 ? 0.094 -0.278 14.126 1.00 0.00 31 SER A N 14
ATOM 24123 C CA . SER A 1 31 ? -0.515 -1.473 14.687 1.00 0.00 31 SER A CA 14
ATOM 24124 C C . SER A 1 31 ? -1.638 -1.108 15.646 1.00 0.00 31 SER A C 14
ATOM 24125 O O . SER A 1 31 ? -1.743 0.035 16.091 1.00 0.00 31 SER A O 14
ATOM 24133 N N . THR A 1 32 ? -2.469 -2.089 15.967 1.00 0.00 32 THR A N 14
ATOM 24134 C CA . THR A 1 32 ? -3.575 -1.887 16.876 1.00 0.00 32 THR A CA 14
ATOM 24135 C C . THR A 1 32 ? -3.059 -1.408 18.224 1.00 0.00 32 THR A C 14
ATOM 24136 O O . THR A 1 32 ? -3.708 -0.625 18.918 1.00 0.00 32 THR A O 14
ATOM 24147 N N . ASP A 1 33 ? -1.881 -1.893 18.576 1.00 0.00 33 ASP A N 14
ATOM 24148 C CA . ASP A 1 33 ? -1.249 -1.536 19.837 1.00 0.00 33 ASP A CA 14
ATOM 24149 C C . ASP A 1 33 ? -0.630 -0.148 19.761 1.00 0.00 33 ASP A C 14
ATOM 24150 O O . ASP A 1 33 ? -0.666 0.617 20.726 1.00 0.00 33 ASP A O 14
ATOM 24159 N N . GLY A 1 34 ? -0.060 0.163 18.609 1.00 0.00 34 GLY A N 14
ATOM 24160 C CA . GLY A 1 34 ? 0.570 1.454 18.413 1.00 0.00 34 GLY A CA 14
ATOM 24161 C C . GLY A 1 34 ? 2.080 1.358 18.423 1.00 0.00 34 GLY A C 14
ATOM 24162 O O . GLY A 1 34 ? 2.769 2.211 17.866 1.00 0.00 34 GLY A O 14
ATOM 24166 N N . ASP A 1 35 ? 2.590 0.313 19.063 1.00 0.00 35 ASP A N 14
ATOM 24167 C CA . ASP A 1 35 ? 4.027 0.099 19.154 1.00 0.00 35 ASP A CA 14
ATOM 24168 C C . ASP A 1 35 ? 4.633 -0.193 17.784 1.00 0.00 35 ASP A C 14
ATOM 24169 O O . ASP A 1 35 ? 5.833 -0.010 17.576 1.00 0.00 35 ASP A O 14
ATOM 24178 N N . LYS A 1 36 ? 3.800 -0.643 16.853 1.00 0.00 36 LYS A N 14
ATOM 24179 C CA . LYS A 1 36 ? 4.264 -0.957 15.506 1.00 0.00 36 LYS A CA 14
ATOM 24180 C C . LYS A 1 36 ? 3.783 0.092 14.510 1.00 0.00 36 LYS A C 14
ATOM 24181 O O . LYS A 1 36 ? 2.590 0.380 14.421 1.00 0.00 36 LYS A O 14
ATOM 24200 N N . VAL A 1 37 ? 4.721 0.661 13.762 1.00 0.00 37 VAL A N 14
ATOM 24201 C CA . VAL A 1 37 ? 4.396 1.678 12.775 1.00 0.00 37 VAL A CA 14
ATOM 24202 C C . VAL A 1 37 ? 5.162 1.448 11.476 1.00 0.00 37 VAL A C 14
ATOM 24203 O O . VAL A 1 37 ? 6.386 1.571 11.436 1.00 0.00 37 VAL A O 14
ATOM 24216 N N . HIS A 1 38 ? 4.432 1.114 10.419 1.00 0.00 38 HIS A N 14
ATOM 24217 C CA . HIS A 1 38 ? 5.041 0.868 9.114 1.00 0.00 38 HIS A CA 14
ATOM 24218 C C . HIS A 1 38 ? 4.674 1.957 8.122 1.00 0.00 38 HIS A C 14
ATOM 24219 O O . HIS A 1 38 ? 3.553 2.454 8.110 1.00 0.00 38 HIS A O 14
ATOM 24234 N N . THR A 1 39 ? 5.632 2.315 7.290 1.00 0.00 39 THR A N 14
ATOM 24235 C CA . THR A 1 39 ? 5.423 3.343 6.277 1.00 0.00 39 THR A CA 14
ATOM 24236 C C . THR A 1 39 ? 5.509 2.748 4.876 1.00 0.00 39 THR A C 14
ATOM 24237 O O . THR A 1 39 ? 6.431 1.993 4.567 1.00 0.00 39 THR A O 14
ATOM 24248 N N . VAL A 1 40 ? 4.538 3.086 4.035 1.00 0.00 40 VAL A N 14
ATOM 24249 C CA . VAL A 1 40 ? 4.498 2.579 2.668 1.00 0.00 40 VAL A CA 14
ATOM 24250 C C . VAL A 1 40 ? 4.637 3.708 1.654 1.00 0.00 40 VAL A C 14
ATOM 24251 O O . VAL A 1 40 ? 4.109 4.803 1.853 1.00 0.00 40 VAL A O 14
ATOM 24264 N N . VAL A 1 41 ? 5.344 3.434 0.563 1.00 0.00 41 VAL A N 14
ATOM 24265 C CA . VAL A 1 41 ? 5.545 4.423 -0.488 1.00 0.00 41 VAL A CA 14
ATOM 24266 C C . VAL A 1 41 ? 4.497 4.264 -1.584 1.00 0.00 41 VAL A C 14
ATOM 24267 O O . VAL A 1 41 ? 4.359 3.191 -2.170 1.00 0.00 41 VAL A O 14
ATOM 24280 N N . LEU A 1 42 ? 3.755 5.334 -1.848 1.00 0.00 42 LEU A N 14
ATOM 24281 C CA . LEU A 1 42 ? 2.711 5.308 -2.867 1.00 0.00 42 LEU A CA 14
ATOM 24282 C C . LEU A 1 42 ? 3.263 5.663 -4.248 1.00 0.00 42 LEU A C 14
ATOM 24283 O O . LEU A 1 42 ? 2.585 5.479 -5.259 1.00 0.00 42 LEU A O 14
ATOM 24299 N N . SER A 1 43 ? 4.494 6.168 -4.290 1.00 0.00 43 SER A N 14
ATOM 24300 C CA . SER A 1 43 ? 5.122 6.538 -5.552 1.00 0.00 43 SER A CA 14
ATOM 24301 C C . SER A 1 43 ? 5.691 5.311 -6.253 1.00 0.00 43 SER A C 14
ATOM 24302 O O . SER A 1 43 ? 5.800 5.277 -7.479 1.00 0.00 43 SER A O 14
ATOM 24310 N N . THR A 1 44 ? 6.053 4.303 -5.466 1.00 0.00 44 THR A N 14
ATOM 24311 C CA . THR A 1 44 ? 6.611 3.074 -6.011 1.00 0.00 44 THR A CA 14
ATOM 24312 C C . THR A 1 44 ? 5.510 2.091 -6.408 1.00 0.00 44 THR A C 14
ATOM 24313 O O . THR A 1 44 ? 5.785 1.040 -6.986 1.00 0.00 44 THR A O 14
ATOM 24324 N N . ILE A 1 45 ? 4.262 2.434 -6.096 1.00 0.00 45 ILE A N 14
ATOM 24325 C CA . ILE A 1 45 ? 3.130 1.576 -6.424 1.00 0.00 45 ILE A CA 14
ATOM 24326 C C . ILE A 1 45 ? 2.718 1.739 -7.881 1.00 0.00 45 ILE A C 14
ATOM 24327 O O . ILE A 1 45 ? 2.007 2.679 -8.235 1.00 0.00 45 ILE A O 14
ATOM 24343 N N . ASP A 1 46 ? 3.167 0.814 -8.722 1.00 0.00 46 ASP A N 14
ATOM 24344 C CA . ASP A 1 46 ? 2.842 0.850 -10.142 1.00 0.00 46 ASP A CA 14
ATOM 24345 C C . ASP A 1 46 ? 1.335 0.752 -10.353 1.00 0.00 46 ASP A C 14
ATOM 24346 O O . ASP A 1 46 ? 0.803 1.251 -11.345 1.00 0.00 46 ASP A O 14
ATOM 24355 N N . LYS A 1 47 ? 0.650 0.104 -9.415 1.00 0.00 47 LYS A N 14
ATOM 24356 C CA . LYS A 1 47 ? -0.797 -0.061 -9.502 1.00 0.00 47 LYS A CA 14
ATOM 24357 C C . LYS A 1 47 ? -1.353 -0.666 -8.216 1.00 0.00 47 LYS A C 14
ATOM 24358 O O . LYS A 1 47 ? -0.677 -1.443 -7.542 1.00 0.00 47 LYS A O 14
ATOM 24377 N N . LEU A 1 48 ? -2.589 -0.308 -7.888 1.00 0.00 48 LEU A N 14
ATOM 24378 C CA . LEU A 1 48 ? -3.238 -0.820 -6.687 1.00 0.00 48 LEU A CA 14
ATOM 24379 C C . LEU A 1 48 ? -4.350 -1.798 -7.048 1.00 0.00 48 LEU A C 14
ATOM 24380 O O . LEU A 1 48 ? -5.334 -1.425 -7.688 1.00 0.00 48 LEU A O 14
ATOM 24396 N N . GLN A 1 49 ? -4.187 -3.052 -6.639 1.00 0.00 49 GLN A N 14
ATOM 24397 C CA . GLN A 1 49 ? -5.176 -4.084 -6.923 1.00 0.00 49 GLN A CA 14
ATOM 24398 C C . GLN A 1 49 ? -6.002 -4.405 -5.682 1.00 0.00 49 GLN A C 14
ATOM 24399 O O . GLN A 1 49 ? -5.552 -4.197 -4.555 1.00 0.00 49 GLN A O 14
ATOM 24413 N N . ALA A 1 50 ? -7.211 -4.914 -5.896 1.00 0.00 50 ALA A N 14
ATOM 24414 C CA . ALA A 1 50 ? -8.099 -5.263 -4.794 1.00 0.00 50 ALA A CA 14
ATOM 24415 C C . ALA A 1 50 ? -8.866 -6.546 -5.091 1.00 0.00 50 ALA A C 14
ATOM 24416 O O . ALA A 1 50 ? -9.012 -6.940 -6.248 1.00 0.00 50 ALA A O 14
ATOM 24423 N N . THR A 1 51 ? -9.357 -7.191 -4.039 1.00 0.00 51 THR A N 14
ATOM 24424 C CA . THR A 1 51 ? -10.113 -8.429 -4.188 1.00 0.00 51 THR A CA 14
ATOM 24425 C C . THR A 1 51 ? -11.479 -8.159 -4.814 1.00 0.00 51 THR A C 14
ATOM 24426 O O . THR A 1 51 ? -12.035 -7.071 -4.666 1.00 0.00 51 THR A O 14
ATOM 24437 N N . PRO A 1 52 ? -12.040 -9.152 -5.527 1.00 0.00 52 PRO A N 14
ATOM 24438 C CA . PRO A 1 52 ? -13.349 -9.015 -6.177 1.00 0.00 52 PRO A CA 14
ATOM 24439 C C . PRO A 1 52 ? -14.485 -8.876 -5.171 1.00 0.00 52 PRO A C 14
ATOM 24440 O O . PRO A 1 52 ? -14.348 -9.254 -4.007 1.00 0.00 52 PRO A O 14
ATOM 24451 N N . ALA A 1 53 ? -15.608 -8.332 -5.627 1.00 0.00 53 ALA A N 14
ATOM 24452 C CA . ALA A 1 53 ? -16.773 -8.141 -4.769 1.00 0.00 53 ALA A CA 14
ATOM 24453 C C . ALA A 1 53 ? -17.434 -9.473 -4.414 1.00 0.00 53 ALA A C 14
ATOM 24454 O O . ALA A 1 53 ? -18.306 -9.528 -3.548 1.00 0.00 53 ALA A O 14
ATOM 24461 N N . SER A 1 54 ? -17.016 -10.544 -5.085 1.00 0.00 54 SER A N 14
ATOM 24462 C CA . SER A 1 54 ? -17.575 -11.868 -4.832 1.00 0.00 54 SER A CA 14
ATOM 24463 C C . SER A 1 54 ? -16.796 -12.602 -3.741 1.00 0.00 54 SER A C 14
ATOM 24464 O O . SER A 1 54 ? -17.125 -13.734 -3.388 1.00 0.00 54 SER A O 14
ATOM 24472 N N . SER A 1 55 ? -15.764 -11.951 -3.206 1.00 0.00 55 SER A N 14
ATOM 24473 C CA . SER A 1 55 ? -14.948 -12.544 -2.156 1.00 0.00 55 SER A CA 14
ATOM 24474 C C . SER A 1 55 ? -15.237 -11.885 -0.817 1.00 0.00 55 SER A C 14
ATOM 24475 O O . SER A 1 55 ? -14.949 -10.705 -0.617 1.00 0.00 55 SER A O 14
ATOM 24483 N N . GLU A 1 56 ? -15.801 -12.657 0.105 1.00 0.00 56 GLU A N 14
ATOM 24484 C CA . GLU A 1 56 ? -16.120 -12.148 1.432 1.00 0.00 56 GLU A CA 14
ATOM 24485 C C . GLU A 1 56 ? -14.870 -11.598 2.114 1.00 0.00 56 GLU A C 14
ATOM 24486 O O . GLU A 1 56 ? -14.960 -10.816 3.060 1.00 0.00 56 GLU A O 14
ATOM 24498 N N . LYS A 1 57 ? -13.706 -12.011 1.623 1.00 0.00 57 LYS A N 14
ATOM 24499 C CA . LYS A 1 57 ? -12.438 -11.557 2.183 1.00 0.00 57 LYS A CA 14
ATOM 24500 C C . LYS A 1 57 ? -11.953 -10.296 1.475 1.00 0.00 57 LYS A C 14
ATOM 24501 O O . LYS A 1 57 ? -11.463 -10.354 0.348 1.00 0.00 57 LYS A O 14
ATOM 24520 N N . MET A 1 58 ? -12.095 -9.157 2.144 1.00 0.00 58 MET A N 14
ATOM 24521 C CA . MET A 1 58 ? -11.673 -7.880 1.578 1.00 0.00 58 MET A CA 14
ATOM 24522 C C . MET A 1 58 ? -10.183 -7.647 1.814 1.00 0.00 58 MET A C 14
ATOM 24523 O O . MET A 1 58 ? -9.739 -7.502 2.952 1.00 0.00 58 MET A O 14
ATOM 24537 N N . MET A 1 59 ? -9.418 -7.612 0.728 1.00 0.00 59 MET A N 14
ATOM 24538 C CA . MET A 1 59 ? -7.978 -7.397 0.815 1.00 0.00 59 MET A CA 14
ATOM 24539 C C . MET A 1 59 ? -7.478 -6.582 -0.373 1.00 0.00 59 MET A C 14
ATOM 24540 O O . MET A 1 59 ? -8.003 -6.694 -1.480 1.00 0.00 59 MET A O 14
ATOM 24554 N N . LEU A 1 60 ? -6.457 -5.762 -0.138 1.00 0.00 60 LEU A N 14
ATOM 24555 C CA . LEU A 1 60 ? -5.887 -4.931 -1.191 1.00 0.00 60 LEU A CA 14
ATOM 24556 C C . LEU A 1 60 ? -4.445 -5.337 -1.484 1.00 0.00 60 LEU A C 14
ATOM 24557 O O . LEU A 1 60 ? -3.666 -5.599 -0.567 1.00 0.00 60 LEU A O 14
ATOM 24573 N N . ARG A 1 61 ? -4.098 -5.386 -2.766 1.00 0.00 61 ARG A N 14
ATOM 24574 C CA . ARG A 1 61 ? -2.749 -5.761 -3.179 1.00 0.00 61 ARG A CA 14
ATOM 24575 C C . ARG A 1 61 ? -2.061 -4.609 -3.900 1.00 0.00 61 ARG A C 14
ATOM 24576 O O . ARG A 1 61 ? -2.578 -4.078 -4.882 1.00 0.00 61 ARG A O 14
ATOM 24597 N N . LEU A 1 62 ? -0.888 -4.229 -3.404 1.00 0.00 62 LEU A N 14
ATOM 24598 C CA . LEU A 1 62 ? -0.125 -3.140 -3.998 1.00 0.00 62 LEU A CA 14
ATOM 24599 C C . LEU A 1 62 ? 1.015 -3.680 -4.855 1.00 0.00 62 LEU A C 14
ATOM 24600 O O . LEU A 1 62 ? 1.760 -4.563 -4.432 1.00 0.00 62 LEU A O 14
ATOM 24616 N N . ILE A 1 63 ? 1.141 -3.142 -6.062 1.00 0.00 63 ILE A N 14
ATOM 24617 C CA . ILE A 1 63 ? 2.187 -3.567 -6.985 1.00 0.00 63 ILE A CA 14
ATOM 24618 C C . ILE A 1 63 ? 3.313 -2.541 -7.050 1.00 0.00 63 ILE A C 14
ATOM 24619 O O . ILE A 1 63 ? 3.082 -1.369 -7.349 1.00 0.00 63 ILE A O 14
ATOM 24635 N N . GLY A 1 64 ? 4.533 -2.989 -6.773 1.00 0.00 64 GLY A N 14
ATOM 24636 C CA . GLY A 1 64 ? 5.677 -2.096 -6.809 1.00 0.00 64 GLY A CA 14
ATOM 24637 C C . GLY A 1 64 ? 6.303 -2.014 -8.188 1.00 0.00 64 GLY A C 14
ATOM 24638 O O . GLY A 1 64 ? 6.682 -3.033 -8.767 1.00 0.00 64 GLY A O 14
ATOM 24642 N N . LYS A 1 65 ? 6.410 -0.799 -8.715 1.00 0.00 65 LYS A N 14
ATOM 24643 C CA . LYS A 1 65 ? 6.993 -0.587 -10.036 1.00 0.00 65 LYS A CA 14
ATOM 24644 C C . LYS A 1 65 ? 8.468 -0.976 -10.050 1.00 0.00 65 LYS A C 14
ATOM 24645 O O . LYS A 1 65 ? 9.012 -1.422 -9.040 1.00 0.00 65 LYS A O 14
ATOM 24664 N N . VAL A 1 66 ? 9.107 -0.805 -11.202 1.00 0.00 66 VAL A N 14
ATOM 24665 C CA . VAL A 1 66 ? 10.520 -1.138 -11.350 1.00 0.00 66 VAL A CA 14
ATOM 24666 C C . VAL A 1 66 ? 11.398 -0.170 -10.566 1.00 0.00 66 VAL A C 14
ATOM 24667 O O . VAL A 1 66 ? 12.432 -0.556 -10.020 1.00 0.00 66 VAL A O 14
ATOM 24680 N N . ASP A 1 67 ? 10.980 1.092 -10.513 1.00 0.00 67 ASP A N 14
ATOM 24681 C CA . ASP A 1 67 ? 11.729 2.118 -9.797 1.00 0.00 67 ASP A CA 14
ATOM 24682 C C . ASP A 1 67 ? 13.115 2.304 -10.406 1.00 0.00 67 ASP A C 14
ATOM 24683 O O . ASP A 1 67 ? 14.118 2.351 -9.693 1.00 0.00 67 ASP A O 14
ATOM 24692 N N . GLU A 1 68 ? 13.165 2.410 -11.731 1.00 0.00 68 GLU A N 14
ATOM 24693 C CA . GLU A 1 68 ? 14.427 2.593 -12.436 1.00 0.00 68 GLU A CA 14
ATOM 24694 C C . GLU A 1 68 ? 14.534 4.006 -12.996 1.00 0.00 68 GLU A C 14
ATOM 24695 O O . GLU A 1 68 ? 15.077 4.219 -14.080 1.00 0.00 68 GLU A O 14
ATOM 24707 N N . SER A 1 69 ? 14.012 4.966 -12.245 1.00 0.00 69 SER A N 14
ATOM 24708 C CA . SER A 1 69 ? 14.047 6.365 -12.657 1.00 0.00 69 SER A CA 14
ATOM 24709 C C . SER A 1 69 ? 14.203 7.287 -11.450 1.00 0.00 69 SER A C 14
ATOM 24710 O O . SER A 1 69 ? 13.790 8.447 -11.487 1.00 0.00 69 SER A O 14
ATOM 24718 N N . LYS A 1 70 ? 14.801 6.764 -10.384 1.00 0.00 70 LYS A N 14
ATOM 24719 C CA . LYS A 1 70 ? 15.012 7.542 -9.169 1.00 0.00 70 LYS A CA 14
ATOM 24720 C C . LYS A 1 70 ? 16.348 7.188 -8.523 1.00 0.00 70 LYS A C 14
ATOM 24721 O O . LYS A 1 70 ? 17.157 8.067 -8.226 1.00 0.00 70 LYS A O 14
ATOM 24740 N N . LYS A 1 71 ? 16.572 5.896 -8.311 1.00 0.00 71 LYS A N 14
ATOM 24741 C CA . LYS A 1 71 ? 17.811 5.424 -7.703 1.00 0.00 71 LYS A CA 14
ATOM 24742 C C . LYS A 1 71 ? 18.877 5.174 -8.764 1.00 0.00 71 LYS A C 14
ATOM 24743 O O . LYS A 1 71 ? 18.563 4.960 -9.934 1.00 0.00 71 LYS A O 14
ATOM 24762 N N . ARG A 1 72 ? 20.139 5.204 -8.347 1.00 0.00 72 ARG A N 14
ATOM 24763 C CA . ARG A 1 72 ? 21.251 4.981 -9.263 1.00 0.00 72 ARG A CA 14
ATOM 24764 C C . ARG A 1 72 ? 21.774 3.553 -9.144 1.00 0.00 72 ARG A C 14
ATOM 24765 O O . ARG A 1 72 ? 22.169 3.113 -8.064 1.00 0.00 72 ARG A O 14
ATOM 24786 N N . LYS A 1 73 ? 21.775 2.835 -10.262 1.00 0.00 73 LYS A N 14
ATOM 24787 C CA . LYS A 1 73 ? 22.251 1.455 -10.286 1.00 0.00 73 LYS A CA 14
ATOM 24788 C C . LYS A 1 73 ? 23.442 1.307 -11.227 1.00 0.00 73 LYS A C 14
ATOM 24789 O O . LYS A 1 73 ? 23.551 2.023 -12.223 1.00 0.00 73 LYS A O 14
ATOM 24808 N N . ASP A 1 74 ? 24.333 0.375 -10.905 1.00 0.00 74 ASP A N 14
ATOM 24809 C CA . ASP A 1 74 ? 25.515 0.134 -11.723 1.00 0.00 74 ASP A CA 14
ATOM 24810 C C . ASP A 1 74 ? 25.680 -1.354 -12.020 1.00 0.00 74 ASP A C 14
ATOM 24811 O O . ASP A 1 74 ? 25.073 -2.200 -11.361 1.00 0.00 74 ASP A O 14
ATOM 24820 N N . ASN A 1 75 ? 26.501 -1.664 -13.016 1.00 0.00 75 ASN A N 14
ATOM 24821 C CA . ASN A 1 75 ? 26.748 -3.050 -13.403 1.00 0.00 75 ASN A CA 14
ATOM 24822 C C . ASN A 1 75 ? 27.906 -3.654 -12.611 1.00 0.00 75 ASN A C 14
ATOM 24823 O O . ASN A 1 75 ? 28.265 -4.814 -12.812 1.00 0.00 75 ASN A O 14
ATOM 24834 N N . GLU A 1 76 ? 28.489 -2.865 -11.711 1.00 0.00 76 GLU A N 14
ATOM 24835 C CA . GLU A 1 76 ? 29.605 -3.331 -10.897 1.00 0.00 76 GLU A CA 14
ATOM 24836 C C . GLU A 1 76 ? 29.115 -3.932 -9.581 1.00 0.00 76 GLU A C 14
ATOM 24837 O O . GLU A 1 76 ? 29.681 -3.671 -8.519 1.00 0.00 76 GLU A O 14
ATOM 24849 N N . GLY A 1 77 ? 28.062 -4.740 -9.659 1.00 0.00 77 GLY A N 14
ATOM 24850 C CA . GLY A 1 77 ? 27.51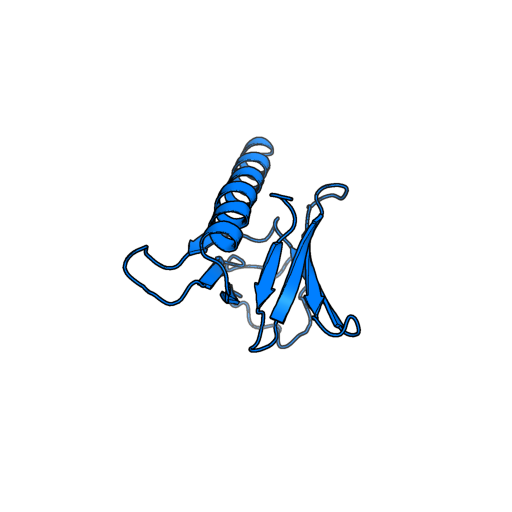8 -5.365 -8.467 1.00 0.00 77 GLY A CA 14
ATOM 24851 C C . GLY A 1 77 ? 26.525 -4.477 -7.743 1.00 0.00 77 GLY A C 14
ATOM 24852 O O . GLY A 1 77 ? 26.349 -4.594 -6.531 1.00 0.00 77 GLY A O 14
ATOM 24856 N N . ASN A 1 78 ? 25.877 -3.586 -8.486 1.00 0.00 78 ASN A N 14
ATOM 24857 C CA . ASN A 1 78 ? 24.897 -2.676 -7.906 1.00 0.00 78 ASN A CA 14
ATOM 24858 C C . ASN A 1 78 ? 23.530 -2.859 -8.557 1.00 0.00 78 ASN A C 14
ATOM 24859 O O . ASN A 1 78 ? 22.736 -1.921 -8.632 1.00 0.00 78 ASN A O 14
ATOM 24870 N N . GLU A 1 79 ? 23.259 -4.074 -9.026 1.00 0.00 79 GLU A N 14
ATOM 24871 C CA . GLU A 1 79 ? 21.987 -4.379 -9.670 1.00 0.00 79 GLU A CA 14
ATOM 24872 C C . GLU A 1 79 ? 21.312 -5.575 -9.005 1.00 0.00 79 GLU A C 14
ATOM 24873 O O . GLU A 1 79 ? 21.978 -6.524 -8.589 1.00 0.00 79 GLU A O 14
ATOM 24885 N N . VAL A 1 80 ? 19.989 -5.522 -8.905 1.00 0.00 80 VAL A N 14
ATOM 24886 C CA . VAL A 1 80 ? 19.225 -6.601 -8.291 1.00 0.00 80 VAL A CA 14
ATOM 24887 C C . VAL A 1 80 ? 18.089 -7.056 -9.201 1.00 0.00 80 VAL A C 14
ATOM 24888 O O . VAL A 1 80 ? 17.505 -6.255 -9.931 1.00 0.00 80 VAL A O 14
ATOM 24901 N N . VAL A 1 81 ? 17.781 -8.349 -9.154 1.00 0.00 81 VAL A N 14
ATOM 24902 C CA . VAL A 1 81 ? 16.716 -8.911 -9.974 1.00 0.00 81 VAL A CA 14
ATOM 24903 C C . VAL A 1 81 ? 15.336 -8.583 -9.405 1.00 0.00 81 VAL A C 14
ATOM 24904 O O . VAL A 1 81 ? 14.450 -8.136 -10.135 1.00 0.00 81 VAL A O 14
ATOM 24917 N N . PRO A 1 82 ? 15.125 -8.799 -8.091 1.00 0.00 82 PRO A N 14
ATOM 24918 C CA . PRO A 1 82 ? 13.839 -8.519 -7.449 1.00 0.00 82 PRO A CA 14
ATOM 24919 C C . PRO A 1 82 ? 13.649 -7.035 -7.148 1.00 0.00 82 PRO A C 14
ATOM 24920 O O . PRO A 1 82 ? 13.828 -6.594 -6.013 1.00 0.00 82 PRO A O 14
ATOM 24931 N N . LYS A 1 83 ? 13.286 -6.271 -8.173 1.00 0.00 83 LYS A N 14
ATOM 24932 C CA . LYS A 1 83 ? 13.073 -4.836 -8.016 1.00 0.00 83 LYS A CA 14
ATOM 24933 C C . LYS A 1 83 ? 11.635 -4.541 -7.590 1.00 0.00 83 LYS A C 14
ATOM 24934 O O . LYS A 1 83 ? 11.405 -3.840 -6.604 1.00 0.00 83 LYS A O 14
ATOM 24953 N N . PRO A 1 84 ? 10.645 -5.077 -8.325 1.00 0.00 84 PRO A N 14
ATOM 24954 C CA . PRO A 1 84 ? 9.226 -4.864 -8.011 1.00 0.00 84 PRO A CA 14
ATOM 24955 C C . PRO A 1 84 ? 8.880 -5.295 -6.591 1.00 0.00 84 PRO A C 14
ATOM 24956 O O . PRO A 1 84 ? 9.089 -6.448 -6.212 1.00 0.00 84 PRO A O 14
ATOM 24967 N N . GLN A 1 85 ? 8.345 -4.364 -5.808 1.00 0.00 85 GLN A N 14
ATOM 24968 C CA . GLN A 1 85 ? 7.966 -4.649 -4.429 1.00 0.00 85 GLN A CA 14
ATOM 24969 C C . GLN A 1 85 ? 6.462 -4.865 -4.314 1.00 0.00 85 GLN A C 14
ATOM 24970 O O . GLN A 1 85 ? 5.670 -3.998 -4.683 1.00 0.00 85 GLN A O 14
ATOM 24984 N N . ARG A 1 86 ? 6.074 -6.028 -3.803 1.00 0.00 86 ARG A N 14
ATOM 24985 C CA . ARG A 1 86 ? 4.662 -6.357 -3.643 1.00 0.00 86 ARG A CA 14
ATOM 24986 C C . ARG A 1 86 ? 4.240 -6.260 -2.181 1.00 0.00 86 ARG A C 14
ATOM 24987 O O . ARG A 1 86 ? 4.939 -6.740 -1.288 1.00 0.00 86 ARG A O 14
ATOM 25008 N N . HIS A 1 87 ? 3.093 -5.635 -1.944 1.00 0.00 87 HIS A N 14
ATOM 25009 C CA . HIS A 1 87 ? 2.573 -5.473 -0.592 1.00 0.00 87 HIS A CA 14
ATOM 25010 C C . HIS A 1 87 ? 1.130 -5.961 -0.505 1.00 0.00 87 HIS A C 14
ATOM 25011 O O . HIS A 1 87 ? 0.225 -5.361 -1.084 1.00 0.00 87 HIS A O 14
ATOM 25026 N N . MET A 1 88 ? 0.924 -7.054 0.222 1.00 0.00 88 MET A N 14
ATOM 25027 C CA . MET A 1 88 ? -0.409 -7.621 0.384 1.00 0.00 88 MET A CA 14
ATOM 25028 C C . MET A 1 88 ? -1.012 -7.217 1.726 1.00 0.00 88 MET A C 14
ATOM 25029 O O . MET A 1 88 ? -0.460 -7.523 2.783 1.00 0.00 88 MET A O 14
ATOM 25043 N N . PHE A 1 89 ? -2.146 -6.527 1.675 1.00 0.00 89 PHE A N 14
ATOM 25044 C CA . PHE A 1 89 ? -2.822 -6.079 2.887 1.00 0.00 89 PHE A CA 14
ATOM 25045 C C . PHE A 1 89 ? -4.136 -6.824 3.088 1.00 0.00 89 PHE A C 14
ATOM 25046 O O . PHE A 1 89 ? -4.733 -7.321 2.135 1.00 0.00 89 PHE A O 14
ATOM 25063 N N . SER A 1 90 ? -4.582 -6.891 4.339 1.00 0.00 90 SER A N 14
ATOM 25064 C CA . SER A 1 90 ? -5.831 -7.570 4.672 1.00 0.00 90 SER A CA 14
ATOM 25065 C C . SER A 1 90 ? -6.777 -6.620 5.397 1.00 0.00 90 SER A C 14
ATOM 25066 O O . SER A 1 90 ? -6.445 -6.089 6.455 1.00 0.00 90 SER A O 14
ATOM 25074 N N . PHE A 1 91 ? -7.952 -6.404 4.818 1.00 0.00 91 PHE A N 14
ATOM 25075 C CA . PHE A 1 91 ? -8.937 -5.509 5.406 1.00 0.00 91 PHE A CA 14
ATOM 25076 C C . PHE A 1 91 ? -9.981 -6.271 6.205 1.00 0.00 91 PHE A C 14
ATOM 25077 O O . PHE A 1 91 ? -10.493 -7.298 5.763 1.00 0.00 91 PHE A O 14
ATOM 25094 N N . ASN A 1 92 ? -10.304 -5.744 7.379 1.00 0.00 92 ASN A N 14
ATOM 25095 C CA . ASN A 1 92 ? -11.304 -6.355 8.238 1.00 0.00 92 ASN A CA 14
ATOM 25096 C C . ASN A 1 92 ? -12.658 -5.674 8.050 1.00 0.00 92 ASN A C 14
ATOM 25097 O O . ASN A 1 92 ? -13.589 -5.901 8.821 1.00 0.00 92 ASN A O 14
ATOM 25108 N N . ASN A 1 93 ? -12.761 -4.833 7.018 1.00 0.00 93 ASN A N 14
ATOM 25109 C CA . ASN A 1 93 ? -14.001 -4.124 6.738 1.00 0.00 93 ASN A CA 14
ATOM 25110 C C . ASN A 1 93 ? -14.093 -3.737 5.267 1.00 0.00 93 ASN A C 14
ATOM 25111 O O . ASN A 1 93 ? -13.278 -2.964 4.763 1.00 0.00 93 ASN A O 14
ATOM 25122 N N . ARG A 1 94 ? -15.097 -4.279 4.583 1.00 0.00 94 ARG A N 14
ATOM 25123 C CA . ARG A 1 94 ? -15.303 -3.989 3.169 1.00 0.00 94 ARG A CA 14
ATOM 25124 C C . ARG A 1 94 ? -15.552 -2.502 2.950 1.00 0.00 94 ARG A C 14
ATOM 25125 O O . ARG A 1 94 ? -15.231 -1.959 1.895 1.00 0.00 94 ARG A O 14
ATOM 25146 N N . THR A 1 95 ? -16.123 -1.847 3.954 1.00 0.00 95 THR A N 14
ATOM 25147 C CA . THR A 1 95 ? -16.405 -0.428 3.870 1.00 0.00 95 THR A CA 14
ATOM 25148 C C . THR A 1 95 ? -15.114 0.369 3.980 1.00 0.00 95 THR A C 14
ATOM 25149 O O . THR A 1 95 ? -14.853 1.274 3.188 1.00 0.00 95 THR A O 14
ATOM 25160 N N . VAL A 1 96 ? -14.311 0.008 4.964 1.00 0.00 96 VAL A N 14
ATOM 25161 C CA . VAL A 1 96 ? -13.034 0.669 5.188 1.00 0.00 96 VAL A CA 14
ATOM 25162 C C . VAL A 1 96 ? -12.074 0.380 4.043 1.00 0.00 96 VAL A C 14
ATOM 25163 O O . VAL A 1 96 ? -11.227 1.207 3.704 1.00 0.00 96 VAL A O 14
ATOM 25176 N N . MET A 1 97 ? -12.219 -0.796 3.449 1.00 0.00 97 MET A N 14
ATOM 25177 C CA . MET A 1 97 ? -11.368 -1.193 2.335 1.00 0.00 97 MET A CA 14
ATOM 25178 C C . MET A 1 97 ? -11.750 -0.431 1.067 1.00 0.00 97 MET A C 14
ATOM 25179 O O . MET A 1 97 ? -10.895 -0.122 0.237 1.00 0.00 97 MET A O 14
ATOM 25193 N N . ASP A 1 98 ? -13.038 -0.131 0.928 1.00 0.00 98 ASP A N 14
ATOM 25194 C CA . ASP A 1 98 ? -13.527 0.596 -0.233 1.00 0.00 98 ASP A CA 14
ATOM 25195 C C . ASP A 1 98 ? -13.134 2.065 -0.158 1.00 0.00 98 ASP A C 14
ATOM 25196 O O . ASP A 1 98 ? -12.946 2.723 -1.182 1.00 0.00 98 ASP A O 14
ATOM 25205 N N . ASN A 1 99 ? -13.007 2.568 1.061 1.00 0.00 99 ASN A N 14
ATOM 25206 C CA . ASN A 1 99 ? -12.633 3.958 1.282 1.00 0.00 99 ASN A CA 14
ATOM 25207 C C . ASN A 1 99 ? -11.162 4.183 0.958 1.00 0.00 99 ASN A C 14
ATOM 25208 O O . ASN A 1 99 ? -10.762 5.269 0.544 1.00 0.00 99 ASN A O 14
ATOM 25219 N N . ILE A 1 100 ? -10.366 3.141 1.151 1.00 0.00 100 ILE A N 14
ATOM 25220 C CA . ILE A 1 100 ? -8.933 3.208 0.885 1.00 0.00 100 ILE A CA 14
ATOM 25221 C C . ILE A 1 100 ? -8.636 2.902 -0.581 1.00 0.00 100 ILE A C 14
ATOM 25222 O O . ILE A 1 100 ? -7.815 3.570 -1.211 1.00 0.00 100 ILE A O 14
ATOM 25238 N N . LYS A 1 101 ? -9.303 1.887 -1.115 1.00 0.00 101 LYS A N 14
ATOM 25239 C CA . LYS A 1 101 ? -9.107 1.490 -2.504 1.00 0.00 101 LYS A CA 14
ATOM 25240 C C . LYS A 1 101 ? -9.397 2.646 -3.456 1.00 0.00 101 LYS A C 14
ATOM 25241 O O . LYS A 1 101 ? -8.698 2.831 -4.452 1.00 0.00 101 LYS A O 14
ATOM 25260 N N . MET A 1 102 ? -10.436 3.417 -3.149 1.00 0.00 102 MET A N 14
ATOM 25261 C CA . MET A 1 102 ? -10.817 4.548 -3.988 1.00 0.00 102 MET A CA 14
ATOM 25262 C C . MET A 1 102 ? -9.897 5.738 -3.766 1.00 0.00 102 MET A C 14
ATOM 25263 O O . MET A 1 102 ? -9.516 6.427 -4.712 1.00 0.00 102 MET A O 14
ATOM 25277 N N . THR A 1 103 ? -9.545 5.973 -2.514 1.00 0.00 103 THR A N 14
ATOM 25278 C CA . THR A 1 103 ? -8.669 7.081 -2.168 1.00 0.00 103 THR A CA 14
ATOM 25279 C C . THR A 1 103 ? -7.250 6.819 -2.663 1.00 0.00 103 THR A C 14
ATOM 25280 O O . THR A 1 103 ? -6.522 7.748 -3.014 1.00 0.00 103 THR A O 14
ATOM 25291 N N . LEU A 1 104 ? -6.867 5.548 -2.697 1.00 0.00 104 LEU A N 14
ATOM 25292 C CA . LEU A 1 104 ? -5.543 5.165 -3.161 1.00 0.00 104 LEU A CA 14
ATOM 25293 C C . LEU A 1 104 ? -5.435 5.346 -4.669 1.00 0.00 104 LEU A C 14
ATOM 25294 O O . LEU A 1 104 ? -4.376 5.703 -5.187 1.00 0.00 104 LEU A O 14
ATOM 25310 N N . GLN A 1 105 ? -6.538 5.104 -5.370 1.00 0.00 105 GLN A N 14
ATOM 25311 C CA . GLN A 1 105 ? -6.561 5.249 -6.819 1.00 0.00 105 GLN A CA 14
ATOM 25312 C C . GLN A 1 105 ? -6.382 6.706 -7.215 1.00 0.00 105 GLN A C 14
ATOM 25313 O O . GLN A 1 105 ? -5.807 7.011 -8.259 1.00 0.00 105 GLN A O 14
ATOM 25327 N N . GLN A 1 106 ? -6.871 7.601 -6.369 1.00 0.00 106 GLN A N 14
ATOM 25328 C CA . GLN A 1 106 ? -6.758 9.029 -6.627 1.00 0.00 106 GLN A CA 14
ATOM 25329 C C . GLN A 1 106 ? -5.299 9.456 -6.605 1.00 0.00 106 GLN A C 14
ATOM 25330 O O . GLN A 1 106 ? -4.855 10.227 -7.457 1.00 0.00 106 GLN A O 14
ATOM 25344 N N . ILE A 1 107 ? -4.547 8.938 -5.639 1.00 0.00 107 ILE A N 14
ATOM 25345 C CA . ILE A 1 107 ? -3.132 9.257 -5.528 1.00 0.00 107 ILE A CA 14
ATOM 25346 C C . ILE A 1 107 ? -2.416 8.892 -6.824 1.00 0.00 107 ILE A C 14
ATOM 25347 O O . ILE A 1 107 ? -1.602 9.659 -7.339 1.00 0.00 107 ILE A O 14
ATOM 25363 N N . ILE A 1 108 ? -2.749 7.720 -7.354 1.00 0.00 108 ILE A N 14
ATOM 25364 C CA . ILE A 1 108 ? -2.168 7.244 -8.606 1.00 0.00 108 ILE A CA 14
ATOM 25365 C C . ILE A 1 108 ? -2.318 8.296 -9.684 1.00 0.00 108 ILE A C 14
ATOM 25366 O O . ILE A 1 108 ? -1.357 8.690 -10.344 1.00 0.00 108 ILE A O 14
ATOM 25382 N N . SER A 1 109 ? -3.550 8.734 -9.845 1.00 0.00 109 SER A N 14
ATOM 25383 C CA . SER A 1 109 ? -3.889 9.747 -10.838 1.00 0.00 109 SER A CA 14
ATOM 25384 C C . SER A 1 109 ? -3.075 11.017 -10.623 1.00 0.00 109 SER A C 14
ATOM 25385 O O . SER A 1 109 ? -2.820 11.769 -11.563 1.00 0.00 109 SER A O 14
ATOM 25393 N N . ARG A 1 110 ? -2.670 11.245 -9.382 1.00 0.00 110 ARG A N 14
ATOM 25394 C CA . ARG A 1 110 ? -1.884 12.420 -9.039 1.00 0.00 110 ARG A CA 14
ATOM 25395 C C . ARG A 1 110 ? -0.453 12.275 -9.542 1.00 0.00 110 ARG A C 14
ATOM 25396 O O . ARG A 1 110 ? 0.186 13.255 -9.925 1.00 0.00 110 ARG A O 14
ATOM 25417 N N . TYR A 1 111 ? 0.039 11.046 -9.543 1.00 0.00 111 TYR A N 14
ATOM 25418 C CA . TYR A 1 111 ? 1.392 10.767 -10.006 1.00 0.00 111 TYR A CA 14
ATOM 25419 C C . TYR A 1 111 ? 1.485 10.923 -11.518 1.00 0.00 111 TYR A C 14
ATOM 25420 O O . TYR A 1 111 ? 2.540 11.260 -12.057 1.00 0.00 111 TYR A O 14
ATOM 25438 N N . LYS A 1 112 ? 0.370 10.683 -12.193 1.00 0.00 112 LYS A N 14
ATOM 25439 C CA . LYS A 1 112 ? 0.310 10.801 -13.642 1.00 0.00 112 LYS A CA 14
ATOM 25440 C C . LYS A 1 112 ? 0.399 12.262 -14.069 1.00 0.00 112 LYS A C 14
ATOM 25441 O O . LYS A 1 112 ? 1.057 12.593 -15.056 1.00 0.00 112 LYS A O 14
ATOM 25460 N N . ASP A 1 113 ? -0.268 13.133 -13.316 1.00 0.00 113 ASP A N 14
ATOM 25461 C CA . ASP A 1 113 ? -0.265 14.560 -13.615 1.00 0.00 113 ASP A CA 14
ATOM 25462 C C . ASP A 1 113 ? 1.154 15.119 -13.589 1.00 0.00 113 ASP A C 14
ATOM 25463 O O . ASP A 1 113 ? 1.508 15.980 -14.396 1.00 0.00 113 ASP A O 14
ATOM 25472 N N . ALA A 1 114 ? 1.962 14.626 -12.657 1.00 0.00 114 ALA A N 14
ATOM 25473 C CA . ALA A 1 114 ? 3.342 15.076 -12.526 1.00 0.00 114 ALA A CA 14
ATOM 25474 C C . ALA A 1 114 ? 4.139 14.780 -13.792 1.00 0.00 114 ALA A C 14
ATOM 25475 O O . ALA A 1 114 ? 5.043 15.531 -14.157 1.00 0.00 114 ALA A O 14
ATOM 25482 N N . ASP A 1 115 ? 3.797 13.681 -14.456 1.00 0.00 115 ASP A N 14
ATOM 25483 C CA . ASP A 1 115 ? 4.481 13.284 -15.682 1.00 0.00 115 ASP A CA 14
ATOM 25484 C C . ASP A 1 115 ? 3.494 13.160 -16.839 1.00 0.00 115 ASP A C 14
ATOM 25485 O O . ASP A 1 115 ? 3.796 12.415 -17.795 1.00 0.00 115 ASP A O 14
ATOM 25495 N N . PRO A 1 1 ? -11.099 11.782 6.560 1.00 0.00 1 PRO A N 15
ATOM 25496 C CA . PRO A 1 1 ? -11.320 10.520 7.293 1.00 0.00 1 PRO A CA 15
ATOM 25497 C C . PRO A 1 1 ? -11.048 9.299 6.424 1.00 0.00 1 PRO A C 15
ATOM 25498 O O . PRO A 1 1 ? -10.435 8.328 6.865 1.00 0.00 1 PRO A O 15
ATOM 25511 N N . SER A 1 2 ? -11.509 9.364 5.187 1.00 0.00 2 SER A N 15
ATOM 25512 C CA . SER A 1 2 ? -11.325 8.272 4.238 1.00 0.00 2 SER A CA 15
ATOM 25513 C C . SER A 1 2 ? -9.844 7.977 4.027 1.00 0.00 2 SER A C 15
ATOM 25514 O O . SER A 1 2 ? -9.453 6.828 3.822 1.00 0.00 2 SER A O 15
ATOM 25522 N N . HIS A 1 3 ? -9.024 9.022 4.077 1.00 0.00 3 HIS A N 15
ATOM 25523 C CA . HIS A 1 3 ? -7.585 8.875 3.891 1.00 0.00 3 HIS A CA 15
ATOM 25524 C C . HIS A 1 3 ? -6.990 7.933 4.931 1.00 0.00 3 HIS A C 15
ATOM 25525 O O . HIS A 1 3 ? -5.953 7.311 4.701 1.00 0.00 3 HIS A O 15
ATOM 25540 N N . SER A 1 4 ? -7.653 7.836 6.076 1.00 0.00 4 SER A N 15
ATOM 25541 C CA . SER A 1 4 ? -7.191 6.970 7.155 1.00 0.00 4 SER A CA 15
ATOM 25542 C C . SER A 1 4 ? -8.227 5.899 7.477 1.00 0.00 4 SER A C 15
ATOM 25543 O O . SER A 1 4 ? -9.391 6.201 7.739 1.00 0.00 4 SER A O 15
ATOM 25551 N N . GLY A 1 5 ? -7.789 4.646 7.456 1.00 0.00 5 GLY A N 15
ATOM 25552 C CA . GLY A 1 5 ? -8.679 3.539 7.749 1.00 0.00 5 GLY A CA 15
ATOM 25553 C C . GLY A 1 5 ? -7.923 2.328 8.255 1.00 0.00 5 GLY A C 15
ATOM 25554 O O . GLY A 1 5 ? -6.760 2.127 7.906 1.00 0.00 5 GLY A O 15
ATOM 25558 N N . ALA A 1 6 ? -8.575 1.522 9.083 1.00 0.00 6 ALA A N 15
ATOM 25559 C CA . ALA A 1 6 ? -7.938 0.334 9.632 1.00 0.00 6 ALA A CA 15
ATOM 25560 C C . ALA A 1 6 ? -7.614 -0.674 8.541 1.00 0.00 6 ALA A C 15
ATOM 25561 O O . ALA A 1 6 ? -8.412 -0.902 7.631 1.00 0.00 6 ALA A O 15
ATOM 25568 N N . ALA A 1 7 ? -6.435 -1.274 8.641 1.00 0.00 7 ALA A N 15
ATOM 25569 C CA . ALA A 1 7 ? -5.998 -2.261 7.665 1.00 0.00 7 ALA A CA 15
ATOM 25570 C C . ALA A 1 7 ? -4.965 -3.220 8.253 1.00 0.00 7 ALA A C 15
ATOM 25571 O O . ALA A 1 7 ? -4.158 -2.833 9.098 1.00 0.00 7 ALA A O 15
ATOM 25578 N N . ILE A 1 8 ? -4.990 -4.471 7.795 1.00 0.00 8 ILE A N 15
ATOM 25579 C CA . ILE A 1 8 ? -4.052 -5.479 8.272 1.00 0.00 8 ILE A CA 15
ATOM 25580 C C . ILE A 1 8 ? -2.864 -5.616 7.334 1.00 0.00 8 ILE A C 15
ATOM 25581 O O . ILE A 1 8 ? -3.007 -5.544 6.114 1.00 0.00 8 ILE A O 15
ATOM 25597 N N . PHE A 1 9 ? -1.700 -5.841 7.917 1.00 0.00 9 PHE A N 15
ATOM 25598 C CA . PHE A 1 9 ? -0.484 -6.023 7.143 1.00 0.00 9 PHE A CA 15
ATOM 25599 C C . PHE A 1 9 ? 0.417 -7.044 7.825 1.00 0.00 9 PHE A C 15
ATOM 25600 O O . PHE A 1 9 ? 1.027 -6.762 8.854 1.00 0.00 9 PHE A O 15
ATOM 25617 N N . GLU A 1 10 ? 0.484 -8.241 7.244 1.00 0.00 10 GLU A N 15
ATOM 25618 C CA . GLU A 1 10 ? 1.295 -9.327 7.782 1.00 0.00 10 GLU A CA 15
ATOM 25619 C C . GLU A 1 10 ? 0.603 -9.999 8.969 1.00 0.00 10 GLU A C 15
ATOM 25620 O O . GLU A 1 10 ? 1.214 -10.212 10.016 1.00 0.00 10 GLU A O 15
ATOM 25632 N N . LYS A 1 11 ? -0.670 -10.355 8.786 1.00 0.00 11 LYS A N 15
ATOM 25633 C CA . LYS A 1 11 ? -1.440 -11.027 9.819 1.00 0.00 11 LYS A CA 15
ATOM 25634 C C . LYS A 1 11 ? -1.610 -10.179 11.077 1.00 0.00 11 LYS A C 15
ATOM 25635 O O . LYS A 1 11 ? -2.048 -10.680 12.113 1.00 0.00 11 LYS A O 15
ATOM 25654 N N . VAL A 1 12 ? -1.294 -8.890 10.984 1.00 0.00 12 VAL A N 15
ATOM 25655 C CA . VAL A 1 12 ? -1.452 -7.992 12.104 1.00 0.00 12 VAL A CA 15
ATOM 25656 C C . VAL A 1 12 ? -2.336 -6.829 11.687 1.00 0.00 12 VAL A C 15
ATOM 25657 O O . VAL A 1 12 ? -2.219 -6.329 10.571 1.00 0.00 12 VAL A O 15
ATOM 25670 N N . SER A 1 13 ? -3.242 -6.421 12.564 1.00 0.00 13 SER A N 15
ATOM 25671 C CA . SER A 1 13 ? -4.157 -5.336 12.241 1.00 0.00 13 SER A CA 15
ATOM 25672 C C . SER A 1 13 ? -3.729 -4.026 12.886 1.00 0.00 13 SER A C 15
ATOM 25673 O O . SER A 1 13 ? -3.205 -4.001 14.000 1.00 0.00 13 SER A O 15
ATOM 25681 N N . GLY A 1 14 ? -3.967 -2.942 12.163 1.00 0.00 14 GLY A N 15
ATOM 25682 C CA . GLY A 1 14 ? -3.621 -1.625 12.646 1.00 0.00 14 GLY A CA 15
ATOM 25683 C C . GLY A 1 14 ? -4.307 -0.543 11.838 1.00 0.00 14 GLY A C 15
ATOM 25684 O O . GLY A 1 14 ? -5.053 -0.842 10.906 1.00 0.00 14 GLY A O 15
ATOM 25688 N N . ILE A 1 15 ? -4.064 0.712 12.189 1.00 0.00 15 ILE A N 15
ATOM 25689 C CA . ILE A 1 15 ? -4.675 1.821 11.476 1.00 0.00 15 ILE A CA 15
ATOM 25690 C C . ILE A 1 15 ? -3.772 2.315 10.354 1.00 0.00 15 ILE A C 15
ATOM 25691 O O . ILE A 1 15 ? -2.600 2.628 10.568 1.00 0.00 15 ILE A O 15
ATOM 25707 N N . ILE A 1 16 ? -4.335 2.370 9.153 1.00 0.00 16 ILE A N 15
ATOM 25708 C CA . ILE A 1 16 ? -3.605 2.809 7.977 1.00 0.00 16 ILE A CA 15
ATOM 25709 C C . ILE A 1 16 ? -3.967 4.251 7.625 1.00 0.00 16 ILE A C 15
ATOM 25710 O O . ILE A 1 16 ? -5.126 4.562 7.352 1.00 0.00 16 ILE A O 15
ATOM 25726 N N . ALA A 1 17 ? -2.967 5.124 7.630 1.00 0.00 17 ALA A N 15
ATOM 25727 C CA . ALA A 1 17 ? -3.179 6.528 7.307 1.00 0.00 17 ALA A CA 15
ATOM 25728 C C . ALA A 1 17 ? -2.439 6.908 6.032 1.00 0.00 17 ALA A C 15
ATOM 25729 O O . ALA A 1 17 ? -1.331 6.431 5.780 1.00 0.00 17 ALA A O 15
ATOM 25736 N N . ILE A 1 18 ? -3.054 7.765 5.228 1.00 0.00 18 ILE A N 15
ATOM 25737 C CA . ILE A 1 18 ? -2.454 8.204 3.981 1.00 0.00 18 ILE A CA 15
ATOM 25738 C C . ILE A 1 18 ? -1.922 9.629 4.109 1.00 0.00 18 ILE A C 15
ATOM 25739 O O . ILE A 1 18 ? -2.690 10.579 4.265 1.00 0.00 18 ILE A O 15
ATOM 25755 N N . ASN A 1 19 ? -0.602 9.769 4.042 1.00 0.00 19 ASN A N 15
ATOM 25756 C CA . ASN A 1 19 ? 0.033 11.076 4.149 1.00 0.00 19 ASN A CA 15
ATOM 25757 C C . ASN A 1 19 ? 0.459 11.586 2.779 1.00 0.00 19 ASN A C 15
ATOM 25758 O O . ASN A 1 19 ? 1.399 11.067 2.175 1.00 0.00 19 ASN A O 15
ATOM 25769 N N . GLU A 1 20 ? -0.233 12.611 2.298 1.00 0.00 20 GLU A N 15
ATOM 25770 C CA . GLU A 1 20 ? 0.076 13.203 1.002 1.00 0.00 20 GLU A CA 15
ATOM 25771 C C . GLU A 1 20 ? 0.707 14.584 1.170 1.00 0.00 20 GLU A C 15
ATOM 25772 O O . GLU A 1 20 ? 1.106 15.217 0.193 1.00 0.00 20 GLU A O 15
ATOM 25784 N N . ASP A 1 21 ? 0.797 15.045 2.416 1.00 0.00 21 ASP A N 15
ATOM 25785 C CA . ASP A 1 21 ? 1.380 16.346 2.708 1.00 0.00 21 ASP A CA 15
ATOM 25786 C C . ASP A 1 21 ? 2.853 16.388 2.321 1.00 0.00 21 ASP A C 15
ATOM 25787 O O . ASP A 1 21 ? 3.425 17.465 2.143 1.00 0.00 21 ASP A O 15
ATOM 25796 N N . VAL A 1 22 ? 3.466 15.217 2.190 1.00 0.00 22 VAL A N 15
ATOM 25797 C CA . VAL A 1 22 ? 4.865 15.135 1.824 1.00 0.00 22 VAL A CA 15
ATOM 25798 C C . VAL A 1 22 ? 5.020 14.931 0.319 1.00 0.00 22 VAL A C 15
ATOM 25799 O O . VAL A 1 22 ? 4.091 15.181 -0.448 1.00 0.00 22 VAL A O 15
ATOM 25812 N N . SER A 1 23 ? 6.193 14.476 -0.093 1.00 0.00 23 SER A N 15
ATOM 25813 C CA . SER A 1 23 ? 6.464 14.239 -1.505 1.00 0.00 23 SER A CA 15
ATOM 25814 C C . SER A 1 23 ? 7.734 13.410 -1.686 1.00 0.00 23 SER A C 15
ATOM 25815 O O . SER A 1 23 ? 8.832 13.876 -1.379 1.00 0.00 23 SER A O 15
ATOM 25823 N N . PRO A 1 24 ? 7.610 12.166 -2.186 1.00 0.00 24 PRO A N 15
ATOM 25824 C CA . PRO A 1 24 ? 6.324 11.566 -2.565 1.00 0.00 24 PRO A CA 15
ATOM 25825 C C . PRO A 1 24 ? 5.482 11.188 -1.350 1.00 0.00 24 PRO A C 15
ATOM 25826 O O . PRO A 1 24 ? 6.017 10.883 -0.283 1.00 0.00 24 PRO A O 15
ATOM 25837 N N . ALA A 1 25 ? 4.161 11.200 -1.521 1.00 0.00 25 ALA A N 15
ATOM 25838 C CA . ALA A 1 25 ? 3.246 10.848 -0.439 1.00 0.00 25 ALA A CA 15
ATOM 25839 C C . ALA A 1 25 ? 3.588 9.474 0.134 1.00 0.00 25 ALA A C 15
ATOM 25840 O O . ALA A 1 25 ? 4.420 8.756 -0.420 1.00 0.00 25 ALA A O 15
ATOM 25847 N N . GLU A 1 26 ? 2.949 9.112 1.242 1.00 0.00 26 GLU A N 15
ATOM 25848 C CA . GLU A 1 26 ? 3.203 7.820 1.874 1.00 0.00 26 GLU A CA 15
ATOM 25849 C C . GLU A 1 26 ? 2.022 7.376 2.732 1.00 0.00 26 GLU A C 15
ATOM 25850 O O . GLU A 1 26 ? 1.294 8.201 3.283 1.00 0.00 26 GLU A O 15
ATOM 25862 N N . LEU A 1 27 ? 1.844 6.062 2.844 1.00 0.00 27 LEU A N 15
ATOM 25863 C CA . LEU A 1 27 ? 0.760 5.495 3.639 1.00 0.00 27 LEU A CA 15
ATOM 25864 C C . LEU A 1 27 ? 1.312 4.810 4.886 1.00 0.00 27 LEU A C 15
ATOM 25865 O O . LEU A 1 27 ? 2.013 3.802 4.794 1.00 0.00 27 LEU A O 15
ATOM 25881 N N . THR A 1 28 ? 1.009 5.377 6.050 1.00 0.00 28 THR A N 15
ATOM 25882 C CA . THR A 1 28 ? 1.479 4.855 7.308 1.00 0.00 28 THR A CA 15
ATOM 25883 C C . THR A 1 28 ? 0.544 3.781 7.862 1.00 0.00 28 THR A C 15
ATOM 25884 O O . THR A 1 28 ? -0.671 3.842 7.673 1.00 0.00 28 THR A O 15
ATOM 25895 N N . TRP A 1 29 ? 1.126 2.811 8.556 1.00 0.00 29 TRP A N 15
ATOM 25896 C CA . TRP A 1 29 ? 0.369 1.727 9.158 1.00 0.00 29 TRP A CA 15
ATOM 25897 C C . TRP A 1 29 ? 0.781 1.534 10.610 1.00 0.00 29 TRP A C 15
ATOM 25898 O O . TRP A 1 29 ? 1.887 1.077 10.894 1.00 0.00 29 TRP A O 15
ATOM 25919 N N . ARG A 1 30 ? -0.114 1.866 11.524 1.00 0.00 30 ARG A N 15
ATOM 25920 C CA . ARG A 1 30 ? 0.168 1.705 12.943 1.00 0.00 30 ARG A CA 15
ATOM 25921 C C . ARG A 1 30 ? -0.591 0.503 13.492 1.00 0.00 30 ARG A C 15
ATOM 25922 O O . ARG A 1 30 ? -1.802 0.398 13.318 1.00 0.00 30 ARG A O 15
ATOM 25943 N N . SER A 1 31 ? 0.122 -0.409 14.148 1.00 0.00 31 SER A N 15
ATOM 25944 C CA . SER A 1 31 ? -0.502 -1.598 14.701 1.00 0.00 31 SER A CA 15
ATOM 25945 C C . SER A 1 31 ? -1.568 -1.224 15.719 1.00 0.00 31 SER A C 15
ATOM 25946 O O . SER A 1 31 ? -1.567 -0.118 16.260 1.00 0.00 31 SER A O 15
ATOM 25954 N N . THR A 1 32 ? -2.470 -2.157 15.983 1.00 0.00 32 THR A N 15
ATOM 25955 C CA . THR A 1 32 ? -3.536 -1.947 16.936 1.00 0.00 32 THR A CA 15
ATOM 25956 C C . THR A 1 32 ? -2.955 -1.647 18.309 1.00 0.00 32 THR A C 15
ATOM 25957 O O . THR A 1 32 ? -3.532 -0.902 19.101 1.00 0.00 32 THR A O 15
ATOM 25968 N N . ASP A 1 33 ? -1.805 -2.244 18.573 1.00 0.00 33 ASP A N 15
ATOM 25969 C CA . ASP A 1 33 ? -1.119 -2.067 19.843 1.00 0.00 33 ASP A CA 15
ATOM 25970 C C . ASP A 1 33 ? -0.482 -0.687 19.933 1.00 0.00 33 ASP A C 15
ATOM 25971 O O . ASP A 1 33 ? -0.382 -0.103 21.012 1.00 0.00 33 ASP A O 15
ATOM 25980 N N . GLY A 1 34 ? -0.047 -0.179 18.791 1.00 0.00 34 GLY A N 15
ATOM 25981 C CA . GLY A 1 34 ? 0.584 1.124 18.747 1.00 0.00 34 GLY A CA 15
ATOM 25982 C C . GLY A 1 34 ? 2.053 1.054 19.095 1.00 0.00 34 GLY A C 15
ATOM 25983 O O . GLY A 1 34 ? 2.641 2.032 19.558 1.00 0.00 34 GLY A O 15
ATOM 25987 N N . ASP A 1 35 ? 2.649 -0.111 18.869 1.00 0.00 35 ASP A N 15
ATOM 25988 C CA . ASP A 1 35 ? 4.062 -0.318 19.159 1.00 0.00 35 ASP A CA 15
ATOM 25989 C C . ASP A 1 35 ? 4.873 -0.451 17.874 1.00 0.00 35 ASP A C 15
ATOM 25990 O O . ASP A 1 35 ? 6.088 -0.254 17.874 1.00 0.00 35 ASP A O 15
ATOM 25999 N N . LYS A 1 36 ? 4.196 -0.782 16.780 1.00 0.00 36 LYS A N 15
ATOM 26000 C CA . LYS A 1 36 ? 4.857 -0.938 15.491 1.00 0.00 36 LYS A CA 15
ATOM 26001 C C . LYS A 1 36 ? 4.182 -0.074 14.431 1.00 0.00 36 LYS A C 15
ATOM 26002 O O . LYS A 1 36 ? 2.966 -0.129 14.253 1.00 0.00 36 LYS A O 15
ATOM 26021 N N . VAL A 1 37 ? 4.982 0.722 13.732 1.00 0.00 37 VAL A N 15
ATOM 26022 C CA . VAL A 1 37 ? 4.462 1.599 12.691 1.00 0.00 37 VAL A CA 15
ATOM 26023 C C . VAL A 1 37 ? 5.189 1.376 11.371 1.00 0.00 37 VAL A C 15
ATOM 26024 O O . VAL A 1 37 ? 6.409 1.523 11.290 1.00 0.00 37 VAL A O 15
ATOM 26037 N N . HIS A 1 38 ? 4.430 1.025 10.338 1.00 0.00 38 HIS A N 15
ATOM 26038 C CA . HIS A 1 38 ? 5.004 0.784 9.017 1.00 0.00 38 HIS A CA 15
ATOM 26039 C C . HIS A 1 38 ? 4.626 1.890 8.047 1.00 0.00 38 HIS A C 15
ATOM 26040 O O . HIS A 1 38 ? 3.512 2.404 8.072 1.00 0.00 38 HIS A O 15
ATOM 26055 N N . THR A 1 39 ? 5.565 2.245 7.193 1.00 0.00 39 THR A N 15
ATOM 26056 C CA . THR A 1 39 ? 5.343 3.291 6.201 1.00 0.00 39 THR A CA 15
ATOM 26057 C C . THR A 1 39 ? 5.397 2.717 4.788 1.00 0.00 39 THR A C 15
ATOM 26058 O O . THR A 1 39 ? 6.316 1.976 4.442 1.00 0.00 39 THR A O 15
ATOM 26069 N N . VAL A 1 40 ? 4.401 3.064 3.978 1.00 0.00 40 VAL A N 15
ATOM 26070 C CA . VAL A 1 40 ? 4.329 2.581 2.604 1.00 0.00 40 VAL A CA 15
ATOM 26071 C C . VAL A 1 40 ? 4.447 3.731 1.610 1.00 0.00 40 VAL A C 15
ATOM 26072 O O . VAL A 1 40 ? 3.903 4.813 1.832 1.00 0.00 40 VAL A O 15
ATOM 26085 N N . VAL A 1 41 ? 5.153 3.488 0.511 1.00 0.00 41 VAL A N 15
ATOM 26086 C CA . VAL A 1 41 ? 5.335 4.501 -0.518 1.00 0.00 41 VAL A CA 15
ATOM 26087 C C . VAL A 1 41 ? 4.296 4.343 -1.624 1.00 0.00 41 VAL A C 15
ATOM 26088 O O . VAL A 1 41 ? 4.216 3.300 -2.270 1.00 0.00 41 VAL A O 15
ATOM 26101 N N . LEU A 1 42 ? 3.496 5.383 -1.829 1.00 0.00 42 LEU A N 15
ATOM 26102 C CA . LEU A 1 42 ? 2.455 5.361 -2.850 1.00 0.00 42 LEU A CA 15
ATOM 26103 C C . LEU A 1 42 ? 3.007 5.744 -4.223 1.00 0.00 42 LEU A C 15
ATOM 26104 O O . LEU A 1 42 ? 2.335 5.571 -5.239 1.00 0.00 42 LEU A O 15
ATOM 26120 N N . SER A 1 43 ? 4.233 6.263 -4.250 1.00 0.00 43 SER A N 15
ATOM 26121 C CA . SER A 1 43 ? 4.862 6.665 -5.501 1.00 0.00 43 SER A CA 15
ATOM 26122 C C . SER A 1 43 ? 5.461 5.461 -6.219 1.00 0.00 43 SER A C 15
ATOM 26123 O O . SER A 1 43 ? 5.623 5.473 -7.440 1.00 0.00 43 SER A O 15
ATOM 26131 N N . THR A 1 44 ? 5.788 4.423 -5.456 1.00 0.00 44 THR A N 15
ATOM 26132 C CA . THR A 1 44 ? 6.369 3.215 -6.026 1.00 0.00 44 THR A CA 15
ATOM 26133 C C . THR A 1 44 ? 5.295 2.165 -6.305 1.00 0.00 44 THR A C 15
ATOM 26134 O O . THR A 1 44 ? 5.594 0.977 -6.422 1.00 0.00 44 THR A O 15
ATOM 26145 N N . ILE A 1 45 ? 4.046 2.609 -6.411 1.00 0.00 45 ILE A N 15
ATOM 26146 C CA . ILE A 1 45 ? 2.935 1.703 -6.676 1.00 0.00 45 ILE A CA 15
ATOM 26147 C C . ILE A 1 45 ? 2.596 1.671 -8.161 1.00 0.00 45 ILE A C 15
ATOM 26148 O O . ILE A 1 45 ? 1.917 2.561 -8.674 1.00 0.00 45 ILE A O 15
ATOM 26164 N N . ASP A 1 46 ? 3.068 0.635 -8.845 1.00 0.00 46 ASP A N 15
ATOM 26165 C CA . ASP A 1 46 ? 2.813 0.481 -10.271 1.00 0.00 46 ASP A CA 15
ATOM 26166 C C . ASP A 1 46 ? 1.315 0.416 -10.549 1.00 0.00 46 ASP A C 15
ATOM 26167 O O . ASP A 1 46 ? 0.859 0.780 -11.632 1.00 0.00 46 AS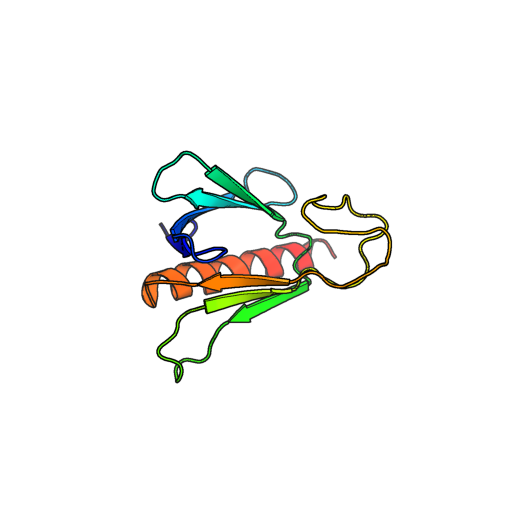P A O 15
ATOM 26176 N N . LYS A 1 47 ? 0.554 -0.052 -9.563 1.00 0.00 47 LYS A N 15
ATOM 26177 C CA . LYS A 1 47 ? -0.893 -0.165 -9.705 1.00 0.00 47 LYS A CA 15
ATOM 26178 C C . LYS A 1 47 ? -1.531 -0.649 -8.406 1.00 0.00 47 LYS A C 15
ATOM 26179 O O . LYS A 1 47 ? -0.849 -1.170 -7.524 1.00 0.00 47 LYS A O 15
ATOM 26198 N N . LEU A 1 48 ? -2.844 -0.475 -8.297 1.00 0.00 48 LEU A N 15
ATOM 26199 C CA . LEU A 1 48 ? -3.575 -0.896 -7.109 1.00 0.00 48 LEU A CA 15
ATOM 26200 C C . LEU A 1 48 ? -4.348 -2.184 -7.375 1.00 0.00 48 LEU A C 15
ATOM 26201 O O . LEU A 1 48 ? -4.952 -2.348 -8.435 1.00 0.00 48 LEU A O 15
ATOM 26217 N N . GLN A 1 49 ? -4.326 -3.093 -6.407 1.00 0.00 49 GLN A N 15
ATOM 26218 C CA . GLN A 1 49 ? -5.028 -4.365 -6.538 1.00 0.00 49 GLN A CA 15
ATOM 26219 C C . GLN A 1 49 ? -5.946 -4.602 -5.344 1.00 0.00 49 GLN A C 15
ATOM 26220 O O . GLN A 1 49 ? -5.576 -4.335 -4.200 1.00 0.00 49 GLN A O 15
ATOM 26234 N N . ALA A 1 50 ? -7.147 -5.104 -5.616 1.00 0.00 50 ALA A N 15
ATOM 26235 C CA . ALA A 1 50 ? -8.117 -5.376 -4.562 1.00 0.00 50 ALA A CA 15
ATOM 26236 C C . ALA A 1 50 ? -8.817 -6.711 -4.790 1.00 0.00 50 ALA A C 15
ATOM 26237 O O . ALA A 1 50 ? -8.912 -7.190 -5.920 1.00 0.00 50 ALA A O 15
ATOM 26244 N N . THR A 1 51 ? -9.306 -7.307 -3.708 1.00 0.00 51 THR A N 15
ATOM 26245 C CA . THR A 1 51 ? -9.998 -8.588 -3.789 1.00 0.00 51 THR A CA 15
ATOM 26246 C C . THR A 1 51 ? -11.359 -8.432 -4.463 1.00 0.00 51 THR A C 15
ATOM 26247 O O . THR A 1 51 ? -11.975 -7.367 -4.400 1.00 0.00 51 THR A O 15
ATOM 26258 N N . PRO A 1 52 ? -11.849 -9.497 -5.121 1.00 0.00 52 PRO A N 15
ATOM 26259 C CA . PRO A 1 52 ? -13.145 -9.473 -5.809 1.00 0.00 52 PRO A CA 15
ATOM 26260 C C . PRO A 1 52 ? -14.316 -9.372 -4.838 1.00 0.00 52 PRO A C 15
ATOM 26261 O O . PRO A 1 52 ? -14.227 -9.815 -3.693 1.00 0.00 52 PRO A O 15
ATOM 26272 N N . ALA A 1 53 ? -15.414 -8.785 -5.304 1.00 0.00 53 ALA A N 15
ATOM 26273 C CA . ALA A 1 53 ? -16.606 -8.626 -4.478 1.00 0.00 53 ALA A CA 15
ATOM 26274 C C . ALA A 1 53 ? -17.230 -9.975 -4.131 1.00 0.00 53 ALA A C 15
ATOM 26275 O O . ALA A 1 53 ? -18.056 -10.070 -3.224 1.00 0.00 53 ALA A O 15
ATOM 26282 N N . SER A 1 54 ? -16.831 -11.018 -4.855 1.00 0.00 54 SER A N 15
ATOM 26283 C CA . SER A 1 54 ? -17.356 -12.359 -4.617 1.00 0.00 54 SER A CA 15
ATOM 26284 C C . SER A 1 54 ? -16.511 -13.113 -3.590 1.00 0.00 54 SER A C 15
ATOM 26285 O O . SER A 1 54 ? -16.805 -14.262 -3.258 1.00 0.00 54 SER A O 15
ATOM 26293 N N . SER A 1 55 ? -15.464 -12.463 -3.088 1.00 0.00 55 SER A N 15
ATOM 26294 C CA . SER A 1 55 ? -14.587 -13.074 -2.100 1.00 0.00 55 SER A CA 15
ATOM 26295 C C . SER A 1 55 ? -14.817 -12.463 -0.727 1.00 0.00 55 SER A C 15
ATOM 26296 O O . SER A 1 55 ? -14.530 -11.288 -0.502 1.00 0.00 55 SER A O 15
ATOM 26304 N N . GLU A 1 56 ? -15.331 -13.272 0.193 1.00 0.00 56 GLU A N 15
ATOM 26305 C CA . GLU A 1 56 ? -15.592 -12.812 1.551 1.00 0.00 56 GLU A CA 15
ATOM 26306 C C . GLU A 1 56 ? -14.315 -12.286 2.199 1.00 0.00 56 GLU A C 15
ATOM 26307 O O . GLU A 1 56 ? -14.364 -11.548 3.182 1.00 0.00 56 GLU A O 15
ATOM 26319 N N . LYS A 1 57 ? -13.172 -12.673 1.640 1.00 0.00 57 LYS A N 15
ATOM 26320 C CA . LYS A 1 57 ? -11.882 -12.239 2.163 1.00 0.00 57 LYS A CA 15
ATOM 26321 C C . LYS A 1 57 ? -11.499 -10.873 1.604 1.00 0.00 57 LYS A C 15
ATOM 26322 O O . LYS A 1 57 ? -11.231 -10.731 0.411 1.00 0.00 57 LYS A O 15
ATOM 26341 N N . MET A 1 58 ? -11.480 -9.867 2.474 1.00 0.00 58 MET A N 15
ATOM 26342 C CA . MET A 1 58 ? -11.132 -8.511 2.068 1.00 0.00 58 MET A CA 15
ATOM 26343 C C . MET A 1 58 ? -9.627 -8.284 2.162 1.00 0.00 58 MET A C 15
ATOM 26344 O O . MET A 1 58 ? -9.047 -8.344 3.246 1.00 0.00 58 MET A O 15
ATOM 26358 N N . MET A 1 59 ? -8.999 -8.027 1.019 1.00 0.00 59 MET A N 15
ATOM 26359 C CA . MET A 1 59 ? -7.561 -7.795 0.975 1.00 0.00 59 MET A CA 15
ATOM 26360 C C . MET A 1 59 ? -7.190 -6.871 -0.181 1.00 0.00 59 MET A C 15
ATOM 26361 O O . MET A 1 59 ? -7.651 -7.057 -1.309 1.00 0.00 59 MET A O 15
ATOM 26375 N N . LEU A 1 60 ? -6.350 -5.881 0.102 1.00 0.00 60 LEU A N 15
ATOM 26376 C CA . LEU A 1 60 ? -5.912 -4.936 -0.918 1.00 0.00 60 LEU A CA 15
ATOM 26377 C C . LEU A 1 60 ? -4.412 -5.066 -1.159 1.00 0.00 60 LEU A C 15
ATOM 26378 O O . LEU A 1 60 ? -3.604 -4.760 -0.283 1.00 0.00 60 LEU A O 15
ATOM 26394 N N . ARG A 1 61 ? -4.049 -5.528 -2.351 1.00 0.00 61 ARG A N 15
ATOM 26395 C CA . ARG A 1 61 ? -2.645 -5.706 -2.703 1.00 0.00 61 ARG A CA 15
ATOM 26396 C C . ARG A 1 61 ? -2.162 -4.584 -3.614 1.00 0.00 61 ARG A C 15
ATOM 26397 O O . ARG A 1 61 ? -2.843 -4.204 -4.567 1.00 0.00 61 ARG A O 15
ATOM 26418 N N . LEU A 1 62 ? -0.980 -4.058 -3.314 1.00 0.00 62 LEU A N 15
ATOM 26419 C CA . LEU A 1 62 ? -0.399 -2.979 -4.104 1.00 0.00 62 LEU A CA 15
ATOM 26420 C C . LEU A 1 62 ? 0.830 -3.467 -4.863 1.00 0.00 62 LEU A C 15
ATOM 26421 O O . LEU A 1 62 ? 1.739 -4.057 -4.280 1.00 0.00 62 LEU A O 15
ATOM 26437 N N . ILE A 1 63 ? 0.850 -3.219 -6.168 1.00 0.00 63 ILE A N 15
ATOM 26438 C CA . ILE A 1 63 ? 1.966 -3.635 -7.008 1.00 0.00 63 ILE A CA 15
ATOM 26439 C C . ILE A 1 63 ? 3.071 -2.586 -7.017 1.00 0.00 63 ILE A C 15
ATOM 26440 O O . ILE A 1 63 ? 2.822 -1.411 -7.285 1.00 0.00 63 ILE A O 15
ATOM 26456 N N . GLY A 1 64 ? 4.294 -3.019 -6.725 1.00 0.00 64 GLY A N 15
ATOM 26457 C CA . GLY A 1 64 ? 5.419 -2.104 -6.708 1.00 0.00 64 GLY A CA 15
ATOM 26458 C C . GLY A 1 64 ? 5.912 -1.771 -8.101 1.00 0.00 64 GLY A C 15
ATOM 26459 O O . GLY A 1 64 ? 5.741 -2.559 -9.033 1.00 0.00 64 GLY A O 15
ATOM 26463 N N . LYS A 1 65 ? 6.527 -0.602 -8.248 1.00 0.00 65 LYS A N 15
ATOM 26464 C CA . LYS A 1 65 ? 7.044 -0.169 -9.540 1.00 0.00 65 LYS A CA 15
ATOM 26465 C C . LYS A 1 65 ? 8.250 -1.002 -9.954 1.00 0.00 65 LYS A C 15
ATOM 26466 O O . LYS A 1 65 ? 8.817 -1.740 -9.148 1.00 0.00 65 LYS A O 15
ATOM 26485 N N . VAL A 1 66 ? 8.640 -0.876 -11.219 1.00 0.00 66 VAL A N 15
ATOM 26486 C CA . VAL A 1 66 ? 9.780 -1.617 -11.746 1.00 0.00 66 VAL A CA 15
ATOM 26487 C C . VAL A 1 66 ? 10.956 -0.687 -12.020 1.00 0.00 66 VAL A C 15
ATOM 26488 O O . VAL A 1 66 ? 10.789 0.388 -12.595 1.00 0.00 66 VAL A O 15
ATOM 26501 N N . ASP A 1 67 ? 12.147 -1.109 -11.606 1.00 0.00 67 ASP A N 15
ATOM 26502 C CA . ASP A 1 67 ? 13.352 -0.311 -11.806 1.00 0.00 67 ASP A CA 15
ATOM 26503 C C . ASP A 1 67 ? 14.302 -0.993 -12.788 1.00 0.00 67 ASP A C 15
ATOM 26504 O O . ASP A 1 67 ? 15.502 -1.099 -12.534 1.00 0.00 67 ASP A O 15
ATOM 26513 N N . GLU A 1 68 ? 13.757 -1.452 -13.910 1.00 0.00 68 GLU A N 15
ATOM 26514 C CA . GLU A 1 68 ? 14.558 -2.122 -14.928 1.00 0.00 68 GLU A CA 15
ATOM 26515 C C . GLU A 1 68 ? 14.685 -1.253 -16.175 1.00 0.00 68 GLU A C 15
ATOM 26516 O O . GLU A 1 68 ? 14.689 -1.754 -17.299 1.00 0.00 68 GLU A O 15
ATOM 26528 N N . SER A 1 69 ? 14.790 0.052 -15.963 1.00 0.00 69 SER A N 15
ATOM 26529 C CA . SER A 1 69 ? 14.920 0.999 -17.065 1.00 0.00 69 SER A CA 15
ATOM 26530 C C . SER A 1 69 ? 16.028 2.013 -16.789 1.00 0.00 69 SER A C 15
ATOM 26531 O O . SER A 1 69 ? 16.003 3.129 -17.306 1.00 0.00 69 SER A O 15
ATOM 26539 N N . LYS A 1 70 ? 16.999 1.614 -15.973 1.00 0.00 70 LYS A N 15
ATOM 26540 C CA . LYS A 1 70 ? 18.115 2.489 -15.631 1.00 0.00 70 LYS A CA 15
ATOM 26541 C C . LYS A 1 70 ? 19.319 2.209 -16.524 1.00 0.00 70 LYS A C 15
ATOM 26542 O O . LYS A 1 70 ? 19.684 3.030 -17.364 1.00 0.00 70 LYS A O 15
ATOM 26561 N N . LYS A 1 71 ? 19.930 1.045 -16.336 1.00 0.00 71 LYS A N 15
ATOM 26562 C CA . LYS A 1 71 ? 21.093 0.655 -17.125 1.00 0.00 71 LYS A CA 15
ATOM 26563 C C . LYS A 1 71 ? 20.955 -0.778 -17.628 1.00 0.00 71 LYS A C 15
ATOM 26564 O O . LYS A 1 71 ? 20.248 -1.590 -17.031 1.00 0.00 71 LYS A O 15
ATOM 26583 N N . ARG A 1 72 ? 21.632 -1.081 -18.730 1.00 0.00 72 ARG A N 15
ATOM 26584 C CA . ARG A 1 72 ? 21.585 -2.416 -19.313 1.00 0.00 72 ARG A CA 15
ATOM 26585 C C . ARG A 1 72 ? 22.899 -3.155 -19.085 1.00 0.00 72 ARG A C 15
ATOM 26586 O O . ARG A 1 72 ? 23.965 -2.689 -19.489 1.00 0.00 72 ARG A O 15
ATOM 26607 N N . LYS A 1 73 ? 22.816 -4.311 -18.434 1.00 0.00 73 LYS A N 15
ATOM 26608 C CA . LYS A 1 73 ? 23.999 -5.117 -18.151 1.00 0.00 73 LYS A CA 15
ATOM 26609 C C . LYS A 1 73 ? 23.705 -6.601 -18.343 1.00 0.00 73 LYS A C 15
ATOM 26610 O O . LYS A 1 73 ? 22.606 -6.980 -18.748 1.00 0.00 73 LYS A O 15
ATOM 26629 N N . ASP A 1 74 ? 24.694 -7.437 -18.048 1.00 0.00 74 ASP A N 15
ATOM 26630 C CA . ASP A 1 74 ? 24.545 -8.880 -18.184 1.00 0.00 74 ASP A CA 15
ATOM 26631 C C . ASP A 1 74 ? 25.806 -9.596 -17.729 1.00 0.00 74 ASP A C 15
ATOM 26632 O O . ASP A 1 74 ? 25.744 -10.632 -17.069 1.00 0.00 74 ASP A O 15
ATOM 26641 N N . ASN A 1 75 ? 26.946 -9.027 -18.088 1.00 0.00 75 ASN A N 15
ATOM 26642 C CA . ASN A 1 75 ? 28.241 -9.592 -17.724 1.00 0.00 75 ASN A CA 15
ATOM 26643 C C . ASN A 1 75 ? 28.419 -10.979 -18.326 1.00 0.00 75 ASN A C 15
ATOM 26644 O O . ASN A 1 75 ? 29.116 -11.153 -19.326 1.00 0.00 75 ASN A O 15
ATOM 26655 N N . GLU A 1 76 ? 27.780 -11.955 -17.708 1.00 0.00 76 GLU A N 15
ATOM 26656 C CA . GLU A 1 76 ? 27.851 -13.337 -18.167 1.00 0.00 76 GLU A CA 15
ATOM 26657 C C . GLU A 1 76 ? 26.467 -13.855 -18.542 1.00 0.00 76 GLU A C 15
ATOM 26658 O O . GLU A 1 76 ? 26.134 -15.012 -18.284 1.00 0.00 76 GLU A O 15
ATOM 26670 N N . GLY A 1 77 ? 25.667 -12.990 -19.153 1.00 0.00 77 GLY A N 15
ATOM 26671 C CA . GLY A 1 77 ? 24.327 -13.376 -19.555 1.00 0.00 77 GLY A CA 15
ATOM 26672 C C . GLY A 1 77 ? 23.418 -13.637 -18.370 1.00 0.00 77 GLY A C 15
ATOM 26673 O O . GLY A 1 77 ? 22.508 -14.463 -18.448 1.00 0.00 77 GLY A O 15
ATOM 26677 N N . ASN A 1 78 ? 23.665 -12.934 -17.270 1.00 0.00 78 ASN A N 15
ATOM 26678 C CA . ASN A 1 78 ? 22.862 -13.096 -16.063 1.00 0.00 78 ASN A CA 15
ATOM 26679 C C . ASN A 1 78 ? 22.425 -11.741 -15.511 1.00 0.00 78 ASN A C 15
ATOM 26680 O O . ASN A 1 78 ? 22.611 -11.451 -14.329 1.00 0.00 78 ASN A O 15
ATOM 26691 N N . GLU A 1 79 ? 21.844 -10.916 -16.374 1.00 0.00 79 GLU A N 15
ATOM 26692 C CA . GLU A 1 79 ? 21.380 -9.591 -15.974 1.00 0.00 79 GLU A CA 15
ATOM 26693 C C . GLU A 1 79 ? 20.380 -9.688 -14.824 1.00 0.00 79 GLU A C 15
ATOM 26694 O O . GLU A 1 79 ? 20.283 -8.784 -13.995 1.00 0.00 79 GLU A O 15
ATOM 26706 N N . VAL A 1 80 ? 19.640 -10.792 -14.780 1.00 0.00 80 VAL A N 15
ATOM 26707 C CA . VAL A 1 80 ? 18.649 -11.007 -13.733 1.00 0.00 80 VAL A CA 15
ATOM 26708 C C . VAL A 1 80 ? 17.521 -9.986 -13.826 1.00 0.00 80 VAL A C 15
ATOM 26709 O O . VAL A 1 80 ? 17.663 -8.846 -13.383 1.00 0.00 80 VAL A O 15
ATOM 26722 N N . VAL A 1 81 ? 16.398 -10.404 -14.403 1.00 0.00 81 VAL A N 15
ATOM 26723 C CA . VAL A 1 81 ? 15.243 -9.526 -14.554 1.00 0.00 81 VAL A CA 15
ATOM 26724 C C . VAL A 1 81 ? 14.629 -9.188 -13.196 1.00 0.00 81 VAL A C 15
ATOM 26725 O O . VAL A 1 81 ? 14.068 -10.057 -12.529 1.00 0.00 81 VAL A O 15
ATOM 26738 N N . PRO A 1 82 ? 14.725 -7.916 -12.764 1.00 0.00 82 PRO A N 15
ATOM 26739 C CA . PRO A 1 82 ? 14.172 -7.478 -11.478 1.00 0.00 82 PRO A CA 15
ATOM 26740 C C . PRO A 1 82 ? 12.681 -7.775 -11.357 1.00 0.00 82 PRO A C 15
ATOM 26741 O O . PRO A 1 82 ? 11.952 -7.759 -12.350 1.00 0.00 82 PRO A O 15
ATOM 26752 N N . LYS A 1 83 ? 12.234 -8.045 -10.135 1.00 0.00 83 LYS A N 15
ATOM 26753 C CA . LYS A 1 83 ? 10.829 -8.345 -9.885 1.00 0.00 83 LYS A CA 15
ATOM 26754 C C . LYS A 1 83 ? 10.192 -7.270 -9.004 1.00 0.00 83 LYS A C 15
ATOM 26755 O O . LYS A 1 83 ? 10.746 -6.899 -7.969 1.00 0.00 83 LYS A O 15
ATOM 26774 N N . PRO A 1 84 ? 9.014 -6.754 -9.401 1.00 0.00 84 PRO A N 15
ATOM 26775 C CA . PRO A 1 84 ? 8.310 -5.718 -8.636 1.00 0.00 84 PRO A CA 15
ATOM 26776 C C . PRO A 1 84 ? 7.774 -6.243 -7.309 1.00 0.00 84 PRO A C 15
ATOM 26777 O O . PRO A 1 84 ? 7.162 -7.309 -7.254 1.00 0.00 84 PRO A O 15
ATOM 26788 N N . GLN A 1 85 ? 8.007 -5.487 -6.241 1.00 0.00 85 GLN A N 15
ATOM 26789 C CA . GLN A 1 85 ? 7.543 -5.876 -4.915 1.00 0.00 85 GLN A CA 15
ATOM 26790 C C . GLN A 1 85 ? 6.072 -5.521 -4.733 1.00 0.00 85 GLN A C 15
ATOM 26791 O O . GLN A 1 85 ? 5.651 -4.406 -5.033 1.00 0.00 85 GLN A O 15
ATOM 26805 N N . ARG A 1 86 ? 5.294 -6.481 -4.246 1.00 0.00 86 ARG A N 15
ATOM 26806 C CA . ARG A 1 86 ? 3.867 -6.271 -4.032 1.00 0.00 86 ARG A CA 15
ATOM 26807 C C . ARG A 1 86 ? 3.521 -6.306 -2.547 1.00 0.00 86 ARG A C 15
ATOM 26808 O O . ARG A 1 86 ? 3.977 -7.181 -1.813 1.00 0.00 86 ARG A O 15
ATOM 26829 N N . HIS A 1 87 ? 2.706 -5.348 -2.116 1.00 0.00 87 HIS A N 15
ATOM 26830 C CA . HIS A 1 87 ? 2.289 -5.268 -0.721 1.00 0.00 87 HIS A CA 15
ATOM 26831 C C . HIS A 1 87 ? 0.842 -5.726 -0.568 1.00 0.00 87 HIS A C 15
ATOM 26832 O O . HIS A 1 87 ? -0.083 -5.041 -1.002 1.00 0.00 87 HIS A O 15
ATOM 26847 N N . MET A 1 88 ? 0.655 -6.889 0.047 1.00 0.00 88 MET A N 15
ATOM 26848 C CA . MET A 1 88 ? -0.682 -7.435 0.250 1.00 0.00 88 MET A CA 15
ATOM 26849 C C . MET A 1 88 ? -1.222 -7.065 1.627 1.00 0.00 88 MET A C 15
ATOM 26850 O O . MET A 1 88 ? -0.559 -7.275 2.643 1.00 0.00 88 MET A O 15
ATOM 26864 N N . PHE A 1 89 ? -2.428 -6.507 1.652 1.00 0.00 89 PHE A N 15
ATOM 26865 C CA . PHE A 1 89 ? -3.057 -6.102 2.904 1.00 0.00 89 PHE A CA 15
ATOM 26866 C C . PHE A 1 89 ? -4.369 -6.845 3.129 1.00 0.00 89 PHE A C 15
ATOM 26867 O O . PHE A 1 89 ? -4.941 -7.416 2.201 1.00 0.00 89 PHE A O 15
ATOM 26884 N N . SER A 1 90 ? -4.843 -6.823 4.370 1.00 0.00 90 SER A N 15
ATOM 26885 C CA . SER A 1 90 ? -6.092 -7.485 4.727 1.00 0.00 90 SER A CA 15
ATOM 26886 C C . SER A 1 90 ? -7.024 -6.512 5.444 1.00 0.00 90 SER A C 15
ATOM 26887 O O . SER A 1 90 ? -6.659 -5.932 6.466 1.00 0.00 90 SER A O 15
ATOM 26895 N N . PHE A 1 91 ? -8.219 -6.324 4.894 1.00 0.00 91 PHE A N 15
ATOM 26896 C CA . PHE A 1 91 ? -9.186 -5.408 5.477 1.00 0.00 91 PHE A CA 15
ATOM 26897 C C . PHE A 1 91 ? -10.287 -6.145 6.220 1.00 0.00 91 PHE A C 15
ATOM 26898 O O . PHE A 1 91 ? -10.658 -7.264 5.864 1.00 0.00 91 PHE A O 15
ATOM 26915 N N . ASN A 1 92 ? -10.820 -5.491 7.242 1.00 0.00 92 ASN A N 15
ATOM 26916 C CA . ASN A 1 92 ? -11.900 -6.055 8.032 1.00 0.00 92 ASN A CA 15
ATOM 26917 C C . ASN A 1 92 ? -13.206 -5.325 7.733 1.00 0.00 92 ASN A C 15
ATOM 26918 O O . ASN A 1 92 ? -14.201 -5.504 8.436 1.00 0.00 92 ASN A O 15
ATOM 26929 N N . ASN A 1 93 ? -13.198 -4.496 6.686 1.00 0.00 93 ASN A N 15
ATOM 26930 C CA . ASN A 1 93 ? -14.385 -3.744 6.306 1.00 0.00 93 ASN A CA 15
ATOM 26931 C C . ASN A 1 93 ? -14.345 -3.350 4.834 1.00 0.00 93 ASN A C 15
ATOM 26932 O O . ASN A 1 93 ? -13.358 -2.791 4.356 1.00 0.00 93 ASN A O 15
ATOM 26943 N N . ARG A 1 94 ? -15.430 -3.641 4.122 1.00 0.00 94 ARG A N 15
ATOM 26944 C CA . ARG A 1 94 ? -15.525 -3.314 2.705 1.00 0.00 94 ARG A CA 15
ATOM 26945 C C . ARG A 1 94 ? -15.573 -1.804 2.502 1.00 0.00 94 ARG A C 15
ATOM 26946 O O . ARG A 1 94 ? -15.162 -1.293 1.460 1.00 0.00 94 ARG A O 15
ATOM 26967 N N . THR A 1 95 ? -16.069 -1.091 3.506 1.00 0.00 95 THR A N 15
ATOM 26968 C CA . THR A 1 95 ? -16.159 0.352 3.439 1.00 0.00 95 THR A CA 15
ATOM 26969 C C . THR A 1 95 ? -14.785 0.964 3.662 1.00 0.00 95 THR A C 15
ATOM 26970 O O . THR A 1 95 ? -14.366 1.871 2.943 1.00 0.00 95 THR A O 15
ATOM 26981 N N . VAL A 1 96 ? -14.093 0.446 4.660 1.00 0.00 96 VAL A N 15
ATOM 26982 C CA . VAL A 1 96 ? -12.759 0.918 4.991 1.00 0.00 96 VAL A CA 15
ATOM 26983 C C . VAL A 1 96 ? -11.770 0.546 3.897 1.00 0.00 96 VAL A C 15
ATOM 26984 O O . VAL A 1 96 ? -10.813 1.273 3.635 1.00 0.00 96 VAL A O 15
ATOM 26997 N N . MET A 1 97 ? -12.012 -0.589 3.256 1.00 0.00 97 MET A N 15
ATOM 26998 C CA . MET A 1 97 ? -11.142 -1.052 2.182 1.00 0.00 97 MET A CA 15
ATOM 26999 C C . MET A 1 97 ? -11.394 -0.257 0.905 1.00 0.00 97 MET A C 15
ATOM 27000 O O . MET A 1 97 ? -10.472 -0.000 0.130 1.00 0.00 97 MET A O 15
ATOM 27014 N N . ASP A 1 98 ? -12.648 0.132 0.692 1.00 0.00 98 ASP A N 15
ATOM 27015 C CA . ASP A 1 98 ? -13.016 0.898 -0.487 1.00 0.00 98 ASP A CA 15
ATOM 27016 C C . ASP A 1 98 ? -12.651 2.369 -0.319 1.00 0.00 98 ASP A C 15
ATOM 27017 O O . ASP A 1 98 ? -12.406 3.073 -1.298 1.00 0.00 98 ASP A O 15
ATOM 27026 N N . ASN A 1 99 ? -12.615 2.822 0.927 1.00 0.00 99 ASN A N 15
ATOM 27027 C CA . ASN A 1 99 ? -12.280 4.209 1.224 1.00 0.00 99 ASN A CA 15
ATOM 27028 C C . ASN A 1 99 ? -10.804 4.477 0.967 1.00 0.00 99 ASN A C 15
ATOM 27029 O O . ASN A 1 99 ? -10.418 5.584 0.591 1.00 0.00 99 ASN A O 15
ATOM 27040 N N . ILE A 1 100 ? -9.987 3.453 1.169 1.00 0.00 100 ILE A N 15
ATOM 27041 C CA . ILE A 1 100 ? -8.549 3.565 0.959 1.00 0.00 100 ILE A CA 15
ATOM 27042 C C . ILE A 1 100 ? -8.193 3.321 -0.504 1.00 0.00 100 ILE A C 15
ATOM 27043 O O . ILE A 1 100 ? -7.425 4.075 -1.100 1.00 0.00 100 ILE A O 15
ATOM 27059 N N . LYS A 1 101 ? -8.757 2.263 -1.076 1.00 0.00 101 LYS A N 15
ATOM 27060 C CA . LYS A 1 101 ? -8.499 1.919 -2.470 1.00 0.00 101 LYS A CA 15
ATOM 27061 C C . LYS A 1 101 ? -8.904 3.064 -3.393 1.00 0.00 101 LYS A C 15
ATOM 27062 O O . LYS A 1 101 ? -8.221 3.353 -4.376 1.00 0.00 101 LYS A O 15
ATOM 27081 N N . MET A 1 102 ? -10.020 3.708 -3.073 1.00 0.00 102 MET A N 15
ATOM 27082 C CA . MET A 1 102 ? -10.518 4.819 -3.875 1.00 0.00 102 MET A CA 15
ATOM 27083 C C . MET A 1 102 ? -9.631 6.043 -3.717 1.00 0.00 102 MET A C 15
ATOM 27084 O O . MET A 1 102 ? -9.371 6.767 -4.679 1.00 0.00 102 MET A O 15
ATOM 27098 N N . THR A 1 103 ? -9.167 6.266 -2.499 1.00 0.00 103 THR A N 15
ATOM 27099 C CA . THR A 1 103 ? -8.303 7.395 -2.206 1.00 0.00 103 THR A CA 15
ATOM 27100 C C . THR A 1 103 ? -6.881 7.114 -2.682 1.00 0.00 103 THR A C 15
ATOM 27101 O O . THR A 1 103 ? -6.114 8.036 -2.960 1.00 0.00 103 THR A O 15
ATOM 27112 N N . LEU A 1 104 ? -6.538 5.836 -2.788 1.00 0.00 104 LEU A N 15
ATOM 27113 C CA . LEU A 1 104 ? -5.216 5.445 -3.249 1.00 0.00 104 LEU A CA 15
ATOM 27114 C C . LEU A 1 104 ? -5.155 5.510 -4.769 1.00 0.00 104 LEU A C 15
ATOM 27115 O O . LEU A 1 104 ? -4.099 5.762 -5.344 1.00 0.00 104 LEU A O 15
ATOM 27131 N N . GLN A 1 105 ? -6.299 5.287 -5.413 1.00 0.00 105 GLN A N 15
ATOM 27132 C CA . GLN A 1 105 ? -6.377 5.326 -6.867 1.00 0.00 105 GLN A CA 15
ATOM 27133 C C . GLN A 1 105 ? -6.241 6.751 -7.377 1.00 0.00 105 GLN A C 15
ATOM 27134 O O . GLN A 1 105 ? -5.641 6.991 -8.425 1.00 0.00 105 GLN A O 15
ATOM 27148 N N . GLN A 1 106 ? -6.790 7.695 -6.627 1.00 0.00 106 GLN A N 15
ATOM 27149 C CA . GLN A 1 106 ? -6.714 9.096 -7.011 1.00 0.00 106 GLN A CA 15
ATOM 27150 C C . GLN A 1 106 ? -5.270 9.574 -6.955 1.00 0.00 106 GLN A C 15
ATOM 27151 O O . GLN A 1 106 ? -4.824 10.336 -7.813 1.00 0.00 106 GLN A O 15
ATOM 27165 N N . ILE A 1 107 ? -4.538 9.100 -5.952 1.00 0.00 107 ILE A N 15
ATOM 27166 C CA . ILE A 1 107 ? -3.136 9.462 -5.803 1.00 0.00 107 ILE A CA 15
ATOM 27167 C C . ILE A 1 107 ? -2.359 9.050 -7.049 1.00 0.00 107 ILE A C 15
ATOM 27168 O O . ILE A 1 107 ? -1.543 9.808 -7.571 1.00 0.00 107 ILE A O 15
ATOM 27184 N N . ILE A 1 108 ? -2.643 7.843 -7.529 1.00 0.00 108 ILE A N 15
ATOM 27185 C CA . ILE A 1 108 ? -2.001 7.318 -8.730 1.00 0.00 108 ILE A CA 15
ATOM 27186 C C . ILE A 1 108 ? -2.140 8.301 -9.872 1.00 0.00 108 ILE A C 15
ATOM 27187 O O . ILE A 1 108 ? -1.168 8.680 -10.525 1.00 0.00 108 ILE A O 15
ATOM 27203 N N . SER A 1 109 ? -3.376 8.697 -10.098 1.00 0.00 109 SER A N 15
ATOM 27204 C CA . SER A 1 109 ? -3.710 9.639 -11.161 1.00 0.00 109 SER A CA 15
ATOM 27205 C C . SER A 1 109 ? -2.892 10.919 -11.043 1.00 0.00 109 SER A C 15
ATOM 27206 O O . SER A 1 109 ? -2.579 11.563 -12.044 1.00 0.00 109 SER A O 15
ATOM 27214 N N . ARG A 1 110 ? -2.548 11.277 -9.816 1.00 0.00 110 ARG A N 15
ATOM 27215 C CA . ARG A 1 110 ? -1.766 12.480 -9.564 1.00 0.00 110 ARG A CA 15
ATOM 27216 C C . ARG A 1 110 ? -0.329 12.299 -10.030 1.00 0.00 110 ARG A C 15
ATOM 27217 O O . ARG A 1 110 ? 0.319 13.251 -10.465 1.00 0.00 110 ARG A O 15
ATOM 27238 N N . TYR A 1 111 ? 0.161 11.071 -9.941 1.00 0.00 111 TYR A N 15
ATOM 27239 C CA . TYR A 1 111 ? 1.522 10.762 -10.361 1.00 0.00 111 TYR A CA 15
ATOM 27240 C C . TYR A 1 111 ? 1.643 10.820 -11.878 1.00 0.00 111 TYR A C 15
ATOM 27241 O O . TYR A 1 111 ? 2.710 11.115 -12.418 1.00 0.00 111 TYR A O 15
ATOM 27259 N N . LYS A 1 112 ? 0.539 10.543 -12.558 1.00 0.00 112 LYS A N 15
ATOM 27260 C CA . LYS A 1 112 ? 0.508 10.567 -14.013 1.00 0.00 112 LYS A CA 15
ATOM 27261 C C . LYS A 1 112 ? 0.634 11.995 -14.533 1.00 0.00 112 LYS A C 15
ATOM 27262 O O . LYS A 1 112 ? 1.254 12.237 -15.569 1.00 0.00 112 LYS A O 15
ATOM 27281 N N . ASP A 1 113 ? 0.044 12.939 -13.806 1.00 0.00 113 ASP A N 15
ATOM 27282 C CA . ASP A 1 113 ? 0.089 14.344 -14.194 1.00 0.00 113 ASP A CA 15
ATOM 27283 C C . ASP A 1 113 ? 1.529 14.843 -14.260 1.00 0.00 113 ASP A C 15
ATOM 27284 O O . ASP A 1 113 ? 1.882 15.632 -15.136 1.00 0.00 113 ASP A O 15
ATOM 27293 N N . ALA A 1 114 ? 2.354 14.378 -13.330 1.00 0.00 114 ALA A N 15
ATOM 27294 C CA . ALA A 1 114 ? 3.755 14.776 -13.283 1.00 0.00 114 ALA A CA 15
ATOM 27295 C C . ALA A 1 114 ? 4.486 14.368 -14.558 1.00 0.00 114 ALA A C 15
ATOM 27296 O O . ALA A 1 114 ? 5.398 15.058 -15.011 1.00 0.00 114 ALA A O 15
ATOM 27303 N N . ASP A 1 115 ? 4.079 13.239 -15.131 1.00 0.00 115 ASP A N 15
ATOM 27304 C CA . ASP A 1 115 ? 4.695 12.739 -16.354 1.00 0.00 115 ASP A CA 15
ATOM 27305 C C . ASP A 1 115 ? 3.634 12.279 -17.348 1.00 0.00 115 ASP A C 15
ATOM 27306 O O . ASP A 1 115 ? 3.183 13.113 -18.160 1.00 0.00 115 ASP A O 15
ATOM 27316 N N . PRO A 1 1 ? -13.385 10.976 5.932 1.00 0.00 1 PRO A N 16
ATOM 27317 C CA . PRO A 1 1 ? -13.219 9.600 6.440 1.00 0.00 1 PRO A CA 16
ATOM 27318 C C . PRO A 1 1 ? -13.004 8.599 5.306 1.00 0.00 1 PRO A C 16
ATOM 27319 O O . PRO A 1 1 ? -13.909 7.844 4.949 1.00 0.00 1 PRO A O 16
ATOM 27332 N N . SER A 1 2 ? -11.800 8.600 4.744 1.00 0.00 2 SER A N 16
ATOM 27333 C CA . SER A 1 2 ? -11.464 7.692 3.652 1.00 0.00 2 SER A CA 16
ATOM 27334 C C . SER A 1 2 ? -9.954 7.511 3.540 1.00 0.00 2 SER A C 16
ATOM 27335 O O . SER A 1 2 ? -9.463 6.391 3.397 1.00 0.00 2 SER A O 16
ATOM 27343 N N . HIS A 1 3 ? -9.225 8.618 3.603 1.00 0.00 3 HIS A N 16
ATOM 27344 C CA . HIS A 1 3 ? -7.769 8.582 3.508 1.00 0.00 3 HIS A CA 16
ATOM 27345 C C . HIS A 1 3 ? -7.168 7.725 4.616 1.00 0.00 3 HIS A C 16
ATOM 27346 O O . HIS A 1 3 ? -6.079 7.171 4.466 1.00 0.00 3 HIS A O 16
ATOM 27361 N N . SER A 1 4 ? -7.886 7.620 5.726 1.00 0.00 4 SER A N 16
ATOM 27362 C CA . SER A 1 4 ? -7.429 6.832 6.863 1.00 0.00 4 SER A CA 16
ATOM 27363 C C . SER A 1 4 ? -8.424 5.724 7.191 1.00 0.00 4 SER A C 16
ATOM 27364 O O . SER A 1 4 ? -9.616 5.975 7.371 1.00 0.00 4 SER A O 16
ATOM 27372 N N . GLY A 1 5 ? -7.922 4.497 7.267 1.00 0.00 5 GLY A N 16
ATOM 27373 C CA . GLY A 1 5 ? -8.769 3.362 7.575 1.00 0.00 5 GLY A CA 16
ATOM 27374 C C . GLY A 1 5 ? -7.971 2.187 8.097 1.00 0.00 5 GLY A C 16
ATOM 27375 O O . GLY A 1 5 ? -6.822 1.987 7.700 1.00 0.00 5 GLY A O 16
ATOM 27379 N N . ALA A 1 6 ? -8.568 1.410 8.992 1.00 0.00 6 ALA A N 16
ATOM 27380 C CA . ALA A 1 6 ? -7.885 0.259 9.562 1.00 0.00 6 ALA A CA 16
ATOM 27381 C C . ALA A 1 6 ? -7.550 -0.770 8.493 1.00 0.00 6 ALA A C 16
ATOM 27382 O O . ALA A 1 6 ? -8.355 -1.050 7.606 1.00 0.00 6 ALA A O 16
ATOM 27389 N N . ALA A 1 7 ? -6.351 -1.329 8.588 1.00 0.00 7 ALA A N 16
ATOM 27390 C CA . ALA A 1 7 ? -5.899 -2.331 7.632 1.00 0.00 7 ALA A CA 16
ATOM 27391 C C . ALA A 1 7 ? -4.851 -3.260 8.238 1.00 0.00 7 ALA A C 16
ATOM 27392 O O . ALA A 1 7 ? -4.067 -2.851 9.094 1.00 0.00 7 ALA A O 16
ATOM 27399 N N . ILE A 1 8 ? -4.838 -4.514 7.786 1.00 0.00 8 ILE A N 16
ATOM 27400 C CA . ILE A 1 8 ? -3.882 -5.496 8.282 1.00 0.00 8 ILE A CA 16
ATOM 27401 C C . ILE A 1 8 ? -2.677 -5.608 7.363 1.00 0.00 8 ILE A C 16
ATOM 27402 O O . ILE A 1 8 ? -2.803 -5.548 6.140 1.00 0.00 8 ILE A O 16
ATOM 27418 N N . PHE A 1 9 ? -1.516 -5.801 7.965 1.00 0.00 9 PHE A N 16
ATOM 27419 C CA . PHE A 1 9 ? -0.284 -5.958 7.212 1.00 0.00 9 PHE A CA 16
ATOM 27420 C C . PHE A 1 9 ? 0.633 -6.946 7.921 1.00 0.00 9 PHE A C 16
ATOM 27421 O O . PHE A 1 9 ? 1.216 -6.635 8.956 1.00 0.00 9 PHE A O 16
ATOM 27438 N N . GLU A 1 10 ? 0.739 -8.147 7.355 1.00 0.00 10 GLU A N 16
ATOM 27439 C CA . GLU A 1 10 ? 1.569 -9.205 7.919 1.00 0.00 10 GLU A CA 16
ATOM 27440 C C . GLU A 1 10 ? 0.872 -9.886 9.099 1.00 0.00 10 GLU A C 16
ATOM 27441 O O . GLU A 1 10 ? 1.469 -10.074 10.160 1.00 0.00 10 GLU A O 16
ATOM 27453 N N . LYS A 1 11 ? -0.388 -10.274 8.897 1.00 0.00 11 LYS A N 16
ATOM 27454 C CA . LYS A 1 11 ? -1.162 -10.957 9.919 1.00 0.00 11 LYS A CA 16
ATOM 27455 C C . LYS A 1 11 ? -1.369 -10.105 11.170 1.00 0.00 11 LYS A C 16
ATOM 27456 O O . LYS A 1 11 ? -1.806 -10.609 12.203 1.00 0.00 11 LYS A O 16
ATOM 27475 N N . VAL A 1 12 ? -1.090 -8.809 11.069 1.00 0.00 12 VAL A N 16
ATOM 27476 C CA . VAL A 1 12 ? -1.284 -7.905 12.181 1.00 0.00 12 VAL A CA 16
ATOM 27477 C C . VAL A 1 12 ? -2.182 -6.762 11.739 1.00 0.00 12 VAL A C 16
ATOM 27478 O O . VAL A 1 12 ? -2.057 -6.270 10.620 1.00 0.00 12 VAL A O 16
ATOM 27491 N N . SER A 1 13 ? -3.110 -6.363 12.597 1.00 0.00 13 SER A N 16
ATOM 27492 C CA . SER A 1 13 ? -4.039 -5.297 12.250 1.00 0.00 13 SER A CA 16
ATOM 27493 C C . SER A 1 13 ? -3.642 -3.974 12.885 1.00 0.00 13 SER A C 16
ATOM 27494 O O . SER A 1 13 ? -3.111 -3.929 13.995 1.00 0.00 13 SER A O 16
ATOM 27502 N N . GLY A 1 14 ? -3.913 -2.899 12.159 1.00 0.00 14 GLY A N 16
ATOM 27503 C CA . GLY A 1 14 ? -3.598 -1.571 12.632 1.00 0.00 14 GLY A CA 16
ATOM 27504 C C . GLY A 1 14 ? -4.288 -0.511 11.800 1.00 0.00 14 GLY A C 16
ATOM 27505 O O . GLY A 1 14 ? -5.013 -0.832 10.858 1.00 0.00 14 GLY A O 16
ATOM 27509 N N . ILE A 1 15 ? -4.072 0.752 12.140 1.00 0.00 15 ILE A N 16
ATOM 27510 C CA . ILE A 1 15 ? -4.691 1.843 11.403 1.00 0.00 15 ILE A CA 16
ATOM 27511 C C . ILE A 1 15 ? -3.781 2.336 10.285 1.00 0.00 15 ILE A C 16
ATOM 27512 O O . ILE A 1 15 ? -2.610 2.646 10.505 1.00 0.00 15 ILE A O 16
ATOM 27528 N N . ILE A 1 16 ? -4.337 2.392 9.082 1.00 0.00 16 ILE A N 16
ATOM 27529 C CA . ILE A 1 16 ? -3.601 2.830 7.910 1.00 0.00 16 ILE A CA 16
ATOM 27530 C C . ILE A 1 16 ? -3.960 4.272 7.555 1.00 0.00 16 ILE A C 16
ATOM 27531 O O . ILE A 1 16 ? -5.112 4.580 7.250 1.00 0.00 16 ILE A O 16
ATOM 27547 N N . ALA A 1 17 ? -2.963 5.150 7.594 1.00 0.00 17 ALA A N 16
ATOM 27548 C CA . ALA A 1 17 ? -3.171 6.556 7.274 1.00 0.00 17 ALA A CA 16
ATOM 27549 C C . ALA A 1 17 ? -2.458 6.924 5.980 1.00 0.00 17 ALA A C 16
ATOM 27550 O O . ALA A 1 17 ? -1.369 6.426 5.698 1.00 0.00 17 ALA A O 16
ATOM 27557 N N . ILE A 1 18 ? -3.077 7.797 5.194 1.00 0.00 18 ILE A N 16
ATOM 27558 C CA . ILE A 1 18 ? -2.499 8.224 3.932 1.00 0.00 18 ILE A CA 16
ATOM 27559 C C . ILE A 1 18 ? -1.872 9.610 4.067 1.00 0.00 18 ILE A C 16
ATOM 27560 O O . ILE A 1 18 ? -2.553 10.583 4.389 1.00 0.00 18 ILE A O 16
ATOM 27576 N N . ASN A 1 19 ? -0.570 9.690 3.816 1.00 0.00 19 ASN A N 16
ATOM 27577 C CA . ASN A 1 19 ? 0.148 10.955 3.908 1.00 0.00 19 ASN A CA 16
ATOM 27578 C C . ASN A 1 19 ? 0.566 11.443 2.525 1.00 0.00 19 ASN A C 16
ATOM 27579 O O . ASN A 1 19 ? 1.451 10.866 1.894 1.00 0.00 19 ASN A O 16
ATOM 27590 N N . GLU A 1 20 ? -0.074 12.510 2.063 1.00 0.00 20 GLU A N 16
ATOM 27591 C CA . GLU A 1 20 ? 0.231 13.080 0.757 1.00 0.00 20 GLU A CA 16
ATOM 27592 C C . GLU A 1 20 ? 0.862 14.464 0.895 1.00 0.00 20 GLU A C 16
ATOM 27593 O O . GLU A 1 20 ? 1.303 15.055 -0.091 1.00 0.00 20 GLU A O 16
ATOM 27605 N N . ASP A 1 21 ? 0.903 14.975 2.122 1.00 0.00 21 ASP A N 16
ATOM 27606 C CA . ASP A 1 21 ? 1.477 16.286 2.386 1.00 0.00 21 ASP A CA 16
ATOM 27607 C C . ASP A 1 21 ? 2.957 16.328 2.017 1.00 0.00 21 ASP A C 16
ATOM 27608 O O . ASP A 1 21 ? 3.527 17.402 1.829 1.00 0.00 21 ASP A O 16
ATOM 27617 N N . VAL A 1 22 ? 3.577 15.156 1.918 1.00 0.00 22 VAL A N 16
ATOM 27618 C CA . VAL A 1 22 ? 4.983 15.075 1.576 1.00 0.00 22 VAL A CA 16
ATOM 27619 C C . VAL A 1 22 ? 5.167 14.818 0.082 1.00 0.00 22 VAL A C 16
ATOM 27620 O O . VAL A 1 22 ? 4.249 15.028 -0.711 1.00 0.00 22 VAL A O 16
ATOM 27633 N N . SER A 1 23 ? 6.354 14.364 -0.292 1.00 0.00 23 SER A N 16
ATOM 27634 C CA . SER A 1 23 ? 6.658 14.080 -1.688 1.00 0.00 23 SER A CA 16
ATOM 27635 C C . SER A 1 23 ? 7.935 13.248 -1.808 1.00 0.00 23 SER A C 16
ATOM 27636 O O . SER A 1 23 ? 9.024 13.729 -1.493 1.00 0.00 23 SER A O 16
ATOM 27644 N N . PRO A 1 24 ? 7.826 11.984 -2.262 1.00 0.00 24 PRO A N 16
ATOM 27645 C CA . PRO A 1 24 ? 6.550 11.368 -2.648 1.00 0.00 24 PRO A CA 16
ATOM 27646 C C . PRO A 1 24 ? 5.683 11.019 -1.442 1.00 0.00 24 PRO A C 16
ATOM 27647 O O . PRO A 1 24 ? 6.194 10.738 -0.358 1.00 0.00 24 PRO A O 16
ATOM 27658 N N . ALA A 1 25 ? 4.369 11.028 -1.643 1.00 0.00 25 ALA A N 16
ATOM 27659 C CA . ALA A 1 25 ? 3.426 10.702 -0.577 1.00 0.00 25 ALA A CA 16
ATOM 27660 C C . ALA A 1 25 ? 3.751 9.341 0.033 1.00 0.00 25 ALA A C 16
ATOM 27661 O O . ALA A 1 25 ? 4.576 8.598 -0.498 1.00 0.00 25 ALA A O 16
ATOM 27668 N N . GLU A 1 26 ? 3.102 9.018 1.147 1.00 0.00 26 GLU A N 16
ATOM 27669 C CA . GLU A 1 26 ? 3.336 7.741 1.816 1.00 0.00 26 GLU A CA 16
ATOM 27670 C C . GLU A 1 26 ? 2.147 7.342 2.685 1.00 0.00 26 GLU A C 16
ATOM 27671 O O . GLU A 1 26 ? 1.476 8.193 3.269 1.00 0.00 26 GLU A O 16
ATOM 27683 N N . LEU A 1 27 ? 1.900 6.038 2.771 1.00 0.00 27 LEU A N 16
ATOM 27684 C CA . LEU A 1 27 ? 0.800 5.515 3.574 1.00 0.00 27 LEU A CA 16
ATOM 27685 C C . LEU A 1 27 ? 1.334 4.865 4.848 1.00 0.00 27 LEU A C 16
ATOM 27686 O O . LEU A 1 27 ? 2.064 3.875 4.793 1.00 0.00 27 LEU A O 16
ATOM 27702 N N . THR A 1 28 ? 0.985 5.443 5.993 1.00 0.00 28 THR A N 16
ATOM 27703 C CA . THR A 1 28 ? 1.432 4.956 7.273 1.00 0.00 28 THR A CA 16
ATOM 27704 C C . THR A 1 28 ? 0.512 3.869 7.822 1.00 0.00 28 THR A C 16
ATOM 27705 O O . THR A 1 28 ? -0.698 3.892 7.600 1.00 0.00 28 THR A O 16
ATOM 27716 N N . TRP A 1 29 ? 1.100 2.929 8.551 1.00 0.00 29 TRP A N 16
ATOM 27717 C CA . TRP A 1 29 ? 0.357 1.837 9.155 1.00 0.00 29 TRP A CA 16
ATOM 27718 C C . TRP A 1 29 ? 0.752 1.670 10.614 1.00 0.00 29 TRP A C 16
ATOM 27719 O O . TRP A 1 29 ? 1.859 1.228 10.920 1.00 0.00 29 TRP A O 16
ATOM 27740 N N . ARG A 1 30 ? -0.159 2.008 11.512 1.00 0.00 30 ARG A N 16
ATOM 27741 C CA . ARG A 1 30 ? 0.108 1.873 12.938 1.00 0.00 30 ARG A CA 16
ATOM 27742 C C . ARG A 1 30 ? -0.609 0.646 13.488 1.00 0.00 30 ARG A C 16
ATOM 27743 O O . ARG A 1 30 ? -1.813 0.487 13.291 1.00 0.00 30 ARG A O 16
ATOM 27764 N N . SER A 1 31 ? 0.128 -0.223 14.172 1.00 0.00 31 SER A N 16
ATOM 27765 C CA . SER A 1 31 ? -0.455 -1.431 14.731 1.00 0.00 31 SER A CA 16
ATOM 27766 C C . SER A 1 31 ? -1.559 -1.089 15.718 1.00 0.00 31 SER A C 16
ATOM 27767 O O . SER A 1 31 ? -1.639 0.035 16.216 1.00 0.00 31 SER A O 16
ATOM 27775 N N . THR A 1 32 ? -2.402 -2.069 16.005 1.00 0.00 32 THR A N 16
ATOM 27776 C CA . THR A 1 32 ? -3.495 -1.893 16.933 1.00 0.00 32 THR A CA 16
ATOM 27777 C C . THR A 1 32 ? -2.956 -1.540 18.311 1.00 0.00 32 THR A C 16
ATOM 27778 O O . THR A 1 32 ? -3.586 -0.813 19.080 1.00 0.00 32 THR A O 16
ATOM 27789 N N . ASP A 1 33 ? -1.782 -2.073 18.606 1.00 0.00 33 ASP A N 16
ATOM 27790 C CA . ASP A 1 33 ? -1.129 -1.839 19.886 1.00 0.00 33 ASP A CA 16
ATOM 27791 C C . ASP A 1 33 ? -0.584 -0.421 19.971 1.00 0.00 33 ASP A C 16
ATOM 27792 O O . ASP A 1 33 ? -0.532 0.176 21.045 1.00 0.00 33 ASP A O 16
ATOM 27801 N N . GLY A 1 34 ? -0.171 0.105 18.829 1.00 0.00 34 GLY A N 16
ATOM 27802 C CA . GLY A 1 34 ? 0.376 1.446 18.780 1.00 0.00 34 GLY A CA 16
ATOM 27803 C C . GLY A 1 34 ? 1.849 1.473 19.129 1.00 0.00 34 GLY A C 16
ATOM 27804 O O . GLY A 1 34 ? 2.374 2.494 19.574 1.00 0.00 34 GLY A O 16
ATOM 27808 N N . ASP A 1 35 ? 2.516 0.344 18.924 1.00 0.00 35 ASP A N 16
ATOM 27809 C CA . ASP A 1 35 ? 3.938 0.230 19.217 1.00 0.00 35 ASP A CA 16
ATOM 27810 C C . ASP A 1 35 ? 4.752 0.068 17.937 1.00 0.00 35 ASP A C 16
ATOM 27811 O O . ASP A 1 35 ? 5.948 0.356 17.910 1.00 0.00 35 ASP A O 16
ATOM 27820 N N . LYS A 1 36 ? 4.098 -0.394 16.878 1.00 0.00 36 LYS A N 16
ATOM 27821 C CA . LYS A 1 36 ? 4.760 -0.592 15.595 1.00 0.00 36 LYS A CA 16
ATOM 27822 C C . LYS A 1 36 ? 4.100 0.254 14.512 1.00 0.00 36 LYS A C 16
ATOM 27823 O O . LYS A 1 36 ? 2.885 0.207 14.327 1.00 0.00 36 LYS A O 16
ATOM 27842 N N . VAL A 1 37 ? 4.911 1.028 13.800 1.00 0.00 37 VAL A N 16
ATOM 27843 C CA . VAL A 1 37 ? 4.405 1.886 12.737 1.00 0.00 37 VAL A CA 16
ATOM 27844 C C . VAL A 1 37 ? 5.152 1.644 11.432 1.00 0.00 37 VAL A C 16
ATOM 27845 O O . VAL A 1 37 ? 6.370 1.814 11.360 1.00 0.00 37 VAL A O 16
ATOM 27858 N N . HIS A 1 38 ? 4.416 1.250 10.399 1.00 0.00 38 HIS A N 16
ATOM 27859 C CA . HIS A 1 38 ? 5.010 0.988 9.092 1.00 0.00 38 HIS A CA 16
ATOM 27860 C C . HIS A 1 38 ? 4.619 2.059 8.090 1.00 0.00 38 HIS A C 16
ATOM 27861 O O . HIS A 1 38 ? 3.494 2.549 8.089 1.00 0.00 38 HIS A O 16
ATOM 27876 N N . THR A 1 39 ? 5.562 2.414 7.238 1.00 0.00 39 THR A N 16
ATOM 27877 C CA . THR A 1 39 ? 5.328 3.431 6.218 1.00 0.00 39 THR A CA 16
ATOM 27878 C C . THR A 1 39 ? 5.406 2.822 4.821 1.00 0.00 39 THR A C 16
ATOM 27879 O O . THR A 1 39 ? 6.305 2.037 4.523 1.00 0.00 39 THR A O 16
ATOM 27890 N N . VAL A 1 40 ? 4.451 3.188 3.970 1.00 0.00 40 VAL A N 16
ATOM 27891 C CA . VAL A 1 40 ? 4.406 2.676 2.606 1.00 0.00 40 VAL A CA 16
ATOM 27892 C C . VAL A 1 40 ? 4.551 3.802 1.588 1.00 0.00 40 VAL A C 16
ATOM 27893 O O . VAL A 1 40 ? 3.990 4.884 1.760 1.00 0.00 40 VAL A O 16
ATOM 27906 N N . VAL A 1 41 ? 5.303 3.537 0.524 1.00 0.00 41 VAL A N 16
ATOM 27907 C CA . VAL A 1 41 ? 5.514 4.527 -0.525 1.00 0.00 41 VAL A CA 16
ATOM 27908 C C . VAL A 1 41 ? 4.521 4.329 -1.664 1.00 0.00 41 VAL A C 16
ATOM 27909 O O . VAL A 1 41 ? 4.444 3.251 -2.256 1.00 0.00 41 VAL A O 16
ATOM 27922 N N . LEU A 1 42 ? 3.755 5.373 -1.963 1.00 0.00 42 LEU A N 16
ATOM 27923 C CA . LEU A 1 42 ? 2.758 5.312 -3.025 1.00 0.00 42 LEU A CA 16
ATOM 27924 C C . LEU A 1 42 ? 3.357 5.687 -4.381 1.00 0.00 42 LEU A C 16
ATOM 27925 O O . LEU A 1 42 ? 2.731 5.483 -5.420 1.00 0.00 42 LEU A O 16
ATOM 27941 N N . SER A 1 43 ? 4.572 6.232 -4.369 1.00 0.00 43 SER A N 16
ATOM 27942 C CA . SER A 1 43 ? 5.241 6.624 -5.602 1.00 0.00 43 SER A CA 16
ATOM 27943 C C . SER A 1 43 ? 5.880 5.417 -6.277 1.00 0.00 43 SER A C 16
ATOM 27944 O O . SER A 1 43 ? 6.083 5.408 -7.492 1.00 0.00 43 SER A O 16
ATOM 27952 N N . THR A 1 44 ? 6.192 4.396 -5.485 1.00 0.00 44 THR A N 16
ATOM 27953 C CA . THR A 1 44 ? 6.804 3.185 -6.011 1.00 0.00 44 THR A CA 16
ATOM 27954 C C . THR A 1 44 ? 5.752 2.109 -6.271 1.00 0.00 44 THR A C 16
ATOM 27955 O O . THR A 1 44 ? 6.072 0.923 -6.347 1.00 0.00 44 THR A O 16
ATOM 27966 N N . ILE A 1 45 ? 4.497 2.529 -6.409 1.00 0.00 45 ILE A N 16
ATOM 27967 C CA . ILE A 1 45 ? 3.402 1.599 -6.660 1.00 0.00 45 ILE A CA 16
ATOM 27968 C C . ILE A 1 45 ? 2.973 1.642 -8.121 1.00 0.00 45 ILE A C 16
ATOM 27969 O O . ILE A 1 45 ? 2.256 2.551 -8.543 1.00 0.00 45 ILE A O 16
ATOM 27985 N N . ASP A 1 46 ? 3.414 0.653 -8.889 1.00 0.00 46 ASP A N 16
ATOM 27986 C CA . ASP A 1 46 ? 3.073 0.573 -10.303 1.00 0.00 46 ASP A CA 16
ATOM 27987 C C . ASP A 1 46 ? 1.562 0.490 -10.494 1.00 0.00 46 ASP A C 16
ATOM 27988 O O . ASP A 1 46 ? 1.035 0.888 -11.533 1.00 0.00 46 ASP A O 16
ATOM 27997 N N . LYS A 1 47 ? 0.869 -0.029 -9.485 1.00 0.00 47 LYS A N 16
ATOM 27998 C CA . LYS A 1 47 ? -0.582 -0.163 -9.546 1.00 0.00 47 LYS A CA 16
ATOM 27999 C C . LYS A 1 47 ? -1.145 -0.637 -8.210 1.00 0.00 47 LYS A C 16
ATOM 28000 O O . LYS A 1 47 ? -0.404 -1.100 -7.342 1.00 0.00 47 LYS A O 16
ATOM 28019 N N . LEU A 1 48 ? -2.459 -0.520 -8.053 1.00 0.00 48 LEU A N 16
ATOM 28020 C CA . LEU A 1 48 ? -3.124 -0.939 -6.825 1.00 0.00 48 LEU A CA 16
ATOM 28021 C C . LEU A 1 48 ? -4.233 -1.943 -7.127 1.00 0.00 48 LEU A C 16
ATOM 28022 O O . LEU A 1 48 ? -5.139 -1.666 -7.912 1.00 0.00 48 LEU A O 16
ATOM 28038 N N . GLN A 1 49 ? -4.154 -3.114 -6.500 1.00 0.00 49 GLN A N 16
ATOM 28039 C CA . GLN A 1 49 ? -5.152 -4.158 -6.705 1.00 0.00 49 GLN A CA 16
ATOM 28040 C C . GLN A 1 49 ? -6.034 -4.320 -5.471 1.00 0.00 49 GLN A C 16
ATOM 28041 O O . GLN A 1 49 ? -5.581 -4.128 -4.343 1.00 0.00 49 GLN A O 16
ATOM 28055 N N . ALA A 1 50 ? -7.294 -4.674 -5.696 1.00 0.00 50 ALA A N 16
ATOM 28056 C CA . ALA A 1 50 ? -8.242 -4.863 -4.604 1.00 0.00 50 ALA A CA 16
ATOM 28057 C C . ALA A 1 50 ? -9.162 -6.048 -4.876 1.00 0.00 50 ALA A C 16
ATOM 28058 O O . ALA A 1 50 ? -9.439 -6.380 -6.029 1.00 0.00 50 ALA A O 16
ATOM 28065 N N . THR A 1 51 ? -9.632 -6.684 -3.808 1.00 0.00 51 THR A N 16
ATOM 28066 C CA . THR A 1 51 ? -10.521 -7.834 -3.934 1.00 0.00 51 THR A CA 16
ATOM 28067 C C . THR A 1 51 ? -11.909 -7.401 -4.403 1.00 0.00 51 THR A C 16
ATOM 28068 O O . THR A 1 51 ? -12.395 -6.335 -4.025 1.00 0.00 51 THR A O 16
ATOM 28079 N N . PRO A 1 52 ? -12.567 -8.225 -5.237 1.00 0.00 52 PRO A N 16
ATOM 28080 C CA . PRO A 1 52 ? -13.905 -7.921 -5.755 1.00 0.00 52 PRO A CA 16
ATOM 28081 C C . PRO A 1 52 ? -14.993 -8.110 -4.704 1.00 0.00 52 PRO A C 16
ATOM 28082 O O . PRO A 1 52 ? -14.766 -8.734 -3.667 1.00 0.00 52 PRO A O 16
ATOM 28093 N N . ALA A 1 53 ? -16.175 -7.571 -4.979 1.00 0.00 53 ALA A N 16
ATOM 28094 C CA . ALA A 1 53 ? -17.302 -7.681 -4.058 1.00 0.00 53 ALA A CA 16
ATOM 28095 C C . ALA A 1 53 ? -17.818 -9.116 -3.975 1.00 0.00 53 ALA A C 16
ATOM 28096 O O . ALA A 1 53 ? -18.602 -9.449 -3.087 1.00 0.00 53 ALA A O 16
ATOM 28103 N N . SER A 1 54 ? -17.377 -9.962 -4.902 1.00 0.00 54 SER A N 16
ATOM 28104 C CA . SER A 1 54 ? -17.801 -11.358 -4.924 1.00 0.00 54 SER A CA 16
ATOM 28105 C C . SER A 1 54 ? -16.868 -12.236 -4.089 1.00 0.00 54 SER A C 16
ATOM 28106 O O . SER A 1 54 ? -17.076 -13.444 -3.978 1.00 0.00 54 SER A O 16
ATOM 28114 N N . SER A 1 55 ? -15.844 -11.623 -3.500 1.00 0.00 55 SER A N 16
ATOM 28115 C CA . SER A 1 55 ? -14.889 -12.351 -2.675 1.00 0.00 55 SER A CA 16
ATOM 28116 C C . SER A 1 55 ? -15.100 -12.030 -1.203 1.00 0.00 55 SER A C 16
ATOM 28117 O O . SER A 1 55 ? -14.897 -10.897 -0.768 1.00 0.00 55 SER A O 16
ATOM 28125 N N . GLU A 1 56 ? -15.500 -13.039 -0.438 1.00 0.00 56 GLU A N 16
ATOM 28126 C CA . GLU A 1 56 ? -15.728 -12.863 0.989 1.00 0.00 56 GLU A CA 16
ATOM 28127 C C . GLU A 1 56 ? -14.465 -12.359 1.680 1.00 0.00 56 GLU A C 16
ATOM 28128 O O . GLU A 1 56 ? -14.523 -11.818 2.784 1.00 0.00 56 GLU A O 16
ATOM 28140 N N . LYS A 1 57 ? -13.324 -12.536 1.018 1.00 0.00 57 LYS A N 16
ATOM 28141 C CA . LYS A 1 57 ? -12.048 -12.095 1.566 1.00 0.00 57 LYS A CA 16
ATOM 28142 C C . LYS A 1 57 ? -11.673 -10.718 1.027 1.00 0.00 57 LYS A C 16
ATOM 28143 O O . LYS A 1 57 ? -11.250 -10.583 -0.121 1.00 0.00 57 LYS A O 16
ATOM 28162 N N . MET A 1 58 ? -11.832 -9.698 1.864 1.00 0.00 58 MET A N 16
ATOM 28163 C CA . MET A 1 58 ? -11.512 -8.330 1.472 1.00 0.00 58 MET A CA 16
ATOM 28164 C C . MET A 1 58 ? -10.044 -8.018 1.748 1.00 0.00 58 MET A C 16
ATOM 28165 O O . MET A 1 58 ? -9.628 -7.914 2.902 1.00 0.00 58 MET A O 16
ATOM 28179 N N . MET A 1 59 ? -9.265 -7.872 0.681 1.00 0.00 59 MET A N 16
ATOM 28180 C CA . MET A 1 59 ? -7.843 -7.574 0.809 1.00 0.00 59 MET A CA 16
ATOM 28181 C C . MET A 1 59 ? -7.373 -6.656 -0.315 1.00 0.00 59 MET A C 16
ATOM 28182 O O . MET A 1 59 ? -7.839 -6.758 -1.450 1.00 0.00 59 MET A O 16
ATOM 28196 N N . LEU A 1 60 ? -6.444 -5.759 0.008 1.00 0.00 60 LEU A N 16
ATOM 28197 C CA . LEU A 1 60 ? -5.909 -4.826 -0.976 1.00 0.00 60 LEU A CA 16
ATOM 28198 C C . LEU A 1 60 ? -4.425 -5.086 -1.213 1.00 0.00 60 LEU A C 16
ATOM 28199 O O . LEU A 1 60 ? -3.630 -5.106 -0.273 1.00 0.00 60 LEU A O 16
ATOM 28215 N N . ARG A 1 61 ? -4.058 -5.289 -2.475 1.00 0.00 61 ARG A N 16
ATOM 28216 C CA . ARG A 1 61 ? -2.668 -5.554 -2.833 1.00 0.00 61 ARG A CA 16
ATOM 28217 C C . ARG A 1 61 ? -2.069 -4.384 -3.605 1.00 0.00 61 ARG A C 16
ATOM 28218 O O . ARG A 1 61 ? -2.740 -3.756 -4.424 1.00 0.00 61 ARG A O 16
ATOM 28239 N N . LEU A 1 62 ? -0.799 -4.098 -3.339 1.00 0.00 62 LEU A N 16
ATOM 28240 C CA . LEU A 1 62 ? -0.102 -3.005 -4.009 1.00 0.00 62 LEU A CA 16
ATOM 28241 C C . LEU A 1 62 ? 1.142 -3.515 -4.728 1.00 0.00 62 LEU A C 16
ATOM 28242 O O . LEU A 1 62 ? 2.006 -4.149 -4.121 1.00 0.00 62 LEU A O 16
ATOM 28258 N N . ILE A 1 63 ? 1.225 -3.238 -6.024 1.00 0.00 63 ILE A N 16
ATOM 28259 C CA . ILE A 1 63 ? 2.365 -3.670 -6.826 1.00 0.00 63 ILE A CA 16
ATOM 28260 C C . ILE A 1 63 ? 3.470 -2.619 -6.821 1.00 0.00 63 ILE A C 16
ATOM 28261 O O . ILE A 1 63 ? 3.237 -1.458 -7.160 1.00 0.00 63 ILE A O 16
ATOM 28277 N N . GLY A 1 64 ? 4.673 -3.034 -6.438 1.00 0.00 64 GLY A N 16
ATOM 28278 C CA . GLY A 1 64 ? 5.793 -2.114 -6.400 1.00 0.00 64 GLY A CA 16
ATOM 28279 C C . GLY A 1 64 ? 6.376 -1.856 -7.776 1.00 0.00 64 GLY A C 16
ATOM 28280 O O . GLY A 1 64 ? 6.076 -2.575 -8.729 1.00 0.00 64 GLY A O 16
ATOM 28284 N N . LYS A 1 65 ? 7.208 -0.825 -7.881 1.00 0.00 65 LYS A N 16
ATOM 28285 C CA . LYS A 1 65 ? 7.831 -0.474 -9.152 1.00 0.00 65 LYS A CA 16
ATOM 28286 C C . LYS A 1 65 ? 8.801 -1.558 -9.606 1.00 0.00 65 LYS A C 16
ATOM 28287 O O . LYS A 1 65 ? 9.245 -2.383 -8.807 1.00 0.00 65 LYS A O 16
ATOM 28306 N N . VAL A 1 66 ? 9.126 -1.549 -10.894 1.00 0.00 66 VAL A N 16
ATOM 28307 C CA . VAL A 1 66 ? 10.042 -2.529 -11.460 1.00 0.00 66 VAL A CA 16
ATOM 28308 C C . VAL A 1 66 ? 11.448 -1.954 -11.595 1.00 0.00 66 VAL A C 16
ATOM 28309 O O . VAL A 1 66 ? 11.627 -0.830 -12.067 1.00 0.00 66 VAL A O 16
ATOM 28322 N N . ASP A 1 67 ? 12.443 -2.729 -11.178 1.00 0.00 67 ASP A N 16
ATOM 28323 C CA . ASP A 1 67 ? 13.834 -2.295 -11.253 1.00 0.00 67 ASP A CA 16
ATOM 28324 C C . ASP A 1 67 ? 14.721 -3.402 -11.812 1.00 0.00 67 ASP A C 16
ATOM 28325 O O . ASP A 1 67 ? 15.847 -3.601 -11.353 1.00 0.00 67 ASP A O 16
ATOM 28334 N N . GLU A 1 68 ? 14.208 -4.121 -12.805 1.00 0.00 68 GLU A N 16
ATOM 28335 C CA . GLU A 1 68 ? 14.955 -5.208 -13.427 1.00 0.00 68 GLU A CA 16
ATOM 28336 C C . GLU A 1 68 ? 14.983 -5.052 -14.943 1.00 0.00 68 GLU A C 16
ATOM 28337 O O . GLU A 1 68 ? 14.904 -6.034 -15.680 1.00 0.00 68 GLU A O 16
ATOM 28349 N N . SER A 1 69 ? 15.098 -3.810 -15.400 1.00 0.00 69 SER A N 16
ATOM 28350 C CA . SER A 1 69 ? 15.137 -3.523 -16.830 1.00 0.00 69 SER A CA 16
ATOM 28351 C C . SER A 1 69 ? 16.520 -3.040 -17.252 1.00 0.00 69 SER A C 16
ATOM 28352 O O . SER A 1 69 ? 16.923 -3.205 -18.404 1.00 0.00 69 SER A O 16
ATOM 28360 N N . LYS A 1 70 ? 17.240 -2.441 -16.314 1.00 0.00 70 LYS A N 16
ATOM 28361 C CA . LYS A 1 70 ? 18.580 -1.929 -16.584 1.00 0.00 70 LYS A CA 16
ATOM 28362 C C . LYS A 1 70 ? 19.609 -2.524 -15.624 1.00 0.00 70 LYS A C 16
ATOM 28363 O O . LYS A 1 70 ? 20.797 -2.209 -15.706 1.00 0.00 70 LYS A O 16
ATOM 28382 N N . LYS A 1 71 ? 19.154 -3.384 -14.716 1.00 0.00 71 LYS A N 16
ATOM 28383 C CA . LYS A 1 71 ? 20.046 -4.014 -13.748 1.00 0.00 71 LYS A CA 16
ATOM 28384 C C . LYS A 1 71 ? 20.707 -2.977 -12.863 1.00 0.00 71 LYS A C 16
ATOM 28385 O O . LYS A 1 71 ? 21.812 -2.509 -13.140 1.00 0.00 71 LYS A O 16
ATOM 28404 N N . ARG A 1 72 ? 20.019 -2.637 -11.784 1.00 0.00 72 ARG A N 16
ATOM 28405 C CA . ARG A 1 72 ? 20.524 -1.668 -10.832 1.00 0.00 72 ARG A CA 16
ATOM 28406 C C . ARG A 1 72 ? 21.838 -2.155 -10.231 1.00 0.00 72 ARG A C 16
ATOM 28407 O O . ARG A 1 72 ? 22.536 -2.983 -10.817 1.00 0.00 72 ARG A O 16
ATOM 28428 N N . LYS A 1 73 ? 22.165 -1.635 -9.064 1.00 0.00 73 LYS A N 16
ATOM 28429 C CA . LYS A 1 73 ? 23.392 -2.005 -8.370 1.00 0.00 73 LYS A CA 16
ATOM 28430 C C . LYS A 1 73 ? 23.196 -1.967 -6.857 1.00 0.00 73 LYS A C 16
ATOM 28431 O O . LYS A 1 73 ? 22.092 -1.717 -6.372 1.00 0.00 73 LYS A O 16
ATOM 28450 N N . ASP A 1 74 ? 24.272 -2.212 -6.119 1.00 0.00 74 ASP A N 16
ATOM 28451 C CA . ASP A 1 74 ? 24.221 -2.204 -4.663 1.00 0.00 74 ASP A CA 16
ATOM 28452 C C . ASP A 1 74 ? 25.532 -1.686 -4.083 1.00 0.00 74 ASP A C 16
ATOM 28453 O O . ASP A 1 74 ? 26.484 -1.421 -4.816 1.00 0.00 74 ASP A O 16
ATOM 28462 N N . ASN A 1 75 ? 25.575 -1.542 -2.764 1.00 0.00 75 ASN A N 16
ATOM 28463 C CA . ASN A 1 75 ? 26.771 -1.054 -2.092 1.00 0.00 75 ASN A CA 16
ATOM 28464 C C . ASN A 1 75 ? 27.941 -2.010 -2.290 1.00 0.00 75 ASN A C 16
ATOM 28465 O O . ASN A 1 75 ? 29.102 -1.598 -2.284 1.00 0.00 75 ASN A O 16
ATOM 28476 N N . GLU A 1 76 ? 27.628 -3.285 -2.468 1.00 0.00 76 GLU A N 16
ATOM 28477 C CA . GLU A 1 76 ? 28.650 -4.305 -2.670 1.00 0.00 76 GLU A CA 16
ATOM 28478 C C . GLU A 1 76 ? 28.383 -5.106 -3.938 1.00 0.00 76 GLU A C 16
ATOM 28479 O O . GLU A 1 76 ? 28.632 -6.310 -3.990 1.00 0.00 76 GLU A O 16
ATOM 28491 N N . GLY A 1 77 ? 27.874 -4.426 -4.959 1.00 0.00 77 GLY A N 16
ATOM 28492 C CA . GLY A 1 77 ? 27.580 -5.082 -6.221 1.00 0.00 77 GLY A CA 16
ATOM 28493 C C . GLY A 1 77 ? 26.729 -6.328 -6.049 1.00 0.00 77 GLY A C 16
ATOM 28494 O O . GLY A 1 77 ? 26.836 -7.273 -6.830 1.00 0.00 77 GLY A O 16
ATOM 28498 N N . ASN A 1 78 ? 25.887 -6.328 -5.022 1.00 0.00 78 ASN A N 16
ATOM 28499 C CA . ASN A 1 78 ? 25.018 -7.466 -4.749 1.00 0.00 78 ASN A CA 16
ATOM 28500 C C . ASN A 1 78 ? 23.629 -7.251 -5.343 1.00 0.00 78 ASN A C 16
ATOM 28501 O O . ASN A 1 78 ? 23.066 -6.160 -5.252 1.00 0.00 78 ASN A O 16
ATOM 28512 N N . GLU A 1 79 ? 23.083 -8.299 -5.950 1.00 0.00 79 GLU A N 16
ATOM 28513 C CA . GLU A 1 79 ? 21.759 -8.227 -6.559 1.00 0.00 79 GLU A CA 16
ATOM 28514 C C . GLU A 1 79 ? 20.853 -9.329 -6.018 1.00 0.00 79 GLU A C 16
ATOM 28515 O O . GLU A 1 79 ? 21.272 -10.479 -5.880 1.00 0.00 79 GLU A O 16
ATOM 28527 N N . VAL A 1 80 ? 19.611 -8.972 -5.711 1.00 0.00 80 VAL A N 16
ATOM 28528 C CA . VAL A 1 80 ? 18.648 -9.931 -5.186 1.00 0.00 80 VAL A CA 16
ATOM 28529 C C . VAL A 1 80 ? 17.242 -9.338 -5.153 1.00 0.00 80 VAL A C 16
ATOM 28530 O O . VAL A 1 80 ? 16.618 -9.244 -4.096 1.00 0.00 80 VAL A O 16
ATOM 28543 N N . VAL A 1 81 ? 16.747 -8.938 -6.321 1.00 0.00 81 VAL A N 16
ATOM 28544 C CA . VAL A 1 81 ? 15.414 -8.356 -6.428 1.00 0.00 81 VAL A CA 16
ATOM 28545 C C . VAL A 1 81 ? 14.582 -9.081 -7.484 1.00 0.00 81 VAL A C 16
ATOM 28546 O O . VAL A 1 81 ? 14.255 -8.514 -8.527 1.00 0.00 81 VAL A O 16
ATOM 28559 N N . PRO A 1 82 ? 14.227 -10.351 -7.225 1.00 0.00 82 PRO A N 16
ATOM 28560 C CA . PRO A 1 82 ? 13.428 -11.153 -8.159 1.00 0.00 82 PRO A CA 16
ATOM 28561 C C . PRO A 1 82 ? 11.984 -10.674 -8.245 1.00 0.00 82 PRO A C 16
ATOM 28562 O O . PRO A 1 82 ? 11.281 -10.603 -7.238 1.00 0.00 82 PRO A O 16
ATOM 28573 N N . LYS A 1 83 ? 11.546 -10.348 -9.457 1.00 0.00 83 LYS A N 16
ATOM 28574 C CA . LYS A 1 83 ? 10.183 -9.875 -9.678 1.00 0.00 83 LYS A CA 16
ATOM 28575 C C . LYS A 1 83 ? 9.901 -8.617 -8.859 1.00 0.00 83 LYS A C 16
ATOM 28576 O O . LYS A 1 83 ? 10.630 -8.303 -7.918 1.00 0.00 83 LYS A O 16
ATOM 28595 N N . PRO A 1 84 ? 8.833 -7.880 -9.209 1.00 0.00 84 PRO A N 16
ATOM 28596 C CA . PRO A 1 84 ? 8.455 -6.652 -8.502 1.00 0.00 84 PRO A CA 16
ATOM 28597 C C . PRO A 1 84 ? 7.926 -6.930 -7.099 1.00 0.00 84 PRO A C 16
ATOM 28598 O O . PRO A 1 84 ? 7.214 -7.911 -6.878 1.00 0.00 84 PRO A O 16
ATOM 28609 N N . GLN A 1 85 ? 8.277 -6.063 -6.156 1.00 0.00 85 GLN A N 16
ATOM 28610 C CA . GLN A 1 85 ? 7.835 -6.217 -4.776 1.00 0.00 85 GLN A CA 16
ATOM 28611 C C . GLN A 1 85 ? 6.413 -5.689 -4.604 1.00 0.00 85 GLN A C 16
ATOM 28612 O O . GLN A 1 85 ? 6.132 -4.530 -4.904 1.00 0.00 85 GLN A O 16
ATOM 28626 N N . ARG A 1 86 ? 5.521 -6.548 -4.123 1.00 0.00 86 ARG A N 16
ATOM 28627 C CA . ARG A 1 86 ? 4.129 -6.166 -3.919 1.00 0.00 86 ARG A CA 16
ATOM 28628 C C . ARG A 1 86 ? 3.750 -6.246 -2.443 1.00 0.00 86 ARG A C 16
ATOM 28629 O O . ARG A 1 86 ? 4.164 -7.163 -1.733 1.00 0.00 86 ARG A O 16
ATOM 28650 N N . HIS A 1 87 ? 2.956 -5.282 -1.990 1.00 0.00 87 HIS A N 16
ATOM 28651 C CA . HIS A 1 87 ? 2.515 -5.242 -0.602 1.00 0.00 87 HIS A CA 16
ATOM 28652 C C . HIS A 1 87 ? 1.079 -5.743 -0.480 1.00 0.00 87 HIS A C 16
ATOM 28653 O O . HIS A 1 87 ? 0.145 -5.107 -0.968 1.00 0.00 87 HIS A O 16
ATOM 28668 N N . MET A 1 88 ? 0.910 -6.889 0.170 1.00 0.00 88 MET A N 16
ATOM 28669 C CA . MET A 1 88 ? -0.413 -7.476 0.352 1.00 0.00 88 MET A CA 16
ATOM 28670 C C . MET A 1 88 ? -0.996 -7.099 1.709 1.00 0.00 88 MET A C 16
ATOM 28671 O O . MET A 1 88 ? -0.402 -7.373 2.750 1.00 0.00 88 MET A O 16
ATOM 28685 N N . PHE A 1 89 ? -2.166 -6.467 1.688 1.00 0.00 89 PHE A N 16
ATOM 28686 C CA . PHE A 1 89 ? -2.833 -6.051 2.917 1.00 0.00 89 PHE A CA 16
ATOM 28687 C C . PHE A 1 89 ? -4.119 -6.838 3.137 1.00 0.00 89 PHE A C 16
ATOM 28688 O O . PHE A 1 89 ? -4.705 -7.365 2.192 1.00 0.00 89 PHE A O 16
ATOM 28705 N N . SER A 1 90 ? -4.553 -6.910 4.390 1.00 0.00 90 SER A N 16
ATOM 28706 C CA . SER A 1 90 ? -5.774 -7.630 4.737 1.00 0.00 90 SER A CA 16
ATOM 28707 C C . SER A 1 90 ? -6.753 -6.710 5.460 1.00 0.00 90 SER A C 16
ATOM 28708 O O . SER A 1 90 ? -6.449 -6.184 6.531 1.00 0.00 90 SER A O 16
ATOM 28716 N N . PHE A 1 91 ? -7.924 -6.512 4.864 1.00 0.00 91 PHE A N 16
ATOM 28717 C CA . PHE A 1 91 ? -8.940 -5.649 5.447 1.00 0.00 91 PHE A CA 16
ATOM 28718 C C . PHE A 1 91 ? -9.996 -6.449 6.190 1.00 0.00 91 PHE A C 16
ATOM 28719 O O . PHE A 1 91 ? -10.431 -7.505 5.734 1.00 0.00 91 PHE A O 16
ATOM 28736 N N . ASN A 1 92 ? -10.418 -5.923 7.331 1.00 0.00 92 ASN A N 16
ATOM 28737 C CA . ASN A 1 92 ? -11.442 -6.568 8.137 1.00 0.00 92 ASN A CA 16
ATOM 28738 C C . ASN A 1 92 ? -12.802 -5.917 7.894 1.00 0.00 92 ASN A C 16
ATOM 28739 O O . ASN A 1 92 ? -13.761 -6.181 8.618 1.00 0.00 92 ASN A O 16
ATOM 28750 N N . ASN A 1 93 ? -12.882 -5.064 6.870 1.00 0.00 93 ASN A N 16
ATOM 28751 C CA . ASN A 1 93 ? -14.127 -4.385 6.547 1.00 0.00 93 ASN A CA 16
ATOM 28752 C C . ASN A 1 93 ? -14.168 -3.964 5.082 1.00 0.00 93 ASN A C 16
ATOM 28753 O O . ASN A 1 93 ? -13.234 -3.338 4.578 1.00 0.00 93 ASN A O 16
ATOM 28764 N N . ARG A 1 94 ? -15.260 -4.310 4.405 1.00 0.00 94 ARG A N 16
ATOM 28765 C CA . ARG A 1 94 ? -15.430 -3.963 2.998 1.00 0.00 94 ARG A CA 16
ATOM 28766 C C . ARG A 1 94 ? -15.560 -2.454 2.824 1.00 0.00 94 ARG A C 16
ATOM 28767 O O . ARG A 1 94 ? -15.206 -1.907 1.781 1.00 0.00 94 ARG A O 16
ATOM 28788 N N . THR A 1 95 ? -16.066 -1.785 3.854 1.00 0.00 95 THR A N 16
ATOM 28789 C CA . THR A 1 95 ? -16.233 -0.347 3.815 1.00 0.00 95 THR A CA 16
ATOM 28790 C C . THR A 1 95 ? -14.885 0.338 3.962 1.00 0.00 95 THR A C 16
ATOM 28791 O O . THR A 1 95 ? -14.557 1.269 3.226 1.00 0.00 95 THR A O 16
ATOM 28802 N N . VAL A 1 96 ? -14.109 -0.143 4.916 1.00 0.00 96 VAL A N 16
ATOM 28803 C CA . VAL A 1 96 ? -12.785 0.401 5.175 1.00 0.00 96 VAL A CA 16
ATOM 28804 C C . VAL A 1 96 ? -11.832 0.061 4.041 1.00 0.00 96 VAL A C 16
ATOM 28805 O O . VAL A 1 96 ? -10.935 0.837 3.714 1.00 0.00 96 VAL A O 16
ATOM 28818 N N . MET A 1 97 ? -12.039 -1.100 3.437 1.00 0.00 97 MET A N 16
ATOM 28819 C CA . MET A 1 97 ? -11.204 -1.538 2.329 1.00 0.00 97 MET A CA 16
ATOM 28820 C C . MET A 1 97 ? -11.619 -0.836 1.041 1.00 0.00 97 MET A C 16
ATOM 28821 O O . MET A 1 97 ? -10.789 -0.568 0.171 1.00 0.00 97 MET A O 16
ATOM 28835 N N . ASP A 1 98 ? -12.908 -0.534 0.929 1.00 0.00 98 ASP A N 16
ATOM 28836 C CA . ASP A 1 98 ? -13.434 0.143 -0.245 1.00 0.00 98 ASP A CA 16
ATOM 28837 C C . ASP A 1 98 ? -13.180 1.643 -0.166 1.00 0.00 98 ASP A C 16
ATOM 28838 O O . ASP A 1 98 ? -13.094 2.325 -1.189 1.00 0.00 98 ASP A O 16
ATOM 28847 N N . ASN A 1 99 ? -13.059 2.153 1.054 1.00 0.00 99 ASN A N 16
ATOM 28848 C CA . ASN A 1 99 ? -12.812 3.570 1.267 1.00 0.00 99 ASN A CA 16
ATOM 28849 C C . ASN A 1 99 ? -11.368 3.926 0.936 1.00 0.00 99 ASN A C 16
ATOM 28850 O O . ASN A 1 99 ? -11.067 5.048 0.531 1.00 0.00 99 ASN A O 16
ATOM 28861 N N . ILE A 1 100 ? -10.483 2.956 1.116 1.00 0.00 100 ILE A N 16
ATOM 28862 C CA . ILE A 1 100 ? -9.064 3.148 0.841 1.00 0.00 100 ILE A CA 16
ATOM 28863 C C . ILE A 1 100 ? -8.745 2.884 -0.628 1.00 0.00 100 ILE A C 16
ATOM 28864 O O . ILE A 1 100 ? -7.965 3.609 -1.247 1.00 0.00 100 ILE A O 16
ATOM 28880 N N . LYS A 1 101 ? -9.345 1.834 -1.178 1.00 0.00 101 LYS A N 16
ATOM 28881 C CA . LYS A 1 101 ? -9.118 1.466 -2.572 1.00 0.00 101 LYS A CA 16
ATOM 28882 C C . LYS A 1 101 ? -9.402 2.635 -3.512 1.00 0.00 101 LYS A C 16
ATOM 28883 O O . LYS A 1 101 ? -8.735 2.800 -4.532 1.00 0.00 101 LYS A O 16
ATOM 28902 N N . MET A 1 102 ? -10.402 3.441 -3.167 1.00 0.00 102 MET A N 16
ATOM 28903 C CA . MET A 1 102 ? -10.777 4.586 -3.989 1.00 0.00 102 MET A CA 16
ATOM 28904 C C . MET A 1 102 ? -9.832 5.758 -3.777 1.00 0.00 102 MET A C 16
ATOM 28905 O O . MET A 1 102 ? -9.353 6.366 -4.734 1.00 0.00 102 MET A O 16
ATOM 28919 N N . THR A 1 103 ? -9.569 6.069 -2.522 1.00 0.00 103 THR A N 16
ATOM 28920 C CA . THR A 1 103 ? -8.680 7.171 -2.180 1.00 0.00 103 THR A CA 16
ATOM 28921 C C . THR A 1 103 ? -7.276 6.912 -2.711 1.00 0.00 103 THR A C 16
ATOM 28922 O O . THR A 1 103 ? -6.617 7.816 -3.221 1.00 0.00 103 THR A O 16
ATOM 28933 N N . LEU A 1 104 ? -6.829 5.668 -2.596 1.00 0.00 104 LEU A N 16
ATOM 28934 C CA . LEU A 1 104 ? -5.506 5.287 -3.073 1.00 0.00 104 LEU A CA 16
ATOM 28935 C C . LEU A 1 104 ? -5.428 5.420 -4.587 1.00 0.00 104 LEU A C 16
ATOM 28936 O O . LEU A 1 104 ? -4.377 5.751 -5.136 1.00 0.00 104 LEU A O 16
ATOM 28952 N N . GLN A 1 105 ? -6.546 5.164 -5.261 1.00 0.00 105 GLN A N 16
ATOM 28953 C CA . GLN A 1 105 ? -6.597 5.260 -6.714 1.00 0.00 105 GLN A CA 16
ATOM 28954 C C . GLN A 1 105 ? -6.416 6.699 -7.168 1.00 0.00 105 GLN A C 16
ATOM 28955 O O . GLN A 1 105 ? -5.839 6.960 -8.224 1.00 0.00 105 GLN A O 16
ATOM 28969 N N . GLN A 1 106 ? -6.904 7.629 -6.361 1.00 0.00 106 GLN A N 16
ATOM 28970 C CA . GLN A 1 106 ? -6.786 9.043 -6.679 1.00 0.00 106 GLN A CA 16
ATOM 28971 C C . GLN A 1 106 ? -5.327 9.470 -6.663 1.00 0.00 106 GLN A C 16
ATOM 28972 O O . GLN A 1 106 ? -4.880 10.219 -7.532 1.00 0.00 106 GLN A O 16
ATOM 28986 N N . ILE A 1 107 ? -4.581 8.973 -5.682 1.00 0.00 107 ILE A N 16
ATOM 28987 C CA . ILE A 1 107 ? -3.166 9.290 -5.574 1.00 0.00 107 ILE A CA 16
ATOM 28988 C C . ILE A 1 107 ? -2.440 8.872 -6.849 1.00 0.00 107 ILE A C 16
ATOM 28989 O O . ILE A 1 107 ? -1.616 9.614 -7.383 1.00 0.00 107 ILE A O 16
ATOM 29005 N N . ILE A 1 108 ? -2.778 7.685 -7.341 1.00 0.00 108 ILE A N 16
ATOM 29006 C CA . ILE A 1 108 ? -2.189 7.161 -8.571 1.00 0.00 108 ILE A CA 16
ATOM 29007 C C . ILE A 1 108 ? -2.326 8.173 -9.688 1.00 0.00 108 ILE A C 16
ATOM 29008 O O . ILE A 1 108 ? -1.358 8.532 -10.358 1.00 0.00 108 ILE A O 16
ATOM 29024 N N . SER A 1 109 ? -3.551 8.616 -9.871 1.00 0.00 109 SER A N 16
ATOM 29025 C CA . SER A 1 109 ? -3.880 9.593 -10.904 1.00 0.00 109 SER A CA 16
ATOM 29026 C C . SER A 1 109 ? -3.001 10.829 -10.789 1.00 0.00 109 SER A C 16
ATOM 29027 O O . SER A 1 109 ? -2.615 11.430 -11.791 1.00 0.00 109 SER A O 16
ATOM 29035 N N . ARG A 1 110 ? -2.690 11.196 -9.557 1.00 0.00 110 ARG A N 16
ATOM 29036 C CA . ARG A 1 110 ? -1.855 12.360 -9.294 1.00 0.00 110 ARG A CA 16
ATOM 29037 C C . ARG A 1 110 ? -0.433 12.131 -9.784 1.00 0.00 110 ARG A C 16
ATOM 29038 O O . ARG A 1 110 ? 0.246 13.065 -10.210 1.00 0.00 110 ARG A O 16
ATOM 29059 N N . TYR A 1 111 ? 0.008 10.884 -9.726 1.00 0.00 111 TYR A N 16
ATOM 29060 C CA . TYR A 1 111 ? 1.349 10.529 -10.171 1.00 0.00 111 TYR A CA 16
ATOM 29061 C C . TYR A 1 111 ? 1.447 10.597 -11.689 1.00 0.00 111 TYR A C 16
ATOM 29062 O O . TYR A 1 111 ? 2.514 10.862 -12.245 1.00 0.00 111 TYR A O 16
ATOM 29080 N N . LYS A 1 112 ? 0.324 10.359 -12.351 1.00 0.00 112 LYS A N 16
ATOM 29081 C CA . LYS A 1 112 ? 0.268 10.398 -13.805 1.00 0.00 112 LYS A CA 16
ATOM 29082 C C . LYS A 1 112 ? 0.422 11.826 -14.315 1.00 0.00 112 LYS A C 16
ATOM 29083 O O . LYS A 1 112 ? 1.004 12.060 -15.374 1.00 0.00 112 LYS A O 16
ATOM 29102 N N . ASP A 1 113 ? -0.107 12.779 -13.552 1.00 0.00 113 ASP A N 16
ATOM 29103 C CA . ASP A 1 113 ? -0.030 14.187 -13.925 1.00 0.00 113 ASP A CA 16
ATOM 29104 C C . ASP A 1 113 ? 1.422 14.636 -14.061 1.00 0.00 113 ASP A C 16
ATOM 29105 O O . ASP A 1 113 ? 1.758 15.427 -14.941 1.00 0.00 113 ASP A O 16
ATOM 29114 N N . ALA A 1 114 ? 2.277 14.125 -13.181 1.00 0.00 114 ALA A N 16
ATOM 29115 C CA . ALA A 1 114 ? 3.693 14.472 -13.201 1.00 0.00 114 ALA A CA 16
ATOM 29116 C C . ALA A 1 114 ? 4.337 14.070 -14.524 1.00 0.00 114 ALA A C 16
ATOM 29117 O O . ALA A 1 114 ? 5.262 14.728 -15.000 1.00 0.00 114 ALA A O 16
ATOM 29124 N N . ASP A 1 115 ? 3.842 12.986 -15.112 1.00 0.00 115 ASP A N 16
ATOM 29125 C CA . ASP A 1 115 ? 4.369 12.497 -16.380 1.00 0.00 115 ASP A CA 16
ATOM 29126 C C . ASP A 1 115 ? 3.834 13.321 -17.546 1.00 0.00 115 ASP A C 16
ATOM 29127 O O . ASP A 1 115 ? 4.499 14.304 -17.930 1.00 0.00 115 ASP A O 16
ATOM 29137 N N . PRO A 1 1 ? -13.845 8.830 7.584 1.00 0.00 1 PRO A N 17
ATOM 29138 C CA . PRO A 1 1 ? -12.710 7.900 7.423 1.00 0.00 1 PRO A CA 17
ATOM 29139 C C . PRO A 1 1 ? -12.430 7.595 5.953 1.00 0.00 1 PRO A C 17
ATOM 29140 O O . PRO A 1 1 ? -12.952 6.628 5.398 1.00 0.00 1 PRO A O 17
ATOM 29153 N N . SER A 1 2 ? -11.603 8.427 5.329 1.00 0.00 2 SER A N 17
ATOM 29154 C CA . SER A 1 2 ? -11.253 8.247 3.924 1.00 0.00 2 SER A CA 17
ATOM 29155 C C . SER A 1 2 ? -9.759 7.982 3.765 1.00 0.00 2 SER A C 17
ATOM 29156 O O . SER A 1 2 ? -9.342 6.851 3.520 1.00 0.00 2 SER A O 17
ATOM 29164 N N . HIS A 1 3 ? -8.959 9.034 3.905 1.00 0.00 3 HIS A N 17
ATOM 29165 C CA . HIS A 1 3 ? -7.510 8.916 3.776 1.00 0.00 3 HIS A CA 17
ATOM 29166 C C . HIS A 1 3 ? -6.939 7.976 4.831 1.00 0.00 3 HIS A C 17
ATOM 29167 O O . HIS A 1 3 ? -5.869 7.395 4.646 1.00 0.00 3 HIS A O 17
ATOM 29182 N N . SER A 1 4 ? -7.657 7.831 5.937 1.00 0.00 4 SER A N 17
ATOM 29183 C CA . SER A 1 4 ? -7.221 6.963 7.024 1.00 0.00 4 SER A CA 17
ATOM 29184 C C . SER A 1 4 ? -8.266 5.892 7.321 1.00 0.00 4 SER A C 17
ATOM 29185 O O . SER A 1 4 ? -9.449 6.189 7.486 1.00 0.00 4 SER A O 17
ATOM 29193 N N . GLY A 1 5 ? -7.815 4.646 7.390 1.00 0.00 5 GLY A N 17
ATOM 29194 C CA . GLY A 1 5 ? -8.709 3.540 7.670 1.00 0.00 5 GLY A CA 17
ATOM 29195 C C . GLY A 1 5 ? -7.962 2.323 8.173 1.00 0.00 5 GLY A C 17
ATOM 29196 O O . GLY A 1 5 ? -6.807 2.104 7.806 1.00 0.00 5 GLY A O 17
ATOM 29200 N N . ALA A 1 6 ? -8.610 1.529 9.017 1.00 0.00 6 ALA A N 17
ATOM 29201 C CA . ALA A 1 6 ? -7.979 0.338 9.564 1.00 0.00 6 ALA A CA 17
ATOM 29202 C C . ALA A 1 6 ? -7.661 -0.672 8.471 1.00 0.00 6 ALA A C 17
ATOM 29203 O O . ALA A 1 6 ? -8.463 -0.902 7.567 1.00 0.00 6 ALA A O 17
ATOM 29210 N N . ALA A 1 7 ? -6.483 -1.273 8.567 1.00 0.00 7 ALA A N 17
ATOM 29211 C CA . ALA A 1 7 ? -6.048 -2.265 7.592 1.00 0.00 7 ALA A CA 17
ATOM 29212 C C . ALA A 1 7 ? -4.990 -3.202 8.171 1.00 0.00 7 ALA A C 17
ATOM 29213 O O . ALA A 1 7 ? -4.197 -2.806 9.024 1.00 0.00 7 ALA A O 17
ATOM 29220 N N . ILE A 1 8 ? -4.984 -4.450 7.699 1.00 0.00 8 ILE A N 17
ATOM 29221 C CA . ILE A 1 8 ? -4.023 -5.444 8.166 1.00 0.00 8 ILE A CA 17
ATOM 29222 C C . ILE A 1 8 ? -2.829 -5.543 7.230 1.00 0.00 8 ILE A C 17
ATOM 29223 O O . ILE A 1 8 ? -2.969 -5.458 6.009 1.00 0.00 8 ILE A O 17
ATOM 29239 N N . PHE A 1 9 ? -1.661 -5.752 7.813 1.00 0.00 9 PHE A N 17
ATOM 29240 C CA . PHE A 1 9 ? -0.439 -5.901 7.043 1.00 0.00 9 PHE A CA 17
ATOM 29241 C C . PHE A 1 9 ? 0.470 -6.935 7.696 1.00 0.00 9 PHE A C 17
ATOM 29242 O O . PHE A 1 9 ? 1.073 -6.677 8.736 1.00 0.00 9 PHE A O 17
ATOM 29259 N N . GLU A 1 10 ? 0.551 -8.110 7.078 1.00 0.00 10 GLU A N 17
ATOM 29260 C CA . GLU A 1 10 ? 1.374 -9.203 7.584 1.00 0.00 10 GLU A CA 17
ATOM 29261 C C . GLU A 1 10 ? 0.697 -9.912 8.758 1.00 0.00 10 GLU A C 17
ATOM 29262 O O . GLU A 1 10 ? 1.315 -10.137 9.800 1.00 0.00 10 GLU A O 17
ATOM 29274 N N . LYS A 1 11 ? -0.570 -10.288 8.572 1.00 0.00 11 LYS A N 17
ATOM 29275 C CA . LYS A 1 11 ? -1.324 -10.996 9.592 1.00 0.00 11 LYS A CA 17
ATOM 29276 C C . LYS A 1 11 ? -1.492 -10.183 10.874 1.00 0.00 11 LYS A C 17
ATOM 29277 O O . LYS A 1 11 ? -1.915 -10.718 11.899 1.00 0.00 11 LYS A O 17
ATOM 29296 N N . VAL A 1 12 ? -1.195 -8.890 10.812 1.00 0.00 12 VAL A N 17
ATOM 29297 C CA . VAL A 1 12 ? -1.352 -8.022 11.957 1.00 0.00 12 VAL A CA 17
ATOM 29298 C C . VAL A 1 12 ? -2.248 -6.856 11.572 1.00 0.00 12 VAL A C 17
ATOM 29299 O O . VAL A 1 12 ? -2.152 -6.340 10.461 1.00 0.00 12 VAL A O 17
ATOM 29312 N N . SER A 1 13 ? -3.143 -6.467 12.468 1.00 0.00 13 SER A N 17
ATOM 29313 C CA . SER A 1 13 ? -4.069 -5.382 12.177 1.00 0.00 13 SER A CA 17
ATOM 29314 C C . SER A 1 13 ? -3.626 -4.074 12.810 1.00 0.00 13 SER A C 17
ATOM 29315 O O . SER A 1 13 ? -3.037 -4.050 13.891 1.00 0.00 13 SER A O 17
ATOM 29323 N N . GLY A 1 14 ? -3.927 -2.990 12.113 1.00 0.00 14 GLY A N 17
ATOM 29324 C CA . GLY A 1 14 ? -3.580 -1.668 12.581 1.00 0.00 14 GLY A CA 17
ATOM 29325 C C . GLY A 1 14 ? -4.294 -0.602 11.779 1.00 0.00 14 GLY A C 17
ATOM 29326 O O . GLY A 1 14 ? -5.054 -0.920 10.865 1.00 0.00 14 GLY A O 17
ATOM 29330 N N . ILE A 1 15 ? -4.060 0.660 12.108 1.00 0.00 15 ILE A N 17
ATOM 29331 C CA . ILE A 1 15 ? -4.704 1.746 11.390 1.00 0.00 15 ILE A CA 17
ATOM 29332 C C . ILE A 1 15 ? -3.809 2.275 10.276 1.00 0.00 15 ILE A C 17
ATOM 29333 O O . ILE A 1 15 ? -2.633 2.568 10.485 1.00 0.00 15 ILE A O 17
ATOM 29349 N N . ILE A 1 16 ? -4.389 2.375 9.088 1.00 0.00 16 ILE A N 17
ATOM 29350 C CA . ILE A 1 16 ? -3.677 2.844 7.916 1.00 0.00 16 ILE A CA 17
ATOM 29351 C C . ILE A 1 16 ? -4.023 4.301 7.613 1.00 0.00 16 ILE A C 17
ATOM 29352 O O . ILE A 1 16 ? -5.190 4.648 7.427 1.00 0.00 16 ILE A O 17
ATOM 29368 N N . ALA A 1 17 ? -2.999 5.143 7.559 1.00 0.00 17 ALA A N 17
ATOM 29369 C CA . ALA A 1 17 ? -3.187 6.558 7.272 1.00 0.00 17 ALA A CA 17
ATOM 29370 C C . ALA A 1 17 ? -2.401 6.965 6.032 1.00 0.00 17 ALA A C 17
ATOM 29371 O O . ALA A 1 17 ? -1.294 6.482 5.801 1.00 0.00 17 ALA A O 17
ATOM 29378 N N . ILE A 1 18 ? -2.981 7.854 5.236 1.00 0.00 18 ILE A N 17
ATOM 29379 C CA . ILE A 1 18 ? -2.334 8.322 4.021 1.00 0.00 18 ILE A CA 17
ATOM 29380 C C . ILE A 1 18 ? -1.700 9.691 4.243 1.00 0.00 18 ILE A C 17
ATOM 29381 O O . ILE A 1 18 ? -2.398 10.692 4.409 1.00 0.00 18 ILE A O 17
ATOM 29397 N N . ASN A 1 19 ? -0.371 9.729 4.242 1.00 0.00 19 ASN A N 17
ATOM 29398 C CA . ASN A 1 19 ? 0.354 10.976 4.441 1.00 0.00 19 ASN A CA 17
ATOM 29399 C C . ASN A 1 19 ? 0.683 11.628 3.105 1.00 0.00 19 ASN A C 17
ATOM 29400 O O . ASN A 1 19 ? 1.528 11.139 2.355 1.00 0.00 19 ASN A O 17
ATOM 29411 N N . GLU A 1 20 ? 0.016 12.736 2.817 1.00 0.00 20 GLU A N 17
ATOM 29412 C CA . GLU A 1 20 ? 0.240 13.462 1.575 1.00 0.00 20 GLU A CA 17
ATOM 29413 C C . GLU A 1 20 ? 0.998 14.761 1.834 1.00 0.00 20 GLU A C 17
ATOM 29414 O O . GLU A 1 20 ? 1.402 15.452 0.898 1.00 0.00 20 GLU A O 17
ATOM 29426 N N . ASP A 1 21 ? 1.191 15.090 3.110 1.00 0.00 21 ASP A N 17
ATOM 29427 C CA . ASP A 1 21 ? 1.901 16.304 3.487 1.00 0.00 21 ASP A CA 17
ATOM 29428 C C . ASP A 1 21 ? 3.313 16.316 2.914 1.00 0.00 21 ASP A C 17
ATOM 29429 O O . ASP A 1 21 ? 3.929 17.372 2.781 1.00 0.00 21 ASP A O 17
ATOM 29438 N N . VAL A 1 22 ? 3.820 15.137 2.569 1.00 0.00 22 VAL A N 17
ATOM 29439 C CA . VAL A 1 22 ? 5.150 15.024 2.008 1.00 0.00 22 VAL A CA 17
ATOM 29440 C C . VAL A 1 22 ? 5.087 14.937 0.486 1.00 0.00 22 VAL A C 17
ATOM 29441 O O . VAL A 1 22 ? 4.079 15.294 -0.123 1.00 0.00 22 VAL A O 17
ATOM 29454 N N . SER A 1 23 ? 6.164 14.463 -0.121 1.00 0.00 23 SER A N 17
ATOM 29455 C CA . SER A 1 23 ? 6.223 14.333 -1.570 1.00 0.00 23 SER A CA 17
ATOM 29456 C C . SER A 1 23 ? 7.423 13.488 -1.996 1.00 0.00 23 SER A C 17
ATOM 29457 O O . SER A 1 23 ? 8.571 13.890 -1.807 1.00 0.00 23 SER A O 17
ATOM 29465 N N . PRO A 1 24 ? 7.177 12.298 -2.579 1.00 0.00 24 PRO A N 17
ATOM 29466 C CA . PRO A 1 24 ? 5.827 11.776 -2.826 1.00 0.00 24 PRO A CA 17
ATOM 29467 C C . PRO A 1 24 ? 5.124 11.362 -1.536 1.00 0.00 24 PRO A C 17
ATOM 29468 O O . PRO A 1 24 ? 5.772 11.004 -0.552 1.00 0.00 24 PRO A O 17
ATOM 29479 N N . ALA A 1 25 ? 3.795 11.404 -1.549 1.00 0.00 25 ALA A N 17
ATOM 29480 C CA . ALA A 1 25 ? 3.003 11.025 -0.381 1.00 0.00 25 ALA A CA 17
ATOM 29481 C C . ALA A 1 25 ? 3.383 9.624 0.096 1.00 0.00 25 ALA A C 17
ATOM 29482 O O . ALA A 1 25 ? 4.148 8.923 -0.567 1.00 0.00 25 ALA A O 17
ATOM 29489 N N . GLU A 1 26 ? 2.855 9.222 1.246 1.00 0.00 26 GLU A N 17
ATOM 29490 C CA . GLU A 1 26 ? 3.156 7.904 1.799 1.00 0.00 26 GLU A CA 17
ATOM 29491 C C . GLU A 1 26 ? 1.946 7.305 2.510 1.00 0.00 26 GLU A C 17
ATOM 29492 O O . GLU A 1 26 ? 1.011 8.015 2.883 1.00 0.00 26 GLU A O 17
ATOM 29504 N N . LEU A 1 27 ? 1.979 5.988 2.699 1.00 0.00 27 LEU A N 17
ATOM 29505 C CA . LEU A 1 27 ? 0.898 5.272 3.371 1.00 0.00 27 LEU A CA 17
ATOM 29506 C C . LEU A 1 27 ? 1.402 4.669 4.680 1.00 0.00 27 LEU A C 17
ATOM 29507 O O . LEU A 1 27 ? 2.166 3.703 4.674 1.00 0.00 27 LEU A O 17
ATOM 29523 N N . THR A 1 28 ? 0.992 5.258 5.799 1.00 0.00 28 THR A N 17
ATOM 29524 C CA . THR A 1 28 ? 1.412 4.813 7.103 1.00 0.00 28 THR A CA 17
ATOM 29525 C C . THR A 1 28 ? 0.491 3.732 7.665 1.00 0.00 28 THR A C 17
ATOM 29526 O O . THR A 1 28 ? -0.717 3.741 7.426 1.00 0.00 28 THR A O 17
ATOM 29537 N N . TRP A 1 29 ? 1.078 2.814 8.424 1.00 0.00 29 TRP A N 17
ATOM 29538 C CA . TRP A 1 29 ? 0.335 1.730 9.043 1.00 0.00 29 TRP A CA 17
ATOM 29539 C C . TRP A 1 29 ? 0.743 1.565 10.500 1.00 0.00 29 TRP A C 17
ATOM 29540 O O . TRP A 1 29 ? 1.849 1.115 10.795 1.00 0.00 29 TRP A O 17
ATOM 29561 N N . ARG A 1 30 ? -0.155 1.912 11.409 1.00 0.00 30 ARG A N 17
ATOM 29562 C CA . ARG A 1 30 ? 0.126 1.776 12.833 1.00 0.00 30 ARG A CA 17
ATOM 29563 C C . ARG A 1 30 ? -0.576 0.542 13.386 1.00 0.00 30 ARG A C 17
ATOM 29564 O O . ARG A 1 30 ? -1.774 0.365 13.183 1.00 0.00 30 ARG A O 17
ATOM 29585 N N . SER A 1 31 ? 0.170 -0.316 14.078 1.00 0.00 31 SER A N 17
ATOM 29586 C CA . SER A 1 31 ? -0.401 -1.530 14.638 1.00 0.00 31 SER A CA 17
ATOM 29587 C C . SER A 1 31 ? -1.496 -1.201 15.639 1.00 0.00 31 SER A C 17
ATOM 29588 O O . SER A 1 31 ? -1.574 -0.084 16.150 1.00 0.00 31 SER A O 17
ATOM 29596 N N . THR A 1 32 ? -2.334 -2.188 15.922 1.00 0.00 32 THR A N 17
ATOM 29597 C CA . THR A 1 32 ? -3.417 -2.027 16.864 1.00 0.00 32 THR A CA 17
ATOM 29598 C C . THR A 1 32 ? -2.864 -1.695 18.241 1.00 0.00 32 THR A C 17
ATOM 29599 O O . THR A 1 32 ? -3.487 -0.978 19.027 1.00 0.00 32 THR A O 17
ATOM 29610 N N . ASP A 1 33 ? -1.689 -2.232 18.517 1.00 0.00 33 ASP A N 17
ATOM 29611 C CA . ASP A 1 33 ? -1.025 -2.019 19.794 1.00 0.00 33 ASP A CA 17
ATOM 29612 C C . ASP A 1 33 ? -0.509 -0.591 19.910 1.00 0.00 33 ASP A C 17
ATOM 29613 O O . ASP A 1 33 ? -0.460 -0.022 21.000 1.00 0.00 33 ASP A O 17
ATOM 29622 N N . GLY A 1 34 ? -0.120 -0.026 18.779 1.00 0.00 34 GLY A N 17
ATOM 29623 C CA . GLY A 1 34 ? 0.397 1.327 18.761 1.00 0.00 34 GLY A CA 17
ATOM 29624 C C . GLY A 1 34 ? 1.869 1.377 19.105 1.00 0.00 34 GLY A C 17
ATOM 29625 O O . GLY A 1 34 ? 2.374 2.399 19.566 1.00 0.00 34 GLY A O 17
ATOM 29629 N N . ASP A 1 35 ? 2.555 0.263 18.880 1.00 0.00 35 ASP A N 17
ATOM 29630 C CA . ASP A 1 35 ? 3.980 0.171 19.167 1.00 0.00 35 ASP A CA 17
ATOM 29631 C C . ASP A 1 35 ? 4.794 -0.004 17.888 1.00 0.00 35 ASP A C 17
ATOM 29632 O O . ASP A 1 35 ? 5.994 0.260 17.865 1.00 0.00 35 ASP A O 17
ATOM 29641 N N . LYS A 1 36 ? 4.132 -0.446 16.822 1.00 0.00 36 LYS A N 17
ATOM 29642 C CA . LYS A 1 36 ? 4.797 -0.652 15.542 1.00 0.00 36 LYS A CA 17
ATOM 29643 C C . LYS A 1 36 ? 4.098 0.135 14.439 1.00 0.00 36 LYS A C 17
ATOM 29644 O O . LYS A 1 36 ? 2.887 0.024 14.256 1.00 0.00 36 LYS A O 17
ATOM 29663 N N . VAL A 1 37 ? 4.872 0.929 13.709 1.00 0.00 37 VAL A N 17
ATOM 29664 C CA . VAL A 1 37 ? 4.325 1.735 12.626 1.00 0.00 37 VAL A CA 17
ATOM 29665 C C . VAL A 1 37 ? 5.100 1.516 11.331 1.00 0.00 37 VAL A C 17
ATOM 29666 O O . VAL A 1 37 ? 6.318 1.682 11.289 1.00 0.00 37 VAL A O 17
ATOM 29679 N N . HIS A 1 38 ? 4.382 1.144 10.278 1.00 0.00 38 HIS A N 17
ATOM 29680 C CA . HIS A 1 38 ? 5.001 0.905 8.978 1.00 0.00 38 HIS A CA 17
ATOM 29681 C C . HIS A 1 38 ? 4.632 2.001 7.992 1.00 0.00 38 HIS A C 17
ATOM 29682 O O . HIS A 1 38 ? 3.509 2.495 7.979 1.00 0.00 38 HIS A O 17
ATOM 29697 N N . THR A 1 39 ? 5.594 2.368 7.170 1.00 0.00 39 THR A N 17
ATOM 29698 C CA . THR A 1 39 ? 5.391 3.406 6.167 1.00 0.00 39 THR A CA 17
ATOM 29699 C C . THR A 1 39 ? 5.610 2.852 4.763 1.00 0.00 39 THR A C 17
ATOM 29700 O O . THR A 1 39 ? 6.578 2.135 4.513 1.00 0.00 39 THR A O 17
ATOM 29711 N N . VAL A 1 40 ? 4.703 3.187 3.850 1.00 0.00 40 VAL A N 17
ATOM 29712 C CA . VAL A 1 40 ? 4.799 2.718 2.473 1.00 0.00 40 VAL A CA 17
ATOM 29713 C C . VAL A 1 40 ? 4.848 3.886 1.494 1.00 0.00 40 VAL A C 17
ATOM 29714 O O . VAL A 1 40 ? 4.171 4.896 1.682 1.00 0.00 40 VAL A O 17
ATOM 29727 N N . VAL A 1 41 ? 5.649 3.736 0.444 1.00 0.00 41 VAL A N 17
ATOM 29728 C CA . VAL A 1 41 ? 5.777 4.774 -0.568 1.00 0.00 41 VAL A CA 17
ATOM 29729 C C . VAL A 1 41 ? 4.823 4.511 -1.728 1.00 0.00 41 VAL A C 17
ATOM 29730 O O . VAL A 1 41 ? 4.920 3.490 -2.408 1.00 0.00 41 VAL A O 17
ATOM 29743 N N . LEU A 1 42 ? 3.895 5.435 -1.941 1.00 0.00 42 LEU A N 17
ATOM 29744 C CA . LEU A 1 42 ? 2.912 5.305 -3.009 1.00 0.00 42 LEU A CA 17
ATOM 29745 C C . LEU A 1 42 ? 3.516 5.631 -4.375 1.00 0.00 42 LEU A C 17
ATOM 29746 O O . LEU A 1 42 ? 2.901 5.371 -5.409 1.00 0.00 42 LEU A O 17
ATOM 29762 N N . SER A 1 43 ? 4.719 6.198 -4.378 1.00 0.00 43 SER A N 17
ATOM 29763 C CA . SER A 1 43 ? 5.393 6.550 -5.620 1.00 0.00 43 SER A CA 17
ATOM 29764 C C . SER A 1 43 ? 5.985 5.313 -6.280 1.00 0.00 43 SER A C 17
ATOM 29765 O O . SER A 1 43 ? 6.187 5.281 -7.494 1.00 0.00 43 SER A O 17
ATOM 29773 N N . THR A 1 44 ? 6.262 4.293 -5.475 1.00 0.00 44 THR A N 17
ATOM 29774 C CA . THR A 1 44 ? 6.830 3.057 -5.988 1.00 0.00 44 THR A CA 17
ATOM 29775 C C . THR A 1 44 ? 5.742 2.013 -6.235 1.00 0.00 44 THR A C 17
ATOM 29776 O O . THR A 1 44 ? 6.010 0.812 -6.233 1.00 0.00 44 THR A O 17
ATOM 29787 N N . ILE A 1 45 ? 4.514 2.479 -6.445 1.00 0.00 45 ILE A N 17
ATOM 29788 C CA . ILE A 1 45 ? 3.390 1.585 -6.691 1.00 0.00 45 ILE A CA 17
ATOM 29789 C C . ILE A 1 45 ? 3.005 1.577 -8.164 1.00 0.00 45 ILE A C 17
ATOM 29790 O O . ILE A 1 45 ? 2.319 2.480 -8.644 1.00 0.00 45 ILE A O 17
ATOM 29806 N N . ASP A 1 46 ? 3.450 0.548 -8.876 1.00 0.00 46 ASP A N 17
ATOM 29807 C CA . ASP A 1 46 ? 3.152 0.412 -10.296 1.00 0.00 46 ASP A CA 17
ATOM 29808 C C . ASP A 1 46 ? 1.649 0.348 -10.529 1.00 0.00 46 ASP A C 17
ATOM 29809 O O . ASP A 1 46 ? 1.159 0.730 -11.592 1.00 0.00 46 ASP A O 17
ATOM 29818 N N . LYS A 1 47 ? 0.919 -0.146 -9.533 1.00 0.00 47 LYS A N 17
ATOM 29819 C CA . LYS A 1 47 ? -0.529 -0.268 -9.640 1.00 0.00 47 LYS A CA 17
ATOM 29820 C C . LYS A 1 47 ? -1.130 -0.778 -8.330 1.00 0.00 47 LYS A C 17
ATOM 29821 O O . LYS A 1 47 ? -0.415 -1.284 -7.464 1.00 0.00 47 LYS A O 17
ATOM 29840 N N . LEU A 1 48 ? -2.445 -0.642 -8.197 1.00 0.00 48 LEU A N 17
ATOM 29841 C CA . LEU A 1 48 ? -3.144 -1.090 -6.998 1.00 0.00 48 LEU A CA 17
ATOM 29842 C C . LEU A 1 48 ? -4.318 -1.996 -7.363 1.00 0.00 48 LEU A C 17
ATOM 29843 O O . LEU A 1 48 ? -5.129 -1.660 -8.226 1.00 0.00 48 LEU A O 17
ATOM 29859 N N . GLN A 1 49 ? -4.401 -3.148 -6.702 1.00 0.00 49 GLN A N 17
ATOM 29860 C CA . GLN A 1 49 ? -5.475 -4.101 -6.960 1.00 0.00 49 GLN A CA 17
ATOM 29861 C C . GLN A 1 49 ? -6.308 -4.340 -5.704 1.00 0.00 49 GLN A C 17
ATOM 29862 O O . GLN A 1 49 ? -5.870 -4.047 -4.592 1.00 0.00 49 GLN A O 17
ATOM 29876 N N . ALA A 1 50 ? -7.509 -4.876 -5.893 1.00 0.00 50 ALA A N 17
ATOM 29877 C CA . ALA A 1 50 ? -8.404 -5.157 -4.777 1.00 0.00 50 ALA A CA 17
ATOM 29878 C C . ALA A 1 50 ? -9.154 -6.468 -4.992 1.00 0.00 50 ALA A C 17
ATOM 29879 O O . ALA A 1 50 ? -9.344 -6.907 -6.126 1.00 0.00 50 ALA A O 17
ATOM 29886 N N . THR A 1 51 ? -9.575 -7.090 -3.895 1.00 0.00 51 THR A N 17
ATOM 29887 C CA . THR A 1 51 ? -10.304 -8.352 -3.965 1.00 0.00 51 THR A CA 17
ATOM 29888 C C . THR A 1 51 ? -11.708 -8.141 -4.527 1.00 0.00 51 THR A C 17
ATOM 29889 O O . THR A 1 51 ? -12.317 -7.091 -4.321 1.00 0.00 51 THR A O 17
ATOM 29900 N N . PRO A 1 52 ? -12.242 -9.143 -5.248 1.00 0.00 52 PRO A N 17
ATOM 29901 C CA . PRO A 1 52 ? -13.582 -9.062 -5.840 1.00 0.00 52 PRO A CA 17
ATOM 29902 C C . PRO A 1 52 ? -14.685 -9.133 -4.790 1.00 0.00 52 PRO A C 17
ATOM 29903 O O . PRO A 1 52 ? -14.457 -9.573 -3.663 1.00 0.00 52 PRO A O 17
ATOM 29914 N N . ALA A 1 53 ? -15.883 -8.697 -5.167 1.00 0.00 53 ALA A N 17
ATOM 29915 C CA . ALA A 1 53 ? -17.024 -8.711 -4.259 1.00 0.00 53 ALA A CA 17
ATOM 29916 C C . ALA A 1 53 ? -17.495 -10.136 -3.971 1.00 0.00 53 ALA A C 17
ATOM 29917 O O . ALA A 1 53 ? -18.302 -10.360 -3.068 1.00 0.00 53 ALA A O 17
ATOM 29924 N N . SER A 1 54 ? -16.990 -11.099 -4.740 1.00 0.00 54 SER A N 17
ATOM 29925 C CA . SER A 1 54 ? -17.366 -12.497 -4.558 1.00 0.00 54 SER A CA 17
ATOM 29926 C C . SER A 1 54 ? -16.439 -13.199 -3.566 1.00 0.00 54 SER A C 17
ATOM 29927 O O . SER A 1 54 ? -16.607 -14.386 -3.283 1.00 0.00 54 SER A O 17
ATOM 29935 N N . SER A 1 55 ? -15.464 -12.465 -3.039 1.00 0.00 55 SER A N 17
ATOM 29936 C CA . SER A 1 55 ? -14.520 -13.020 -2.082 1.00 0.00 55 SER A CA 17
ATOM 29937 C C . SER A 1 55 ? -14.847 -12.549 -0.674 1.00 0.00 55 SER A C 17
ATOM 29938 O O . SER A 1 55 ? -14.725 -11.365 -0.360 1.00 0.00 55 SER A O 17
ATOM 29946 N N . GLU A 1 56 ? -15.258 -13.483 0.174 1.00 0.00 56 GLU A N 17
ATOM 29947 C CA . GLU A 1 56 ? -15.595 -13.159 1.552 1.00 0.00 56 GLU A CA 17
ATOM 29948 C C . GLU A 1 56 ? -14.409 -12.509 2.259 1.00 0.00 56 GLU A C 17
ATOM 29949 O O . GLU A 1 56 ? -14.571 -11.850 3.286 1.00 0.00 56 GLU A O 17
ATOM 29961 N N . LYS A 1 57 ? -13.217 -12.698 1.699 1.00 0.00 57 LYS A N 17
ATOM 29962 C CA . LYS A 1 57 ? -12.005 -12.126 2.275 1.00 0.00 57 LYS A CA 17
ATOM 29963 C C . LYS A 1 57 ? -11.654 -10.805 1.600 1.00 0.00 57 LYS A C 17
ATOM 29964 O O . LYS A 1 57 ? -11.382 -10.762 0.401 1.00 0.00 57 LYS A O 17
ATOM 29983 N N . MET A 1 58 ? -11.665 -9.728 2.377 1.00 0.00 58 MET A N 17
ATOM 29984 C CA . MET A 1 58 ? -11.350 -8.404 1.853 1.00 0.00 58 MET A CA 17
ATOM 29985 C C . MET A 1 58 ? -9.861 -8.107 1.995 1.00 0.00 58 MET A C 17
ATOM 29986 O O . MET A 1 58 ? -9.323 -8.092 3.103 1.00 0.00 58 MET A O 17
ATOM 30000 N N . MET A 1 59 ? -9.197 -7.876 0.866 1.00 0.00 59 MET A N 17
ATOM 30001 C CA . MET A 1 59 ? -7.768 -7.585 0.867 1.00 0.00 59 MET A CA 17
ATOM 30002 C C . MET A 1 59 ? -7.386 -6.701 -0.317 1.00 0.00 59 MET A C 17
ATOM 30003 O O . MET A 1 59 ? -7.961 -6.816 -1.400 1.00 0.00 59 MET A O 17
ATOM 30017 N N . LEU A 1 60 ? -6.408 -5.823 -0.107 1.00 0.00 60 LEU A N 17
ATOM 30018 C CA . LEU A 1 60 ? -5.947 -4.926 -1.162 1.00 0.00 60 LEU A CA 17
ATOM 30019 C C . LEU A 1 60 ? -4.501 -5.240 -1.535 1.00 0.00 60 LEU A C 17
ATOM 30020 O O . LEU A 1 60 ? -3.647 -5.408 -0.664 1.00 0.00 60 LEU A O 17
ATOM 30036 N N . ARG A 1 61 ? -4.235 -5.323 -2.834 1.00 0.00 61 ARG A N 17
ATOM 30037 C CA . ARG A 1 61 ? -2.892 -5.624 -3.320 1.00 0.00 61 ARG A CA 17
ATOM 30038 C C . ARG A 1 61 ? -2.196 -4.367 -3.831 1.00 0.00 61 ARG A C 17
ATOM 30039 O O . ARG A 1 61 ? -2.831 -3.479 -4.399 1.00 0.00 61 ARG A O 17
ATOM 30060 N N . LEU A 1 62 ? -0.884 -4.306 -3.627 1.00 0.00 62 LEU A N 17
ATOM 30061 C CA . LEU A 1 62 ? -0.092 -3.165 -4.070 1.00 0.00 62 LEU A CA 17
ATOM 30062 C C . LEU A 1 62 ? 1.086 -3.628 -4.921 1.00 0.00 62 LEU A C 17
ATOM 30063 O O . LEU A 1 62 ? 1.963 -4.347 -4.444 1.00 0.00 62 LEU A O 17
ATOM 30079 N N . ILE A 1 63 ? 1.098 -3.212 -6.183 1.00 0.00 63 ILE A N 17
ATOM 30080 C CA . ILE A 1 63 ? 2.168 -3.589 -7.100 1.00 0.00 63 ILE A CA 17
ATOM 30081 C C . ILE A 1 63 ? 3.322 -2.596 -7.042 1.00 0.00 63 ILE A C 17
ATOM 30082 O O . ILE A 1 63 ? 3.127 -1.395 -7.226 1.00 0.00 63 ILE A O 17
ATOM 30098 N N . GLY A 1 64 ? 4.524 -3.103 -6.793 1.00 0.00 64 GLY A N 17
ATOM 30099 C CA . GLY A 1 64 ? 5.691 -2.242 -6.725 1.00 0.00 64 GLY A CA 17
ATOM 30100 C C . GLY A 1 64 ? 6.176 -1.827 -8.101 1.00 0.00 64 GLY A C 17
ATOM 30101 O O . GLY A 1 64 ? 5.924 -2.518 -9.088 1.00 0.00 64 GLY A O 17
ATOM 30105 N N . LYS A 1 65 ? 6.871 -0.696 -8.168 1.00 0.00 65 LYS A N 17
ATOM 30106 C CA . LYS A 1 65 ? 7.387 -0.191 -9.436 1.00 0.00 65 LYS A CA 17
ATOM 30107 C C . LYS A 1 65 ? 8.247 -1.238 -10.136 1.00 0.00 65 LYS A C 17
ATOM 30108 O O . LYS A 1 65 ? 8.877 -2.074 -9.489 1.00 0.00 65 LYS A O 17
ATOM 30127 N N . VAL A 1 66 ? 8.265 -1.186 -11.463 1.00 0.00 66 VAL A N 17
ATOM 30128 C CA . VAL A 1 66 ? 9.042 -2.129 -12.256 1.00 0.00 66 VAL A CA 17
ATOM 30129 C C . VAL A 1 66 ? 9.842 -1.413 -13.340 1.00 0.00 66 VAL A C 17
ATOM 30130 O O . VAL A 1 66 ? 11.022 -1.698 -13.545 1.00 0.00 66 VAL A O 17
ATOM 30143 N N . ASP A 1 67 ? 9.190 -0.484 -14.034 1.00 0.00 67 ASP A N 17
ATOM 30144 C CA . ASP A 1 67 ? 9.841 0.270 -15.099 1.00 0.00 67 ASP A CA 17
ATOM 30145 C C . ASP A 1 67 ? 10.932 1.177 -14.539 1.00 0.00 67 ASP A C 17
ATOM 30146 O O . ASP A 1 67 ? 10.660 2.075 -13.744 1.00 0.00 67 ASP A O 17
ATOM 30155 N N . GLU A 1 68 ? 12.169 0.933 -14.962 1.00 0.00 68 GLU A N 17
ATOM 30156 C CA . GLU A 1 68 ? 13.304 1.726 -14.505 1.00 0.00 68 GLU A CA 17
ATOM 30157 C C . GLU A 1 68 ? 13.967 2.449 -15.674 1.00 0.00 68 GLU A C 17
ATOM 30158 O O . GLU A 1 68 ? 15.192 2.541 -15.747 1.00 0.00 68 GLU A O 17
ATOM 30170 N N . SER A 1 69 ? 13.148 2.959 -16.588 1.00 0.00 69 SER A N 17
ATOM 30171 C CA . SER A 1 69 ? 13.652 3.673 -17.756 1.00 0.00 69 SER A CA 17
ATOM 30172 C C . SER A 1 69 ? 14.518 4.860 -17.345 1.00 0.00 69 SER A C 17
ATOM 30173 O O . SER A 1 69 ? 15.372 5.312 -18.106 1.00 0.00 69 SER A O 17
ATOM 30181 N N . LYS A 1 70 ? 14.289 5.359 -16.136 1.00 0.00 70 LYS A N 17
ATOM 30182 C CA . LYS A 1 70 ? 15.046 6.495 -15.622 1.00 0.00 70 LYS A CA 17
ATOM 30183 C C . LYS A 1 70 ? 16.537 6.175 -15.569 1.00 0.00 70 LYS A C 17
ATOM 30184 O O . LYS A 1 70 ? 17.374 7.019 -15.893 1.00 0.00 70 LYS A O 17
ATOM 30203 N N . LYS A 1 71 ? 16.862 4.954 -15.158 1.00 0.00 71 LYS A N 17
ATOM 30204 C CA . LYS A 1 71 ? 18.252 4.524 -15.063 1.00 0.00 71 LYS A CA 17
ATOM 30205 C C . LYS A 1 71 ? 18.719 3.900 -16.375 1.00 0.00 71 LYS A C 17
ATOM 30206 O O . LYS A 1 71 ? 18.021 3.077 -16.966 1.00 0.00 71 LYS A O 17
ATOM 30225 N N . ARG A 1 72 ? 19.904 4.300 -16.825 1.00 0.00 72 ARG A N 17
ATOM 30226 C CA . ARG A 1 72 ? 20.464 3.781 -18.066 1.00 0.00 72 ARG A CA 17
ATOM 30227 C C . ARG A 1 72 ? 20.930 2.341 -17.890 1.00 0.00 72 ARG A C 17
ATOM 30228 O O . ARG A 1 72 ? 21.649 2.021 -16.943 1.00 0.00 72 ARG A O 17
ATOM 30249 N N . LYS A 1 73 ? 20.515 1.473 -18.807 1.00 0.00 73 LYS A N 17
ATOM 30250 C CA . LYS A 1 73 ? 20.889 0.065 -18.753 1.00 0.00 73 LYS A CA 17
ATOM 30251 C C . LYS A 1 73 ? 22.232 -0.170 -19.436 1.00 0.00 73 LYS A C 17
ATOM 30252 O O . LYS A 1 73 ? 22.568 0.499 -20.414 1.00 0.00 73 LYS A O 17
ATOM 30271 N N . ASP A 1 74 ? 22.997 -1.123 -18.915 1.00 0.00 74 ASP A N 17
ATOM 30272 C CA . ASP A 1 74 ? 24.304 -1.448 -19.475 1.00 0.00 74 ASP A CA 17
ATOM 30273 C C . ASP A 1 74 ? 24.167 -2.132 -20.830 1.00 0.00 74 ASP A C 17
ATOM 30274 O O . ASP A 1 74 ? 25.077 -2.081 -21.657 1.00 0.00 74 ASP A O 17
ATOM 30283 N N . ASN A 1 75 ? 23.020 -2.771 -21.050 1.00 0.00 75 ASN A N 17
ATOM 30284 C CA . ASN A 1 75 ? 22.747 -3.471 -22.305 1.00 0.00 75 ASN A CA 17
ATOM 30285 C C . ASN A 1 75 ? 23.484 -4.809 -22.377 1.00 0.00 75 ASN A C 17
ATOM 30286 O O . ASN A 1 75 ? 23.371 -5.533 -23.367 1.00 0.00 75 ASN A O 17
ATOM 30297 N N . GLU A 1 76 ? 24.241 -5.135 -21.332 1.00 0.00 76 GLU A N 17
ATOM 30298 C CA . GLU A 1 76 ? 24.988 -6.387 -21.293 1.00 0.00 76 GLU A CA 17
ATOM 30299 C C . GLU A 1 76 ? 24.305 -7.402 -20.384 1.00 0.00 76 GLU A C 17
ATOM 30300 O O . GLU A 1 76 ? 24.964 -8.152 -19.665 1.00 0.00 76 GLU A O 17
ATOM 30312 N N . GLY A 1 77 ? 22.976 -7.420 -20.424 1.00 0.00 77 GLY A N 17
ATOM 30313 C CA . GLY A 1 77 ? 22.220 -8.347 -19.602 1.00 0.00 77 GLY A CA 17
ATOM 30314 C C . GLY A 1 77 ? 22.465 -8.143 -18.119 1.00 0.00 77 GLY A C 17
ATOM 30315 O O . GLY A 1 77 ? 22.302 -9.071 -17.324 1.00 0.00 77 GLY A O 17
ATOM 30319 N N . ASN A 1 78 ? 22.853 -6.929 -17.742 1.00 0.00 78 ASN A N 17
ATOM 30320 C CA . ASN A 1 78 ? 23.118 -6.611 -16.343 1.00 0.00 78 ASN A CA 17
ATOM 30321 C C . ASN A 1 78 ? 21.871 -6.821 -15.492 1.00 0.00 78 ASN A C 17
ATOM 30322 O O . ASN A 1 78 ? 21.957 -7.237 -14.338 1.00 0.00 78 ASN A O 17
ATOM 30333 N N . GLU A 1 79 ? 20.710 -6.530 -16.071 1.00 0.00 79 GLU A N 17
ATOM 30334 C CA . GLU A 1 79 ? 19.443 -6.690 -15.365 1.00 0.00 79 GLU A CA 17
ATOM 30335 C C . GLU A 1 79 ? 18.330 -7.091 -16.327 1.00 0.00 79 GLU A C 17
ATOM 30336 O O . GLU A 1 79 ? 17.701 -6.238 -16.954 1.00 0.00 79 GLU A O 17
ATOM 30348 N N . VAL A 1 80 ? 18.094 -8.394 -16.440 1.00 0.00 80 VAL A N 17
ATOM 30349 C CA . VAL A 1 80 ? 17.058 -8.908 -17.327 1.00 0.00 80 VAL A CA 17
ATOM 30350 C C . VAL A 1 80 ? 15.667 -8.540 -16.820 1.00 0.00 80 VAL A C 17
ATOM 30351 O O . VAL A 1 80 ? 14.768 -8.242 -17.606 1.00 0.00 80 VAL A O 17
ATOM 30364 N N . VAL A 1 81 ? 15.498 -8.561 -15.502 1.00 0.00 81 VAL A N 17
ATOM 30365 C CA . VAL A 1 81 ? 14.218 -8.227 -14.891 1.00 0.00 81 VAL A CA 17
ATOM 30366 C C . VAL A 1 81 ? 14.411 -7.671 -13.480 1.00 0.00 81 VAL A C 17
ATOM 30367 O O . VAL A 1 81 ? 15.197 -8.205 -12.698 1.00 0.00 81 VAL A O 17
ATOM 30380 N N . PRO A 1 82 ? 13.693 -6.586 -13.134 1.00 0.00 82 PRO A N 17
ATOM 30381 C CA . PRO A 1 82 ? 13.794 -5.967 -11.809 1.00 0.00 82 PRO A CA 17
ATOM 30382 C C . PRO A 1 82 ? 13.143 -6.816 -10.722 1.00 0.00 82 PRO A C 17
ATOM 30383 O O . PRO A 1 82 ? 12.777 -7.968 -10.955 1.00 0.00 82 PRO A O 17
ATOM 30394 N N . LYS A 1 83 ? 13.001 -6.238 -9.533 1.00 0.00 83 LYS A N 17
ATOM 30395 C CA . LYS A 1 83 ? 12.393 -6.942 -8.410 1.00 0.00 83 LYS A CA 17
ATOM 30396 C C . LYS A 1 83 ? 11.205 -6.159 -7.855 1.00 0.00 83 LYS A C 17
ATOM 30397 O O . LYS A 1 83 ? 11.303 -5.524 -6.805 1.00 0.00 83 LYS A O 17
ATOM 30416 N N . PRO A 1 84 ? 10.059 -6.194 -8.558 1.00 0.00 84 PRO A N 17
ATOM 30417 C CA . PRO A 1 84 ? 8.849 -5.484 -8.132 1.00 0.00 84 PRO A CA 17
ATOM 30418 C C . PRO A 1 84 ? 8.428 -5.858 -6.715 1.00 0.00 84 PRO A C 17
ATOM 30419 O O . PRO A 1 84 ? 8.291 -7.037 -6.387 1.00 0.00 84 PRO A O 17
ATOM 30430 N N . GLN A 1 85 ? 8.218 -4.847 -5.878 1.00 0.00 85 GLN A N 17
ATOM 30431 C CA . GLN A 1 85 ? 7.809 -5.070 -4.497 1.00 0.00 85 GLN A CA 17
ATOM 30432 C C . GLN A 1 85 ? 6.289 -5.099 -4.383 1.00 0.00 85 GLN A C 17
ATOM 30433 O O . GLN A 1 85 ? 5.616 -4.108 -4.667 1.00 0.00 85 GLN A O 17
ATOM 30447 N N . ARG A 1 86 ? 5.751 -6.242 -3.970 1.00 0.00 86 ARG A N 17
ATOM 30448 C CA . ARG A 1 86 ? 4.311 -6.397 -3.824 1.00 0.00 86 ARG A CA 17
ATOM 30449 C C . ARG A 1 86 ? 3.899 -6.363 -2.356 1.00 0.00 86 ARG A C 17
ATOM 30450 O O . ARG A 1 86 ? 4.523 -7.001 -1.509 1.00 0.00 86 ARG A O 17
ATOM 30471 N N . HIS A 1 87 ? 2.840 -5.615 -2.066 1.00 0.00 87 HIS A N 17
ATOM 30472 C CA . HIS A 1 87 ? 2.334 -5.496 -0.703 1.00 0.00 87 HIS A CA 17
ATOM 30473 C C . HIS A 1 87 ? 0.865 -5.902 -0.639 1.00 0.00 87 HIS A C 17
ATOM 30474 O O . HIS A 1 87 ? 0.009 -5.268 -1.255 1.00 0.00 87 HIS A O 17
ATOM 30489 N N . MET A 1 88 ? 0.582 -6.966 0.105 1.00 0.00 88 MET A N 17
ATOM 30490 C CA . MET A 1 88 ? -0.784 -7.457 0.242 1.00 0.00 88 MET A CA 17
ATOM 30491 C C . MET A 1 88 ? -1.383 -7.051 1.586 1.00 0.00 88 MET A C 17
ATOM 30492 O O . MET A 1 88 ? -0.892 -7.449 2.642 1.00 0.00 88 MET A O 17
ATOM 30506 N N . PHE A 1 89 ? -2.448 -6.257 1.536 1.00 0.00 89 PHE A N 17
ATOM 30507 C CA . PHE A 1 89 ? -3.118 -5.798 2.747 1.00 0.00 89 PHE A CA 17
ATOM 30508 C C . PHE A 1 89 ? -4.432 -6.541 2.959 1.00 0.00 89 PHE A C 17
ATOM 30509 O O . PHE A 1 89 ? -5.090 -6.943 2.000 1.00 0.00 89 PHE A O 17
ATOM 30526 N N . SER A 1 90 ? -4.813 -6.712 4.221 1.00 0.00 90 SER A N 17
ATOM 30527 C CA . SER A 1 90 ? -6.056 -7.399 4.558 1.00 0.00 90 SER A CA 17
ATOM 30528 C C . SER A 1 90 ? -7.011 -6.448 5.268 1.00 0.00 90 SER A C 17
ATOM 30529 O O . SER A 1 90 ? -6.644 -5.806 6.251 1.00 0.00 90 SER A O 17
ATOM 30537 N N . PHE A 1 91 ? -8.232 -6.347 4.755 1.00 0.00 91 PHE A N 17
ATOM 30538 C CA . PHE A 1 91 ? -9.227 -5.458 5.334 1.00 0.00 91 PHE A CA 17
ATOM 30539 C C . PHE A 1 91 ? -10.324 -6.222 6.053 1.00 0.00 91 PHE A C 17
ATOM 30540 O O . PHE A 1 91 ? -10.799 -7.253 5.578 1.00 0.00 91 PHE A O 17
ATOM 30557 N N . ASN A 1 92 ? -10.737 -5.688 7.193 1.00 0.00 92 ASN A N 17
ATOM 30558 C CA . ASN A 1 92 ? -11.800 -6.290 7.976 1.00 0.00 92 ASN A CA 17
ATOM 30559 C C . ASN A 1 92 ? -13.108 -5.538 7.750 1.00 0.00 92 ASN A C 17
ATOM 30560 O O . ASN A 1 92 ? -14.094 -5.768 8.450 1.00 0.00 92 ASN A O 17
ATOM 30571 N N . ASN A 1 93 ? -13.115 -4.634 6.765 1.00 0.00 93 ASN A N 17
ATOM 30572 C CA . ASN A 1 93 ? -14.305 -3.857 6.460 1.00 0.00 93 ASN A CA 17
ATOM 30573 C C . ASN A 1 93 ? -14.318 -3.408 5.004 1.00 0.00 93 ASN A C 17
ATOM 30574 O O . ASN A 1 93 ? -13.373 -2.777 4.528 1.00 0.00 93 ASN A O 17
ATOM 30585 N N . ARG A 1 94 ? -15.400 -3.731 4.305 1.00 0.00 94 ARG A N 17
ATOM 30586 C CA . ARG A 1 94 ? -15.545 -3.357 2.904 1.00 0.00 94 ARG A CA 17
ATOM 30587 C C . ARG A 1 94 ? -15.581 -1.841 2.757 1.00 0.00 94 ARG A C 17
ATOM 30588 O O . ARG A 1 94 ? -14.975 -1.279 1.846 1.00 0.00 94 ARG A O 17
ATOM 30609 N N . THR A 1 95 ? -16.297 -1.181 3.661 1.00 0.00 95 THR A N 17
ATOM 30610 C CA . THR A 1 95 ? -16.415 0.255 3.642 1.00 0.00 95 THR A CA 17
ATOM 30611 C C . THR A 1 95 ? -15.065 0.912 3.872 1.00 0.00 95 THR A C 17
ATOM 30612 O O . THR A 1 95 ? -14.721 1.902 3.225 1.00 0.00 95 THR A O 17
ATOM 30623 N N . VAL A 1 96 ? -14.303 0.347 4.793 1.00 0.00 96 VAL A N 17
ATOM 30624 C CA . VAL A 1 96 ? -12.981 0.864 5.110 1.00 0.00 96 VAL A CA 17
ATOM 30625 C C . VAL A 1 96 ? -12.024 0.622 3.955 1.00 0.00 96 VAL A C 17
ATOM 30626 O O . VAL A 1 96 ? -11.184 1.464 3.641 1.00 0.00 96 VAL A O 17
ATOM 30639 N N . MET A 1 97 ? -12.169 -0.530 3.321 1.00 0.00 97 MET A N 17
ATOM 30640 C CA . MET A 1 97 ? -11.323 -0.881 2.189 1.00 0.00 97 MET A CA 17
ATOM 30641 C C . MET A 1 97 ? -11.703 -0.049 0.969 1.00 0.00 97 MET A C 17
ATOM 30642 O O . MET A 1 97 ? -10.845 0.339 0.177 1.00 0.00 97 MET A O 17
ATOM 30656 N N . ASP A 1 98 ? -12.996 0.229 0.830 1.00 0.00 98 ASP A N 17
ATOM 30657 C CA . ASP A 1 98 ? -13.487 1.022 -0.287 1.00 0.00 98 ASP A CA 17
ATOM 30658 C C . ASP A 1 98 ? -13.100 2.483 -0.120 1.00 0.00 98 ASP A C 17
ATOM 30659 O O . ASP A 1 98 ? -12.879 3.198 -1.097 1.00 0.00 98 ASP A O 17
ATOM 30668 N N . ASN A 1 99 ? -13.016 2.919 1.130 1.00 0.00 99 ASN A N 17
ATOM 30669 C CA . ASN A 1 99 ? -12.649 4.294 1.435 1.00 0.00 99 ASN A CA 17
ATOM 30670 C C . ASN A 1 99 ? -11.178 4.534 1.125 1.00 0.00 99 ASN A C 17
ATOM 30671 O O . ASN A 1 99 ? -10.788 5.618 0.692 1.00 0.00 99 ASN A O 17
ATOM 30682 N N . ILE A 1 100 ? -10.375 3.507 1.349 1.00 0.00 100 ILE A N 17
ATOM 30683 C CA . ILE A 1 100 ? -8.941 3.579 1.097 1.00 0.00 100 ILE A CA 17
ATOM 30684 C C . ILE A 1 100 ? -8.626 3.239 -0.357 1.00 0.00 100 ILE A C 17
ATOM 30685 O O . ILE A 1 100 ? -7.818 3.907 -1.000 1.00 0.00 100 ILE A O 17
ATOM 30701 N N . LYS A 1 101 ? -9.269 2.193 -0.866 1.00 0.00 101 LYS A N 17
ATOM 30702 C CA . LYS A 1 101 ? -9.056 1.756 -2.241 1.00 0.00 101 LYS A CA 17
ATOM 30703 C C . LYS A 1 101 ? -9.301 2.897 -3.226 1.00 0.00 101 LYS A C 17
ATOM 30704 O O . LYS A 1 101 ? -8.477 3.161 -4.100 1.00 0.00 101 LYS A O 17
ATOM 30723 N N . MET A 1 102 ? -10.440 3.566 -3.082 1.00 0.00 102 MET A N 17
ATOM 30724 C CA . MET A 1 102 ? -10.788 4.674 -3.965 1.00 0.00 102 MET A CA 17
ATOM 30725 C C . MET A 1 102 ? -9.845 5.850 -3.762 1.00 0.00 102 MET A C 17
ATOM 30726 O O . MET A 1 102 ? -9.520 6.570 -4.706 1.00 0.00 102 MET A O 17
ATOM 30740 N N . THR A 1 103 ? -9.407 6.034 -2.527 1.00 0.00 103 THR A N 17
ATOM 30741 C CA . THR A 1 103 ? -8.498 7.115 -2.197 1.00 0.00 103 THR A CA 17
ATOM 30742 C C . THR A 1 103 ? -7.101 6.810 -2.730 1.00 0.00 103 THR A C 17
ATOM 30743 O O . THR A 1 103 ? -6.386 7.706 -3.179 1.00 0.00 103 THR A O 17
ATOM 30754 N N . LEU A 1 104 ? -6.727 5.537 -2.686 1.00 0.00 104 LEU A N 17
ATOM 30755 C CA . LEU A 1 104 ? -5.425 5.110 -3.173 1.00 0.00 104 LEU A CA 17
ATOM 30756 C C . LEU A 1 104 ? -5.349 5.256 -4.687 1.00 0.00 104 LEU A C 17
ATOM 30757 O O . LEU A 1 104 ? -4.299 5.584 -5.236 1.00 0.00 104 LEU A O 17
ATOM 30773 N N . GLN A 1 105 ? -6.474 5.015 -5.358 1.00 0.00 105 GLN A N 17
ATOM 30774 C CA . GLN A 1 105 ? -6.530 5.126 -6.810 1.00 0.00 105 GLN A CA 17
ATOM 30775 C C . GLN A 1 105 ? -6.339 6.568 -7.249 1.00 0.00 105 GLN A C 17
ATOM 30776 O O . GLN A 1 105 ? -5.740 6.839 -8.289 1.00 0.00 105 GLN A O 17
ATOM 30790 N N . GLN A 1 106 ? -6.845 7.491 -6.444 1.00 0.00 106 GLN A N 17
ATOM 30791 C CA . GLN A 1 106 ? -6.719 8.909 -6.747 1.00 0.00 106 GLN A CA 17
ATOM 30792 C C . GLN A 1 106 ? -5.260 9.330 -6.699 1.00 0.00 106 GLN A C 17
ATOM 30793 O O . GLN A 1 106 ? -4.795 10.092 -7.548 1.00 0.00 106 GLN A O 17
ATOM 30807 N N . ILE A 1 107 ? -4.532 8.813 -5.714 1.00 0.00 107 ILE A N 17
ATOM 30808 C CA . ILE A 1 107 ? -3.118 9.123 -5.576 1.00 0.00 107 ILE A CA 17
ATOM 30809 C C . ILE A 1 107 ? -2.375 8.727 -6.846 1.00 0.00 107 ILE A C 17
ATOM 30810 O O . ILE A 1 107 ? -1.550 9.479 -7.362 1.00 0.00 107 ILE A O 17
ATOM 30826 N N . ILE A 1 108 ? -2.699 7.543 -7.355 1.00 0.00 108 ILE A N 17
ATOM 30827 C CA . ILE A 1 108 ? -2.092 7.037 -8.583 1.00 0.00 108 ILE A CA 17
ATOM 30828 C C . ILE A 1 108 ? -2.202 8.071 -9.683 1.00 0.00 108 ILE A C 17
ATOM 30829 O O . ILE A 1 108 ? -1.221 8.440 -10.328 1.00 0.00 108 ILE A O 17
ATOM 30845 N N . SER A 1 109 ? -3.425 8.521 -9.880 1.00 0.00 109 SER A N 17
ATOM 30846 C CA . SER A 1 109 ? -3.731 9.520 -10.899 1.00 0.00 109 SER A CA 17
ATOM 30847 C C . SER A 1 109 ? -2.834 10.744 -10.758 1.00 0.00 109 SER A C 17
ATOM 30848 O O . SER A 1 109 ? -2.545 11.434 -11.736 1.00 0.00 109 SER A O 17
ATOM 30856 N N . ARG A 1 110 ? -2.397 11.008 -9.534 1.00 0.00 110 ARG A N 17
ATOM 30857 C CA . ARG A 1 110 ? -1.533 12.148 -9.260 1.00 0.00 110 ARG A CA 17
ATOM 30858 C C . ARG A 1 110 ? -0.145 11.928 -9.842 1.00 0.00 110 ARG A C 17
ATOM 30859 O O . ARG A 1 110 ? 0.503 12.864 -10.307 1.00 0.00 110 ARG A O 17
ATOM 30880 N N . TYR A 1 111 ? 0.299 10.682 -9.815 1.00 0.00 111 TYR A N 17
ATOM 30881 C CA . TYR A 1 111 ? 1.611 10.329 -10.344 1.00 0.00 111 TYR A CA 17
ATOM 30882 C C . TYR A 1 111 ? 1.616 10.409 -11.865 1.00 0.00 111 TYR A C 17
ATOM 30883 O O . TYR A 1 111 ? 2.650 10.660 -12.483 1.00 0.00 111 TYR A O 17
ATOM 30901 N N . LYS A 1 112 ? 0.449 10.198 -12.459 1.00 0.00 112 LYS A N 17
ATOM 30902 C CA . LYS A 1 112 ? 0.305 10.251 -13.906 1.00 0.00 112 LYS A CA 17
ATOM 30903 C C . LYS A 1 112 ? 0.415 11.687 -14.405 1.00 0.00 112 LYS A C 17
ATOM 30904 O O . LYS A 1 112 ? 0.947 11.941 -15.486 1.00 0.00 112 LYS A O 17
ATOM 30923 N N . ASP A 1 113 ? -0.094 12.626 -13.611 1.00 0.00 113 ASP A N 17
ATOM 30924 C CA . ASP A 1 113 ? -0.053 14.038 -13.973 1.00 0.00 113 ASP A CA 17
ATOM 30925 C C . ASP A 1 113 ? 1.387 14.517 -14.131 1.00 0.00 113 ASP A C 17
ATOM 30926 O O . ASP A 1 113 ? 1.696 15.299 -15.029 1.00 0.00 113 ASP A O 17
ATOM 30935 N N . ALA A 1 114 ? 2.265 14.041 -13.252 1.00 0.00 114 ALA A N 17
ATOM 30936 C CA . ALA A 1 114 ? 3.671 14.422 -13.293 1.00 0.00 114 ALA A CA 17
ATOM 30937 C C . ALA A 1 114 ? 4.321 13.979 -14.599 1.00 0.00 114 ALA A C 17
ATOM 30938 O O . ALA A 1 114 ? 5.214 14.650 -15.118 1.00 0.00 114 ALA A O 17
ATOM 30945 N N . ASP A 1 115 ? 3.868 12.847 -15.125 1.00 0.00 115 ASP A N 17
ATOM 30946 C CA . ASP A 1 115 ? 4.407 12.315 -16.372 1.00 0.00 115 ASP A CA 17
ATOM 30947 C C . ASP A 1 115 ? 3.611 12.823 -17.570 1.00 0.00 115 ASP A C 17
ATOM 30948 O O . ASP A 1 115 ? 2.381 12.992 -17.432 1.00 0.00 115 ASP A O 17
ATOM 30958 N N . PRO A 1 1 ? -12.865 10.318 7.832 1.00 0.00 1 PRO A N 18
ATOM 30959 C CA . PRO A 1 1 ? -11.561 9.628 7.773 1.00 0.00 1 PRO A CA 18
ATOM 30960 C C . PRO A 1 1 ? -11.398 8.832 6.478 1.00 0.00 1 PRO A C 18
ATOM 30961 O O . PRO A 1 1 ? -10.928 7.694 6.490 1.00 0.00 1 PRO A O 18
ATOM 30974 N N . SER A 1 2 ? -11.789 9.441 5.364 1.00 0.00 2 SER A N 18
ATOM 30975 C CA . SER A 1 2 ? -11.687 8.791 4.062 1.00 0.00 2 SER A CA 18
ATOM 30976 C C . SER A 1 2 ? -10.238 8.436 3.743 1.00 0.00 2 SER A C 18
ATOM 30977 O O . SER A 1 2 ? -9.967 7.458 3.045 1.00 0.00 2 SER A O 18
ATOM 30985 N N . HIS A 1 3 ? -9.309 9.237 4.258 1.00 0.00 3 HIS A N 18
ATOM 30986 C CA . HIS A 1 3 ? -7.887 9.007 4.026 1.00 0.00 3 HIS A CA 18
ATOM 30987 C C . HIS A 1 3 ? -7.252 8.253 5.191 1.00 0.00 3 HIS A C 18
ATOM 30988 O O . HIS A 1 3 ? -6.054 8.374 5.439 1.00 0.00 3 HIS A O 18
ATOM 31003 N N . SER A 1 4 ? -8.063 7.473 5.902 1.00 0.00 4 SER A N 18
ATOM 31004 C CA . SER A 1 4 ? -7.570 6.702 7.039 1.00 0.00 4 SER A CA 18
ATOM 31005 C C . SER A 1 4 ? -8.561 5.613 7.435 1.00 0.00 4 SER A C 18
ATOM 31006 O O . SER A 1 4 ? -9.734 5.885 7.687 1.00 0.00 4 SER A O 18
ATOM 31014 N N . GLY A 1 5 ? -8.074 4.379 7.490 1.00 0.00 5 GLY A N 18
ATOM 31015 C CA . GLY A 1 5 ? -8.917 3.258 7.858 1.00 0.00 5 GLY A CA 18
ATOM 31016 C C . GLY A 1 5 ? -8.105 2.075 8.343 1.00 0.00 5 GLY A C 18
ATOM 31017 O O . GLY A 1 5 ? -6.944 1.918 7.965 1.00 0.00 5 GLY A O 18
ATOM 31021 N N . ALA A 1 6 ? -8.708 1.242 9.183 1.00 0.00 6 ALA A N 18
ATOM 31022 C CA . ALA A 1 6 ? -8.015 0.077 9.715 1.00 0.00 6 ALA A CA 18
ATOM 31023 C C . ALA A 1 6 ? -7.699 -0.929 8.617 1.00 0.00 6 ALA A C 18
ATOM 31024 O O . ALA A 1 6 ? -8.518 -1.178 7.732 1.00 0.00 6 ALA A O 18
ATOM 31031 N N . ALA A 1 7 ? -6.506 -1.505 8.686 1.00 0.00 7 ALA A N 18
ATOM 31032 C CA . ALA A 1 7 ? -6.077 -2.489 7.700 1.00 0.00 7 ALA A CA 18
ATOM 31033 C C . ALA A 1 7 ? -4.979 -3.395 8.251 1.00 0.00 7 ALA A C 18
ATOM 31034 O O . ALA A 1 7 ? -4.175 -2.978 9.083 1.00 0.00 7 ALA A O 18
ATOM 31041 N N . ILE A 1 8 ? -4.948 -4.643 7.777 1.00 0.00 8 ILE A N 18
ATOM 31042 C CA . ILE A 1 8 ? -3.946 -5.605 8.219 1.00 0.00 8 ILE A CA 18
ATOM 31043 C C . ILE A 1 8 ? -2.776 -5.666 7.252 1.00 0.00 8 ILE A C 18
ATOM 31044 O O . ILE A 1 8 ? -2.951 -5.584 6.037 1.00 0.00 8 ILE A O 18
ATOM 31060 N N . PHE A 1 9 ? -1.586 -5.840 7.803 1.00 0.00 9 PHE A N 18
ATOM 31061 C CA . PHE A 1 9 ? -0.383 -5.946 6.999 1.00 0.00 9 PHE A CA 18
ATOM 31062 C C . PHE A 1 9 ? 0.587 -6.934 7.635 1.00 0.00 9 PHE A C 18
ATOM 31063 O O . PHE A 1 9 ? 1.207 -6.640 8.655 1.00 0.00 9 PHE A O 18
ATOM 31080 N N . GLU A 1 10 ? 0.698 -8.112 7.025 1.00 0.00 10 GLU A N 18
ATOM 31081 C CA . GLU A 1 10 ? 1.577 -9.167 7.516 1.00 0.00 10 GLU A CA 18
ATOM 31082 C C . GLU A 1 10 ? 0.961 -9.887 8.715 1.00 0.00 10 GLU A C 18
ATOM 31083 O O . GLU A 1 10 ? 1.616 -10.081 9.739 1.00 0.00 10 GLU A O 18
ATOM 31095 N N . LYS A 1 11 ? -0.298 -10.307 8.572 1.00 0.00 11 LYS A N 18
ATOM 31096 C CA . LYS A 1 11 ? -0.996 -11.026 9.622 1.00 0.00 11 LYS A CA 18
ATOM 31097 C C . LYS A 1 11 ? -1.135 -10.203 10.900 1.00 0.00 11 LYS A C 18
ATOM 31098 O O . LYS A 1 11 ? -1.471 -10.740 11.956 1.00 0.00 11 LYS A O 18
ATOM 31117 N N . VAL A 1 12 ? -0.908 -8.898 10.800 1.00 0.00 12 VAL A N 18
ATOM 31118 C CA . VAL A 1 12 ? -1.042 -8.016 11.937 1.00 0.00 12 VAL A CA 18
ATOM 31119 C C . VAL A 1 12 ? -1.985 -6.879 11.574 1.00 0.00 12 VAL A C 18
ATOM 31120 O O . VAL A 1 12 ? -1.963 -6.391 10.446 1.00 0.00 12 VAL A O 18
ATOM 31133 N N . SER A 1 13 ? -2.835 -6.486 12.510 1.00 0.00 13 SER A N 18
ATOM 31134 C CA . SER A 1 13 ? -3.801 -5.429 12.248 1.00 0.00 13 SER A CA 18
ATOM 31135 C C . SER A 1 13 ? -3.334 -4.089 12.794 1.00 0.00 13 SER A C 18
ATOM 31136 O O . SER A 1 13 ? -2.607 -4.018 13.784 1.00 0.00 13 SER A O 18
ATOM 31144 N N . GLY A 1 14 ? -3.770 -3.031 12.127 1.00 0.00 14 GLY A N 18
ATOM 31145 C CA . GLY A 1 14 ? -3.412 -1.690 12.527 1.00 0.00 14 GLY A CA 18
ATOM 31146 C C . GLY A 1 14 ? -4.194 -0.651 11.754 1.00 0.00 14 GLY A C 18
ATOM 31147 O O . GLY A 1 14 ? -4.933 -0.986 10.828 1.00 0.00 14 GLY A O 18
ATOM 31151 N N . ILE A 1 15 ? -4.035 0.612 12.125 1.00 0.00 15 ILE A N 18
ATOM 31152 C CA . ILE A 1 15 ? -4.736 1.688 11.449 1.00 0.00 15 ILE A CA 18
ATOM 31153 C C . ILE A 1 15 ? -3.913 2.230 10.290 1.00 0.00 15 ILE A C 18
ATOM 31154 O O . ILE A 1 15 ? -2.745 2.586 10.449 1.00 0.00 15 ILE A O 18
ATOM 31170 N N . ILE A 1 16 ? -4.532 2.265 9.120 1.00 0.00 16 ILE A N 18
ATOM 31171 C CA . ILE A 1 16 ? -3.881 2.733 7.913 1.00 0.00 16 ILE A CA 18
ATOM 31172 C C . ILE A 1 16 ? -4.303 4.163 7.583 1.00 0.00 16 ILE A C 18
ATOM 31173 O O . ILE A 1 16 ? -5.488 4.447 7.408 1.00 0.00 16 ILE A O 18
ATOM 31189 N N . ALA A 1 17 ? -3.322 5.053 7.488 1.00 0.00 17 ALA A N 18
ATOM 31190 C CA . ALA A 1 17 ? -3.587 6.447 7.166 1.00 0.00 17 ALA A CA 18
ATOM 31191 C C . ALA A 1 17 ? -2.814 6.864 5.924 1.00 0.00 17 ALA A C 18
ATOM 31192 O O . ALA A 1 17 ? -1.671 6.452 5.724 1.00 0.00 17 ALA A O 18
ATOM 31199 N N . ILE A 1 18 ? -3.442 7.680 5.089 1.00 0.00 18 ILE A N 18
ATOM 31200 C CA . ILE A 1 18 ? -2.816 8.146 3.865 1.00 0.00 18 ILE A CA 18
ATOM 31201 C C . ILE A 1 18 ? -2.425 9.617 3.986 1.00 0.00 18 ILE A C 18
ATOM 31202 O O . ILE A 1 18 ? -3.282 10.500 4.004 1.00 0.00 18 ILE A O 18
ATOM 31218 N N . ASN A 1 19 ? -1.124 9.870 4.064 1.00 0.00 19 ASN A N 18
ATOM 31219 C CA . ASN A 1 19 ? -0.619 11.231 4.176 1.00 0.00 19 ASN A CA 18
ATOM 31220 C C . ASN A 1 19 ? -0.080 11.712 2.836 1.00 0.00 19 ASN A C 18
ATOM 31221 O O . ASN A 1 19 ? 0.959 11.240 2.370 1.00 0.00 19 ASN A O 18
ATOM 31232 N N . GLU A 1 20 ? -0.789 12.648 2.219 1.00 0.00 20 GLU A N 18
ATOM 31233 C CA . GLU A 1 20 ? -0.375 13.186 0.928 1.00 0.00 20 GLU A CA 18
ATOM 31234 C C . GLU A 1 20 ? 0.486 14.435 1.100 1.00 0.00 20 GLU A C 18
ATOM 31235 O O . GLU A 1 20 ? 1.152 14.870 0.162 1.00 0.00 20 GLU A O 18
ATOM 31247 N N . ASP A 1 21 ? 0.478 15.004 2.304 1.00 0.00 21 ASP A N 18
ATOM 31248 C CA . ASP A 1 21 ? 1.270 16.195 2.586 1.00 0.00 21 ASP A CA 18
ATOM 31249 C C . ASP A 1 21 ? 2.737 15.960 2.238 1.00 0.00 21 ASP A C 18
ATOM 31250 O O . ASP A 1 21 ? 3.485 16.903 1.977 1.00 0.00 21 ASP A O 18
ATOM 31259 N N . VAL A 1 22 ? 3.137 14.694 2.234 1.00 0.00 22 VAL A N 18
ATOM 31260 C CA . VAL A 1 22 ? 4.504 14.321 1.916 1.00 0.00 22 VAL A CA 18
ATOM 31261 C C . VAL A 1 22 ? 4.713 14.246 0.409 1.00 0.00 22 VAL A C 18
ATOM 31262 O O . VAL A 1 22 ? 3.769 14.016 -0.347 1.00 0.00 22 VAL A O 18
ATOM 31275 N N . SER A 1 23 ? 5.953 14.440 -0.022 1.00 0.00 23 SER A N 18
ATOM 31276 C CA . SER A 1 23 ? 6.280 14.390 -1.441 1.00 0.00 23 SER A CA 18
ATOM 31277 C C . SER A 1 23 ? 7.571 13.602 -1.672 1.00 0.00 23 SER A C 18
ATOM 31278 O O . SER A 1 23 ? 8.659 14.077 -1.349 1.00 0.00 23 SER A O 18
ATOM 31286 N N . PRO A 1 24 ? 7.473 12.379 -2.234 1.00 0.00 24 PRO A N 18
ATOM 31287 C CA . PRO A 1 24 ? 6.197 11.772 -2.634 1.00 0.00 24 PRO A CA 18
ATOM 31288 C C . PRO A 1 24 ? 5.358 11.327 -1.440 1.00 0.00 24 PRO A C 18
ATOM 31289 O O . PRO A 1 24 ? 5.894 10.934 -0.404 1.00 0.00 24 PRO A O 18
ATOM 31300 N N . ALA A 1 25 ? 4.039 11.388 -1.599 1.00 0.00 25 ALA A N 18
ATOM 31301 C CA . ALA A 1 25 ? 3.117 10.987 -0.539 1.00 0.00 25 ALA A CA 18
ATOM 31302 C C . ALA A 1 25 ? 3.414 9.568 -0.064 1.00 0.00 25 ALA A C 18
ATOM 31303 O O . ALA A 1 25 ? 4.236 8.867 -0.653 1.00 0.00 25 ALA A O 18
ATOM 31310 N N . GLU A 1 26 ? 2.745 9.148 1.008 1.00 0.00 26 GLU A N 18
ATOM 31311 C CA . GLU A 1 26 ? 2.955 7.808 1.554 1.00 0.00 26 GLU A CA 18
ATOM 31312 C C . GLU A 1 26 ? 1.747 7.330 2.358 1.00 0.00 26 GLU A C 18
ATOM 31313 O O . GLU A 1 26 ? 0.919 8.128 2.798 1.00 0.00 26 GLU A O 18
ATOM 31325 N N . LEU A 1 27 ? 1.665 6.015 2.548 1.00 0.00 27 LEU A N 18
ATOM 31326 C CA . LEU A 1 27 ? 0.575 5.401 3.302 1.00 0.00 27 LEU A CA 18
ATOM 31327 C C . LEU A 1 27 ? 1.108 4.801 4.604 1.00 0.00 27 LEU A C 18
ATOM 31328 O O . LEU A 1 27 ? 1.913 3.872 4.584 1.00 0.00 27 LEU A O 18
ATOM 31344 N N . THR A 1 28 ? 0.677 5.359 5.733 1.00 0.00 28 THR A N 18
ATOM 31345 C CA . THR A 1 28 ? 1.121 4.913 7.028 1.00 0.00 28 THR A CA 18
ATOM 31346 C C . THR A 1 28 ? 0.232 3.810 7.598 1.00 0.00 28 THR A C 18
ATOM 31347 O O . THR A 1 28 ? -0.979 3.793 7.381 1.00 0.00 28 THR A O 18
ATOM 31358 N N . TRP A 1 29 ? 0.853 2.902 8.342 1.00 0.00 29 TRP A N 18
ATOM 31359 C CA . TRP A 1 29 ? 0.153 1.796 8.972 1.00 0.00 29 TRP A CA 18
ATOM 31360 C C . TRP A 1 29 ? 0.602 1.639 10.418 1.00 0.00 29 TRP A C 18
ATOM 31361 O O . TRP A 1 29 ? 1.728 1.219 10.683 1.00 0.00 29 TRP A O 18
ATOM 31382 N N . ARG A 1 30 ? -0.280 1.962 11.351 1.00 0.00 30 ARG A N 18
ATOM 31383 C CA . ARG A 1 30 ? 0.045 1.832 12.767 1.00 0.00 30 ARG A CA 18
ATOM 31384 C C . ARG A 1 30 ? -0.592 0.570 13.336 1.00 0.00 30 ARG A C 18
ATOM 31385 O O . ARG A 1 30 ? -1.800 0.378 13.221 1.00 0.00 30 ARG A O 18
ATOM 31406 N N . SER A 1 31 ? 0.216 -0.294 13.943 1.00 0.00 31 SER A N 18
ATOM 31407 C CA . SER A 1 31 ? -0.289 -1.533 14.509 1.00 0.00 31 SER A CA 18
ATOM 31408 C C . SER A 1 31 ? -1.366 -1.260 15.547 1.00 0.00 31 SER A C 18
ATOM 31409 O O . SER A 1 31 ? -1.397 -0.197 16.165 1.00 0.00 31 SER A O 18
ATOM 31417 N N . THR A 1 32 ? -2.239 -2.238 15.740 1.00 0.00 32 THR A N 18
ATOM 31418 C CA . THR A 1 32 ? -3.312 -2.132 16.704 1.00 0.00 32 THR A CA 18
ATOM 31419 C C . THR A 1 32 ? -2.740 -1.879 18.091 1.00 0.00 32 THR A C 18
ATOM 31420 O O . THR A 1 32 ? -3.361 -1.229 18.933 1.00 0.00 32 THR A O 18
ATOM 31431 N N . ASP A 1 33 ? -1.549 -2.410 18.308 1.00 0.00 33 ASP A N 18
ATOM 31432 C CA . ASP A 1 33 ? -0.863 -2.264 19.585 1.00 0.00 33 ASP A CA 18
ATOM 31433 C C . ASP A 1 33 ? -0.359 -0.841 19.773 1.00 0.00 33 ASP A C 18
ATOM 31434 O O . ASP A 1 33 ? -0.293 -0.334 20.893 1.00 0.00 33 ASP A O 18
ATOM 31443 N N . GLY A 1 34 ? 0.004 -0.208 18.668 1.00 0.00 34 GLY A N 18
ATOM 31444 C CA . GLY A 1 34 ? 0.508 1.149 18.719 1.00 0.00 34 GLY A CA 18
ATOM 31445 C C . GLY A 1 34 ? 1.986 1.194 19.035 1.00 0.00 34 GLY A C 18
ATOM 31446 O O . GLY A 1 34 ? 2.490 2.191 19.553 1.00 0.00 34 GLY A O 18
ATOM 31450 N N . ASP A 1 35 ? 2.681 0.107 18.724 1.00 0.00 35 ASP A N 18
ATOM 31451 C CA . ASP A 1 35 ? 4.113 0.014 18.977 1.00 0.00 35 ASP A CA 18
ATOM 31452 C C . ASP A 1 35 ? 4.902 -0.077 17.674 1.00 0.00 35 ASP A C 18
ATOM 31453 O O . ASP A 1 35 ? 6.107 0.174 17.651 1.00 0.00 35 ASP A O 18
ATOM 31462 N N . LYS A 1 36 ? 4.220 -0.435 16.590 1.00 0.00 36 LYS A N 18
ATOM 31463 C CA . LYS A 1 36 ? 4.866 -0.555 15.289 1.00 0.00 36 LYS A CA 18
ATOM 31464 C C . LYS A 1 36 ? 4.143 0.287 14.245 1.00 0.00 36 LYS A C 18
ATOM 31465 O O . LYS A 1 36 ? 2.917 0.256 14.148 1.00 0.00 36 LYS A O 18
ATOM 31484 N N . VAL A 1 37 ? 4.912 1.041 13.469 1.00 0.00 37 VAL A N 18
ATOM 31485 C CA . VAL A 1 37 ? 4.346 1.893 12.432 1.00 0.00 37 VAL A CA 18
ATOM 31486 C C . VAL A 1 37 ? 5.043 1.669 11.096 1.00 0.00 37 VAL A C 18
ATOM 31487 O O . VAL A 1 37 ? 6.253 1.860 10.975 1.00 0.00 37 VAL A O 18
ATOM 31500 N N . HIS A 1 38 ? 4.269 1.270 10.093 1.00 0.00 38 HIS A N 18
ATOM 31501 C CA . HIS A 1 38 ? 4.812 1.024 8.760 1.00 0.00 38 HIS A CA 18
ATOM 31502 C C . HIS A 1 38 ? 4.363 2.097 7.783 1.00 0.00 38 HIS A C 18
ATOM 31503 O O . HIS A 1 38 ? 3.230 2.568 7.834 1.00 0.00 38 HIS A O 18
ATOM 31518 N N . THR A 1 39 ? 5.262 2.475 6.896 1.00 0.00 39 THR A N 18
ATOM 31519 C CA . THR A 1 39 ? 4.970 3.495 5.895 1.00 0.00 39 THR A CA 18
ATOM 31520 C C . THR A 1 39 ? 5.182 2.947 4.487 1.00 0.00 39 THR A C 18
ATOM 31521 O O . THR A 1 39 ? 6.198 2.312 4.204 1.00 0.00 39 THR A O 18
ATOM 31532 N N . VAL A 1 40 ? 4.218 3.197 3.610 1.00 0.00 40 VAL A N 18
ATOM 31533 C CA . VAL A 1 40 ? 4.298 2.727 2.231 1.00 0.00 40 VAL A CA 18
ATOM 31534 C C . VAL A 1 40 ? 4.435 3.893 1.260 1.00 0.00 40 VAL A C 18
ATOM 31535 O O . VAL A 1 40 ? 3.706 4.880 1.353 1.00 0.00 40 VAL A O 18
ATOM 31548 N N . VAL A 1 41 ? 5.371 3.771 0.324 1.00 0.00 41 VAL A N 18
ATOM 31549 C CA . VAL A 1 41 ? 5.594 4.816 -0.668 1.00 0.00 41 VAL A CA 18
ATOM 31550 C C . VAL A 1 41 ? 4.667 4.627 -1.863 1.00 0.00 41 VAL A C 18
ATOM 31551 O O . VAL A 1 41 ? 4.786 3.657 -2.608 1.00 0.00 41 VAL A O 18
ATOM 31564 N N . LEU A 1 42 ? 3.734 5.558 -2.031 1.00 0.00 42 LEU A N 18
ATOM 31565 C CA . LEU A 1 42 ? 2.772 5.494 -3.126 1.00 0.00 42 LEU A CA 18
ATOM 31566 C C . LEU A 1 42 ? 3.423 5.808 -4.472 1.00 0.00 42 LEU A C 18
ATOM 31567 O O . LEU A 1 42 ? 2.819 5.590 -5.523 1.00 0.00 42 LEU A O 18
ATOM 31583 N N . SER A 1 43 ? 4.650 6.318 -4.442 1.00 0.00 43 SER A N 18
ATOM 31584 C CA . SER A 1 43 ? 5.364 6.654 -5.667 1.00 0.00 43 SER A CA 18
ATOM 31585 C C . SER A 1 43 ? 5.946 5.401 -6.312 1.00 0.00 43 SER A C 18
ATOM 31586 O O . SER A 1 43 ? 6.139 5.349 -7.527 1.00 0.00 43 SER A O 18
ATOM 31594 N N . THR A 1 44 ? 6.221 4.392 -5.492 1.00 0.00 44 THR A N 18
ATOM 31595 C CA . THR A 1 44 ? 6.780 3.143 -5.988 1.00 0.00 44 THR A CA 18
ATOM 31596 C C . THR A 1 44 ? 5.676 2.190 -6.442 1.00 0.00 44 THR A C 18
ATOM 31597 O O . THR A 1 44 ? 5.915 1.285 -7.242 1.00 0.00 44 THR A O 18
ATOM 31608 N N . ILE A 1 45 ? 4.471 2.398 -5.927 1.00 0.00 45 ILE A N 18
ATOM 31609 C CA . ILE A 1 45 ? 3.332 1.558 -6.279 1.00 0.00 45 ILE A CA 18
ATOM 31610 C C . ILE A 1 45 ? 3.013 1.657 -7.765 1.00 0.00 45 ILE A C 18
ATOM 31611 O O . ILE A 1 45 ? 2.280 2.548 -8.196 1.00 0.00 45 ILE A O 18
ATOM 31627 N N . ASP A 1 46 ? 3.562 0.731 -8.543 1.00 0.00 46 ASP A N 18
ATOM 31628 C CA . ASP A 1 46 ? 3.329 0.709 -9.981 1.00 0.00 46 ASP A CA 18
ATOM 31629 C C . ASP A 1 46 ? 1.851 0.493 -10.285 1.00 0.00 46 ASP A C 18
ATOM 31630 O O . ASP A 1 46 ? 1.339 0.972 -11.296 1.00 0.00 46 ASP A O 18
ATOM 31639 N N . LYS A 1 47 ? 1.171 -0.231 -9.400 1.00 0.00 47 LYS A N 18
ATOM 31640 C CA . LYS A 1 47 ? -0.249 -0.512 -9.572 1.00 0.00 47 LYS A CA 18
ATOM 31641 C C . LYS A 1 47 ? -0.880 -0.936 -8.250 1.00 0.00 47 LYS A C 18
ATOM 31642 O O . LYS A 1 47 ? -0.179 -1.281 -7.299 1.00 0.00 47 LYS A O 18
ATOM 31661 N N . LEU A 1 48 ? -2.207 -0.910 -8.199 1.00 0.00 48 LEU A N 18
ATOM 31662 C CA . LEU A 1 48 ? -2.930 -1.296 -6.994 1.00 0.00 48 LEU A CA 18
ATOM 31663 C C . LEU A 1 48 ? -3.986 -2.352 -7.309 1.00 0.00 48 LEU A C 18
ATOM 31664 O O . LEU A 1 48 ? -4.711 -2.243 -8.297 1.00 0.00 48 LEU A O 18
ATOM 31680 N N . GLN A 1 49 ? -4.063 -3.373 -6.463 1.00 0.00 49 GLN A N 18
ATOM 31681 C CA . GLN A 1 49 ? -5.029 -4.450 -6.652 1.00 0.00 49 GLN A CA 18
ATOM 31682 C C . GLN A 1 49 ? -5.901 -4.617 -5.413 1.00 0.00 49 GLN A C 18
ATOM 31683 O O . GLN A 1 49 ? -5.437 -4.436 -4.288 1.00 0.00 49 GLN A O 18
ATOM 31697 N N . ALA A 1 50 ? -7.166 -4.961 -5.627 1.00 0.00 50 ALA A N 18
ATOM 31698 C CA . ALA A 1 50 ? -8.101 -5.150 -4.526 1.00 0.00 50 ALA A CA 18
ATOM 31699 C C . ALA A 1 50 ? -8.957 -6.394 -4.736 1.00 0.00 50 ALA A C 18
ATOM 31700 O O . ALA A 1 50 ? -9.077 -6.895 -5.854 1.00 0.00 50 ALA A O 18
ATOM 31707 N N . THR A 1 51 ? -9.547 -6.889 -3.654 1.00 0.00 51 THR A N 18
ATOM 31708 C CA . THR A 1 51 ? -10.393 -8.077 -3.721 1.00 0.00 51 THR A CA 18
ATOM 31709 C C . THR A 1 51 ? -11.700 -7.774 -4.448 1.00 0.00 51 THR A C 18
ATOM 31710 O O . THR A 1 51 ? -12.221 -6.661 -4.368 1.00 0.00 51 THR A O 18
ATOM 31721 N N . PRO A 1 52 ? -12.252 -8.764 -5.171 1.00 0.00 52 PRO A N 18
ATOM 31722 C CA . PRO A 1 52 ? -13.505 -8.596 -5.915 1.00 0.00 52 PRO A CA 18
ATOM 31723 C C . PRO A 1 52 ? -14.712 -8.453 -4.994 1.00 0.00 52 PRO A C 18
ATOM 31724 O O . PRO A 1 52 ? -14.701 -8.931 -3.861 1.00 0.00 52 PRO A O 18
ATOM 31735 N N . ALA A 1 53 ? -15.752 -7.791 -5.492 1.00 0.00 53 ALA A N 18
ATOM 31736 C CA . ALA A 1 53 ? -16.970 -7.584 -4.718 1.00 0.00 53 ALA A CA 18
ATOM 31737 C C . ALA A 1 53 ? -17.667 -8.908 -4.410 1.00 0.00 53 ALA A C 18
ATOM 31738 O O . ALA A 1 53 ? -18.509 -8.980 -3.516 1.00 0.00 53 ALA A O 18
ATOM 31745 N N . SER A 1 54 ? -17.313 -9.952 -5.155 1.00 0.00 54 SER A N 18
ATOM 31746 C CA . SER A 1 54 ? -17.909 -11.269 -4.955 1.00 0.00 54 SER A CA 18
ATOM 31747 C C . SER A 1 54 ? -17.117 -12.091 -3.938 1.00 0.00 54 SER A C 18
ATOM 31748 O O . SER A 1 54 ? -17.478 -13.228 -3.635 1.00 0.00 54 SER A O 18
ATOM 31756 N N . SER A 1 55 ? -16.041 -11.513 -3.412 1.00 0.00 55 SER A N 18
ATOM 31757 C CA . SER A 1 55 ? -15.212 -12.195 -2.430 1.00 0.00 55 SER A CA 18
ATOM 31758 C C . SER A 1 55 ? -15.420 -11.602 -1.045 1.00 0.00 55 SER A C 18
ATOM 31759 O O . SER A 1 55 ? -15.068 -10.451 -0.791 1.00 0.00 55 SER A O 18
ATOM 31767 N N . GLU A 1 56 ? -15.987 -12.400 -0.147 1.00 0.00 56 GLU A N 18
ATOM 31768 C CA . GLU A 1 56 ? -16.235 -11.957 1.218 1.00 0.00 56 GLU A CA 18
ATOM 31769 C C . GLU A 1 56 ? -14.935 -11.528 1.891 1.00 0.00 56 GLU A C 18
ATOM 31770 O O . GLU A 1 56 ? -14.948 -10.810 2.891 1.00 0.00 56 GLU A O 18
ATOM 31782 N N . LYS A 1 57 ? -13.811 -11.970 1.332 1.00 0.00 57 LYS A N 18
ATOM 31783 C CA . LYS A 1 57 ? -12.503 -11.629 1.878 1.00 0.00 57 LYS A CA 18
ATOM 31784 C C . LYS A 1 57 ? -12.014 -10.296 1.323 1.00 0.00 57 LYS A C 18
ATOM 31785 O O . LYS A 1 57 ? -11.796 -10.153 0.120 1.00 0.00 57 LYS A O 18
ATOM 31804 N N . MET A 1 58 ? -11.844 -9.319 2.209 1.00 0.00 58 MET A N 18
ATOM 31805 C CA . MET A 1 58 ? -11.383 -7.995 1.808 1.00 0.00 58 MET A CA 18
ATOM 31806 C C . MET A 1 58 ? -9.869 -7.876 1.965 1.00 0.00 58 MET A C 18
ATOM 31807 O O . MET A 1 58 ? -9.348 -7.902 3.080 1.00 0.00 58 MET A O 18
ATOM 31821 N N . MET A 1 59 ? -9.172 -7.748 0.842 1.00 0.00 59 MET A N 18
ATOM 31822 C CA . MET A 1 59 ? -7.718 -7.627 0.855 1.00 0.00 59 MET A CA 18
ATOM 31823 C C . MET A 1 59 ? -7.229 -6.816 -0.341 1.00 0.00 59 MET A C 18
ATOM 31824 O O . MET A 1 59 ? -7.654 -7.045 -1.474 1.00 0.00 59 MET A O 18
ATOM 31838 N N . LEU A 1 60 ? -6.331 -5.868 -0.085 1.00 0.00 60 LEU A N 18
ATOM 31839 C CA . LEU A 1 60 ? -5.786 -5.028 -1.144 1.00 0.00 60 LEU A CA 18
ATOM 31840 C C . LEU A 1 60 ? -4.289 -5.271 -1.314 1.00 0.00 60 LEU A C 18
ATOM 31841 O O . LEU A 1 60 ? -3.528 -5.221 -0.346 1.00 0.00 60 LEU A O 18
ATOM 31857 N N . ARG A 1 61 ? -3.870 -5.535 -2.548 1.00 0.00 61 ARG A N 18
ATOM 31858 C CA . ARG A 1 61 ? -2.463 -5.789 -2.843 1.00 0.00 61 ARG A CA 18
ATOM 31859 C C . ARG A 1 61 ? -1.848 -4.626 -3.613 1.00 0.00 61 ARG A C 18
ATOM 31860 O O . ARG A 1 61 ? -2.463 -4.079 -4.528 1.00 0.00 61 ARG A O 18
ATOM 31881 N N . LEU A 1 62 ? -0.629 -4.257 -3.236 1.00 0.00 62 LEU A N 18
ATOM 31882 C CA . LEU A 1 62 ? 0.074 -3.159 -3.889 1.00 0.00 62 LEU A CA 18
ATOM 31883 C C . LEU A 1 62 ? 1.374 -3.644 -4.521 1.00 0.00 62 LEU A C 18
ATOM 31884 O O . LEU A 1 62 ? 2.194 -4.289 -3.867 1.00 0.00 62 LEU A O 18
ATOM 31900 N N . ILE A 1 63 ? 1.551 -3.331 -5.799 1.00 0.00 63 ILE A N 18
ATOM 31901 C CA . ILE A 1 63 ? 2.747 -3.735 -6.530 1.00 0.00 63 ILE A CA 18
ATOM 31902 C C . ILE A 1 63 ? 3.691 -2.556 -6.742 1.00 0.00 63 ILE A C 18
ATOM 31903 O O . ILE A 1 63 ? 3.259 -1.456 -7.092 1.00 0.00 63 ILE A O 18
ATOM 31919 N N . GLY A 1 64 ? 4.981 -2.794 -6.529 1.00 0.00 64 GLY A N 18
ATOM 31920 C CA . GLY A 1 64 ? 5.968 -1.744 -6.702 1.00 0.00 64 GLY A CA 18
ATOM 31921 C C . GLY A 1 64 ? 6.541 -1.710 -8.107 1.00 0.00 64 GLY A C 18
ATOM 31922 O O . GLY A 1 64 ? 6.402 -2.670 -8.864 1.00 0.00 64 GLY A O 18
ATOM 31926 N N . LYS A 1 65 ? 7.183 -0.599 -8.454 1.00 0.00 65 LYS A N 18
ATOM 31927 C CA . LYS A 1 65 ? 7.775 -0.438 -9.777 1.00 0.00 65 LYS A CA 18
ATOM 31928 C C . LYS A 1 65 ? 9.104 -1.179 -9.882 1.00 0.00 65 LYS A C 18
ATOM 31929 O O . LYS A 1 65 ? 9.587 -1.757 -8.909 1.00 0.00 65 LYS A O 18
ATOM 31948 N N . VAL A 1 66 ? 9.689 -1.150 -11.075 1.00 0.00 66 VAL A N 18
ATOM 31949 C CA . VAL A 1 66 ? 10.964 -1.810 -11.322 1.00 0.00 66 VAL A CA 18
ATOM 31950 C C . VAL A 1 66 ? 11.966 -0.848 -11.947 1.00 0.00 66 VAL A C 18
ATOM 31951 O O . VAL A 1 66 ? 11.649 -0.142 -12.905 1.00 0.00 66 VAL A O 18
ATOM 31964 N N . ASP A 1 67 ? 13.177 -0.821 -11.402 1.00 0.00 67 ASP A N 18
ATOM 31965 C CA . ASP A 1 67 ? 14.225 0.057 -11.910 1.00 0.00 67 ASP A CA 18
ATOM 31966 C C . ASP A 1 67 ? 15.538 -0.168 -11.166 1.00 0.00 67 ASP A C 18
ATOM 31967 O O . ASP A 1 67 ? 16.251 0.782 -10.842 1.00 0.00 67 ASP A O 18
ATOM 31976 N N . GLU A 1 68 ? 15.851 -1.431 -10.898 1.00 0.00 68 GLU A N 18
ATOM 31977 C CA . GLU A 1 68 ? 17.079 -1.779 -10.192 1.00 0.00 68 GLU A CA 18
ATOM 31978 C C . GLU A 1 68 ? 17.757 -2.981 -10.840 1.00 0.00 68 GLU A C 18
ATOM 31979 O O . GLU A 1 68 ? 18.300 -3.846 -10.153 1.00 0.00 68 GLU A O 18
ATOM 31991 N N . SER A 1 69 ? 17.722 -3.027 -12.166 1.00 0.00 69 SER A N 18
ATOM 31992 C CA . SER A 1 69 ? 18.333 -4.123 -12.910 1.00 0.00 69 SER A CA 18
ATOM 31993 C C . SER A 1 69 ? 19.824 -3.883 -13.111 1.00 0.00 69 SER A C 18
ATOM 31994 O O . SER A 1 69 ? 20.602 -4.825 -13.259 1.00 0.00 69 SER A O 18
ATOM 32002 N N . LYS A 1 70 ? 20.215 -2.616 -13.114 1.00 0.00 70 LYS A N 18
ATOM 32003 C CA . LYS A 1 70 ? 21.613 -2.244 -13.294 1.00 0.00 70 LYS A CA 18
ATOM 32004 C C . LYS A 1 70 ? 22.402 -2.450 -12.005 1.00 0.00 70 LYS A C 18
ATOM 32005 O O . LYS A 1 70 ? 23.570 -2.840 -12.035 1.00 0.00 70 LYS A O 18
ATOM 32024 N N . LYS A 1 71 ? 21.756 -2.185 -10.875 1.00 0.00 71 LYS A N 18
ATOM 32025 C CA . LYS A 1 71 ? 22.397 -2.341 -9.574 1.00 0.00 71 LYS A CA 18
ATOM 32026 C C . LYS A 1 71 ? 22.134 -3.728 -8.999 1.00 0.00 71 LYS A C 18
ATOM 32027 O O . LYS A 1 71 ? 20.983 -4.124 -8.809 1.00 0.00 71 LYS A O 18
ATOM 32046 N N . ARG A 1 72 ? 23.206 -4.462 -8.723 1.00 0.00 72 ARG A N 18
ATOM 32047 C CA . ARG A 1 72 ? 23.090 -5.805 -8.168 1.00 0.00 72 ARG A CA 18
ATOM 32048 C C . ARG A 1 72 ? 24.072 -6.005 -7.018 1.00 0.00 72 ARG A C 18
ATOM 32049 O O . ARG A 1 72 ? 25.258 -5.696 -7.139 1.00 0.00 72 ARG A O 18
ATOM 32070 N N . LYS A 1 73 ? 23.571 -6.524 -5.903 1.00 0.00 73 LYS A N 18
ATOM 32071 C CA . LYS A 1 73 ? 24.403 -6.765 -4.730 1.00 0.00 73 LYS A CA 18
ATOM 32072 C C . LYS A 1 73 ? 24.611 -8.260 -4.508 1.00 0.00 73 LYS A C 18
ATOM 32073 O O . LYS A 1 73 ? 23.940 -9.089 -5.125 1.00 0.00 73 LYS A O 18
ATOM 32092 N N . ASP A 1 74 ? 25.542 -8.598 -3.622 1.00 0.00 74 ASP A N 18
ATOM 32093 C CA . ASP A 1 74 ? 25.839 -9.995 -3.317 1.00 0.00 74 ASP A CA 18
ATOM 32094 C C . ASP A 1 74 ? 26.929 -10.105 -2.262 1.00 0.00 74 ASP A C 18
ATOM 32095 O O . ASP A 1 74 ? 26.898 -10.991 -1.408 1.00 0.00 74 ASP A O 18
ATOM 32104 N N . ASN A 1 75 ? 27.889 -9.197 -2.330 1.00 0.00 75 ASN A N 18
ATOM 32105 C CA . ASN A 1 75 ? 28.999 -9.179 -1.384 1.00 0.00 75 ASN A CA 18
ATOM 32106 C C . ASN A 1 75 ? 28.497 -9.038 0.050 1.00 0.00 75 ASN A C 18
ATOM 32107 O O . ASN A 1 75 ? 29.197 -9.391 1.000 1.00 0.00 75 ASN A O 18
ATOM 32118 N N . GLU A 1 76 ? 27.284 -8.519 0.199 1.00 0.00 76 GLU A N 18
ATOM 32119 C CA . GLU A 1 76 ? 26.691 -8.331 1.519 1.00 0.00 76 GLU A CA 18
ATOM 32120 C C . GLU A 1 76 ? 25.761 -9.487 1.869 1.00 0.00 76 GLU A C 18
ATOM 32121 O O . GLU A 1 76 ? 24.705 -9.291 2.472 1.00 0.00 76 GLU A O 18
ATOM 32133 N N . GLY A 1 77 ? 26.163 -10.696 1.489 1.00 0.00 77 GLY A N 18
ATOM 32134 C CA . GLY A 1 77 ? 25.358 -11.869 1.773 1.00 0.00 77 GLY A CA 18
ATOM 32135 C C . GLY A 1 77 ? 23.982 -11.800 1.138 1.00 0.00 77 GLY A C 18
ATOM 32136 O O . GLY A 1 77 ? 23.003 -12.274 1.712 1.00 0.00 77 GLY A O 18
ATOM 32140 N N . ASN A 1 78 ? 23.909 -11.210 -0.051 1.00 0.00 78 ASN A N 18
ATOM 32141 C CA . ASN A 1 78 ? 22.644 -11.082 -0.763 1.00 0.00 78 ASN A CA 18
ATOM 32142 C C . ASN A 1 78 ? 22.592 -12.033 -1.954 1.00 0.00 78 ASN A C 18
ATOM 32143 O O . ASN A 1 78 ? 23.117 -11.732 -3.025 1.00 0.00 78 ASN A O 18
ATOM 32154 N N . GLU A 1 79 ? 21.954 -13.183 -1.758 1.00 0.00 79 GLU A N 18
ATOM 32155 C CA . GLU A 1 79 ? 21.834 -14.180 -2.816 1.00 0.00 79 GLU A CA 18
ATOM 32156 C C . GLU A 1 79 ? 20.892 -13.699 -3.915 1.00 0.00 79 GLU A C 18
ATOM 32157 O O . GLU A 1 79 ? 21.098 -13.990 -5.094 1.00 0.00 79 GLU A O 18
ATOM 32169 N N . VAL A 1 80 ? 19.859 -12.960 -3.523 1.00 0.00 80 VAL A N 18
ATOM 32170 C CA . VAL A 1 80 ? 18.887 -12.439 -4.477 1.00 0.00 80 VAL A CA 18
ATOM 32171 C C . VAL A 1 80 ? 18.569 -10.974 -4.194 1.00 0.00 80 VAL A C 18
ATOM 32172 O O . VAL A 1 80 ? 18.463 -10.563 -3.038 1.00 0.00 80 VAL A O 18
ATOM 32185 N N . VAL A 1 81 ? 18.418 -10.190 -5.257 1.00 0.00 81 VAL A N 18
ATOM 32186 C CA . VAL A 1 81 ? 18.111 -8.772 -5.125 1.00 0.00 81 VAL A CA 18
ATOM 32187 C C . VAL A 1 81 ? 16.949 -8.374 -6.035 1.00 0.00 81 VAL A C 18
ATOM 32188 O O . VAL A 1 81 ? 17.150 -7.768 -7.086 1.00 0.00 81 VAL A O 18
ATOM 32201 N N . PRO A 1 82 ? 15.709 -8.713 -5.637 1.00 0.00 82 PRO A N 18
ATOM 32202 C CA . PRO A 1 82 ? 14.513 -8.389 -6.421 1.00 0.00 82 PRO A CA 18
ATOM 32203 C C . PRO A 1 82 ? 14.227 -6.891 -6.449 1.00 0.00 82 PRO A C 18
ATOM 32204 O O . PRO A 1 82 ? 14.181 -6.238 -5.406 1.00 0.00 82 PRO A O 18
ATOM 32215 N N . LYS A 1 83 ? 14.037 -6.353 -7.649 1.00 0.00 83 LYS A N 18
ATOM 32216 C CA . LYS A 1 83 ? 13.756 -4.930 -7.813 1.00 0.00 83 LYS A CA 18
ATOM 32217 C C . LYS A 1 83 ? 12.306 -4.609 -7.451 1.00 0.00 83 LYS A C 18
ATOM 32218 O O . LYS A 1 83 ? 12.046 -3.683 -6.681 1.00 0.00 83 LYS A O 18
ATOM 32237 N N . PRO A 1 84 ? 11.334 -5.363 -8.002 1.00 0.00 84 PRO A N 18
ATOM 32238 C CA . PRO A 1 84 ? 9.915 -5.136 -7.724 1.00 0.00 84 PRO A CA 18
ATOM 32239 C C . PRO A 1 84 ? 9.489 -5.699 -6.372 1.00 0.00 84 PRO A C 18
ATOM 32240 O O . PRO A 1 84 ? 9.904 -6.791 -5.985 1.00 0.00 84 PRO A O 18
ATOM 32251 N N . GLN A 1 85 ? 8.658 -4.946 -5.660 1.00 0.00 85 GLN A N 18
ATOM 32252 C CA . GLN A 1 85 ? 8.173 -5.368 -4.352 1.00 0.00 85 GLN A CA 18
ATOM 32253 C C . GLN A 1 85 ? 6.649 -5.407 -4.326 1.00 0.00 85 GLN A C 18
ATOM 32254 O O . GLN A 1 85 ? 5.986 -4.555 -4.917 1.00 0.00 85 GLN A O 18
ATOM 32268 N N . ARG A 1 86 ? 6.098 -6.401 -3.636 1.00 0.00 86 ARG A N 18
ATOM 32269 C CA . ARG A 1 86 ? 4.650 -6.549 -3.536 1.00 0.00 86 ARG A CA 18
ATOM 32270 C C . ARG A 1 86 ? 4.194 -6.450 -2.083 1.00 0.00 86 ARG A C 18
ATOM 32271 O O . ARG A 1 86 ? 4.797 -7.046 -1.190 1.00 0.00 86 ARG A O 18
ATOM 32292 N N . HIS A 1 87 ? 3.125 -5.696 -1.855 1.00 0.00 87 HIS A N 18
ATOM 32293 C CA . HIS A 1 87 ? 2.585 -5.518 -0.513 1.00 0.00 87 HIS A CA 18
ATOM 32294 C C . HIS A 1 87 ? 1.142 -5.999 -0.441 1.00 0.00 87 HIS A C 18
ATOM 32295 O O . HIS A 1 87 ? 0.240 -5.374 -0.999 1.00 0.00 87 HIS A O 18
ATOM 32310 N N . MET A 1 88 ? 0.927 -7.114 0.251 1.00 0.00 88 MET A N 18
ATOM 32311 C CA . MET A 1 88 ? -0.410 -7.677 0.395 1.00 0.00 88 MET A CA 18
ATOM 32312 C C . MET A 1 88 ? -1.038 -7.246 1.716 1.00 0.00 88 MET A C 18
ATOM 32313 O O . MET A 1 88 ? -0.480 -7.485 2.788 1.00 0.00 88 MET A O 18
ATOM 32327 N N . PHE A 1 89 ? -2.199 -6.603 1.632 1.00 0.00 89 PHE A N 18
ATOM 32328 C CA . PHE A 1 89 ? -2.900 -6.133 2.820 1.00 0.00 89 PHE A CA 18
ATOM 32329 C C . PHE A 1 89 ? -4.204 -6.892 3.030 1.00 0.00 89 PHE A C 18
ATOM 32330 O O . PHE A 1 89 ? -4.778 -7.436 2.086 1.00 0.00 89 PHE A O 18
ATOM 32347 N N . SER A 1 90 ? -4.669 -6.916 4.274 1.00 0.00 90 SER A N 18
ATOM 32348 C CA . SER A 1 90 ? -5.911 -7.599 4.616 1.00 0.00 90 SER A CA 18
ATOM 32349 C C . SER A 1 90 ? -6.858 -6.642 5.333 1.00 0.00 90 SER A C 18
ATOM 32350 O O . SER A 1 90 ? -6.550 -6.148 6.417 1.00 0.00 90 SER A O 18
ATOM 32358 N N . PHE A 1 91 ? -8.003 -6.373 4.716 1.00 0.00 91 PHE A N 18
ATOM 32359 C CA . PHE A 1 91 ? -8.980 -5.462 5.292 1.00 0.00 91 PHE A CA 18
ATOM 32360 C C . PHE A 1 91 ? -10.079 -6.209 6.030 1.00 0.00 91 PHE A C 18
ATOM 32361 O O . PHE A 1 91 ? -10.658 -7.163 5.510 1.00 0.00 91 PHE A O 18
ATOM 32378 N N . ASN A 1 92 ? -10.374 -5.751 7.238 1.00 0.00 92 ASN A N 18
ATOM 32379 C CA . ASN A 1 92 ? -11.421 -6.354 8.045 1.00 0.00 92 ASN A CA 18
ATOM 32380 C C . ASN A 1 92 ? -12.741 -5.615 7.843 1.00 0.00 92 ASN A C 18
ATOM 32381 O O . ASN A 1 92 ? -13.716 -5.865 8.554 1.00 0.00 92 ASN A O 18
ATOM 32392 N N . ASN A 1 93 ? -12.772 -4.704 6.868 1.00 0.00 93 ASN A N 18
ATOM 32393 C CA . ASN A 1 93 ? -13.975 -3.939 6.582 1.00 0.00 93 ASN A CA 18
ATOM 32394 C C . ASN A 1 93 ? -14.056 -3.563 5.107 1.00 0.00 93 ASN A C 18
ATOM 32395 O O . ASN A 1 93 ? -13.122 -2.986 4.550 1.00 0.00 93 ASN A O 18
ATOM 32406 N N . ARG A 1 94 ? -15.181 -3.893 4.482 1.00 0.00 94 ARG A N 18
ATOM 32407 C CA . ARG A 1 94 ? -15.390 -3.589 3.074 1.00 0.00 94 ARG A CA 18
ATOM 32408 C C . ARG A 1 94 ? -15.391 -2.084 2.842 1.00 0.00 94 ARG A C 18
ATOM 32409 O O . ARG A 1 94 ? -14.725 -1.580 1.938 1.00 0.00 94 ARG A O 18
ATOM 32430 N N . THR A 1 95 ? -16.142 -1.364 3.669 1.00 0.00 95 THR A N 18
ATOM 32431 C CA . THR A 1 95 ? -16.230 0.070 3.566 1.00 0.00 95 THR A CA 18
ATOM 32432 C C . THR A 1 95 ? -14.884 0.712 3.856 1.00 0.00 95 THR A C 18
ATOM 32433 O O . THR A 1 95 ? -14.524 1.730 3.262 1.00 0.00 95 THR A O 18
ATOM 32444 N N . VAL A 1 96 ? -14.144 0.105 4.770 1.00 0.00 96 VAL A N 18
ATOM 32445 C CA . VAL A 1 96 ? -12.831 0.605 5.146 1.00 0.00 96 VAL A CA 18
ATOM 32446 C C . VAL A 1 96 ? -11.828 0.398 4.022 1.00 0.00 96 VAL A C 18
ATOM 32447 O O . VAL A 1 96 ? -10.969 1.245 3.780 1.00 0.00 96 VAL A O 18
ATOM 32460 N N . MET A 1 97 ? -11.948 -0.727 3.334 1.00 0.00 97 MET A N 18
ATOM 32461 C CA . MET A 1 97 ? -11.047 -1.030 2.229 1.00 0.00 97 MET A CA 18
ATOM 32462 C C . MET A 1 97 ? -11.381 -0.175 1.013 1.00 0.00 97 MET A C 18
ATOM 32463 O O . MET A 1 97 ? -10.495 0.208 0.248 1.00 0.00 97 MET A O 18
ATOM 32477 N N . ASP A 1 98 ? -12.666 0.126 0.841 1.00 0.00 98 ASP A N 18
ATOM 32478 C CA . ASP A 1 98 ? -13.113 0.938 -0.278 1.00 0.00 98 ASP A CA 18
ATOM 32479 C C . ASP A 1 98 ? -12.826 2.411 -0.025 1.00 0.00 98 ASP A C 18
ATOM 32480 O O . ASP A 1 98 ? -12.629 3.186 -0.961 1.00 0.00 98 ASP A O 18
ATOM 32489 N N . ASN A 1 99 ? -12.799 2.789 1.245 1.00 0.00 99 ASN A N 18
ATOM 32490 C CA . ASN A 1 99 ? -12.530 4.170 1.623 1.00 0.00 99 ASN A CA 18
ATOM 32491 C C . ASN A 1 99 ? -11.068 4.516 1.380 1.00 0.00 99 ASN A C 18
ATOM 32492 O O . ASN A 1 99 ? -10.733 5.642 1.014 1.00 0.00 99 ASN A O 18
ATOM 32503 N N . ILE A 1 100 ? -10.209 3.532 1.583 1.00 0.00 100 ILE A N 18
ATOM 32504 C CA . ILE A 1 100 ? -8.777 3.708 1.386 1.00 0.00 100 ILE A CA 18
ATOM 32505 C C . ILE A 1 100 ? -8.391 3.466 -0.068 1.00 0.00 100 ILE A C 18
ATOM 32506 O O . ILE A 1 100 ? -7.630 4.233 -0.654 1.00 0.00 100 ILE A O 18
ATOM 32522 N N . LYS A 1 101 ? -8.922 2.393 -0.643 1.00 0.00 101 LYS A N 18
ATOM 32523 C CA . LYS A 1 101 ? -8.630 2.049 -2.029 1.00 0.00 101 LYS A CA 18
ATOM 32524 C C . LYS A 1 101 ? -9.042 3.177 -2.968 1.00 0.00 101 LYS A C 18
ATOM 32525 O O . LYS A 1 101 ? -8.311 3.524 -3.894 1.00 0.00 101 LYS A O 18
ATOM 32544 N N . MET A 1 102 ? -10.216 3.746 -2.722 1.00 0.00 102 MET A N 18
ATOM 32545 C CA . MET A 1 102 ? -10.721 4.833 -3.549 1.00 0.00 102 MET A CA 18
ATOM 32546 C C . MET A 1 102 ? -9.861 6.077 -3.399 1.00 0.00 102 MET A C 18
ATOM 32547 O O . MET A 1 102 ? -9.637 6.811 -4.362 1.00 0.00 102 MET A O 18
ATOM 32561 N N . THR A 1 103 ? -9.375 6.303 -2.191 1.00 0.00 103 THR A N 18
ATOM 32562 C CA . THR A 1 103 ? -8.532 7.451 -1.917 1.00 0.00 103 THR A CA 18
ATOM 32563 C C . THR A 1 103 ? -7.124 7.198 -2.439 1.00 0.00 103 THR A C 18
ATO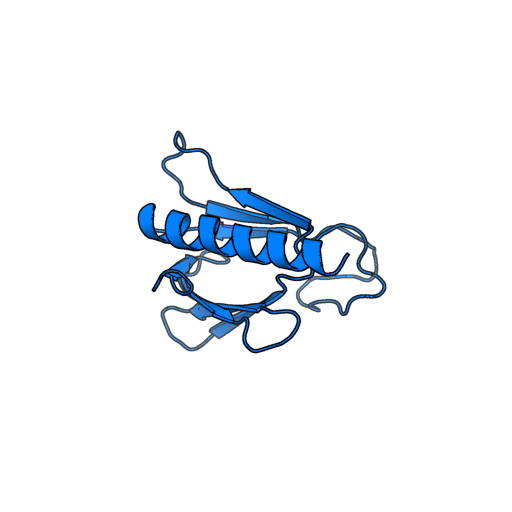M 32564 O O . THR A 1 103 ? -6.478 8.097 -2.978 1.00 0.00 103 THR A O 18
ATOM 32575 N N . LEU A 1 104 ? -6.663 5.961 -2.294 1.00 0.00 104 LEU A N 18
ATOM 32576 C CA . LEU A 1 104 ? -5.342 5.592 -2.771 1.00 0.00 104 LEU A CA 18
ATOM 32577 C C . LEU A 1 104 ? -5.336 5.550 -4.295 1.00 0.00 104 LEU A C 18
ATOM 32578 O O . LEU A 1 104 ? -4.315 5.814 -4.927 1.00 0.00 104 LEU A O 18
ATOM 32594 N N . GLN A 1 105 ? -6.492 5.231 -4.879 1.00 0.00 105 GLN A N 18
ATOM 32595 C CA . GLN A 1 105 ? -6.618 5.171 -6.328 1.00 0.00 105 GLN A CA 18
ATOM 32596 C C . GLN A 1 105 ? -6.425 6.548 -6.937 1.00 0.00 105 GLN A C 18
ATOM 32597 O O . GLN A 1 105 ? -5.852 6.688 -8.018 1.00 0.00 105 GLN A O 18
ATOM 32611 N N . GLN A 1 106 ? -6.899 7.566 -6.233 1.00 0.00 106 GLN A N 18
ATOM 32612 C CA . GLN A 1 106 ? -6.767 8.936 -6.701 1.00 0.00 106 GLN A CA 18
ATOM 32613 C C . GLN A 1 106 ? -5.303 9.343 -6.724 1.00 0.00 106 GLN A C 18
ATOM 32614 O O . GLN A 1 106 ? -4.849 10.017 -7.649 1.00 0.00 106 GLN A O 18
ATOM 32628 N N . ILE A 1 107 ? -4.562 8.912 -5.710 1.00 0.00 107 ILE A N 18
ATOM 32629 C CA . ILE A 1 107 ? -3.141 9.214 -5.627 1.00 0.00 107 ILE A CA 18
ATOM 32630 C C . ILE A 1 107 ? -2.424 8.664 -6.854 1.00 0.00 107 ILE A C 18
ATOM 32631 O O . ILE A 1 107 ? -1.594 9.341 -7.462 1.00 0.00 107 ILE A O 18
ATOM 32647 N N . ILE A 1 108 ? -2.776 7.436 -7.225 1.00 0.00 108 ILE A N 18
ATOM 32648 C CA . ILE A 1 108 ? -2.196 6.787 -8.396 1.00 0.00 108 ILE A CA 18
ATOM 32649 C C . ILE A 1 108 ? -2.318 7.690 -9.605 1.00 0.00 108 ILE A C 18
ATOM 32650 O O . ILE A 1 108 ? -1.345 7.976 -10.301 1.00 0.00 108 ILE A O 18
ATOM 32666 N N . SER A 1 109 ? -3.540 8.128 -9.831 1.00 0.00 109 SER A N 18
ATOM 32667 C CA . SER A 1 109 ? -3.854 9.010 -10.950 1.00 0.00 109 SER A CA 18
ATOM 32668 C C . SER A 1 109 ? -2.996 10.269 -10.914 1.00 0.00 109 SER A C 18
ATOM 32669 O O . SER A 1 109 ? -2.740 10.890 -11.945 1.00 0.00 109 SER A O 18
ATOM 32677 N N . ARG A 1 110 ? -2.554 10.638 -9.719 1.00 0.00 110 ARG A N 18
ATOM 32678 C CA . ARG A 1 110 ? -1.725 11.820 -9.544 1.00 0.00 110 ARG A CA 18
ATOM 32679 C C . ARG A 1 110 ? -0.310 11.567 -10.052 1.00 0.00 110 ARG A C 18
ATOM 32680 O O . ARG A 1 110 ? 0.339 12.462 -10.593 1.00 0.00 110 ARG A O 18
ATOM 32701 N N . TYR A 1 111 ? 0.155 10.340 -9.877 1.00 0.00 111 TYR A N 18
ATOM 32702 C CA . TYR A 1 111 ? 1.490 9.959 -10.321 1.00 0.00 111 TYR A CA 18
ATOM 32703 C C . TYR A 1 111 ? 1.530 9.815 -11.837 1.00 0.00 111 TYR A C 18
ATOM 32704 O O . TYR A 1 111 ? 2.553 10.068 -12.473 1.00 0.00 111 TYR A O 18
ATOM 32722 N N . LYS A 1 112 ? 0.404 9.409 -12.404 1.00 0.00 112 LYS A N 18
ATOM 32723 C CA . LYS A 1 112 ? 0.290 9.229 -13.842 1.00 0.00 112 LYS A CA 18
ATOM 32724 C C . LYS A 1 112 ? 0.189 10.575 -14.551 1.00 0.00 112 LYS A C 18
ATOM 32725 O O . LYS A 1 112 ? 0.698 10.743 -15.660 1.00 0.00 112 LYS A O 18
ATOM 32744 N N . ASP A 1 113 ? -0.470 11.532 -13.904 1.00 0.00 113 ASP A N 18
ATOM 32745 C CA . ASP A 1 113 ? -0.637 12.865 -14.473 1.00 0.00 113 ASP A CA 18
ATOM 32746 C C . ASP A 1 113 ? 0.718 13.521 -14.724 1.00 0.00 113 ASP A C 18
ATOM 32747 O O . ASP A 1 113 ? 0.909 14.205 -15.729 1.00 0.00 113 ASP A O 18
ATOM 32756 N N . ALA A 1 114 ? 1.653 13.308 -13.803 1.00 0.00 114 ALA A N 18
ATOM 32757 C CA . ALA A 1 114 ? 2.988 13.880 -13.924 1.00 0.00 114 ALA A CA 18
ATOM 32758 C C . ALA A 1 114 ? 3.695 13.362 -15.172 1.00 0.00 114 ALA A C 18
ATOM 32759 O O . ALA A 1 114 ? 4.481 14.076 -15.794 1.00 0.00 114 ALA A O 18
ATOM 32766 N N . ASP A 1 115 ? 3.412 12.114 -15.531 1.00 0.00 115 ASP A N 18
ATOM 32767 C CA . ASP A 1 115 ? 4.023 11.500 -16.703 1.00 0.00 115 ASP A CA 18
ATOM 32768 C C . ASP A 1 115 ? 2.965 10.847 -17.588 1.00 0.00 115 ASP A C 18
ATOM 32769 O O . ASP A 1 115 ? 2.668 11.406 -18.665 1.00 0.00 115 ASP A O 18
ATOM 32779 N N . PRO A 1 1 ? -14.488 9.549 7.483 1.00 0.00 1 PRO A N 19
ATOM 32780 C CA . PRO A 1 1 ? -13.279 8.703 7.496 1.00 0.00 1 PRO A CA 19
ATOM 32781 C C . PRO A 1 1 ? -12.636 8.609 6.114 1.00 0.00 1 PRO A C 19
ATOM 32782 O O . PRO A 1 1 ? -12.902 7.674 5.358 1.00 0.00 1 PRO A O 19
ATOM 32795 N N . SER A 1 2 ? -11.790 9.582 5.793 1.00 0.00 2 SER A N 19
ATOM 32796 C CA . SER A 1 2 ? -11.109 9.609 4.504 1.00 0.00 2 SER A CA 19
ATOM 32797 C C . SER A 1 2 ? -9.600 9.729 4.687 1.00 0.00 2 SER A C 19
ATOM 32798 O O . SER A 1 2 ? -9.128 10.360 5.634 1.00 0.00 2 SER A O 19
ATOM 32806 N N . HIS A 1 3 ? -8.848 9.120 3.777 1.00 0.00 3 HIS A N 19
ATOM 32807 C CA . HIS A 1 3 ? -7.392 9.159 3.839 1.00 0.00 3 HIS A CA 19
ATOM 32808 C C . HIS A 1 3 ? -6.882 8.530 5.131 1.00 0.00 3 HIS A C 19
ATOM 32809 O O . HIS A 1 3 ? -5.816 8.892 5.631 1.00 0.00 3 HIS A O 19
ATOM 32824 N N . SER A 1 4 ? -7.648 7.586 5.669 1.00 0.00 4 SER A N 19
ATOM 32825 C CA . SER A 1 4 ? -7.271 6.908 6.904 1.00 0.00 4 SER A CA 19
ATOM 32826 C C . SER A 1 4 ? -8.295 5.839 7.273 1.00 0.00 4 SER A C 19
ATOM 32827 O O . SER A 1 4 ? -9.477 6.133 7.458 1.00 0.00 4 SER A O 19
ATOM 32835 N N . GLY A 1 5 ? -7.830 4.600 7.380 1.00 0.00 5 GLY A N 19
ATOM 32836 C CA . GLY A 1 5 ? -8.710 3.503 7.727 1.00 0.00 5 GLY A CA 19
ATOM 32837 C C . GLY A 1 5 ? -7.943 2.298 8.234 1.00 0.00 5 GLY A C 19
ATOM 32838 O O . GLY A 1 5 ? -6.777 2.108 7.884 1.00 0.00 5 GLY A O 19
ATOM 32842 N N . ALA A 1 6 ? -8.588 1.485 9.061 1.00 0.00 6 ALA A N 19
ATOM 32843 C CA . ALA A 1 6 ? -7.944 0.301 9.610 1.00 0.00 6 ALA A CA 19
ATOM 32844 C C . ALA A 1 6 ? -7.616 -0.706 8.518 1.00 0.00 6 ALA A C 19
ATOM 32845 O O . ALA A 1 6 ? -8.406 -0.924 7.600 1.00 0.00 6 ALA A O 19
ATOM 32852 N N . ALA A 1 7 ? -6.444 -1.317 8.626 1.00 0.00 7 ALA A N 19
ATOM 32853 C CA . ALA A 1 7 ? -6.008 -2.305 7.649 1.00 0.00 7 ALA A CA 19
ATOM 32854 C C . ALA A 1 7 ? -4.968 -3.258 8.232 1.00 0.00 7 ALA A C 19
ATOM 32855 O O . ALA A 1 7 ? -4.171 -2.873 9.088 1.00 0.00 7 ALA A O 19
ATOM 32862 N N . ILE A 1 8 ? -4.977 -4.504 7.760 1.00 0.00 8 ILE A N 19
ATOM 32863 C CA . ILE A 1 8 ? -4.033 -5.511 8.233 1.00 0.00 8 ILE A CA 19
ATOM 32864 C C . ILE A 1 8 ? -2.837 -5.626 7.302 1.00 0.00 8 ILE A C 19
ATOM 32865 O O . ILE A 1 8 ? -2.971 -5.542 6.082 1.00 0.00 8 ILE A O 19
ATOM 32881 N N . PHE A 1 9 ? -1.676 -5.851 7.892 1.00 0.00 9 PHE A N 19
ATOM 32882 C CA . PHE A 1 9 ? -0.452 -6.016 7.127 1.00 0.00 9 PHE A CA 19
ATOM 32883 C C . PHE A 1 9 ? 0.457 -7.026 7.814 1.00 0.00 9 PHE A C 19
ATOM 32884 O O . PHE A 1 9 ? 1.056 -6.738 8.849 1.00 0.00 9 PHE A O 19
ATOM 32901 N N . GLU A 1 10 ? 0.542 -8.220 7.231 1.00 0.00 10 GLU A N 19
ATOM 32902 C CA . GLU A 1 10 ? 1.361 -9.298 7.772 1.00 0.00 10 GLU A CA 19
ATOM 32903 C C . GLU A 1 10 ? 0.668 -9.982 8.952 1.00 0.00 10 GLU A C 19
ATOM 32904 O O . GLU A 1 10 ? 1.274 -10.192 10.003 1.00 0.00 10 GLU A O 19
ATOM 32916 N N . LYS A 1 11 ? -0.600 -10.350 8.760 1.00 0.00 11 LYS A N 19
ATOM 32917 C CA . LYS A 1 11 ? -1.370 -11.033 9.784 1.00 0.00 11 LYS A CA 19
ATOM 32918 C C . LYS A 1 11 ? -1.545 -10.190 11.046 1.00 0.00 11 LYS A C 19
ATOM 32919 O O . LYS A 1 11 ? -1.966 -10.702 12.084 1.00 0.00 11 LYS A O 19
ATOM 32938 N N . VAL A 1 12 ? -1.254 -8.896 10.951 1.00 0.00 12 VAL A N 19
ATOM 32939 C CA . VAL A 1 12 ? -1.417 -8.001 12.074 1.00 0.00 12 VAL A CA 19
ATOM 32940 C C . VAL A 1 12 ? -2.308 -6.843 11.658 1.00 0.00 12 VAL A C 19
ATOM 32941 O O . VAL A 1 12 ? -2.209 -6.354 10.534 1.00 0.00 12 VAL A O 19
ATOM 32954 N N . SER A 1 13 ? -3.201 -6.427 12.543 1.00 0.00 13 SER A N 19
ATOM 32955 C CA . SER A 1 13 ? -4.122 -5.344 12.225 1.00 0.00 13 SER A CA 19
ATOM 32956 C C . SER A 1 13 ? -3.695 -4.033 12.864 1.00 0.00 13 SER A C 19
ATOM 32957 O O . SER A 1 13 ? -3.138 -4.007 13.962 1.00 0.00 13 SER A O 19
ATOM 32965 N N . GLY A 1 14 ? -3.971 -2.948 12.157 1.00 0.00 14 GLY A N 19
ATOM 32966 C CA . GLY A 1 14 ? -3.629 -1.629 12.638 1.00 0.00 14 GLY A CA 19
ATOM 32967 C C . GLY A 1 14 ? -4.326 -0.551 11.836 1.00 0.00 14 GLY A C 19
ATOM 32968 O O . GLY A 1 14 ? -5.076 -0.852 10.907 1.00 0.00 14 GLY A O 19
ATOM 32972 N N . ILE A 1 15 ? -4.087 0.705 12.184 1.00 0.00 15 ILE A N 19
ATOM 32973 C CA . ILE A 1 15 ? -4.708 1.813 11.477 1.00 0.00 15 ILE A CA 19
ATOM 32974 C C . ILE A 1 15 ? -3.812 2.320 10.355 1.00 0.00 15 ILE A C 19
ATOM 32975 O O . ILE A 1 15 ? -2.639 2.632 10.565 1.00 0.00 15 ILE A O 19
ATOM 32991 N N . ILE A 1 16 ? -4.382 2.380 9.158 1.00 0.00 16 ILE A N 19
ATOM 32992 C CA . ILE A 1 16 ? -3.663 2.825 7.979 1.00 0.00 16 ILE A CA 19
ATOM 32993 C C . ILE A 1 16 ? -4.022 4.269 7.634 1.00 0.00 16 ILE A C 19
ATOM 32994 O O . ILE A 1 16 ? -5.190 4.596 7.417 1.00 0.00 16 ILE A O 19
ATOM 33010 N N . ALA A 1 17 ? -3.008 5.123 7.576 1.00 0.00 17 ALA A N 19
ATOM 33011 C CA . ALA A 1 17 ? -3.209 6.528 7.249 1.00 0.00 17 ALA A CA 19
ATOM 33012 C C . ALA A 1 17 ? -2.423 6.906 5.999 1.00 0.00 17 ALA A C 19
ATOM 33013 O O . ALA A 1 17 ? -1.309 6.428 5.787 1.00 0.00 17 ALA A O 19
ATOM 33020 N N . ILE A 1 18 ? -3.010 7.763 5.174 1.00 0.00 18 ILE A N 19
ATOM 33021 C CA . ILE A 1 18 ? -2.366 8.200 3.947 1.00 0.00 18 ILE A CA 19
ATOM 33022 C C . ILE A 1 18 ? -1.807 9.614 4.102 1.00 0.00 18 ILE A C 19
ATOM 33023 O O . ILE A 1 18 ? -2.558 10.572 4.282 1.00 0.00 18 ILE A O 19
ATOM 33039 N N . ASN A 1 19 ? -0.486 9.732 4.028 1.00 0.00 19 ASN A N 19
ATOM 33040 C CA . ASN A 1 19 ? 0.170 11.025 4.156 1.00 0.00 19 ASN A CA 19
ATOM 33041 C C . ASN A 1 19 ? 0.540 11.581 2.787 1.00 0.00 19 ASN A C 19
ATOM 33042 O O . ASN A 1 19 ? 1.442 11.074 2.122 1.00 0.00 19 ASN A O 19
ATOM 33053 N N . GLU A 1 20 ? -0.160 12.632 2.377 1.00 0.00 20 GLU A N 19
ATOM 33054 C CA . GLU A 1 20 ? 0.095 13.265 1.089 1.00 0.00 20 GLU A CA 19
ATOM 33055 C C . GLU A 1 20 ? 0.743 14.636 1.273 1.00 0.00 20 GLU A C 19
ATOM 33056 O O . GLU A 1 20 ? 1.154 15.272 0.304 1.00 0.00 20 GLU A O 19
ATOM 33068 N N . ASP A 1 21 ? 0.828 15.086 2.523 1.00 0.00 21 ASP A N 19
ATOM 33069 C CA . ASP A 1 21 ? 1.424 16.379 2.830 1.00 0.00 21 ASP A CA 19
ATOM 33070 C C . ASP A 1 21 ? 2.876 16.439 2.373 1.00 0.00 21 ASP A C 19
ATOM 33071 O O . ASP A 1 21 ? 3.436 17.521 2.202 1.00 0.00 21 ASP A O 19
ATOM 33080 N N . VAL A 1 22 ? 3.483 15.274 2.174 1.00 0.00 22 VAL A N 19
ATOM 33081 C CA . VAL A 1 22 ? 4.864 15.209 1.737 1.00 0.00 22 VAL A CA 19
ATOM 33082 C C . VAL A 1 22 ? 4.945 15.013 0.225 1.00 0.00 22 VAL A C 19
ATOM 33083 O O . VAL A 1 22 ? 3.975 15.250 -0.494 1.00 0.00 22 VAL A O 19
ATOM 33096 N N . SER A 1 23 ? 6.102 14.578 -0.247 1.00 0.00 23 SER A N 19
ATOM 33097 C CA . SER A 1 23 ? 6.306 14.348 -1.670 1.00 0.00 23 SER A CA 19
ATOM 33098 C C . SER A 1 23 ? 7.584 13.545 -1.914 1.00 0.00 23 SER A C 19
ATOM 33099 O O . SER A 1 23 ? 8.686 14.029 -1.658 1.00 0.00 23 SER A O 19
ATOM 33107 N N . PRO A 1 24 ? 7.458 12.299 -2.412 1.00 0.00 24 PRO A N 19
ATOM 33108 C CA . PRO A 1 24 ? 6.164 11.683 -2.732 1.00 0.00 24 PRO A CA 19
ATOM 33109 C C . PRO A 1 24 ? 5.377 11.297 -1.484 1.00 0.00 24 PRO A C 19
ATOM 33110 O O . PRO A 1 24 ? 5.957 11.017 -0.434 1.00 0.00 24 PRO A O 19
ATOM 33121 N N . ALA A 1 25 ? 4.053 11.275 -1.608 1.00 0.00 25 ALA A N 19
ATOM 33122 C CA . ALA A 1 25 ? 3.181 10.914 -0.493 1.00 0.00 25 ALA A CA 19
ATOM 33123 C C . ALA A 1 25 ? 3.577 9.555 0.081 1.00 0.00 25 ALA A C 19
ATOM 33124 O O . ALA A 1 25 ? 4.422 8.860 -0.480 1.00 0.00 25 ALA A O 19
ATOM 33131 N N . GLU A 1 26 ? 2.967 9.181 1.203 1.00 0.00 26 GLU A N 19
ATOM 33132 C CA . GLU A 1 26 ? 3.273 7.905 1.841 1.00 0.00 26 GLU A CA 19
ATOM 33133 C C . GLU A 1 26 ? 2.054 7.336 2.563 1.00 0.00 26 GLU A C 19
ATOM 33134 O O . GLU A 1 26 ? 1.105 8.058 2.869 1.00 0.00 26 GLU A O 19
ATOM 33146 N N . LEU A 1 27 ? 2.093 6.034 2.834 1.00 0.00 27 LEU A N 19
ATOM 33147 C CA . LEU A 1 27 ? 1.002 5.355 3.525 1.00 0.00 27 LEU A CA 19
ATOM 33148 C C . LEU A 1 27 ? 1.500 4.738 4.831 1.00 0.00 27 LEU A C 19
ATOM 33149 O O . LEU A 1 27 ? 2.281 3.787 4.820 1.00 0.00 27 LEU A O 19
ATOM 33165 N N . THR A 1 28 ? 1.062 5.299 5.954 1.00 0.00 28 THR A N 19
ATOM 33166 C CA . THR A 1 28 ? 1.468 4.835 7.254 1.00 0.00 28 THR A CA 19
ATOM 33167 C C . THR A 1 28 ? 0.529 3.760 7.795 1.00 0.00 28 THR A C 19
ATOM 33168 O O . THR A 1 28 ? -0.678 3.789 7.550 1.00 0.00 28 THR A O 19
ATOM 33179 N N . TRP A 1 29 ? 1.097 2.823 8.543 1.00 0.00 29 TRP A N 19
ATOM 33180 C CA . TRP A 1 29 ? 0.338 1.741 9.143 1.00 0.00 29 TRP A CA 19
ATOM 33181 C C . TRP A 1 29 ? 0.738 1.554 10.599 1.00 0.00 29 TRP A C 19
ATOM 33182 O O . TRP A 1 29 ? 1.839 1.090 10.893 1.00 0.00 29 TRP A O 19
ATOM 33203 N N . ARG A 1 30 ? -0.159 1.901 11.506 1.00 0.00 30 ARG A N 19
ATOM 33204 C CA . ARG A 1 30 ? 0.116 1.746 12.929 1.00 0.00 30 ARG A CA 19
ATOM 33205 C C . ARG A 1 30 ? -0.620 0.528 13.474 1.00 0.00 30 ARG A C 19
ATOM 33206 O O . ARG A 1 30 ? -1.830 0.403 13.301 1.00 0.00 30 ARG A O 19
ATOM 33227 N N . SER A 1 31 ? 0.110 -0.371 14.128 1.00 0.00 31 SER A N 19
ATOM 33228 C CA . SER A 1 31 ? -0.495 -1.572 14.680 1.00 0.00 31 SER A CA 19
ATOM 33229 C C . SER A 1 31 ? -1.561 -1.217 15.704 1.00 0.00 31 SER A C 19
ATOM 33230 O O . SER A 1 31 ? -1.574 -0.112 16.247 1.00 0.00 31 SER A O 19
ATOM 33238 N N . THR A 1 32 ? -2.447 -2.164 15.970 1.00 0.00 32 THR A N 19
ATOM 33239 C CA . THR A 1 32 ? -3.511 -1.972 16.929 1.00 0.00 32 THR A CA 19
ATOM 33240 C C . THR A 1 32 ? -2.926 -1.670 18.302 1.00 0.00 32 THR A C 19
ATOM 33241 O O . THR A 1 32 ? -3.509 -0.938 19.100 1.00 0.00 32 THR A O 19
ATOM 33252 N N . ASP A 1 33 ? -1.768 -2.254 18.556 1.00 0.00 33 ASP A N 19
ATOM 33253 C CA . ASP A 1 33 ? -1.077 -2.073 19.825 1.00 0.00 33 ASP A CA 19
ATOM 33254 C C . ASP A 1 33 ? -0.494 -0.671 19.935 1.00 0.00 33 ASP A C 19
ATOM 33255 O O . ASP A 1 33 ? -0.417 -0.099 21.022 1.00 0.00 33 ASP A O 19
ATOM 33264 N N . GLY A 1 34 ? -0.082 -0.132 18.800 1.00 0.00 34 GLY A N 19
ATOM 33265 C CA . GLY A 1 34 ? 0.497 1.196 18.774 1.00 0.00 34 GLY A CA 19
ATOM 33266 C C . GLY A 1 34 ? 1.975 1.182 19.097 1.00 0.00 34 GLY A C 19
ATOM 33267 O O . GLY A 1 34 ? 2.533 2.184 19.543 1.00 0.00 34 GLY A O 19
ATOM 33271 N N . ASP A 1 35 ? 2.608 0.037 18.870 1.00 0.00 35 ASP A N 19
ATOM 33272 C CA . ASP A 1 35 ? 4.031 -0.116 19.137 1.00 0.00 35 ASP A CA 19
ATOM 33273 C C . ASP A 1 35 ? 4.820 -0.284 17.840 1.00 0.00 35 ASP A C 19
ATOM 33274 O O . ASP A 1 35 ? 6.029 -0.057 17.807 1.00 0.00 35 ASP A O 19
ATOM 33283 N N . LYS A 1 36 ? 4.130 -0.680 16.776 1.00 0.00 36 LYS A N 19
ATOM 33284 C CA . LYS A 1 36 ? 4.768 -0.871 15.481 1.00 0.00 36 LYS A CA 19
ATOM 33285 C C . LYS A 1 36 ? 4.109 0.000 14.420 1.00 0.00 36 LYS A C 19
ATOM 33286 O O . LYS A 1 36 ? 2.892 -0.040 14.237 1.00 0.00 36 LYS A O 19
ATOM 33305 N N . VAL A 1 37 ? 4.919 0.788 13.725 1.00 0.00 37 VAL A N 19
ATOM 33306 C CA . VAL A 1 37 ? 4.415 1.671 12.683 1.00 0.00 37 VAL A CA 19
ATOM 33307 C C . VAL A 1 37 ? 5.143 1.439 11.365 1.00 0.00 37 VAL A C 19
ATOM 33308 O O . VAL A 1 37 ? 6.363 1.586 11.284 1.00 0.00 37 VAL A O 19
ATOM 33321 N N . HIS A 1 38 ? 4.387 1.077 10.335 1.00 0.00 38 HIS A N 19
ATOM 33322 C CA . HIS A 1 38 ? 4.964 0.827 9.017 1.00 0.00 38 HIS A CA 19
ATOM 33323 C C . HIS A 1 38 ? 4.585 1.924 8.037 1.00 0.00 38 HIS A C 19
ATOM 33324 O O . HIS A 1 38 ? 3.470 2.436 8.057 1.00 0.00 38 HIS A O 19
ATOM 33339 N N . THR A 1 39 ? 5.526 2.275 7.183 1.00 0.00 39 THR A N 19
ATOM 33340 C CA . THR A 1 39 ? 5.306 3.314 6.183 1.00 0.00 39 THR A CA 19
ATOM 33341 C C . THR A 1 39 ? 5.525 2.767 4.777 1.00 0.00 39 THR A C 19
ATOM 33342 O O . THR A 1 39 ? 6.526 2.103 4.508 1.00 0.00 39 THR A O 19
ATOM 33353 N N . VAL A 1 40 ? 4.582 3.048 3.884 1.00 0.00 40 VAL A N 19
ATOM 33354 C CA . VAL A 1 40 ? 4.671 2.582 2.505 1.00 0.00 40 VAL A CA 19
ATOM 33355 C C . VAL A 1 40 ? 4.755 3.751 1.533 1.00 0.00 40 VAL A C 19
ATOM 33356 O O . VAL A 1 40 ? 4.111 4.782 1.728 1.00 0.00 40 VAL A O 19
ATOM 33369 N N . VAL A 1 41 ? 5.547 3.584 0.479 1.00 0.00 41 VAL A N 19
ATOM 33370 C CA . VAL A 1 41 ? 5.705 4.626 -0.528 1.00 0.00 41 VAL A CA 19
ATOM 33371 C C . VAL A 1 41 ? 4.657 4.480 -1.622 1.00 0.00 41 VAL A C 19
ATOM 33372 O O . VAL A 1 41 ? 4.562 3.441 -2.274 1.00 0.00 41 VAL A O 19
ATOM 33385 N N . LEU A 1 42 ? 3.864 5.529 -1.814 1.00 0.00 42 LEU A N 19
ATOM 33386 C CA . LEU A 1 42 ? 2.812 5.517 -2.825 1.00 0.00 42 LEU A CA 19
ATOM 33387 C C . LEU A 1 42 ? 3.348 5.921 -4.198 1.00 0.00 42 LEU A C 19
ATOM 33388 O O . LEU A 1 42 ? 2.663 5.760 -5.209 1.00 0.00 42 LEU A O 19
ATOM 33404 N N . SER A 1 43 ? 4.572 6.443 -4.234 1.00 0.00 43 SER A N 19
ATOM 33405 C CA . SER A 1 43 ? 5.185 6.858 -5.489 1.00 0.00 43 SER A CA 19
ATOM 33406 C C . SER A 1 43 ? 5.755 5.657 -6.235 1.00 0.00 43 SER A C 19
ATOM 33407 O O . SER A 1 43 ? 5.888 5.681 -7.459 1.00 0.00 43 SER A O 19
ATOM 33415 N N . THR A 1 44 ? 6.087 4.608 -5.490 1.00 0.00 44 THR A N 19
ATOM 33416 C CA . THR A 1 44 ? 6.640 3.400 -6.085 1.00 0.00 44 THR A CA 19
ATOM 33417 C C . THR A 1 44 ? 5.546 2.368 -6.349 1.00 0.00 44 THR A C 19
ATOM 33418 O O . THR A 1 44 ? 5.826 1.176 -6.485 1.00 0.00 44 THR A O 19
ATOM 33429 N N . ILE A 1 45 ? 4.301 2.828 -6.421 1.00 0.00 45 ILE A N 19
ATOM 33430 C CA . ILE A 1 45 ? 3.171 1.942 -6.669 1.00 0.00 45 ILE A CA 19
ATOM 33431 C C . ILE A 1 45 ? 2.762 1.973 -8.136 1.00 0.00 45 ILE A C 19
ATOM 33432 O O . ILE A 1 45 ? 2.053 2.878 -8.576 1.00 0.00 45 ILE A O 19
ATOM 33448 N N . ASP A 1 46 ? 3.214 0.977 -8.890 1.00 0.00 46 ASP A N 19
ATOM 33449 C CA . ASP A 1 46 ? 2.897 0.885 -10.309 1.00 0.00 46 ASP A CA 19
ATOM 33450 C C . ASP A 1 46 ? 1.402 0.675 -10.521 1.00 0.00 46 ASP A C 19
ATOM 33451 O O . ASP A 1 46 ? 0.856 1.041 -11.562 1.00 0.00 46 ASP A O 19
ATOM 33460 N N . LYS A 1 47 ? 0.745 0.077 -9.531 1.00 0.00 47 LYS A N 19
ATOM 33461 C CA . LYS A 1 47 ? -0.685 -0.185 -9.621 1.00 0.00 47 LYS A CA 19
ATOM 33462 C C . LYS A 1 47 ? -1.229 -0.701 -8.289 1.00 0.00 47 LYS A C 19
ATOM 33463 O O . LYS A 1 47 ? -0.473 -1.158 -7.433 1.00 0.00 47 LYS A O 19
ATOM 33482 N N . LEU A 1 48 ? -2.546 -0.629 -8.129 1.00 0.00 48 LEU A N 19
ATOM 33483 C CA . LEU A 1 48 ? -3.195 -1.094 -6.909 1.00 0.00 48 LEU A CA 19
ATOM 33484 C C . LEU A 1 48 ? -4.253 -2.146 -7.227 1.00 0.00 48 LEU A C 19
ATOM 33485 O O . LEU A 1 48 ? -5.050 -1.980 -8.150 1.00 0.00 48 LEU A O 19
ATOM 33501 N N . GLN A 1 49 ? -4.251 -3.231 -6.461 1.00 0.00 49 GLN A N 19
ATOM 33502 C CA . GLN A 1 49 ? -5.208 -4.313 -6.663 1.00 0.00 49 GLN A CA 19
ATOM 33503 C C . GLN A 1 49 ? -6.091 -4.498 -5.435 1.00 0.00 49 GLN A C 19
ATOM 33504 O O . GLN A 1 49 ? -5.691 -4.180 -4.315 1.00 0.00 49 GLN A O 19
ATOM 33518 N N . ALA A 1 50 ? -7.297 -5.015 -5.651 1.00 0.00 50 ALA A N 19
ATOM 33519 C CA . ALA A 1 50 ? -8.238 -5.243 -4.562 1.00 0.00 50 ALA A CA 19
ATOM 33520 C C . ALA A 1 50 ? -9.007 -6.544 -4.765 1.00 0.00 50 ALA A C 19
ATOM 33521 O O . ALA A 1 50 ? -9.115 -7.044 -5.886 1.00 0.00 50 ALA A O 19
ATOM 33528 N N . THR A 1 51 ? -9.538 -7.088 -3.676 1.00 0.00 51 THR A N 19
ATOM 33529 C CA . THR A 1 51 ? -10.296 -8.332 -3.735 1.00 0.00 51 THR A CA 19
ATOM 33530 C C . THR A 1 51 ? -11.638 -8.120 -4.433 1.00 0.00 51 THR A C 19
ATOM 33531 O O . THR A 1 51 ? -12.230 -7.044 -4.342 1.00 0.00 51 THR A O 19
ATOM 33542 N N . PRO A 1 52 ? -12.135 -9.146 -5.144 1.00 0.00 52 PRO A N 19
ATOM 33543 C CA . PRO A 1 52 ? -13.414 -9.066 -5.860 1.00 0.00 52 PRO A CA 19
ATOM 33544 C C . PRO A 1 52 ? -14.609 -9.012 -4.913 1.00 0.00 52 PRO A C 19
ATOM 33545 O O . PRO A 1 52 ? -14.540 -9.497 -3.784 1.00 0.00 52 PRO A O 19
ATOM 33556 N N . ALA A 1 53 ? -15.702 -8.421 -5.383 1.00 0.00 53 ALA A N 19
ATOM 33557 C CA . ALA A 1 53 ? -16.915 -8.305 -4.581 1.00 0.00 53 ALA A CA 19
ATOM 33558 C C . ALA A 1 53 ? -17.511 -9.675 -4.269 1.00 0.00 53 ALA A C 19
ATOM 33559 O O . ALA A 1 53 ? -18.331 -9.810 -3.360 1.00 0.00 53 ALA A O 19
ATOM 33566 N N . SER A 1 54 ? -17.100 -10.689 -5.025 1.00 0.00 54 SER A N 19
ATOM 33567 C CA . SER A 1 54 ? -17.599 -12.044 -4.822 1.00 0.00 54 SER A CA 19
ATOM 33568 C C . SER A 1 54 ? -16.734 -12.814 -3.825 1.00 0.00 54 SER A C 19
ATOM 33569 O O . SER A 1 54 ? -17.013 -13.971 -3.515 1.00 0.00 54 SER A O 19
ATOM 33577 N N . SER A 1 55 ? -15.685 -12.167 -3.320 1.00 0.00 55 SER A N 19
ATOM 33578 C CA . SER A 1 55 ? -14.791 -12.794 -2.358 1.00 0.00 55 SER A CA 19
ATOM 33579 C C . SER A 1 55 ? -15.008 -12.216 -0.968 1.00 0.00 55 SER A C 19
ATOM 33580 O O . SER A 1 55 ? -14.729 -11.042 -0.721 1.00 0.00 55 SER A O 19
ATOM 33588 N N . GLU A 1 56 ? -15.497 -13.050 -0.058 1.00 0.00 56 GLU A N 19
ATOM 33589 C CA . GLU A 1 56 ? -15.743 -12.623 1.313 1.00 0.00 56 GLU A CA 19
ATOM 33590 C C . GLU A 1 56 ? -14.459 -12.107 1.955 1.00 0.00 56 GLU A C 19
ATOM 33591 O O . GLU A 1 56 ? -14.497 -11.392 2.956 1.00 0.00 56 GLU A O 19
ATOM 33603 N N . LYS A 1 57 ? -13.321 -12.474 1.370 1.00 0.00 57 LYS A N 19
ATOM 33604 C CA . LYS A 1 57 ? -12.027 -12.047 1.885 1.00 0.00 57 LYS A CA 19
ATOM 33605 C C . LYS A 1 57 ? -11.645 -10.679 1.328 1.00 0.00 57 LYS A C 19
ATOM 33606 O O . LYS A 1 57 ? -11.523 -10.503 0.116 1.00 0.00 57 LYS A O 19
ATOM 33625 N N . MET A 1 58 ? -11.461 -9.712 2.222 1.00 0.00 58 MET A N 19
ATOM 33626 C CA . MET A 1 58 ? -11.096 -8.360 1.820 1.00 0.00 58 MET A CA 19
ATOM 33627 C C . MET A 1 58 ? -9.590 -8.148 1.927 1.00 0.00 58 MET A C 19
ATOM 33628 O O . MET A 1 58 ? -9.032 -8.129 3.025 1.00 0.00 58 MET A O 19
ATOM 33642 N N . MET A 1 59 ? -8.936 -7.989 0.782 1.00 0.00 59 MET A N 19
ATOM 33643 C CA . MET A 1 59 ? -7.494 -7.781 0.748 1.00 0.00 59 MET A CA 19
ATOM 33644 C C . MET A 1 59 ? -7.090 -6.958 -0.471 1.00 0.00 59 MET A C 19
ATOM 33645 O O . MET A 1 59 ? -7.513 -7.243 -1.591 1.00 0.00 59 MET A O 19
ATOM 33659 N N . LEU A 1 60 ? -6.267 -5.938 -0.246 1.00 0.00 60 LEU A N 19
ATOM 33660 C CA . LEU A 1 60 ? -5.805 -5.079 -1.329 1.00 0.00 60 LEU A CA 19
ATOM 33661 C C . LEU A 1 60 ? -4.297 -5.208 -1.517 1.00 0.00 60 LEU A C 19
ATOM 33662 O O . LEU A 1 60 ? -3.521 -4.920 -0.606 1.00 0.00 60 LEU A O 19
ATOM 33678 N N . ARG A 1 61 ? -3.890 -5.648 -2.703 1.00 0.00 61 ARG A N 19
ATOM 33679 C CA . ARG A 1 61 ? -2.473 -5.821 -3.010 1.00 0.00 61 ARG A CA 19
ATOM 33680 C C . ARG A 1 61 ? -1.962 -4.681 -3.882 1.00 0.00 61 ARG A C 19
ATOM 33681 O O . ARG A 1 61 ? -2.523 -4.393 -4.939 1.00 0.00 61 ARG A O 19
ATOM 33702 N N . LEU A 1 62 ? -0.892 -4.035 -3.432 1.00 0.00 62 LEU A N 19
ATOM 33703 C CA . LEU A 1 62 ? -0.301 -2.925 -4.168 1.00 0.00 62 LEU A CA 19
ATOM 33704 C C . LEU A 1 62 ? 1.050 -3.319 -4.758 1.00 0.00 62 LEU A C 19
ATOM 33705 O O . LEU A 1 62 ? 1.908 -3.862 -4.063 1.00 0.00 62 LEU A O 19
ATOM 33721 N N . ILE A 1 63 ? 1.231 -3.036 -6.043 1.00 0.00 63 ILE A N 19
ATOM 33722 C CA . ILE A 1 63 ? 2.478 -3.355 -6.728 1.00 0.00 63 ILE A CA 19
ATOM 33723 C C . ILE A 1 63 ? 3.587 -2.391 -6.319 1.00 0.00 63 ILE A C 19
ATOM 33724 O O . ILE A 1 63 ? 3.336 -1.213 -6.072 1.00 0.00 63 ILE A O 19
ATOM 33740 N N . GLY A 1 64 ? 4.813 -2.900 -6.245 1.00 0.00 64 GLY A N 19
ATOM 33741 C CA . GLY A 1 64 ? 5.940 -2.069 -5.859 1.00 0.00 64 GLY A CA 19
ATOM 33742 C C . GLY A 1 64 ? 6.824 -1.698 -7.036 1.00 0.00 64 GLY A C 19
ATOM 33743 O O . GLY A 1 64 ? 8.034 -1.532 -6.881 1.00 0.00 64 GLY A O 19
ATOM 33747 N N . LYS A 1 65 ? 6.219 -1.563 -8.213 1.00 0.00 65 LYS A N 19
ATOM 33748 C CA . LYS A 1 65 ? 6.957 -1.204 -9.419 1.00 0.00 65 LYS A CA 19
ATOM 33749 C C . LYS A 1 65 ? 8.190 -2.087 -9.602 1.00 0.00 65 LYS A C 19
ATOM 33750 O O . LYS A 1 65 ? 8.414 -3.026 -8.838 1.00 0.00 65 LYS A O 19
ATOM 33769 N N . VAL A 1 66 ? 8.985 -1.776 -10.621 1.00 0.00 66 VAL A N 19
ATOM 33770 C CA . VAL A 1 66 ? 10.195 -2.536 -10.909 1.00 0.00 66 VAL A CA 19
ATOM 33771 C C . VAL A 1 66 ? 11.437 -1.659 -10.779 1.00 0.00 66 VAL A C 19
ATOM 33772 O O . VAL A 1 66 ? 11.421 -0.486 -11.150 1.00 0.00 66 VAL A O 19
ATOM 33785 N N . ASP A 1 67 ? 12.510 -2.236 -10.249 1.00 0.00 67 ASP A N 19
ATOM 33786 C CA . ASP A 1 67 ? 13.759 -1.503 -10.071 1.00 0.00 67 ASP A CA 19
ATOM 33787 C C . ASP A 1 67 ? 14.714 -1.762 -11.231 1.00 0.00 67 ASP A C 19
ATOM 33788 O O . ASP A 1 67 ? 15.923 -1.896 -11.038 1.00 0.00 67 ASP A O 19
ATOM 33797 N N . GLU A 1 68 ? 14.164 -1.831 -12.439 1.00 0.00 68 GLU A N 19
ATOM 33798 C CA . GLU A 1 68 ? 14.966 -2.074 -13.633 1.00 0.00 68 GLU A CA 19
ATOM 33799 C C . GLU A 1 68 ? 14.992 -0.841 -14.528 1.00 0.00 68 GLU A C 19
ATOM 33800 O O . GLU A 1 68 ? 14.974 -0.950 -15.754 1.00 0.00 68 GLU A O 19
ATOM 33812 N N . SER A 1 69 ? 15.036 0.331 -13.906 1.00 0.00 69 SER A N 19
ATOM 33813 C CA . SER A 1 69 ? 15.065 1.589 -14.643 1.00 0.00 69 SER A CA 19
ATOM 33814 C C . SER A 1 69 ? 16.385 1.756 -15.390 1.00 0.00 69 SER A C 19
ATOM 33815 O O . SER A 1 69 ? 16.460 2.480 -16.384 1.00 0.00 69 SER A O 19
ATOM 33823 N N . LYS A 1 70 ? 17.421 1.082 -14.906 1.00 0.00 70 LYS A N 19
ATOM 33824 C CA . LYS A 1 70 ? 18.739 1.154 -15.528 1.00 0.00 70 LYS A CA 19
ATOM 33825 C C . LYS A 1 70 ? 18.844 0.200 -16.716 1.00 0.00 70 LYS A C 19
ATOM 33826 O O . LYS A 1 70 ? 19.784 0.284 -17.507 1.00 0.00 70 LYS A O 19
ATOM 33845 N N . LYS A 1 71 ? 17.878 -0.709 -16.838 1.00 0.00 71 LYS A N 19
ATOM 33846 C CA . LYS A 1 71 ? 17.871 -1.674 -17.933 1.00 0.00 71 LYS A CA 19
ATOM 33847 C C . LYS A 1 71 ? 19.071 -2.612 -17.837 1.00 0.00 71 LYS A C 19
ATOM 33848 O O . LYS A 1 71 ? 19.852 -2.736 -18.781 1.00 0.00 71 LYS A O 19
ATOM 33867 N N . ARG A 1 72 ? 19.209 -3.270 -16.691 1.00 0.00 72 ARG A N 19
ATOM 33868 C CA . ARG A 1 72 ? 20.314 -4.196 -16.473 1.00 0.00 72 ARG A CA 19
ATOM 33869 C C . ARG A 1 72 ? 20.288 -5.324 -17.500 1.00 0.00 72 ARG A C 19
ATOM 33870 O O . ARG A 1 72 ? 19.239 -5.911 -17.768 1.00 0.00 72 ARG A O 19
ATOM 33891 N N . LYS A 1 73 ? 21.449 -5.621 -18.073 1.00 0.00 73 LYS A N 19
ATOM 33892 C CA . LYS A 1 73 ? 21.562 -6.676 -19.073 1.00 0.00 73 LYS A CA 19
ATOM 33893 C C . LYS A 1 73 ? 21.763 -8.035 -18.411 1.00 0.00 73 LYS A C 19
ATOM 33894 O O . LYS A 1 73 ? 22.097 -8.118 -17.229 1.00 0.00 73 LYS A O 19
ATOM 33913 N N . ASP A 1 74 ? 21.562 -9.098 -19.183 1.00 0.00 74 ASP A N 19
ATOM 33914 C CA . ASP A 1 74 ? 21.726 -10.455 -18.674 1.00 0.00 74 ASP A CA 19
ATOM 33915 C C . ASP A 1 74 ? 23.199 -10.846 -18.620 1.00 0.00 74 ASP A C 19
ATOM 33916 O O . ASP A 1 74 ? 23.579 -11.777 -17.910 1.00 0.00 74 ASP A O 19
ATOM 33925 N N . ASN A 1 75 ? 24.023 -10.129 -19.377 1.00 0.00 75 ASN A N 19
ATOM 33926 C CA . ASN A 1 75 ? 25.456 -10.401 -19.418 1.00 0.00 75 ASN A CA 19
ATOM 33927 C C . ASN A 1 75 ? 26.177 -9.779 -18.222 1.00 0.00 75 ASN A C 19
ATOM 33928 O O . ASN A 1 75 ? 27.395 -9.902 -18.093 1.00 0.00 75 ASN A O 19
ATOM 33939 N N . GLU A 1 76 ? 25.425 -9.111 -17.351 1.00 0.00 76 GLU A N 19
ATOM 33940 C CA . GLU A 1 76 ? 26.007 -8.472 -16.174 1.00 0.00 76 GLU A CA 19
ATOM 33941 C C . GLU A 1 76 ? 25.960 -9.401 -14.963 1.00 0.00 76 GLU A C 19
ATOM 33942 O O . GLU A 1 76 ? 25.702 -8.964 -13.841 1.00 0.00 76 GLU A O 19
ATOM 33954 N N . GLY A 1 77 ? 26.219 -10.684 -15.195 1.00 0.00 77 GLY A N 19
ATOM 33955 C CA . GLY A 1 77 ? 26.209 -11.653 -14.113 1.00 0.00 77 GLY A CA 19
ATOM 33956 C C . GLY A 1 77 ? 24.823 -11.891 -13.544 1.00 0.00 77 GLY A C 19
ATOM 33957 O O . GLY A 1 77 ? 24.683 -12.340 -12.407 1.00 0.00 77 GLY A O 19
ATOM 33961 N N . ASN A 1 78 ? 23.793 -11.597 -14.333 1.00 0.00 78 ASN A N 19
ATOM 33962 C CA . ASN A 1 78 ? 22.418 -11.789 -13.891 1.00 0.00 78 ASN A CA 19
ATOM 33963 C C . ASN A 1 78 ? 21.584 -12.463 -14.976 1.00 0.00 78 ASN A C 19
ATOM 33964 O O . ASN A 1 78 ? 21.644 -12.084 -16.145 1.00 0.00 78 ASN A O 19
ATOM 33975 N N . GLU A 1 79 ? 20.805 -13.464 -14.579 1.00 0.00 79 GLU A N 19
ATOM 33976 C CA . GLU A 1 79 ? 19.958 -14.194 -15.517 1.00 0.00 79 GLU A CA 19
ATOM 33977 C C . GLU A 1 79 ? 18.625 -13.476 -15.715 1.00 0.00 79 GLU A C 19
ATOM 33978 O O . GLU A 1 79 ? 18.210 -13.218 -16.845 1.00 0.00 79 GLU A O 19
ATOM 33990 N N . VAL A 1 80 ? 17.960 -13.161 -14.610 1.00 0.00 80 VAL A N 19
ATOM 33991 C CA . VAL A 1 80 ? 16.673 -12.474 -14.661 1.00 0.00 80 VAL A CA 19
ATOM 33992 C C . VAL A 1 80 ? 16.734 -11.140 -13.924 1.00 0.00 80 VAL A C 19
ATOM 33993 O O . VAL A 1 80 ? 17.120 -11.081 -12.756 1.00 0.00 80 VAL A O 19
ATOM 34006 N N . VAL A 1 81 ? 16.351 -10.070 -14.614 1.00 0.00 81 VAL A N 19
ATOM 34007 C CA . VAL A 1 81 ? 16.363 -8.736 -14.024 1.00 0.00 81 VAL A CA 19
ATOM 34008 C C . VAL A 1 81 ? 15.072 -8.451 -13.258 1.00 0.00 81 VAL A C 19
ATOM 34009 O O . VAL A 1 81 ? 15.111 -7.957 -12.131 1.00 0.00 81 VAL A O 19
ATOM 34022 N N . PRO A 1 82 ? 13.903 -8.756 -13.854 1.00 0.00 82 PRO A N 19
ATOM 34023 C CA . PRO A 1 82 ? 12.607 -8.522 -13.207 1.00 0.00 82 PRO A CA 19
ATOM 34024 C C . PRO A 1 82 ? 12.553 -9.082 -11.789 1.00 0.00 82 PRO A C 19
ATOM 34025 O O . PRO A 1 82 ? 12.943 -10.224 -11.546 1.00 0.00 82 PRO A O 19
ATOM 34036 N N . LYS A 1 83 ? 12.066 -8.269 -10.857 1.00 0.00 83 LYS A N 19
ATOM 34037 C CA . LYS A 1 83 ? 11.958 -8.680 -9.462 1.00 0.00 83 LYS A CA 19
ATOM 34038 C C . LYS A 1 83 ? 11.182 -7.645 -8.650 1.00 0.00 83 LYS A C 19
ATOM 34039 O O . LYS A 1 83 ? 11.668 -7.147 -7.633 1.00 0.00 83 LYS A O 19
ATOM 34058 N N . PRO A 1 84 ? 9.960 -7.302 -9.094 1.00 0.00 84 PRO A N 19
ATOM 34059 C CA . PRO A 1 84 ? 9.116 -6.319 -8.406 1.00 0.00 84 PRO A CA 19
ATOM 34060 C C . PRO A 1 84 ? 8.538 -6.857 -7.102 1.00 0.00 84 PRO A C 19
ATOM 34061 O O . PRO A 1 84 ? 8.201 -8.037 -6.999 1.00 0.00 84 PRO A O 19
ATOM 34072 N N . GLN A 1 85 ? 8.421 -5.981 -6.108 1.00 0.00 85 GLN A N 19
ATOM 34073 C CA . GLN A 1 85 ? 7.878 -6.364 -4.811 1.00 0.00 85 GLN A CA 19
ATOM 34074 C C . GLN A 1 85 ? 6.422 -5.929 -4.691 1.00 0.00 85 GLN A C 19
ATOM 34075 O O . GLN A 1 85 ? 6.072 -4.799 -5.032 1.00 0.00 85 GLN A O 19
ATOM 34089 N N . ARG A 1 86 ? 5.574 -6.833 -4.210 1.00 0.00 86 ARG A N 19
ATOM 34090 C CA . ARG A 1 86 ? 4.155 -6.537 -4.053 1.00 0.00 86 ARG A CA 19
ATOM 34091 C C . ARG A 1 86 ? 3.749 -6.552 -2.583 1.00 0.00 86 ARG A C 19
ATOM 34092 O O . ARG A 1 86 ? 4.178 -7.415 -1.817 1.00 0.00 86 ARG A O 19
ATOM 34113 N N . HIS A 1 87 ? 2.915 -5.593 -2.198 1.00 0.00 87 HIS A N 19
ATOM 34114 C CA . HIS A 1 87 ? 2.442 -5.493 -0.823 1.00 0.00 87 HIS A CA 19
ATOM 34115 C C . HIS A 1 87 ? 0.972 -5.889 -0.730 1.00 0.00 87 HIS A C 19
ATOM 34116 O O . HIS A 1 87 ? 0.108 -5.242 -1.320 1.00 0.00 87 HIS A O 19
ATOM 34131 N N . MET A 1 88 ? 0.697 -6.958 0.011 1.00 0.00 88 MET A N 19
ATOM 34132 C CA . MET A 1 88 ? -0.670 -7.438 0.173 1.00 0.00 88 MET A CA 19
ATOM 34133 C C . MET A 1 88 ? -1.218 -7.070 1.548 1.00 0.00 88 MET A C 19
ATOM 34134 O O . MET A 1 88 ? -0.580 -7.324 2.570 1.00 0.00 88 MET A O 19
ATOM 34148 N N . PHE A 1 89 ? -2.403 -6.468 1.565 1.00 0.00 89 PHE A N 19
ATOM 34149 C CA . PHE A 1 89 ? -3.037 -6.060 2.813 1.00 0.00 89 PHE A CA 19
ATOM 34150 C C . PHE A 1 89 ? -4.358 -6.791 3.027 1.00 0.00 89 PHE A C 19
ATOM 34151 O O . PHE A 1 89 ? -4.947 -7.322 2.087 1.00 0.00 89 PHE A O 19
ATOM 34168 N N . SER A 1 90 ? -4.818 -6.802 4.274 1.00 0.00 90 SER A N 19
ATOM 34169 C CA . SER A 1 90 ? -6.073 -7.457 4.623 1.00 0.00 90 SER A CA 19
ATOM 34170 C C . SER A 1 90 ? -6.999 -6.478 5.339 1.00 0.00 90 SER A C 19
ATOM 34171 O O . SER A 1 90 ? -6.628 -5.895 6.356 1.00 0.00 90 SER A O 19
ATOM 34179 N N . PHE A 1 91 ? -8.196 -6.290 4.796 1.00 0.00 91 PHE A N 19
ATOM 34180 C CA . PHE A 1 91 ? -9.156 -5.368 5.379 1.00 0.00 91 PHE A CA 19
ATOM 34181 C C . PHE A 1 91 ? -10.218 -6.094 6.188 1.00 0.00 91 PHE A C 19
ATOM 34182 O O . PHE A 1 91 ? -10.758 -7.113 5.760 1.00 0.00 91 PHE A O 19
ATOM 34199 N N . ASN A 1 92 ? -10.525 -5.544 7.354 1.00 0.00 92 ASN A N 19
ATOM 34200 C CA . ASN A 1 92 ? -11.540 -6.115 8.222 1.00 0.00 92 ASN A CA 19
ATOM 34201 C C . ASN A 1 92 ? -12.865 -5.376 8.044 1.00 0.00 92 ASN A C 19
ATOM 34202 O O . ASN A 1 92 ? -13.805 -5.578 8.811 1.00 0.00 92 ASN A O 19
ATOM 34213 N N . ASN A 1 93 ? -12.935 -4.516 7.023 1.00 0.00 93 ASN A N 19
ATOM 34214 C CA . ASN A 1 93 ? -14.146 -3.756 6.757 1.00 0.00 93 ASN A CA 19
ATOM 34215 C C . ASN A 1 93 ? -14.258 -3.391 5.281 1.00 0.00 93 ASN A C 19
ATOM 34216 O O . ASN A 1 93 ? -13.323 -2.853 4.689 1.00 0.00 93 ASN A O 19
ATOM 34227 N N . ARG A 1 94 ? -15.414 -3.686 4.694 1.00 0.00 94 ARG A N 19
ATOM 34228 C CA . ARG A 1 94 ? -15.658 -3.389 3.287 1.00 0.00 94 ARG A CA 19
ATOM 34229 C C . ARG A 1 94 ? -15.651 -1.884 3.044 1.00 0.00 94 ARG A C 19
ATOM 34230 O O . ARG A 1 94 ? -15.023 -1.401 2.103 1.00 0.00 94 ARG A O 19
ATOM 34251 N N . THR A 1 95 ? -16.354 -1.146 3.895 1.00 0.00 95 THR A N 19
ATOM 34252 C CA . THR A 1 95 ? -16.431 0.291 3.776 1.00 0.00 95 THR A CA 19
ATOM 34253 C C . THR A 1 95 ? -15.061 0.924 3.947 1.00 0.00 95 THR A C 19
ATOM 34254 O O . THR A 1 95 ? -14.708 1.874 3.247 1.00 0.00 95 THR A O 19
ATOM 34265 N N . VAL A 1 96 ? -14.291 0.386 4.878 1.00 0.00 96 VAL A N 19
ATOM 34266 C CA . VAL A 1 96 ? -12.953 0.886 5.145 1.00 0.00 96 VAL A CA 19
ATOM 34267 C C . VAL A 1 96 ? -12.011 0.536 4.003 1.00 0.00 96 VAL A C 19
ATOM 34268 O O . VAL A 1 96 ? -11.090 1.288 3.687 1.00 0.00 96 VAL A O 19
ATOM 34281 N N . MET A 1 97 ? -12.253 -0.612 3.388 1.00 0.00 97 MET A N 19
ATOM 34282 C CA . MET A 1 97 ? -11.428 -1.067 2.276 1.00 0.00 97 MET A CA 19
ATOM 34283 C C . MET A 1 97 ? -11.747 -0.278 1.007 1.00 0.00 97 MET A C 19
ATOM 34284 O O . MET A 1 97 ? -10.874 -0.053 0.170 1.00 0.00 97 MET A O 19
ATOM 34298 N N . ASP A 1 98 ? -13.002 0.141 0.874 1.00 0.00 98 ASP A N 19
ATOM 34299 C CA . ASP A 1 98 ? -13.429 0.905 -0.287 1.00 0.00 98 ASP A CA 19
ATOM 34300 C C . ASP A 1 98 ? -13.022 2.366 -0.155 1.00 0.00 98 ASP A C 19
ATOM 34301 O O . ASP A 1 98 ? -12.818 3.058 -1.152 1.00 0.00 98 ASP A O 19
ATOM 34310 N N . ASN A 1 99 ? -12.903 2.827 1.083 1.00 0.00 99 ASN A N 19
ATOM 34311 C CA . ASN A 1 99 ? -12.518 4.205 1.351 1.00 0.00 99 ASN A CA 19
ATOM 34312 C C . ASN A 1 99 ? -11.045 4.425 1.044 1.00 0.00 99 ASN A C 19
ATOM 34313 O O . ASN A 1 99 ? -10.637 5.510 0.632 1.00 0.00 99 ASN A O 19
ATOM 34324 N N . ILE A 1 100 ? -10.253 3.382 1.248 1.00 0.00 100 ILE A N 19
ATOM 34325 C CA . ILE A 1 100 ? -8.820 3.441 0.996 1.00 0.00 100 ILE A CA 19
ATOM 34326 C C . ILE A 1 100 ? -8.505 3.131 -0.464 1.00 0.00 100 ILE A C 19
ATOM 34327 O O . ILE A 1 100 ? -7.695 3.811 -1.093 1.00 0.00 100 ILE A O 19
ATOM 34343 N N . LYS A 1 101 ? -9.147 2.096 -0.996 1.00 0.00 101 LYS A N 19
ATOM 34344 C CA . LYS A 1 101 ? -8.932 1.691 -2.381 1.00 0.00 101 LYS A CA 19
ATOM 34345 C C . LYS A 1 101 ? -9.207 2.843 -3.341 1.00 0.00 101 LYS A C 19
ATOM 34346 O O . LYS A 1 101 ? -8.431 3.093 -4.263 1.00 0.00 101 LYS A O 19
ATOM 34365 N N . MET A 1 102 ? -10.318 3.540 -3.123 1.00 0.00 102 MET A N 19
ATOM 34366 C CA . MET A 1 102 ? -10.692 4.663 -3.975 1.00 0.00 102 MET A CA 19
ATOM 34367 C C . MET A 1 102 ? -9.747 5.838 -3.772 1.00 0.00 102 MET A C 19
ATOM 34368 O O . MET A 1 102 ? -9.417 6.555 -4.716 1.00 0.00 102 MET A O 19
ATOM 34382 N N . THR A 1 103 ? -9.314 6.023 -2.536 1.00 0.00 103 THR A N 19
ATOM 34383 C CA . THR A 1 103 ? -8.403 7.103 -2.202 1.00 0.00 103 THR A CA 19
ATOM 34384 C C . THR A 1 103 ? -7.018 6.820 -2.776 1.00 0.00 103 THR A C 19
ATOM 34385 O O . THR A 1 103 ? -6.345 7.720 -3.277 1.00 0.00 103 THR A O 19
ATOM 34396 N N . LEU A 1 104 ? -6.606 5.558 -2.707 1.00 0.00 104 LEU A N 19
ATOM 34397 C CA . LEU A 1 104 ? -5.309 5.151 -3.227 1.00 0.00 104 LEU A CA 19
ATOM 34398 C C . LEU A 1 104 ? -5.275 5.291 -4.744 1.00 0.00 104 LEU A C 19
ATOM 34399 O O . LEU A 1 104 ? -4.231 5.584 -5.325 1.00 0.00 104 LEU A O 19
ATOM 34415 N N . GLN A 1 105 ? -6.425 5.084 -5.379 1.00 0.00 105 GLN A N 19
ATOM 34416 C CA . GLN A 1 105 ? -6.521 5.194 -6.829 1.00 0.00 105 GLN A CA 19
ATOM 34417 C C . GLN A 1 105 ? -6.339 6.637 -7.272 1.00 0.00 105 GLN A C 19
ATOM 34418 O O . GLN A 1 105 ? -5.790 6.908 -8.340 1.00 0.00 105 GLN A O 19
ATOM 34432 N N . GLN A 1 106 ? -6.797 7.560 -6.440 1.00 0.00 106 GLN A N 19
ATOM 34433 C CA . GLN A 1 106 ? -6.677 8.980 -6.740 1.00 0.00 106 GLN A CA 19
ATOM 34434 C C . GLN A 1 106 ? -5.211 9.388 -6.765 1.00 0.00 106 GLN A C 19
ATOM 34435 O O . GLN A 1 106 ? -4.785 10.152 -7.632 1.00 0.00 106 GLN A O 19
ATOM 34449 N N . ILE A 1 107 ? -4.439 8.859 -5.821 1.00 0.00 107 ILE A N 19
ATOM 34450 C CA . ILE A 1 107 ? -3.018 9.155 -5.752 1.00 0.00 107 ILE A CA 19
ATOM 34451 C C . ILE A 1 107 ? -2.346 8.770 -7.065 1.00 0.00 107 ILE A C 19
ATOM 34452 O O . ILE A 1 107 ? -1.547 9.525 -7.617 1.00 0.00 107 ILE A O 19
ATOM 34468 N N . ILE A 1 108 ? -2.700 7.591 -7.563 1.00 0.00 108 ILE A N 19
ATOM 34469 C CA . ILE A 1 108 ? -2.164 7.090 -8.824 1.00 0.00 108 ILE A CA 19
ATOM 34470 C C . ILE A 1 108 ? -2.347 8.119 -9.920 1.00 0.00 108 ILE A C 19
ATOM 34471 O O . ILE A 1 108 ? -1.408 8.493 -10.623 1.00 0.00 108 ILE A O 19
ATOM 34487 N N . SER A 1 109 ? -3.582 8.559 -10.045 1.00 0.00 109 SER A N 19
ATOM 34488 C CA . SER A 1 109 ? -3.956 9.549 -11.049 1.00 0.00 109 SER A CA 19
ATOM 34489 C C . SER A 1 109 ? -3.125 10.818 -10.912 1.00 0.00 109 SER A C 19
ATOM 34490 O O . SER A 1 109 ? -2.915 11.543 -11.885 1.00 0.00 109 SER A O 19
ATOM 34498 N N . ARG A 1 110 ? -2.655 11.082 -9.701 1.00 0.00 110 ARG A N 19
ATOM 34499 C CA . ARG A 1 110 ? -1.848 12.262 -9.438 1.00 0.00 110 ARG A CA 19
ATOM 34500 C C . ARG A 1 110 ? -0.430 12.076 -9.964 1.00 0.00 110 ARG A C 19
ATOM 34501 O O . ARG A 1 110 ? 0.203 13.024 -10.428 1.00 0.00 110 ARG A O 19
ATOM 34522 N N . TYR A 1 111 ? 0.054 10.847 -9.896 1.00 0.00 111 TYR A N 19
ATOM 34523 C CA . TYR A 1 111 ? 1.395 10.528 -10.374 1.00 0.00 111 TYR A CA 19
ATOM 34524 C C . TYR A 1 111 ? 1.416 10.458 -11.894 1.00 0.00 111 TYR A C 19
ATOM 34525 O O . TYR A 1 111 ? 2.430 10.747 -12.530 1.00 0.00 111 TYR A O 19
ATOM 34543 N N . LYS A 1 112 ? 0.284 10.074 -12.468 1.00 0.00 112 LYS A N 19
ATOM 34544 C CA . LYS A 1 112 ? 0.153 9.965 -13.911 1.00 0.00 112 LYS A CA 19
ATOM 34545 C C . LYS A 1 112 ? 0.017 11.344 -14.549 1.00 0.00 112 LYS A C 19
ATOM 34546 O O . LYS A 1 112 ? 0.448 11.561 -15.681 1.00 0.00 112 LYS A O 19
ATOM 34565 N N . ASP A 1 113 ? -0.585 12.274 -13.813 1.00 0.00 113 ASP A N 19
ATOM 34566 C CA . ASP A 1 113 ? -0.778 13.633 -14.307 1.00 0.00 113 ASP A CA 19
ATOM 34567 C C . ASP A 1 113 ? 0.560 14.281 -14.657 1.00 0.00 113 ASP A C 19
ATOM 34568 O O . ASP A 1 113 ? 0.660 15.036 -15.623 1.00 0.00 113 ASP A O 19
ATOM 34577 N N . ALA A 1 114 ? 1.582 13.981 -13.864 1.00 0.00 114 ALA A N 19
ATOM 34578 C CA . ALA A 1 114 ? 2.911 14.533 -14.090 1.00 0.00 114 ALA A CA 19
ATOM 34579 C C . ALA A 1 114 ? 3.459 14.111 -15.449 1.00 0.00 114 ALA A C 19
ATOM 34580 O O . ALA A 1 114 ? 4.189 14.861 -16.097 1.00 0.00 114 ALA A O 19
ATOM 34587 N N . ASP A 1 115 ? 3.099 12.904 -15.876 1.00 0.00 115 ASP A N 19
ATOM 34588 C CA . ASP A 1 115 ? 3.555 12.381 -17.160 1.00 0.00 115 ASP A CA 19
ATOM 34589 C C . ASP A 1 115 ? 2.762 12.997 -18.309 1.00 0.00 115 ASP A C 19
ATOM 34590 O O . ASP A 1 115 ? 3.164 12.800 -19.475 1.00 0.00 115 ASP A O 19
ATOM 34600 N N . PRO A 1 1 ? -10.875 8.523 8.053 1.00 0.00 1 PRO A N 20
ATOM 34601 C CA . PRO A 1 1 ? -11.945 8.516 7.037 1.00 0.00 1 PRO A CA 20
ATOM 34602 C C . PRO A 1 1 ? -11.416 8.882 5.653 1.00 0.00 1 PRO A C 20
ATOM 34603 O O . PRO A 1 1 ? -10.787 9.926 5.474 1.00 0.00 1 PRO A O 20
ATOM 34616 N N . SER A 1 2 ? -11.675 8.015 4.677 1.00 0.00 2 SER A N 20
ATOM 34617 C CA . SER A 1 2 ? -11.227 8.242 3.305 1.00 0.00 2 SER A CA 20
ATOM 34618 C C . SER A 1 2 ? -9.709 8.138 3.203 1.00 0.00 2 SER A C 20
ATOM 34619 O O . SER A 1 2 ? -9.181 7.214 2.583 1.00 0.00 2 SER A O 20
ATOM 34627 N N . HIS A 1 3 ? -9.012 9.090 3.814 1.00 0.00 3 HIS A N 20
ATOM 34628 C CA . HIS A 1 3 ? -7.553 9.104 3.791 1.00 0.00 3 HIS A CA 20
ATOM 34629 C C . HIS A 1 3 ? -6.978 8.499 5.068 1.00 0.00 3 HIS A C 20
ATOM 34630 O O . HIS A 1 3 ? -5.876 8.848 5.490 1.00 0.00 3 HIS A O 20
ATOM 34645 N N . SER A 1 4 ? -7.733 7.591 5.680 1.00 0.00 4 SER A N 20
ATOM 34646 C CA . SER A 1 4 ? -7.296 6.939 6.909 1.00 0.00 4 SER A CA 20
ATOM 34647 C C . SER A 1 4 ? -8.298 5.876 7.346 1.00 0.00 4 SER A C 20
ATOM 34648 O O . SER A 1 4 ? -9.460 6.177 7.620 1.00 0.00 4 SER A O 20
ATOM 34656 N N . GLY A 1 5 ? -7.836 4.633 7.408 1.00 0.00 5 GLY A N 20
ATOM 34657 C CA . GLY A 1 5 ? -8.696 3.538 7.813 1.00 0.00 5 GLY A CA 20
ATOM 34658 C C . GLY A 1 5 ? -7.902 2.358 8.329 1.00 0.00 5 GLY A C 20
ATOM 34659 O O . GLY A 1 5 ? -6.704 2.247 8.064 1.00 0.00 5 GLY A O 20
ATOM 34663 N N . ALA A 1 6 ? -8.560 1.475 9.072 1.00 0.00 6 ALA A N 20
ATOM 34664 C CA . ALA A 1 6 ? -7.887 0.309 9.622 1.00 0.00 6 ALA A CA 20
ATOM 34665 C C . ALA A 1 6 ? -7.550 -0.702 8.536 1.00 0.00 6 ALA A C 20
ATOM 34666 O O . ALA A 1 6 ? -8.359 -0.975 7.648 1.00 0.00 6 ALA A O 20
ATOM 34673 N N . ALA A 1 7 ? -6.349 -1.254 8.620 1.00 0.00 7 ALA A N 20
ATOM 34674 C CA . ALA A 1 7 ? -5.889 -2.242 7.654 1.00 0.00 7 ALA A CA 20
ATOM 34675 C C . ALA A 1 7 ? -4.854 -3.186 8.264 1.00 0.00 7 ALA A C 20
ATOM 34676 O O . ALA A 1 7 ? -4.055 -2.781 9.105 1.00 0.00 7 ALA A O 20
ATOM 34683 N N . ILE A 1 8 ? -4.875 -4.448 7.832 1.00 0.00 8 ILE A N 20
ATOM 34684 C CA . ILE A 1 8 ? -3.937 -5.443 8.335 1.00 0.00 8 ILE A CA 20
ATOM 34685 C C . ILE A 1 8 ? -2.742 -5.593 7.409 1.00 0.00 8 ILE A C 20
ATOM 34686 O O . ILE A 1 8 ? -2.875 -5.544 6.187 1.00 0.00 8 ILE A O 20
ATOM 34702 N N . PHE A 1 9 ? -1.580 -5.805 8.004 1.00 0.00 9 PHE A N 20
ATOM 34703 C CA . PHE A 1 9 ? -0.357 -5.997 7.245 1.00 0.00 9 PHE A CA 20
ATOM 34704 C C . PHE A 1 9 ? 0.538 -7.011 7.946 1.00 0.00 9 PHE A C 20
ATOM 34705 O O . PHE A 1 9 ? 1.141 -6.714 8.975 1.00 0.00 9 PHE A O 20
ATOM 34722 N N . GLU A 1 10 ? 0.609 -8.212 7.379 1.00 0.00 10 GLU A N 20
ATOM 34723 C CA . GLU A 1 10 ? 1.417 -9.294 7.933 1.00 0.00 10 GLU A CA 20
ATOM 34724 C C . GLU A 1 10 ? 0.721 -9.957 9.123 1.00 0.00 10 GLU A C 20
ATOM 34725 O O . GLU A 1 10 ? 1.327 -10.157 10.175 1.00 0.00 10 GLU A O 20
ATOM 34737 N N . LYS A 1 11 ? -0.550 -10.317 8.937 1.00 0.00 11 LYS A N 20
ATOM 34738 C CA . LYS A 1 11 ? -1.324 -10.982 9.972 1.00 0.00 11 LYS A CA 20
ATOM 34739 C C . LYS A 1 11 ? -1.497 -10.121 11.224 1.00 0.00 11 LYS A C 20
ATOM 34740 O O . LYS A 1 11 ? -1.942 -10.613 12.260 1.00 0.00 11 LYS A O 20
ATOM 34759 N N . VAL A 1 12 ? -1.180 -8.835 11.119 1.00 0.00 12 VAL A N 20
ATOM 34760 C CA . VAL A 1 12 ? -1.341 -7.925 12.229 1.00 0.00 12 VAL A CA 20
ATOM 34761 C C . VAL A 1 12 ? -2.230 -6.772 11.796 1.00 0.00 12 VAL A C 20
ATOM 34762 O O . VAL A 1 12 ? -2.112 -6.283 10.675 1.00 0.00 12 VAL A O 20
ATOM 34775 N N . SER A 1 13 ? -3.142 -6.360 12.664 1.00 0.00 13 SER A N 20
ATOM 34776 C CA . SER A 1 13 ? -4.063 -5.285 12.325 1.00 0.00 13 SER A CA 20
ATOM 34777 C C . SER A 1 13 ? -3.651 -3.966 12.957 1.00 0.00 13 SER A C 20
ATOM 34778 O O . SER A 1 13 ? -3.125 -3.923 14.070 1.00 0.00 13 SER A O 20
ATOM 34786 N N . GLY A 1 14 ? -3.905 -2.894 12.224 1.00 0.00 14 GLY A N 20
ATOM 34787 C CA . GLY A 1 14 ? -3.579 -1.565 12.689 1.00 0.00 14 GLY A CA 20
ATOM 34788 C C . GLY A 1 14 ? -4.259 -0.509 11.844 1.00 0.00 14 GLY A C 20
ATOM 34789 O O . GLY A 1 14 ? -4.981 -0.839 10.903 1.00 0.00 14 GLY A O 20
ATOM 34793 N N . ILE A 1 15 ? -4.038 0.756 12.167 1.00 0.00 15 ILE A N 20
ATOM 34794 C CA . ILE A 1 15 ? -4.653 1.834 11.410 1.00 0.00 15 ILE A CA 20
ATOM 34795 C C . ILE A 1 15 ? -3.716 2.347 10.326 1.00 0.00 15 ILE A C 20
ATOM 34796 O O . ILE A 1 15 ? -2.550 2.652 10.578 1.00 0.00 15 ILE A O 20
ATOM 34812 N N . ILE A 1 16 ? -4.244 2.420 9.112 1.00 0.00 16 ILE A N 20
ATOM 34813 C CA . ILE A 1 16 ? -3.486 2.869 7.961 1.00 0.00 16 ILE A CA 20
ATOM 34814 C C . ILE A 1 16 ? -3.828 4.318 7.617 1.00 0.00 16 ILE A C 20
ATOM 34815 O O . ILE A 1 16 ? -4.984 4.646 7.342 1.00 0.00 16 ILE A O 20
ATOM 34831 N N . ALA A 1 17 ? -2.815 5.177 7.629 1.00 0.00 17 ALA A N 20
ATOM 34832 C CA . ALA A 1 17 ? -3.003 6.586 7.315 1.00 0.00 17 ALA A CA 20
ATOM 34833 C C . ALA A 1 17 ? -2.234 6.967 6.056 1.00 0.00 17 ALA A C 20
ATOM 34834 O O . ALA A 1 17 ? -1.134 6.470 5.817 1.00 0.00 17 ALA A O 20
ATOM 34841 N N . ILE A 1 18 ? -2.819 7.848 5.253 1.00 0.00 18 ILE A N 20
ATOM 34842 C CA . ILE A 1 18 ? -2.188 8.290 4.021 1.00 0.00 18 ILE A CA 20
ATOM 34843 C C . ILE A 1 18 ? -1.630 9.703 4.177 1.00 0.00 18 ILE A C 20
ATOM 34844 O O . ILE A 1 18 ? -2.376 10.653 4.412 1.00 0.00 18 ILE A O 20
ATOM 34860 N N . ASN A 1 19 ? -0.315 9.832 4.038 1.00 0.00 19 ASN A N 20
ATOM 34861 C CA . ASN A 1 19 ? 0.340 11.128 4.158 1.00 0.00 19 ASN A CA 20
ATOM 34862 C C . ASN A 1 19 ? 0.712 11.673 2.787 1.00 0.00 19 ASN A C 20
ATOM 34863 O O . ASN A 1 19 ? 1.615 11.163 2.127 1.00 0.00 19 ASN A O 20
ATOM 34874 N N . GLU A 1 20 ? 0.010 12.718 2.365 1.00 0.00 20 GLU A N 20
ATOM 34875 C CA . GLU A 1 20 ? 0.269 13.340 1.073 1.00 0.00 20 GLU A CA 20
ATOM 34876 C C . GLU A 1 20 ? 0.960 14.690 1.245 1.00 0.00 20 GLU A C 20
ATOM 34877 O O . GLU A 1 20 ? 1.401 15.301 0.271 1.00 0.00 20 GLU A O 20
ATOM 34889 N N . ASP A 1 21 ? 1.048 15.155 2.490 1.00 0.00 21 ASP A N 20
ATOM 34890 C CA . ASP A 1 21 ? 1.680 16.432 2.787 1.00 0.00 21 ASP A CA 20
ATOM 34891 C C . ASP A 1 21 ? 3.129 16.458 2.316 1.00 0.00 21 ASP A C 20
ATOM 34892 O O . ASP A 1 21 ? 3.710 17.528 2.131 1.00 0.00 21 ASP A O 20
ATOM 34901 N N . VAL A 1 22 ? 3.711 15.279 2.121 1.00 0.00 22 VAL A N 20
ATOM 34902 C CA . VAL A 1 22 ? 5.086 15.184 1.672 1.00 0.00 22 VAL A CA 20
ATOM 34903 C C . VAL A 1 22 ? 5.149 14.956 0.164 1.00 0.00 22 VAL A C 20
ATOM 34904 O O . VAL A 1 22 ? 4.178 15.196 -0.551 1.00 0.00 22 VAL A O 20
ATOM 34917 N N . SER A 1 23 ? 6.296 14.493 -0.311 1.00 0.00 23 SER A N 20
ATOM 34918 C CA . SER A 1 23 ? 6.484 14.232 -1.732 1.00 0.00 23 SER A CA 20
ATOM 34919 C C . SER A 1 23 ? 7.752 13.413 -1.974 1.00 0.00 23 SER A C 20
ATOM 34920 O O . SER A 1 23 ? 8.860 13.894 -1.735 1.00 0.00 23 SER A O 20
ATOM 34928 N N . PRO A 1 24 ? 7.612 12.162 -2.451 1.00 0.00 24 PRO A N 20
ATOM 34929 C CA . PRO A 1 24 ? 6.309 11.550 -2.749 1.00 0.00 24 PRO A CA 20
ATOM 34930 C C . PRO A 1 24 ? 5.521 11.220 -1.487 1.00 0.00 24 PRO A C 20
ATOM 34931 O O . PRO A 1 24 ? 6.098 10.984 -0.427 1.00 0.00 24 PRO A O 20
ATOM 34942 N N . ALA A 1 25 ? 4.197 11.197 -1.612 1.00 0.00 25 ALA A N 20
ATOM 34943 C CA . ALA A 1 25 ? 3.326 10.887 -0.481 1.00 0.00 25 ALA A CA 20
ATOM 34944 C C . ALA A 1 25 ? 3.719 9.555 0.152 1.00 0.00 25 ALA A C 20
ATOM 34945 O O . ALA A 1 25 ? 4.567 8.837 -0.377 1.00 0.00 25 ALA A O 20
ATOM 34952 N N . GLU A 1 26 ? 3.111 9.233 1.290 1.00 0.00 26 GLU A N 20
ATOM 34953 C CA . GLU A 1 26 ? 3.420 7.986 1.983 1.00 0.00 26 GLU A CA 20
ATOM 34954 C C . GLU A 1 26 ? 2.182 7.384 2.643 1.00 0.00 26 GLU A C 20
ATOM 34955 O O . GLU A 1 26 ? 1.186 8.070 2.872 1.00 0.00 26 GLU A O 20
ATOM 34967 N N . LEU A 1 27 ? 2.264 6.092 2.952 1.00 0.00 27 LEU A N 20
ATOM 34968 C CA . LEU A 1 27 ? 1.167 5.374 3.593 1.00 0.00 27 LEU A CA 20
ATOM 34969 C C . LEU A 1 27 ? 1.641 4.752 4.906 1.00 0.00 27 LEU A C 20
ATOM 34970 O O . LEU A 1 27 ? 2.396 3.781 4.905 1.00 0.00 27 LEU A O 20
ATOM 34986 N N . THR A 1 28 ? 1.212 5.333 6.022 1.00 0.00 28 THR A N 20
ATOM 34987 C CA . THR A 1 28 ? 1.601 4.865 7.327 1.00 0.00 28 THR A CA 20
ATOM 34988 C C . THR A 1 28 ? 0.647 3.797 7.858 1.00 0.00 28 THR A C 20
ATOM 34989 O O . THR A 1 28 ? -0.556 3.835 7.603 1.00 0.00 28 THR A O 20
ATOM 35000 N N . TRP A 1 29 ? 1.202 2.856 8.612 1.00 0.00 29 TRP A N 20
ATOM 35001 C CA . TRP A 1 29 ? 0.432 1.780 9.207 1.00 0.00 29 TRP A CA 20
ATOM 35002 C C . TRP A 1 29 ? 0.821 1.596 10.667 1.00 0.00 29 TRP A C 20
ATOM 35003 O O . TRP A 1 29 ? 1.917 1.125 10.971 1.00 0.00 29 TRP A O 20
ATOM 35024 N N . ARG A 1 30 ? -0.080 1.951 11.567 1.00 0.00 30 ARG A N 20
ATOM 35025 C CA . ARG A 1 30 ? 0.181 1.802 12.992 1.00 0.00 30 ARG A CA 20
ATOM 35026 C C . ARG A 1 30 ? -0.576 0.597 13.536 1.00 0.00 30 ARG A C 20
ATOM 35027 O O . ARG A 1 30 ? -1.786 0.485 13.346 1.00 0.00 30 ARG A O 20
ATOM 35048 N N . SER A 1 31 ? 0.134 -0.307 14.203 1.00 0.00 31 SER A N 20
ATOM 35049 C CA . SER A 1 31 ? -0.490 -1.499 14.752 1.00 0.00 31 SER A CA 20
ATOM 35050 C C . SER A 1 31 ? -1.558 -1.135 15.770 1.00 0.00 31 SER A C 20
ATOM 35051 O O . SER A 1 31 ? -1.568 -0.028 16.310 1.00 0.00 31 SER A O 20
ATOM 35059 N N . THR A 1 32 ? -2.449 -2.077 16.035 1.00 0.00 32 THR A N 20
ATOM 35060 C CA . THR A 1 32 ? -3.516 -1.879 16.988 1.00 0.00 32 THR A CA 20
ATOM 35061 C C . THR A 1 32 ? -2.936 -1.608 18.368 1.00 0.00 32 THR A C 20
ATOM 35062 O O . THR A 1 32 ? -3.512 -0.880 19.176 1.00 0.00 32 THR A O 20
ATOM 35073 N N . ASP A 1 33 ? -1.787 -2.215 18.618 1.00 0.00 33 ASP A N 20
ATOM 35074 C CA . ASP A 1 33 ? -1.100 -2.065 19.894 1.00 0.00 33 ASP A CA 20
ATOM 35075 C C . ASP A 1 33 ? -0.504 -0.673 20.032 1.00 0.00 33 ASP A C 20
ATOM 35076 O O . ASP A 1 33 ? -0.424 -0.123 21.130 1.00 0.00 33 ASP A O 20
ATOM 35085 N N . GLY A 1 34 ? -0.079 -0.117 18.910 1.00 0.00 34 GLY A N 20
ATOM 35086 C CA . GLY A 1 34 ? 0.515 1.204 18.911 1.00 0.00 34 GLY A CA 20
ATOM 35087 C C . GLY A 1 34 ? 1.985 1.164 19.264 1.00 0.00 34 GLY A C 20
ATOM 35088 O O . GLY A 1 34 ? 2.542 2.143 19.763 1.00 0.00 34 GLY A O 20
ATOM 35092 N N . ASP A 1 35 ? 2.614 0.024 19.006 1.00 0.00 35 ASP A N 20
ATOM 35093 C CA . ASP A 1 35 ? 4.030 -0.152 19.298 1.00 0.00 35 ASP A CA 20
ATOM 35094 C C . ASP A 1 35 ? 4.848 -0.286 18.017 1.00 0.00 35 ASP A C 20
ATOM 35095 O O . ASP A 1 35 ? 6.066 -0.112 18.029 1.00 0.00 35 ASP A O 20
ATOM 35104 N N . LYS A 1 36 ? 4.176 -0.595 16.912 1.00 0.00 36 LYS A N 20
ATOM 35105 C CA . LYS A 1 36 ? 4.848 -0.750 15.628 1.00 0.00 36 LYS A CA 20
ATOM 35106 C C . LYS A 1 36 ? 4.174 0.100 14.558 1.00 0.00 36 LYS A C 20
ATOM 35107 O O . LYS A 1 36 ? 2.955 0.056 14.389 1.00 0.00 36 LYS A O 20
ATOM 35126 N N . VAL A 1 37 ? 4.976 0.872 13.836 1.00 0.00 37 VAL A N 20
ATOM 35127 C CA . VAL A 1 37 ? 4.461 1.732 12.778 1.00 0.00 37 VAL A CA 20
ATOM 35128 C C . VAL A 1 37 ? 5.207 1.496 11.470 1.00 0.00 37 VAL A C 20
ATOM 35129 O O . VAL A 1 37 ? 6.426 1.648 11.403 1.00 0.00 37 VAL A O 20
ATOM 35142 N N . HIS A 1 38 ? 4.465 1.124 10.433 1.00 0.00 38 HIS A N 20
ATOM 35143 C CA . HIS A 1 38 ? 5.058 0.866 9.124 1.00 0.00 38 HIS A CA 20
ATOM 35144 C C . HIS A 1 38 ? 4.690 1.954 8.129 1.00 0.00 38 HIS A C 20
ATOM 35145 O O . HIS A 1 38 ? 3.574 2.462 8.126 1.00 0.00 38 HIS A O 20
ATOM 35160 N N . THR A 1 39 ? 5.644 2.299 7.286 1.00 0.00 39 THR A N 20
ATOM 35161 C CA . THR A 1 39 ? 5.436 3.326 6.271 1.00 0.00 39 THR A CA 20
ATOM 35162 C C . THR A 1 39 ? 5.635 2.752 4.872 1.00 0.00 39 THR A C 20
ATOM 35163 O O . THR A 1 39 ? 6.616 2.054 4.612 1.00 0.00 39 THR A O 20
ATOM 35174 N N . VAL A 1 40 ? 4.697 3.044 3.977 1.00 0.00 40 VAL A N 20
ATOM 35175 C CA . VAL A 1 40 ? 4.770 2.550 2.607 1.00 0.00 40 VAL A CA 20
ATOM 35176 C C . VAL A 1 40 ? 4.801 3.697 1.604 1.00 0.00 40 VAL A C 20
ATOM 35177 O O . VAL A 1 40 ? 4.165 4.732 1.809 1.00 0.00 40 VAL A O 20
ATOM 35190 N N . VAL A 1 41 ? 5.536 3.503 0.515 1.00 0.00 41 VAL A N 20
ATOM 35191 C CA . VAL A 1 41 ? 5.641 4.516 -0.526 1.00 0.00 41 VAL A CA 20
ATOM 35192 C C . VAL A 1 41 ? 4.572 4.301 -1.592 1.00 0.00 41 VAL A C 20
ATOM 35193 O O . VAL A 1 41 ? 4.507 3.240 -2.214 1.00 0.00 41 VAL A O 20
ATOM 35206 N N . LEU A 1 42 ? 3.730 5.308 -1.792 1.00 0.00 42 LEU A N 20
ATOM 35207 C CA . LEU A 1 42 ? 2.658 5.223 -2.774 1.00 0.00 42 LEU A CA 20
ATOM 35208 C C . LEU A 1 42 ? 3.149 5.575 -4.178 1.00 0.00 42 LEU A C 20
ATOM 35209 O O . LEU A 1 42 ? 2.446 5.349 -5.163 1.00 0.00 42 LEU A O 20
ATOM 35225 N N . SER A 1 43 ? 4.358 6.124 -4.270 1.00 0.00 43 SER A N 20
ATOM 35226 C CA . SER A 1 43 ? 4.928 6.494 -5.558 1.00 0.00 43 SER A CA 20
ATOM 35227 C C . SER A 1 43 ? 5.449 5.263 -6.287 1.00 0.00 43 SER A C 20
ATOM 35228 O O . SER A 1 43 ? 5.489 5.227 -7.517 1.00 0.00 43 SER A O 20
ATOM 35236 N N . THR A 1 44 ? 5.844 4.252 -5.519 1.00 0.00 44 THR A N 20
ATOM 35237 C CA . THR A 1 44 ? 6.360 3.018 -6.094 1.00 0.00 44 THR A CA 20
ATOM 35238 C C . THR A 1 44 ? 5.223 2.114 -6.562 1.00 0.00 44 THR A C 20
ATOM 35239 O O . THR A 1 44 ? 5.411 1.257 -7.424 1.00 0.00 44 THR A O 20
ATOM 35250 N N . ILE A 1 45 ? 4.043 2.315 -5.987 1.00 0.00 45 ILE A N 20
ATOM 35251 C CA . ILE A 1 45 ? 2.873 1.520 -6.343 1.00 0.00 45 ILE A CA 20
ATOM 35252 C C . ILE A 1 45 ? 2.508 1.712 -7.809 1.00 0.00 45 ILE A C 20
ATOM 35253 O O . ILE A 1 45 ? 1.775 2.636 -8.163 1.00 0.00 45 ILE A O 20
ATOM 35269 N N . ASP A 1 46 ? 3.026 0.832 -8.659 1.00 0.00 46 ASP A N 20
ATOM 35270 C CA . ASP A 1 46 ? 2.758 0.900 -10.088 1.00 0.00 46 ASP A CA 20
ATOM 35271 C C . ASP A 1 46 ? 1.273 0.711 -10.377 1.00 0.00 46 ASP A C 20
ATOM 35272 O O . ASP A 1 46 ? 0.753 1.238 -11.362 1.00 0.00 46 ASP A O 20
ATOM 35281 N N . LYS A 1 47 ? 0.592 -0.043 -9.517 1.00 0.00 47 LYS A N 20
ATOM 35282 C CA . LYS A 1 47 ? -0.834 -0.295 -9.695 1.00 0.00 47 LYS A CA 20
ATOM 35283 C C . LYS A 1 47 ? -1.491 -0.687 -8.377 1.00 0.00 47 LYS A C 20
ATOM 35284 O O . LYS A 1 47 ? -0.813 -1.053 -7.417 1.00 0.00 47 LYS A O 20
ATOM 35303 N N . LEU A 1 48 ? -2.818 -0.615 -8.343 1.00 0.00 48 LEU A N 20
ATOM 35304 C CA . LEU A 1 48 ? -3.574 -0.967 -7.149 1.00 0.00 48 LEU A CA 20
ATOM 35305 C C . LEU A 1 48 ? -4.528 -2.122 -7.435 1.00 0.00 48 LEU A C 20
ATOM 35306 O O . LEU A 1 48 ? -5.385 -2.028 -8.314 1.00 0.00 48 LEU A O 20
ATOM 35322 N N . GLN A 1 49 ? -4.374 -3.210 -6.689 1.00 0.00 49 GLN A N 20
ATOM 35323 C CA . GLN A 1 49 ? -5.222 -4.382 -6.862 1.00 0.00 49 GLN A CA 20
ATOM 35324 C C . GLN A 1 49 ? -6.070 -4.625 -5.619 1.00 0.00 49 GLN A C 20
ATOM 35325 O O . GLN A 1 49 ? -5.630 -4.373 -4.497 1.00 0.00 49 GLN A O 20
ATOM 35339 N N . ALA A 1 50 ? -7.288 -5.113 -5.824 1.00 0.00 50 ALA A N 20
ATOM 35340 C CA . ALA A 1 50 ? -8.197 -5.386 -4.718 1.00 0.00 50 ALA A CA 20
ATOM 35341 C C . ALA A 1 50 ? -8.992 -6.663 -4.961 1.00 0.00 50 ALA A C 20
ATOM 35342 O O . ALA A 1 50 ? -9.147 -7.103 -6.101 1.00 0.00 50 ALA A O 20
ATOM 35349 N N . THR A 1 51 ? -9.495 -7.253 -3.883 1.00 0.00 51 THR A N 20
ATOM 35350 C CA . THR A 1 51 ? -10.278 -8.480 -3.980 1.00 0.00 51 THR A CA 20
ATOM 35351 C C . THR A 1 51 ? -11.638 -8.206 -4.619 1.00 0.00 51 THR A C 20
ATOM 35352 O O . THR A 1 51 ? -12.248 -7.165 -4.375 1.00 0.00 51 THR A O 20
ATOM 35363 N N . PRO A 1 52 ? -12.134 -9.140 -5.449 1.00 0.00 52 PRO A N 20
ATOM 35364 C CA . PRO A 1 52 ? -13.428 -8.990 -6.123 1.00 0.00 52 PRO A CA 20
ATOM 35365 C C . PRO A 1 52 ? -14.604 -9.108 -5.158 1.00 0.00 52 PRO A C 20
ATOM 35366 O O . PRO A 1 52 ? -14.458 -9.609 -4.043 1.00 0.00 52 PRO A O 20
ATOM 35377 N N . ALA A 1 53 ? -15.771 -8.645 -5.597 1.00 0.00 53 ALA A N 20
ATOM 35378 C CA . ALA A 1 53 ? -16.974 -8.698 -4.775 1.00 0.00 53 ALA A CA 20
ATOM 35379 C C . ALA A 1 53 ? -17.457 -10.134 -4.580 1.00 0.00 53 ALA A C 20
ATOM 35380 O O . ALA A 1 53 ? -18.317 -10.398 -3.739 1.00 0.00 53 ALA A O 20
ATOM 35387 N N . SER A 1 54 ? -16.903 -11.061 -5.359 1.00 0.00 54 SER A N 20
ATOM 35388 C CA . SER A 1 54 ? -17.284 -12.466 -5.263 1.00 0.00 54 SER A CA 20
ATOM 35389 C C . SER A 1 54 ? -16.417 -13.210 -4.249 1.00 0.00 54 SER A C 20
ATOM 35390 O O . SER A 1 54 ? -16.597 -14.407 -4.026 1.00 0.00 54 SER A O 20
ATOM 35398 N N . SER A 1 55 ? -15.476 -12.496 -3.633 1.00 0.00 55 SER A N 20
ATOM 35399 C CA . SER A 1 55 ? -14.589 -13.091 -2.643 1.00 0.00 55 SER A CA 20
ATOM 35400 C C . SER A 1 55 ? -14.959 -12.624 -1.244 1.00 0.00 55 SER A C 20
ATOM 35401 O O . SER A 1 55 ? -14.845 -11.442 -0.922 1.00 0.00 55 SER A O 20
ATOM 35409 N N . GLU A 1 56 ? -15.395 -13.563 -0.412 1.00 0.00 56 GLU A N 20
ATOM 35410 C CA . GLU A 1 56 ? -15.771 -13.246 0.958 1.00 0.00 56 GLU A CA 20
ATOM 35411 C C . GLU A 1 56 ? -14.603 -12.609 1.704 1.00 0.00 56 GLU A C 20
ATOM 35412 O O . GLU A 1 56 ? -14.790 -11.955 2.729 1.00 0.00 56 GLU A O 20
ATOM 35424 N N . LYS A 1 57 ? -13.396 -12.805 1.179 1.00 0.00 57 LYS A N 20
ATOM 35425 C CA . LYS A 1 57 ? -12.197 -12.247 1.793 1.00 0.00 57 LYS A CA 20
ATOM 35426 C C . LYS A 1 57 ? -11.892 -10.864 1.227 1.00 0.00 57 LYS A C 20
ATOM 35427 O O . LYS A 1 57 ? -11.546 -10.725 0.054 1.00 0.00 57 LYS A O 20
ATOM 35446 N N . MET A 1 58 ? -12.024 -9.844 2.068 1.00 0.00 58 MET A N 20
ATOM 35447 C CA . MET A 1 58 ? -11.763 -8.470 1.650 1.00 0.00 58 MET A CA 20
ATOM 35448 C C . MET A 1 58 ? -10.320 -8.077 1.950 1.00 0.00 58 MET A C 20
ATOM 35449 O O . MET A 1 58 ? -9.937 -7.915 3.109 1.00 0.00 58 MET A O 20
ATOM 35463 N N . MET A 1 59 ? -9.522 -7.931 0.897 1.00 0.00 59 MET A N 20
ATOM 35464 C CA . MET A 1 59 ? -8.120 -7.562 1.046 1.00 0.00 59 MET A CA 20
ATOM 35465 C C . MET A 1 59 ? -7.672 -6.654 -0.096 1.00 0.00 59 MET A C 20
ATOM 35466 O O . MET A 1 59 ? -8.192 -6.738 -1.208 1.00 0.00 59 MET A O 20
ATOM 35480 N N . LEU A 1 60 ? -6.704 -5.785 0.186 1.00 0.00 60 LEU A N 20
ATOM 35481 C CA . LEU A 1 60 ? -6.189 -4.864 -0.820 1.00 0.00 60 LEU A CA 20
ATOM 35482 C C . LEU A 1 60 ? -4.725 -5.167 -1.131 1.00 0.00 60 LEU A C 20
ATOM 35483 O O . LEU A 1 60 ? -3.898 -5.276 -0.227 1.00 0.00 60 LEU A O 20
ATOM 35499 N N . ARG A 1 61 ? -4.414 -5.306 -2.418 1.00 0.00 61 ARG A N 20
ATOM 35500 C CA . ARG A 1 61 ? -3.051 -5.600 -2.850 1.00 0.00 61 ARG A CA 20
ATOM 35501 C C . ARG A 1 61 ? -2.471 -4.445 -3.655 1.00 0.00 61 ARG A C 20
ATOM 35502 O O . ARG A 1 61 ? -3.143 -3.869 -4.510 1.00 0.00 61 ARG A O 20
ATOM 35523 N N . LEU A 1 62 ? -1.216 -4.112 -3.374 1.00 0.00 62 LEU A N 20
ATOM 35524 C CA . LEU A 1 62 ? -0.539 -3.024 -4.070 1.00 0.00 62 LEU A CA 20
ATOM 35525 C C . LEU A 1 62 ? 0.742 -3.515 -4.732 1.00 0.00 62 LEU A C 20
ATOM 35526 O O . LEU A 1 62 ? 1.576 -4.161 -4.098 1.00 0.00 62 LEU A O 20
ATOM 35542 N N . ILE A 1 63 ? 0.886 -3.203 -6.013 1.00 0.00 63 ILE A N 20
ATOM 35543 C CA . ILE A 1 63 ? 2.061 -3.609 -6.774 1.00 0.00 63 ILE A CA 20
ATOM 35544 C C . ILE A 1 63 ? 3.041 -2.451 -6.930 1.00 0.00 63 ILE A C 20
ATOM 35545 O O . ILE A 1 63 ? 2.662 -1.361 -7.360 1.00 0.00 63 ILE A O 20
ATOM 35561 N N . GLY A 1 64 ? 4.299 -2.693 -6.581 1.00 0.00 64 GLY A N 20
ATOM 35562 C CA . GLY A 1 64 ? 5.311 -1.658 -6.694 1.00 0.00 64 GLY A CA 20
ATOM 35563 C C . GLY A 1 64 ? 5.935 -1.607 -8.075 1.00 0.00 64 GLY A C 20
ATOM 35564 O O . GLY A 1 64 ? 5.563 -2.378 -8.959 1.00 0.00 64 GLY A O 20
ATOM 35568 N N . LYS A 1 65 ? 6.884 -0.696 -8.260 1.00 0.00 65 LYS A N 20
ATOM 35569 C CA . LYS A 1 65 ? 7.560 -0.546 -9.544 1.00 0.00 65 LYS A CA 20
ATOM 35570 C C . LYS A 1 65 ? 8.437 -1.757 -9.846 1.00 0.00 65 LYS A C 20
ATOM 35571 O O . LYS A 1 65 ? 8.762 -2.541 -8.955 1.00 0.00 65 LYS A O 20
ATOM 35590 N N . VAL A 1 66 ? 8.816 -1.900 -11.111 1.00 0.00 66 VAL A N 20
ATOM 35591 C CA . VAL A 1 66 ? 9.655 -3.011 -11.537 1.00 0.00 66 VAL A CA 20
ATOM 35592 C C . VAL A 1 66 ? 11.123 -2.599 -11.606 1.00 0.00 66 VAL A C 20
ATOM 35593 O O . VAL A 1 66 ? 11.821 -2.900 -12.575 1.00 0.00 66 VAL A O 20
ATOM 35606 N N . ASP A 1 67 ? 11.587 -1.910 -10.568 1.00 0.00 67 ASP A N 20
ATOM 35607 C CA . ASP A 1 67 ? 12.971 -1.456 -10.510 1.00 0.00 67 ASP A CA 20
ATOM 35608 C C . ASP A 1 67 ? 13.912 -2.619 -10.214 1.00 0.00 67 ASP A C 20
ATOM 35609 O O . ASP A 1 67 ? 13.850 -3.226 -9.144 1.00 0.00 67 ASP A O 20
ATOM 35618 N N . GLU A 1 68 ? 14.783 -2.928 -11.170 1.00 0.00 68 GLU A N 20
ATOM 35619 C CA . GLU A 1 68 ? 15.737 -4.018 -11.013 1.00 0.00 68 GLU A CA 20
ATOM 35620 C C . GLU A 1 68 ? 17.159 -3.482 -10.901 1.00 0.00 68 GLU A C 20
ATOM 35621 O O . GLU A 1 68 ? 18.104 -4.084 -11.415 1.00 0.00 68 GLU A O 20
ATOM 35633 N N . SER A 1 69 ? 17.303 -2.349 -10.225 1.00 0.00 69 SER A N 20
ATOM 35634 C CA . SER A 1 69 ? 18.610 -1.728 -10.041 1.00 0.00 69 SER A CA 20
ATOM 35635 C C . SER A 1 69 ? 19.550 -2.647 -9.271 1.00 0.00 69 SER A C 20
ATOM 35636 O O . SER A 1 69 ? 20.770 -2.576 -9.422 1.00 0.00 69 SER A O 20
ATOM 35644 N N . LYS A 1 70 ? 18.973 -3.511 -8.446 1.00 0.00 70 LYS A N 20
ATOM 35645 C CA . LYS A 1 70 ? 19.754 -4.448 -7.649 1.00 0.00 70 LYS A CA 20
ATOM 35646 C C . LYS A 1 70 ? 20.553 -5.391 -8.543 1.00 0.00 70 LYS A C 20
ATOM 35647 O O . LYS A 1 70 ? 21.687 -5.752 -8.226 1.00 0.00 70 LYS A O 20
ATOM 35666 N N . LYS A 1 71 ? 19.955 -5.787 -9.661 1.00 0.00 71 LYS A N 20
ATOM 35667 C CA . LYS A 1 71 ? 20.611 -6.689 -10.601 1.00 0.00 71 LYS A CA 20
ATOM 35668 C C . LYS A 1 71 ? 21.093 -5.933 -11.836 1.00 0.00 71 LYS A C 20
ATOM 35669 O O . LYS A 1 71 ? 20.425 -5.018 -12.315 1.00 0.00 71 LYS A O 20
ATOM 35688 N N . ARG A 1 72 ? 22.256 -6.324 -12.343 1.00 0.00 72 ARG A N 20
ATOM 35689 C CA . ARG A 1 72 ? 22.829 -5.683 -13.521 1.00 0.00 72 ARG A CA 20
ATOM 35690 C C . ARG A 1 72 ? 22.024 -6.024 -14.770 1.00 0.00 72 ARG A C 20
ATOM 35691 O O . ARG A 1 72 ? 21.732 -7.191 -15.034 1.00 0.00 72 ARG A O 20
ATOM 35712 N N . LYS A 1 73 ? 21.667 -4.999 -15.536 1.00 0.00 73 LYS A N 20
ATOM 35713 C CA . LYS A 1 73 ? 20.895 -5.187 -16.759 1.00 0.00 73 LYS A CA 20
ATOM 35714 C C . LYS A 1 73 ? 21.812 -5.497 -17.939 1.00 0.00 73 LYS A C 20
ATOM 35715 O O . LYS A 1 73 ? 23.014 -5.240 -17.887 1.00 0.00 73 LYS A O 20
ATOM 35734 N N . ASP A 1 74 ? 21.236 -6.052 -19.000 1.00 0.00 74 ASP A N 20
ATOM 35735 C CA . ASP A 1 74 ? 22.002 -6.395 -20.192 1.00 0.00 74 ASP A CA 20
ATOM 35736 C C . ASP A 1 74 ? 22.588 -5.149 -20.842 1.00 0.00 74 ASP A C 20
ATOM 35737 O O . ASP A 1 74 ? 23.759 -4.824 -20.648 1.00 0.00 74 ASP A O 20
ATOM 35746 N N . ASN A 1 75 ? 21.761 -4.457 -21.610 1.00 0.00 75 ASN A N 20
ATOM 35747 C CA . ASN A 1 75 ? 22.182 -3.238 -22.295 1.00 0.00 75 ASN A CA 20
ATOM 35748 C C . ASN A 1 75 ? 21.080 -2.715 -23.207 1.00 0.00 75 ASN A C 20
ATOM 35749 O O . ASN A 1 75 ? 20.921 -1.507 -23.381 1.00 0.00 75 ASN A O 20
ATOM 35760 N N . GLU A 1 76 ? 20.324 -3.635 -23.785 1.00 0.00 76 GLU A N 20
ATOM 35761 C CA . GLU A 1 76 ? 19.231 -3.278 -24.683 1.00 0.00 76 GLU A CA 20
ATOM 35762 C C . GLU A 1 76 ? 17.898 -3.793 -24.154 1.00 0.00 76 GLU A C 20
ATOM 35763 O O . GLU A 1 76 ? 17.042 -4.236 -24.921 1.00 0.00 76 GLU A O 20
ATOM 35775 N N . GLY A 1 77 ? 17.727 -3.728 -22.839 1.00 0.00 77 GLY A N 20
ATOM 35776 C CA . GLY A 1 77 ? 16.494 -4.187 -22.224 1.00 0.00 77 GLY A CA 20
ATOM 35777 C C . GLY A 1 77 ? 16.154 -5.620 -22.589 1.00 0.00 77 GLY A C 20
ATOM 35778 O O . GLY A 1 77 ? 14.981 -5.983 -22.676 1.00 0.00 77 GLY A O 20
ATOM 35782 N N . ASN A 1 78 ? 17.182 -6.435 -22.803 1.00 0.00 78 ASN A N 20
ATOM 35783 C CA . ASN A 1 78 ? 16.983 -7.835 -23.160 1.00 0.00 78 ASN A CA 20
ATOM 35784 C C . ASN A 1 78 ? 17.251 -8.745 -21.966 1.00 0.00 78 ASN A C 20
ATOM 35785 O O . ASN A 1 78 ? 18.075 -8.429 -21.106 1.00 0.00 78 ASN A O 20
ATOM 35796 N N . GLU A 1 79 ? 16.552 -9.873 -21.918 1.00 0.00 79 GLU A N 20
ATOM 35797 C CA . GLU A 1 79 ? 16.714 -10.829 -20.828 1.00 0.00 79 GLU A CA 20
ATOM 35798 C C . GLU A 1 79 ? 16.429 -10.175 -19.480 1.00 0.00 79 GLU A C 20
ATOM 35799 O O . GLU A 1 79 ? 17.011 -10.546 -18.462 1.00 0.00 79 GLU A O 20
ATOM 35811 N N . VAL A 1 80 ? 15.528 -9.196 -19.483 1.00 0.00 80 VAL A N 20
ATOM 35812 C CA . VAL A 1 80 ? 15.165 -8.488 -18.262 1.00 0.00 80 VAL A CA 20
ATOM 35813 C C . VAL A 1 80 ? 14.500 -9.426 -17.260 1.00 0.00 80 VAL A C 20
ATOM 35814 O O . VAL A 1 80 ? 13.785 -10.354 -17.642 1.00 0.00 80 VAL A O 20
ATOM 35827 N N . VAL A 1 81 ? 14.740 -9.179 -15.976 1.00 0.00 81 VAL A N 20
ATOM 35828 C CA . VAL A 1 81 ? 14.165 -10.002 -14.919 1.00 0.00 81 VAL A CA 20
ATOM 35829 C C . VAL A 1 81 ? 13.208 -9.187 -14.051 1.00 0.00 81 VAL A C 20
ATOM 35830 O O . VAL A 1 81 ? 13.610 -8.614 -13.039 1.00 0.00 81 VAL A O 20
ATOM 35843 N N . PRO A 1 82 ? 11.921 -9.127 -14.439 1.00 0.00 82 PRO A N 20
ATOM 35844 C CA . PRO A 1 82 ? 10.906 -8.377 -13.690 1.00 0.00 82 PRO A CA 20
ATOM 35845 C C . PRO A 1 82 ? 10.639 -8.979 -12.315 1.00 0.00 82 PRO A C 20
ATOM 35846 O O . PRO A 1 82 ? 10.498 -10.194 -12.174 1.00 0.00 82 PRO A O 20
ATOM 35857 N N . LYS A 1 83 ? 10.570 -8.120 -11.302 1.00 0.00 83 LYS A N 20
ATOM 35858 C CA . LYS A 1 83 ? 10.317 -8.566 -9.938 1.00 0.00 83 LYS A CA 20
ATOM 35859 C C . LYS A 1 83 ? 9.958 -7.384 -9.038 1.00 0.00 83 LYS A C 20
ATOM 35860 O O . LYS A 1 83 ? 10.645 -7.108 -8.054 1.00 0.00 83 LYS A O 20
ATOM 35879 N N . PRO A 1 84 ? 8.870 -6.666 -9.368 1.00 0.00 84 PRO A N 20
ATOM 35880 C CA . PRO A 1 84 ? 8.420 -5.510 -8.587 1.00 0.00 84 PRO A CA 20
ATOM 35881 C C . PRO A 1 84 ? 7.938 -5.903 -7.195 1.00 0.00 84 PRO A C 20
ATOM 35882 O O . PRO A 1 84 ? 7.317 -6.950 -7.016 1.00 0.00 84 PRO A O 20
ATOM 35893 N N . GLN A 1 85 ? 8.227 -5.057 -6.212 1.00 0.00 85 GLN A N 20
ATOM 35894 C CA . GLN A 1 85 ? 7.819 -5.316 -4.837 1.00 0.00 85 GLN A CA 20
ATOM 35895 C C . GLN A 1 85 ? 6.363 -4.924 -4.619 1.00 0.00 85 GLN A C 20
ATOM 35896 O O . GLN A 1 85 ? 5.959 -3.802 -4.920 1.00 0.00 85 GLN A O 20
ATOM 35910 N N . ARG A 1 86 ? 5.578 -5.858 -4.096 1.00 0.00 86 ARG A N 20
ATOM 35911 C CA . ARG A 1 86 ? 4.164 -5.613 -3.841 1.00 0.00 86 ARG A CA 20
ATOM 35912 C C . ARG A 1 86 ? 3.808 -5.923 -2.391 1.00 0.00 86 ARG A C 20
ATOM 35913 O O . ARG A 1 86 ? 4.408 -6.799 -1.767 1.00 0.00 86 ARG A O 20
ATOM 35934 N N . HIS A 1 87 ? 2.827 -5.199 -1.861 1.00 0.00 87 HIS A N 20
ATOM 35935 C CA . HIS A 1 87 ? 2.389 -5.397 -0.483 1.00 0.00 87 HIS A CA 20
ATOM 35936 C C . HIS A 1 87 ? 0.942 -5.873 -0.438 1.00 0.00 87 HIS A C 20
ATOM 35937 O O . HIS A 1 87 ? 0.049 -5.226 -0.986 1.00 0.00 87 HIS A O 20
ATOM 35952 N N . MET A 1 88 ? 0.715 -7.005 0.220 1.00 0.00 88 MET A N 20
ATOM 35953 C CA . MET A 1 88 ? -0.626 -7.561 0.337 1.00 0.00 88 MET A CA 20
ATOM 35954 C C . MET A 1 88 ? -1.276 -7.130 1.646 1.00 0.00 88 MET A C 20
ATOM 35955 O O . MET A 1 88 ? -0.862 -7.550 2.726 1.00 0.00 88 MET A O 20
ATOM 35969 N N . PHE A 1 89 ? -2.296 -6.285 1.544 1.00 0.00 89 PHE A N 20
ATOM 35970 C CA . PHE A 1 89 ? -3.001 -5.793 2.721 1.00 0.00 89 PHE A CA 20
ATOM 35971 C C . PHE A 1 89 ? -4.351 -6.483 2.882 1.00 0.00 89 PHE A C 20
ATOM 35972 O O . PHE A 1 89 ? -5.003 -6.829 1.898 1.00 0.00 89 PHE A O 20
ATOM 35989 N N . SER A 1 90 ? -4.767 -6.669 4.130 1.00 0.00 90 SER A N 20
ATOM 35990 C CA . SER A 1 90 ? -6.043 -7.307 4.426 1.00 0.00 90 SER A CA 20
ATOM 35991 C C . SER A 1 90 ? -6.929 -6.367 5.234 1.00 0.00 90 SER A C 20
ATOM 35992 O O . SER A 1 90 ? -6.465 -5.718 6.172 1.00 0.00 90 SER A O 20
ATOM 36000 N N . PHE A 1 91 ? -8.200 -6.280 4.856 1.00 0.00 91 PHE A N 20
ATOM 36001 C CA . PHE A 1 91 ? -9.135 -5.400 5.540 1.00 0.00 91 PHE A CA 20
ATOM 36002 C C . PHE A 1 91 ? -10.195 -6.177 6.300 1.00 0.00 91 PHE A C 20
ATOM 36003 O O . PHE A 1 91 ? -10.543 -7.302 5.942 1.00 0.00 91 PHE A O 20
ATOM 36020 N N . ASN A 1 92 ? -10.723 -5.546 7.339 1.00 0.00 92 ASN A N 20
ATOM 36021 C CA . ASN A 1 92 ? -11.768 -6.141 8.149 1.00 0.00 92 ASN A CA 20
ATOM 36022 C C . ASN A 1 92 ? -13.093 -5.425 7.904 1.00 0.00 92 ASN A C 20
ATOM 36023 O O . ASN A 1 92 ? -14.081 -5.674 8.596 1.00 0.00 92 ASN A O 20
ATOM 36034 N N . ASN A 1 93 ? -13.111 -4.531 6.911 1.00 0.00 93 ASN A N 20
ATOM 36035 C CA . ASN A 1 93 ? -14.316 -3.784 6.583 1.00 0.00 93 ASN A CA 20
ATOM 36036 C C . ASN A 1 93 ? -14.326 -3.372 5.117 1.00 0.00 93 ASN A C 20
ATOM 36037 O O . ASN A 1 93 ? -13.409 -2.701 4.643 1.00 0.00 93 ASN A O 20
ATOM 36048 N N . ARG A 1 94 ? -15.373 -3.774 4.403 1.00 0.00 94 ARG A N 20
ATOM 36049 C CA . ARG A 1 94 ? -15.508 -3.444 2.990 1.00 0.00 94 ARG A CA 20
ATOM 36050 C C . ARG A 1 94 ? -15.529 -1.933 2.786 1.00 0.00 94 ARG A C 20
ATOM 36051 O O . ARG A 1 94 ? -14.939 -1.416 1.838 1.00 0.00 94 ARG A O 20
ATOM 36072 N N . THR A 1 95 ? -16.211 -1.229 3.682 1.00 0.00 95 THR A N 20
ATOM 36073 C CA . THR A 1 95 ? -16.309 0.208 3.606 1.00 0.00 95 THR A CA 20
ATOM 36074 C C . THR A 1 95 ? -14.949 0.858 3.800 1.00 0.00 95 THR A C 20
ATOM 36075 O O . THR A 1 95 ? -14.579 1.785 3.081 1.00 0.00 95 THR A O 20
ATOM 36086 N N . VAL A 1 96 ? -14.211 0.355 4.774 1.00 0.00 96 VAL A N 20
ATOM 36087 C CA . VAL A 1 96 ? -12.884 0.872 5.069 1.00 0.00 96 VAL A CA 20
ATOM 36088 C C . VAL A 1 96 ? -11.909 0.509 3.960 1.00 0.00 96 VAL A C 20
ATOM 36089 O O . VAL A 1 96 ? -10.988 1.265 3.653 1.00 0.00 96 VAL A O 20
ATOM 36102 N N . MET A 1 97 ? -12.125 -0.652 3.359 1.00 0.00 97 MET A N 20
ATOM 36103 C CA . MET A 1 97 ? -11.270 -1.119 2.277 1.00 0.00 97 MET A CA 20
ATOM 36104 C C . MET A 1 97 ? -11.580 -0.366 0.985 1.00 0.00 97 MET A C 20
ATOM 36105 O O . MET A 1 97 ? -10.698 -0.152 0.154 1.00 0.00 97 MET A O 20
ATOM 36119 N N . ASP A 1 98 ? -12.838 0.035 0.826 1.00 0.00 98 ASP A N 20
ATOM 36120 C CA . ASP A 1 98 ? -13.258 0.765 -0.359 1.00 0.00 98 ASP A CA 20
ATOM 36121 C C . ASP A 1 98 ? -12.846 2.228 -0.269 1.00 0.00 98 ASP A C 20
ATOM 36122 O O . ASP A 1 98 ? -12.628 2.887 -1.285 1.00 0.00 98 ASP A O 20
ATOM 36131 N N . ASN A 1 99 ? -12.735 2.726 0.956 1.00 0.00 99 ASN A N 20
ATOM 36132 C CA . ASN A 1 99 ? -12.346 4.110 1.185 1.00 0.00 99 ASN A CA 20
ATOM 36133 C C . ASN A 1 99 ? -10.857 4.300 0.923 1.00 0.00 99 ASN A C 20
ATOM 36134 O O . ASN A 1 99 ? -10.420 5.368 0.493 1.00 0.00 99 ASN A O 20
ATOM 36145 N N . ILE A 1 100 ? -10.089 3.254 1.185 1.00 0.00 100 ILE A N 20
ATOM 36146 C CA . ILE A 1 100 ? -8.647 3.286 0.979 1.00 0.00 100 ILE A CA 20
ATOM 36147 C C . ILE A 1 100 ? -8.300 2.967 -0.473 1.00 0.00 100 ILE A C 20
ATOM 36148 O O . ILE A 1 100 ? -7.451 3.620 -1.078 1.00 0.00 100 ILE A O 20
ATOM 36164 N N . LYS A 1 101 ? -8.963 1.958 -1.025 1.00 0.00 101 LYS A N 20
ATOM 36165 C CA . LYS A 1 101 ? -8.727 1.555 -2.406 1.00 0.00 101 LYS A CA 20
ATOM 36166 C C . LYS A 1 101 ? -9.045 2.696 -3.365 1.00 0.00 101 LYS A C 20
ATOM 36167 O O . LYS A 1 101 ? -8.427 2.825 -4.422 1.00 0.00 101 LYS A O 20
ATOM 36186 N N . MET A 1 102 ? -10.016 3.522 -2.988 1.00 0.00 102 MET A N 20
ATOM 36187 C CA . MET A 1 102 ? -10.422 4.653 -3.815 1.00 0.00 102 MET A CA 20
ATOM 36188 C C . MET A 1 102 ? -9.469 5.827 -3.649 1.00 0.00 102 MET A C 20
ATOM 36189 O O . MET A 1 102 ? -9.042 6.438 -4.628 1.00 0.00 102 MET A O 20
ATOM 36203 N N . THR A 1 103 ? -9.145 6.133 -2.407 1.00 0.00 103 THR A N 20
ATOM 36204 C CA . THR A 1 103 ? -8.242 7.236 -2.105 1.00 0.00 103 THR A CA 20
ATOM 36205 C C . THR A 1 103 ? -6.855 6.965 -2.680 1.00 0.00 103 THR A C 20
ATOM 36206 O O . THR A 1 103 ? -6.215 7.858 -3.232 1.00 0.00 103 THR A O 20
ATOM 36217 N N . LEU A 1 104 ? -6.404 5.722 -2.552 1.00 0.00 104 LEU A N 20
ATOM 36218 C CA . LEU A 1 104 ? -5.099 5.330 -3.066 1.00 0.00 104 LEU A CA 20
ATOM 36219 C C . LEU A 1 104 ? -5.080 5.406 -4.587 1.00 0.00 104 LEU A C 20
ATOM 36220 O O . LEU A 1 104 ? -4.053 5.716 -5.190 1.00 0.00 104 LEU A O 20
ATOM 36236 N N . GLN A 1 105 ? -6.225 5.126 -5.204 1.00 0.00 105 GLN A N 20
ATOM 36237 C CA . GLN A 1 105 ? -6.334 5.172 -6.656 1.00 0.00 105 GLN A CA 20
ATOM 36238 C C . GLN A 1 105 ? -6.201 6.600 -7.159 1.00 0.00 105 GLN A C 20
ATOM 36239 O O . GLN A 1 105 ? -5.685 6.842 -8.250 1.00 0.00 105 GLN A O 20
ATOM 36253 N N . GLN A 1 106 ? -6.662 7.545 -6.351 1.00 0.00 106 GLN A N 20
ATOM 36254 C CA . GLN A 1 106 ? -6.587 8.953 -6.709 1.00 0.00 106 GLN A CA 20
ATOM 36255 C C . GLN A 1 106 ? -5.133 9.395 -6.797 1.00 0.00 106 GLN A C 20
ATOM 36256 O O . GLN A 1 106 ? -4.750 10.120 -7.715 1.00 0.00 106 GLN A O 20
ATOM 36270 N N . ILE A 1 107 ? -4.322 8.935 -5.849 1.00 0.00 107 ILE A N 20
ATOM 36271 C CA . ILE A 1 107 ? -2.905 9.269 -5.840 1.00 0.00 107 ILE A CA 20
ATOM 36272 C C . ILE A 1 107 ? -2.269 8.850 -7.159 1.00 0.00 107 ILE A C 20
ATOM 36273 O O . ILE A 1 107 ? -1.527 9.611 -7.779 1.00 0.00 107 ILE A O 20
ATOM 36289 N N . ILE A 1 108 ? -2.592 7.635 -7.588 1.00 0.00 108 ILE A N 20
ATOM 36290 C CA . ILE A 1 108 ? -2.083 7.098 -8.846 1.00 0.00 108 ILE A CA 20
ATOM 36291 C C . ILE A 1 108 ? -2.325 8.079 -9.973 1.00 0.00 108 ILE A C 20
ATOM 36292 O O . ILE A 1 108 ? -1.417 8.451 -10.716 1.00 0.00 108 ILE A O 20
ATOM 36308 N N . SER A 1 109 ? -3.574 8.482 -10.078 1.00 0.00 109 SER A N 20
ATOM 36309 C CA . SER A 1 109 ? -3.999 9.425 -11.107 1.00 0.00 109 SER A CA 20
ATOM 36310 C C . SER A 1 109 ? -3.221 10.729 -11.007 1.00 0.00 109 SER A C 20
ATOM 36311 O O . SER A 1 109 ? -2.982 11.402 -12.011 1.00 0.00 109 SER A O 20
ATOM 36319 N N . ARG A 1 110 ? -2.830 11.080 -9.792 1.00 0.00 110 ARG A N 20
ATOM 36320 C CA . ARG A 1 110 ? -2.079 12.303 -9.555 1.00 0.00 110 ARG A CA 20
ATOM 36321 C C . ARG A 1 110 ? -0.642 12.159 -10.029 1.00 0.00 110 ARG A C 20
ATOM 36322 O O . ARG A 1 110 ? -0.029 13.120 -10.495 1.00 0.00 110 ARG A O 20
ATOM 36343 N N . TYR A 1 111 ? -0.113 10.951 -9.915 1.00 0.00 111 TYR A N 20
ATOM 36344 C CA . TYR A 1 111 ? 1.254 10.676 -10.340 1.00 0.00 111 TYR A CA 20
ATOM 36345 C C . TYR A 1 111 ? 1.339 10.615 -11.859 1.00 0.00 111 TYR A C 20
ATOM 36346 O O . TYR A 1 111 ? 2.374 10.925 -12.449 1.00 0.00 111 TYR A O 20
ATOM 36364 N N . LYS A 1 112 ? 0.237 10.222 -12.484 1.00 0.00 112 LYS A N 20
ATOM 36365 C CA . LYS A 1 112 ? 0.170 10.126 -13.932 1.00 0.00 112 LYS A CA 20
ATOM 36366 C C . LYS A 1 112 ? 0.079 11.513 -14.560 1.00 0.00 112 LYS A C 20
ATOM 36367 O O . LYS A 1 112 ? 0.677 11.775 -15.603 1.00 0.00 112 LYS A O 20
ATOM 36386 N N . ASP A 1 113 ? -0.676 12.398 -13.915 1.00 0.00 113 ASP A N 20
ATOM 36387 C CA . ASP A 1 113 ? -0.848 13.761 -14.408 1.00 0.00 113 ASP A CA 20
ATOM 36388 C C . ASP A 1 113 ? 0.495 14.474 -14.514 1.00 0.00 113 ASP A C 20
ATOM 36389 O O . ASP A 1 113 ? 0.726 15.248 -15.444 1.00 0.00 113 ASP A O 20
ATOM 36398 N N . ALA A 1 114 ? 1.377 14.209 -13.557 1.00 0.00 114 ALA A N 20
ATOM 36399 C CA . ALA A 1 114 ? 2.699 14.828 -13.543 1.00 0.00 114 ALA A CA 20
ATOM 36400 C C . ALA A 1 114 ? 3.491 14.456 -14.792 1.00 0.00 114 ALA A C 20
ATOM 36401 O O . ALA A 1 114 ? 4.296 15.246 -15.286 1.00 0.00 114 ALA A O 20
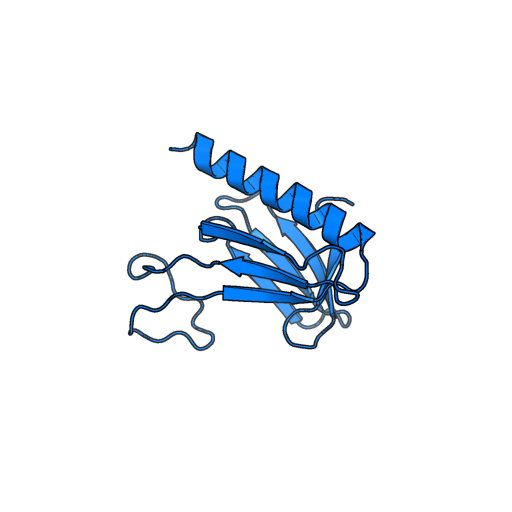ATOM 36408 N N . ASP A 1 115 ? 3.257 13.250 -15.298 1.00 0.00 115 ASP A N 20
ATOM 36409 C CA . ASP A 1 115 ? 3.950 12.773 -16.490 1.00 0.00 115 ASP A CA 20
ATOM 36410 C C . ASP A 1 115 ? 2.975 12.111 -17.457 1.00 0.00 115 ASP A C 20
ATOM 36411 O O . ASP A 1 115 ? 2.484 11.007 -17.139 1.00 0.00 115 ASP A O 20
#

CATH classification: 2.30.29.30

Sequence (115 aa):
PSHSGAAIFEKVSGIIAINEDVSPAELTWRSTDGDKVHTVVLSTIDKLQATPASSEKMMLRLIGKVDESKKRKDNEGNEVVPKPQRHMFSFNNRTVMDNIKMTLQQIISRYKDADPSHSGAAIFEKVSGIIAINEDVSPAELTWRSTDGDKVHTVVLSTIDKLQATPASSEKMMLRLIGKVDESKKRKDNEGNEVVPKPQRHMFSFNNRTVMDNIKMTLQQIISRYKDADPSHSGAAIFEKVSGIIAINEDVSPAELTWRSTDGDKVHTVVLSTIDKLQATPASSEKMMLRLIGKVDESKKRKDNEGNEVVPKPQRHMFSFNNRTVMDNIKMTLQQIISRYKDADPSHSGAAIFEKVSGIIAINEDVSPAELTWRSTDGDKVHTVVLSTIDKLQATPASSEKMMLRLIGKVDESKKRKDNEGNEVVPKPQRHMFSFNNRTVMDNIKMTLQQIISRYKDADPSHSGAAIFEKVSGIIAINEDVSPAELTWRSTDGDKVHTVVLSTIDKLQATPASSEKMMLRLIGKVDESKKRKDNEGNEVVPKPQRHMFSFNNRTVMDNIKMTLQQIISRYKDADPSHSGAAIFEKVSGIIAINEDVSPAELTWRSTDGDKVHTVVLSTIDKLQATPASSEKMMLRLIGKVDESKKRKDNEGNEVVPKPQRHMFSFNNRTVMDNIKMTLQQIISRYKDADPSHSGAAIFEKVSGIIAINEDVSPAELTWRSTDGDKVHTVVLSTIDKLQATPASSEKMMLRLIGKVDESKKRKDNEGNEVVPKPQRHMFSFNNRTVMDNIKMTLQQIISRYKDADPSHSGAAIFEKVSGIIAINEDVSPAELTWRSTDGDKVHTVVLSTIDKLQATPASSEKMMLRLIGKVDESKKRKDNEGNEVVPKPQRHMFSFNNRTVMDNIKMTLQQIISRYKDADPSHSGAAIFEKVSGIIAINEDVSPAELTWRSTDGDKVHTVVLSTIDKLQATPASSEKMMLRLIGKVDESKKRKDNEGNEVVPKPQRHMFSFNNRTVMDNIKMTLQQIISRYKDADPSHSGAAIFEKVSGIIAINEDVSPAELTWRSTDGDKVHTVVLSTIDKLQATPASSEKMMLRLIGKVDESKKRKDNEGNEVVPKPQRHMFSFNNRTVMDNIKMTLQQIISRYKDADPSHSGAAIFEKVSGIIAINEDVSPAELTWRSTDGDKVHTVVLSTIDKLQATPASSEKMMLRLIGKVDESKKRKDNEGNEVVPKPQRHMFSFNNRTVMDNIKMTLQQIISRYKDADPSHSGAAIFEKVSGIIAINEDVSPAELTWRSTDGDKVHTVVLSTIDKLQATPASSEKMMLRLIGKVDESKKRKDNEGNEVVPKPQRHMFSFNNRTVMDNIKMTLQQIISRYKDADPSHSGAAIFEKVSGIIAINEDVSPAELTWRSTDGDKVHTVVLSTIDKLQATPASSEKMMLRLIGKVDESKKRKDNEGNEVVPKPQRHMFSFNNRTVMDNIKMTLQQIISRYKDADPSHSGAAIFEKVSGIIAINEDVSPAELTWRSTDGDKVHTVVLSTIDKLQATPASSEKMMLRLIGKVDESKKRKDNEGNEVVPKPQRHMFSFNNRTVMDNIKMTLQQIISRYKDADPSHSGAAIFEKVSGIIAINEDVSPAELTWRSTDGDKVHTVVLSTIDKLQATPASSEKMMLRLIGKVDESKKRKDNEGNEVVPKPQRHMFSFNNRTVMDNIKMTLQQIISRYKDADPSHSGAAIFEKVSGIIAINEDVSPAELTWRSTDGDKVHTVVLSTIDKLQATPASSEKMMLRLIGKVDESKKRKDNEGNEVVPKPQRHMFSFNNRTVMDNIKMTLQQIISRYKDADPSHSGAAIFEKVSGIIAINEDVSPAELTWRSTDGDKVHTVVLSTIDKLQATPASSEKMMLRLIGKVDESKKRKDNEGNEVVPKPQRHMFSFNNRTVMDNIKMTLQQIISRYKDADPSHSGAAIFEKVSGIIAINEDVSPAELTWRSTDGDKVHTVVLSTIDKLQATPASSEKMMLRLIGKVDESKKRKDNEGNEVVPKPQRHMFSFNNRTVMDNIKMTLQQIISRYKDADPSHSGAAIFEKVSGIIAINEDVSPAELTWRSTDGDKVHTVVLSTIDKLQATPASSEKMMLRLIGKVDESKKRKDNEGNEVVPKPQRHMFSFNNRTVMDNIKMTLQQIISRYKDADPSHSGAAIFEKVSGIIAINEDVSPAELTWRSTDGDKVHTVVLSTIDKLQATPASSEKMMLRLIGKVDESKKRKDNEGNEVVPKPQRHMFSFNNRTVMDNIKMTLQQIISRYKDAD

Foldseek 3Di:
DLQKAWKDFPNFIFIWGWAVVDPVTKIWTATPVRPDIDIGGLLQQLDKDWDDPVDPWGKIKTWGHQDPVVDDDDPPNPPDDGDTDMTIMGDPDPVRSVSHSVSSVVSNVVSVVVD

InterPro domains:
  IPR005607 BSD domain [PF03909] (176-226)
  IPR005607 BSD domain [PF03909] (244-300)
  IPR005607 BSD domain [PS50858] (165-221)
  IPR005607 BSD domain [PS50858] (243-295)
  IPR005607 BSD domain [SM00751] (165-221)
  IPR005607 BSD domain [SM00751] (243-295)
  IPR011993 PH-like domain superfamily [G3DSA:2.30.29.30] (1-115)
  IPR013876 TFIIH p62 subunit, N-terminal [PF08567] (9-105)
  IPR027079 TFIIH subunit Tfb1/GTF2H1 [PTHR12856] (4-637)
  IPR035925 BSD domain superfamily [G3DSA:1.10.3970.10] (232-301)
  IPR035925 BSD domain superfamily [SSF140383] (173-217)
  IPR035925 BSD domain superfamily [SSF140383] (244-289)